Protein 1FLC (pdb70)

Solvent-accessible surface area: 68959 Å² total; per-residue (Å²): 70,137,27,25,12,0,15,1,2,3,9,34,68,80,82,41,69,16,82,9,46,8,13,38,0,19,2,57,102,80,76,96,10,25,94,38,8,80,43,71,76,16,4,2,0,42,76,28,97,36,13,10,0,0,0,1,10,2,0,4,77,98,32,116,46,31,94,110,4,0,0,15,50,46,130,1,1,92,54,12,109,22,71,40,16,0,0,0,0,0,0,0,0,0,0,35,87,62,42,59,48,68,0,37,0,44,6,76,6,0,0,1,1,1,0,3,21,9,1,48,78,30,86,21,52,2,34,35,186,101,12,44,90,4,1,28,59,0,1,71,20,0,2,71,0,0,11,53,1,42,19,0,0,0,0,64,62,10,109,76,72,43,26,170,62,8,82,82,16,92,7,64,57,1,111,128,46,16,8,92,0,1,11,10,30,30,15,168,11,94,29,83,140,115,126,36,19,133,63,1,51,0,34,1,31,3,31,95,94,48,60,120,22,82,5,83,26,0,0,0,2,1,2,19,0,32,1,35,34,89,96,25,4,41,129,66,1,26,102,33,2,10,1,0,1,28,28,54,12,14,87,20,26,9,7,17,7,10,90,14,6,23,40,72,15,129,48,40,80,81,4,36,0,44,5,51,32,26,64,10,158,47,25,129,17,0,0,47,0,3,17,58,11,1,2,0,6,25,16,0,0,0,0,4,52,126,60,126,8,12,0,2,0,1,9,0,18,31,1,170,63,85,117,29,9,124,3,2,8,107,0,0,70,47,5,72,1,1,10,10,14,79,18,151,114,92,6,112,19,94,34,73,99,17,35,4,4,117,14,0,67,97,21,3,50,2,0,33,139,101,10,54,0,1,5,39,31,7,15,5,64,72,96,17,10,2,1,82,135,26,1,60,10,1,4,8,2,37,5,4,10,28,10,142,70,122,53,6,19,83,3,3,38,23,48,1,4,1,14,11,17,20,56,0,41,32,131,88,11,73,102,0,7,1,3,15,4,0,11,34,34,96,123,27,109,34,4,10,11,21,0,36,70,71,87,94,38,73,64,31,77,59,71,46,13,129,105,10,52,102,43,4,18,77,0,6,109,91,20,41,54,45,8,98,97,28,18,127,104,23,49,20,52,5,42,32,30,96,32,20,104,78,55,106,30,86,66,40,23,88,4,123,8,65,15,13,24,11,32,5,22,41,8,42,8,8,8,1,1,44,2,4,30,10,0,33,48,0,3,56,2,10,13,7,70,5,10,50,52,35,75,45,3,54,44,58,66,14,42,1,2,4,51,7,45,65,120,110,0,67,106,32,0,35,36,44,2,11,51,28,103,118,71,52,80,75,110,145,128,69,103,27,18,8,0,13,2,0,1,10,41,72,80,84,42,73,14,81,6,39,7,8,36,0,20,3,55,102,81,73,97,12,33,94,40,8,78,43,72,76,16,5,2,0,40,76,28,95,36,12,10,0,0,0,0,10,3,0,5,78,98,33,117,45,29,92,112,4,0,0,14,49,46,129,0,1,93,53,11,110,24,72,40,16,0,0,0,0,0,0,0,0,0,1,38,86,63,40,60,48,70,0,38,0,44,7,77,6,0,0,1,1,2,0,3,21,8,1,49,78,29,85,22,50,2,32,36,188,101,12,42,89,4,2,28,58,0,0,73,20,0,1,71,0,0,10,53,1,42,18,0,0,0,0,65,62,10,108,74,71,44,26,170,60,8,83,84,17,91,6,62,56,1,111,128,45,17,7,91,0,2,11,10,29,30,17,165,13,92,27,84,140,115,123,36,19,133,63,2,53,1,38,0,30,3,30,96,93,47,60,121,22,82,4,84,26,0,0,0,2,1,4,16,0,33,2,34,34,88,95,25,3,41,130,65,1,26,100,32,1,10,2,0,1,28,29,52,14,14,84,18,21,10,4,19,9,10,93,14,8,28,42,65,15,133,44,40,79,80,4,36,0,43,6,48,32,26,62,10,159,47,26,121,17,0,1,49,0,3,16,59,11,1,3,0,5,26,15,0,0,1,0,4,52,129,61,135,8,10,0,1,0,1,8,1,19,31,1,176,62,85,118,30,9,123,3,2,8,106,0,0,80,50,6,78,0,1,10,9,14,81,18,150,114,93,6,111,18,93,32,73,100,17,35,4,3,118,15,1,68,99,20,3,48,2,0,33,138,101,11,54,0,2,6,36,32,7,15,5,64,74,91,17,8,2,1,85,134,18,2,56,8,0,2,6,1,34,5,4,8,26,10,142,71,121,54,5,17,82,4,3,45,21,55,0,5,0,10,8,14,22,48,0,38,40,117,51,14,91,96,0,2,3,2,7,5,0,6,46,34,101,125,28,110,33,4,7,10,16,0,35,65,79,115,94,38,75,64,38,77,56,72,46,14,129,105,10,51,103,45,1,16,76,0,4,111,80,18,37,52,43,3,95,94,26,20,128,102,17,51,34,51,3,41,31,27,98,32,21,100,52,65,99,29,77,75,49,19,85,8,120,6,66,16,14,22,14,31,5,22,44,7,41,10,8,8,0,0,43,2,2,28,9,0,24,62,0,0,66,3,4,11,16,71,3,22,70,49,30,73,56,4,60,46,57,48,8,36,0,0,4,41,6,42,64,121,123,0,69,106,32,6,24,37,22,0,6,51,28,103,114,70,64,55,85,118,152,137,46,111,26,22,9,0,17,3,1,1,10,42,72,80,85,42,72,13,80,9,39,8,14,36,0,21,2,55,103,79,75,98,14,34,94,40,7,81,45,71,76,16,4,2,0,42,77,28,95,36,14,10,0,0,0,1,11,3,0,4,77,97,33,116,47,29,93,113,5,0,0,15,49,46,129,1,1,94,54,12,112,24,71,40,17,0,0,0,0,0,0,0,0,0,1,35,87,64,40,58,47,67,0,36,0,44,6,75,5,1,0,1,1,2,0,3,22,9,1,50,77,29,87,22,50,2,32,36,186,100,13,42,88,4,2,27,59,0,1,72,21,0,1,71,0,0,12,54,1,42,20,0,0,0,0,66,60,11,109,74,71,44,26,168,62,8,85,84,17,92,7,62,58,1,110,128,46,16,7,90,0,1,11,10,29,29,16,167,12,94,28,84,139,115,126,36,18,131,62,2,56,1,43,0,30,4,30,95,97,47,62,120,21,80,4,82,27,0,0,0,2,1,3,19,0,32,2,36,34,88,97,23,4,41,130,64,2,27,103,34,2,10,1,0,2,26,27,51,14,14,81,20,24,11,5,18,8,9,92,13,7,23,42,66,15,130,46,39,80,82,4,34,0,43,5,50,32,26,63,10,159,46,26,124,17,0,0,50,0,3,16,58,10,1,2,0,5,26,17,0,0,1,0,4,53,132,57,128,10,13,0,1,0,1,9,1,18,31,1,175,61,86,116,29,8,124,3,2,8,107,0,0,76,48,7,77,1,1,10,10,13,79,18,152,112,94,5,109,20,94,34,72,100,18,36,4,3,118,15,0,68,100,20,3,50,2,0,34,138,104,11,55,0,2,6,37,31,7,14,4,65,74,95,18,9,2,1,84,136,17,2,56,6,1,2,9,2,36,5,4,9,24,10,143,71,121,51,5,17,84,4,3,47,23,60,0,6,0,11,10,17,22,54,0,40,36,119,88,49,49,106,0,10,4,3,13,16,1,8,48,31,97,126,28,110,34,5,7,8,15,0,30,63,77,107,94,38,74,65,39,76,69,71,44,13,128,104,10,54,103,40,2,16,75,0,7,109,83,21,40,53,44,5,96,95,24,21,128,104,19,47,30,50,4,40,25,29,96,31,25,100,60,68,104,28,79,67,47,20,86,6,119,6,71,16,13,21,10,31,5,20,38,7,42,9,7,7,1,0,37,2,2,25,10,0,25,60,0,2,72,4,5,13,16,75,4,24,69,49,19,69,54,4,59,44,57,45,20,36,1,1,5,39,6,45,62,126,122,0,70,107,31,8,23,37,30,2,9,51,28,104,116,73,63,61,98,73,111,129

Sequence (1767 aa):
EKIKICLQKQVNSSFSLHNGFGGNLYATEEKRMFELVKPKAGASVLNQSTWIGFGDSRTDKSNSAFPRSADVSAKTADKFRFLSGGSLMLSMFGPPGKVDYLYQGCGKHKVFYEGVNWSPHAAINCYRKNWTDIKLNFQKNIYELASQSHCMSLVNALDKTIPLQVTAGTAGNCNNSFLKNPALYTQEVKPSENKCGKENLAFFTLPTQFGTYECKLHLVASCYFIYDSKEVYNKRGCDNYFQVIYDSFGKVVGGLDNRVSPYTGNSGDTPTMQCDMLQLKPGRYSVRSSPRFLLMPERSYCFDMKEKGPVTAVQSIWGKGRESDYAVDQACLSTPGCMLIQKQKPYIGEADDHHGDQEMRELLSGLDYEARCISQSGWVNETSPFTEKYLLPPKFGRCPLAAKEESIPKIPDGLLIPTSGTDTTVTIDDLIIGVLFVAIVETGIGGYLLGSRKESGGGVTKESAEKGFEKIGNDIQILKSSINIAIEKLNDRISHDEQAIRDLTLEIENARSEALLGELGIIRALLVGNISIGLQESLWELASEITNRAGDLAVEVSPGCWIIDNNICDQSCQNFIFKFNETAPVPTIEKIKICLQKQVNSSFSLHNGFGGNLYATEEKRMFELVKPKAGASVLNQSTWIGFGDSRTDKSNSAFPRSADVSAKTADKFRFLSGGSLMLSMFGPPGKVDYLYQGCGKHKVFYEGVNWSPHAAINCYRKNWTDIKLNFQKNIYELASQSHCMSLVNALDKTIPLQVTAGTAGNCNNSFLKNPALYTQEVKPSENKCGKENLAFFTLPTQFGTYECKLHLVASCYFIYDSKEVYNKRGCDNYFQVIYDSFGKVVGGLDNRVSPYTGNSGDTPTMQCDMLQLKPGRYSVRSSPRFLLMPERSYCFDMKEKGPVTAVQSIWGKGRESDYAVDQACLSTPGCMLIQKQKPYIGEADDHHGDQEMRELLSGLDYEARCISQSGWVNETSPFTEKYLLPPKFGRCPLAAKEESIPKIPDGLLIPTSGTDTTVTIDDLIIGVLFVAIVETGIGGYLLGSRKESGGGVTKESAEKGFEKIGNDIQILKSSINIAIEKLNDRISHDEQAIRDLTLEIENARSEALLGELGIIRALLVGNISIGLQESLWELASEITNRAGDLAVEVSPGCWIIDNNICDQSCQNFIFKFNETAPVPTIEKIKICLQKQVNSSFSLHNGFGGNLYATEEKRMFELVKPKAGASVLNQSTWIGFGDSRTDKSNSAFPRSADVSAKTADKFRFLSGGSLMLSMFGPPGKVDYLYQGCGKHKVFYEGVNWSPHAAINCYRKNWTDIKLNFQKNIYELASQSHCMSLVNALDKTIPLQVTAGTAGNCNNSFLKNPALYTQEVKPSENKCGKENLAFFTLPTQFGTYECKLHLVASCYFIYDSKEVYNKRGCDNYFQVIYDSFGKVVGGLDNRVSPYTGNSGDTPTMQCDMLQLKPGRYSVRSSPRFLLMPERSYCFDMKEKGPVTAVQSIWGKGRESDYAVDQACLSTPGCMLIQKQKPYIGEADDHHGDQEMRELLSGLDYEARCISQSGWVNETSPFTEKYLLPPKFGRCPLAAKEESIPKIPDGLLIPTSGTDTTVTIDDLIIGVLFVAIVETGIGGYLLGSRKESGGGVTKESAEKGFEKIGNDIQILKSSINIAIEKLNDRISHDEQAIRDLTLEIENARSEALLGELGIIRALLVGNISIGLQESLWELASEITNRAGDLAVEVSPGCWIIDNNICDQSCQNFIFKFNETAPVPTI

Structure (mmCIF, N/CA/C/O backbone):
data_1FLC
#
_entry.id   1FLC
#
_cell.length_a   155.400
_cell.length_b   155.400
_cell.length_c   414.400
_cell.angle_alpha   90.00
_cell.angle_beta   90.00
_cell.angle_gamma   90.00
#
_symmetry.space_group_name_H-M   'P 43 2 2'
#
loop_
_entity.id
_entity.type
_entity.pdbx_description
1 polymer 'HAEMAGGLUTININ-ESTERASE-FUSION GLYCOPROTEIN'
2 polymer 'HAEMAGGLUTININ-ESTERASE-FUSION GLYCOPROTEIN'
3 branched beta-D-mannopyranose-(1-4)-2-acetamido-2-deoxy-beta-D-glucopyranose-(1-4)-2-acetamido-2-deoxy-beta-D-glucopyranose
4 branched alpha-D-mannopyranose-(1-4)-2-acetamido-2-deoxy-alpha-D-glucopyranose-(1-4)-2-acetamido-2-deoxy-beta-D-glucopyranose
5 branched beta-D-mannopyranose-(1-4)-2-acetamido-2-deoxy-alpha-D-glucopyranose-(1-4)-2-acetamido-2-deoxy-beta-D-glucopyranose
#
loop_
_atom_site.group_PDB
_atom_site.id
_atom_site.type_symbol
_atom_site.label_atom_id
_atom_site.label_alt_id
_atom_site.label_comp_id
_atom_site.label_asym_id
_atom_site.label_entity_id
_atom_site.label_seq_id
_atom_site.pdbx_PDB_ins_code
_atom_site.Cartn_x
_atom_site.Cartn_y
_atom_site.Cartn_z
_atom_site.occupancy
_atom_site.B_iso_or_equiv
_atom_site.auth_seq_id
_atom_site.auth_comp_id
_atom_site.auth_asym_id
_atom_site.auth_atom_id
_atom_site.pdbx_PDB_model_num
ATOM 1 N N . GLU A 1 1 ? 170.139 63.212 64.348 1.00 74.88 1 GLU A N 1
ATOM 2 C CA . GLU A 1 1 ? 169.612 64.182 65.329 1.00 88.96 1 GLU A CA 1
ATOM 3 C C . GLU A 1 1 ? 168.555 65.084 64.715 1.00 92.14 1 GLU A C 1
ATOM 4 O O . GLU A 1 1 ? 167.377 64.797 64.865 1.00 86.23 1 GLU A O 1
ATOM 10 N N . LYS A 1 2 ? 168.963 66.158 64.021 1.00 104.67 2 LYS A N 1
ATOM 11 C CA . LYS A 1 2 ? 167.995 67.091 63.402 1.00 114.45 2 LYS A CA 1
ATOM 12 C C . LYS A 1 2 ? 167.221 66.386 62.266 1.00 111.88 2 LYS A C 1
ATOM 13 O O . LYS A 1 2 ? 166.994 66.950 61.179 1.00 109.28 2 LYS A O 1
ATOM 19 N N . ILE A 1 3 ? 166.821 65.143 62.548 1.00 105.84 3 ILE A N 1
ATOM 20 C CA . ILE A 1 3 ? 166.066 64.319 61.610 1.00 101.29 3 ILE A CA 1
ATOM 21 C C . ILE A 1 3 ? 164.578 64.672 61.678 1.00 102.12 3 ILE A C 1
ATOM 22 O O . ILE A 1 3 ? 164.212 65.755 62.161 1.00 105.56 3 ILE A O 1
ATOM 27 N N . LYS A 1 4 ? 163.727 63.763 61.197 1.00 96.89 4 LYS A N 1
ATOM 28 C CA . LYS A 1 4 ? 162.279 63.983 61.193 1.00 88.45 4 LYS A CA 1
ATOM 29 C C . LYS A 1 4 ? 161.609 62.779 60.598 1.00 80.50 4 LYS A C 1
ATOM 30 O O . LYS A 1 4 ? 161.728 62.529 59.404 1.00 87.43 4 LYS A O 1
ATOM 36 N N . ILE A 1 5 ? 160.917 62.017 61.433 1.00 69.81 5 ILE A N 1
ATOM 37 C CA . ILE A 1 5 ? 160.188 60.830 60.967 1.00 64.74 5 ILE A CA 1
ATOM 38 C C . ILE A 1 5 ? 158.709 61.182 60.850 1.00 67.22 5 ILE A C 1
ATOM 39 O O . ILE A 1 5 ? 158.218 62.039 61.565 1.00 73.08 5 ILE A O 1
ATOM 44 N N . CYS A 1 6 ? 157.993 60.512 59.963 1.00 66.25 6 CYS A N 1
ATOM 45 C CA . CYS A 1 6 ? 156.613 60.846 59.760 1.00 72.28 6 CYS A CA 1
ATOM 46 C C . CYS A 1 6 ? 155.857 59.668 59.203 1.00 77.37 6 CYS A C 1
ATOM 47 O O . CYS A 1 6 ? 156.304 59.033 58.263 1.00 86.80 6 CYS A O 1
ATOM 50 N N . LEU A 1 7 ? 154.716 59.349 59.792 1.00 76.38 7 LEU A N 1
ATOM 51 C CA . LEU A 1 7 ? 153.879 58.286 59.244 1.00 70.84 7 LEU A CA 1
ATOM 52 C C . LEU A 1 7 ? 153.247 58.939 58.014 1.00 74.37 7 LEU A C 1
ATOM 53 O O . LEU A 1 7 ? 152.339 59.768 58.143 1.00 77.66 7 LEU A O 1
ATOM 58 N N . GLN A 1 8 ? 153.718 58.583 56.824 1.00 71.77 8 GLN A N 1
ATOM 59 C CA . GLN A 1 8 ? 153.210 59.221 55.613 1.00 76.38 8 GLN A CA 1
ATOM 60 C C . GLN A 1 8 ? 152.162 58.417 54.831 1.00 78.19 8 GLN A C 1
ATOM 61 O O . GLN A 1 8 ? 152.230 57.183 54.768 1.00 79.49 8 GLN A O 1
ATOM 67 N N . LYS A 1 9 ? 151.182 59.123 54.254 1.00 74.77 9 LYS A N 1
ATOM 68 C CA . LYS A 1 9 ? 150.129 58.502 53.438 1.00 63.43 9 LYS A CA 1
ATOM 69 C C . LYS A 1 9 ? 150.412 58.937 52.007 1.00 64.06 9 LYS A C 1
ATOM 70 O O . LYS A 1 9 ? 150.263 60.113 51.659 1.00 62.85 9 LYS A O 1
ATOM 76 N N . GLN A 1 10 ? 150.827 57.999 51.172 1.00 60.07 10 GLN A N 1
ATOM 77 C CA . GLN A 1 10 ? 151.174 58.382 49.813 1.00 66.08 10 GLN A CA 1
ATOM 78 C C . GLN A 1 10 ? 150.407 57.605 48.788 1.00 67.41 10 GLN A C 1
ATOM 79 O O . GLN A 1 10 ? 150.338 56.381 48.855 1.00 62.66 10 GLN A O 1
ATOM 85 N N . VAL A 1 11 ? 149.855 58.328 47.822 1.00 71.52 11 VAL A N 1
ATOM 86 C CA . VAL A 1 11 ? 149.065 57.709 46.785 1.00 73.51 11 VAL A CA 1
ATOM 87 C C . VAL A 1 11 ? 149.568 58.020 45.378 1.00 72.25 11 VAL A C 1
ATOM 88 O O . VAL A 1 11 ? 149.698 59.190 44.982 1.00 67.69 11 VAL A O 1
ATOM 92 N N . ASN A 1 12 ? 149.853 56.948 44.635 1.00 71.47 12 ASN A N 1
ATOM 93 C CA . ASN A 1 12 ? 150.361 57.041 43.265 1.00 73.11 12 ASN A CA 1
ATOM 94 C C . ASN A 1 12 ? 149.260 56.988 42.216 1.00 74.91 12 ASN A C 1
ATOM 95 O O . ASN A 1 12 ? 148.192 57.538 42.417 1.00 79.53 12 ASN A O 1
ATOM 100 N N . SER A 1 13 ? 149.515 56.327 41.092 1.00 74.04 13 SER A N 1
ATOM 101 C CA . SER A 1 13 ? 148.511 56.257 40.045 1.00 74.26 13 SER A CA 1
ATOM 102 C C . SER A 1 13 ? 147.563 55.085 40.158 1.00 76.98 13 SER A C 1
ATOM 103 O O . SER A 1 13 ? 146.413 55.184 39.748 1.00 80.35 13 SER A O 1
ATOM 106 N N . SER A 1 14 ? 148.038 53.975 40.710 1.00 80.03 14 SER A N 1
ATOM 107 C CA . SER A 1 14 ? 147.195 52.795 40.865 1.00 86.83 14 SER A CA 1
ATOM 108 C C . SER A 1 14 ? 146.053 53.053 41.871 1.00 91.58 14 SER A C 1
ATOM 109 O O . SER A 1 14 ? 145.388 52.121 42.352 1.00 91.55 14 SER A O 1
ATOM 112 N N . PHE A 1 15 ? 145.822 54.330 42.164 1.00 99.43 15 PHE A N 1
ATOM 113 C CA . PHE A 1 15 ? 144.783 54.762 43.097 1.00 106.74 15 PHE A CA 1
ATOM 114 C C . PHE A 1 15 ? 143.422 54.966 42.431 1.00 102.05 15 PHE A C 1
ATOM 115 O O . PHE A 1 15 ? 143.267 54.808 41.220 1.00 103.77 15 PHE A O 1
ATOM 123 N N . SER A 1 16 ? 142.457 55.358 43.261 1.00 94.87 16 SER A N 1
ATOM 124 C CA . SER A 1 16 ? 141.078 55.674 42.878 1.00 85.19 16 SER A CA 1
ATOM 125 C C . SER A 1 16 ? 140.508 56.353 44.117 1.00 75.84 16 SER A C 1
ATOM 126 O O . SER A 1 16 ? 140.791 55.942 45.247 1.00 75.92 16 SER A O 1
ATOM 129 N N . LEU A 1 17 ? 139.708 57.389 43.937 1.00 61.64 17 LEU A N 1
ATOM 130 C CA . LEU A 1 17 ? 139.204 58.074 45.110 1.00 52.40 17 LEU A CA 1
ATOM 131 C C . LEU A 1 17 ? 137.714 57.975 45.407 1.00 51.34 17 LEU A C 1
ATOM 132 O O . LEU A 1 17 ? 136.942 58.774 44.904 1.00 54.20 17 LEU A O 1
ATOM 137 N N . HIS A 1 18 ? 137.304 57.019 46.235 1.00 49.66 18 HIS A N 1
ATOM 138 C CA . HIS A 1 18 ? 135.887 56.880 46.604 1.00 51.74 18 HIS A CA 1
ATOM 139 C C . HIS A 1 18 ? 135.559 57.883 47.680 1.00 53.95 18 HIS A C 1
ATOM 140 O O . HIS A 1 18 ? 136.153 57.840 48.757 1.00 61.86 18 HIS A O 1
ATOM 147 N N . ASN A 1 19 ? 134.604 58.762 47.433 1.00 53.42 19 ASN A N 1
ATOM 148 C CA . ASN A 1 19 ? 134.266 59.755 48.446 1.00 54.35 19 ASN A CA 1
ATOM 149 C C . ASN A 1 19 ? 133.101 59.256 49.279 1.00 54.90 19 ASN A C 1
ATOM 150 O O . ASN A 1 19 ? 132.267 58.520 48.785 1.00 62.53 19 ASN A O 1
ATOM 155 N N . GLY A 1 20 ? 133.050 59.668 50.544 1.00 55.03 20 GLY A N 1
ATOM 156 C CA . GLY A 1 20 ? 131.994 59.232 51.439 1.00 50.77 20 GLY A CA 1
ATOM 157 C C . GLY A 1 20 ? 131.524 60.336 52.356 1.00 52.89 20 GLY A C 1
ATOM 158 O O . GLY A 1 20 ? 132.041 61.463 52.339 1.00 52.02 20 GLY A O 1
ATOM 159 N N . PHE A 1 21 ? 130.529 60.008 53.170 1.00 57.92 21 PHE A N 1
ATOM 160 C CA . PHE A 1 21 ? 129.965 60.982 54.103 1.00 63.24 21 PHE A CA 1
ATOM 161 C C . PHE A 1 21 ? 130.788 61.047 55.372 1.00 67.10 21 PHE A C 1
ATOM 162 O O . PHE A 1 21 ? 130.678 60.183 56.248 1.00 65.46 21 PHE A O 1
ATOM 170 N N . GLY A 1 22 ? 131.619 62.077 55.463 1.00 72.06 22 GLY A N 1
ATOM 171 C CA . GLY A 1 22 ? 132.456 62.247 56.633 1.00 69.11 22 GLY A CA 1
ATOM 172 C C . GLY A 1 22 ? 133.829 61.656 56.439 1.00 66.72 22 GLY A C 1
ATOM 173 O O . GLY A 1 22 ? 134.342 60.993 57.349 1.00 64.63 22 GLY A O 1
ATOM 174 N N . GLY A 1 23 ? 134.416 61.894 55.263 1.00 65.91 23 GLY A N 1
ATOM 175 C CA . GLY A 1 23 ? 135.742 61.371 54.980 1.00 64.11 23 GLY A CA 1
ATOM 176 C C . GLY A 1 23 ? 135.751 60.446 53.788 1.00 57.48 23 GLY A C 1
ATOM 177 O O . GLY A 1 23 ? 134.827 59.656 53.616 1.00 61.90 23 GLY A O 1
ATOM 178 N N . ASN A 1 24 ? 136.809 60.527 52.988 1.00 56.19 24 ASN A N 1
ATOM 179 C CA . ASN A 1 24 ? 136.916 59.730 51.783 1.00 52.63 24 ASN A CA 1
ATOM 180 C C . ASN A 1 24 ? 137.933 58.620 51.900 1.00 53.02 24 ASN A C 1
ATOM 181 O O . ASN A 1 24 ? 138.485 58.388 52.982 1.00 54.57 24 ASN A O 1
ATOM 186 N N . LEU A 1 25 ? 138.173 57.933 50.785 1.00 51.08 25 LEU A N 1
ATOM 187 C CA . LEU A 1 25 ? 139.099 56.808 50.753 1.00 45.17 25 LEU A CA 1
ATOM 188 C C . LEU A 1 25 ? 139.789 56.674 49.426 1.00 41.07 25 LEU A C 1
ATOM 189 O O . LEU A 1 25 ? 139.158 56.778 48.394 1.00 45.65 25 LEU A O 1
ATOM 194 N N . TYR A 1 26 ? 141.089 56.462 49.430 1.00 39.81 26 TYR A N 1
ATOM 195 C CA . TYR A 1 26 ? 141.739 56.257 48.164 1.00 40.49 26 TYR A CA 1
ATOM 196 C C . TYR A 1 26 ? 141.854 54.751 48.205 1.00 48.42 26 TYR A C 1
ATOM 197 O O . TYR A 1 26 ? 141.987 54.173 49.306 1.00 45.54 26 TYR A O 1
ATOM 206 N N . ALA A 1 27 ? 141.741 54.119 47.031 1.00 55.85 27 ALA A N 1
ATOM 207 C CA . ALA A 1 27 ? 141.831 52.650 46.901 1.00 60.24 27 ALA A CA 1
ATOM 208 C C . ALA A 1 27 ? 142.470 52.133 45.599 1.00 60.60 27 ALA A C 1
ATOM 209 O O . ALA A 1 27 ? 142.418 52.776 44.549 1.00 55.92 27 ALA A O 1
ATOM 211 N N . THR A 1 28 ? 143.067 50.948 45.696 1.00 62.18 28 THR A N 1
ATOM 212 C CA . THR A 1 28 ? 143.765 50.314 44.587 1.00 66.83 28 THR A CA 1
ATOM 213 C C . THR A 1 28 ? 142.829 49.502 43.725 1.00 70.89 28 THR A C 1
ATOM 214 O O . THR A 1 28 ? 143.052 49.346 42.527 1.00 73.23 28 THR A O 1
ATOM 218 N N . GLU A 1 29 ? 141.781 48.977 44.345 1.00 76.85 29 GLU A N 1
ATOM 219 C CA . GLU A 1 29 ? 140.796 48.173 43.643 1.00 83.64 29 GLU A CA 1
ATOM 220 C C . GLU A 1 29 ? 139.408 48.649 44.025 1.00 85.28 29 GLU A C 1
ATOM 221 O O . GLU A 1 29 ? 139.244 49.457 44.931 1.00 85.42 29 GLU A O 1
ATOM 227 N N . GLU A 1 30 ? 138.407 48.137 43.327 1.00 87.71 30 GLU A N 1
ATOM 228 C CA . GLU A 1 30 ? 137.023 48.509 43.588 1.00 87.62 30 GLU A CA 1
ATOM 229 C C . GLU A 1 30 ? 136.130 47.429 43.031 1.00 86.39 30 GLU A C 1
ATOM 230 O O . GLU A 1 30 ? 136.490 46.784 42.057 1.00 91.34 30 GLU A O 1
ATOM 236 N N . LYS A 1 31 ? 134.976 47.222 43.654 1.00 85.29 31 LYS A N 1
ATOM 237 C CA . LYS A 1 31 ? 134.040 46.210 43.184 1.00 84.76 31 LYS A CA 1
ATOM 238 C C . LYS A 1 31 ? 132.601 46.655 43.398 1.00 84.85 31 LYS A C 1
ATOM 239 O O . LYS A 1 31 ? 132.333 47.597 44.149 1.00 86.80 31 LYS A O 1
ATOM 245 N N . ARG A 1 32 ? 131.681 45.970 42.726 1.00 82.70 32 ARG A N 1
ATOM 246 C CA . ARG A 1 32 ? 130.259 46.283 42.804 1.00 79.57 32 ARG A CA 1
ATOM 247 C C . ARG A 1 32 ? 129.574 45.819 44.081 1.00 76.30 32 ARG A C 1
ATOM 248 O O . ARG A 1 32 ? 129.846 44.724 44.600 1.00 72.71 32 ARG A O 1
ATOM 256 N N . MET A 1 33 ? 128.666 46.663 44.563 1.00 73.09 33 MET A N 1
ATOM 257 C CA . MET A 1 33 ? 127.920 46.387 45.784 1.00 73.58 33 MET A CA 1
ATOM 258 C C . MET A 1 33 ? 127.117 45.114 45.605 1.00 74.41 33 MET A C 1
ATOM 259 O O . MET A 1 33 ? 127.046 44.274 46.510 1.00 72.86 33 MET A O 1
ATOM 264 N N . PHE A 1 34 ? 126.518 44.997 44.419 1.00 77.07 34 PHE A N 1
ATOM 265 C CA . PHE A 1 34 ? 125.697 43.845 44.017 1.00 74.48 34 PHE A CA 1
ATOM 266 C C . PHE A 1 34 ? 126.061 43.439 42.595 1.00 75.35 34 PHE A C 1
ATOM 267 O O . PHE A 1 34 ? 126.488 44.267 41.785 1.00 63.95 34 PHE A O 1
ATOM 275 N N . GLU A 1 35 ? 125.853 42.168 42.277 1.00 81.37 35 GLU A N 1
ATOM 276 C CA . GLU A 1 35 ? 126.152 41.683 40.938 1.00 82.64 35 GLU A CA 1
ATOM 277 C C . GLU A 1 35 ? 124.866 41.621 40.122 1.00 80.60 35 GLU A C 1
ATOM 278 O O . GLU A 1 35 ? 123.790 41.367 40.673 1.00 83.99 35 GLU A O 1
ATOM 284 N N . LEU A 1 36 ? 124.963 41.872 38.818 1.00 74.38 36 LEU A N 1
ATOM 285 C CA . LEU A 1 36 ? 123.778 41.797 37.960 1.00 65.20 36 LEU A CA 1
ATOM 286 C C . LEU A 1 36 ? 123.323 40.351 37.899 1.00 67.79 36 LEU A C 1
ATOM 287 O O . LEU A 1 36 ? 124.145 39.438 37.802 1.00 73.31 36 LEU A O 1
ATOM 292 N N . VAL A 1 37 ? 122.019 40.124 37.963 1.00 68.73 37 VAL A N 1
ATOM 293 C CA . VAL A 1 37 ? 121.527 38.750 37.920 1.00 65.85 37 VAL A CA 1
ATOM 294 C C . VAL A 1 37 ? 120.817 38.396 36.621 1.00 63.46 37 VAL A C 1
ATOM 295 O O . VAL A 1 37 ? 120.006 39.162 36.096 1.00 61.21 37 VAL A O 1
ATOM 299 N N . LYS A 1 38 ? 121.139 37.213 36.121 1.00 58.73 38 LYS A N 1
ATOM 300 C CA . LYS A 1 38 ? 120.566 36.687 34.899 1.00 57.19 38 LYS A CA 1
ATOM 301 C C . LYS A 1 38 ? 119.362 35.827 35.248 1.00 55.76 38 LYS A C 1
ATOM 302 O O . LYS A 1 38 ? 119.329 35.166 36.289 1.00 59.03 38 LYS A O 1
ATOM 308 N N . PRO A 1 39 ? 118.330 35.841 34.408 1.00 49.38 39 PRO A N 1
ATOM 309 C CA . PRO A 1 39 ? 117.193 34.989 34.777 1.00 44.75 39 PRO A CA 1
ATOM 310 C C . PRO A 1 39 ? 117.403 33.617 34.210 1.00 42.01 39 PRO A C 1
ATOM 311 O O . PRO A 1 39 ? 117.806 33.472 33.071 1.00 44.26 39 PRO A O 1
ATOM 315 N N . LYS A 1 40 ? 117.174 32.617 35.042 1.00 44.63 40 LYS A N 1
ATOM 316 C CA . LYS A 1 40 ? 117.310 31.243 34.632 1.00 53.06 40 LYS A CA 1
ATOM 317 C C . LYS A 1 40 ? 116.077 31.048 33.758 1.00 55.42 40 LYS A C 1
ATOM 318 O O . LYS A 1 40 ? 114.966 31.376 34.170 1.00 60.86 40 LYS A O 1
ATOM 324 N N . ALA A 1 41 ? 116.267 30.544 32.544 1.00 55.52 41 ALA A N 1
ATOM 325 C CA . ALA A 1 41 ? 115.145 30.313 31.633 1.00 55.04 41 ALA A CA 1
ATOM 326 C C . ALA A 1 41 ? 114.374 29.038 32.003 1.00 60.66 41 ALA A C 1
ATOM 327 O O . ALA A 1 41 ? 114.966 28.013 32.352 1.00 66.95 41 ALA A O 1
ATOM 329 N N . GLY A 1 42 ? 113.052 29.091 31.921 1.00 61.18 42 GLY A N 1
ATOM 330 C CA . GLY A 1 42 ? 112.276 27.917 32.275 1.00 62.76 42 GLY A CA 1
ATOM 331 C C . GLY A 1 42 ? 111.198 28.236 33.295 1.00 65.77 42 GLY A C 1
ATOM 332 O O . GLY A 1 42 ? 110.880 29.409 33.531 1.00 71.96 42 GLY A O 1
ATOM 333 N N . ALA A 1 43 ? 110.641 27.207 33.925 1.00 61.61 43 ALA A N 1
ATOM 334 C CA . ALA A 1 43 ? 109.574 27.434 34.878 1.00 53.83 43 ALA A CA 1
ATOM 335 C C . ALA A 1 43 ? 109.910 27.009 36.254 1.00 47.29 43 ALA A C 1
ATOM 336 O O . ALA A 1 43 ? 110.514 25.977 36.468 1.00 43.80 43 ALA A O 1
ATOM 338 N N . SER A 1 44 ? 109.482 27.818 37.200 1.00 47.81 44 SER A N 1
ATOM 339 C CA . SER A 1 44 ? 109.692 27.514 38.592 1.00 45.04 44 SER A CA 1
ATOM 340 C C . SER A 1 44 ? 108.516 28.068 39.392 1.00 41.45 44 SER A C 1
ATOM 341 O O . SER A 1 44 ? 107.567 28.634 38.837 1.00 41.35 44 SER A O 1
ATOM 344 N N . VAL A 1 45 ? 108.592 27.915 40.703 1.00 37.97 45 VAL A N 1
ATOM 345 C CA . VAL A 1 45 ? 107.528 28.361 41.577 1.00 43.57 45 VAL A CA 1
ATOM 346 C C . VAL A 1 45 ? 108.107 28.967 42.851 1.00 46.20 45 VAL A C 1
ATOM 347 O O . VAL A 1 45 ? 109.320 29.148 42.972 1.00 46.70 45 VAL A O 1
ATOM 351 N N . LEU A 1 46 ? 107.226 29.313 43.785 1.00 49.67 46 LEU A N 1
ATOM 352 C CA . LEU A 1 46 ? 107.625 29.807 45.105 1.00 48.26 46 LEU A CA 1
ATOM 353 C C . LEU A 1 46 ? 106.886 28.803 46.034 1.00 51.93 46 LEU A C 1
ATOM 354 O O . LEU A 1 46 ? 106.236 27.863 45.552 1.00 60.96 46 LEU A O 1
ATOM 359 N N . ASN A 1 47 ? 106.964 28.959 47.337 1.00 50.76 47 ASN A N 1
ATOM 360 C CA . ASN A 1 47 ? 106.301 28.002 48.243 1.00 53.36 47 ASN A CA 1
ATOM 361 C C . ASN A 1 47 ? 106.284 26.482 47.979 1.00 49.55 47 ASN A C 1
ATOM 362 O O . ASN A 1 47 ? 106.021 25.723 48.910 1.00 56.96 47 ASN A O 1
ATOM 367 N N . GLN A 1 48 ? 106.532 26.024 46.756 1.00 43.72 48 GLN A N 1
ATOM 368 C CA . GLN A 1 48 ? 106.600 24.580 46.480 1.00 45.52 48 GLN A CA 1
ATOM 369 C C . GLN A 1 48 ? 105.486 23.686 47.015 1.00 46.70 48 GLN A C 1
ATOM 370 O O . GLN A 1 48 ? 105.420 22.506 46.686 1.00 49.23 48 GLN A O 1
ATOM 376 N N . SER A 1 49 ? 104.626 24.226 47.856 1.00 50.56 49 SER A N 1
ATOM 377 C CA . SER A 1 49 ? 103.545 23.437 48.406 1.00 55.45 49 SER A CA 1
ATOM 378 C C . SER A 1 49 ? 102.226 24.133 48.090 1.00 57.43 49 SER A C 1
ATOM 379 O O . SER A 1 49 ? 101.150 23.678 48.483 1.00 67.14 49 SER A O 1
ATOM 382 N N . THR A 1 50 ? 102.322 25.246 47.375 1.00 53.94 50 THR A N 1
ATOM 383 C CA . THR A 1 50 ? 101.150 26.008 46.959 1.00 53.18 50 THR A CA 1
ATOM 384 C C . THR A 1 50 ? 100.954 25.866 45.441 1.00 54.96 50 THR A C 1
ATOM 385 O O . THR A 1 50 ? 100.232 26.658 44.828 1.00 61.79 50 THR A O 1
ATOM 389 N N . TRP A 1 51 ? 101.593 24.871 44.826 1.00 48.50 51 TRP A N 1
ATOM 390 C CA . TRP A 1 51 ? 101.435 24.692 43.392 1.00 47.12 51 TRP A CA 1
ATOM 391 C C . TRP A 1 51 ? 100.971 23.310 43.021 1.00 50.37 51 TRP A C 1
ATOM 392 O O . TRP A 1 51 ? 101.200 22.338 43.756 1.00 52.47 51 TRP A O 1
ATOM 403 N N . ILE A 1 52 ? 100.327 23.235 41.859 1.00 46.57 52 ILE A N 1
ATOM 404 C CA . ILE A 1 52 ? 99.774 21.986 41.362 1.00 39.13 52 ILE A CA 1
ATOM 405 C C . ILE A 1 52 ? 99.875 21.986 39.852 1.00 36.28 52 ILE A C 1
ATOM 406 O O . ILE A 1 52 ? 99.818 23.033 39.227 1.00 36.44 52 ILE A O 1
ATOM 411 N N . GLY A 1 53 ? 100.029 20.822 39.255 1.00 34.98 53 GLY A N 1
ATOM 412 C CA . GLY A 1 53 ? 100.100 20.816 37.810 1.00 41.83 53 GLY A CA 1
ATOM 413 C C . GLY A 1 53 ? 99.093 19.862 37.206 1.00 46.12 53 GLY A C 1
ATOM 414 O O . GLY A 1 53 ? 98.671 18.897 37.864 1.00 48.77 53 GLY A O 1
ATOM 415 N N . PHE A 1 54 ? 98.691 20.136 35.966 1.00 42.45 54 PHE A N 1
ATOM 416 C CA . PHE A 1 54 ? 97.771 19.250 35.273 1.00 42.05 54 PHE A CA 1
ATOM 417 C C . PHE A 1 54 ? 98.599 18.652 34.144 1.00 44.32 54 PHE A C 1
ATOM 418 O O . PHE A 1 54 ? 99.173 19.388 33.324 1.00 40.07 54 PHE A O 1
ATOM 426 N N . GLY A 1 55 ? 98.689 17.317 34.147 1.00 48.58 55 GLY A N 1
ATOM 427 C CA . GLY A 1 55 ? 99.543 16.625 33.202 1.00 53.17 55 GLY A CA 1
ATOM 428 C C . GLY A 1 55 ? 99.110 15.815 31.994 1.00 56.59 55 GLY A C 1
ATOM 429 O O . GLY A 1 55 ? 97.940 15.474 31.782 1.00 51.04 55 GLY A O 1
ATOM 430 N N . ASP A 1 56 ? 100.147 15.485 31.224 1.00 59.27 56 ASP A N 1
ATOM 431 C CA . ASP A 1 56 ? 100.092 14.751 29.972 1.00 58.43 56 ASP A CA 1
ATOM 432 C C . ASP A 1 56 ? 100.393 13.298 30.206 1.00 56.81 56 ASP A C 1
ATOM 433 O O . ASP A 1 56 ? 99.604 12.549 30.750 1.00 60.72 56 ASP A O 1
ATOM 438 N N . SER A 1 57 ? 101.568 12.920 29.735 1.00 59.89 57 SER A N 1
ATOM 439 C CA . SER A 1 57 ? 102.098 11.578 29.855 1.00 55.74 57 SER A CA 1
ATOM 440 C C . SER A 1 57 ? 103.541 11.913 30.201 1.00 52.80 57 SER A C 1
ATOM 441 O O . SER A 1 57 ? 104.193 11.187 30.956 1.00 60.72 57 SER A O 1
ATOM 444 N N . ARG A 1 58 ? 104.017 13.042 29.657 1.00 43.86 58 ARG A N 1
ATOM 445 C CA . ARG A 1 58 ? 105.383 13.523 29.885 1.00 39.92 58 ARG A CA 1
ATOM 446 C C . ARG A 1 58 ? 105.497 13.937 31.340 1.00 42.10 58 ARG A C 1
ATOM 447 O O . ARG A 1 58 ? 106.573 14.277 31.842 1.00 40.90 58 ARG A O 1
ATOM 455 N N . THR A 1 59 ? 104.360 13.904 32.015 1.00 43.34 59 THR A N 1
ATOM 456 C CA . THR A 1 59 ? 104.322 14.230 33.411 1.00 46.65 59 THR A CA 1
ATOM 457 C C . THR A 1 59 ? 103.780 13.023 34.132 1.00 52.94 59 THR A C 1
ATOM 458 O O . THR A 1 59 ? 104.007 12.905 35.324 1.00 56.20 59 THR A O 1
ATOM 462 N N . ASP A 1 60 ? 103.106 12.106 33.419 1.00 55.45 60 ASP A N 1
ATOM 463 C CA . ASP A 1 60 ? 102.525 10.886 34.042 1.00 52.75 60 ASP A CA 1
ATOM 464 C C . ASP A 1 60 ? 103.505 9.952 34.737 1.00 52.03 60 ASP A C 1
ATOM 465 O O . ASP A 1 60 ? 104.181 9.148 34.090 1.00 48.94 60 ASP A O 1
ATOM 470 N N . LYS A 1 61 ? 103.536 10.040 36.065 1.00 54.13 61 LYS A N 1
ATOM 471 C CA . LYS A 1 61 ? 104.449 9.247 36.873 1.00 61.09 61 LYS A CA 1
ATOM 472 C C . LYS A 1 61 ? 104.166 7.767 36.769 1.00 59.95 61 LYS A C 1
ATOM 473 O O . LYS A 1 61 ? 105.068 6.932 36.739 1.00 63.86 61 LYS A O 1
ATOM 479 N N . SER A 1 62 ? 102.890 7.455 36.712 1.00 57.89 62 SER A N 1
ATOM 480 C CA . SER A 1 62 ? 102.452 6.084 36.640 1.00 60.16 62 SER A CA 1
ATOM 481 C C . SER A 1 62 ? 102.420 5.610 35.202 1.00 59.97 62 SER A C 1
ATOM 482 O O . SER A 1 62 ? 101.498 4.900 34.793 1.00 60.55 62 SER A O 1
ATOM 485 N N . ASN A 1 63 ? 103.407 6.025 34.420 1.00 56.48 63 ASN A N 1
ATOM 486 C CA . ASN A 1 63 ? 103.457 5.568 33.048 1.00 56.64 63 ASN A CA 1
ATOM 487 C C . ASN A 1 63 ? 104.488 4.452 32.965 1.00 59.58 63 ASN A C 1
ATOM 488 O O . ASN A 1 63 ? 105.497 4.466 33.688 1.00 55.24 63 ASN A O 1
ATOM 493 N N . SER A 1 64 ? 104.219 3.495 32.081 1.00 65.53 64 SER A N 1
ATOM 494 C CA . SER A 1 64 ? 105.090 2.345 31.864 1.00 70.38 64 SER A CA 1
ATOM 495 C C . SER A 1 64 ? 106.566 2.737 31.886 1.00 71.51 64 SER A C 1
ATOM 496 O O . SER A 1 64 ? 107.227 2.613 32.916 1.00 75.85 64 SER A O 1
ATOM 499 N N . ALA A 1 65 ? 107.075 3.216 30.753 1.00 70.55 65 ALA A N 1
ATOM 500 C CA . ALA A 1 65 ? 108.481 3.617 30.640 1.00 67.42 65 ALA A CA 1
ATOM 501 C C . ALA A 1 65 ? 108.647 4.926 31.360 1.00 61.51 65 ALA A C 1
ATOM 502 O O . ALA A 1 65 ? 108.795 5.962 30.717 1.00 58.32 65 ALA A O 1
ATOM 504 N N . PHE A 1 66 ? 108.694 4.892 32.683 1.00 59.65 66 PHE A N 1
ATOM 505 C CA . PHE A 1 66 ? 108.734 6.161 33.327 1.00 62.56 66 PHE A CA 1
ATOM 506 C C . PHE A 1 66 ? 109.857 7.160 33.199 1.00 63.74 66 PHE A C 1
ATOM 507 O O . PHE A 1 66 ? 109.908 7.861 32.205 1.00 76.03 66 PHE A O 1
ATOM 515 N N . PRO A 1 67 ? 110.816 7.196 34.124 1.00 56.33 67 PRO A N 1
ATOM 516 C CA . PRO A 1 67 ? 111.835 8.235 33.951 1.00 50.29 67 PRO A CA 1
ATOM 517 C C . PRO A 1 67 ? 112.077 8.679 32.539 1.00 56.23 67 PRO A C 1
ATOM 518 O O . PRO A 1 67 ? 112.082 9.877 32.264 1.00 58.25 67 PRO A O 1
ATOM 522 N N . ARG A 1 68 ? 112.222 7.707 31.641 1.00 58.67 68 ARG A N 1
ATOM 523 C CA . ARG A 1 68 ? 112.449 7.969 30.217 1.00 64.83 68 ARG A CA 1
ATOM 524 C C . ARG A 1 68 ? 111.387 8.878 29.609 1.00 62.75 68 ARG A C 1
ATOM 525 O O . ARG A 1 68 ? 111.670 9.999 29.200 1.00 69.60 68 ARG A O 1
ATOM 533 N N . SER A 1 69 ? 110.164 8.379 29.551 1.00 55.75 69 SER A N 1
ATOM 534 C CA . SER A 1 69 ? 109.041 9.136 29.017 1.00 56.22 69 SER A CA 1
ATOM 535 C C . SER A 1 69 ? 108.779 10.534 29.619 1.00 55.32 69 SER A C 1
ATOM 536 O O . SER A 1 69 ? 108.152 11.366 28.963 1.00 58.76 69 SER A O 1
ATOM 539 N N . ALA A 1 70 ? 109.235 10.794 30.847 1.00 49.76 70 ALA A N 1
ATOM 540 C CA . ALA A 1 70 ? 108.993 12.079 31.516 1.00 44.00 70 ALA A CA 1
ATOM 541 C C . ALA A 1 70 ? 109.809 13.291 31.060 1.00 42.01 70 ALA A C 1
ATOM 542 O O . ALA A 1 70 ? 110.922 13.173 30.543 1.00 40.11 70 ALA A O 1
ATOM 544 N N . ASP A 1 71 ? 109.230 14.466 31.251 1.00 34.65 71 ASP A N 1
ATOM 545 C CA . ASP A 1 71 ? 109.894 15.708 30.900 1.00 36.17 71 ASP A CA 1
ATOM 546 C C . ASP A 1 71 ? 110.164 16.384 32.225 1.00 42.45 71 ASP A C 1
ATOM 547 O O . ASP A 1 71 ? 110.690 17.504 32.286 1.00 47.96 71 ASP A O 1
ATOM 552 N N . VAL A 1 72 ? 109.769 15.700 33.294 1.00 42.96 72 VAL A N 1
ATOM 553 C CA . VAL A 1 72 ? 109.958 16.226 34.634 1.00 43.23 72 VAL A CA 1
ATOM 554 C C . VAL A 1 72 ? 110.520 15.139 35.527 1.00 46.79 72 VAL A C 1
ATOM 555 O O . VAL A 1 72 ? 110.521 13.956 35.160 1.00 45.21 72 VAL A O 1
ATOM 559 N N . SER A 1 73 ? 111.012 15.558 36.691 1.00 50.69 73 SER A N 1
ATOM 560 C CA . SER A 1 73 ? 111.576 14.644 37.677 1.00 51.30 73 SER A CA 1
ATOM 561 C C . SER A 1 73 ? 110.413 13.968 38.379 1.00 53.87 73 SER A C 1
ATOM 562 O O . SER A 1 73 ? 109.245 14.252 38.073 1.00 53.13 73 SER A O 1
ATOM 565 N N . ALA A 1 74 ? 110.725 13.091 39.328 1.00 53.49 74 ALA A N 1
ATOM 566 C CA . ALA A 1 74 ? 109.668 12.411 40.065 1.00 54.75 74 ALA A CA 1
ATOM 567 C C . ALA A 1 74 ? 109.079 13.412 41.039 1.00 55.23 74 ALA A C 1
ATOM 568 O O . ALA A 1 74 ? 107.868 13.615 41.078 1.00 60.00 74 ALA A O 1
ATOM 570 N N . LYS A 1 75 ? 109.949 14.044 41.820 1.00 58.82 75 LYS A N 1
ATOM 571 C CA . LYS A 1 75 ? 109.517 15.048 42.787 1.00 62.12 75 LYS A CA 1
ATOM 572 C C . LYS A 1 75 ? 108.402 15.884 42.148 1.00 55.46 75 LYS A C 1
ATOM 573 O O . LYS A 1 75 ? 107.297 15.973 42.688 1.00 53.91 75 LYS A O 1
ATOM 579 N N . THR A 1 76 ? 108.692 16.455 40.980 1.00 48.14 76 THR A N 1
ATOM 580 C CA . THR A 1 76 ? 107.734 17.276 40.262 1.00 42.97 76 THR A CA 1
ATOM 581 C C . THR A 1 76 ? 106.493 16.488 39.866 1.00 39.24 76 THR A C 1
ATOM 582 O O . THR A 1 76 ? 105.363 16.883 40.164 1.00 40.64 76 THR A O 1
ATOM 586 N N . ALA A 1 77 ? 106.700 15.374 39.179 1.00 41.02 77 ALA A N 1
ATOM 587 C CA . ALA A 1 77 ? 105.573 14.566 38.743 1.00 41.83 77 ALA A CA 1
ATOM 588 C C . ALA A 1 77 ? 104.607 14.336 39.898 1.00 41.06 77 ALA A C 1
ATOM 589 O O . ALA A 1 77 ? 103.401 14.293 39.697 1.00 52.58 77 ALA A O 1
ATOM 591 N N . ASP A 1 78 ? 105.130 14.213 41.107 1.00 34.16 78 ASP A N 1
ATOM 592 C CA . ASP A 1 78 ? 104.276 13.982 42.256 1.00 46.94 78 ASP A CA 1
ATOM 593 C C . ASP A 1 78 ? 103.253 15.067 42.422 1.00 45.02 78 ASP A C 1
ATOM 594 O O . ASP A 1 78 ? 102.124 14.818 42.820 1.00 55.04 78 ASP A O 1
ATOM 599 N N . LYS A 1 79 ? 103.650 16.282 42.105 1.00 41.83 79 LYS A N 1
ATOM 600 C CA . LYS A 1 79 ? 102.753 17.410 42.253 1.00 43.78 79 LYS A CA 1
ATOM 601 C C . LYS A 1 79 ? 101.806 17.594 41.082 1.00 42.36 79 LYS A C 1
ATOM 602 O O . LYS A 1 79 ? 100.972 18.503 41.066 1.00 46.41 79 LYS A O 1
ATOM 608 N N . PHE A 1 80 ? 101.928 16.713 40.106 1.00 40.17 80 PHE A N 1
ATOM 609 C CA . PHE A 1 80 ? 101.098 16.794 38.930 1.00 43.77 80 PHE A CA 1
ATOM 610 C C . PHE A 1 80 ? 99.900 15.858 38.996 1.00 49.22 80 PHE A C 1
ATOM 611 O O . PHE A 1 80 ? 99.960 14.821 39.649 1.00 54.20 80 PHE A O 1
ATOM 619 N N . ARG A 1 81 ? 98.813 16.236 38.326 1.00 50.59 81 ARG A N 1
ATOM 620 C CA . ARG A 1 81 ? 97.610 15.414 38.256 1.00 56.39 81 ARG A CA 1
ATOM 621 C C . ARG A 1 81 ? 97.397 15.243 36.753 1.00 58.86 81 ARG A C 1
ATOM 622 O O . ARG A 1 81 ? 96.746 16.052 36.104 1.00 67.45 81 ARG A O 1
ATOM 630 N N . PHE A 1 82 ? 97.988 14.183 36.217 1.00 57.77 82 PHE A N 1
ATOM 631 C CA . PHE A 1 82 ? 97.972 13.870 34.796 1.00 68.47 82 PHE A CA 1
ATOM 632 C C . PHE A 1 82 ? 97.528 12.434 34.578 1.00 63.47 82 PHE A C 1
ATOM 633 O O . PHE A 1 82 ? 97.226 11.723 35.519 1.00 76.25 82 PHE A O 1
ATOM 641 N N . LEU A 1 83 ? 97.530 12.004 33.327 1.00 51.53 83 LEU A N 1
ATOM 642 C CA . LEU A 1 83 ? 97.153 10.647 32.967 1.00 45.58 83 LEU A CA 1
ATOM 643 C C . LEU A 1 83 ? 97.420 10.534 31.489 1.00 45.47 83 LEU A C 1
ATOM 644 O O . LEU A 1 83 ? 96.767 11.188 30.688 1.00 52.33 83 LEU A O 1
ATOM 649 N N . SER A 1 84 ? 98.374 9.698 31.124 1.00 44.67 84 SER A N 1
ATOM 650 C CA . SER A 1 84 ? 98.765 9.547 29.729 1.00 42.69 84 SER A CA 1
ATOM 651 C C . SER A 1 84 ? 97.647 9.660 28.725 1.00 44.23 84 SER A C 1
ATOM 652 O O . SER A 1 84 ? 96.589 9.049 28.894 1.00 49.48 84 SER A O 1
ATOM 655 N N . GLY A 1 85 ? 97.889 10.458 27.685 1.00 41.69 85 GLY A N 1
ATOM 656 C CA . GLY A 1 85 ? 96.913 10.625 26.621 1.00 41.30 85 GLY A CA 1
ATOM 657 C C . GLY A 1 85 ? 95.770 11.587 26.849 1.00 39.55 85 GLY A C 1
ATOM 658 O O . GLY A 1 85 ? 94.872 11.673 26.014 1.00 43.89 85 GLY A O 1
ATOM 659 N N . GLY A 1 86 ? 95.804 12.310 27.959 1.00 33.79 86 GLY A N 1
ATOM 660 C CA . GLY A 1 86 ? 94.747 13.253 28.257 1.00 36.13 86 GLY A CA 1
ATOM 661 C C . GLY A 1 86 ? 95.005 14.706 27.869 1.00 40.97 86 GLY A C 1
ATOM 662 O O . GLY A 1 86 ? 96.117 15.114 27.487 1.00 43.68 86 GLY A O 1
ATOM 663 N N . SER A 1 87 ? 93.952 15.507 27.978 1.00 39.95 87 SER A N 1
ATOM 664 C CA . SER A 1 87 ? 94.033 16.922 27.643 1.00 37.01 87 SER A CA 1
ATOM 665 C C . SER A 1 87 ? 92.795 17.534 28.247 1.00 32.88 87 SER A C 1
ATOM 666 O O . SER A 1 87 ? 91.719 16.938 28.157 1.00 41.34 87 SER A O 1
ATOM 669 N N . LEU A 1 88 ? 92.927 18.706 28.866 1.00 24.29 88 LEU A N 1
ATOM 670 C CA . LEU A 1 88 ? 91.746 19.354 29.432 1.00 19.12 88 LEU A CA 1
ATOM 671 C C . LEU A 1 88 ? 90.719 19.463 28.318 1.00 25.25 88 LEU A C 1
ATOM 672 O O . LEU A 1 88 ? 89.543 19.173 28.516 1.00 26.11 88 LEU A O 1
ATOM 677 N N . MET A 1 89 ? 91.156 19.854 27.129 1.00 28.83 89 MET A N 1
ATOM 678 C CA . MET A 1 89 ? 90.194 19.945 26.047 1.00 32.12 89 MET A CA 1
ATOM 679 C C . MET A 1 89 ? 89.525 18.614 25.700 1.00 26.26 89 MET A C 1
ATOM 680 O O . MET A 1 89 ? 88.350 18.586 25.315 1.00 32.36 89 MET A O 1
ATOM 685 N N . LEU A 1 90 ? 90.273 17.525 25.823 1.00 14.27 90 LEU A N 1
ATOM 686 C CA . LEU A 1 90 ? 89.756 16.221 25.470 1.00 18.39 90 LEU A CA 1
ATOM 687 C C . LEU A 1 90 ? 88.653 15.829 26.396 1.00 25.65 90 LEU A C 1
ATOM 688 O O . LEU A 1 90 ? 87.682 15.160 26.009 1.00 30.36 90 LEU A O 1
ATOM 693 N N . SER A 1 91 ? 88.814 16.256 27.638 1.00 30.15 91 SER A N 1
ATOM 694 C CA . SER A 1 91 ? 87.859 15.945 28.685 1.00 32.26 91 SER A CA 1
ATOM 695 C C . SER A 1 91 ? 86.639 16.840 28.551 1.00 28.60 91 SER A C 1
ATOM 696 O O . SER A 1 91 ? 85.513 16.465 28.923 1.00 29.60 91 SER A O 1
ATOM 699 N N . MET A 1 92 ? 86.875 18.020 27.991 1.00 26.94 92 MET A N 1
ATOM 700 C CA . MET A 1 92 ? 85.807 18.964 27.796 1.00 25.75 92 MET A CA 1
ATOM 701 C C . MET A 1 92 ? 84.789 18.399 26.845 1.00 30.39 92 MET A C 1
ATOM 702 O O . MET A 1 92 ? 83.610 18.458 27.137 1.00 34.73 92 MET A O 1
ATOM 707 N N . PHE A 1 93 ? 85.223 17.837 25.716 1.00 27.38 93 PHE A N 1
ATOM 708 C CA . PHE A 1 93 ? 84.255 17.332 24.745 1.00 22.10 93 PHE A CA 1
ATOM 709 C C . PHE A 1 93 ? 84.131 15.849 24.704 1.00 22.80 93 PHE A C 1
ATOM 710 O O . PHE A 1 93 ? 83.236 15.325 24.051 1.00 31.09 93 PHE A O 1
ATOM 718 N N . GLY A 1 94 ? 85.040 15.164 25.377 1.00 20.69 94 GLY A N 1
ATOM 719 C CA . GLY A 1 94 ? 85.005 13.715 25.373 1.00 30.16 94 GLY A CA 1
ATOM 720 C C . GLY A 1 94 ? 84.800 13.110 24.000 1.00 34.22 94 GLY A C 1
ATOM 721 O O . GLY A 1 94 ? 83.790 12.454 23.742 1.00 45.23 94 GLY A O 1
ATOM 722 N N . PRO A 1 95 ? 85.743 13.304 23.083 1.00 31.22 95 PRO A N 1
ATOM 723 C CA . PRO A 1 95 ? 85.510 12.704 21.778 1.00 34.09 95 PRO A CA 1
ATOM 724 C C . PRO A 1 95 ? 85.701 11.202 21.924 1.00 38.90 95 PRO A C 1
ATOM 725 O O . PRO A 1 95 ? 86.377 10.753 22.848 1.00 39.79 95 PRO A O 1
ATOM 729 N N . PRO A 1 96 ? 85.116 10.411 21.013 1.00 39.17 96 PRO A N 1
ATOM 730 C CA . PRO A 1 96 ? 85.178 8.948 20.994 1.00 36.31 96 PRO A CA 1
ATOM 731 C C . PRO A 1 96 ? 86.555 8.334 20.935 1.00 34.91 96 PRO A C 1
ATOM 732 O O . PRO A 1 96 ? 87.390 8.745 20.162 1.00 39.76 96 PRO A O 1
ATOM 736 N N . GLY A 1 97 ? 86.793 7.339 21.768 1.00 35.47 97 GLY A N 1
ATOM 737 C CA . GLY A 1 97 ? 88.079 6.679 21.743 1.00 41.06 97 GLY A CA 1
ATOM 738 C C . GLY A 1 97 ? 89.158 7.369 22.529 1.00 46.33 97 GLY A C 1
ATOM 739 O O . GLY A 1 97 ? 89.933 6.732 23.235 1.00 59.19 97 GLY A O 1
ATOM 740 N N . LYS A 1 98 ? 89.217 8.681 22.420 1.00 43.83 98 LYS A N 1
ATOM 741 C CA . LYS A 1 98 ? 90.231 9.419 23.142 1.00 43.97 98 LYS A CA 1
ATOM 742 C C . LYS A 1 98 ? 89.994 9.391 24.661 1.00 43.40 98 LYS A C 1
ATOM 743 O O . LYS A 1 98 ? 88.850 9.468 25.119 1.00 44.18 98 LYS A O 1
ATOM 749 N N . VAL A 1 99 ? 91.083 9.274 25.427 1.00 44.22 99 VAL A N 1
ATOM 750 C CA . VAL A 1 99 ? 91.049 9.235 26.907 1.00 44.61 99 VAL A CA 1
ATOM 751 C C . VAL A 1 99 ? 90.336 10.433 27.565 1.00 47.56 99 VAL A C 1
ATOM 752 O O . VAL A 1 99 ? 90.605 11.595 27.252 1.00 51.41 99 VAL A O 1
ATOM 756 N N . ASP A 1 100 ? 89.452 10.132 28.510 1.00 48.04 100 ASP A N 1
ATOM 757 C CA . ASP A 1 100 ? 88.655 11.147 29.197 1.00 45.38 100 ASP A CA 1
ATOM 758 C C . ASP A 1 100 ? 89.087 11.159 30.665 1.00 43.21 100 ASP A C 1
ATOM 759 O O . ASP A 1 100 ? 88.625 10.356 31.471 1.00 46.39 100 ASP A O 1
ATOM 764 N N . TYR A 1 101 ? 89.981 12.073 31.015 1.00 40.39 101 TYR A N 1
ATOM 765 C CA . TYR A 1 101 ? 90.472 12.109 32.382 1.00 38.63 101 TYR A CA 1
ATOM 766 C C . TYR A 1 101 ? 89.906 13.219 33.277 1.00 40.79 101 TYR A C 1
ATOM 767 O O . TYR A 1 101 ? 89.843 14.370 32.873 1.00 47.24 101 TYR A O 1
ATOM 776 N N . LEU A 1 102 ? 89.522 12.879 34.503 1.00 34.18 102 LEU A N 1
ATOM 777 C CA . LEU A 1 102 ? 88.960 13.879 35.399 1.00 31.95 102 LEU A CA 1
ATOM 778 C C . LEU A 1 102 ? 89.998 14.791 35.993 1.00 30.83 102 LEU A C 1
ATOM 779 O O . LEU A 1 102 ? 90.520 14.529 37.064 1.00 35.21 102 LEU A O 1
ATOM 784 N N . TYR A 1 103 ? 90.302 15.869 35.295 1.00 31.30 103 TYR A N 1
ATOM 785 C CA . TYR A 1 103 ? 91.265 16.829 35.797 1.00 30.96 103 TYR A CA 1
ATOM 786 C C . TYR A 1 103 ? 90.574 17.699 36.833 1.00 32.00 103 TYR A C 1
ATOM 787 O O . TYR A 1 103 ? 89.459 18.167 36.607 1.00 31.60 103 TYR A O 1
ATOM 796 N N . GLN A 1 104 ? 91.243 17.926 37.959 1.00 38.16 104 GLN A N 1
ATOM 797 C CA . GLN A 1 104 ? 90.705 18.771 39.014 1.00 36.22 104 GLN A CA 1
ATOM 798 C C . GLN A 1 104 ? 91.750 18.905 40.116 1.00 39.89 104 GLN A C 1
ATOM 799 O O . GLN A 1 104 ? 92.623 18.046 40.267 1.00 41.50 104 GLN A O 1
ATOM 805 N N . GLY A 1 105 ? 91.677 19.978 40.890 1.00 38.80 105 GLY A N 1
ATOM 806 C CA . GLY A 1 105 ? 92.643 20.133 41.960 1.00 37.50 105 GLY A CA 1
ATOM 807 C C . GLY A 1 105 ? 92.708 21.562 42.422 1.00 41.46 105 GLY A C 1
ATOM 808 O O . GLY A 1 105 ? 92.037 22.434 41.862 1.00 43.49 105 GLY A O 1
ATOM 809 N N . CYS A 1 106 ? 93.517 21.815 43.444 1.00 42.74 106 CYS A N 1
ATOM 810 C CA . CYS A 1 106 ? 93.641 23.168 43.962 1.00 41.20 106 CYS A CA 1
ATOM 811 C C . CYS A 1 106 ? 95.059 23.605 44.055 1.00 37.01 106 CYS A C 1
ATOM 812 O O . CYS A 1 106 ? 95.967 22.794 44.088 1.00 38.37 106 CYS A O 1
ATOM 815 N N . GLY A 1 107 ? 95.249 24.904 44.103 1.00 33.18 107 GLY A N 1
ATOM 816 C CA . GLY A 1 107 ? 96.593 25.411 44.186 1.00 36.93 107 GLY A CA 1
ATOM 817 C C . GLY A 1 107 ? 96.586 26.891 43.950 1.00 44.08 107 GLY A C 1
ATOM 818 O O . GLY A 1 107 ? 95.755 27.395 43.203 1.00 59.24 107 GLY A O 1
ATOM 819 N N . LYS A 1 108 ? 97.501 27.592 44.604 1.00 48.57 108 LYS A N 1
ATOM 820 C CA . LYS A 1 108 ? 97.620 29.038 44.462 1.00 52.20 108 LYS A CA 1
ATOM 821 C C . LYS A 1 108 ? 98.246 29.308 43.089 1.00 46.91 108 LYS A C 1
ATOM 822 O O . LYS A 1 108 ? 97.907 30.291 42.417 1.00 57.95 108 LYS A O 1
ATOM 828 N N . HIS A 1 109 ? 99.123 28.400 42.668 1.00 39.20 109 HIS A N 1
ATOM 829 C CA . HIS A 1 109 ? 99.807 28.479 41.375 1.00 37.07 109 HIS A CA 1
ATOM 830 C C . HIS A 1 109 ? 99.523 27.185 40.605 1.00 39.99 109 HIS A C 1
ATOM 831 O O . HIS A 1 109 ? 99.814 26.089 41.099 1.00 37.55 109 HIS A O 1
ATOM 838 N N . LYS A 1 110 ? 98.928 27.315 39.416 1.00 40.54 110 LYS A N 1
ATOM 839 C CA . LYS A 1 110 ? 98.603 26.160 38.582 1.00 35.24 110 LYS A CA 1
ATOM 840 C C . LYS A 1 110 ? 99.530 26.102 37.355 1.00 34.99 110 LYS A C 1
ATOM 841 O O . LYS A 1 110 ? 99.726 27.105 36.652 1.00 36.26 110 LYS A O 1
ATOM 847 N N . VAL A 1 111 ? 100.115 24.930 37.116 1.00 30.41 111 VAL A N 1
ATOM 848 C CA . VAL A 1 111 ? 101.010 24.718 35.985 1.00 25.91 111 VAL A CA 1
ATOM 849 C C . VAL A 1 111 ? 100.409 23.737 35.000 1.00 30.05 111 VAL A C 1
ATOM 850 O O . VAL A 1 111 ? 100.233 22.546 35.321 1.00 35.61 111 VAL A O 1
ATOM 854 N N . PHE A 1 112 ? 100.118 24.224 33.794 1.00 28.71 112 PHE A N 1
ATOM 855 C CA . PHE A 1 112 ? 99.532 23.372 32.775 1.00 32.00 112 PHE A CA 1
ATOM 856 C C . PHE A 1 112 ? 100.573 22.951 31.753 1.00 36.50 112 PHE A C 1
ATOM 857 O O . PHE A 1 112 ? 101.332 23.789 31.251 1.00 35.53 112 PHE A O 1
ATOM 865 N N . TYR A 1 113 ? 100.622 21.648 31.471 1.00 36.82 113 TYR A N 1
ATOM 866 C CA . TYR A 1 113 ? 101.506 21.102 30.444 1.00 34.41 113 TYR A CA 1
ATOM 867 C C . TYR A 1 113 ? 100.733 19.959 29.805 1.00 35.70 113 TYR A C 1
ATOM 868 O O . TYR A 1 113 ? 101.072 18.801 30.009 1.00 42.72 113 TYR A O 1
ATOM 877 N N . GLU A 1 114 ? 99.674 20.311 29.065 1.00 36.12 114 GLU A N 1
ATOM 878 C CA . GLU A 1 114 ? 98.796 19.363 28.350 1.00 35.17 114 GLU A CA 1
ATOM 879 C C . GLU A 1 114 ? 98.355 19.947 27.018 1.00 36.80 114 GLU A C 1
ATOM 880 O O . GLU A 1 114 ? 98.637 21.103 26.733 1.00 39.32 114 GLU A O 1
ATOM 886 N N . GLY A 1 115 ? 97.659 19.156 26.205 1.00 42.06 115 GLY A N 1
ATOM 887 C CA . GLY A 1 115 ? 97.166 19.693 24.951 1.00 45.22 115 GLY A CA 1
ATOM 888 C C . GLY A 1 115 ? 97.541 19.002 23.663 1.00 41.13 115 GLY A C 1
ATOM 889 O O . GLY A 1 115 ? 96.698 18.837 22.777 1.00 38.60 115 GLY A O 1
ATOM 890 N N . VAL A 1 116 ? 98.808 18.625 23.558 1.00 41.77 116 VAL A N 1
ATOM 891 C CA . VAL A 1 116 ? 99.327 17.940 22.379 1.00 45.15 116 VAL A CA 1
ATOM 892 C C . VAL A 1 116 ? 98.447 16.760 21.994 1.00 46.42 116 VAL A C 1
ATOM 893 O O . VAL A 1 116 ? 98.323 16.380 20.810 1.00 53.28 116 VAL A O 1
ATOM 897 N N . ASN A 1 117 ? 97.842 16.163 23.002 1.00 38.32 117 ASN A N 1
ATOM 898 C CA . ASN A 1 117 ? 97.010 15.033 22.720 1.00 38.82 117 ASN A CA 1
ATOM 899 C C . ASN A 1 117 ? 95.785 15.258 21.854 1.00 37.63 117 ASN A C 1
ATOM 900 O O . ASN A 1 117 ? 95.173 14.284 21.435 1.00 47.42 117 ASN A O 1
ATOM 905 N N . TRP A 1 118 ? 95.420 16.524 21.610 1.00 37.93 118 TRP A N 1
ATOM 906 C CA . TRP A 1 118 ? 94.331 16.882 20.666 1.00 41.13 118 TRP A CA 1
ATOM 907 C C . TRP A 1 118 ? 94.844 17.984 19.729 1.00 41.08 118 TRP A C 1
ATOM 908 O O . TRP A 1 118 ? 94.353 19.125 19.729 1.00 40.44 118 TRP A O 1
ATOM 919 N N . SER A 1 119 ? 95.850 17.615 18.943 1.00 40.09 119 SER A N 1
ATOM 920 C CA . SER A 1 119 ? 96.449 18.512 17.983 1.00 38.62 119 SER A CA 1
ATOM 921 C C . SER A 1 119 ? 95.906 18.054 16.662 1.00 37.22 119 SER A C 1
ATOM 922 O O . SER A 1 119 ? 95.309 16.992 16.568 1.00 41.98 119 SER A O 1
ATOM 925 N N . PRO A 1 120 ? 96.113 18.839 15.616 1.00 34.63 120 PRO A N 1
ATOM 926 C CA . PRO A 1 120 ? 95.628 18.493 14.275 1.00 37.15 120 PRO A CA 1
ATOM 927 C C . PRO A 1 120 ? 95.832 17.015 13.964 1.00 39.68 120 PRO A C 1
ATOM 928 O O . PRO A 1 120 ? 95.022 16.374 13.273 1.00 43.56 120 PRO A O 1
ATOM 932 N N . HIS A 1 121 ? 96.926 16.486 14.497 1.00 37.29 121 HIS A N 1
ATOM 933 C CA . HIS A 1 121 ? 97.267 15.097 14.305 1.00 38.82 121 HIS A CA 1
ATOM 934 C C . HIS A 1 121 ? 96.127 14.193 14.671 1.00 37.60 121 HIS A C 1
ATOM 935 O O . HIS A 1 121 ? 95.770 13.295 13.926 1.00 44.05 121 HIS A O 1
ATOM 942 N N . ALA A 1 122 ? 95.581 14.424 15.855 1.00 38.05 122 ALA A N 1
ATOM 943 C CA . ALA A 1 122 ? 94.474 13.624 16.371 1.00 39.95 122 ALA A CA 1
ATOM 944 C C . ALA A 1 122 ? 93.407 13.399 15.322 1.00 36.87 122 ALA A C 1
ATOM 945 O O . ALA A 1 122 ? 92.578 12.486 15.444 1.00 33.79 122 ALA A O 1
ATOM 947 N N . ALA A 1 123 ? 93.432 14.251 14.305 1.00 31.63 123 ALA A N 1
ATOM 948 C CA . ALA A 1 123 ? 92.492 14.146 13.198 1.00 34.38 123 ALA A CA 1
ATOM 949 C C . ALA A 1 123 ? 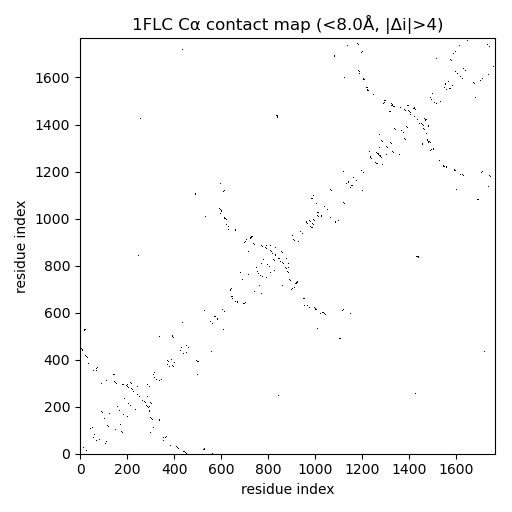91.082 13.794 13.648 1.00 36.15 123 ALA A C 1
ATOM 950 O O . ALA A 1 123 ? 90.455 12.879 13.121 1.00 41.95 123 ALA A O 1
ATOM 952 N N . ILE A 1 124 ? 90.603 14.516 14.645 1.00 27.55 124 ILE A N 1
ATOM 953 C CA . ILE A 1 124 ? 89.259 14.314 15.123 1.00 29.93 124 ILE A CA 1
ATOM 954 C C . ILE A 1 124 ? 88.452 15.310 14.346 1.00 34.14 124 ILE A C 1
ATOM 955 O O . ILE A 1 124 ? 88.934 16.407 14.091 1.00 41.09 124 ILE A O 1
ATOM 960 N N . ASN A 1 125 ? 87.225 14.957 14.002 1.00 32.54 125 ASN A N 1
ATOM 961 C CA . ASN A 1 125 ? 86.376 15.870 13.256 1.00 34.97 125 ASN A CA 1
ATOM 962 C C . ASN A 1 125 ? 84.956 15.506 13.544 1.00 35.16 125 ASN A C 1
ATOM 963 O O . ASN A 1 125 ? 84.462 14.504 13.003 1.00 41.66 125 ASN A O 1
ATOM 968 N N . CYS A 1 126 ? 84.268 16.264 14.381 1.00 22.98 126 CYS A N 1
ATOM 969 C CA . CYS A 1 126 ? 82.902 15.843 14.571 1.00 30.14 126 CYS A CA 1
ATOM 970 C C . CYS A 1 126 ? 82.048 16.950 14.121 1.00 33.16 126 CYS A C 1
ATOM 971 O O . CYS A 1 126 ? 81.377 17.628 14.878 1.00 41.95 126 CYS A O 1
ATOM 974 N N . TYR A 1 127 ? 82.115 17.114 12.818 1.00 30.17 127 TYR A N 1
ATOM 975 C CA . TYR A 1 127 ? 81.390 18.138 12.109 1.00 29.40 127 TYR A CA 1
ATOM 976 C C . TYR A 1 127 ? 82.247 19.384 12.028 1.00 27.32 127 TYR A C 1
ATOM 977 O O . TYR A 1 127 ? 81.783 20.448 11.663 1.00 27.93 127 TYR A O 1
ATOM 986 N N . ARG A 1 128 ? 83.519 19.225 12.350 1.00 26.84 128 ARG A N 1
ATOM 987 C CA . ARG A 1 128 ? 84.445 20.324 12.290 1.00 36.36 128 ARG A CA 1
ATOM 988 C C . ARG A 1 128 ? 85.843 19.804 11.897 1.00 41.48 128 ARG A C 1
ATOM 989 O O . ARG A 1 128 ? 86.417 18.971 12.596 1.00 45.92 128 ARG A O 1
ATOM 997 N N . LYS A 1 129 ? 86.370 20.292 10.772 1.00 39.44 129 LYS A N 1
ATOM 998 C CA . LYS A 1 129 ? 87.671 19.872 10.276 1.00 35.88 129 LYS A CA 1
ATOM 999 C C . LYS A 1 129 ? 88.886 20.409 11.045 1.00 36.89 129 LYS A C 1
ATOM 1000 O O . LYS A 1 129 ? 89.755 19.619 11.389 1.00 37.20 129 LYS A O 1
ATOM 1006 N N . ASN A 1 130 ? 88.963 21.726 11.306 1.00 37.49 130 ASN A N 1
ATOM 1007 C CA . ASN A 1 130 ? 90.109 22.342 12.031 1.00 38.37 130 ASN A CA 1
ATOM 1008 C C . ASN A 1 130 ? 89.684 22.861 13.410 1.00 41.18 130 ASN A C 1
ATOM 1009 O O . ASN A 1 130 ? 89.149 23.964 13.538 1.00 41.10 130 ASN A O 1
ATOM 1014 N N . TRP A 1 131 ? 89.954 22.067 14.445 1.00 41.26 131 TRP A N 1
ATOM 1015 C CA . TRP A 1 131 ? 89.579 22.403 15.825 1.00 36.46 131 TRP A CA 1
ATOM 1016 C C . TRP A 1 131 ? 90.478 23.447 16.505 1.00 36.15 131 TRP A C 1
ATOM 1017 O O . TRP A 1 131 ? 90.106 24.033 17.515 1.00 39.73 131 TRP A O 1
ATOM 1028 N N . THR A 1 132 ? 91.650 23.699 15.946 1.00 34.19 132 THR A N 1
ATOM 1029 C CA . THR A 1 132 ? 92.558 24.634 16.581 1.00 29.71 132 THR A CA 1
ATOM 1030 C C . THR A 1 132 ? 91.923 25.886 17.135 1.00 28.66 132 THR A C 1
ATOM 1031 O O . THR A 1 132 ? 92.156 26.236 18.282 1.00 24.28 132 THR A O 1
ATOM 1035 N N . ASP A 1 133 ? 91.115 26.571 16.347 1.00 34.08 133 ASP A N 1
ATOM 1036 C CA . ASP A 1 133 ? 90.567 27.791 16.890 1.00 41.66 133 ASP A CA 1
ATOM 1037 C C . ASP A 1 133 ? 89.865 27.543 18.195 1.00 36.95 133 ASP A C 1
ATOM 1038 O O . ASP A 1 133 ? 90.067 28.247 19.171 1.00 44.87 133 ASP A O 1
ATOM 1043 N N . ILE A 1 134 ? 89.013 26.540 18.218 1.00 31.36 134 ILE A N 1
ATOM 1044 C CA . ILE A 1 134 ? 88.305 26.225 19.448 1.00 18.78 134 ILE A CA 1
ATOM 1045 C C . ILE A 1 134 ? 89.313 25.944 20.554 1.00 16.93 134 ILE A C 1
ATOM 1046 O O . ILE A 1 134 ? 89.220 26.516 21.637 1.00 11.95 134 ILE A O 1
ATOM 1051 N N . LYS A 1 135 ? 90.291 25.084 20.275 1.00 19.98 135 LYS A N 1
ATOM 1052 C CA . LYS A 1 135 ? 91.320 24.767 21.268 1.00 22.50 135 LYS A CA 1
ATOM 1053 C C . LYS A 1 135 ? 91.804 26.085 21.861 1.00 16.34 135 LYS A C 1
ATOM 1054 O O . LYS A 1 135 ? 91.798 26.278 23.070 1.00 23.27 135 LYS A O 1
ATOM 1060 N N . LEU A 1 136 ? 92.211 26.989 20.988 1.00 18.44 136 LEU A N 1
ATOM 1061 C CA . LEU A 1 136 ? 92.668 28.308 21.396 1.00 15.93 136 LEU A CA 1
ATOM 1062 C C . LEU A 1 136 ? 91.732 28.940 22.407 1.00 20.15 136 LEU A C 1
ATOM 1063 O O . LEU A 1 136 ? 92.125 29.179 23.534 1.00 25.79 136 LEU A O 1
ATOM 1068 N N . ASN A 1 137 ? 90.499 29.225 22.007 1.00 22.38 137 ASN A N 1
ATOM 1069 C CA . ASN A 1 137 ? 89.549 29.823 22.922 1.00 25.62 137 ASN A CA 1
ATOM 1070 C C . ASN A 1 137 ? 89.298 28.994 24.179 1.00 31.58 137 ASN A C 1
ATOM 1071 O O . ASN A 1 137 ? 89.188 29.548 25.272 1.00 35.44 137 ASN A O 1
ATOM 1076 N N . PHE A 1 138 ? 89.188 27.682 24.048 1.00 24.57 138 PHE A N 1
ATOM 1077 C CA . PHE A 1 138 ? 88.985 26.891 25.238 1.00 21.86 138 PHE A CA 1
ATOM 1078 C C . PHE A 1 138 ? 90.149 27.158 26.190 1.00 22.20 138 PHE A C 1
ATOM 1079 O O . PHE A 1 138 ? 89.958 27.528 27.357 1.00 27.34 138 PHE A O 1
ATOM 1087 N N . GLN A 1 139 ? 91.370 26.961 25.705 1.00 22.38 139 GLN A N 1
ATOM 1088 C CA . GLN A 1 139 ? 92.537 27.202 26.556 1.00 23.34 139 GLN A CA 1
ATOM 1089 C C . GLN A 1 139 ? 92.479 28.610 27.167 1.00 23.58 139 GLN A C 1
ATOM 1090 O O . GLN A 1 139 ? 92.593 28.794 28.384 1.00 21.02 139 GLN A O 1
ATOM 1096 N N . LYS A 1 140 ? 92.248 29.597 26.317 1.00 26.34 140 LYS A N 1
ATOM 1097 C CA . LYS A 1 140 ? 92.154 30.968 26.764 1.00 27.51 140 LYS A CA 1
ATOM 1098 C C . LYS A 1 140 ? 91.299 31.119 28.029 1.00 26.80 140 LYS A C 1
ATOM 1099 O O . LYS A 1 140 ? 91.676 31.820 28.961 1.00 32.01 140 LYS A O 1
ATOM 1105 N N . ASN A 1 141 ? 90.147 30.469 28.069 1.00 27.98 141 ASN A N 1
ATOM 1106 C CA . ASN A 1 141 ? 89.294 30.599 29.235 1.00 27.87 141 ASN A CA 1
ATOM 1107 C C . ASN A 1 141 ? 89.847 29.812 30.400 1.00 31.08 141 ASN A C 1
ATOM 1108 O O . ASN A 1 141 ? 89.885 30.318 31.522 1.00 35.72 141 ASN A O 1
ATOM 1113 N N . ILE A 1 142 ? 90.266 28.572 30.156 1.00 28.42 142 ILE A N 1
ATOM 1114 C CA . ILE A 1 142 ? 90.814 27.771 31.248 1.00 26.68 142 ILE A CA 1
ATOM 1115 C C . ILE A 1 142 ? 91.856 28.619 31.984 1.00 25.48 142 ILE A C 1
ATOM 1116 O O . ILE A 1 142 ? 91.834 28.773 33.186 1.00 27.26 142 ILE A O 1
ATOM 1121 N N . TYR A 1 143 ? 92.764 29.210 31.245 1.00 21.82 143 TYR A N 1
ATOM 1122 C CA . TYR A 1 143 ? 93.764 30.032 31.884 1.00 19.93 143 TYR A CA 1
ATOM 1123 C C . TYR A 1 143 ? 93.152 31.207 32.632 1.00 21.41 143 TYR A C 1
ATOM 1124 O O . TYR A 1 143 ? 93.475 31.405 33.793 1.00 23.81 143 TYR A O 1
ATOM 1133 N N . GLU A 1 144 ? 92.268 31.975 31.992 1.00 22.65 144 GLU A N 1
ATOM 1134 C CA . GLU A 1 144 ? 91.639 33.114 32.671 1.00 29.31 144 GLU A CA 1
ATOM 1135 C C . GLU A 1 144 ? 90.976 32.656 33.976 1.00 32.54 144 GLU A C 1
ATOM 1136 O O . GLU A 1 144 ? 91.397 33.039 35.052 1.00 35.51 144 GLU A O 1
ATOM 1142 N N . LEU A 1 145 ? 89.943 31.832 33.873 1.00 27.82 145 LEU A N 1
ATOM 1143 C CA . LEU A 1 145 ? 89.269 31.340 35.049 1.00 29.96 145 LEU A CA 1
ATOM 1144 C C . LEU A 1 145 ? 90.259 30.678 36.026 1.00 30.20 145 LEU A C 1
ATOM 1145 O O . LEU A 1 145 ? 90.107 30.772 37.232 1.00 34.91 145 LEU A O 1
ATOM 1150 N N . ALA A 1 146 ? 91.273 29.999 35.521 1.00 27.86 146 ALA A N 1
ATOM 1151 C CA . ALA A 1 146 ? 92.217 29.338 36.419 1.00 26.57 146 ALA A CA 1
ATOM 1152 C C . ALA A 1 146 ? 92.998 30.341 37.237 1.00 26.44 146 ALA A C 1
ATOM 1153 O O . ALA A 1 146 ? 93.294 30.119 38.387 1.00 29.13 146 ALA A O 1
ATOM 1155 N N . SER A 1 147 ? 93.353 31.450 36.622 1.00 27.09 147 SER A N 1
ATOM 1156 C CA . SER A 1 147 ? 94.130 32.462 37.311 1.00 32.68 147 SER A CA 1
ATOM 1157 C C . SER A 1 147 ? 93.315 33.283 38.308 1.00 39.60 147 SER A C 1
ATOM 1158 O O . SER A 1 147 ? 93.820 34.265 38.847 1.00 44.11 147 SER A O 1
ATOM 1161 N N . GLN A 1 148 ? 92.066 32.885 38.555 1.00 42.60 148 GLN A N 1
ATOM 1162 C CA . GLN A 1 148 ? 91.179 33.621 39.462 1.00 42.19 148 GLN A CA 1
ATOM 1163 C C . GLN A 1 148 ? 90.479 32.685 40.427 1.00 44.57 148 GLN A C 1
ATOM 1164 O O . GLN A 1 148 ? 89.683 33.115 41.264 1.00 48.00 148 GLN A O 1
ATOM 1170 N N . SER A 1 149 ? 90.725 31.399 40.291 1.00 49.43 149 SER A N 1
ATOM 1171 C CA . SER A 1 149 ? 90.076 30.457 41.170 1.00 48.53 149 SER A CA 1
ATOM 1172 C C . SER A 1 149 ? 91.190 29.808 41.960 1.00 45.65 149 SER A C 1
ATOM 1173 O O . SER A 1 149 ? 92.374 30.000 41.671 1.00 43.42 149 SER A O 1
ATOM 1176 N N . HIS A 1 150 ? 90.829 29.045 42.973 1.00 49.06 150 HIS A N 1
ATOM 1177 C CA . HIS A 1 150 ? 91.844 28.365 43.737 1.00 41.80 150 HIS A CA 1
ATOM 1178 C C . HIS A 1 150 ? 91.731 26.906 43.361 1.00 41.10 150 HIS A C 1
ATOM 1179 O O . HIS A 1 150 ? 92.720 26.193 43.197 1.00 30.94 150 HIS A O 1
ATOM 1186 N N . CYS A 1 151 ? 90.487 26.488 43.209 1.00 42.38 151 CYS A N 1
ATOM 1187 C CA . CYS A 1 151 ? 90.163 25.133 42.843 1.00 42.93 151 CYS A CA 1
ATOM 1188 C C . CYS A 1 151 ? 89.422 25.086 41.533 1.00 40.46 151 CYS A C 1
ATOM 1189 O O . CYS A 1 151 ? 88.661 25.996 41.218 1.00 45.23 151 CYS A O 1
ATOM 1192 N N . MET A 1 152 ? 89.630 24.021 40.772 1.00 38.20 152 MET A N 1
ATOM 1193 C CA . MET A 1 152 ? 88.928 23.875 39.513 1.00 35.65 152 MET A CA 1
ATOM 1194 C C . MET A 1 152 ? 88.780 22.401 39.229 1.00 32.96 152 MET A C 1
ATOM 1195 O O . MET A 1 152 ? 89.648 21.596 39.589 1.00 26.29 152 MET A O 1
ATOM 1200 N N . SER A 1 153 ? 87.662 22.044 38.614 1.00 30.55 153 SER A N 1
ATOM 1201 C CA . SER A 1 153 ? 87.433 20.654 38.280 1.00 27.58 153 SER A CA 1
ATOM 1202 C C . SER A 1 153 ? 86.501 20.450 37.120 1.00 24.41 153 SER A C 1
ATOM 1203 O O . SER A 1 153 ? 85.543 21.187 36.900 1.00 29.98 153 SER A O 1
ATOM 1206 N N . LEU A 1 154 ? 86.779 19.401 36.389 1.00 21.37 154 LEU A N 1
ATOM 1207 C CA . LEU A 1 154 ? 85.945 19.080 35.286 1.00 26.92 154 LEU A CA 1
ATOM 1208 C C . LEU A 1 154 ? 84.658 18.608 35.941 1.00 24.64 154 LEU A C 1
ATOM 1209 O O . LEU A 1 154 ? 84.671 18.044 37.015 1.00 29.71 154 LEU A O 1
ATOM 1214 N N . VAL A 1 155 ? 83.542 18.886 35.308 1.00 21.67 155 VAL A N 1
ATOM 1215 C CA . VAL A 1 155 ? 82.268 18.444 35.800 1.00 17.82 155 VAL A CA 1
ATOM 1216 C C . VAL A 1 155 ? 81.814 17.525 34.684 1.00 19.20 155 VAL A C 1
ATOM 1217 O O . VAL A 1 155 ? 81.307 17.971 33.657 1.00 28.53 155 VAL A O 1
ATOM 1221 N N . ASN A 1 156 ? 82.030 16.234 34.888 1.00 21.07 156 ASN A N 1
ATOM 1222 C CA . ASN A 1 156 ? 81.747 15.238 33.871 1.00 32.18 156 ASN A CA 1
ATOM 1223 C C . ASN A 1 156 ? 80.314 14.899 33.581 1.00 36.12 156 ASN A C 1
ATOM 1224 O O . ASN A 1 156 ? 80.038 14.128 32.649 1.00 47.80 156 ASN A O 1
ATOM 1229 N N . ALA A 1 157 ? 79.398 15.443 34.367 1.00 33.38 157 ALA A N 1
ATOM 1230 C CA . ALA A 1 157 ? 77.990 15.186 34.096 1.00 42.46 157 ALA A CA 1
ATOM 1231 C C . ALA A 1 157 ? 77.106 16.135 34.855 1.00 43.82 157 ALA A C 1
ATOM 1232 O O . ALA A 1 157 ? 77.330 16.387 36.044 1.00 49.12 157 ALA A O 1
ATOM 1234 N N . LEU A 1 158 ? 76.109 16.690 34.180 1.00 41.38 158 LEU A N 1
ATOM 1235 C CA . LEU A 1 158 ? 75.241 17.600 34.901 1.00 46.83 158 LEU A CA 1
ATOM 1236 C C . LEU A 1 158 ? 73.772 17.319 34.699 1.00 43.89 158 LEU A C 1
ATOM 1237 O O . LEU A 1 158 ? 73.362 16.767 33.683 1.00 43.77 158 LEU A O 1
ATOM 1242 N N . ASP A 1 159 ? 72.999 17.692 35.714 1.00 46.36 159 ASP A N 1
ATOM 1243 C CA . ASP A 1 159 ? 71.569 17.466 35.727 1.00 50.09 159 ASP A CA 1
ATOM 1244 C C . ASP A 1 159 ? 70.936 18.068 34.500 1.00 44.57 159 ASP A C 1
ATOM 1245 O O . ASP A 1 159 ? 70.984 19.271 34.313 1.00 49.78 159 ASP A O 1
ATOM 1250 N N . LYS A 1 160 ? 70.329 17.242 33.664 1.00 40.16 160 LYS A N 1
ATOM 1251 C CA . LYS A 1 160 ? 69.706 17.753 32.454 1.00 39.01 160 LYS A CA 1
ATOM 1252 C C . LYS A 1 160 ? 68.396 17.045 32.134 1.00 38.13 160 LYS A C 1
ATOM 1253 O O . LYS A 1 160 ? 68.079 16.015 32.724 1.00 46.76 160 LYS A O 1
ATOM 1259 N N . THR A 1 161 ? 67.628 17.590 31.201 1.00 33.24 161 THR A N 1
ATOM 1260 C CA . THR A 1 161 ? 66.391 16.938 30.814 1.00 33.31 161 THR A CA 1
ATOM 1261 C C . THR A 1 161 ? 66.191 17.123 29.322 1.00 33.67 161 THR A C 1
ATOM 1262 O O . THR A 1 161 ? 66.079 18.238 28.827 1.00 43.67 161 THR A O 1
ATOM 1266 N N . ILE A 1 162 ? 66.180 16.008 28.611 1.00 25.62 162 ILE A N 1
ATOM 1267 C CA . ILE A 1 162 ? 65.997 16.010 27.181 1.00 19.96 162 ILE A CA 1
ATOM 1268 C C . ILE A 1 162 ? 64.562 15.613 26.813 1.00 25.99 162 ILE A C 1
ATOM 1269 O O . ILE A 1 162 ? 63.997 14.690 27.389 1.00 38.40 162 ILE A O 1
ATOM 1274 N N . PRO A 1 163 ? 63.972 16.284 25.819 1.00 24.63 163 PRO A N 1
ATOM 1275 C CA . PRO A 1 163 ? 62.614 16.057 25.322 1.00 21.87 163 PRO A CA 1
ATOM 1276 C C . PRO A 1 163 ? 62.437 14.676 24.721 1.00 24.65 163 PRO A C 1
ATOM 1277 O O . PRO A 1 163 ? 63.414 14.000 24.415 1.00 25.62 163 PRO A O 1
ATOM 1281 N N . LEU A 1 164 ? 61.191 14.260 24.523 1.00 29.39 164 LEU A N 1
ATOM 1282 C CA . LEU A 1 164 ? 60.952 12.933 23.982 1.00 31.75 164 LEU A CA 1
ATOM 1283 C C . LEU A 1 164 ? 61.055 12.778 22.489 1.00 36.85 164 LEU A C 1
ATOM 1284 O O . LEU A 1 164 ? 61.504 11.737 22.056 1.00 38.98 164 LEU A O 1
ATOM 1289 N N . GLN A 1 165 ? 60.657 13.771 21.691 1.00 41.83 165 GLN A N 1
ATOM 1290 C CA . GLN A 1 165 ? 60.772 13.612 20.233 1.00 47.20 165 GLN A CA 1
ATOM 1291 C C . GLN A 1 165 ? 62.196 13.313 19.851 1.00 46.99 165 GLN A C 1
ATOM 1292 O O . GLN A 1 165 ? 62.484 12.493 18.987 1.00 58.58 165 GLN A O 1
ATOM 1298 N N . VAL A 1 166 ? 63.104 13.997 20.497 1.00 39.68 166 VAL A N 1
ATOM 1299 C CA . VAL A 1 166 ? 64.488 13.786 20.188 1.00 41.41 166 VAL A CA 1
ATOM 1300 C C . VAL A 1 166 ? 65.057 12.509 20.790 1.00 43.42 166 VAL A C 1
ATOM 1301 O O . VAL A 1 166 ? 64.689 12.116 21.894 1.00 46.53 166 VAL A O 1
ATOM 1305 N N . THR A 1 167 ? 65.982 11.892 20.058 1.00 48.07 167 THR A N 1
ATOM 1306 C CA . THR A 1 167 ? 66.664 10.674 20.479 1.00 49.15 167 THR A CA 1
ATOM 1307 C C . THR A 1 167 ? 68.170 10.769 20.178 1.00 45.40 167 THR A C 1
ATOM 1308 O O . THR A 1 167 ? 68.573 11.322 19.167 1.00 42.31 167 THR A O 1
ATOM 1312 N N . ALA A 1 168 ? 68.995 10.225 21.064 1.00 46.44 168 ALA A N 1
ATOM 1313 C CA . ALA A 1 168 ? 70.453 10.275 20.924 1.00 44.23 168 ALA A CA 1
ATOM 1314 C C . ALA A 1 168 ? 70.913 10.072 19.501 1.00 43.39 168 ALA A C 1
ATOM 1315 O O . ALA A 1 168 ? 70.437 9.182 18.802 1.00 46.63 168 ALA A O 1
ATOM 1317 N N . GLY A 1 169 ? 71.860 10.893 19.075 1.00 42.99 169 GLY A N 1
ATOM 1318 C CA . GLY A 1 169 ? 72.345 10.774 17.717 1.00 48.48 169 GLY A CA 1
ATOM 1319 C C . GLY A 1 169 ? 73.776 10.304 17.564 1.00 49.70 169 GLY A C 1
ATOM 1320 O O . GLY A 1 169 ? 74.614 10.492 18.446 1.00 49.13 169 GLY A O 1
ATOM 1321 N N . THR A 1 170 ? 74.052 9.686 16.424 1.00 50.92 170 THR A N 1
ATOM 1322 C CA . THR A 1 170 ? 75.389 9.190 16.110 1.00 49.04 170 THR A CA 1
ATOM 1323 C C . THR A 1 170 ? 75.797 9.829 14.779 1.00 47.07 170 THR A C 1
ATOM 1324 O O . THR A 1 170 ? 74.940 10.155 13.966 1.00 55.24 170 THR A O 1
ATOM 1328 N N . ALA A 1 171 ? 77.091 9.994 14.542 1.00 34.87 171 ALA A N 1
ATOM 1329 C CA . ALA A 1 171 ? 77.530 10.640 13.324 1.00 34.28 171 ALA A CA 1
ATOM 1330 C C . ALA A 1 171 ? 78.637 9.929 12.593 1.00 35.54 171 ALA A C 1
ATOM 1331 O O . ALA A 1 171 ? 79.468 9.268 13.199 1.00 29.06 171 ALA A O 1
ATOM 1333 N N . GLY A 1 172 ? 78.651 10.097 11.276 1.00 38.31 172 GLY A N 1
ATOM 1334 C CA . GLY A 1 172 ? 79.676 9.474 10.480 1.00 36.28 172 GLY A CA 1
ATOM 1335 C C . GLY A 1 172 ? 81.041 10.015 10.824 1.00 33.55 172 GLY A C 1
ATOM 1336 O O . GLY A 1 172 ? 81.927 9.242 11.170 1.00 32.74 172 GLY A O 1
ATOM 1337 N N . ASN A 1 173 ? 81.220 11.334 10.758 1.00 33.08 173 ASN A N 1
ATOM 1338 C CA . ASN A 1 173 ? 82.518 11.915 11.059 1.00 32.40 173 ASN A CA 1
ATOM 1339 C C . ASN A 1 173 ? 82.951 11.604 12.446 1.00 39.50 173 ASN A C 1
ATOM 1340 O O . ASN A 1 173 ? 84.135 11.428 12.702 1.00 48.87 173 ASN A O 1
ATOM 1345 N N . CYS A 1 174 ? 82.008 11.533 13.366 1.00 47.65 174 CYS A N 1
ATOM 1346 C CA . CYS A 1 174 ? 82.384 11.237 14.743 1.00 56.82 174 CYS A CA 1
ATOM 1347 C C . CYS A 1 174 ? 82.557 9.747 15.024 1.00 55.70 174 CYS A C 1
ATOM 1348 O O . CYS A 1 174 ? 81.895 9.176 15.897 1.00 63.01 174 CYS A O 1
ATOM 1351 N N . ASN A 1 175 ? 83.503 9.129 14.325 1.00 53.81 175 ASN A N 1
ATOM 1352 C CA . ASN A 1 175 ? 83.689 7.685 14.419 1.00 54.40 175 ASN A CA 1
ATOM 1353 C C . ASN A 1 175 ? 82.270 7.238 14.378 1.00 54.95 175 ASN A C 1
ATOM 1354 O O . ASN A 1 175 ? 81.493 7.825 13.626 1.00 72.73 175 ASN A O 1
ATOM 1359 N N . ASN A 1 176 ? 81.826 6.268 15.126 1.00 39.07 176 ASN A N 1
ATOM 1360 C CA . ASN A 1 176 ? 80.449 6.098 14.828 1.00 40.50 176 ASN A CA 1
ATOM 1361 C C . ASN A 1 176 ? 79.478 6.384 15.877 1.00 44.30 176 ASN A C 1
ATOM 1362 O O . ASN A 1 176 ? 78.613 5.593 16.170 1.00 52.89 176 ASN A O 1
ATOM 1367 N N . SER A 1 177 ? 79.593 7.584 16.406 1.00 47.56 177 SER A N 1
ATOM 1368 C CA . SER A 1 177 ? 78.711 8.034 17.464 1.00 52.93 177 SER A CA 1
ATOM 1369 C C . SER A 1 177 ? 78.826 9.546 17.534 1.00 52.19 177 SER A C 1
ATOM 1370 O O . SER A 1 177 ? 78.613 10.227 16.533 1.00 60.48 177 SER A O 1
ATOM 1373 N N . PHE A 1 178 ? 79.154 10.074 18.710 1.00 42.71 178 PHE A N 1
ATOM 1374 C CA . PHE A 1 178 ? 79.329 11.504 18.835 1.00 38.94 178 PHE A CA 1
ATOM 1375 C C . PHE A 1 178 ? 80.165 11.914 20.007 1.00 39.70 178 PHE A C 1
ATOM 1376 O O . PHE A 1 178 ? 80.622 11.079 20.769 1.00 45.28 178 PHE A O 1
ATOM 1384 N N . LEU A 1 179 ? 80.399 13.214 20.116 1.00 38.57 179 LEU A N 1
ATOM 1385 C CA . LEU A 1 179 ? 81.175 13.754 21.205 1.00 30.34 179 LEU A CA 1
ATOM 1386 C C . LEU A 1 179 ? 80.354 13.537 22.457 1.00 33.89 179 LEU A C 1
ATOM 1387 O O . LEU A 1 179 ? 79.136 13.293 22.414 1.00 39.94 179 LEU A O 1
ATOM 1392 N N . LYS A 1 180 ? 81.018 13.643 23.590 1.00 31.61 180 LYS A N 1
ATOM 1393 C CA . LYS A 1 180 ? 80.309 13.495 24.821 1.00 33.79 180 LYS A CA 1
ATOM 1394 C C . LYS A 1 180 ? 79.793 14.853 25.245 1.00 35.35 180 LYS A C 1
ATOM 1395 O O . LYS A 1 180 ? 78.678 14.919 25.707 1.00 44.07 180 LYS A O 1
ATOM 1401 N N . ASN A 1 181 ? 80.564 15.941 25.087 1.00 38.97 181 ASN A N 1
ATOM 1402 C CA . ASN A 1 181 ? 80.026 17.217 25.538 1.00 42.52 181 ASN A CA 1
ATOM 1403 C C . ASN A 1 181 ? 79.020 17.777 24.593 1.00 47.98 181 ASN A C 1
ATOM 1404 O O . ASN A 1 181 ? 77.834 17.712 24.864 1.00 70.18 181 ASN A O 1
ATOM 1409 N N . PRO A 1 182 ? 79.437 18.393 23.501 1.00 33.08 182 PRO A N 1
ATOM 1410 C CA . PRO A 1 182 ? 78.217 18.804 22.786 1.00 23.57 182 PRO A CA 1
ATOM 1411 C C . PRO A 1 182 ? 77.573 17.434 22.430 1.00 29.84 182 PRO A C 1
ATOM 1412 O O . PRO A 1 182 ? 78.165 16.620 21.722 1.00 33.51 182 PRO A O 1
ATOM 1416 N N . ALA A 1 183 ? 76.395 17.146 22.980 1.00 26.63 183 ALA A N 1
ATOM 1417 C CA . ALA A 1 183 ? 75.736 15.867 22.744 1.00 20.69 183 ALA A CA 1
ATOM 1418 C C . ALA A 1 183 ? 74.697 15.968 21.625 1.00 29.38 183 ALA A C 1
ATOM 1419 O O . ALA A 1 183 ? 73.748 16.752 21.688 1.00 36.58 183 ALA A O 1
ATOM 1421 N N . LEU A 1 184 ? 74.868 15.167 20.594 1.00 25.67 184 LEU A N 1
ATOM 1422 C CA . LEU A 1 184 ? 73.932 15.236 19.516 1.00 25.63 184 LEU A CA 1
ATOM 1423 C C . LEU A 1 184 ? 72.658 14.540 19.893 1.00 26.46 184 LEU A C 1
ATOM 1424 O O . LEU A 1 184 ? 72.646 13.605 20.686 1.00 36.63 184 LEU A O 1
ATOM 1429 N N . TYR A 1 185 ? 71.580 14.994 19.298 1.00 21.04 185 TYR A N 1
ATOM 1430 C CA . TYR A 1 185 ? 70.284 14.432 19.577 1.00 26.46 185 TYR A CA 1
ATOM 1431 C C . TYR A 1 185 ? 69.522 14.776 18.326 1.00 29.70 185 TYR A C 1
ATOM 1432 O O . TYR A 1 185 ? 69.699 15.860 17.773 1.00 33.35 185 TYR A O 1
ATOM 1441 N N . THR A 1 186 ? 68.650 13.881 17.894 1.00 29.02 186 THR A N 1
ATOM 1442 C CA . THR A 1 186 ? 67.895 14.128 16.679 1.00 32.14 186 THR A CA 1
ATOM 1443 C C . THR A 1 186 ? 66.493 13.554 16.644 1.00 36.04 186 THR A C 1
ATOM 1444 O O . THR A 1 186 ? 66.111 12.718 17.472 1.00 41.55 186 THR A O 1
ATOM 1448 N N . GLN A 1 187 ? 65.719 14.014 15.670 1.00 38.16 187 GLN A N 1
ATOM 1449 C CA . GLN A 1 187 ? 64.379 13.500 15.516 1.00 47.48 187 GLN A CA 1
ATOM 1450 C C . GLN A 1 187 ? 64.022 13.383 14.030 1.00 51.25 187 GLN A C 1
ATOM 1451 O O . GLN A 1 187 ? 64.409 14.208 13.219 1.00 50.52 187 GLN A O 1
ATOM 1457 N N . GLU A 1 188 ? 63.330 12.308 13.675 1.00 57.66 188 GLU A N 1
ATOM 1458 C CA . GLU A 1 188 ? 62.949 12.069 12.294 1.00 57.29 188 GLU A CA 1
ATOM 1459 C C . GLU A 1 188 ? 62.140 13.224 11.768 1.00 50.69 188 GLU A C 1
ATOM 1460 O O . GLU A 1 188 ? 61.104 13.599 12.316 1.00 48.38 188 GLU A O 1
ATOM 1466 N N . VAL A 1 189 ? 62.636 13.799 10.691 1.00 46.99 189 VAL A N 1
ATOM 1467 C CA . VAL A 1 189 ? 61.953 14.900 10.048 1.00 41.26 189 VAL A CA 1
ATOM 1468 C C . VAL A 1 189 ? 62.290 14.898 8.558 1.00 48.46 189 VAL A C 1
ATOM 1469 O O . VAL A 1 189 ? 63.474 14.901 8.166 1.00 43.08 189 VAL A O 1
ATOM 1473 N N . LYS A 1 190 ? 61.238 14.861 7.739 1.00 49.40 190 LYS A N 1
ATOM 1474 C CA . LYS A 1 190 ? 61.391 14.864 6.298 1.00 51.99 190 LYS A CA 1
ATOM 1475 C C . LYS A 1 190 ? 60.510 15.953 5.733 1.00 51.38 190 LYS A C 1
ATOM 1476 O O . LYS A 1 190 ? 59.290 15.825 5.680 1.00 57.35 190 LYS A O 1
ATOM 1482 N N . PRO A 1 191 ? 61.133 17.041 5.282 1.00 48.73 191 PRO A N 1
ATOM 1483 C CA . PRO A 1 191 ? 60.484 18.221 4.707 1.00 46.76 191 PRO A CA 1
ATOM 1484 C C . PRO A 1 191 ? 59.700 17.898 3.458 1.00 47.64 191 PRO A C 1
ATOM 1485 O O . PRO A 1 191 ? 58.591 18.395 3.261 1.00 46.97 191 PRO A O 1
ATOM 1489 N N . SER A 1 192 ? 60.307 17.078 2.610 1.00 48.03 192 SER A N 1
ATOM 1490 C CA . SER A 1 192 ? 59.699 16.644 1.369 1.00 49.03 192 SER A CA 1
ATOM 1491 C C . SER A 1 192 ? 58.271 16.221 1.630 1.00 53.83 192 SER A C 1
ATOM 1492 O O . SER A 1 192 ? 57.340 16.785 1.065 1.00 58.42 192 SER A O 1
ATOM 1495 N N . GLU A 1 193 ? 58.102 15.233 2.503 1.00 53.55 193 GLU A N 1
ATOM 1496 C CA . GLU A 1 193 ? 56.775 14.731 2.845 1.00 57.08 193 GLU A CA 1
ATOM 1497 C C . GLU A 1 193 ? 56.122 15.647 3.848 1.00 53.24 193 GLU A C 1
ATOM 1498 O O . GLU A 1 193 ? 55.172 15.283 4.527 1.00 50.99 193 GLU A O 1
ATOM 1504 N N . ASN A 1 194 ? 56.645 16.856 3.910 1.00 57.56 194 ASN A N 1
ATOM 1505 C CA . ASN A 1 194 ? 56.178 17.860 4.834 1.00 66.04 194 ASN A CA 1
ATOM 1506 C C . ASN A 1 194 ? 55.982 17.395 6.274 1.00 70.77 194 ASN A C 1
ATOM 1507 O O . ASN A 1 194 ? 54.921 17.594 6.879 1.00 75.29 194 ASN A O 1
ATOM 1512 N N . LYS A 1 195 ? 57.025 16.781 6.821 1.00 66.95 195 LYS A N 1
ATOM 1513 C CA . LYS A 1 195 ? 57.003 16.328 8.189 1.00 59.16 195 LYS A CA 1
ATOM 1514 C C . LYS A 1 195 ? 58.173 16.961 8.923 1.00 56.59 195 LYS A C 1
ATOM 1515 O O . LYS A 1 195 ? 59.285 16.438 8.901 1.00 48.57 195 LYS A O 1
ATOM 1521 N N . CYS A 1 196 ? 57.904 18.108 9.546 1.00 60.63 196 CYS A N 1
ATOM 1522 C CA . CYS A 1 196 ? 58.894 18.860 10.323 1.00 67.31 196 CYS A CA 1
ATOM 1523 C C . CYS A 1 196 ? 58.659 18.498 11.761 1.00 66.62 196 CYS A C 1
ATOM 1524 O O . CYS A 1 196 ? 57.532 18.486 12.225 1.00 83.77 196 CYS A O 1
ATOM 1527 N N . GLY A 1 197 ? 59.718 18.221 12.489 1.00 60.73 197 GLY A N 1
ATOM 1528 C CA . GLY A 1 197 ? 59.536 17.799 13.868 1.00 60.47 197 GLY A CA 1
ATOM 1529 C C . GLY A 1 197 ? 58.927 18.804 14.812 1.00 55.36 197 GLY A C 1
ATOM 1530 O O . GLY A 1 197 ? 58.232 19.731 14.400 1.00 56.56 197 GLY A O 1
ATOM 1531 N N . LYS A 1 198 ? 59.171 18.603 16.097 1.00 50.56 198 LYS A N 1
ATOM 1532 C CA . LYS A 1 198 ? 58.662 19.532 17.080 1.00 50.73 198 LYS A CA 1
ATOM 1533 C C . LYS A 1 198 ? 59.860 20.303 17.611 1.00 44.73 198 LYS A C 1
ATOM 1534 O O . LYS A 1 198 ? 60.774 19.732 18.213 1.00 43.94 198 LYS A O 1
ATOM 1540 N N . GLU A 1 199 ? 59.863 21.606 17.366 1.00 40.35 199 GLU A N 1
ATOM 1541 C CA . GLU A 1 199 ? 60.946 22.441 17.839 1.00 34.69 199 GLU A CA 1
ATOM 1542 C C . GLU A 1 199 ? 61.213 21.998 19.266 1.00 30.52 199 GLU A C 1
ATOM 1543 O O . GLU A 1 199 ? 60.285 21.892 20.071 1.00 40.17 199 GLU A O 1
ATOM 1549 N N . ASN A 1 200 ? 62.464 21.714 19.595 1.00 23.11 200 ASN A N 1
ATOM 1550 C CA . ASN A 1 200 ? 62.698 21.250 20.938 1.00 30.32 200 ASN A CA 1
ATOM 1551 C C . ASN A 1 200 ? 63.209 22.258 21.916 1.00 32.49 200 ASN A C 1
ATOM 1552 O O . ASN A 1 200 ? 63.871 23.231 21.553 1.00 30.53 200 ASN A O 1
ATOM 1557 N N . LEU A 1 201 ? 62.888 21.953 23.176 1.00 31.20 201 LEU A N 1
ATOM 1558 C CA . LEU A 1 201 ? 63.235 22.728 24.360 1.00 22.75 201 LEU A CA 1
ATOM 1559 C C . LEU A 1 201 ? 63.807 21.727 25.340 1.00 18.90 201 LEU A C 1
ATOM 1560 O O . LEU A 1 201 ? 63.158 20.735 25.647 1.00 24.80 201 LEU A O 1
ATOM 1565 N N . ALA A 1 202 ? 65.010 21.973 25.834 1.00 17.41 202 ALA A N 1
ATOM 1566 C CA . ALA A 1 202 ? 65.600 21.074 26.810 1.00 18.03 202 ALA A CA 1
ATOM 1567 C C . ALA A 1 202 ? 66.281 21.911 27.867 1.00 21.94 202 ALA A C 1
ATOM 1568 O O . ALA A 1 202 ? 66.746 23.010 27.577 1.00 31.47 202 ALA A O 1
ATOM 1570 N N . PHE A 1 203 ? 66.339 21.404 29.093 1.00 22.54 203 PHE A N 1
ATOM 1571 C CA . PHE A 1 203 ? 66.965 22.147 30.179 1.00 22.12 203 PHE A CA 1
ATOM 1572 C C . PHE A 1 203 ? 68.259 21.499 30.561 1.00 26.46 203 PHE A C 1
ATOM 1573 O O . PHE A 1 203 ? 68.564 20.403 30.113 1.00 32.91 203 PHE A O 1
ATOM 1581 N N . PHE A 1 204 ? 69.013 22.205 31.391 1.00 25.15 204 PHE A N 1
ATOM 1582 C CA . PHE A 1 204 ? 70.285 21.7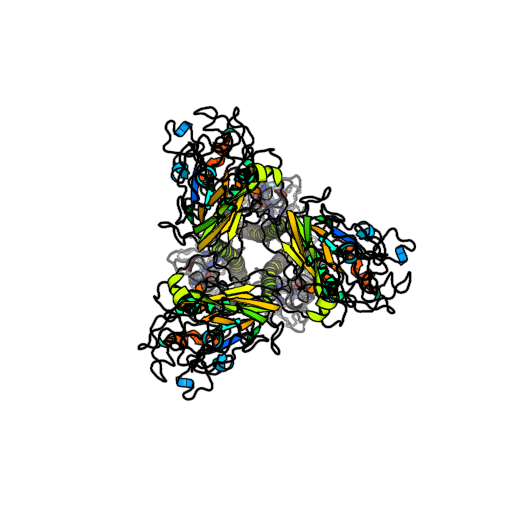33 31.918 1.00 27.30 204 PHE A CA 1
ATOM 1583 C C . PHE A 1 204 ? 70.692 22.620 33.127 1.00 29.09 204 PHE A C 1
ATOM 1584 O O . PHE A 1 204 ? 70.372 23.810 33.204 1.00 29.86 204 PHE A O 1
ATOM 1592 N N . THR A 1 205 ? 71.392 22.035 34.082 1.00 27.03 205 THR A N 1
ATOM 1593 C CA . THR A 1 205 ? 71.722 22.751 35.302 1.00 22.81 205 THR A CA 1
ATOM 1594 C C . THR A 1 205 ? 73.171 22.808 35.723 1.00 26.90 205 THR A C 1
ATOM 1595 O O . THR A 1 205 ? 73.788 21.783 36.042 1.00 36.86 205 THR A O 1
ATOM 1599 N N . LEU A 1 206 ? 73.706 24.014 35.768 1.00 19.33 206 LEU A N 1
ATOM 1600 C CA . LEU A 1 206 ? 75.075 24.163 36.192 1.00 21.00 206 LEU A CA 1
ATOM 1601 C C . LEU A 1 206 ? 74.976 24.178 37.704 1.00 26.21 206 LEU A C 1
ATOM 1602 O O . LEU A 1 206 ? 74.286 25.013 38.265 1.00 24.58 206 LEU A O 1
ATOM 1607 N N . PRO A 1 207 ? 75.656 23.236 38.379 1.00 34.55 207 PRO A N 1
ATOM 1608 C CA . PRO A 1 207 ? 75.667 23.091 39.830 1.00 34.82 207 PRO A CA 1
ATOM 1609 C C . PRO A 1 207 ? 76.463 24.104 40.556 1.00 34.02 207 PRO A C 1
ATOM 1610 O O . PRO A 1 207 ? 77.451 24.613 40.065 1.00 39.23 207 PRO A O 1
ATOM 1614 N N . THR A 1 208 ? 76.033 24.343 41.776 1.00 39.05 208 THR A N 1
ATOM 1615 C CA . THR A 1 208 ? 76.674 25.283 42.664 1.00 33.30 208 THR A CA 1
ATOM 1616 C C . THR A 1 208 ? 77.921 24.600 43.216 1.00 34.10 208 THR A C 1
ATOM 1617 O O . THR A 1 208 ? 78.911 25.242 43.551 1.00 39.62 208 THR A O 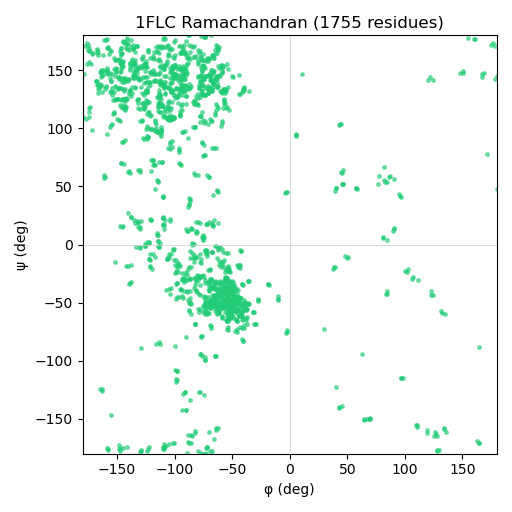1
ATOM 1621 N N . GLN A 1 209 ? 77.872 23.282 43.301 1.00 35.88 209 GLN A N 1
ATOM 1622 C CA . GLN A 1 209 ? 78.990 22.556 43.841 1.00 39.69 209 GLN A CA 1
ATOM 1623 C C . GLN A 1 209 ? 79.121 21.241 43.117 1.00 42.27 209 GLN A C 1
ATOM 1624 O O . GLN A 1 209 ? 78.144 20.752 42.548 1.00 49.75 209 GLN A O 1
ATOM 1630 N N . PHE A 1 210 ? 80.320 20.664 43.148 1.00 38.29 210 PHE A N 1
ATOM 1631 C CA . PHE A 1 210 ? 80.589 19.372 42.502 1.00 40.98 210 PHE A CA 1
ATOM 1632 C C . PHE A 1 210 ? 81.587 18.634 43.383 1.00 43.49 210 PHE A C 1
ATOM 1633 O O . PHE A 1 210 ? 82.808 18.735 43.184 1.00 40.81 210 PHE A O 1
ATOM 1641 N N . GLY A 1 211 ? 81.055 17.885 44.350 1.00 47.67 211 GLY A N 1
ATOM 1642 C CA . GLY A 1 211 ? 81.911 17.191 45.293 1.00 50.89 211 GLY A CA 1
ATOM 1643 C C . GLY A 1 211 ? 82.526 18.294 46.143 1.00 48.77 211 GLY A C 1
ATOM 1644 O O . GLY A 1 211 ? 81.895 19.340 46.358 1.00 44.17 211 GLY A O 1
ATOM 1645 N N . THR A 1 212 ? 83.745 18.076 46.626 1.00 45.40 212 THR A N 1
ATOM 1646 C CA . THR A 1 212 ? 84.428 19.076 47.428 1.00 43.74 212 THR A CA 1
ATOM 1647 C C . THR A 1 212 ? 84.319 20.449 46.785 1.00 38.32 212 THR A C 1
ATOM 1648 O O . THR A 1 212 ? 83.992 21.435 47.429 1.00 36.96 212 THR A O 1
ATOM 1652 N N . TYR A 1 213 ? 84.581 20.476 45.490 1.00 36.67 213 TYR A N 1
ATOM 1653 C CA . TYR A 1 213 ? 84.595 21.685 44.695 1.00 36.60 213 TYR A CA 1
ATOM 1654 C C . TYR A 1 213 ? 83.367 22.575 44.649 1.00 41.45 213 TYR A C 1
ATOM 1655 O O . TYR A 1 213 ? 82.240 22.128 44.401 1.00 45.69 213 TYR A O 1
ATOM 1664 N N . GLU A 1 214 ? 83.624 23.859 44.876 1.00 42.58 214 GLU A N 1
ATOM 1665 C CA . GLU A 1 214 ? 82.604 24.892 44.883 1.00 47.82 214 GLU A CA 1
ATOM 1666 C C . GLU A 1 214 ? 82.657 25.615 43.553 1.00 45.14 214 GLU A C 1
ATOM 1667 O O . GLU A 1 214 ? 83.712 26.080 43.135 1.00 48.67 214 GLU A O 1
ATOM 1673 N N . CYS A 1 215 ? 81.515 25.728 42.899 1.00 38.44 215 CYS A N 1
ATOM 1674 C CA . CYS A 1 215 ? 81.481 26.343 41.600 1.00 35.20 215 CYS A CA 1
ATOM 1675 C C . CYS A 1 215 ? 80.877 27.682 41.631 1.00 34.16 215 CYS A C 1
ATOM 1676 O O . CYS A 1 215 ? 79.677 27.790 41.810 1.00 43.54 215 CYS A O 1
ATOM 1679 N N . LYS A 1 216 ? 81.690 28.706 41.430 1.00 28.36 216 LYS A N 1
ATOM 1680 C CA . LYS A 1 216 ? 81.160 30.060 41.420 1.00 39.40 216 LYS A CA 1
ATOM 1681 C C . LYS A 1 216 ? 80.942 30.473 39.981 1.00 36.80 216 LYS A C 1
ATOM 1682 O O . LYS A 1 216 ? 80.152 31.370 39.673 1.00 44.32 216 LYS A O 1
ATOM 1688 N N . LEU A 1 217 ? 81.642 29.768 39.105 1.00 29.82 217 LEU A N 1
ATOM 1689 C CA . LEU A 1 217 ? 81.593 30.055 37.690 1.00 29.62 217 LEU A CA 1
ATOM 1690 C C . LEU A 1 217 ? 81.869 28.832 36.799 1.00 33.98 217 LEU A C 1
ATOM 1691 O O . LEU A 1 217 ? 82.849 28.115 36.995 1.00 38.86 217 LEU A O 1
ATOM 1696 N N . HIS A 1 218 ? 81.016 28.608 35.807 1.00 36.05 218 HIS A N 1
ATOM 1697 C CA . HIS A 1 218 ? 81.172 27.456 34.924 1.00 36.31 218 HIS A CA 1
ATOM 1698 C C . HIS A 1 218 ? 81.609 27.815 33.515 1.00 33.65 218 HIS A C 1
ATOM 1699 O O . HIS A 1 218 ? 81.124 28.798 32.948 1.00 41.57 218 HIS A O 1
ATOM 1706 N N . LEU A 1 219 ? 82.502 27.009 32.946 1.00 27.99 219 LEU A N 1
ATOM 1707 C CA . LEU A 1 219 ? 82.937 27.223 31.576 1.00 22.09 219 LEU A CA 1
ATOM 1708 C C . LEU A 1 219 ? 82.231 26.154 30.747 1.00 22.51 219 LEU A C 1
ATOM 1709 O O . LEU A 1 219 ? 82.568 24.966 30.817 1.00 21.86 219 LEU A O 1
ATOM 1714 N N . VAL A 1 220 ? 81.244 26.568 29.969 1.00 19.98 220 VAL A N 1
ATOM 1715 C CA . VAL A 1 220 ? 80.561 25.591 29.162 1.00 27.23 220 VAL A CA 1
ATOM 1716 C C . VAL A 1 220 ? 80.734 25.951 27.696 1.00 29.64 220 VAL A C 1
ATOM 1717 O O . VAL A 1 220 ? 81.062 27.091 27.350 1.00 29.98 220 VAL A O 1
ATOM 1721 N N . ALA A 1 221 ? 80.515 24.966 26.837 1.00 27.64 221 ALA A N 1
ATOM 1722 C CA . ALA A 1 221 ? 80.648 25.189 25.425 1.00 24.46 221 ALA A CA 1
ATOM 1723 C C . ALA A 1 221 ? 79.307 25.254 24.742 1.00 29.13 221 ALA A C 1
ATOM 1724 O O . ALA A 1 221 ? 78.558 24.271 24.734 1.00 38.27 221 ALA A O 1
ATOM 1726 N N . SER A 1 222 ? 79.007 26.412 24.164 1.00 25.94 222 SER A N 1
ATOM 1727 C CA . SER A 1 222 ? 77.767 26.578 23.430 1.00 27.19 222 SER A CA 1
ATOM 1728 C C . SER A 1 222 ? 78.089 26.267 21.974 1.00 34.85 222 SER A C 1
ATOM 1729 O O . SER A 1 222 ? 78.879 26.980 21.354 1.00 33.42 222 SER A O 1
ATOM 1732 N N . CYS A 1 223 ? 77.490 25.206 21.433 1.00 35.08 223 CYS A N 1
ATOM 1733 C CA . CYS A 1 223 ? 77.761 24.834 20.055 1.00 31.93 223 CYS A CA 1
ATOM 1734 C C . CYS A 1 223 ? 76.523 24.890 19.154 1.00 30.51 223 CYS A C 1
ATOM 1735 O O . CYS A 1 223 ? 75.396 24.893 19.658 1.00 37.41 223 CYS A O 1
ATOM 1738 N N . TYR A 1 224 ? 76.738 24.974 17.837 1.00 21.44 224 TYR A N 1
ATOM 1739 C CA . TYR A 1 224 ? 75.644 24.992 16.866 1.00 18.17 224 TYR A CA 1
ATOM 1740 C C . TYR A 1 224 ? 76.149 24.652 15.476 1.00 22.78 224 TYR A C 1
ATOM 1741 O O . TYR A 1 224 ? 77.361 24.725 15.204 1.00 20.39 224 TYR A O 1
ATOM 1750 N N . PHE A 1 225 ? 75.216 24.292 14.595 1.00 25.18 225 PHE A N 1
ATOM 1751 C CA . PHE A 1 225 ? 75.566 23.939 13.235 1.00 23.64 225 PHE A CA 1
ATOM 1752 C C . PHE A 1 225 ? 75.516 25.143 12.321 1.00 29.77 225 PHE A C 1
ATOM 1753 O O . PHE A 1 225 ? 74.558 25.931 12.318 1.00 36.68 225 PHE A O 1
ATOM 1761 N N . ILE A 1 226 ? 76.568 25.288 11.535 1.00 33.84 226 ILE A N 1
ATOM 1762 C CA . ILE A 1 226 ? 76.639 26.385 10.586 1.00 36.43 226 ILE A CA 1
ATOM 1763 C C . ILE A 1 226 ? 76.310 25.894 9.193 1.00 38.45 226 ILE A C 1
ATOM 1764 O O . ILE A 1 226 ? 77.101 25.173 8.583 1.00 36.24 226 ILE A O 1
ATOM 1769 N N . TYR A 1 227 ? 75.155 26.293 8.688 1.00 36.88 227 TYR A N 1
ATOM 1770 C CA . TYR A 1 227 ? 74.760 25.851 7.372 1.00 41.31 227 TYR A CA 1
ATOM 1771 C C . TYR A 1 227 ? 75.130 26.884 6.341 1.00 38.76 227 TYR A C 1
ATOM 1772 O O . TYR A 1 227 ? 75.202 28.050 6.661 1.00 39.94 227 TYR A O 1
ATOM 1781 N N . ASP A 1 228 ? 75.373 26.449 5.105 1.00 40.71 228 ASP A N 1
ATOM 1782 C CA . ASP A 1 228 ? 75.716 27.366 4.004 1.00 33.07 228 ASP A CA 1
ATOM 1783 C C . ASP A 1 228 ? 74.544 28.286 3.645 1.00 29.70 228 ASP A C 1
ATOM 1784 O O . ASP A 1 228 ? 74.772 29.438 3.308 1.00 32.53 228 ASP A O 1
ATOM 1789 N N . SER A 1 229 ? 73.306 27.784 3.709 1.00 25.47 229 SER A N 1
ATOM 1790 C CA . SER A 1 229 ? 72.139 28.584 3.360 1.00 22.92 229 SER A CA 1
ATOM 1791 C C . SER A 1 229 ? 70.834 27.875 3.627 1.00 23.59 229 SER A C 1
ATOM 1792 O O . SER A 1 229 ? 70.804 26.656 3.819 1.00 25.14 229 SER A O 1
ATOM 1795 N N . LYS A 1 230 ? 69.748 28.635 3.599 1.00 17.56 230 LYS A N 1
ATOM 1796 C CA . LYS A 1 230 ? 68.441 28.067 3.863 1.00 18.63 230 LYS A CA 1
ATOM 1797 C C . LYS A 1 230 ? 68.179 26.762 3.143 1.00 29.30 230 LYS A C 1
ATOM 1798 O O . LYS A 1 230 ? 68.139 25.717 3.778 1.00 35.87 230 LYS A O 1
ATOM 1804 N N . GLU A 1 231 ? 67.975 26.845 1.825 1.00 36.34 231 GLU A N 1
ATOM 1805 C CA . GLU A 1 231 ? 67.713 25.698 0.944 1.00 41.20 231 GLU A CA 1
ATOM 1806 C C . GLU A 1 231 ? 68.623 24.540 1.300 1.00 34.64 231 GLU A C 1
ATOM 1807 O O . GLU A 1 231 ? 68.170 23.393 1.406 1.00 43.45 231 GLU A O 1
ATOM 1813 N N . VAL A 1 232 ? 69.899 24.814 1.487 1.00 21.00 232 VAL A N 1
ATOM 1814 C CA . VAL A 1 232 ? 70.781 23.738 1.887 1.00 23.56 232 VAL A CA 1
ATOM 1815 C C . VAL A 1 232 ? 70.278 23.224 3.225 1.00 26.90 232 VAL A C 1
ATOM 1816 O O . VAL A 1 232 ? 70.068 22.032 3.395 1.00 41.43 232 VAL A O 1
ATOM 1820 N N . TYR A 1 233 ? 70.092 24.110 4.194 1.00 25.54 233 TYR A N 1
ATOM 1821 C CA . TYR A 1 233 ? 69.575 23.652 5.467 1.00 22.65 233 TYR A CA 1
ATOM 1822 C C . TYR A 1 233 ? 68.235 22.963 5.203 1.00 22.65 233 TYR A C 1
ATOM 1823 O O . TYR A 1 233 ? 67.999 21.859 5.679 1.00 29.34 233 TYR A O 1
ATOM 1832 N N . ASN A 1 234 ? 67.373 23.613 4.430 1.00 17.09 234 ASN A N 1
ATOM 1833 C CA . ASN A 1 234 ? 66.067 23.069 4.081 1.00 21.98 234 ASN A CA 1
ATOM 1834 C C . ASN A 1 234 ? 66.130 21.741 3.356 1.00 33.14 234 ASN A C 1
ATOM 1835 O O . ASN A 1 234 ? 65.087 21.156 3.032 1.00 42.22 234 ASN A O 1
ATOM 1840 N N . LYS A 1 235 ? 67.331 21.268 3.062 1.00 30.90 235 LYS A N 1
ATOM 1841 C CA . LYS A 1 235 ? 67.430 19.993 2.394 1.00 42.00 235 LYS A CA 1
ATOM 1842 C C . LYS A 1 235 ? 66.983 18.990 3.431 1.00 48.83 235 LYS A C 1
ATOM 1843 O O . LYS A 1 235 ? 66.055 18.230 3.180 1.00 57.51 235 LYS A O 1
ATOM 1849 N N . ARG A 1 236 ? 67.613 19.012 4.609 1.00 57.22 236 ARG A N 1
ATOM 1850 C CA . ARG A 1 236 ? 67.256 18.075 5.675 1.00 63.52 236 ARG A CA 1
ATOM 1851 C C . ARG A 1 236 ? 66.439 18.711 6.811 1.00 55.50 236 ARG A C 1
ATOM 1852 O O . ARG A 1 236 ? 65.868 18.008 7.648 1.00 53.41 236 ARG A O 1
ATOM 1860 N N . GLY A 1 237 ? 66.358 20.034 6.818 1.00 46.25 237 GLY A N 1
ATOM 1861 C CA . GLY A 1 237 ? 65.613 20.715 7.862 1.00 47.77 237 GLY A CA 1
ATOM 1862 C C . GLY A 1 237 ? 64.386 21.447 7.374 1.00 48.41 237 GLY A C 1
ATOM 1863 O O . GLY A 1 237 ? 64.323 21.819 6.215 1.00 54.40 237 GLY A O 1
ATOM 1864 N N . CYS A 1 238 ? 63.432 21.718 8.257 1.00 55.33 238 CYS A N 1
ATOM 1865 C CA . CYS A 1 238 ? 62.215 22.358 7.798 1.00 60.92 238 CYS A CA 1
ATOM 1866 C C . CYS A 1 238 ? 62.055 23.875 7.683 1.00 61.87 238 CYS A C 1
ATOM 1867 O O . CYS A 1 238 ? 61.540 24.341 6.665 1.00 76.10 238 CYS A O 1
ATOM 1870 N N . ASP A 1 239 ? 62.442 24.683 8.657 1.00 45.26 239 ASP A N 1
ATOM 1871 C CA . ASP A 1 239 ? 62.218 26.098 8.401 1.00 39.94 239 ASP A CA 1
ATOM 1872 C C . ASP A 1 239 ? 63.506 26.868 8.333 1.00 36.32 239 ASP A C 1
ATOM 1873 O O . ASP A 1 239 ? 64.046 27.083 7.264 1.00 43.34 239 ASP A O 1
ATOM 1878 N N . ASN A 1 240 ? 64.001 27.298 9.476 1.00 33.43 240 ASN A N 1
ATOM 1879 C CA . ASN A 1 240 ? 65.244 28.011 9.504 1.00 28.00 240 ASN A CA 1
ATOM 1880 C C . ASN A 1 240 ? 65.984 27.499 10.690 1.00 31.26 240 ASN A C 1
ATOM 1881 O O . ASN A 1 240 ? 65.414 27.374 11.759 1.00 36.06 240 ASN A O 1
ATOM 1886 N N . TYR A 1 241 ? 67.253 27.177 10.506 1.00 31.38 241 TYR A N 1
ATOM 1887 C CA . TYR A 1 241 ? 68.034 26.628 11.601 1.00 26.87 241 TYR A CA 1
ATOM 1888 C C . TYR A 1 241 ? 68.169 27.563 12.738 1.00 20.26 241 TYR A C 1
ATOM 1889 O O . TYR A 1 241 ? 68.124 28.747 12.533 1.00 28.52 241 TYR A O 1
ATOM 1898 N N . PHE A 1 242 ? 68.367 27.020 13.937 1.00 27.78 242 PHE A N 1
ATOM 1899 C CA . PHE A 1 242 ? 68.576 27.820 15.138 1.00 23.61 242 PHE A CA 1
ATOM 1900 C C . PHE A 1 242 ? 68.772 26.974 16.370 1.00 24.58 242 PHE A C 1
ATOM 1901 O O . PHE A 1 242 ? 68.178 25.908 16.500 1.00 30.32 242 PHE A O 1
ATOM 1909 N N . GLN A 1 243 ? 69.630 27.461 17.259 1.00 26.35 243 GLN A N 1
ATOM 1910 C CA . GLN A 1 243 ? 69.938 26.818 18.542 1.00 24.86 243 GLN A CA 1
ATOM 1911 C C . GLN A 1 243 ? 70.268 27.986 19.447 1.00 26.18 243 GLN A C 1
ATOM 1912 O O . GLN A 1 243 ? 71.131 28.803 19.131 1.00 22.05 243 GLN A O 1
ATOM 1918 N N . VAL A 1 244 ? 69.574 28.079 20.571 1.00 29.15 244 VAL A N 1
ATOM 1919 C CA . VAL A 1 244 ? 69.771 29.204 21.479 1.00 18.46 244 VAL A CA 1
ATOM 1920 C C . VAL A 1 244 ? 69.732 28.789 22.930 1.00 23.12 244 VAL A C 1
ATOM 1921 O O . VAL A 1 244 ? 68.885 27.971 23.304 1.00 30.21 244 VAL A O 1
ATOM 1925 N N . ILE A 1 245 ? 70.604 29.368 23.753 1.00 18.82 245 ILE A N 1
ATOM 1926 C CA . ILE A 1 245 ? 70.567 29.063 25.173 1.00 25.13 245 ILE A CA 1
ATOM 1927 C C . ILE A 1 245 ? 70.082 30.268 25.943 1.00 28.61 245 ILE A C 1
ATOM 1928 O O . ILE A 1 245 ? 70.698 31.333 25.923 1.00 33.68 245 ILE A O 1
ATOM 1933 N N . TYR A 1 246 ? 68.968 30.077 26.625 1.00 29.49 246 TYR A N 1
ATOM 1934 C CA . TYR A 1 246 ? 68.356 31.118 27.407 1.00 23.94 246 TYR A CA 1
ATOM 1935 C C . TYR A 1 246 ? 68.721 30.854 28.841 1.00 29.51 246 TYR A C 1
ATOM 1936 O O . TYR A 1 246 ? 69.118 29.739 29.182 1.00 29.81 246 TYR A O 1
ATOM 1945 N N . ASP A 1 247 ? 68.594 31.879 29.681 1.00 33.64 247 ASP A N 1
ATOM 1946 C CA . ASP A 1 247 ? 68.903 31.725 31.103 1.00 38.52 247 ASP A CA 1
ATOM 1947 C C . ASP A 1 247 ? 67.611 31.584 31.878 1.00 43.97 247 ASP A C 1
ATOM 1948 O O . ASP A 1 247 ? 66.574 31.394 31.240 1.00 41.88 247 ASP A O 1
ATOM 1953 N N . SER A 1 248 ? 67.660 31.628 33.218 1.00 50.47 248 SER A N 1
ATOM 1954 C CA . SER A 1 248 ? 66.448 31.463 34.056 1.00 54.77 248 SER A CA 1
ATOM 1955 C C . SER A 1 248 ? 65.256 32.239 33.493 1.00 48.17 248 SER A C 1
ATOM 1956 O O . SER A 1 248 ? 64.138 31.708 33.373 1.00 43.44 248 SER A O 1
ATOM 1959 N N . PHE A 1 249 ? 65.468 33.520 33.204 1.00 49.81 249 PHE A N 1
ATOM 1960 C CA . PHE A 1 249 ? 64.399 34.207 32.562 1.00 54.05 249 PHE A CA 1
ATOM 1961 C C . PHE A 1 249 ? 64.781 33.978 31.105 1.00 56.31 249 PHE A C 1
ATOM 1962 O O . PHE A 1 249 ? 65.873 33.503 30.826 1.00 64.43 249 PHE A O 1
ATOM 1970 N N . GLY A 1 250 ? 63.924 34.329 30.159 1.00 50.89 250 GLY A N 1
ATOM 1971 C CA . GLY A 1 250 ? 64.281 34.131 28.764 1.00 41.74 250 GLY A CA 1
ATOM 1972 C C . GLY A 1 250 ? 65.494 34.875 28.189 1.00 34.63 250 GLY A C 1
ATOM 1973 O O . GLY A 1 250 ? 65.607 35.018 26.971 1.00 42.16 250 GLY A O 1
ATOM 1974 N N . LYS A 1 251 ? 66.397 35.367 29.029 1.00 28.41 251 LYS A N 1
ATOM 1975 C CA . LYS A 1 251 ? 67.575 36.072 28.534 1.00 25.02 251 LYS A CA 1
ATOM 1976 C C . LYS A 1 251 ? 68.382 35.080 27.724 1.00 25.48 251 LYS A C 1
ATOM 1977 O O . LYS A 1 251 ? 68.448 33.900 28.074 1.00 36.52 251 LYS A O 1
ATOM 1983 N N . VAL A 1 252 ? 68.978 35.514 26.627 1.00 18.83 252 VAL A N 1
ATOM 1984 C CA . VAL A 1 252 ? 69.755 34.536 25.883 1.00 21.01 252 VAL A CA 1
ATOM 1985 C C . VAL A 1 252 ? 71.197 34.691 26.293 1.00 18.58 252 VAL A C 1
ATOM 1986 O O . VAL A 1 252 ? 71.680 35.787 26.542 1.00 17.47 252 VAL A O 1
ATOM 1990 N N . VAL A 1 253 ? 71.901 33.588 26.359 1.00 23.90 253 VAL A N 1
ATOM 1991 C CA . VAL A 1 253 ? 73.258 33.689 26.810 1.00 29.97 253 VAL A CA 1
ATOM 1992 C C . VAL A 1 253 ? 74.157 33.160 25.730 1.00 33.06 253 VAL A C 1
ATOM 1993 O O . VAL A 1 253 ? 75.387 33.286 25.822 1.00 32.55 253 VAL A O 1
ATOM 1997 N N . GLY A 1 254 ? 73.536 32.575 24.701 1.00 33.26 254 GLY A N 1
ATOM 1998 C CA . GLY A 1 254 ? 74.322 32.045 23.594 1.00 35.44 254 GLY A CA 1
ATOM 1999 C C . GLY A 1 254 ? 73.609 31.271 22.494 1.00 35.42 254 GLY A C 1
ATOM 2000 O O . GLY A 1 254 ? 72.390 30.959 22.599 1.00 35.61 254 GLY A O 1
ATOM 2001 N N . GLY A 1 255 ? 74.378 30.967 21.439 1.00 27.35 255 GLY A N 1
ATOM 2002 C CA . GLY A 1 255 ? 73.831 30.200 20.328 1.00 34.45 255 GLY A CA 1
ATOM 2003 C C . GLY A 1 255 ? 73.823 30.861 18.954 1.00 33.80 255 GLY A C 1
ATOM 2004 O O . GLY A 1 255 ? 74.570 31.822 18.684 1.00 36.41 255 GLY A O 1
ATOM 2005 N N . LEU A 1 256 ? 72.965 30.352 18.074 1.00 26.03 256 LEU A N 1
ATOM 2006 C CA . LEU A 1 256 ? 72.869 30.902 16.737 1.00 19.58 256 LEU A CA 1
ATOM 2007 C C . LEU A 1 256 ? 71.431 30.836 16.231 1.00 18.09 256 LEU A C 1
ATOM 2008 O O . LEU A 1 256 ? 70.800 29.763 16.213 1.00 23.85 256 LEU A O 1
ATOM 2013 N N . ASP A 1 257 ? 70.897 31.979 15.815 1.00 10.44 257 ASP A N 1
ATOM 2014 C CA . ASP A 1 257 ? 69.512 31.990 15.354 1.00 11.80 257 ASP A CA 1
ATOM 2015 C C . ASP A 1 257 ? 69.452 32.467 13.945 1.00 22.09 257 ASP A C 1
ATOM 2016 O O . ASP A 1 257 ? 69.490 33.671 13.680 1.00 24.52 257 ASP A O 1
ATOM 2021 N N . ASN A 1 258 ? 69.345 31.502 13.035 1.00 29.40 258 ASN A N 1
ATOM 2022 C CA . ASN A 1 258 ? 69.290 31.789 11.607 1.00 21.73 258 ASN A CA 1
ATOM 2023 C C . ASN A 1 258 ? 67.946 32.328 11.224 1.00 21.60 258 ASN A C 1
ATOM 2024 O O . ASN A 1 258 ? 67.682 32.507 10.062 1.00 27.85 258 ASN A O 1
ATOM 2029 N N . ARG A 1 259 ? 67.072 32.562 12.197 1.00 18.49 259 ARG A N 1
ATOM 2030 C CA . ARG A 1 259 ? 65.805 33.171 11.862 1.00 18.50 259 ARG A CA 1
ATOM 2031 C C . ARG A 1 259 ? 66.020 34.680 11.875 1.00 16.82 259 ARG A C 1
ATOM 2032 O O . ARG A 1 259 ? 65.089 35.397 11.547 1.00 18.12 259 ARG A O 1
ATOM 2040 N N . VAL A 1 260 ? 67.206 35.167 12.274 1.00 13.34 260 VAL A N 1
ATOM 2041 C CA . VAL A 1 260 ? 67.450 36.617 12.285 1.00 24.18 260 VAL A CA 1
ATOM 2042 C C . VAL A 1 260 ? 68.853 36.944 11.851 1.00 30.02 260 VAL A C 1
ATOM 2043 O O . VAL A 1 260 ? 69.148 38.097 11.522 1.00 39.03 260 VAL A O 1
ATOM 2047 N N . SER A 1 261 ? 69.736 35.952 11.903 1.00 27.50 261 SER A N 1
ATOM 2048 C CA . SER A 1 261 ? 71.097 36.191 11.478 1.00 26.30 261 SER A CA 1
ATOM 2049 C C . SER A 1 261 ? 71.230 35.414 10.196 1.00 26.29 261 SER A C 1
ATOM 2050 O O . SER A 1 261 ? 70.557 34.415 10.008 1.00 27.91 261 SER A O 1
ATOM 2053 N N . PRO A 1 262 ? 72.106 35.861 9.296 1.00 29.43 262 PRO A N 1
ATOM 2054 C CA . PRO A 1 262 ? 72.301 35.189 8.014 1.00 28.75 262 PRO A CA 1
ATOM 2055 C C . PRO A 1 262 ? 73.097 33.931 8.127 1.00 27.17 262 PRO A C 1
ATOM 2056 O O . PRO A 1 262 ? 73.830 33.742 9.094 1.00 27.12 262 PRO A O 1
ATOM 2060 N N . TYR A 1 263 ? 72.931 33.077 7.119 1.00 29.36 263 TYR A N 1
ATOM 2061 C CA . TYR A 1 263 ? 73.620 31.797 7.036 1.00 26.97 263 TYR A CA 1
ATOM 2062 C C . TYR A 1 263 ? 75.013 32.147 6.560 1.00 27.67 263 TYR A C 1
ATOM 2063 O O . TYR A 1 263 ? 75.164 32.962 5.670 1.00 29.96 263 TYR A O 1
ATOM 2072 N N . THR A 1 264 ? 76.032 31.536 7.141 1.00 29.75 264 THR A N 1
ATOM 2073 C CA . THR A 1 264 ? 77.383 31.873 6.758 1.00 29.27 264 THR A CA 1
ATOM 2074 C C . THR A 1 264 ? 78.273 30.684 6.466 1.00 35.30 264 THR A C 1
ATOM 2075 O O . THR A 1 264 ? 79.483 30.807 6.454 1.00 32.91 264 THR A O 1
ATOM 2079 N N . GLY A 1 265 ? 77.691 29.527 6.217 1.00 45.93 265 GLY A N 1
ATOM 2080 C CA . GLY A 1 265 ? 78.521 28.361 5.985 1.00 46.07 265 GLY A CA 1
ATOM 2081 C C . GLY A 1 265 ? 79.129 28.277 4.611 1.00 40.74 265 GLY A C 1
ATOM 2082 O O . GLY A 1 265 ? 78.724 29.001 3.709 1.00 45.10 265 GLY A O 1
ATOM 2083 N N . ASN A 1 266 ? 80.098 27.381 4.466 1.00 38.46 266 ASN A N 1
ATOM 2084 C CA . ASN A 1 266 ? 80.767 27.146 3.197 1.00 43.68 266 ASN A CA 1
ATOM 2085 C C . ASN A 1 266 ? 81.456 25.776 3.305 1.00 44.14 266 ASN A C 1
ATOM 2086 O O . ASN A 1 266 ? 82.667 25.637 3.178 1.00 47.07 266 ASN A O 1
ATOM 2091 N N . SER A 1 267 ? 80.656 24.756 3.540 1.00 43.05 267 SER A N 1
ATOM 2092 C CA . SER A 1 267 ? 81.152 23.401 3.680 1.00 39.40 267 SER A CA 1
ATOM 2093 C C . SER A 1 267 ? 80.195 22.552 2.842 1.00 43.82 267 SER A C 1
ATOM 2094 O O . SER A 1 267 ? 80.034 21.339 3.036 1.00 52.05 267 SER A O 1
ATOM 2097 N N . GLY A 1 268 ? 79.525 23.212 1.917 1.00 37.21 268 GLY A N 1
ATOM 2098 C CA . GLY A 1 268 ? 78.608 22.480 1.108 1.00 37.83 268 GLY A CA 1
ATOM 2099 C C . GLY A 1 268 ? 77.449 21.908 1.895 1.00 36.04 268 GLY A C 1
ATOM 2100 O O . GLY A 1 268 ? 77.044 22.431 2.922 1.00 36.91 268 GLY A O 1
ATOM 2101 N N . ASP A 1 269 ? 76.944 20.788 1.389 1.00 44.19 269 ASP A N 1
ATOM 2102 C CA . ASP A 1 269 ? 75.760 20.132 1.902 1.00 46.26 269 ASP A CA 1
ATOM 2103 C C . ASP A 1 269 ? 75.740 19.762 3.367 1.00 43.26 269 ASP A C 1
ATOM 2104 O O . ASP A 1 269 ? 74.671 19.681 3.972 1.00 49.13 269 ASP A O 1
ATOM 2109 N N . THR A 1 270 ? 76.882 19.524 3.976 1.00 34.02 270 THR A N 1
ATOM 2110 C CA . THR A 1 270 ? 76.785 19.198 5.399 1.00 38.60 270 THR A CA 1
ATOM 2111 C C . THR A 1 270 ? 77.307 20.390 6.223 1.00 36.84 270 THR A C 1
ATOM 2112 O O . THR A 1 270 ? 78.282 21.039 5.833 1.00 36.32 270 THR A O 1
ATOM 2116 N N . PRO A 1 271 ? 76.704 20.643 7.412 1.00 34.32 271 PRO A N 1
ATOM 2117 C CA . PRO A 1 271 ? 77.090 21.771 8.266 1.00 26.15 271 PRO A CA 1
ATOM 2118 C C . PRO A 1 271 ? 78.427 21.641 8.855 1.00 26.94 271 PRO A C 1
ATOM 2119 O O . PRO A 1 271 ? 79.137 20.686 8.594 1.00 39.06 271 PRO A O 1
ATOM 2123 N N . THR A 1 272 ? 78.784 22.652 9.623 1.00 30.47 272 THR A N 1
ATOM 2124 C CA . THR A 1 272 ? 80.055 22.693 10.341 1.00 36.03 272 THR A CA 1
ATOM 2125 C C . THR A 1 272 ? 79.669 23.085 11.771 1.00 41.17 272 THR A C 1
ATOM 2126 O O . THR A 1 272 ? 78.755 23.894 12.004 1.00 43.90 272 THR A O 1
ATOM 2130 N N . MET A 1 273 ? 80.341 22.492 12.741 1.00 35.38 273 MET A N 1
ATOM 2131 C CA . MET A 1 273 ? 79.981 22.785 14.089 1.00 29.66 273 MET A CA 1
ATOM 2132 C C . MET A 1 273 ? 80.848 23.870 14.628 1.00 34.69 273 MET A C 1
ATOM 2133 O O . MET A 1 273 ? 82.049 23.899 14.376 1.00 39.93 273 MET A O 1
ATOM 2138 N N . GLN A 1 274 ? 80.222 24.768 15.374 1.00 34.66 274 GLN A N 1
ATOM 2139 C CA . GLN A 1 274 ? 80.918 25.877 15.985 1.00 29.68 274 GLN A CA 1
ATOM 2140 C C . GLN A 1 274 ? 80.646 25.825 17.448 1.00 30.74 274 GLN A C 1
ATOM 2141 O O . GLN A 1 274 ? 79.503 25.719 17.866 1.00 37.62 274 GLN A O 1
ATOM 2147 N N . CYS A 1 275 ? 81.706 25.931 18.224 1.00 27.13 275 CYS A N 1
ATOM 2148 C CA . CYS A 1 275 ? 81.608 25.867 19.661 1.00 27.99 275 CYS A CA 1
ATOM 2149 C C . CYS A 1 275 ? 82.121 27.109 20.352 1.00 32.48 275 CYS A C 1
ATOM 2150 O O . CYS A 1 275 ? 83.320 27.371 20.344 1.00 39.50 275 CYS A O 1
ATOM 2153 N N . ASP A 1 276 ? 81.222 27.871 20.965 1.00 31.68 276 ASP A N 1
ATOM 2154 C CA . ASP A 1 276 ? 81.620 29.095 21.665 1.00 29.82 276 ASP A CA 1
ATOM 2155 C C . ASP A 1 276 ? 81.914 28.796 23.142 1.00 31.10 276 ASP A C 1
ATOM 2156 O O . ASP A 1 276 ? 81.279 27.929 23.756 1.00 36.46 276 ASP A O 1
ATOM 2161 N N . MET A 1 277 ? 82.866 29.516 23.720 1.00 24.11 277 MET A N 1
ATOM 2162 C CA . MET A 1 277 ? 83.175 29.331 25.128 1.00 24.04 277 MET A CA 1
ATOM 2163 C C . MET A 1 277 ? 82.285 30.302 25.895 1.00 31.24 277 MET A C 1
ATOM 2164 O O . MET A 1 277 ? 82.252 31.482 25.613 1.00 37.37 277 MET A O 1
ATOM 2169 N N . LEU A 1 278 ? 81.566 29.804 26.875 1.00 33.89 278 LEU A N 1
ATOM 2170 C CA . LEU A 1 278 ? 80.657 30.641 27.634 1.00 26.34 278 LEU A CA 1
ATOM 2171 C C . LEU A 1 278 ? 81.003 30.499 29.098 1.00 25.78 278 LEU A C 1
ATOM 2172 O O . LEU A 1 278 ? 81.380 29.407 29.531 1.00 27.81 278 LEU A O 1
ATOM 2177 N N . GLN A 1 279 ? 80.878 31.581 29.862 1.00 19.18 279 GLN A N 1
ATOM 2178 C CA . GLN A 1 279 ? 81.139 31.520 31.306 1.00 9.61 279 GLN A CA 1
ATOM 2179 C C . GLN A 1 279 ? 79.766 31.700 31.906 1.00 14.10 279 GLN A C 1
ATOM 2180 O O . GLN A 1 279 ? 79.133 32.723 31.687 1.00 24.57 279 GLN A O 1
ATOM 2186 N N . LEU A 1 280 ? 79.278 30.726 32.653 1.00 16.09 280 LEU A N 1
ATOM 2187 C CA . LEU A 1 280 ? 77.941 30.867 33.186 1.00 20.49 280 LEU A CA 1
ATOM 2188 C C . LEU A 1 280 ? 77.913 30.714 34.680 1.00 25.66 280 LEU A C 1
ATOM 2189 O O . LEU A 1 280 ? 78.614 29.869 35.224 1.00 21.90 280 LEU A O 1
ATOM 2194 N N . LYS A 1 281 ? 77.116 31.542 35.346 1.00 29.39 281 LYS A N 1
ATOM 2195 C CA . LYS A 1 281 ? 76.981 31.432 36.791 1.00 28.15 281 LYS A CA 1
ATOM 2196 C C . LYS A 1 281 ? 76.165 30.164 36.971 1.00 32.40 281 LYS A C 1
ATOM 2197 O O . LYS A 1 281 ? 75.504 29.709 36.048 1.00 40.97 281 LYS A O 1
ATOM 2203 N N . PRO A 1 282 ? 76.199 29.562 38.149 1.00 25.04 282 PRO A N 1
ATOM 2204 C CA . PRO A 1 282 ? 75.412 28.332 38.279 1.00 29.15 282 PRO A CA 1
ATOM 2205 C C . PRO A 1 282 ? 73.933 28.571 38.245 1.00 33.57 282 PRO A C 1
ATOM 2206 O O . PRO A 1 282 ? 73.464 29.608 38.697 1.00 29.83 282 PRO A O 1
ATOM 2210 N N . GLY A 1 283 ? 73.202 27.599 37.703 1.00 37.27 283 GLY A N 1
ATOM 2211 C CA . GLY A 1 283 ? 71.757 27.718 37.609 1.00 38.15 283 GLY A CA 1
ATOM 2212 C C . GLY A 1 283 ? 71.102 26.760 36.625 1.00 43.02 283 GLY A C 1
ATOM 2213 O O . GLY A 1 283 ? 71.732 25.814 36.104 1.00 45.05 283 GLY A O 1
ATOM 2214 N N . ARG A 1 284 ? 69.821 27.014 36.376 1.00 47.20 284 ARG A N 1
ATOM 2215 C CA . ARG A 1 284 ? 69.042 26.192 35.462 1.00 51.78 284 ARG A CA 1
ATOM 2216 C C . ARG A 1 284 ? 68.888 26.901 34.107 1.00 47.36 284 ARG A C 1
ATOM 2217 O O . ARG A 1 284 ? 68.167 27.894 33.999 1.00 52.65 284 ARG A O 1
ATOM 2225 N N . TYR A 1 285 ? 69.577 26.400 33.082 1.00 36.15 285 TYR A N 1
ATOM 2226 C CA . TYR A 1 285 ? 69.470 26.984 31.749 1.00 31.01 285 TYR A CA 1
ATOM 2227 C C . TYR A 1 285 ? 68.634 26.106 30.828 1.00 32.31 285 TYR A C 1
ATOM 2228 O O . TYR A 1 285 ? 68.410 24.923 31.101 1.00 37.98 285 TYR A O 1
ATOM 2237 N N . SER A 1 286 ? 68.166 26.686 29.730 1.00 24.62 286 SER A N 1
ATOM 2238 C CA . SER A 1 286 ? 67.391 25.914 28.782 1.00 23.10 286 SER A CA 1
ATOM 2239 C C . SER A 1 286 ? 67.904 26.232 27.402 1.00 24.83 286 SER A C 1
ATOM 2240 O O . SER A 1 286 ? 68.570 27.261 27.190 1.00 27.25 286 SER A O 1
ATOM 2243 N N . VAL A 1 287 ? 67.632 25.318 26.477 1.00 19.89 287 VAL A N 1
ATOM 2244 C CA . VAL A 1 287 ? 68.023 25.517 25.102 1.00 19.23 287 VAL A CA 1
ATOM 2245 C C . VAL A 1 287 ? 66.861 25.141 24.206 1.00 22.91 287 VAL A C 1
ATOM 2246 O O . VAL A 1 287 ? 66.052 24.272 24.523 1.00 24.27 287 VAL A O 1
ATOM 2250 N N . ARG A 1 288 ? 66.768 25.853 23.099 1.00 21.21 288 ARG A N 1
ATOM 2251 C CA . ARG A 1 288 ? 65.712 25.654 22.146 1.00 22.57 288 ARG A CA 1
ATOM 2252 C C . ARG A 1 288 ? 66.379 25.499 20.802 1.00 25.77 288 ARG A C 1
ATOM 2253 O O . ARG A 1 288 ? 67.377 26.160 20.528 1.00 34.48 288 ARG A O 1
ATOM 2261 N N . SER A 1 289 ? 65.854 24.629 19.957 1.00 24.75 289 SER A N 1
ATOM 2262 C CA . SER A 1 289 ? 66.480 24.451 18.659 1.00 25.42 289 SER A CA 1
ATOM 2263 C C . SER A 1 289 ? 65.518 23.893 17.651 1.00 28.13 289 SER A C 1
ATOM 2264 O O . SER A 1 289 ? 64.458 23.372 18.018 1.00 30.23 289 SER A O 1
ATOM 2267 N N . SER A 1 290 ? 65.900 24.002 16.380 1.00 31.23 290 SER A N 1
ATOM 2268 C CA . SER A 1 290 ? 65.086 23.502 15.282 1.00 30.83 290 SER A CA 1
ATOM 2269 C C . SER A 1 290 ? 64.971 22.026 15.532 1.00 29.55 290 SER A C 1
ATOM 2270 O O . SER A 1 290 ? 65.918 21.392 15.995 1.00 31.60 290 SER A O 1
ATOM 2273 N N . PRO A 1 291 ? 63.821 21.451 15.195 1.00 28.24 291 PRO A N 1
ATOM 2274 C CA . PRO A 1 291 ? 63.552 20.036 15.406 1.00 32.93 291 PRO A CA 1
ATOM 2275 C C . PRO A 1 291 ? 64.663 19.049 15.133 1.00 30.79 291 PRO A C 1
ATOM 2276 O O . PRO A 1 291 ? 65.137 18.422 16.052 1.00 41.67 291 PRO A O 1
ATOM 2280 N N . ARG A 1 292 ? 65.115 18.934 13.899 1.00 31.19 292 ARG A N 1
ATOM 2281 C CA . ARG A 1 292 ? 66.131 17.942 13.580 1.00 36.48 292 ARG A CA 1
ATOM 2282 C C . ARG A 1 292 ? 67.324 17.692 14.496 1.00 34.53 292 ARG A C 1
ATOM 2283 O O . ARG A 1 292 ? 67.599 16.550 14.855 1.00 38.16 292 ARG A O 1
ATOM 2291 N N . PHE A 1 293 ? 68.061 18.731 14.853 1.00 32.20 293 PHE A N 1
ATOM 2292 C CA . PHE A 1 293 ? 69.226 18.535 15.702 1.00 32.00 293 PHE A CA 1
ATOM 2293 C C . PHE A 1 293 ? 69.176 19.318 16.994 1.00 36.74 293 PHE A C 1
ATOM 2294 O O . PHE A 1 293 ? 68.620 20.425 17.049 1.00 44.07 293 PHE A O 1
ATOM 2302 N N . LEU A 1 294 ? 69.786 18.749 18.027 1.00 28.90 294 LEU A N 1
ATOM 2303 C CA . LEU A 1 294 ? 69.903 19.432 19.299 1.00 23.50 294 LEU A CA 1
ATOM 2304 C C . LEU A 1 294 ? 71.273 19.083 19.852 1.00 23.99 294 LEU A C 1
ATOM 2305 O O . LEU A 1 294 ? 71.587 17.907 20.076 1.00 25.08 294 LEU A O 1
ATOM 2310 N N . LEU A 1 295 ? 72.101 20.104 20.036 1.00 22.48 295 LEU A N 1
ATOM 2311 C CA . LEU A 1 295 ? 73.438 19.903 20.573 1.00 22.89 295 LEU A CA 1
ATOM 2312 C C . LEU A 1 295 ? 73.416 20.364 22.040 1.00 27.95 295 LEU A C 1
ATOM 2313 O O . LEU A 1 295 ? 73.751 21.516 22.353 1.00 34.47 295 LEU A O 1
ATOM 2318 N N . MET A 1 296 ? 73.037 19.453 22.930 1.00 27.77 296 MET A N 1
ATOM 2319 C CA . MET A 1 296 ? 72.897 19.733 24.349 1.00 24.10 296 MET A CA 1
ATOM 2320 C C . MET A 1 296 ? 74.207 19.747 25.118 1.00 26.16 296 MET A C 1
ATOM 2321 O O . MET A 1 296 ? 74.975 18.804 25.027 1.00 29.39 296 MET A O 1
ATOM 2326 N N . PRO A 1 297 ? 74.504 20.836 25.849 1.00 26.58 297 PRO A N 1
ATOM 2327 C CA . PRO A 1 297 ? 75.752 20.901 26.634 1.00 25.30 297 PRO A CA 1
ATOM 2328 C C . PRO A 1 297 ? 75.602 19.947 27.792 1.00 23.11 297 PRO A C 1
ATOM 2329 O O . PRO A 1 297 ? 74.580 19.956 28.444 1.00 27.64 297 PRO A O 1
ATOM 2333 N N . GLU A 1 298 ? 76.603 19.128 28.067 1.00 24.08 298 GLU A N 1
ATOM 2334 C CA . GLU A 1 298 ? 76.459 18.170 29.158 1.00 26.17 298 GLU A CA 1
ATOM 2335 C C . GLU A 1 298 ? 77.700 17.986 30.005 1.00 24.54 298 GLU A C 1
ATOM 2336 O O . GLU A 1 298 ? 77.896 16.939 30.638 1.00 30.82 298 GLU A O 1
ATOM 2342 N N . ARG A 1 299 ? 78.518 19.022 30.050 1.00 22.84 299 ARG A N 1
ATOM 2343 C CA . ARG A 1 299 ? 79.741 18.943 30.806 1.00 18.67 299 ARG A CA 1
ATOM 2344 C C . ARG A 1 299 ? 80.301 20.341 30.928 1.00 22.82 299 ARG A C 1
ATOM 2345 O O . ARG A 1 299 ? 79.847 21.262 30.228 1.00 32.88 299 ARG A O 1
ATOM 2353 N N . SER A 1 300 ? 81.299 20.506 31.792 1.00 21.28 300 SER A N 1
ATOM 2354 C CA . SER A 1 300 ? 81.907 21.821 31.968 1.00 23.91 300 SER A CA 1
ATOM 2355 C C . SER A 1 300 ? 83.041 21.786 32.954 1.00 25.29 300 SER A C 1
ATOM 2356 O O . SER A 1 300 ? 83.258 20.790 33.641 1.00 23.95 300 SER A O 1
ATOM 2359 N N . TYR A 1 301 ? 83.757 22.895 33.023 1.00 27.13 301 TYR A N 1
ATOM 2360 C CA . TYR A 1 301 ? 84.807 23.009 33.997 1.00 29.10 301 TYR A CA 1
ATOM 2361 C C . TYR A 1 301 ? 84.241 24.004 34.979 1.00 34.96 301 TYR A C 1
ATOM 2362 O O . TYR A 1 301 ? 83.643 25.011 34.609 1.00 33.02 301 TYR A O 1
ATOM 2371 N N . CYS A 1 302 ? 84.396 23.685 36.249 1.00 43.65 302 CYS A N 1
ATOM 2372 C CA . CYS A 1 302 ? 83.848 24.508 37.304 1.00 42.32 302 CYS A CA 1
ATOM 2373 C C . CYS A 1 302 ? 84.936 25.165 38.124 1.00 41.23 302 CYS A C 1
ATOM 2374 O O . CYS A 1 302 ? 85.871 24.499 38.589 1.00 42.65 302 CYS A O 1
ATOM 2377 N N . PHE A 1 303 ? 84.814 26.479 38.277 1.00 35.71 303 PHE A N 1
ATOM 2378 C CA . PHE A 1 303 ? 85.768 27.259 39.056 1.00 32.73 303 PHE A CA 1
ATOM 2379 C C . PHE A 1 303 ? 85.097 28.039 40.190 1.00 41.78 303 PHE A C 1
ATOM 2380 O O . PHE A 1 303 ? 84.017 28.637 40.014 1.00 46.07 303 PHE A O 1
ATOM 2388 N N . ASP A 1 304 ? 85.715 28.001 41.369 1.00 43.21 304 ASP A N 1
ATOM 2389 C CA . ASP A 1 304 ? 85.234 28.811 42.488 1.00 39.33 304 ASP A CA 1
ATOM 2390 C C . ASP A 1 304 ? 85.951 30.074 42.045 1.00 42.20 304 ASP A C 1
ATOM 2391 O O . ASP A 1 304 ? 86.759 30.017 41.115 1.00 51.60 304 ASP A O 1
ATOM 2396 N N . MET A 1 305 ? 85.708 31.221 42.631 1.00 31.94 305 MET A N 1
ATOM 2397 C CA . MET A 1 305 ? 86.510 32.310 42.123 1.00 32.69 305 MET A CA 1
ATOM 2398 C C . MET A 1 305 ? 87.278 32.839 43.281 1.00 40.38 305 MET A C 1
ATOM 2399 O O . MET A 1 305 ? 87.775 33.962 43.255 1.00 48.29 305 MET A O 1
ATOM 2404 N N . LYS A 1 306 ? 87.390 31.973 44.285 1.00 47.88 306 LYS A N 1
ATOM 2405 C CA . LYS A 1 306 ? 88.056 32.242 45.554 1.00 50.06 306 LYS A CA 1
ATOM 2406 C C . LYS A 1 306 ? 89.246 33.203 45.549 1.00 51.74 306 LYS A C 1
ATOM 2407 O O . LYS A 1 306 ? 89.208 34.202 46.254 1.00 65.03 306 LYS A O 1
ATOM 2413 N N . GLU A 1 307 ? 90.297 32.939 44.780 1.00 49.28 307 GLU A N 1
ATOM 2414 C CA . GLU A 1 307 ? 91.443 33.852 44.807 1.00 55.99 307 GLU A CA 1
ATOM 2415 C C . GLU A 1 307 ? 92.287 33.910 43.547 1.00 58.09 307 GLU A C 1
ATOM 2416 O O . GLU A 1 307 ? 92.262 32.985 42.719 1.00 66.95 307 GLU A O 1
ATOM 2422 N N . LYS A 1 308 ? 93.051 34.996 43.417 1.00 48.34 308 LYS A N 1
ATOM 2423 C CA . LYS A 1 308 ? 93.903 35.198 42.254 1.00 46.10 308 LYS A CA 1
ATOM 2424 C C . LYS A 1 308 ? 95.190 34.394 42.394 1.00 48.15 308 LYS A C 1
ATOM 2425 O O . LYS A 1 308 ? 95.580 34.029 43.490 1.00 54.86 308 LYS A O 1
ATOM 2431 N N . GLY A 1 309 ? 95.841 34.090 41.282 1.00 51.53 309 GLY A N 1
ATOM 2432 C CA . GLY A 1 309 ? 97.068 33.316 41.352 1.00 47.36 309 GLY A CA 1
ATOM 2433 C C . GLY A 1 309 ? 97.781 33.226 40.011 1.00 44.09 309 GLY A C 1
ATOM 2434 O O . GLY A 1 309 ? 97.202 33.538 38.960 1.00 48.00 309 GLY A O 1
ATOM 2435 N N . PRO A 1 310 ? 99.060 32.841 40.018 1.00 34.58 310 PRO A N 1
ATOM 2436 C CA . PRO A 1 310 ? 99.813 32.727 38.780 1.00 35.00 310 PRO A CA 1
ATOM 2437 C C . PRO A 1 310 ? 99.456 31.455 38.031 1.00 36.38 310 PRO A C 1
ATOM 2438 O O . PRO A 1 310 ? 98.865 30.533 38.601 1.00 34.67 310 PRO A O 1
ATOM 2442 N N . VAL A 1 311 ? 99.791 31.442 36.739 1.00 33.30 311 VAL A N 1
ATOM 2443 C CA . VAL A 1 311 ? 99.545 30.297 35.885 1.00 32.02 311 VAL A CA 1
ATOM 2444 C C . VAL A 1 311 ? 100.666 30.114 34.894 1.00 35.04 311 VAL A C 1
ATOM 2445 O O . VAL A 1 311 ? 100.999 31.026 34.148 1.00 33.77 311 VAL A O 1
ATOM 2449 N N . THR A 1 312 ? 101.264 28.935 34.903 1.00 31.73 312 THR A N 1
ATOM 2450 C CA . THR A 1 312 ? 102.316 28.660 33.960 1.00 35.81 312 THR A CA 1
ATOM 2451 C C . THR A 1 312 ? 101.742 27.674 32.955 1.00 39.95 312 THR A C 1
ATOM 2452 O O . THR A 1 312 ? 101.058 26.706 33.330 1.00 43.15 312 THR A O 1
ATOM 2456 N N . ALA A 1 313 ? 102.012 27.912 31.676 1.00 35.82 313 ALA A N 1
ATOM 2457 C CA . ALA A 1 313 ? 101.518 27.021 30.636 1.00 29.24 313 ALA A CA 1
ATOM 2458 C C . ALA A 1 313 ? 102.708 26.608 29.788 1.00 32.60 313 ALA A C 1
ATOM 2459 O O . ALA A 1 313 ? 103.413 27.447 29.227 1.00 45.30 313 ALA A O 1
ATOM 2461 N N . VAL A 1 314 ? 102.944 25.314 29.712 1.00 28.12 314 VAL A N 1
ATOM 2462 C CA . VAL A 1 314 ? 104.059 24.801 28.948 1.00 30.38 314 VAL A CA 1
ATOM 2463 C C . VAL A 1 314 ? 103.582 24.441 27.563 1.00 30.88 314 VAL A C 1
ATOM 2464 O O . VAL A 1 314 ? 102.535 23.822 27.438 1.00 39.02 314 VAL A O 1
ATOM 2468 N N . GLN A 1 315 ? 104.333 24.789 26.525 1.00 29.44 315 GLN A N 1
ATOM 2469 C CA . GLN A 1 315 ? 103.885 24.434 25.181 1.00 37.93 315 GLN A CA 1
ATOM 2470 C C . GLN A 1 315 ? 103.873 22.916 24.943 1.00 39.26 315 GLN A C 1
ATOM 2471 O O . GLN A 1 315 ? 104.787 22.185 25.351 1.00 39.53 315 GLN A O 1
ATOM 2477 N N . SER A 1 316 ? 102.814 22.447 24.281 1.00 39.91 316 SER A N 1
ATOM 2478 C CA . SER A 1 316 ? 102.629 21.025 23.999 1.00 36.10 316 SER A CA 1
ATOM 2479 C C . SER A 1 316 ? 102.633 20.618 22.525 1.00 40.20 316 SER A C 1
ATOM 2480 O O . SER A 1 316 ? 101.639 20.818 21.809 1.00 44.25 316 SER A O 1
ATOM 2483 N N . ILE A 1 317 ? 103.737 20.028 22.073 1.00 37.32 317 ILE A N 1
ATOM 2484 C CA . ILE A 1 317 ? 103.805 19.604 20.683 1.00 35.66 317 ILE A CA 1
ATOM 2485 C C . ILE A 1 317 ? 104.379 18.236 20.500 1.00 38.01 317 ILE A C 1
ATOM 2486 O O . ILE A 1 317 ? 104.944 17.644 21.398 1.00 39.28 317 ILE A O 1
ATOM 2491 N N . TRP A 1 318 ? 104.254 17.757 19.284 1.00 40.07 318 TRP A N 1
ATOM 2492 C CA . TRP A 1 318 ? 104.727 16.450 18.938 1.00 37.33 318 TRP A CA 1
ATOM 2493 C C . TRP A 1 318 ? 106.159 16.519 18.510 1.00 43.00 318 TRP A C 1
ATOM 2494 O O . TRP A 1 318 ? 106.656 17.589 18.156 1.00 47.45 318 TRP A O 1
ATOM 2505 N N . GLY A 1 319 ? 106.826 15.371 18.543 1.00 46.40 319 GLY A N 1
ATOM 2506 C CA . GLY A 1 319 ? 108.188 15.323 18.058 1.00 54.96 319 GLY A CA 1
ATOM 2507 C C . GLY A 1 319 ? 107.913 15.406 16.568 1.00 61.07 319 GLY A C 1
ATOM 2508 O O . GLY A 1 319 ? 106.736 15.457 16.176 1.00 61.07 319 GLY A O 1
ATOM 2509 N N . LYS A 1 320 ? 108.935 15.427 15.718 1.00 64.73 320 LYS A N 1
ATOM 2510 C CA . LYS A 1 320 ? 108.628 15.507 14.290 1.00 69.08 320 LYS A CA 1
ATOM 2511 C C . LYS A 1 320 ? 107.923 14.244 13.847 1.00 64.11 320 LYS A C 1
ATOM 2512 O O . LYS A 1 320 ? 108.152 13.156 14.387 1.00 63.92 320 LYS A O 1
ATOM 2518 N N . GLY A 1 321 ? 107.063 14.408 12.852 1.00 59.77 321 GLY A N 1
ATOM 2519 C CA . GLY A 1 321 ? 106.300 13.295 12.338 1.00 57.42 321 GLY A CA 1
ATOM 2520 C C . GLY A 1 321 ? 104.845 13.695 12.227 1.00 59.82 321 GLY A C 1
ATOM 2521 O O . GLY A 1 321 ? 104.279 13.679 11.133 1.00 67.84 321 GLY A O 1
ATOM 2522 N N . ARG A 1 322 ? 104.255 14.075 13.365 1.00 57.13 322 ARG A N 1
ATOM 2523 C CA . ARG A 1 322 ? 102.850 14.488 13.462 1.00 50.27 322 ARG A CA 1
ATOM 2524 C C . ARG A 1 322 ? 102.695 16.023 13.548 1.00 47.49 322 ARG A C 1
ATOM 2525 O O . ARG A 1 322 ? 103.588 16.731 14.025 1.00 44.05 322 ARG A O 1
ATOM 2533 N N . GLU A 1 323 ? 101.555 16.524 13.078 1.00 50.24 323 GLU A N 1
ATOM 2534 C CA . GLU A 1 323 ? 101.280 17.962 13.057 1.00 46.42 323 GLU A CA 1
ATOM 2535 C C . GLU A 1 323 ? 100.904 18.512 14.416 1.00 45.86 323 GLU A C 1
ATOM 2536 O O . GLU A 1 323 ? 100.016 17.975 15.073 1.00 49.85 323 GLU A O 1
ATOM 2542 N N . SER A 1 324 ? 101.555 19.591 14.840 1.00 46.29 324 SER A N 1
ATOM 2543 C CA . SER A 1 324 ? 101.226 20.192 16.142 1.00 46.27 324 SER A CA 1
ATOM 2544 C C . SER A 1 324 ? 100.518 21.559 15.988 1.00 48.38 324 SER A C 1
ATOM 2545 O O . SER A 1 324 ? 100.185 21.967 14.862 1.00 45.92 324 SER A O 1
ATOM 2548 N N . ASP A 1 325 ? 100.276 22.248 17.113 1.00 50.42 325 ASP A N 1
ATOM 2549 C CA . ASP A 1 325 ? 99.627 23.572 17.092 1.00 56.41 325 ASP A CA 1
ATOM 2550 C C . ASP A 1 325 ? 100.055 24.542 18.212 1.00 56.08 325 ASP A C 1
ATOM 2551 O O . ASP A 1 325 ? 100.544 24.139 19.284 1.00 58.60 325 ASP A O 1
ATOM 2556 N N . TYR A 1 326 ? 99.828 25.831 17.982 1.00 51.48 326 TYR A N 1
ATOM 2557 C CA . TYR A 1 326 ? 100.233 26.796 18.972 1.00 43.53 326 TYR A CA 1
ATOM 2558 C C . TYR A 1 326 ? 99.129 27.498 19.727 1.00 42.92 326 TYR A C 1
ATOM 2559 O O . TYR A 1 326 ? 99.340 28.576 20.304 1.00 41.42 326 TYR A O 1
ATOM 2568 N N . ALA A 1 327 ? 97.966 26.844 19.761 1.00 38.57 327 ALA A N 1
ATOM 2569 C CA . ALA A 1 327 ? 96.798 27.359 20.458 1.00 37.71 327 ALA A CA 1
ATOM 2570 C C . ALA A 1 327 ? 97.234 27.763 21.861 1.00 35.50 327 ALA A C 1
ATOM 2571 O O . ALA A 1 327 ? 97.036 28.905 22.298 1.00 38.46 327 ALA A O 1
ATOM 2573 N N . VAL A 1 328 ? 97.849 26.825 22.564 1.00 33.66 328 VAL A N 1
ATOM 2574 C CA . VAL A 1 328 ? 98.323 27.090 23.921 1.00 33.83 328 VAL A CA 1
ATOM 2575 C C . VAL A 1 328 ? 99.121 28.383 23.937 1.00 28.87 328 VAL A C 1
ATOM 2576 O O . VAL A 1 328 ? 98.743 29.365 24.577 1.00 22.05 328 VAL A O 1
ATOM 2580 N N . ASP A 1 329 ? 100.224 28.373 23.203 1.00 22.44 329 ASP A N 1
ATOM 2581 C CA . ASP A 1 329 ? 101.083 29.523 23.118 1.00 18.26 329 ASP A CA 1
ATOM 2582 C C . ASP A 1 329 ? 100.241 30.758 22.931 1.00 19.21 329 ASP A C 1
ATOM 2583 O O . ASP A 1 329 ? 100.223 31.678 23.759 1.00 17.07 329 ASP A O 1
ATOM 2588 N N . GLN A 1 330 ? 99.515 30.765 21.838 1.00 15.81 330 GLN A N 1
ATOM 2589 C CA . GLN A 1 330 ? 98.720 31.918 21.560 1.00 30.81 330 GLN A CA 1
ATOM 2590 C C . GLN A 1 330 ? 97.921 32.298 22.776 1.00 28.03 330 GLN A C 1
ATOM 2591 O O . GLN A 1 330 ? 98.018 33.417 23.259 1.00 28.22 330 GLN A O 1
ATOM 2597 N N . ALA A 1 331 ? 97.146 31.355 23.285 1.00 25.58 331 ALA A N 1
ATOM 2598 C CA . ALA A 1 331 ? 96.297 31.628 24.432 1.00 27.10 331 ALA A CA 1
ATOM 2599 C C . ALA A 1 331 ? 97.060 32.159 25.627 1.00 29.41 331 ALA A C 1
ATOM 2600 O O . ALA A 1 331 ? 96.712 33.193 26.148 1.00 34.56 331 ALA A O 1
ATOM 2602 N N . CYS A 1 332 ? 98.094 31.474 26.084 1.00 27.74 332 CYS A N 1
ATOM 2603 C CA . CYS A 1 332 ? 98.826 32.010 27.228 1.00 32.64 332 CYS A CA 1
ATOM 2604 C C . CYS A 1 332 ? 99.187 33.481 26.985 1.00 33.76 332 CYS A C 1
ATOM 2605 O O . CYS A 1 332 ? 98.800 34.384 27.741 1.00 34.66 332 CYS A O 1
ATOM 2608 N N . LEU A 1 333 ? 99.915 33.729 25.913 1.00 28.59 333 LEU A N 1
ATOM 2609 C CA . LEU A 1 333 ? 100.328 35.080 25.629 1.00 23.69 333 LEU A CA 1
ATOM 2610 C C . LEU A 1 333 ? 99.200 36.085 25.497 1.00 28.85 333 LEU A C 1
ATOM 2611 O O . LEU A 1 333 ? 99.428 37.290 25.498 1.00 34.57 333 LEU A O 1
ATOM 2616 N N . SER A 1 334 ? 97.977 35.620 25.379 1.00 32.17 334 SER A N 1
ATOM 2617 C CA . SER A 1 334 ? 96.900 36.571 25.215 1.00 39.39 334 SER A CA 1
ATOM 2618 C C . SER A 1 334 ? 96.027 36.673 26.441 1.00 41.37 334 SER A C 1
ATOM 2619 O O . SER A 1 334 ? 94.863 37.097 26.350 1.00 48.18 334 SER A O 1
ATOM 2622 N N . THR A 1 335 ? 96.556 36.263 27.589 1.00 35.19 335 THR A N 1
ATOM 2623 C CA . THR A 1 335 ? 95.755 36.369 28.798 1.00 38.87 335 THR A CA 1
ATOM 2624 C C . THR A 1 335 ? 96.648 36.749 29.959 1.00 39.46 335 THR A C 1
ATOM 2625 O O . THR A 1 335 ? 97.730 36.174 30.122 1.00 45.00 335 THR A O 1
ATOM 2629 N N . PRO A 1 336 ? 96.208 37.733 30.776 1.00 40.85 336 PRO A N 1
ATOM 2630 C CA . PRO A 1 336 ? 96.943 38.232 31.942 1.00 38.33 336 PRO A CA 1
ATOM 2631 C C . PRO A 1 336 ? 97.022 37.187 33.016 1.00 37.14 336 PRO A C 1
ATOM 2632 O O . PRO A 1 336 ? 96.007 36.570 33.333 1.00 37.46 336 PRO A O 1
ATOM 2636 N N . GLY A 1 337 ? 98.210 36.987 33.576 1.00 36.24 337 GLY A N 1
ATOM 2637 C CA . GLY A 1 337 ? 98.320 35.988 34.611 1.00 38.25 337 GLY A CA 1
ATOM 2638 C C . GLY A 1 337 ? 99.042 34.718 34.215 1.00 38.69 337 GLY A C 1
ATOM 2639 O O . GLY A 1 337 ? 99.604 34.061 35.089 1.00 42.34 337 GLY A O 1
ATOM 2640 N N . CYS A 1 338 ? 99.034 34.308 32.949 1.00 39.76 338 CYS A N 1
ATOM 2641 C CA . CYS A 1 338 ? 99.807 33.100 32.679 1.00 48.40 338 CYS A CA 1
ATOM 2642 C C . CYS A 1 338 ? 101.122 33.399 31.990 1.00 40.00 338 CYS A C 1
ATOM 2643 O O . CYS A 1 338 ? 101.249 34.358 31.234 1.00 44.22 338 CYS A O 1
ATOM 2646 N N . MET A 1 339 ? 102.100 32.552 32.292 1.00 31.46 339 MET A N 1
ATOM 2647 C CA . MET A 1 339 ? 103.432 32.636 31.738 1.00 25.41 339 MET A CA 1
ATOM 2648 C C . MET A 1 339 ? 103.637 31.423 30.828 1.00 28.76 339 MET A C 1
ATOM 2649 O O . MET A 1 339 ? 103.451 30.277 31.245 1.00 26.89 339 MET A O 1
ATOM 2654 N N . LEU A 1 340 ? 104.011 31.691 29.584 1.00 30.89 340 LEU A N 1
ATOM 2655 C CA . LEU A 1 340 ? 104.217 30.645 28.606 1.00 35.50 340 LEU A CA 1
ATOM 2656 C C . LEU A 1 340 ? 105.652 30.136 28.556 1.00 37.70 340 LEU A C 1
ATOM 2657 O O . LEU A 1 340 ? 106.596 30.931 28.585 1.00 40.01 340 LEU A O 1
ATOM 2662 N N . ILE A 1 341 ? 105.817 28.816 28.475 1.00 33.31 341 ILE A N 1
ATOM 2663 C CA . ILE A 1 341 ? 107.151 28.219 28.385 1.00 34.66 341 ILE A CA 1
ATOM 2664 C C . ILE A 1 341 ? 107.268 27.588 27.030 1.00 37.36 341 ILE A C 1
ATOM 2665 O O . ILE A 1 341 ? 106.473 26.711 26.707 1.00 40.26 341 ILE A O 1
ATOM 2670 N N . GLN A 1 342 ? 108.246 28.006 26.235 1.00 38.28 342 GLN A N 1
ATOM 2671 C CA . GLN A 1 342 ? 108.409 27.395 24.913 1.00 44.06 342 GLN A CA 1
ATOM 2672 C C . GLN A 1 342 ? 109.822 26.934 24.603 1.00 47.43 342 GLN A C 1
ATOM 2673 O O . GLN A 1 342 ? 110.810 27.480 25.129 1.00 52.00 342 GLN A O 1
ATOM 2679 N N . LYS A 1 343 ? 109.901 25.932 23.726 1.00 47.88 343 LYS A N 1
ATOM 2680 C CA . LYS A 1 343 ? 111.170 25.349 23.303 1.00 47.97 343 LYS A CA 1
ATOM 2681 C C . LYS A 1 343 ? 111.705 26.077 22.103 1.00 47.39 343 LYS A C 1
ATOM 2682 O O . LYS A 1 343 ? 110.930 26.539 21.272 1.00 52.04 343 LYS A O 1
ATOM 2688 N N . GLN A 1 344 ? 113.028 26.157 22.012 1.00 45.82 344 GLN A N 1
ATOM 2689 C CA . GLN A 1 344 ? 113.684 26.798 20.886 1.00 52.36 344 GLN A CA 1
ATOM 2690 C C . GLN A 1 344 ? 113.983 25.696 19.876 1.00 52.91 344 GLN A C 1
ATOM 2691 O O . GLN A 1 344 ? 113.756 25.846 18.679 1.00 59.32 344 GLN A O 1
ATOM 2697 N N . LYS A 1 345 ? 114.487 24.577 20.369 1.00 46.04 345 LYS A N 1
ATOM 2698 C CA . LYS A 1 345 ? 114.800 23.462 19.502 1.00 48.24 345 LYS A CA 1
ATOM 2699 C C . LYS A 1 345 ? 113.565 22.558 19.435 1.00 50.17 345 LYS A C 1
ATOM 2700 O O . LYS A 1 345 ? 112.646 22.692 20.242 1.00 53.05 345 LYS A O 1
ATOM 2706 N N . PRO A 1 346 ? 113.512 21.643 18.462 1.00 48.01 346 PRO A N 1
ATOM 2707 C CA . PRO A 1 346 ? 112.369 20.736 18.320 1.00 46.11 346 PRO A CA 1
ATOM 2708 C C . PRO A 1 346 ? 112.306 19.654 19.389 1.00 44.14 346 PRO A C 1
ATOM 2709 O O . PRO A 1 346 ? 113.154 19.576 20.270 1.00 47.53 346 PRO A O 1
ATOM 2713 N N . TYR A 1 347 ? 111.295 18.808 19.292 1.00 44.43 347 TYR A N 1
ATOM 2714 C CA . TYR A 1 347 ? 111.123 17.713 20.240 1.00 45.21 347 TYR A CA 1
ATOM 2715 C C . TYR A 1 347 ? 111.766 16.399 19.732 1.00 45.84 347 TYR A C 1
ATOM 2716 O O . TYR A 1 347 ? 111.578 15.996 18.579 1.00 50.69 347 TYR A O 1
ATOM 2725 N N . ILE A 1 348 ? 112.542 15.747 20.588 1.00 42.70 348 ILE A N 1
ATOM 2726 C CA . ILE A 1 348 ? 113.165 14.467 20.261 1.00 46.04 348 ILE A CA 1
ATOM 2727 C C . ILE A 1 348 ? 113.206 13.753 21.605 1.00 46.10 348 ILE A C 1
ATOM 2728 O O . ILE A 1 348 ? 113.987 14.114 22.489 1.00 50.24 348 ILE A O 1
ATOM 2733 N N . GLY A 1 349 ? 112.339 12.760 21.767 1.00 46.42 349 GLY A N 1
ATOM 2734 C CA . GLY A 1 349 ? 112.246 12.068 23.032 1.00 46.89 349 GLY A CA 1
ATOM 2735 C C . GLY A 1 349 ? 113.148 10.883 23.226 1.00 52.00 349 GLY A C 1
ATOM 2736 O O . GLY A 1 349 ? 113.579 10.254 22.269 1.00 54.42 349 GLY A O 1
ATOM 2737 N N . GLU A 1 350 ? 113.422 10.587 24.490 1.00 61.42 350 GLU A N 1
ATOM 2738 C CA . GLU A 1 350 ? 114.268 9.468 24.879 1.00 64.68 350 GLU A CA 1
ATOM 2739 C C . GLU A 1 350 ? 113.474 8.160 24.813 1.00 63.53 350 GLU A C 1
ATOM 2740 O O . GLU A 1 350 ? 113.887 7.219 24.132 1.00 69.50 350 GLU A O 1
ATOM 2746 N N . ALA A 1 351 ? 112.343 8.093 25.516 1.00 60.05 351 ALA A N 1
ATOM 2747 C CA . ALA A 1 351 ? 111.526 6.878 25.503 1.00 59.39 351 ALA A CA 1
ATOM 2748 C C . ALA A 1 351 ? 111.251 6.528 24.049 1.00 60.08 351 ALA A C 1
ATOM 2749 O O . ALA A 1 351 ? 111.464 5.399 23.613 1.00 66.01 351 ALA A O 1
ATOM 2751 N N . ASP A 1 352 ? 110.784 7.520 23.304 1.00 53.98 352 ASP A N 1
ATOM 2752 C CA . ASP A 1 352 ? 110.503 7.369 21.885 1.00 52.99 352 ASP A CA 1
ATOM 2753 C C . ASP A 1 352 ? 110.540 8.774 21.291 1.00 53.97 352 ASP A C 1
ATOM 2754 O O . ASP A 1 352 ? 110.838 9.746 21.997 1.00 52.57 352 ASP A O 1
ATOM 2759 N N . ASP A 1 353 ? 110.241 8.900 20.009 1.00 56.03 353 ASP A N 1
ATOM 2760 C CA . ASP A 1 353 ? 110.310 10.209 19.381 1.00 60.05 353 ASP A CA 1
ATOM 2761 C C . ASP A 1 353 ? 109.515 11.346 20.021 1.00 59.84 353 ASP A C 1
ATOM 2762 O O . ASP A 1 353 ? 109.833 12.516 19.799 1.00 65.10 353 ASP A O 1
ATOM 2767 N N . HIS A 1 354 ? 108.495 11.022 20.810 1.00 56.54 354 HIS A N 1
ATOM 2768 C CA . HIS A 1 354 ? 107.651 12.054 21.403 1.00 50.06 354 HIS A CA 1
ATOM 2769 C C . HIS A 1 354 ? 107.646 12.210 22.919 1.00 49.90 354 HIS A C 1
ATOM 2770 O O . HIS A 1 354 ? 106.813 12.933 23.446 1.00 47.51 354 HIS A O 1
ATOM 2777 N N . HIS A 1 355 ? 108.554 11.553 23.633 1.00 51.78 355 HIS A N 1
ATOM 2778 C CA . HIS A 1 355 ? 108.561 11.683 25.084 1.00 51.81 355 HIS A CA 1
ATOM 2779 C C . HIS A 1 355 ? 109.950 11.788 25.690 1.00 54.44 355 HIS A C 1
ATOM 2780 O O . HIS A 1 355 ? 110.818 10.972 25.397 1.00 57.95 355 HIS A O 1
ATOM 2787 N N . GLY A 1 356 ? 110.156 12.798 26.534 1.00 54.83 356 GLY A N 1
ATOM 2788 C CA . GLY A 1 356 ? 111.441 12.990 27.197 1.00 53.11 356 GLY A CA 1
ATOM 2789 C C . GLY A 1 356 ? 112.458 13.809 26.421 1.00 60.20 356 GLY A C 1
ATOM 2790 O O . GLY A 1 356 ? 113.550 13.325 26.135 1.00 65.58 356 GLY A O 1
ATOM 2791 N N . ASP A 1 357 ? 112.114 15.049 26.080 1.00 60.29 357 ASP A N 1
ATOM 2792 C CA . ASP A 1 357 ? 113.023 15.911 25.332 1.00 61.09 357 ASP A CA 1
ATOM 2793 C C . ASP A 1 357 ? 113.892 16.666 26.318 1.00 62.33 357 ASP A C 1
ATOM 2794 O O . ASP A 1 357 ? 113.404 17.181 27.319 1.00 63.04 357 ASP A O 1
ATOM 2799 N N . GLN A 1 358 ? 115.186 16.720 26.020 1.00 67.34 358 GLN A N 1
ATOM 2800 C CA . GLN A 1 358 ? 116.164 17.396 26.866 1.00 68.22 358 GLN A CA 1
ATOM 2801 C C . GLN A 1 358 ? 115.784 18.838 27.183 1.00 63.59 358 GLN A C 1
ATOM 2802 O O . GLN A 1 358 ? 115.553 19.177 28.340 1.00 61.94 358 GLN A O 1
ATOM 2808 N N . GLU A 1 359 ? 115.721 19.687 26.165 1.00 55.17 359 GLU A N 1
ATOM 2809 C CA . GLU A 1 359 ? 115.367 21.080 26.394 1.00 51.70 359 GLU A CA 1
ATOM 2810 C C . GLU A 1 359 ? 114.223 21.206 27.423 1.00 52.31 359 GLU A C 1
ATOM 2811 O O . GLU A 1 359 ? 114.395 21.775 28.502 1.00 51.54 359 GLU A O 1
ATOM 2817 N N . MET A 1 360 ? 113.061 20.658 27.092 1.00 53.04 360 MET A N 1
ATOM 2818 C CA . MET A 1 360 ? 111.916 20.732 27.976 1.00 48.39 360 MET A CA 1
ATOM 2819 C C . MET A 1 360 ? 112.297 20.400 29.394 1.00 47.39 360 MET A C 1
ATOM 2820 O O . MET A 1 360 ? 111.861 21.059 30.328 1.00 50.54 360 MET A O 1
ATOM 2825 N N . ARG A 1 361 ? 113.116 19.370 29.554 1.00 48.64 361 ARG A N 1
ATOM 2826 C CA . ARG A 1 361 ? 113.518 18.945 30.885 1.00 51.75 361 ARG A CA 1
ATOM 2827 C C . ARG A 1 361 ? 114.269 20.031 31.648 1.00 53.57 361 ARG A C 1
ATOM 2828 O O . ARG A 1 361 ? 113.917 20.344 32.792 1.00 56.11 361 ARG A O 1
ATOM 2836 N N . GLU A 1 362 ? 115.299 20.603 31.030 1.00 51.78 362 GLU A N 1
ATOM 2837 C CA . GLU A 1 362 ? 116.058 21.639 31.706 1.00 53.41 362 GLU A CA 1
ATOM 2838 C C . GLU A 1 362 ? 115.209 22.893 31.776 1.00 50.38 362 GLU A C 1
ATOM 2839 O O . GLU A 1 362 ? 115.590 23.881 32.402 1.00 59.92 362 GLU A O 1
ATOM 2845 N N . LEU A 1 363 ? 114.050 22.853 31.136 1.00 40.64 363 LEU A N 1
ATOM 2846 C CA . LEU A 1 363 ? 113.169 24.001 31.165 1.00 38.56 363 LEU A CA 1
ATOM 2847 C C . LEU A 1 363 ? 112.279 23.912 32.388 1.00 37.77 363 LEU A C 1
ATOM 2848 O O . LEU A 1 363 ? 112.179 24.851 33.179 1.00 42.54 363 LEU A O 1
ATOM 2853 N N . LEU A 1 364 ? 111.657 22.752 32.547 1.00 40.61 364 LEU A N 1
ATOM 2854 C CA . LEU A 1 364 ? 110.769 22.487 33.681 1.00 45.22 364 LEU A CA 1
ATOM 2855 C C . LEU A 1 364 ? 111.534 21.983 34.938 1.00 48.65 364 LEU A C 1
ATOM 2856 O O . LEU A 1 364 ? 110.930 21.479 35.893 1.00 54.53 364 LEU A O 1
ATOM 2861 N N . SER A 1 365 ? 112.857 22.122 34.952 1.00 48.33 365 SER A N 1
ATOM 2862 C CA . SER A 1 365 ? 113.630 21.682 36.109 1.00 48.82 365 SER A CA 1
ATOM 2863 C C . SER A 1 365 ? 113.378 22.615 37.290 1.00 43.90 365 SER A C 1
ATOM 2864 O O . SER A 1 365 ? 113.393 22.199 38.440 1.00 38.50 365 SER A O 1
ATOM 2867 N N . GLY A 1 366 ? 113.156 23.884 36.988 1.00 42.85 366 GLY A N 1
ATOM 2868 C CA . GLY A 1 366 ? 112.905 24.845 38.030 1.00 42.50 366 GLY A CA 1
ATOM 2869 C C . GLY A 1 366 ? 111.762 24.446 38.935 1.00 44.49 366 GLY A C 1
ATOM 2870 O O . GLY A 1 366 ? 111.747 24.813 40.100 1.00 50.85 366 GLY A O 1
ATOM 2871 N N . LEU A 1 367 ? 110.799 23.696 38.424 1.00 43.98 367 LEU A N 1
ATOM 2872 C CA . LEU A 1 367 ? 109.667 23.288 39.248 1.00 48.86 367 LEU A CA 1
ATOM 2873 C C . LEU A 1 367 ? 110.103 22.560 40.523 1.00 51.37 367 LEU A C 1
ATOM 2874 O O . LEU A 1 367 ? 109.294 22.262 41.404 1.00 52.39 367 LEU A O 1
ATOM 2879 N N . ASP A 1 368 ? 111.388 22.272 40.626 1.00 54.87 368 ASP A N 1
ATOM 2880 C CA . ASP A 1 368 ? 111.879 21.561 41.792 1.00 60.90 368 ASP A CA 1
ATOM 2881 C C . ASP A 1 368 ? 112.445 22.471 42.852 1.00 61.48 368 ASP A C 1
ATOM 2882 O O . ASP A 1 368 ? 112.588 22.066 43.993 1.00 65.73 368 ASP A O 1
ATOM 2887 N N . TYR A 1 369 ? 112.761 23.701 42.485 1.00 64.09 369 TYR A N 1
ATOM 2888 C CA . TYR A 1 369 ? 113.303 24.633 43.458 1.00 66.57 369 TYR A CA 1
ATOM 2889 C C . TYR A 1 369 ? 112.327 25.769 43.758 1.00 64.55 369 TYR A C 1
ATOM 2890 O O . TYR A 1 369 ? 111.297 25.907 43.100 1.00 69.14 369 TYR A O 1
ATOM 2899 N N . GLU A 1 370 ? 112.656 26.562 44.772 1.00 61.94 370 GLU A N 1
ATOM 2900 C CA . GLU A 1 370 ? 111.830 27.688 45.166 1.00 61.03 370 GLU A CA 1
ATOM 2901 C C . GLU A 1 370 ? 112.527 28.944 44.679 1.00 57.25 370 GLU A C 1
ATOM 2902 O O . GLU A 1 370 ? 113.644 29.248 45.103 1.00 63.29 370 GLU A O 1
ATOM 2908 N N . ALA A 1 371 ? 111.869 29.672 43.789 1.00 51.86 371 ALA A N 1
ATOM 2909 C CA . ALA A 1 371 ? 112.439 30.883 43.226 1.00 46.84 371 ALA A CA 1
ATOM 2910 C C . ALA A 1 371 ? 112.085 32.090 44.047 1.00 50.38 371 ALA A C 1
ATOM 2911 O O . ALA A 1 371 ? 111.149 32.040 44.850 1.00 56.97 371 ALA A O 1
ATOM 2913 N N . ARG A 1 372 ? 112.828 33.177 43.838 1.00 49.67 372 ARG A N 1
ATOM 2914 C CA . ARG A 1 372 ? 112.590 34.432 44.560 1.00 56.56 372 ARG A CA 1
ATOM 2915 C C . ARG A 1 372 ? 111.597 35.227 43.733 1.00 57.06 372 ARG A C 1
ATOM 2916 O O . ARG A 1 372 ? 110.861 36.090 44.229 1.00 60.36 372 ARG A O 1
ATOM 2924 N N . CYS A 1 373 ? 111.589 34.907 42.450 1.00 54.92 373 CYS A N 1
ATOM 2925 C CA . CYS A 1 373 ? 110.713 35.569 41.516 1.00 54.00 373 CYS A CA 1
ATOM 2926 C C . CYS A 1 373 ? 110.570 34.761 40.221 1.00 50.57 373 CYS A C 1
ATOM 2927 O O . CYS A 1 373 ? 111.484 34.040 39.803 1.00 51.88 373 CYS A O 1
ATOM 2930 N N . ILE A 1 374 ? 109.402 34.872 39.600 1.00 41.87 374 ILE A N 1
ATOM 2931 C CA . ILE A 1 374 ? 109.135 34.185 38.351 1.00 33.20 374 ILE A CA 1
ATOM 2932 C C . ILE A 1 374 ? 108.482 35.198 37.423 1.00 33.87 374 ILE A C 1
ATOM 2933 O O . ILE A 1 374 ? 107.595 35.950 37.825 1.00 26.87 374 ILE A O 1
ATOM 2938 N N . SER A 1 375 ? 108.933 35.222 36.179 1.00 37.53 375 SER A N 1
ATOM 2939 C CA . SER A 1 375 ? 108.416 36.167 35.205 1.00 38.68 375 SER A CA 1
ATOM 2940 C C . SER A 1 375 ? 108.286 35.495 33.867 1.00 37.97 375 SER A C 1
ATOM 2941 O O . SER A 1 375 ? 108.750 34.373 33.667 1.00 41.81 375 SER A O 1
ATOM 2944 N N . GLN A 1 376 ? 107.676 36.214 32.941 1.00 35.73 376 GLN A N 1
ATOM 2945 C CA . GLN A 1 376 ? 107.530 35.707 31.597 1.00 44.29 376 GLN A CA 1
ATOM 2946 C C . GLN A 1 376 ? 108.909 35.787 30.955 1.00 46.52 376 GLN A C 1
ATOM 2947 O O . GLN A 1 376 ? 109.125 35.330 29.834 1.00 49.43 376 GLN A O 1
ATOM 2953 N N . SER A 1 377 ? 109.853 36.375 31.672 1.00 46.11 377 SER A N 1
ATOM 2954 C CA . SER A 1 377 ? 111.186 36.480 31.133 1.00 46.29 377 SER A CA 1
ATOM 2955 C C . SER A 1 377 ? 112.096 35.401 31.717 1.00 49.38 377 SER A C 1
ATOM 2956 O O . SER A 1 377 ? 113.255 35.278 31.315 1.00 57.11 377 SER A O 1
ATOM 2959 N N . GLY A 1 378 ? 111.568 34.611 32.651 1.00 46.29 378 GLY A N 1
ATOM 2960 C CA . GLY A 1 378 ? 112.361 33.552 33.254 1.00 46.09 378 GLY A CA 1
ATOM 2961 C C . GLY A 1 378 ? 112.284 33.704 34.750 1.00 49.40 378 GLY A C 1
ATOM 2962 O O . GLY A 1 378 ? 111.565 34.592 35.225 1.00 52.33 378 GLY A O 1
ATOM 2963 N N . TRP A 1 379 ? 113.002 32.858 35.493 1.00 52.56 379 TRP A N 1
ATOM 2964 C CA . TRP A 1 379 ? 112.993 32.944 36.952 1.00 55.60 379 TRP A CA 1
ATOM 2965 C C . TRP A 1 379 ? 114.381 33.126 37.529 1.00 56.91 379 TRP A C 1
ATOM 2966 O O . TRP A 1 379 ? 115.387 32.929 36.858 1.00 60.42 379 TRP A O 1
ATOM 2977 N N . VAL A 1 380 ? 114.429 33.495 38.793 1.00 58.73 380 VAL A N 1
ATOM 2978 C CA . VAL A 1 380 ? 115.697 33.720 39.432 1.00 54.84 380 VAL A CA 1
ATOM 2979 C C . VAL A 1 380 ? 115.587 33.317 40.882 1.00 57.11 380 VAL A C 1
ATOM 2980 O O . VAL A 1 380 ? 114.611 33.665 41.548 1.00 54.39 380 VAL A O 1
ATOM 2984 N N . ASN A 1 381 ? 116.584 32.590 41.378 1.00 62.72 381 ASN A N 1
ATOM 2985 C CA . ASN A 1 381 ? 116.542 32.203 42.774 1.00 67.50 381 ASN A CA 1
ATOM 2986 C C . ASN A 1 381 ? 117.662 32.871 43.535 1.00 71.05 381 ASN A C 1
ATOM 2987 O O . ASN A 1 381 ? 117.766 32.698 44.746 1.00 73.86 381 ASN A O 1
ATOM 2992 N N . GLU A 1 382 ? 118.480 33.648 42.818 1.00 74.17 382 GLU A N 1
ATOM 2993 C CA . GLU A 1 382 ? 119.591 34.397 43.416 1.00 81.55 382 GLU A CA 1
ATOM 2994 C C . GLU A 1 382 ? 119.035 35.561 44.230 1.00 82.41 382 GLU A C 1
ATOM 2995 O O . GLU A 1 382 ? 117.819 35.700 44.341 1.00 90.97 382 GLU A O 1
ATOM 3001 N N . THR A 1 383 ? 119.896 36.430 44.759 1.00 77.66 383 THR A N 1
ATOM 3002 C CA . THR A 1 383 ? 119.374 37.484 45.618 1.00 72.78 383 THR A CA 1
ATOM 3003 C C . THR A 1 383 ? 119.598 38.971 45.313 1.00 66.64 383 THR A C 1
ATOM 3004 O O . THR A 1 383 ? 118.943 39.834 45.909 1.00 66.63 383 THR A O 1
ATOM 3008 N N . SER A 1 384 ? 120.484 39.291 44.383 1.00 63.38 384 SER A N 1
ATOM 3009 C CA . SER A 1 384 ? 120.704 40.701 44.080 1.00 61.75 384 SER A CA 1
ATOM 3010 C C . SER A 1 384 ? 119.419 41.366 43.605 1.00 59.55 384 SER A C 1
ATOM 3011 O O . SER A 1 384 ? 118.549 40.707 43.054 1.00 63.26 384 SER A O 1
ATOM 3014 N N . PRO A 1 385 ? 119.285 42.682 43.825 1.00 55.89 385 PRO A N 1
ATOM 3015 C CA . PRO A 1 385 ? 118.099 43.412 43.397 1.00 57.41 385 PRO A CA 1
ATOM 3016 C C . PRO A 1 385 ? 118.217 43.988 41.990 1.00 54.81 385 PRO A C 1
ATOM 3017 O O . PRO A 1 385 ? 117.417 44.829 41.613 1.00 59.33 385 PRO A O 1
ATOM 3021 N N . PHE A 1 386 ? 119.201 43.577 41.206 1.00 49.65 386 PHE A N 1
ATOM 3022 C CA . PHE A 1 386 ? 119.283 44.142 39.861 1.00 46.63 386 PHE A CA 1
ATOM 3023 C C . PHE A 1 386 ? 119.552 43.122 38.774 1.00 47.78 386 PHE A C 1
ATOM 3024 O O . PHE A 1 386 ? 120.117 42.054 39.018 1.00 53.08 386 PHE A O 1
ATOM 3032 N N . THR A 1 387 ? 119.148 43.469 37.559 1.00 47.60 387 THR A N 1
ATOM 3033 C CA . THR A 1 387 ? 119.335 42.597 36.399 1.00 50.74 387 THR A CA 1
ATOM 3034 C C . THR A 1 387 ? 119.575 43.451 35.164 1.00 52.69 387 THR A C 1
ATOM 3035 O O . THR A 1 387 ? 119.177 44.606 35.113 1.00 52.98 387 THR A O 1
ATOM 3039 N N . GLU A 1 388 ? 120.231 42.857 34.175 1.00 62.36 388 GLU A N 1
ATOM 3040 C CA . GLU A 1 388 ? 120.602 43.514 32.923 1.00 68.13 388 GLU A CA 1
ATOM 3041 C C . GLU A 1 388 ? 119.429 43.929 32.063 1.00 65.48 388 GLU A C 1
ATOM 3042 O O . GLU A 1 388 ? 119.377 45.060 31.585 1.00 62.95 388 GLU A O 1
ATOM 3048 N N . LYS A 1 389 ? 118.499 43.007 31.843 1.00 66.06 389 LYS A N 1
ATOM 3049 C CA . LYS A 1 389 ? 117.330 43.302 31.023 1.00 64.77 389 LYS A CA 1
ATOM 3050 C C . LYS A 1 389 ? 116.044 43.169 31.833 1.00 64.44 389 LYS A C 1
ATOM 3051 O O . LYS A 1 389 ? 115.952 42.341 32.759 1.00 65.48 389 LYS A O 1
ATOM 3057 N N . TYR A 1 390 ? 115.068 44.001 31.455 1.00 59.17 390 TYR A N 1
ATOM 3058 C CA . TYR A 1 390 ? 113.733 44.091 32.066 1.00 55.01 390 TYR A CA 1
ATOM 3059 C C . TYR A 1 390 ? 112.949 42.791 32.038 1.00 55.66 390 TYR A C 1
ATOM 3060 O O . TYR A 1 390 ? 112.621 42.288 30.965 1.00 51.05 390 TYR A O 1
ATOM 3069 N N . LEU A 1 391 ? 112.631 42.262 33.217 1.00 55.31 391 LEU A N 1
ATOM 3070 C CA . LEU A 1 391 ? 111.899 41.010 33.299 1.00 54.07 391 LEU A CA 1
ATOM 3071 C C . LEU A 1 391 ? 110.511 41.180 32.717 1.00 55.02 391 LEU A C 1
ATOM 3072 O O . LEU A 1 391 ? 109.891 42.217 32.892 1.00 55.08 391 LEU A O 1
ATOM 3077 N N . LEU A 1 392 ? 110.015 40.151 32.039 1.00 54.57 392 LEU A N 1
ATOM 3078 C CA . LEU A 1 392 ? 108.713 40.249 31.398 1.00 51.85 392 LEU A CA 1
ATOM 3079 C C . LEU A 1 392 ? 107.414 40.049 32.184 1.00 56.42 392 LEU A C 1
ATOM 3080 O O . LEU A 1 392 ? 107.184 39.028 32.848 1.00 51.99 392 LEU A O 1
ATOM 3085 N N . PRO A 1 393 ? 106.522 41.037 32.052 1.00 60.08 393 PRO A N 1
ATOM 3086 C CA . PRO A 1 393 ? 105.212 41.283 32.593 1.00 58.21 393 PRO A CA 1
ATOM 3087 C C . PRO A 1 393 ? 104.587 40.259 33.466 1.00 63.54 393 PRO A C 1
ATOM 3088 O O . PRO A 1 393 ? 104.584 40.434 34.682 1.00 86.45 393 PRO A O 1
ATOM 3092 N N . PRO A 1 394 ? 104.084 39.152 32.924 1.00 52.55 394 PRO A N 1
ATOM 3093 C CA . PRO A 1 394 ? 103.517 38.347 34.018 1.00 43.47 394 PRO A CA 1
ATOM 3094 C C . PRO A 1 394 ? 104.648 37.837 34.896 1.00 40.25 394 PRO A C 1
ATOM 3095 O O . PRO A 1 394 ? 105.431 36.968 34.500 1.00 44.86 394 PRO A O 1
ATOM 3099 N N . LYS A 1 395 ? 104.761 38.436 36.077 1.00 35.60 395 LYS A N 1
ATOM 3100 C CA . LYS A 1 395 ? 105.831 38.085 36.985 1.00 35.91 395 LYS A CA 1
ATOM 3101 C C . LYS A 1 395 ? 105.350 38.242 38.403 1.00 40.37 395 LYS A C 1
ATOM 3102 O O . LYS A 1 395 ? 104.583 39.153 38.715 1.00 46.96 395 LYS A O 1
ATOM 3108 N N . PHE A 1 396 ? 105.807 37.341 39.258 1.00 37.09 396 PHE A N 1
ATOM 3109 C CA . PHE A 1 396 ? 105.397 37.354 40.639 1.00 39.84 396 PHE A CA 1
ATOM 3110 C C . PHE A 1 396 ? 106.561 37.158 41.587 1.00 47.39 396 PHE A C 1
ATOM 3111 O O . PHE A 1 396 ? 107.490 36.399 41.285 1.00 48.35 396 PHE A O 1
ATOM 3119 N N . GLY A 1 397 ? 106.490 37.825 42.742 1.00 51.33 397 GLY A N 1
ATOM 3120 C CA . GLY A 1 397 ? 107.533 37.690 43.739 1.00 54.31 397 GLY A CA 1
ATOM 3121 C C . GLY A 1 397 ? 108.369 38.940 43.873 1.00 60.40 397 GLY A C 1
ATOM 3122 O O . GLY A 1 397 ? 107.902 40.044 43.533 1.00 62.03 397 GLY A O 1
ATOM 3123 N N . ARG A 1 398 ? 109.604 38.756 44.353 1.00 59.95 398 ARG A N 1
ATOM 3124 C CA . ARG A 1 398 ? 110.542 39.859 44.545 1.00 63.55 398 ARG A CA 1
ATOM 3125 C C . ARG A 1 398 ? 111.486 39.991 43.339 1.00 59.29 398 ARG A C 1
ATOM 3126 O O . ARG A 1 398 ? 112.687 39.734 43.434 1.00 56.64 398 ARG A O 1
ATOM 3134 N N . CYS A 1 399 ? 110.939 40.423 42.209 1.00 58.55 399 CYS A N 1
ATOM 3135 C CA . CYS A 1 399 ? 111.730 40.542 40.992 1.00 56.78 399 CYS A CA 1
ATOM 3136 C C . CYS A 1 399 ? 112.696 41.690 40.968 1.00 50.37 399 CYS A C 1
ATOM 3137 O O . CYS A 1 399 ? 112.352 42.829 41.295 1.00 54.34 399 CYS A O 1
ATOM 3140 N N . PRO A 1 400 ? 113.918 41.408 40.529 1.00 43.36 400 PRO A N 1
ATOM 3141 C CA . PRO A 1 400 ? 114.985 42.401 40.431 1.00 43.06 400 PRO A CA 1
ATOM 3142 C C . PRO A 1 400 ? 114.632 43.405 39.388 1.00 39.91 400 PRO A C 1
ATOM 3143 O O . PRO A 1 400 ? 113.812 43.159 38.515 1.00 40.01 400 PRO A O 1
ATOM 3147 N N . LEU A 1 401 ? 115.293 44.539 39.475 1.00 47.79 401 LEU A N 1
ATOM 3148 C CA . LEU A 1 401 ? 115.057 45.611 38.536 1.00 54.20 401 LEU A CA 1
ATOM 3149 C C . LEU A 1 401 ? 116.201 45.760 37.539 1.00 56.16 401 LEU A C 1
ATOM 3150 O O . LEU A 1 401 ? 117.355 45.348 37.792 1.00 63.04 401 LEU A O 1
ATOM 3155 N N . ALA A 1 402 ? 115.863 46.368 36.409 1.00 49.18 402 ALA A N 1
ATOM 3156 C CA . ALA A 1 402 ? 116.822 46.592 35.353 1.00 53.21 402 ALA A CA 1
ATOM 3157 C C . ALA A 1 402 ? 117.767 47.739 35.680 1.00 59.73 402 ALA A C 1
ATOM 3158 O O . ALA A 1 402 ? 117.317 48.777 36.171 1.00 66.66 402 ALA A O 1
ATOM 3160 N N . ALA A 1 403 ? 119.061 47.560 35.394 1.00 60.46 403 ALA A N 1
ATOM 3161 C CA . ALA A 1 403 ? 120.055 48.600 35.640 1.00 59.94 403 ALA A CA 1
ATOM 3162 C C . ALA A 1 403 ? 121.363 48.292 34.933 1.00 60.96 403 ALA A C 1
ATOM 3163 O O . ALA A 1 403 ? 121.834 47.145 34.937 1.00 62.76 403 ALA A O 1
ATOM 3165 N N . LYS A 1 404 ? 121.951 49.317 34.331 1.00 60.22 404 LYS A N 1
ATOM 3166 C CA . LYS A 1 404 ? 123.215 49.155 33.634 1.00 64.20 404 LYS A CA 1
ATOM 3167 C C . LYS A 1 404 ? 124.303 48.736 34.618 1.00 69.62 404 LYS A C 1
ATOM 3168 O O . LYS A 1 404 ? 124.400 49.289 35.716 1.00 73.65 404 LYS A O 1
ATOM 3174 N N . GLU A 1 405 ? 125.118 47.758 34.225 1.00 70.69 405 GLU A N 1
ATOM 3175 C CA . GLU A 1 405 ? 126.189 47.266 35.083 1.00 75.94 405 GLU A CA 1
ATOM 3176 C C . GLU A 1 405 ? 126.955 48.427 35.701 1.00 79.66 405 GLU A C 1
ATOM 3177 O O . GLU A 1 405 ? 127.186 48.465 36.915 1.00 88.01 405 GLU A O 1
ATOM 3183 N N . GLU A 1 406 ? 127.341 49.383 34.868 1.00 76.64 406 GLU A N 1
ATOM 3184 C CA . GLU A 1 406 ? 128.085 50.541 35.348 1.00 80.49 406 GLU A CA 1
ATOM 3185 C C . GLU A 1 406 ? 127.365 51.255 36.487 1.00 77.07 406 GLU A C 1
ATOM 3186 O O . GLU A 1 406 ? 127.883 51.346 37.607 1.00 83.00 406 GLU A O 1
ATOM 3192 N N . SER A 1 407 ? 126.168 51.747 36.193 1.00 66.56 407 SER A N 1
ATOM 3193 C CA . SER A 1 407 ? 125.365 52.479 37.166 1.00 64.95 407 SER A CA 1
ATOM 3194 C C . SER A 1 407 ? 125.223 51.916 38.593 1.00 59.93 407 SER A C 1
ATOM 3195 O O . SER A 1 407 ? 124.822 52.650 39.495 1.00 59.58 407 SER A O 1
ATOM 3198 N N . ILE A 1 408 ? 125.512 50.640 38.824 1.00 51.47 408 ILE A N 1
ATOM 3199 C CA . ILE A 1 408 ? 125.415 50.161 40.194 1.00 55.14 408 ILE A CA 1
ATOM 3200 C C . ILE A 1 408 ? 126.635 50.673 40.999 1.00 59.88 408 ILE A C 1
ATOM 3201 O O . ILE A 1 408 ? 127.750 50.797 40.473 1.00 60.89 408 ILE A O 1
ATOM 3206 N N . PRO A 1 409 ? 126.429 50.987 42.286 1.00 62.21 409 PRO A N 1
ATOM 3207 C CA . PRO A 1 409 ? 127.452 51.488 43.204 1.00 61.34 409 PRO A CA 1
ATOM 3208 C C . PRO A 1 409 ? 128.673 50.585 43.418 1.00 61.87 409 PRO A C 1
ATOM 3209 O O . PRO A 1 409 ? 128.579 49.344 43.380 1.00 58.04 409 PRO A O 1
ATOM 3213 N N . LYS A 1 410 ? 129.810 51.236 43.683 1.00 61.14 410 LYS A N 1
ATOM 3214 C CA . LYS A 1 410 ? 131.081 50.549 43.909 1.00 57.47 410 LYS A CA 1
ATOM 3215 C C . LYS A 1 410 ? 131.688 50.650 45.311 1.00 49.23 410 LYS A C 1
ATOM 3216 O O . LYS A 1 410 ? 131.701 51.714 45.949 1.00 47.30 410 LYS A O 1
ATOM 3222 N N . ILE A 1 411 ? 132.222 49.518 45.744 1.00 42.13 411 ILE A N 1
ATOM 3223 C CA . ILE A 1 411 ? 132.863 49.390 47.028 1.00 45.63 411 ILE A CA 1
ATOM 3224 C C . ILE A 1 411 ? 134.373 49.384 46.910 1.00 44.82 411 ILE A C 1
ATOM 3225 O O . ILE A 1 411 ? 134.950 48.660 46.113 1.00 51.79 411 ILE A O 1
ATOM 3230 N N . PRO A 1 412 ? 135.033 50.194 47.721 1.00 43.33 412 PRO A N 1
ATOM 3231 C CA . PRO A 1 412 ? 136.486 50.269 47.704 1.00 43.68 412 PRO A CA 1
ATOM 3232 C C . PRO A 1 412 ? 137.095 48.917 48.106 1.00 51.04 412 PRO A C 1
ATOM 3233 O O . PRO A 1 412 ? 136.543 48.182 48.952 1.00 53.26 412 PRO A O 1
ATOM 3237 N N . ASP A 1 413 ? 138.230 48.594 47.490 1.00 52.39 413 ASP A N 1
ATOM 3238 C CA . ASP A 1 413 ? 138.913 47.353 47.792 1.00 61.10 413 ASP A CA 1
ATOM 3239 C C . ASP A 1 413 ? 140.434 47.361 47.617 1.00 61.92 413 ASP A C 1
ATOM 3240 O O . ASP A 1 413 ? 140.974 48.098 46.802 1.00 63.27 413 ASP A O 1
ATOM 3245 N N . GLY A 1 414 ? 141.115 46.524 48.395 1.00 63.63 414 GLY A N 1
ATOM 3246 C CA . GLY A 1 414 ? 142.559 46.446 48.314 1.00 68.20 414 GLY A CA 1
ATOM 3247 C C . GLY A 1 414 ? 143.235 47.295 49.372 1.00 72.36 414 GLY A C 1
ATOM 3248 O O . GLY A 1 414 ? 143.121 47.029 50.578 1.00 75.81 414 GLY A O 1
ATOM 3249 N N . LEU A 1 415 ? 143.956 48.315 48.926 1.00 71.29 415 LEU A N 1
ATOM 3250 C CA . LEU A 1 415 ? 144.628 49.177 49.865 1.00 76.12 415 LEU A CA 1
ATOM 3251 C C . LEU A 1 415 ? 143.752 50.389 50.077 1.00 72.57 415 LEU A C 1
ATOM 3252 O O . LEU A 1 415 ? 143.335 51.018 49.123 1.00 78.16 415 LEU A O 1
ATOM 3257 N N . LEU A 1 416 ? 143.461 50.708 51.330 1.00 65.14 416 LEU A N 1
ATOM 3258 C CA . LEU A 1 416 ? 142.628 51.852 51.630 1.00 55.30 416 LEU A CA 1
ATOM 3259 C C . LEU A 1 416 ? 143.415 52.919 52.352 1.00 52.26 416 LEU A C 1
ATOM 3260 O O . LEU A 1 416 ? 144.138 52.627 53.287 1.00 60.11 416 LEU A O 1
ATOM 3265 N N . ILE A 1 417 ? 143.292 54.157 51.918 1.00 45.16 417 ILE A N 1
ATOM 3266 C CA . ILE A 1 417 ? 144.002 55.213 52.602 1.00 45.52 417 ILE A CA 1
ATOM 3267 C C . ILE A 1 417 ? 142.974 56.281 52.876 1.00 44.01 417 ILE A C 1
ATOM 3268 O O . ILE A 1 417 ? 142.405 56.852 51.955 1.00 50.34 417 ILE A O 1
ATOM 3273 N N . PRO A 1 418 ? 142.708 56.557 54.151 1.00 40.27 418 PRO A N 1
ATOM 3274 C CA . PRO A 1 418 ? 141.724 57.581 54.490 1.00 41.00 418 PRO A CA 1
ATOM 3275 C C . PRO A 1 418 ? 142.180 58.989 54.140 1.00 44.15 418 PRO A C 1
ATOM 3276 O O . PRO A 1 418 ? 143.320 59.360 54.408 1.00 43.01 418 PRO A O 1
ATOM 3280 N N . THR A 1 419 ? 141.292 59.768 53.530 1.00 52.57 419 THR A N 1
ATOM 3281 C CA . THR A 1 419 ? 141.608 61.148 53.189 1.00 64.43 419 THR A CA 1
ATOM 3282 C C . THR A 1 419 ? 141.116 61.981 54.356 1.00 72.56 419 THR A C 1
ATOM 3283 O O . THR A 1 419 ? 140.150 61.598 55.020 1.00 71.80 419 THR A O 1
ATOM 3287 N N . SER A 1 420 ? 141.749 63.120 54.609 1.00 78.49 420 SER A N 1
ATOM 3288 C CA . SER A 1 420 ? 141.301 63.941 55.724 1.00 81.22 420 SER A CA 1
ATOM 3289 C C . SER A 1 420 ? 140.256 64.945 55.262 1.00 83.47 420 SER A C 1
ATOM 3290 O O . SER A 1 420 ? 139.258 64.582 54.629 1.00 78.45 420 SER A O 1
ATOM 3293 N N . GLY A 1 421 ? 140.502 66.210 55.577 1.00 90.20 421 GLY A N 1
ATOM 3294 C CA . GLY A 1 421 ? 139.583 67.266 55.207 1.00 96.02 421 GLY A CA 1
ATOM 3295 C C . GLY A 1 421 ? 139.634 67.721 53.761 1.00 98.60 421 GLY A C 1
ATOM 3296 O O . GLY A 1 421 ? 139.548 66.916 52.830 1.00 100.55 421 GLY A O 1
ATOM 3297 N N . THR A 1 422 ? 139.792 69.027 53.584 1.00 100.07 422 THR A N 1
ATOM 3298 C CA . THR A 1 422 ? 139.810 69.642 52.268 1.00 105.34 422 THR A CA 1
ATOM 3299 C C . THR A 1 422 ? 141.065 69.433 51.425 1.00 105.94 422 THR A C 1
ATOM 3300 O O . THR A 1 422 ? 141.226 68.396 50.781 1.00 102.43 422 THR A O 1
ATOM 3304 N N . ASP A 1 423 ? 141.940 70.437 51.412 1.00 109.09 423 ASP A N 1
ATOM 3305 C CA . ASP A 1 423 ? 143.168 70.372 50.626 1.00 112.61 423 ASP A CA 1
ATOM 3306 C C . ASP A 1 423 ? 144.182 69.387 51.223 1.00 111.26 423 ASP A C 1
ATOM 3307 O O . ASP A 1 423 ? 145.383 69.427 50.894 1.00 114.04 423 ASP A O 1
ATOM 3312 N N . THR A 1 424 ? 143.673 68.501 52.090 1.00 105.01 424 THR A N 1
ATOM 3313 C CA . THR A 1 424 ? 144.471 67.453 52.732 1.00 103.00 424 THR A CA 1
ATOM 3314 C C . THR A 1 424 ? 145.374 66.795 51.685 1.00 105.30 424 THR A C 1
ATOM 3315 O O . THR A 1 424 ? 146.571 66.579 51.905 1.00 105.48 424 THR A O 1
ATOM 3319 N N . THR A 1 425 ? 144.772 66.483 50.541 1.00 107.35 425 THR A N 1
ATOM 3320 C CA . THR A 1 425 ? 145.468 65.861 49.422 1.00 107.29 425 THR A CA 1
ATOM 3321 C C . THR A 1 425 ? 146.353 66.867 48.677 1.00 105.29 425 THR A C 1
ATOM 3322 O O . THR A 1 425 ? 145.866 67.762 47.971 1.00 105.43 425 THR A O 1
ATOM 3326 N N . VAL A 1 426 ? 147.660 66.724 48.862 1.00 104.59 426 VAL A N 1
ATOM 3327 C CA . VAL A 1 426 ? 148.609 67.594 48.194 1.00 104.50 426 VAL A CA 1
ATOM 3328 C C . VAL A 1 426 ? 149.594 66.729 47.401 1.00 111.51 426 VAL A C 1
ATOM 3329 O O . VAL A 1 426 ? 150.115 65.714 47.904 1.00 104.43 426 VAL A O 1
ATOM 3333 N N . THR A 1 427 ? 149.791 67.125 46.141 1.00 122.49 427 THR A N 1
ATOM 3334 C CA . THR A 1 427 ? 150.681 66.434 45.206 1.00 134.00 427 THR A CA 1
ATOM 3335 C C . THR A 1 427 ? 152.092 67.021 45.244 1.00 145.26 427 THR A C 1
ATOM 3336 O O . THR A 1 427 ? 152.375 67.918 46.040 1.00 146.62 427 THR A O 1
ATOM 3340 N N . ILE B 2 4 ? 150.415 71.455 54.739 1.00 143.97 4 ILE B N 1
ATOM 3341 C CA . ILE B 2 4 ? 151.215 70.220 54.805 1.00 143.93 4 ILE B CA 1
ATOM 3342 C C . ILE B 2 4 ? 152.673 70.309 55.356 1.00 143.37 4 ILE B C 1
ATOM 3343 O O . ILE B 2 4 ? 153.288 71.386 55.378 1.00 142.51 4 ILE B O 1
ATOM 3348 N N . ASP B 2 5 ? 153.204 69.162 55.801 1.00 142.13 5 ASP B N 1
ATOM 3349 C CA . ASP B 2 5 ? 154.553 69.062 56.379 1.00 138.32 5 ASP B CA 1
ATOM 3350 C C . ASP B 2 5 ? 155.673 68.811 55.364 1.00 134.27 5 ASP B C 1
ATOM 3351 O O . ASP B 2 5 ? 155.994 67.660 55.059 1.00 130.25 5 ASP B O 1
ATOM 3356 N N . ASP B 2 6 ? 156.276 69.895 54.874 1.00 134.11 6 ASP B N 1
ATOM 3357 C CA . ASP B 2 6 ? 157.380 69.852 53.901 1.00 128.17 6 ASP B CA 1
ATOM 3358 C C . ASP B 2 6 ? 157.194 68.793 52.824 1.00 119.41 6 ASP B C 1
ATOM 3359 O O . ASP B 2 6 ? 156.198 68.803 52.096 1.00 116.75 6 ASP B O 1
ATOM 3364 N N . LEU B 2 7 ? 158.168 67.893 52.717 1.00 111.27 7 LEU B N 1
ATOM 3365 C CA . LEU B 2 7 ? 158.102 66.818 51.739 1.00 101.20 7 LEU B CA 1
ATOM 3366 C C . LEU B 2 7 ? 157.484 65.571 52.376 1.00 94.52 7 LEU B C 1
ATOM 3367 O O . LEU B 2 7 ? 156.930 64.720 51.679 1.00 91.36 7 LEU B O 1
ATOM 3372 N N . ILE B 2 8 ? 157.592 65.480 53.703 1.00 87.46 8 ILE B N 1
ATOM 3373 C CA . ILE B 2 8 ? 157.025 64.371 54.469 1.00 75.06 8 ILE B CA 1
ATOM 3374 C C . ILE B 2 8 ? 156.056 64.897 55.526 1.00 67.79 8 ILE B C 1
ATOM 3375 O O . ILE B 2 8 ? 156.432 65.580 56.483 1.00 60.38 8 ILE B O 1
ATOM 3380 N N . ILE B 2 9 ? 154.795 64.557 55.328 1.00 67.84 9 ILE B N 1
ATOM 3381 C CA . ILE B 2 9 ? 153.731 64.995 56.197 1.00 72.87 9 ILE B CA 1
ATOM 3382 C C . ILE B 2 9 ? 153.305 63.919 57.180 1.00 71.41 9 ILE B C 1
ATOM 3383 O O . ILE B 2 9 ? 153.758 62.781 57.101 1.00 64.77 9 ILE B O 1
ATOM 3388 N N . GLY B 2 10 ? 152.402 64.305 58.083 1.00 75.62 10 GLY B N 1
ATOM 3389 C CA . GLY B 2 10 ? 151.898 63.429 59.126 1.00 68.75 10 GLY B CA 1
ATOM 3390 C C . GLY B 2 10 ? 150.729 62.541 58.772 1.00 64.09 10 GLY B C 1
ATOM 3391 O O . GLY B 2 10 ? 150.414 62.335 57.605 1.00 68.11 10 GLY B O 1
ATOM 3392 N N . VAL B 2 11 ? 150.080 62.014 59.799 1.00 58.81 11 VAL B N 1
ATOM 3393 C CA . VAL B 2 11 ? 148.944 61.116 59.623 1.00 55.20 11 VAL B CA 1
ATOM 3394 C C . VAL B 2 11 ? 147.689 61.954 59.341 1.00 56.56 11 VAL B C 1
ATOM 3395 O O . VAL B 2 11 ? 146.566 61.453 59.313 1.00 62.32 11 VAL B O 1
ATOM 3399 N N . LEU B 2 12 ? 147.897 63.239 59.091 1.00 57.37 12 LEU B N 1
ATOM 3400 C CA . LEU B 2 12 ? 146.796 64.143 58.825 1.00 63.34 12 LEU B CA 1
ATOM 3401 C C . LEU B 2 12 ? 146.520 64.324 57.350 1.00 67.06 12 LEU B C 1
ATOM 3402 O O . LEU B 2 12 ? 145.373 64.421 56.937 1.00 72.55 12 LEU B O 1
ATOM 3407 N N . PHE B 2 13 ? 147.584 64.371 56.561 1.00 67.58 13 PHE B N 1
ATOM 3408 C CA . PHE B 2 13 ? 147.478 64.550 55.114 1.00 70.11 13 PHE B CA 1
ATOM 3409 C C . PHE B 2 13 ? 147.858 63.291 54.340 1.00 70.86 13 PHE B C 1
ATOM 3410 O O . PHE B 2 13 ? 148.275 62.285 54.924 1.00 75.30 13 PHE B O 1
ATOM 3418 N N . VAL B 2 14 ? 147.723 63.353 53.019 1.00 67.00 14 VAL B N 1
ATOM 3419 C CA . VAL B 2 14 ? 148.084 62.218 52.190 1.00 62.69 14 VAL B CA 1
ATOM 3420 C C . VAL B 2 14 ? 148.764 62.680 50.893 1.00 57.53 14 VAL B C 1
ATOM 3421 O O . VAL B 2 14 ? 148.272 63.519 50.130 1.00 58.53 14 VAL B O 1
ATOM 3425 N N . ALA B 2 15 ? 149.945 62.125 50.698 1.00 51.31 15 ALA B N 1
ATOM 3426 C CA . ALA B 2 15 ? 150.783 62.418 49.572 1.00 51.47 15 ALA B CA 1
ATOM 3427 C C . ALA B 2 15 ? 150.233 61.859 48.288 1.00 56.50 15 ALA B C 1
ATOM 3428 O O . ALA B 2 15 ? 149.900 60.673 48.210 1.00 62.96 15 ALA B O 1
ATOM 3430 N N . ILE B 2 16 ? 150.161 62.705 47.270 1.00 57.45 16 ILE B N 1
ATOM 3431 C CA . ILE B 2 16 ? 149.672 62.258 45.981 1.00 66.41 16 ILE B CA 1
ATOM 3432 C C . ILE B 2 16 ? 150.819 62.264 44.982 1.00 73.76 16 ILE B C 1
ATOM 3433 O O . ILE B 2 16 ? 151.184 63.313 44.465 1.00 75.89 16 ILE B O 1
ATOM 3438 N N . VAL B 2 17 ? 151.384 61.089 44.713 1.00 81.59 17 VAL B N 1
ATOM 3439 C CA . VAL B 2 17 ? 152.503 60.966 43.778 1.00 89.42 17 VAL B CA 1
ATOM 3440 C C . VAL B 2 17 ? 152.196 60.052 42.601 1.00 93.71 17 VAL B C 1
ATOM 3441 O O . VAL B 2 17 ? 152.695 58.934 42.498 1.00 97.21 17 VAL B O 1
ATOM 3445 N N . GLU B 2 18 ? 151.364 60.573 41.714 1.00 98.24 18 GLU B N 1
ATOM 3446 C CA . GLU B 2 18 ? 150.915 59.903 40.505 1.00 104.42 18 GLU B CA 1
ATOM 3447 C C . GLU B 2 18 ? 151.756 58.719 40.019 1.00 104.03 18 GLU B C 1
ATOM 3448 O O . GLU B 2 18 ? 151.224 57.741 39.494 1.00 109.84 18 GLU B O 1
ATOM 3454 N N . THR B 2 19 ? 153.064 58.784 40.210 1.00 98.81 19 THR B N 1
ATOM 3455 C CA . THR B 2 19 ? 153.910 57.712 39.721 1.00 97.53 19 THR B CA 1
ATOM 3456 C C . THR B 2 19 ? 154.834 57.062 40.740 1.00 96.96 19 THR B C 1
ATOM 3457 O O . THR B 2 19 ? 155.591 56.147 40.405 1.00 95.23 19 THR B O 1
ATOM 3461 N N . GLY B 2 20 ? 154.780 57.532 41.979 1.00 95.65 20 GLY B N 1
ATOM 3462 C CA . GLY B 2 20 ? 155.648 56.977 43.002 1.00 93.74 20 GLY B CA 1
ATOM 3463 C C . GLY B 2 20 ? 155.052 55.768 43.681 1.00 90.06 20 GLY B C 1
ATOM 3464 O O . GLY B 2 20 ? 154.033 55.249 43.223 1.00 87.13 20 GLY B O 1
ATOM 3465 N N . ILE B 2 21 ? 155.696 55.314 44.758 1.00 87.02 21 ILE B N 1
ATOM 3466 C CA . ILE B 2 21 ? 155.212 54.164 45.522 1.00 82.75 21 ILE B CA 1
ATOM 3467 C C . ILE B 2 21 ? 153.878 54.561 46.126 1.00 79.52 21 ILE B C 1
ATOM 3468 O O . ILE B 2 21 ? 153.522 55.744 46.133 1.00 83.68 21 ILE B O 1
ATOM 3473 N N . GLY B 2 22 ? 153.146 53.583 46.648 1.00 75.20 22 GLY B N 1
ATOM 3474 C CA . GLY B 2 22 ? 151.863 53.897 47.241 1.00 69.16 22 GLY B CA 1
ATOM 3475 C C . GLY B 2 22 ? 151.547 53.027 48.433 1.00 65.35 22 GLY B C 1
ATOM 3476 O O . GLY B 2 22 ? 151.888 51.834 48.456 1.00 64.25 22 GLY B O 1
ATOM 3477 N N . GLY B 2 23 ? 150.903 53.629 49.433 1.00 64.54 23 GLY B N 1
ATOM 3478 C CA . GLY B 2 23 ? 150.529 52.878 50.619 1.00 65.00 23 GLY B CA 1
ATOM 3479 C C . GLY B 2 23 ? 150.849 53.584 51.908 1.00 60.35 23 GLY B C 1
ATOM 3480 O O . GLY B 2 23 ? 150.963 54.820 51.963 1.00 59.37 23 GLY B O 1
ATOM 3481 N N . TYR B 2 24 ? 150.964 52.785 52.955 1.00 53.90 24 TYR B N 1
ATOM 3482 C CA . TYR B 2 24 ? 151.308 53.318 54.240 1.00 55.98 24 TYR B CA 1
ATOM 3483 C C . TYR B 2 24 ? 152.802 53.114 54.314 1.00 57.94 24 TYR B C 1
ATOM 3484 O O . TYR B 2 24 ? 153.285 52.031 53.980 1.00 56.08 24 TYR B O 1
ATOM 3493 N N . LEU B 2 25 ? 153.535 54.145 54.731 1.00 61.14 25 LEU B N 1
ATOM 3494 C CA . LEU B 2 25 ? 154.983 54.019 54.849 1.00 64.27 25 LEU B CA 1
ATOM 3495 C C . LEU B 2 25 ? 155.616 55.026 55.804 1.00 64.97 25 LEU B C 1
ATOM 3496 O O . LEU B 2 25 ? 154.962 55.977 56.255 1.00 66.16 25 LEU B O 1
ATOM 3501 N N . LEU B 2 26 ? 156.898 54.799 56.089 1.00 62.04 26 LEU B N 1
ATOM 3502 C CA . LEU B 2 26 ? 157.684 55.640 56.985 1.00 64.62 26 LEU B CA 1
ATOM 3503 C C . LEU B 2 26 ? 158.503 56.711 56.247 1.00 67.24 26 LEU B C 1
ATOM 3504 O O . LEU B 2 26 ? 159.478 56.414 55.550 1.00 72.75 26 LEU B O 1
ATOM 3509 N N . GLY B 2 27 ? 158.103 57.960 56.413 1.00 68.31 27 GLY B N 1
ATOM 3510 C CA . GLY B 2 27 ? 158.809 59.037 55.759 1.00 75.68 27 GLY B CA 1
ATOM 3511 C C . GLY B 2 27 ? 159.750 59.744 56.710 1.00 80.03 27 GLY B C 1
ATOM 3512 O O . GLY B 2 27 ? 159.310 60.450 57.619 1.00 84.50 27 GLY B O 1
ATOM 3513 N N . SER B 2 28 ? 161.049 59.561 56.493 1.00 78.73 28 SER B N 1
ATOM 3514 C CA . SER B 2 28 ? 162.075 60.179 57.326 1.00 76.52 28 SER B CA 1
ATOM 3515 C C . SER B 2 28 ? 162.905 61.232 56.580 1.00 79.22 28 SER B C 1
ATOM 3516 O O . SER B 2 28 ? 163.120 61.125 55.378 1.00 84.74 28 SER B O 1
ATOM 3519 N N . ARG B 2 29 ? 163.371 62.247 57.302 1.00 83.61 29 ARG B N 1
ATOM 3520 C CA . ARG B 2 29 ? 164.169 63.318 56.716 1.00 93.00 29 ARG B CA 1
ATOM 3521 C C . ARG B 2 29 ? 164.944 64.059 57.795 1.00 94.97 29 ARG B C 1
ATOM 3522 O O . ARG B 2 29 ? 164.390 64.407 58.819 1.00 100.36 29 ARG B O 1
ATOM 3530 N N . LYS B 2 30 ? 166.223 64.311 57.558 1.00 96.39 30 LYS B N 1
ATOM 3531 C CA . LYS B 2 30 ? 167.049 65.030 58.514 1.00 104.63 30 LYS B CA 1
ATOM 3532 C C . LYS B 2 30 ? 167.024 66.528 58.163 1.00 112.93 30 LYS B C 1
ATOM 3533 O O . LYS B 2 30 ? 166.554 66.896 57.091 1.00 115.79 30 LYS B O 1
ATOM 3539 N N . GLU B 2 31 ? 167.511 67.395 59.052 1.00 118.72 31 GLU B N 1
ATOM 3540 C CA . GLU B 2 31 ? 167.509 68.844 58.793 1.00 124.53 31 GLU B CA 1
ATOM 3541 C C . GLU B 2 31 ? 168.656 69.325 57.905 1.00 128.93 31 GLU B C 1
ATOM 3542 O O . GLU B 2 31 ? 168.538 70.360 57.233 1.00 130.13 31 GLU B O 1
ATOM 3548 N N . SER B 2 32 ? 169.761 68.575 57.924 1.00 131.02 32 SER B N 1
ATOM 3549 C CA . SER B 2 32 ? 170.949 68.858 57.108 1.00 135.60 32 SER B CA 1
ATOM 3550 C C . SER B 2 32 ? 171.057 67.768 56.026 1.00 136.08 32 SER B C 1
ATOM 3551 O O . SER B 2 32 ? 172.153 67.271 55.715 1.00 136.23 32 SER B O 1
ATOM 3554 N N . GLY B 2 33 ? 169.903 67.405 55.464 1.00 136.56 33 GLY B N 1
ATOM 3555 C CA . GLY B 2 33 ? 169.848 66.380 54.432 1.00 133.44 33 GLY B CA 1
ATOM 3556 C C . GLY B 2 33 ? 168.817 66.648 53.342 1.00 130.89 33 GLY B C 1
ATOM 3557 O O . GLY B 2 33 ? 167.722 67.166 53.607 1.00 126.02 33 GLY B O 1
ATOM 3558 N N . GLY B 2 34 ? 169.182 66.296 52.110 1.00 129.61 34 GLY B N 1
ATOM 3559 C CA . GLY B 2 34 ? 168.299 66.492 50.976 1.00 127.23 34 GLY B CA 1
ATOM 3560 C C . GLY B 2 34 ? 167.547 65.218 50.646 1.00 126.22 34 GLY B C 1
ATOM 3561 O O . GLY B 2 34 ? 166.472 65.263 50.042 1.00 126.64 34 GLY B O 1
ATOM 3562 N N . GLY B 2 35 ? 168.119 64.081 51.040 1.00 124.73 35 GLY B N 1
ATOM 3563 C CA . GLY B 2 35 ? 167.485 62.792 50.793 1.00 122.05 35 GLY B CA 1
ATOM 3564 C C . GLY B 2 35 ? 166.350 62.499 51.771 1.00 117.25 35 GLY B C 1
ATOM 3565 O O . GLY B 2 35 ? 166.582 62.270 52.965 1.00 118.49 35 GLY B O 1
ATOM 3566 N N . VAL B 2 36 ? 165.121 62.503 51.258 1.00 109.62 36 VAL B N 1
ATOM 3567 C CA . VAL B 2 36 ? 163.929 62.256 52.062 1.00 97.41 36 VAL B CA 1
ATOM 3568 C C . VAL B 2 36 ? 163.488 60.806 51.971 1.00 89.43 36 VAL B C 1
ATOM 3569 O O . VAL B 2 36 ? 162.563 60.485 51.243 1.00 93.03 36 VAL B O 1
ATOM 3573 N N . THR B 2 37 ? 164.144 59.934 52.719 1.00 80.72 37 THR B N 1
ATOM 3574 C CA . THR B 2 37 ? 163.818 58.516 52.689 1.00 79.51 37 THR B CA 1
ATOM 3575 C C . THR B 2 37 ? 162.350 58.151 52.945 1.00 77.22 37 THR B C 1
ATOM 3576 O O . THR B 2 37 ? 161.704 58.670 53.851 1.00 79.87 37 THR B O 1
ATOM 3580 N N . LYS B 2 38 ? 161.843 57.239 52.120 1.00 72.68 38 LYS B N 1
ATOM 3581 C CA . LYS B 2 38 ? 160.479 56.728 52.196 1.00 60.70 38 LYS B CA 1
ATOM 3582 C C . LYS B 2 38 ? 160.658 55.220 52.216 1.00 63.61 38 LYS B C 1
ATOM 3583 O O . LYS B 2 38 ? 161.381 54.674 51.395 1.00 67.45 38 LYS B O 1
ATOM 3589 N N . GLU B 2 39 ? 160.022 54.533 53.141 1.00 69.18 39 GLU B N 1
ATOM 3590 C CA . GLU B 2 39 ? 160.185 53.095 53.173 1.00 78.68 39 GLU B CA 1
ATOM 3591 C C . GLU B 2 39 ? 159.085 52.480 54.011 1.00 84.65 39 GLU B C 1
ATOM 3592 O O . GLU B 2 39 ? 158.637 53.089 54.977 1.00 87.64 39 GLU B O 1
ATOM 3598 N N . SER B 2 40 ? 158.632 51.286 53.650 1.00 86.02 40 SER B N 1
ATOM 3599 C CA . SER B 2 40 ? 157.565 50.669 54.419 1.00 89.61 40 SER B CA 1
ATOM 3600 C C . SER B 2 40 ? 158.087 49.766 55.501 1.00 90.51 40 SER B C 1
ATOM 3601 O O . SER B 2 40 ? 159.106 49.096 55.325 1.00 87.84 40 SER B O 1
ATOM 3604 N N . ALA B 2 41 ? 157.372 49.762 56.624 1.00 95.47 41 ALA B N 1
ATOM 3605 C CA . ALA B 2 41 ? 157.722 48.944 57.783 1.00 100.99 41 ALA B CA 1
ATOM 3606 C C . ALA B 2 41 ? 156.648 47.889 57.967 1.00 103.33 41 ALA B C 1
ATOM 3607 O O . ALA B 2 41 ? 155.853 47.933 58.906 1.00 103.90 41 ALA B O 1
ATOM 3609 N N . GLU B 2 42 ? 156.643 46.942 57.043 1.00 107.80 42 GLU B N 1
ATOM 3610 C CA . GLU B 2 42 ? 155.694 45.842 57.037 1.00 110.39 42 GLU B CA 1
ATOM 3611 C C . GLU B 2 42 ? 155.427 45.210 58.403 1.00 101.71 42 GLU B C 1
ATOM 3612 O O . GLU B 2 42 ? 154.585 44.322 58.521 1.00 104.91 42 GLU B O 1
ATOM 3618 N N . LYS B 2 43 ? 156.141 45.633 59.435 1.00 93.33 43 LYS B N 1
ATOM 3619 C CA . LYS B 2 43 ? 155.874 45.054 60.732 1.00 88.16 43 LYS B CA 1
ATOM 3620 C C . LYS B 2 43 ? 154.866 45.923 61.464 1.00 87.35 43 LYS B C 1
ATOM 3621 O O . LYS B 2 43 ? 154.088 45.416 62.271 1.00 84.24 43 LYS B O 1
ATOM 3627 N N . GLY B 2 44 ? 154.876 47.225 61.163 1.00 87.07 44 GLY B N 1
ATOM 3628 C CA . GLY B 2 44 ? 153.940 48.155 61.783 1.00 90.80 44 GLY B CA 1
ATOM 3629 C C . GLY B 2 44 ? 152.613 48.047 61.062 1.00 90.69 44 GLY B C 1
ATOM 3630 O O . GLY B 2 44 ? 151.542 48.070 61.666 1.00 87.99 44 GLY B O 1
ATOM 3631 N N . PHE B 2 45 ? 152.722 47.933 59.744 1.00 94.00 45 PHE B N 1
ATOM 3632 C CA . PHE B 2 45 ? 151.608 47.777 58.812 1.00 94.96 45 PHE B CA 1
ATOM 3633 C C . PHE B 2 45 ? 150.758 46.611 59.312 1.00 89.33 45 PHE B C 1
ATOM 3634 O O . PHE B 2 45 ? 149.532 46.646 59.258 1.00 87.27 45 PHE B O 1
ATOM 3642 N N . GLU B 2 46 ? 151.439 45.582 59.803 1.00 86.82 46 GLU B N 1
ATOM 3643 C CA . GLU B 2 46 ? 150.798 44.378 60.314 1.00 87.46 46 GLU B CA 1
ATOM 3644 C C . GLU B 2 46 ? 149.482 44.639 61.032 1.00 87.41 46 GLU B C 1
ATOM 3645 O O . GLU B 2 46 ? 148.595 43.789 61.027 1.00 89.51 46 GLU B O 1
ATOM 3651 N N . LYS B 2 47 ? 149.360 45.797 61.671 1.00 84.19 47 LYS B N 1
ATOM 3652 C CA . LYS B 2 47 ? 148.123 46.122 62.352 1.00 80.08 47 LYS B CA 1
ATOM 3653 C C . LYS B 2 47 ? 147.157 46.655 61.303 1.00 79.78 47 LYS B C 1
ATOM 3654 O O . LYS B 2 47 ? 146.166 46.004 60.980 1.00 83.03 47 LYS B O 1
ATOM 3660 N N . ILE B 2 48 ? 147.458 47.832 60.761 1.00 75.80 48 ILE B N 1
ATOM 3661 C CA . ILE B 2 48 ? 146.604 48.455 59.751 1.00 77.08 48 ILE B CA 1
ATOM 3662 C C . ILE B 2 48 ? 146.051 47.423 58.778 1.00 76.10 48 ILE B C 1
ATOM 3663 O O . ILE B 2 48 ? 144.839 47.302 58.590 1.00 76.69 48 ILE B O 1
ATOM 3668 N N . GLY B 2 49 ? 146.960 46.682 58.160 1.00 73.56 49 GLY B N 1
ATOM 3669 C CA . GLY B 2 49 ? 146.564 45.672 57.198 1.00 75.48 49 GLY B CA 1
ATOM 3670 C C . GLY B 2 49 ? 145.482 44.724 57.678 1.00 74.74 49 GLY B C 1
ATOM 3671 O O . GLY B 2 49 ? 144.519 44.480 56.966 1.00 75.65 49 GLY B O 1
ATOM 3672 N N . ASN B 2 50 ? 145.650 44.176 58.875 1.00 76.40 50 ASN B N 1
ATOM 3673 C CA . ASN B 2 50 ? 144.678 43.250 59.445 1.00 73.77 50 ASN B CA 1
ATOM 3674 C C . ASN B 2 50 ? 143.369 44.009 59.711 1.00 71.35 50 ASN B C 1
ATOM 3675 O O . ASN B 2 50 ? 142.277 43.524 59.401 1.00 68.60 50 ASN B O 1
ATOM 3680 N N . ASP B 2 51 ? 143.486 45.216 60.258 1.00 71.46 51 ASP B N 1
ATOM 3681 C CA . ASP B 2 51 ? 142.318 46.031 60.572 1.00 64.80 51 ASP B CA 1
ATOM 3682 C C . ASP B 2 51 ? 141.568 46.358 59.308 1.00 56.33 51 ASP B C 1
ATOM 3683 O O . ASP B 2 51 ? 140.349 46.359 59.285 1.00 57.44 51 ASP B O 1
ATOM 3688 N N . ILE B 2 52 ? 142.305 46.643 58.251 1.00 52.99 52 ILE B N 1
ATOM 3689 C CA . ILE B 2 52 ? 141.678 46.931 56.976 1.00 48.84 52 ILE B CA 1
ATOM 3690 C C . ILE B 2 52 ? 140.804 45.737 56.633 1.00 49.79 52 ILE B C 1
ATOM 3691 O O . ILE B 2 52 ? 139.716 45.915 56.127 1.00 48.73 52 ILE B O 1
ATOM 3696 N N . GLN B 2 53 ? 141.294 44.524 56.902 1.00 57.77 53 GLN B N 1
ATOM 3697 C CA . GLN B 2 53 ? 140.542 43.302 56.601 1.00 62.93 53 GLN B CA 1
ATOM 3698 C C . GLN B 2 53 ? 139.276 43.329 57.424 1.00 60.94 53 GLN B C 1
ATOM 3699 O O . GLN B 2 53 ? 138.171 43.278 56.889 1.00 58.04 53 GLN B O 1
ATOM 3705 N N . ILE B 2 54 ? 139.443 43.413 58.737 1.00 63.93 54 ILE B N 1
ATOM 3706 C CA . ILE B 2 54 ? 138.300 43.463 59.636 1.00 64.09 54 ILE B CA 1
ATOM 3707 C C . ILE B 2 54 ? 137.288 44.460 59.100 1.00 62.45 54 ILE B C 1
ATOM 3708 O O . ILE B 2 54 ? 136.099 44.183 59.067 1.00 65.68 54 ILE B O 1
ATOM 3713 N N . LEU B 2 55 ? 137.772 45.624 58.682 1.00 61.61 55 LEU B N 1
ATOM 3714 C CA . LEU B 2 55 ? 136.906 46.669 58.146 1.00 60.13 55 LEU B CA 1
ATOM 3715 C C . LEU B 2 55 ? 136.170 46.220 56.888 1.00 62.74 55 LEU B C 1
ATOM 3716 O O . LEU B 2 55 ? 134.939 46.254 56.823 1.00 55.16 55 LEU B O 1
ATOM 3721 N N . LYS B 2 56 ? 136.938 45.806 55.885 1.00 71.27 56 LYS B N 1
ATOM 3722 C CA . LYS B 2 56 ? 136.383 45.347 54.611 1.00 74.23 56 LYS B CA 1
ATOM 3723 C C . LYS B 2 56 ? 135.344 44.256 54.881 1.00 72.64 56 LYS B C 1
ATOM 3724 O O . LYS B 2 56 ? 134.352 44.127 54.151 1.00 61.82 56 LYS B O 1
ATOM 3730 N N . SER B 2 57 ? 135.584 43.478 55.937 1.00 75.35 57 SER B N 1
ATOM 3731 C CA . SER B 2 57 ? 134.686 42.389 56.312 1.00 81.10 57 SER B CA 1
ATOM 3732 C C . SER B 2 57 ? 133.281 42.921 56.568 1.00 79.62 57 SER B C 1
ATOM 3733 O O . SER B 2 57 ? 132.287 42.353 56.103 1.00 84.02 57 SER B O 1
ATOM 3736 N N . SER B 2 58 ? 133.207 44.012 57.312 1.00 76.77 58 SER B N 1
ATOM 3737 C CA . SER B 2 58 ? 131.926 44.608 57.624 1.00 79.26 58 SER B CA 1
ATOM 3738 C C . SER B 2 58 ? 131.039 44.862 56.400 1.00 77.12 58 SER B C 1
ATOM 3739 O O . SER B 2 58 ? 129.871 44.488 56.410 1.00 80.13 58 SER B O 1
ATOM 3742 N N . ILE B 2 59 ? 131.571 45.514 55.363 1.00 73.18 59 ILE B N 1
ATOM 3743 C CA . ILE B 2 59 ? 130.776 45.798 54.161 1.00 68.06 59 ILE B CA 1
ATOM 3744 C C . ILE B 2 59 ? 129.926 44.589 53.772 1.00 72.08 59 ILE B C 1
ATOM 3745 O O . ILE B 2 59 ? 128.704 44.676 53.738 1.00 64.14 59 ILE B O 1
ATOM 3750 N N . ASN B 2 60 ? 130.588 43.465 53.484 1.00 81.77 60 ASN B N 1
ATOM 3751 C CA . ASN B 2 60 ? 129.916 42.217 53.102 1.00 86.96 60 ASN B CA 1
ATOM 3752 C C . ASN B 2 60 ? 128.655 42.044 53.918 1.00 85.60 60 ASN B C 1
ATOM 3753 O O . ASN B 2 60 ? 127.572 41.873 53.373 1.00 87.39 60 ASN B O 1
ATOM 3758 N N . ILE B 2 61 ? 128.810 42.079 55.236 1.00 83.91 61 ILE B N 1
ATOM 3759 C CA . ILE B 2 61 ? 127.685 41.935 56.155 1.00 79.10 61 ILE B CA 1
ATOM 3760 C C . ILE B 2 61 ? 126.587 42.946 55.818 1.00 75.06 61 ILE B C 1
ATOM 3761 O O . ILE B 2 61 ? 125.528 42.589 55.311 1.00 74.31 61 ILE B O 1
ATOM 3766 N N . ALA B 2 62 ? 126.857 44.211 56.102 1.00 74.69 62 ALA B N 1
ATOM 3767 C CA . ALA B 2 62 ? 125.908 45.280 55.836 1.00 76.08 62 ALA B CA 1
ATOM 3768 C C . ALA B 2 62 ? 125.306 45.263 54.422 1.00 73.64 62 ALA B C 1
ATOM 3769 O O . ALA B 2 62 ? 124.134 45.585 54.236 1.00 72.99 62 ALA B O 1
ATOM 3771 N N . ILE B 2 63 ? 126.097 44.909 53.418 1.00 75.92 63 ILE B N 1
ATOM 3772 C CA . ILE B 2 63 ? 125.555 44.854 52.059 1.00 77.43 63 ILE B CA 1
ATOM 3773 C C . ILE B 2 63 ? 124.590 43.671 51.968 1.00 78.85 63 ILE B C 1
ATOM 3774 O O . ILE B 2 63 ? 123.463 43.800 51.494 1.00 73.37 63 ILE B O 1
ATOM 3779 N N . GLU B 2 64 ? 125.048 42.513 52.424 1.00 83.73 64 GLU B N 1
ATOM 3780 C CA . GLU B 2 64 ? 124.223 41.314 52.426 1.00 90.74 64 GLU B CA 1
ATOM 3781 C C . GLU B 2 64 ? 122.950 41.703 53.160 1.00 90.14 64 GLU B C 1
ATOM 3782 O O . GLU B 2 64 ? 121.849 41.392 52.730 1.00 87.64 64 GLU B O 1
ATOM 3788 N N . LYS B 2 65 ? 123.143 42.425 54.259 1.00 94.79 65 LYS B N 1
ATOM 3789 C CA . LYS B 2 65 ? 122.080 42.906 55.139 1.00 96.85 65 LYS B CA 1
ATOM 3790 C C . LYS B 2 65 ? 120.986 43.691 54.437 1.00 94.35 65 LYS B C 1
ATOM 3791 O O . LYS B 2 65 ? 119.899 43.849 54.982 1.00 92.70 65 LYS B O 1
ATOM 3797 N N . LEU B 2 66 ? 121.269 44.196 53.242 1.00 94.50 66 LEU B N 1
ATOM 3798 C CA . LEU B 2 66 ? 120.266 44.962 52.507 1.00 98.61 66 LEU B CA 1
ATOM 3799 C C . LEU B 2 66 ? 119.119 44.046 52.079 1.00 103.99 66 LEU B C 1
ATOM 3800 O O . LEU B 2 66 ? 119.087 43.563 50.935 1.00 99.05 66 LEU B O 1
ATOM 3805 N N . ASN B 2 67 ? 118.184 43.830 53.020 1.00 112.21 67 ASN B N 1
ATOM 3806 C CA . ASN B 2 67 ? 117.000 42.951 52.865 1.00 110.77 67 ASN B CA 1
ATOM 3807 C C . ASN B 2 67 ? 115.989 43.336 51.783 1.00 107.67 67 ASN B C 1
ATOM 3808 O O . ASN B 2 67 ? 114.771 43.295 51.991 1.00 110.05 67 ASN B O 1
ATOM 3813 N N . ASP B 2 68 ? 116.513 43.683 50.617 1.00 100.59 68 ASP B N 1
ATOM 3814 C CA . ASP B 2 68 ? 115.686 44.066 49.500 1.00 90.41 68 ASP B CA 1
ATOM 3815 C C . ASP B 2 68 ? 114.567 45.003 49.865 1.00 80.82 68 ASP B C 1
ATOM 3816 O O . ASP B 2 68 ? 113.551 44.634 50.449 1.00 74.70 68 ASP B O 1
ATOM 3821 N N . ARG B 2 69 ? 114.800 46.247 49.512 1.00 73.45 69 ARG B N 1
ATOM 3822 C CA . ARG B 2 69 ? 113.829 47.283 49.675 1.00 71.74 69 ARG B CA 1
ATOM 3823 C C . ARG B 2 69 ? 113.148 47.063 48.325 1.00 71.10 69 ARG B C 1
ATOM 3824 O O . ARG B 2 69 ? 112.698 47.995 47.650 1.00 73.17 69 ARG B O 1
ATOM 3832 N N . ILE B 2 70 ? 113.111 45.781 47.955 1.00 69.35 70 ILE B N 1
ATOM 3833 C CA . ILE B 2 70 ? 112.553 45.302 46.703 1.00 71.59 70 ILE B CA 1
ATOM 3834 C C . ILE B 2 70 ? 111.106 44.803 46.845 1.00 73.53 70 ILE B C 1
ATOM 3835 O O . ILE B 2 70 ? 110.775 43.979 47.710 1.00 68.87 70 ILE B O 1
ATOM 3840 N N . SER B 2 71 ? 110.270 45.342 45.958 1.00 77.30 71 SER B N 1
ATOM 3841 C CA . SER B 2 71 ? 108.831 45.108 45.870 1.00 73.13 71 SER B CA 1
ATOM 3842 C C . SER B 2 71 ? 108.360 43.704 45.482 1.00 68.55 71 SER B C 1
ATOM 3843 O O . SER B 2 71 ? 109.035 43.000 44.723 1.00 70.30 71 SER B O 1
ATOM 3846 N N . HIS B 2 72 ? 107.200 43.302 46.010 1.00 61.87 72 HIS B N 1
ATOM 3847 C CA . HIS B 2 72 ? 106.596 42.018 45.640 1.00 57.14 72 HIS B CA 1
ATOM 3848 C C . HIS B 2 72 ? 105.460 42.326 44.634 1.00 58.20 72 HIS B C 1
ATOM 3849 O O . HIS B 2 72 ? 104.524 43.092 44.939 1.00 54.06 72 HIS B O 1
ATOM 3856 N N . ASP B 2 73 ? 105.534 41.727 43.449 1.00 54.11 73 ASP B N 1
ATOM 3857 C CA . ASP B 2 73 ? 104.548 42.020 42.447 1.00 58.61 73 ASP B CA 1
ATOM 3858 C C . ASP B 2 73 ? 103.548 40.959 42.131 1.00 61.67 73 ASP B C 1
ATOM 3859 O O . ASP B 2 73 ? 103.799 39.777 42.301 1.00 65.04 73 ASP B O 1
ATOM 3864 N N . GLU B 2 74 ? 102.405 41.418 41.651 1.00 61.49 74 GLU B N 1
ATOM 3865 C CA . GLU B 2 74 ? 101.336 40.552 41.206 1.00 64.40 74 GLU B CA 1
ATOM 3866 C C . GLU B 2 74 ? 100.839 41.286 39.962 1.00 63.24 74 GLU B C 1
ATOM 3867 O O . GLU B 2 74 ? 99.693 41.759 39.885 1.00 69.16 74 GLU B O 1
ATOM 3873 N N . GLN B 2 75 ? 101.743 41.404 38.995 1.00 53.45 75 GLN B N 1
ATOM 3874 C CA . GLN B 2 75 ? 101.424 42.089 37.762 1.00 53.22 75 GLN B CA 1
ATOM 3875 C C . GLN B 2 75 ? 100.886 41.078 36.740 1.00 53.62 75 GLN B C 1
ATOM 3876 O O . GLN B 2 75 ? 101.678 40.388 36.100 1.00 61.00 75 GLN B O 1
ATOM 3882 N N . ALA B 2 76 ? 99.558 40.966 36.597 1.00 50.30 76 ALA B N 1
ATOM 3883 C CA . ALA B 2 76 ? 99.009 40.051 35.595 1.00 50.58 76 ALA B CA 1
ATOM 3884 C C . ALA B 2 76 ? 98.767 40.778 34.257 1.00 50.33 76 ALA B C 1
ATOM 3885 O O . ALA B 2 76 ? 98.895 40.178 33.205 1.00 53.02 76 ALA B O 1
ATOM 3887 N N . ILE B 2 77 ? 98.424 42.064 34.325 1.00 49.84 77 ILE B N 1
ATOM 3888 C CA . ILE B 2 77 ? 98.198 42.898 33.155 1.00 53.73 77 ILE B CA 1
ATOM 3889 C C . ILE B 2 77 ? 99.448 42.811 32.277 1.00 56.20 77 ILE B C 1
ATOM 3890 O O . ILE B 2 77 ? 100.542 42.538 32.768 1.00 53.77 77 ILE B O 1
ATOM 3895 N N . ARG B 2 78 ? 99.287 43.050 30.978 1.00 62.64 78 ARG B N 1
ATOM 3896 C CA . ARG B 2 78 ? 100.415 42.986 30.054 1.00 63.51 78 ARG B CA 1
ATOM 3897 C C . ARG B 2 78 ? 101.030 44.343 29.667 1.00 65.42 78 ARG B C 1
ATOM 3898 O O . ARG B 2 78 ? 102.156 44.380 29.186 1.00 60.53 78 ARG B O 1
ATOM 3906 N N . ASP B 2 79 ? 100.303 45.442 29.884 1.00 69.61 79 ASP B N 1
ATOM 3907 C CA . ASP B 2 79 ? 100.804 46.770 29.540 1.00 80.69 79 ASP B CA 1
ATOM 3908 C C . ASP B 2 79 ? 102.270 46.946 29.978 1.00 83.95 79 ASP B C 1
ATOM 3909 O O . ASP B 2 79 ? 102.705 46.398 30.998 1.00 80.97 79 ASP B O 1
ATOM 3914 N N . LEU B 2 80 ? 103.031 47.701 29.186 1.00 87.33 80 LEU B N 1
ATOM 3915 C CA . LEU B 2 80 ? 104.434 47.964 29.491 1.00 84.64 80 LEU B CA 1
ATOM 3916 C C . LEU B 2 80 ? 104.531 48.939 30.668 1.00 83.40 80 LEU B C 1
ATOM 3917 O O . LEU B 2 80 ? 103.701 49.855 30.816 1.00 82.19 80 LEU B O 1
ATOM 3922 N N . THR B 2 81 ? 105.548 48.744 31.501 1.00 78.65 81 THR B N 1
ATOM 3923 C CA . THR B 2 81 ? 105.732 49.598 32.658 1.00 72.18 81 THR B CA 1
ATOM 3924 C C . THR B 2 81 ? 107.147 50.145 32.782 1.00 69.70 81 THR B C 1
ATOM 3925 O O . THR B 2 81 ? 107.498 50.675 33.830 1.00 73.66 81 THR B O 1
ATOM 3929 N N . LEU B 2 82 ? 107.955 50.030 31.730 1.00 63.89 82 LEU B N 1
ATOM 3930 C CA . LEU B 2 82 ? 109.334 50.514 31.789 1.00 62.83 82 LEU B CA 1
ATOM 3931 C C . LEU B 2 82 ? 109.492 51.905 32.399 1.00 68.17 82 LEU B C 1
ATOM 3932 O O . LEU B 2 82 ? 110.371 52.124 33.238 1.00 70.71 82 LEU B O 1
ATOM 3937 N N . GLU B 2 83 ? 108.657 52.845 31.965 1.00 71.26 83 GLU B N 1
ATOM 3938 C CA . GLU B 2 83 ? 108.714 54.208 32.474 1.00 74.31 83 GLU B CA 1
ATOM 3939 C C . GLU B 2 83 ? 108.580 54.150 33.996 1.00 70.17 83 GLU B C 1
ATOM 3940 O O . GLU B 2 83 ? 109.109 55.001 34.708 1.00 79.84 83 GLU B O 1
ATOM 3946 N N . ILE B 2 84 ? 107.881 53.132 34.483 1.00 59.55 84 ILE B N 1
ATOM 3947 C CA . ILE B 2 84 ? 107.692 52.936 35.908 1.00 50.47 84 ILE B CA 1
ATOM 3948 C C . ILE B 2 84 ? 108.863 52.166 36.474 1.00 50.80 84 ILE B C 1
ATOM 3949 O O . ILE B 2 84 ? 109.545 52.656 37.368 1.00 56.92 84 ILE B O 1
ATOM 3954 N N . GLU B 2 85 ? 109.091 50.957 35.966 1.00 51.78 85 GLU B N 1
ATOM 3955 C CA . GLU B 2 85 ? 110.203 50.117 36.431 1.00 55.31 85 GLU B CA 1
ATOM 3956 C C . GLU B 2 85 ? 111.466 50.957 36.455 1.00 55.49 85 GLU B C 1
ATOM 3957 O O . GLU B 2 85 ? 112.227 50.923 37.412 1.00 61.56 85 GLU B O 1
ATOM 3963 N N . ASN B 2 86 ? 111.677 51.730 35.405 1.00 53.61 86 ASN B N 1
ATOM 3964 C CA . ASN B 2 86 ? 112.846 52.580 35.342 1.00 56.73 86 ASN B CA 1
ATOM 3965 C C . ASN B 2 86 ? 112.914 53.519 36.552 1.00 56.10 86 ASN B C 1
ATOM 3966 O O . ASN B 2 86 ? 113.884 53.497 37.292 1.00 61.80 86 ASN B O 1
ATOM 3971 N N . ALA B 2 87 ? 111.885 54.334 36.755 1.00 51.13 87 ALA B N 1
ATOM 3972 C CA . ALA B 2 87 ? 111.842 55.271 37.880 1.00 47.49 87 ALA B CA 1
ATOM 3973 C C . ALA B 2 87 ? 111.976 54.593 39.238 1.00 47.74 87 ALA B C 1
ATOM 3974 O O . ALA B 2 87 ? 112.497 55.171 40.197 1.00 49.58 87 ALA B O 1
ATOM 3976 N N . ARG B 2 88 ? 111.471 53.375 39.334 1.00 47.69 88 ARG B N 1
ATOM 3977 C CA . ARG B 2 88 ? 111.550 52.644 40.577 1.00 51.31 88 ARG B CA 1
ATOM 3978 C C . ARG B 2 88 ? 113.006 52.286 40.777 1.00 48.99 88 ARG B C 1
ATOM 3979 O O . ARG B 2 88 ? 113.524 52.359 41.881 1.00 54.72 88 ARG B O 1
ATOM 3987 N N . SER B 2 89 ? 113.667 51.909 39.693 1.00 46.74 89 SER B N 1
ATOM 3988 C CA . SER B 2 89 ? 115.075 51.548 39.745 1.00 51.58 89 SER B CA 1
ATOM 3989 C C . SER B 2 89 ? 115.967 52.756 40.053 1.00 56.89 89 SER B C 1
ATOM 3990 O O . SER B 2 89 ? 116.824 52.689 40.939 1.00 60.06 89 SER B O 1
ATOM 3993 N N . GLU B 2 90 ? 115.777 53.855 39.325 1.00 60.02 90 GLU B N 1
ATOM 3994 C CA . GLU B 2 90 ? 116.576 55.054 39.555 1.00 63.88 90 GLU B CA 1
ATOM 3995 C C . GLU B 2 90 ? 116.548 55.408 41.046 1.00 62.63 90 GLU B C 1
ATOM 3996 O O . GLU B 2 90 ? 117.554 55.852 41.602 1.00 66.03 90 GLU B O 1
ATOM 4002 N N . ALA B 2 91 ? 115.402 55.194 41.691 1.00 59.60 91 ALA B N 1
ATOM 4003 C CA . ALA B 2 91 ? 115.257 55.476 43.114 1.00 57.64 91 ALA B CA 1
ATOM 4004 C C . ALA B 2 91 ? 116.027 54.460 43.964 1.00 55.09 91 ALA B C 1
ATOM 4005 O O . ALA B 2 91 ? 116.911 54.826 44.722 1.00 61.27 91 ALA B O 1
ATOM 4007 N N . LEU B 2 92 ? 115.693 53.184 43.842 1.00 51.40 92 LEU B N 1
ATOM 4008 C CA . LEU B 2 92 ? 116.370 52.159 44.616 1.00 46.18 92 LEU B CA 1
ATOM 4009 C C . LEU B 2 92 ? 117.855 52.299 44.427 1.00 48.50 92 LEU B C 1
ATOM 4010 O O . LEU B 2 92 ? 118.624 51.981 45.321 1.00 53.08 92 LEU B O 1
ATOM 4015 N N . LEU B 2 93 ? 118.268 52.767 43.258 1.00 46.74 93 LEU B N 1
ATOM 4016 C CA . LEU B 2 93 ? 119.689 52.936 43.010 1.00 47.31 93 LEU B CA 1
ATOM 4017 C C . LEU B 2 93 ? 120.154 54.017 43.942 1.00 50.73 93 LEU B C 1
ATOM 4018 O O . LEU B 2 93 ? 121.115 53.841 44.693 1.00 58.40 93 LEU B O 1
ATOM 4023 N N . GLY B 2 94 ? 119.452 55.140 43.899 1.00 47.10 94 GLY B N 1
ATOM 4024 C CA . GLY B 2 94 ? 119.781 56.248 44.777 1.00 49.78 94 GLY B CA 1
ATOM 4025 C C . GLY B 2 94 ? 119.837 55.828 46.238 1.00 49.76 94 GLY B C 1
ATOM 4026 O O . GLY B 2 94 ? 120.828 56.119 46.915 1.00 48.97 94 GLY B O 1
ATOM 4027 N N . GLU B 2 95 ? 118.795 55.144 46.726 1.00 49.97 95 GLU B N 1
ATOM 4028 C CA . GLU B 2 95 ? 118.774 54.699 48.120 1.00 54.34 95 GLU B CA 1
ATOM 4029 C C . GLU B 2 95 ? 120.088 53.959 48.419 1.00 55.54 95 GLU B C 1
ATOM 4030 O O . GLU B 2 95 ? 120.733 54.223 49.443 1.00 56.78 95 GLU B O 1
ATOM 4036 N N . LEU B 2 96 ? 120.488 53.064 47.505 1.00 51.55 96 LEU B N 1
ATOM 4037 C CA . LEU B 2 96 ? 121.704 52.260 47.654 1.00 48.01 96 LEU B CA 1
ATOM 4038 C C . LEU B 2 96 ? 122.938 53.115 47.728 1.00 45.36 96 LEU B C 1
ATOM 4039 O O . LEU B 2 96 ? 123.825 52.863 48.544 1.00 54.23 96 LEU B O 1
ATOM 4044 N N . GLY B 2 97 ? 122.994 54.129 46.875 1.00 41.31 97 GLY B N 1
ATOM 4045 C CA . GLY B 2 97 ? 124.129 55.035 46.893 1.00 46.09 97 GLY B CA 1
ATOM 4046 C C . GLY B 2 97 ? 124.383 55.584 48.296 1.00 53.34 97 GLY B C 1
ATOM 4047 O O . GLY B 2 97 ? 125.460 55.409 48.879 1.00 58.73 97 GLY B O 1
ATOM 4048 N N . ILE B 2 98 ? 123.387 56.243 48.869 1.00 46.98 98 ILE B N 1
ATOM 4049 C CA . ILE B 2 98 ? 123.568 56.774 50.199 1.00 35.67 98 ILE B CA 1
ATOM 4050 C C . ILE B 2 98 ? 124.069 55.712 51.159 1.00 35.42 98 ILE B C 1
ATOM 4051 O O . ILE B 2 98 ? 125.126 55.890 51.744 1.00 35.38 98 ILE B O 1
ATOM 4056 N N . ILE B 2 99 ? 123.343 54.606 51.318 1.00 31.58 99 ILE B N 1
ATOM 4057 C CA . ILE B 2 99 ? 123.791 53.635 52.285 1.00 33.23 99 ILE B CA 1
ATOM 4058 C C . ILE B 2 99 ? 125.163 53.162 51.907 1.00 38.39 99 ILE B C 1
ATOM 4059 O O . ILE B 2 99 ? 125.871 52.584 52.733 1.00 45.17 99 ILE B O 1
ATOM 4064 N N . ARG B 2 100 ? 125.574 53.435 50.675 1.00 39.11 100 ARG B N 1
ATOM 4065 C CA . ARG B 2 100 ? 126.929 53.036 50.268 1.00 48.67 100 ARG B CA 1
ATOM 4066 C C . ARG B 2 100 ? 127.949 53.994 50.892 1.00 48.48 100 ARG B C 1
ATOM 4067 O O . ARG B 2 100 ? 128.868 53.564 51.609 1.00 55.32 100 ARG B O 1
ATOM 4075 N N . ALA B 2 101 ? 127.799 55.286 50.591 1.00 41.97 101 ALA B N 1
ATOM 4076 C CA . ALA B 2 101 ? 128.665 56.319 51.166 1.00 41.99 101 ALA B CA 1
ATOM 4077 C C . ALA B 2 101 ? 128.714 56.089 52.681 1.00 42.73 101 ALA B C 1
ATOM 4078 O O . ALA B 2 101 ? 129.766 56.190 53.310 1.00 43.31 101 ALA B O 1
ATOM 4080 N N . LEU B 2 102 ? 127.555 55.785 53.256 1.00 39.52 102 LEU B N 1
ATOM 4081 C CA . LEU B 2 102 ? 127.479 55.496 54.666 1.00 41.89 102 LEU B CA 1
ATOM 4082 C C . LEU B 2 102 ? 128.555 54.457 55.026 1.00 47.02 102 LEU B C 1
ATOM 4083 O O . LEU B 2 102 ? 129.209 54.588 56.051 1.00 54.91 102 LEU B O 1
ATOM 4088 N N . LEU B 2 103 ? 128.749 53.436 54.191 1.00 47.84 103 LEU B N 1
ATOM 4089 C CA . LEU B 2 103 ? 129.748 52.412 54.487 1.00 49.19 103 LEU B CA 1
ATOM 4090 C C . LEU B 2 103 ? 131.151 52.944 54.316 1.00 46.97 103 LEU B C 1
ATOM 4091 O O . LEU B 2 103 ? 131.999 52.778 55.186 1.00 55.38 103 LEU B O 1
ATOM 4096 N N . VAL B 2 104 ? 131.397 53.586 53.189 1.00 40.65 104 VAL B N 1
ATOM 4097 C CA . VAL B 2 104 ? 132.721 54.119 52.910 1.00 45.74 104 VAL B CA 1
ATOM 4098 C C . VAL B 2 104 ? 133.182 55.040 54.024 1.00 45.07 104 VAL B C 1
ATOM 4099 O O . VAL B 2 104 ? 134.289 54.895 54.550 1.00 50.17 104 VAL B O 1
ATOM 4103 N N . GLY B 2 105 ? 132.340 56.000 54.376 1.00 46.98 105 GLY B N 1
ATOM 4104 C CA . GLY B 2 105 ? 132.696 56.912 55.452 1.00 50.05 105 GLY B CA 1
ATOM 4105 C C . GLY B 2 105 ? 133.020 56.184 56.755 1.00 49.01 105 GLY B C 1
ATOM 4106 O O . GLY B 2 105 ? 134.032 56.459 57.373 1.00 47.85 105 GLY B O 1
ATOM 4107 N N . ASN B 2 106 ? 132.165 55.257 57.175 1.00 49.96 106 ASN B N 1
ATOM 4108 C CA . ASN B 2 106 ? 132.388 54.506 58.400 1.00 48.10 106 ASN B CA 1
ATOM 4109 C C . ASN B 2 106 ? 133.752 53.852 58.330 1.00 48.87 106 ASN B C 1
ATOM 4110 O O . ASN B 2 106 ? 134.513 53.908 59.293 1.00 52.86 106 ASN B O 1
ATOM 4115 N N . ILE B 2 107 ? 134.052 53.225 57.193 1.00 45.97 107 ILE B N 1
ATOM 4116 C CA . ILE B 2 107 ? 135.335 52.567 57.015 1.00 50.31 107 ILE B CA 1
ATOM 4117 C C . ILE B 2 107 ? 136.392 53.633 57.211 1.00 52.48 107 ILE B C 1
ATOM 4118 O O . ILE B 2 107 ? 137.211 53.556 58.132 1.00 59.02 107 ILE B O 1
ATOM 4123 N N . SER B 2 108 ? 136.363 54.630 56.337 1.00 45.92 108 SER B N 1
ATOM 4124 C CA . SER B 2 108 ? 137.292 55.741 56.412 1.00 48.04 108 SER B CA 1
ATOM 4125 C C . SER B 2 108 ? 137.540 56.126 57.889 1.00 47.05 108 SER B C 1
ATOM 4126 O O . SER B 2 108 ? 138.659 56.017 58.399 1.00 54.97 108 SER B O 1
ATOM 4129 N N . ILE B 2 109 ? 136.488 56.563 58.573 1.00 42.27 109 ILE B N 1
ATOM 4130 C CA . ILE B 2 109 ? 136.563 56.943 59.981 1.00 42.62 109 ILE B CA 1
ATOM 4131 C C . ILE B 2 109 ? 137.319 55.896 60.804 1.00 45.07 109 ILE B C 1
ATOM 4132 O O . ILE B 2 109 ? 138.305 56.209 61.455 1.00 49.06 109 ILE B O 1
ATOM 4137 N N . GLY B 2 110 ? 136.849 54.655 60.779 1.00 48.41 110 GLY B N 1
ATOM 4138 C CA . GLY B 2 110 ? 137.499 53.610 61.551 1.00 53.21 110 GLY B CA 1
ATOM 4139 C C . GLY B 2 110 ? 138.948 53.349 61.182 1.00 55.03 110 GLY B C 1
ATOM 4140 O O . GLY B 2 110 ? 139.751 52.959 62.036 1.00 63.36 110 GLY B O 1
ATOM 4141 N N . LEU B 2 111 ? 139.288 53.544 59.912 1.00 49.91 111 LEU B N 1
ATOM 4142 C CA . LEU B 2 111 ? 140.653 53.317 59.474 1.00 45.72 111 LEU B CA 1
ATOM 4143 C C . LEU B 2 111 ? 141.523 54.379 60.092 1.00 46.24 111 LEU B C 1
ATOM 4144 O O . LEU B 2 111 ? 142.508 54.073 60.756 1.00 50.65 111 LEU B O 1
ATOM 4149 N N . GLN B 2 112 ? 141.158 55.635 59.883 1.00 40.87 112 GLN B N 1
ATOM 4150 C CA . GLN B 2 112 ? 141.951 56.707 60.438 1.00 44.67 112 GLN B CA 1
ATOM 4151 C C . GLN B 2 112 ? 142.083 56.535 61.947 1.00 49.18 112 GLN B C 1
ATOM 4152 O O . GLN B 2 112 ? 143.175 56.555 62.505 1.00 50.55 112 GLN B O 1
ATOM 4158 N N . GLU B 2 113 ? 140.955 56.358 62.615 1.00 54.28 113 GLU B N 1
ATOM 4159 C CA . GLU B 2 113 ? 140.969 56.192 64.057 1.00 60.11 113 GLU B CA 1
ATOM 4160 C C . GLU B 2 113 ? 141.926 55.078 64.402 1.00 57.32 113 GLU B C 1
ATOM 4161 O O . GLU B 2 113 ? 142.402 54.991 65.522 1.00 67.59 113 GLU B O 1
ATOM 4167 N N . SER B 2 114 ? 142.203 54.226 63.425 1.00 57.11 114 SER B N 1
ATOM 4168 C CA . SER B 2 114 ? 143.087 53.090 63.628 1.00 61.38 114 SER B CA 1
ATOM 4169 C C . SER B 2 114 ? 144.532 53.449 63.378 1.00 59.47 114 SER B C 1
ATOM 4170 O O . SER B 2 114 ? 145.446 52.770 63.836 1.00 63.41 114 SER B O 1
ATOM 4173 N N . LEU B 2 115 ? 144.739 54.513 62.626 1.00 57.79 115 LEU B N 1
ATOM 4174 C CA . LEU B 2 115 ? 146.085 54.953 62.360 1.00 59.29 115 LEU B CA 1
ATOM 4175 C C . LEU B 2 115 ? 146.507 55.707 63.603 1.00 63.19 115 LEU B C 1
ATOM 4176 O O . LEU B 2 115 ? 147.666 55.715 63.960 1.00 69.77 115 LEU B O 1
ATOM 4181 N N . TRP B 2 116 ? 145.556 56.336 64.276 1.00 67.69 116 TRP B N 1
ATOM 4182 C CA . TRP B 2 116 ? 145.879 57.054 65.491 1.00 67.35 116 TRP B CA 1
ATOM 4183 C C . TRP B 2 116 ? 146.237 56.017 66.563 1.00 63.99 116 TRP B C 1
ATOM 4184 O O . TRP B 2 116 ? 146.915 56.324 67.529 1.00 67.10 116 TRP B O 1
ATOM 4195 N N . GLU B 2 117 ? 145.793 54.783 66.373 1.00 60.33 117 GLU B N 1
ATOM 4196 C CA . GLU B 2 117 ? 146.071 53.711 67.317 1.00 64.43 117 GLU B CA 1
ATOM 4197 C C . GLU B 2 117 ? 147.544 53.358 67.280 1.00 67.54 117 GLU B C 1
ATOM 4198 O O . GLU B 2 117 ? 148.103 52.888 68.272 1.00 72.15 117 GLU B O 1
ATOM 4204 N N . LEU B 2 118 ? 148.160 53.552 66.117 1.00 66.79 118 LEU B N 1
ATOM 4205 C CA . LEU B 2 118 ? 149.580 53.274 65.931 1.00 60.19 118 LEU B CA 1
ATOM 4206 C C . LEU B 2 118 ? 150.389 54.350 66.632 1.00 64.28 118 LEU B C 1
ATOM 4207 O O . LEU B 2 118 ? 151.210 54.052 67.490 1.00 69.27 118 LEU B O 1
ATOM 4212 N N . ALA B 2 119 ? 150.155 55.604 66.264 1.00 66.63 119 ALA B N 1
ATOM 4213 C CA . ALA B 2 119 ? 150.862 56.717 66.881 1.00 71.23 119 ALA B CA 1
ATOM 4214 C C . ALA B 2 119 ? 150.950 56.437 68.367 1.00 76.87 119 ALA B C 1
ATOM 4215 O O . ALA B 2 119 ? 152.020 56.119 68.876 1.00 82.58 119 ALA B O 1
ATOM 4217 N N . SER B 2 120 ? 149.823 56.537 69.061 1.00 75.61 120 SER B N 1
ATOM 4218 C CA . SER B 2 120 ? 149.798 56.286 70.497 1.00 75.47 120 SER B CA 1
ATOM 4219 C C . SER B 2 120 ? 150.758 55.168 70.865 1.00 70.54 120 SER B C 1
ATOM 4220 O O . SER B 2 120 ? 151.582 55.313 71.774 1.00 74.32 120 SER B O 1
ATOM 4223 N N . GLU B 2 121 ? 150.637 54.054 70.152 1.00 63.41 121 GLU B N 1
ATOM 4224 C CA . GLU B 2 121 ? 151.480 52.904 70.401 1.00 68.86 121 GLU B CA 1
ATOM 4225 C C . GLU B 2 121 ? 152.946 53.214 70.115 1.00 69.95 121 GLU B C 1
ATOM 4226 O O . GLU B 2 121 ? 153.826 52.847 70.897 1.00 77.98 121 GLU B O 1
ATOM 4232 N N . ILE B 2 122 ? 153.231 53.884 69.006 1.00 65.25 122 ILE B N 1
ATOM 4233 C CA . ILE B 2 122 ? 154.618 54.215 68.710 1.00 62.97 122 ILE B CA 1
ATOM 4234 C C . ILE B 2 122 ? 155.091 55.224 69.756 1.00 68.34 122 ILE B C 1
ATOM 4235 O O . ILE B 2 122 ? 156.154 55.051 70.343 1.00 74.58 122 ILE B O 1
ATOM 4240 N N . THR B 2 123 ? 154.294 56.264 69.999 1.00 68.16 123 THR B N 1
ATOM 4241 C CA . THR B 2 123 ? 154.654 57.275 70.976 1.00 67.53 123 THR B CA 1
ATOM 4242 C C . THR B 2 123 ? 154.927 56.581 72.281 1.00 68.83 123 THR B C 1
ATOM 4243 O O . THR B 2 123 ? 155.890 56.889 72.976 1.00 73.15 123 THR B O 1
ATOM 4247 N N . ASN B 2 124 ? 154.061 55.643 72.623 1.00 68.94 124 ASN B N 1
ATOM 4248 C CA . ASN B 2 124 ? 154.241 54.887 73.852 1.00 76.11 124 ASN B CA 1
ATOM 4249 C C . ASN B 2 124 ? 155.425 53.933 73.645 1.00 71.36 124 ASN B C 1
ATOM 4250 O O . ASN B 2 124 ? 155.294 52.713 73.723 1.00 69.25 124 ASN B O 1
ATOM 4255 N N . ARG B 2 125 ? 156.589 54.495 73.357 1.00 71.21 125 ARG B N 1
ATOM 4256 C CA . ARG B 2 125 ? 157.752 53.665 73.164 1.00 70.82 125 ARG B CA 1
ATOM 4257 C C . ARG B 2 125 ? 159.048 54.308 73.596 1.00 72.40 125 ARG B C 1
ATOM 4258 O O . ARG B 2 125 ? 160.098 53.836 73.198 1.00 81.30 125 ARG B O 1
ATOM 4266 N N . ALA B 2 126 ? 158.961 55.386 74.386 1.00 64.43 126 ALA B N 1
ATOM 4267 C CA . ALA B 2 126 ? 160.121 56.079 74.972 1.00 64.78 126 ALA B CA 1
ATOM 4268 C C . ALA B 2 126 ? 159.975 57.547 75.236 1.00 62.61 126 ALA B C 1
ATOM 4269 O O . ALA B 2 126 ? 159.266 58.247 74.549 1.00 60.52 126 ALA B O 1
ATOM 4271 N N . GLY B 2 127 ? 160.667 58.005 76.267 1.00 68.17 127 GLY B N 1
ATOM 4272 C CA . GLY B 2 127 ? 160.642 59.408 76.600 1.00 71.91 127 GLY B CA 1
ATOM 4273 C C . GLY B 2 127 ? 161.733 59.962 75.723 1.00 75.23 127 GLY B C 1
ATOM 4274 O O . GLY B 2 127 ? 161.880 61.174 75.552 1.00 78.10 127 GLY B O 1
ATOM 4275 N N . ASP B 2 128 ? 162.502 59.052 75.146 1.00 74.08 128 ASP B N 1
ATOM 4276 C CA . ASP B 2 128 ? 163.589 59.459 74.291 1.00 84.45 128 ASP B CA 1
ATOM 4277 C C . ASP B 2 128 ? 163.005 59.832 72.953 1.00 89.91 128 ASP B C 1
ATOM 4278 O O . ASP B 2 128 ? 163.388 60.838 72.337 1.00 96.31 128 ASP B O 1
ATOM 4283 N N . LEU B 2 129 ? 162.071 59.008 72.507 1.00 95.11 129 LEU B N 1
ATOM 4284 C CA . LEU B 2 129 ? 161.386 59.267 71.254 1.00 101.64 129 LEU B CA 1
ATOM 4285 C C . LEU B 2 129 ? 160.529 60.483 71.536 1.00 102.12 129 LEU B C 1
ATOM 4286 O O . LEU B 2 129 ? 160.801 61.576 71.050 1.00 106.07 129 LEU B O 1
ATOM 4291 N N . ALA B 2 130 ? 159.520 60.244 72.377 1.00 104.24 130 ALA B N 1
ATOM 4292 C CA . ALA B 2 130 ? 158.516 61.209 72.851 1.00 107.98 130 ALA B CA 1
ATOM 4293 C C . ALA B 2 130 ? 158.699 62.649 72.393 1.00 106.46 130 ALA B C 1
ATOM 4294 O O . ALA B 2 130 ? 158.559 63.593 73.176 1.00 117.02 130 ALA B O 1
ATOM 4296 N N . VAL B 2 131 ? 159.000 62.812 71.116 1.00 94.74 131 VAL B N 1
ATOM 4297 C CA . VAL B 2 131 ? 159.178 64.124 70.572 1.00 94.69 131 VAL B CA 1
ATOM 4298 C C . VAL B 2 131 ? 157.862 64.470 69.904 1.00 93.68 131 VAL B C 1
ATOM 4299 O O . VAL B 2 131 ? 157.455 65.630 69.902 1.00 99.80 131 VAL B O 1
ATOM 4303 N N . GLU B 2 132 ? 157.189 63.454 69.365 1.00 83.75 132 GLU B N 1
ATOM 4304 C CA . GLU B 2 132 ? 155.925 63.645 68.660 1.00 80.83 132 GLU B CA 1
ATOM 4305 C C . GLU B 2 132 ? 155.549 65.111 68.500 1.00 75.87 132 GLU B C 1
ATOM 4306 O O . GLU B 2 132 ? 154.962 65.726 69.391 1.00 77.15 132 GLU B O 1
ATOM 4312 N N . VAL B 2 133 ? 155.924 65.670 67.364 1.00 67.43 133 VAL B N 1
ATOM 4313 C CA . VAL B 2 133 ? 155.621 67.041 67.064 1.00 73.72 133 VAL B CA 1
ATOM 4314 C C . VAL B 2 133 ? 154.169 67.091 66.665 1.00 77.07 133 VAL B C 1
ATOM 4315 O O . VAL B 2 133 ? 153.284 67.206 67.501 1.00 83.47 133 VAL B O 1
ATOM 4319 N N . SER B 2 134 ? 153.936 67.009 65.364 1.00 78.40 134 SER B N 1
ATOM 4320 C CA . SER B 2 134 ? 152.594 66.994 64.807 1.00 80.85 134 SER B CA 1
ATOM 4321 C C . SER B 2 134 ? 152.120 65.531 64.923 1.00 78.00 134 SER B C 1
ATOM 4322 O O . SER B 2 134 ? 152.928 64.637 65.113 1.00 84.81 134 SER B O 1
ATOM 4325 N N . PRO B 2 135 ? 150.809 65.273 64.830 1.00 74.07 135 PRO B N 1
ATOM 4326 C CA . PRO B 2 135 ? 150.280 63.909 64.927 1.00 70.12 135 PRO B CA 1
ATOM 4327 C C . PRO B 2 135 ? 150.750 63.000 63.808 1.00 71.00 135 PRO B C 1
ATOM 4328 O O . PRO B 2 135 ? 150.470 63.252 62.638 1.00 77.06 135 PRO B O 1
ATOM 4332 N N . GLY B 2 136 ? 151.447 61.931 64.175 1.00 66.29 136 GLY B N 1
ATOM 4333 C CA . GLY B 2 136 ? 151.957 61.009 63.183 1.00 68.19 136 GLY B CA 1
ATOM 4334 C C . GLY B 2 136 ? 153.437 61.238 62.946 1.00 74.84 136 GLY B C 1
ATOM 4335 O O . GLY B 2 136 ? 154.145 60.343 62.504 1.00 78.22 136 GLY B O 1
ATOM 4336 N N . CYS B 2 137 ? 153.905 62.446 63.243 1.00 80.48 137 CYS B N 1
ATOM 4337 C CA . CYS B 2 137 ? 155.313 62.812 63.074 1.00 80.92 137 CYS B CA 1
ATOM 4338 C C . CYS B 2 137 ? 156.012 63.069 64.409 1.00 83.01 137 CYS B C 1
ATOM 4339 O O . CYS B 2 137 ? 155.448 63.666 65.324 1.00 90.14 137 CYS B O 1
ATOM 4342 N N . TRP B 2 138 ? 157.264 62.635 64.494 1.00 80.40 138 TRP B N 1
ATOM 4343 C CA . TRP B 2 138 ? 158.079 62.770 65.698 1.00 78.97 138 TRP B CA 1
ATOM 4344 C C . TRP B 2 138 ? 159.520 62.984 65.282 1.00 77.36 138 TRP B C 1
ATOM 4345 O O . TRP B 2 138 ? 159.920 62.584 64.188 1.00 80.98 138 TRP B O 1
ATOM 4356 N N . ILE B 2 139 ? 160.299 63.609 66.154 1.00 72.07 139 ILE B N 1
ATOM 4357 C CA . ILE B 2 139 ? 161.689 63.883 65.861 1.00 75.27 139 ILE B CA 1
ATOM 4358 C C . ILE B 2 139 ? 162.596 63.305 66.896 1.00 68.27 139 ILE B C 1
ATOM 4359 O O . ILE B 2 139 ? 162.750 63.891 67.936 1.00 72.96 139 ILE B O 1
ATOM 4364 N N . ILE B 2 140 ? 163.207 62.169 66.632 1.00 62.58 140 ILE B N 1
ATOM 4365 C CA . ILE B 2 140 ? 164.107 61.629 67.617 1.00 64.48 140 ILE B CA 1
ATOM 4366 C C . ILE B 2 140 ? 165.546 62.064 67.307 1.00 62.38 140 ILE B C 1
ATOM 4367 O O . ILE B 2 140 ? 165.802 62.557 66.214 1.00 60.50 140 ILE B O 1
ATOM 4372 N N . ASP B 2 141 ? 166.460 61.918 68.281 1.00 61.58 141 ASP B N 1
ATOM 4373 C CA . ASP B 2 141 ? 167.881 62.282 68.141 1.00 56.73 141 ASP B CA 1
ATOM 4374 C C . ASP B 2 141 ? 168.691 61.024 67.982 1.00 51.82 141 ASP B C 1
ATOM 4375 O O . ASP B 2 141 ? 168.870 60.271 68.918 1.00 46.56 141 ASP B O 1
ATOM 4380 N N . ASN B 2 142 ? 169.210 60.813 66.789 1.00 53.41 142 ASN B N 1
ATOM 4381 C CA . ASN B 2 142 ? 169.938 59.601 66.521 1.00 53.17 142 ASN B CA 1
ATOM 4382 C C . ASN B 2 142 ? 171.177 59.464 67.336 1.00 53.16 142 ASN B C 1
ATOM 4383 O O . ASN B 2 142 ? 171.874 58.475 67.236 1.00 58.29 142 ASN B O 1
ATOM 4388 N N . ASN B 2 143 ? 171.464 60.454 68.159 1.00 56.67 143 ASN B N 1
ATOM 4389 C CA . ASN B 2 143 ? 172.652 60.368 68.997 1.00 59.21 143 ASN B CA 1
ATOM 4390 C C . ASN B 2 143 ? 172.230 59.550 70.196 1.00 59.36 143 ASN B C 1
ATOM 4391 O O . ASN B 2 143 ? 173.049 58.879 70.804 1.00 60.62 143 ASN B O 1
ATOM 4396 N N . ILE B 2 144 ? 170.944 59.617 70.536 1.00 60.33 144 ILE B N 1
ATOM 4397 C CA . ILE B 2 144 ? 170.393 58.849 71.664 1.00 63.97 144 ILE B CA 1
ATOM 4398 C C . ILE B 2 144 ? 169.640 57.687 71.050 1.00 63.25 144 ILE B C 1
ATOM 4399 O O . ILE B 2 144 ? 169.721 56.547 71.511 1.00 61.27 144 ILE B O 1
ATOM 4404 N N . CYS B 2 145 ? 168.894 57.983 69.996 1.00 66.07 145 CYS B N 1
ATOM 4405 C CA . CYS B 2 145 ? 168.172 56.927 69.325 1.00 68.44 145 CYS B CA 1
ATOM 4406 C C . CYS B 2 145 ? 168.781 56.526 67.984 1.00 68.48 145 CYS B C 1
ATOM 4407 O O . CYS B 2 145 ? 168.339 56.968 66.927 1.00 70.60 145 CYS B O 1
ATOM 4410 N N . ASP B 2 146 ? 169.787 55.661 68.049 1.00 64.76 146 ASP B N 1
ATOM 4411 C CA . ASP B 2 146 ? 170.477 55.166 66.868 1.00 67.88 146 ASP B CA 1
ATOM 4412 C C . ASP B 2 146 ? 169.503 54.382 66.030 1.00 65.86 146 ASP B C 1
ATOM 4413 O O . ASP B 2 146 ? 168.403 54.118 66.475 1.00 66.76 146 ASP B O 1
ATOM 4418 N N . GLN B 2 147 ? 169.906 54.001 64.822 1.00 71.12 147 GLN B N 1
ATOM 4419 C CA . GLN B 2 147 ? 169.019 53.217 63.970 1.00 72.44 147 GLN B CA 1
ATOM 4420 C C . GLN B 2 147 ? 168.384 52.123 64.799 1.00 72.01 147 GLN B C 1
ATOM 4421 O O . GLN B 2 147 ? 167.165 52.027 64.877 1.00 76.10 147 GLN B O 1
ATOM 4427 N N . SER B 2 148 ? 169.216 51.305 65.425 1.00 73.84 148 SER B N 1
ATOM 4428 C CA . SER B 2 148 ? 168.711 50.233 66.261 1.00 78.53 148 SER B CA 1
ATOM 4429 C C . SER B 2 148 ? 167.371 50.562 66.909 1.00 80.03 148 SER B C 1
ATOM 4430 O O . SER B 2 148 ? 166.363 49.965 66.550 1.00 80.96 148 SER B O 1
ATOM 4433 N N . CYS B 2 149 ? 167.326 51.502 67.850 1.00 79.84 149 CYS B N 1
ATOM 4434 C CA . CYS B 2 149 ? 166.029 51.798 68.463 1.00 74.78 149 CYS B CA 1
ATOM 4435 C C . CYS B 2 149 ? 165.045 52.373 67.457 1.00 64.83 149 CYS B C 1
ATOM 4436 O O . CYS B 2 149 ? 163.857 52.118 67.558 1.00 63.06 149 CYS B O 1
ATOM 4439 N N . GLN B 2 150 ? 165.523 53.139 66.486 1.00 61.76 150 GLN B N 1
ATOM 4440 C CA . GLN B 2 150 ? 164.612 53.701 65.508 1.00 58.45 150 GLN B CA 1
ATOM 4441 C C . GLN B 2 150 ? 163.832 52.523 64.975 1.00 59.92 150 GLN B C 1
ATOM 4442 O O . GLN B 2 150 ? 162.600 52.516 64.934 1.00 60.44 150 GLN B O 1
ATOM 4448 N N . ASN B 2 151 ? 164.569 51.503 64.577 1.00 63.22 151 ASN B N 1
ATOM 4449 C CA . ASN B 2 151 ? 163.946 50.311 64.057 1.00 65.36 151 ASN B CA 1
ATOM 4450 C C . ASN B 2 151 ? 163.058 49.699 65.126 1.00 68.74 151 ASN B C 1
ATOM 4451 O O . ASN B 2 151 ? 161.971 49.258 64.833 1.00 73.05 151 ASN B O 1
ATOM 4456 N N . PHE B 2 152 ? 163.503 49.671 66.372 1.00 74.24 152 PHE B N 1
ATOM 4457 C CA . PHE B 2 152 ? 162.657 49.124 67.422 1.00 70.33 152 PHE B CA 1
ATOM 4458 C C . PHE B 2 152 ? 161.413 50.010 67.502 1.00 67.95 152 PHE B C 1
ATOM 4459 O O . PHE B 2 152 ? 160.305 49.543 67.298 1.00 65.97 152 PHE B O 1
ATOM 4467 N N . ILE B 2 153 ? 161.609 51.294 67.787 1.00 63.30 153 ILE B N 1
ATOM 4468 C CA . ILE B 2 153 ? 160.514 52.248 67.899 1.00 58.16 153 ILE B CA 1
ATOM 4469 C C . ILE B 2 153 ? 159.472 52.036 66.822 1.00 53.89 153 ILE B C 1
ATOM 4470 O O . ILE B 2 153 ? 158.312 51.834 67.116 1.00 55.08 153 ILE B O 1
ATOM 4475 N N . PHE B 2 154 ? 159.895 52.114 65.570 1.00 52.18 154 PHE B N 1
ATOM 4476 C CA . PHE B 2 154 ? 158.988 51.957 64.443 1.00 56.61 154 PHE B CA 1
ATOM 4477 C C . PHE B 2 154 ? 159.073 50.542 63.932 1.00 62.97 154 PHE B C 1
ATOM 4478 O O . PHE B 2 154 ? 158.750 49.635 64.675 1.00 65.94 154 PHE B O 1
ATOM 4486 N N . LYS B 2 155 ? 159.506 50.322 62.702 1.00 66.88 155 LYS B N 1
ATOM 4487 C CA . LYS B 2 155 ? 159.619 48.951 62.178 1.00 75.34 155 LYS B CA 1
ATOM 4488 C C . LYS B 2 155 ? 159.450 47.736 63.136 1.00 83.95 155 LYS B C 1
ATOM 4489 O O . LYS B 2 155 ? 158.745 46.805 62.800 1.00 93.58 155 LYS B O 1
ATOM 4495 N N . PHE B 2 156 ? 160.110 47.730 64.298 1.00 91.86 156 PHE B N 1
ATOM 4496 C CA . PHE B 2 156 ? 160.013 46.641 65.312 1.00 106.06 156 PHE B CA 1
ATOM 4497 C C . PHE B 2 156 ? 160.894 45.358 65.206 1.00 119.35 156 PHE B C 1
ATOM 4498 O O . PHE B 2 156 ? 160.347 44.254 65.267 1.00 125.86 156 PHE B O 1
ATOM 4506 N N . ASN B 2 157 ? 162.223 45.474 65.097 1.00 128.66 157 ASN B N 1
ATOM 4507 C CA . ASN B 2 157 ? 163.100 44.284 64.977 1.00 136.16 157 ASN B CA 1
ATOM 4508 C C . ASN B 2 157 ? 163.423 43.618 66.330 1.00 141.70 157 ASN B C 1
ATOM 4509 O O . ASN B 2 157 ? 163.971 42.515 66.373 1.00 148.72 157 ASN B O 1
ATOM 4514 N N . GLU B 2 158 ? 163.072 44.295 67.422 1.00 142.59 158 GLU B N 1
ATOM 4515 C CA . GLU B 2 158 ? 163.308 43.810 68.788 1.00 147.56 158 GLU B CA 1
ATOM 4516 C C . GLU B 2 158 ? 164.780 43.508 69.110 1.00 147.45 158 GLU B C 1
ATOM 4517 O O . GLU B 2 158 ? 165.094 42.445 69.660 1.00 150.10 158 GLU B O 1
ATOM 4523 N N . THR B 2 159 ? 165.668 44.457 68.780 1.00 144.82 159 THR B N 1
ATOM 4524 C CA . THR B 2 159 ? 167.117 44.330 69.009 1.00 142.64 159 THR B CA 1
ATOM 4525 C C . THR B 2 159 ? 167.873 45.666 69.197 1.00 142.16 159 THR B C 1
ATOM 4526 O O . THR B 2 159 ? 167.971 46.470 68.273 1.00 140.88 159 THR B O 1
ATOM 4530 N N . ALA B 2 160 ? 168.399 45.894 70.396 1.00 139.98 16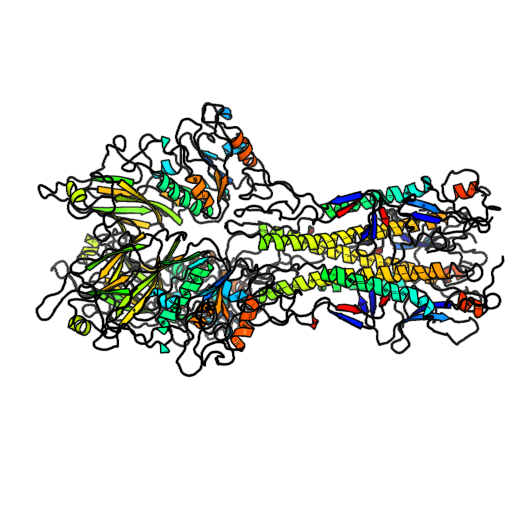0 ALA B N 1
ATOM 4531 C CA . ALA B 2 160 ? 169.172 47.095 70.688 1.00 137.02 160 ALA B CA 1
ATOM 4532 C C . ALA B 2 160 ? 168.389 48.359 71.026 1.00 132.83 160 ALA B C 1
ATOM 4533 O O . ALA B 2 160 ? 168.442 49.380 70.316 1.00 127.63 160 ALA B O 1
ATOM 4535 N N . PRO B 2 161 ? 167.703 48.304 72.174 1.00 136.83 161 PRO B N 1
ATOM 4536 C CA . PRO B 2 161 ? 166.865 49.324 72.789 1.00 138.46 161 PRO B CA 1
ATOM 4537 C C . PRO B 2 161 ? 167.652 50.298 73.661 1.00 133.85 161 PRO B C 1
ATOM 4538 O O . PRO B 2 161 ? 168.703 50.805 73.258 1.00 126.10 161 PRO B O 1
ATOM 4542 N N . VAL B 2 162 ? 167.121 50.546 74.861 1.00 133.08 162 VAL B N 1
ATOM 4543 C CA . VAL B 2 162 ? 167.711 51.479 75.825 1.00 133.23 162 VAL B CA 1
ATOM 4544 C C . VAL B 2 162 ? 166.794 51.767 77.054 1.00 133.07 162 VAL B C 1
ATOM 4545 O O . VAL B 2 162 ? 166.152 52.821 77.136 1.00 136.04 162 VAL B O 1
ATOM 4549 N N . PRO B 2 163 ? 166.721 50.839 78.029 1.00 131.20 163 PRO B N 1
ATOM 4550 C CA . PRO B 2 163 ? 165.848 51.149 79.170 1.00 130.75 163 PRO B CA 1
ATOM 4551 C C . PRO B 2 163 ? 166.652 51.879 80.228 1.00 133.21 163 PRO B C 1
ATOM 4552 O O . PRO B 2 163 ? 167.646 51.342 80.721 1.00 134.10 163 PRO B O 1
ATOM 4556 N N . THR B 2 164 ? 166.239 53.098 80.571 1.00 135.98 164 THR B N 1
ATOM 4557 C CA . THR B 2 164 ? 166.956 53.883 81.584 1.00 140.33 164 THR B CA 1
ATOM 4558 C C . THR B 2 164 ? 166.772 53.275 82.988 1.00 144.20 164 THR B C 1
ATOM 4559 O O . THR B 2 164 ? 166.993 53.943 84.012 1.00 145.33 164 THR B O 1
ATOM 4563 N N . ILE B 2 165 ? 166.378 51.998 83.015 1.00 146.65 165 ILE B N 1
ATOM 4564 C CA . ILE B 2 165 ? 166.177 51.240 84.256 1.00 149.26 165 ILE B CA 1
ATOM 4565 C C . ILE B 2 165 ? 166.440 49.757 83.943 1.00 152.82 165 ILE B C 1
ATOM 4566 O O . ILE B 2 165 ? 166.093 49.302 82.841 1.00 155.83 165 ILE B O 1
ATOM 4568 N N . GLU C 1 1 ? 158.337 61.439 92.011 1.00 102.83 1 GLU C N 1
ATOM 4569 C CA . GLU C 1 1 ? 157.110 61.256 91.176 1.00 105.59 1 GLU C CA 1
ATOM 4570 C C . GLU C 1 1 ? 157.370 60.621 89.803 1.00 114.47 1 GLU C C 1
ATOM 4571 O O . GLU C 1 1 ? 158.415 60.858 89.180 1.00 117.06 1 GLU C O 1
ATOM 4576 N N . LYS C 1 2 ? 156.386 59.836 89.349 1.00 118.04 2 LYS C N 1
ATOM 4577 C CA . LYS C 1 2 ? 156.376 59.072 88.077 1.00 116.51 2 LYS C CA 1
ATOM 4578 C C . LYS C 1 2 ? 155.032 58.316 87.989 1.00 113.25 2 LYS C C 1
ATOM 4579 O O . LYS C 1 2 ? 154.979 57.106 87.711 1.00 106.64 2 LYS C O 1
ATOM 4585 N N . ILE C 1 3 ? 153.956 59.056 88.249 1.00 113.53 3 ILE C N 1
ATOM 4586 C CA . ILE C 1 3 ? 152.601 58.521 88.221 1.00 110.67 3 ILE C CA 1
ATOM 4587 C C . ILE C 1 3 ? 152.073 58.496 86.779 1.00 109.79 3 ILE C C 1
ATOM 4588 O O . ILE C 1 3 ? 152.850 58.565 85.813 1.00 106.48 3 ILE C O 1
ATOM 4593 N N . LYS C 1 4 ? 150.750 58.389 86.647 1.00 108.33 4 LYS C N 1
ATOM 4594 C CA . LYS C 1 4 ? 150.105 58.369 85.343 1.00 103.42 4 LYS C CA 1
ATOM 4595 C C . LYS C 1 4 ? 148.595 58.320 85.482 1.00 97.77 4 LYS C C 1
ATOM 4596 O O . LYS C 1 4 ? 148.041 57.304 85.867 1.00 99.12 4 LYS C O 1
ATOM 4602 N N . ILE C 1 5 ? 147.933 59.424 85.172 1.00 94.64 5 ILE C N 1
ATOM 4603 C CA . ILE C 1 5 ? 146.492 59.460 85.267 1.00 94.85 5 ILE C CA 1
ATOM 4604 C C . ILE C 1 5 ? 145.961 59.270 83.855 1.00 98.01 5 ILE C C 1
ATOM 4605 O O . ILE C 1 5 ? 146.651 59.589 82.892 1.00 99.33 5 ILE C O 1
ATOM 4610 N N . CYS C 1 6 ? 144.753 58.724 83.730 1.00 100.66 6 CYS C N 1
ATOM 4611 C CA . CYS C 1 6 ? 144.140 58.511 82.419 1.00 98.88 6 CYS C CA 1
ATOM 4612 C C . CYS C 1 6 ? 142.621 58.477 82.475 1.00 95.89 6 CYS C C 1
ATOM 4613 O O . CYS C 1 6 ? 142.041 57.756 83.294 1.00 95.86 6 CYS C O 1
ATOM 4616 N N . LEU C 1 7 ? 141.976 59.268 81.623 1.00 89.67 7 LEU C N 1
ATOM 4617 C CA . LEU C 1 7 ? 140.534 59.219 81.578 1.00 86.46 7 LEU C CA 1
ATOM 4618 C C . LEU C 1 7 ? 140.280 57.864 80.922 1.00 87.32 7 LEU C C 1
ATOM 4619 O O . LEU C 1 7 ? 140.456 57.724 79.714 1.00 95.73 7 LEU C O 1
ATOM 4624 N N . GLN C 1 8 ? 139.882 56.864 81.699 1.00 85.71 8 GLN C N 1
ATOM 4625 C CA . GLN C 1 8 ? 139.657 55.529 81.140 1.00 83.79 8 GLN C CA 1
ATOM 4626 C C . GLN C 1 8 ? 138.199 55.129 80.819 1.00 83.86 8 GLN C C 1
ATOM 4627 O O . GLN C 1 8 ? 137.257 55.487 81.539 1.00 87.41 8 GLN C O 1
ATOM 4633 N N . LYS C 1 9 ? 138.025 54.389 79.725 1.00 75.82 9 LYS C N 1
ATOM 4634 C CA . LYS C 1 9 ? 136.707 53.899 79.308 1.00 68.49 9 LYS C CA 1
ATOM 4635 C C . LYS C 1 9 ? 136.719 52.385 79.553 1.00 64.54 9 LYS C C 1
ATOM 4636 O O . LYS C 1 9 ? 137.423 51.615 78.891 1.00 52.90 9 LYS C O 1
ATOM 4642 N N . GLN C 1 10 ? 135.938 51.941 80.514 1.00 65.86 10 GLN C N 1
ATOM 4643 C CA . GLN C 1 10 ? 135.949 50.528 80.817 1.00 68.34 10 GLN C CA 1
ATOM 4644 C C . GLN C 1 10 ? 134.586 49.915 80.743 1.00 66.51 10 GLN C C 1
ATOM 4645 O O . GLN C 1 10 ? 133.628 50.433 81.308 1.00 66.18 10 GLN C O 1
ATOM 4651 N N . VAL C 1 11 ? 134.507 48.787 80.062 1.00 66.14 11 VAL C N 1
ATOM 4652 C CA . VAL C 1 11 ? 133.233 48.115 79.923 1.00 74.80 11 VAL C CA 1
ATOM 4653 C C . VAL C 1 11 ? 133.250 46.664 80.415 1.00 77.49 11 VAL C C 1
ATOM 4654 O O . VAL C 1 11 ? 134.046 45.841 79.953 1.00 72.73 11 VAL C O 1
ATOM 4658 N N . ASN C 1 12 ? 132.362 46.374 81.370 1.00 83.60 12 ASN C N 1
ATOM 4659 C CA . ASN C 1 12 ? 132.239 45.042 81.981 1.00 84.32 12 ASN C CA 1
ATOM 4660 C C . ASN C 1 12 ? 131.246 44.151 81.255 1.00 82.88 12 ASN C C 1
ATOM 4661 O O . ASN C 1 12 ? 131.166 44.192 80.039 1.00 84.53 12 ASN C O 1
ATOM 4666 N N . SER C 1 13 ? 130.489 43.350 81.998 1.00 82.37 13 SER C N 1
ATOM 4667 C CA . SER C 1 13 ? 129.528 42.460 81.364 1.00 83.72 13 SER C CA 1
ATOM 4668 C C . SER C 1 13 ? 128.130 43.048 81.175 1.00 85.08 13 SER C C 1
ATOM 4669 O O . SER C 1 13 ? 127.425 42.682 80.236 1.00 86.49 13 SER C O 1
ATOM 4672 N N . SER C 1 14 ? 127.724 43.958 82.055 1.00 84.96 14 SER C N 1
ATOM 4673 C CA . SER C 1 14 ? 126.403 44.570 81.939 1.00 85.74 14 SER C CA 1
ATOM 4674 C C . SER C 1 14 ? 126.331 45.470 80.687 1.00 89.68 14 SER C C 1
ATOM 4675 O O . SER C 1 14 ? 125.440 46.306 80.551 1.00 91.36 14 SER C O 1
ATOM 4678 N N . PHE C 1 15 ? 127.273 45.276 79.773 1.00 93.25 15 PHE C N 1
ATOM 4679 C CA . PHE C 1 15 ? 127.354 46.038 78.535 1.00 101.24 15 PHE C CA 1
ATOM 4680 C C . PHE C 1 15 ? 126.538 45.416 77.408 1.00 100.40 15 PHE C C 1
ATOM 4681 O O . PHE C 1 15 ? 125.923 44.367 77.564 1.00 106.03 15 PHE C O 1
ATOM 4689 N N . SER C 1 16 ? 126.588 46.087 76.261 1.00 95.10 16 SER C N 1
ATOM 4690 C CA . SER C 1 16 ? 125.944 45.687 75.009 1.00 86.36 16 SER C CA 1
ATOM 4691 C C . SER C 1 16 ? 126.568 46.617 73.973 1.00 77.12 16 SER C C 1
ATOM 4692 O O . SER C 1 16 ? 126.784 47.800 74.251 1.00 69.47 16 SER C O 1
ATOM 4695 N N . LEU C 1 17 ? 126.866 46.102 72.785 1.00 72.26 17 LEU C N 1
ATOM 4696 C CA . LEU C 1 17 ? 127.524 46.941 71.796 1.00 63.14 17 LEU C CA 1
ATOM 4697 C C . LEU C 1 17 ? 126.724 47.321 70.561 1.00 58.61 17 LEU C C 1
ATOM 4698 O O . LEU C 1 17 ? 126.683 46.567 69.600 1.00 60.08 17 LEU C O 1
ATOM 4703 N N . HIS C 1 18 ? 126.104 48.498 70.589 1.00 56.10 18 HIS C N 1
ATOM 4704 C CA . HIS C 1 18 ? 125.343 48.993 69.441 1.00 57.63 18 HIS C CA 1
ATOM 4705 C C . HIS C 1 18 ? 126.317 49.632 68.466 1.00 61.77 18 HIS C C 1
ATOM 4706 O O . HIS C 1 18 ? 126.998 50.596 68.821 1.00 61.76 18 HIS C O 1
ATOM 4713 N N . ASN C 1 19 ? 126.371 49.130 67.237 1.00 64.51 19 ASN C N 1
ATOM 4714 C CA . ASN C 1 19 ? 127.283 49.691 66.244 1.00 57.47 19 ASN C CA 1
ATOM 4715 C C . ASN C 1 19 ? 126.547 50.709 65.392 1.00 52.83 19 ASN C C 1
ATOM 4716 O O . ASN C 1 19 ? 125.363 50.551 65.118 1.00 56.73 19 ASN C O 1
ATOM 4721 N N . GLY C 1 20 ? 127.265 51.747 64.976 1.00 47.70 20 GLY C N 1
ATOM 4722 C CA . GLY C 1 20 ? 126.675 52.797 64.171 1.00 42.80 20 GLY C CA 1
ATOM 4723 C C . GLY C 1 20 ? 127.540 53.266 63.019 1.00 44.65 20 GLY C C 1
ATOM 4724 O O . GLY C 1 20 ? 128.681 52.831 62.849 1.00 47.50 20 GLY C O 1
ATOM 4725 N N . PHE C 1 21 ? 126.995 54.163 62.214 1.00 44.50 21 PHE C N 1
ATOM 4726 C CA . PHE C 1 21 ? 127.726 54.666 61.065 1.00 52.68 21 PHE C CA 1
ATOM 4727 C C . PHE C 1 21 ? 128.652 55.754 61.524 1.00 57.12 21 PHE C C 1
ATOM 4728 O O . PHE C 1 21 ? 128.227 56.888 61.741 1.00 57.14 21 PHE C O 1
ATOM 4736 N N . GLY C 1 22 ? 129.922 55.407 61.678 1.00 59.97 22 GLY C N 1
ATOM 4737 C CA . GLY C 1 22 ? 130.895 56.395 62.109 1.00 59.77 22 GLY C CA 1
ATOM 4738 C C . GLY C 1 22 ? 131.160 56.369 63.600 1.00 55.89 22 GLY C C 1
ATOM 4739 O O . GLY C 1 22 ? 131.290 57.416 64.243 1.00 51.79 22 GLY C O 1
ATOM 4740 N N . GLY C 1 23 ? 131.249 55.162 64.147 1.00 52.70 23 GLY C N 1
ATOM 4741 C CA . GLY C 1 23 ? 131.495 55.028 65.563 1.00 48.51 23 GLY C CA 1
ATOM 4742 C C . GLY C 1 23 ? 130.399 54.238 66.239 1.00 45.05 23 GLY C C 1
ATOM 4743 O O . GLY C 1 23 ? 129.240 54.351 65.876 1.00 49.09 23 GLY C O 1
ATOM 4744 N N . ASN C 1 24 ? 130.771 53.443 67.230 1.00 40.84 24 ASN C N 1
ATOM 4745 C CA . ASN C 1 24 ? 129.816 52.625 67.938 1.00 42.41 24 ASN C CA 1
ATOM 4746 C C . ASN C 1 24 ? 129.551 53.085 69.355 1.00 41.40 24 ASN C C 1
ATOM 4747 O O . ASN C 1 24 ? 129.987 54.156 69.763 1.00 39.97 24 ASN C O 1
ATOM 4752 N N . LEU C 1 25 ? 128.813 52.279 70.103 1.00 41.91 25 LEU C N 1
ATOM 4753 C CA . LEU C 1 25 ? 128.457 52.655 71.455 1.00 40.17 25 LEU C CA 1
ATOM 4754 C C . LEU C 1 25 ? 128.270 51.438 72.280 1.00 45.77 25 LEU C C 1
ATOM 4755 O O . LEU C 1 25 ? 127.659 50.472 71.827 1.00 50.51 25 LEU C O 1
ATOM 4760 N N . TYR C 1 26 ? 128.797 51.468 73.495 1.00 48.89 26 TYR C N 1
ATOM 4761 C CA . TYR C 1 26 ? 128.574 50.348 74.394 1.00 53.52 26 TYR C CA 1
ATOM 4762 C C . TYR C 1 26 ? 127.491 50.917 75.299 1.00 57.52 26 TYR C C 1
ATOM 4763 O O . TYR C 1 26 ? 127.506 52.131 75.585 1.00 54.97 26 TYR C O 1
ATOM 4772 N N . ALA C 1 27 ? 126.543 50.067 75.708 1.00 62.93 27 ALA C N 1
ATOM 4773 C CA . ALA C 1 27 ? 125.440 50.507 76.563 1.00 70.89 27 ALA C CA 1
ATOM 4774 C C . ALA C 1 27 ? 124.970 49.475 77.577 1.00 73.65 27 ALA C C 1
ATOM 4775 O O . ALA C 1 27 ? 125.099 48.266 77.357 1.00 76.44 27 ALA C O 1
ATOM 4777 N N . THR C 1 28 ? 124.408 49.981 78.680 1.00 74.41 28 THR C N 1
ATOM 4778 C CA . THR C 1 28 ? 123.909 49.160 79.788 1.00 75.60 28 THR C CA 1
ATOM 4779 C C . THR C 1 28 ? 122.471 48.709 79.594 1.00 77.56 28 THR C C 1
ATOM 4780 O O . THR C 1 28 ? 122.069 47.660 80.093 1.00 73.45 28 THR C O 1
ATOM 4784 N N . GLU C 1 29 ? 121.705 49.522 78.873 1.00 82.91 29 GLU C N 1
ATOM 4785 C CA . GLU C 1 29 ? 120.309 49.228 78.572 1.00 88.33 29 GLU C CA 1
ATOM 4786 C C . GLU C 1 29 ? 120.030 49.468 77.091 1.00 89.46 29 GLU C C 1
ATOM 4787 O O . GLU C 1 29 ? 120.863 50.015 76.372 1.00 90.14 29 GLU C O 1
ATOM 4793 N N . GLU C 1 30 ? 118.853 49.058 76.640 1.00 87.20 30 GLU C N 1
ATOM 4794 C CA . GLU C 1 30 ? 118.491 49.232 75.253 1.00 83.25 30 GLU C CA 1
ATOM 4795 C C . GLU C 1 30 ? 116.990 49.177 75.188 1.00 84.45 30 GLU C C 1
ATOM 4796 O O . GLU C 1 30 ? 116.362 48.517 76.009 1.00 88.79 30 GLU C O 1
ATOM 4802 N N . LYS C 1 31 ? 116.413 49.888 74.229 1.00 85.31 31 LYS C N 1
ATOM 4803 C CA . LYS C 1 31 ? 114.965 49.869 74.043 1.00 85.56 31 LYS C CA 1
ATOM 4804 C C . LYS C 1 31 ? 114.568 49.999 72.572 1.00 83.05 31 LYS C C 1
ATOM 4805 O O . LYS C 1 31 ? 115.375 50.403 71.730 1.00 84.62 31 LYS C O 1
ATOM 4811 N N . ARG C 1 32 ? 113.317 49.659 72.279 1.00 76.79 32 ARG C N 1
ATOM 4812 C CA . ARG C 1 32 ? 112.811 49.689 70.921 1.00 70.75 32 ARG C CA 1
ATOM 4813 C C . ARG C 1 32 ? 112.548 51.087 70.386 1.00 65.03 32 ARG C C 1
ATOM 4814 O O . ARG C 1 32 ? 112.107 51.979 71.108 1.00 56.05 32 ARG C O 1
ATOM 4822 N N . MET C 1 33 ? 112.845 51.261 69.106 1.00 63.38 33 MET C N 1
ATOM 4823 C CA . MET C 1 33 ? 112.641 52.526 68.430 1.00 62.22 33 MET C CA 1
ATOM 4824 C C . MET C 1 33 ? 111.143 52.846 68.437 1.00 64.57 33 MET C C 1
ATOM 4825 O O . MET C 1 33 ? 110.754 53.994 68.633 1.00 64.54 33 MET C O 1
ATOM 4830 N N . PHE C 1 34 ? 110.314 51.821 68.227 1.00 63.46 34 PHE C N 1
ATOM 4831 C CA . PHE C 1 34 ? 108.856 51.956 68.206 1.00 59.98 34 PHE C CA 1
ATOM 4832 C C . PHE C 1 34 ? 108.266 50.787 68.929 1.00 64.17 34 PHE C C 1
ATOM 4833 O O . PHE C 1 34 ? 108.883 49.728 68.987 1.00 65.37 34 PHE C O 1
ATOM 4841 N N . GLU C 1 35 ? 107.052 50.962 69.439 1.00 69.40 35 GLU C N 1
ATOM 4842 C CA . GLU C 1 35 ? 106.375 49.887 70.158 1.00 73.53 35 GLU C CA 1
ATOM 4843 C C . GLU C 1 35 ? 105.344 49.197 69.265 1.00 68.74 35 GLU C C 1
ATOM 4844 O O . GLU C 1 35 ? 104.728 49.835 68.427 1.00 67.24 35 GLU C O 1
ATOM 4850 N N . LEU C 1 36 ? 105.173 47.891 69.429 1.00 64.63 36 LEU C N 1
ATOM 4851 C CA . LEU C 1 36 ? 104.208 47.182 68.615 1.00 56.89 36 LEU C CA 1
ATOM 4852 C C . LEU C 1 36 ? 102.848 47.713 69.026 1.00 55.97 36 LEU C C 1
ATOM 4853 O O . LEU C 1 36 ? 102.619 47.963 70.206 1.00 58.27 36 LEU C O 1
ATOM 4858 N N . VAL C 1 37 ? 101.954 47.915 68.061 1.00 54.60 37 VAL C N 1
ATOM 4859 C CA . VAL C 1 37 ? 100.613 48.419 68.365 1.00 46.91 37 VAL C CA 1
ATOM 4860 C C . VAL C 1 37 ? 99.536 47.391 68.158 1.00 50.01 37 VAL C C 1
ATOM 4861 O O . VAL C 1 37 ? 99.526 46.667 67.148 1.00 52.03 37 VAL C O 1
ATOM 4865 N N . LYS C 1 38 ? 98.620 47.363 69.125 1.00 50.91 38 LYS C N 1
ATOM 4866 C CA . LYS C 1 38 ? 97.490 46.447 69.131 1.00 54.73 38 LYS C CA 1
ATOM 4867 C C . LYS C 1 38 ? 96.273 47.121 68.506 1.00 49.66 38 LYS C C 1
ATOM 4868 O O . LYS C 1 38 ? 96.046 48.317 68.658 1.00 50.41 38 LYS C O 1
ATOM 4874 N N . PRO C 1 39 ? 95.487 46.368 67.755 1.00 44.70 39 PRO C N 1
ATOM 4875 C CA . PRO C 1 39 ? 94.357 47.096 67.216 1.00 41.16 39 PRO C CA 1
ATOM 4876 C C . PRO C 1 39 ? 93.229 47.078 68.240 1.00 42.57 39 PRO C C 1
ATOM 4877 O O . PRO C 1 39 ? 92.961 46.052 68.878 1.00 50.31 39 PRO C O 1
ATOM 4881 N N . LYS C 1 40 ? 92.599 48.229 68.427 1.00 38.25 40 LYS C N 1
ATOM 4882 C CA . LYS C 1 40 ? 91.457 48.320 69.313 1.00 42.85 40 LYS C CA 1
ATOM 4883 C C . LYS C 1 40 ? 90.314 47.634 68.544 1.00 43.78 40 LYS C C 1
ATOM 4884 O O . LYS C 1 40 ? 90.060 47.944 67.373 1.00 47.91 40 LYS C O 1
ATOM 4890 N N . ALA C 1 41 ? 89.636 46.690 69.179 1.00 42.22 41 ALA C N 1
ATOM 4891 C CA . ALA C 1 41 ? 88.539 45.992 68.503 1.00 49.71 41 ALA C CA 1
ATOM 4892 C C . ALA C 1 41 ? 87.276 46.840 68.445 1.00 49.60 41 ALA C C 1
ATOM 4893 O O . ALA C 1 41 ? 86.941 47.538 69.399 1.00 60.82 41 ALA C O 1
ATOM 4895 N N . GLY C 1 42 ? 86.565 46.777 67.329 1.00 45.69 42 GLY C N 1
ATOM 4896 C CA . GLY C 1 42 ? 85.370 47.582 67.221 1.00 49.60 42 GLY C CA 1
ATOM 4897 C C . GLY C 1 42 ? 85.385 48.459 65.986 1.00 52.51 42 GLY C C 1
ATOM 4898 O O . GLY C 1 42 ? 86.206 48.252 65.097 1.00 62.66 42 GLY C O 1
ATOM 4899 N N . ALA C 1 43 ? 84.504 49.453 65.930 1.00 45.20 43 ALA C N 1
ATOM 4900 C CA . ALA C 1 43 ? 84.419 50.298 64.758 1.00 35.21 43 ALA C CA 1
ATOM 4901 C C . ALA C 1 43 ? 84.742 51.712 65.026 1.00 31.95 43 ALA C C 1
ATOM 4902 O O . ALA C 1 43 ? 84.374 52.256 66.044 1.00 44.40 43 ALA C O 1
ATOM 4904 N N . SER C 1 44 ? 85.432 52.327 64.090 1.00 29.44 44 SER C N 1
ATOM 4905 C CA . SER C 1 44 ? 85.751 53.736 64.223 1.00 24.09 44 SER C CA 1
ATOM 4906 C C . SER C 1 44 ? 85.789 54.324 62.839 1.00 20.38 44 SER C C 1
ATOM 4907 O O . SER C 1 44 ? 85.446 53.663 61.874 1.00 26.42 44 SER C O 1
ATOM 4910 N N . VAL C 1 45 ? 86.222 55.563 62.739 1.00 19.12 45 VAL C N 1
ATOM 4911 C CA . VAL C 1 45 ? 86.244 56.236 61.455 1.00 24.12 45 VAL C CA 1
ATOM 4912 C C . VAL C 1 45 ? 87.405 57.189 61.452 1.00 34.50 45 VAL C C 1
ATOM 4913 O O . VAL C 1 45 ? 88.176 57.210 62.400 1.00 41.91 45 VAL C O 1
ATOM 4917 N N . LEU C 1 46 ? 87.528 57.965 60.378 1.00 38.12 46 LEU C N 1
ATOM 4918 C CA . LEU C 1 46 ? 88.555 59.005 60.241 1.00 35.01 46 LEU C CA 1
ATOM 4919 C C . LEU C 1 46 ? 87.686 60.271 59.989 1.00 43.72 46 LEU C C 1
ATOM 4920 O O . LEU C 1 46 ? 86.435 60.215 60.025 1.00 48.70 46 LEU C O 1
ATOM 4925 N N . ASN C 1 47 ? 88.297 61.412 59.730 1.00 47.77 47 ASN C N 1
ATOM 4926 C CA . ASN C 1 47 ? 87.505 62.650 59.526 1.00 53.83 47 ASN C CA 1
ATOM 4927 C C . ASN C 1 47 ? 86.252 62.963 60.362 1.00 48.28 47 ASN C C 1
ATOM 4928 O O . ASN C 1 47 ? 85.849 64.119 60.398 1.00 50.47 47 ASN C O 1
ATOM 4933 N N . GLN C 1 48 ? 85.621 61.986 61.004 1.00 44.08 48 GLN C N 1
ATOM 4934 C CA . GLN C 1 48 ? 84.469 62.272 61.882 1.00 51.16 48 GLN C CA 1
ATOM 4935 C C . GLN C 1 48 ? 83.343 63.142 61.331 1.00 52.18 48 GLN C C 1
ATOM 4936 O O . GLN C 1 48 ? 82.281 63.262 61.948 1.00 55.22 48 GLN C O 1
ATOM 4942 N N . SER C 1 49 ? 83.572 63.772 60.193 1.00 53.71 49 SER C N 1
ATOM 4943 C CA . SER C 1 49 ? 82.562 64.625 59.607 1.00 54.05 49 SER C CA 1
ATOM 4944 C C . SER C 1 49 ? 82.256 64.127 58.206 1.00 54.37 49 SER C C 1
ATOM 4945 O O . SER C 1 49 ? 81.446 64.699 57.493 1.00 60.51 49 SER C O 1
ATOM 4948 N N . THR C 1 50 ? 82.914 63.043 57.824 1.00 51.50 50 THR C N 1
ATOM 4949 C CA . THR C 1 50 ? 82.724 62.445 56.519 1.00 42.47 50 THR C CA 1
ATOM 4950 C C . THR C 1 50 ? 82.005 61.119 56.683 1.00 38.88 50 THR C C 1
ATOM 4951 O O . THR C 1 50 ? 82.026 60.294 55.792 1.00 46.17 50 THR C O 1
ATOM 4955 N N . TRP C 1 51 ? 81.373 60.893 57.823 1.00 35.19 51 TRP C N 1
ATOM 4956 C CA . TRP C 1 51 ? 80.681 59.626 57.996 1.00 33.90 51 TRP C CA 1
ATOM 4957 C C . TRP C 1 51 ? 79.246 59.816 58.382 1.00 35.74 51 TRP C C 1
ATOM 4958 O O . TRP C 1 51 ? 78.885 60.852 58.940 1.00 44.11 51 TRP C O 1
ATOM 4969 N N . ILE C 1 52 ? 78.440 58.804 58.090 1.00 27.20 52 ILE C N 1
ATOM 4970 C CA . ILE C 1 52 ? 77.010 58.824 58.362 1.00 23.81 52 ILE C CA 1
ATOM 4971 C C . ILE C 1 52 ? 76.512 57.416 58.693 1.00 24.77 52 ILE C C 1
ATOM 4972 O O . ILE C 1 52 ? 77.028 56.429 58.169 1.00 32.42 52 ILE C O 1
ATOM 4977 N N . GLY C 1 53 ? 75.499 57.291 59.538 1.00 18.60 53 GLY C N 1
ATOM 4978 C CA . GLY C 1 53 ? 75.094 55.949 59.853 1.00 21.56 53 GLY C CA 1
ATOM 4979 C C . GLY C 1 53 ? 73.638 55.803 59.613 1.00 28.71 53 GLY C C 1
ATOM 4980 O O . GLY C 1 53 ? 72.920 56.787 59.656 1.00 36.59 53 GLY C O 1
ATOM 4981 N N . PHE C 1 54 ? 73.203 54.578 59.356 1.00 30.49 54 PHE C N 1
ATOM 4982 C CA . PHE C 1 54 ? 71.792 54.322 59.146 1.00 37.47 54 PHE C CA 1
ATOM 4983 C C . PHE C 1 54 ? 71.399 53.450 60.325 1.00 41.98 54 PHE C C 1
ATOM 4984 O O . PHE C 1 54 ? 71.989 52.371 60.517 1.00 40.45 54 PHE C O 1
ATOM 4992 N N . GLY C 1 55 ? 70.411 53.937 61.100 1.00 46.21 55 GLY C N 1
ATOM 4993 C CA . GLY C 1 55 ? 70.007 53.279 62.332 1.00 48.30 55 GLY C CA 1
ATOM 4994 C C . GLY C 1 55 ? 68.764 52.467 62.600 1.00 46.46 55 GLY C C 1
ATOM 4995 O O . GLY C 1 55 ? 67.806 52.440 61.851 1.00 37.89 55 GLY C O 1
ATOM 4996 N N . ASP C 1 56 ? 68.827 51.828 63.763 1.00 57.08 56 ASP C N 1
ATOM 4997 C CA . ASP C 1 56 ? 67.825 50.931 64.311 1.00 61.27 56 ASP C CA 1
ATOM 4998 C C . ASP C 1 56 ? 66.970 51.669 65.289 1.00 61.43 56 ASP C C 1
ATOM 4999 O O . ASP C 1 56 ? 66.153 52.489 64.923 1.00 70.46 56 ASP C O 1
ATOM 5004 N N . SER C 1 57 ? 67.171 51.316 66.551 1.00 59.46 57 SER C N 1
ATOM 5005 C CA . SER C 1 57 ? 66.474 51.890 67.689 1.00 49.49 57 SER C CA 1
ATOM 5006 C C . SER C 1 57 ? 67.626 52.013 68.657 1.00 42.78 57 SER C C 1
ATOM 5007 O O . SER C 1 57 ? 67.677 52.947 69.469 1.00 54.17 57 SER C O 1
ATOM 5010 N N . ARG C 1 58 ? 68.552 51.052 68.553 1.00 28.31 58 ARG C N 1
ATOM 5011 C CA . ARG C 1 58 ? 69.750 51.014 69.387 1.00 23.59 58 ARG C CA 1
ATOM 5012 C C . ARG C 1 58 ? 70.616 52.202 68.994 1.00 29.51 58 ARG C C 1
ATOM 5013 O O . ARG C 1 58 ? 71.645 52.496 69.615 1.00 40.29 58 ARG C O 1
ATOM 5021 N N . THR C 1 59 ? 70.179 52.892 67.952 1.00 27.52 59 THR C N 1
ATOM 5022 C CA . THR C 1 59 ? 70.872 54.073 67.517 1.00 36.42 59 THR C CA 1
ATOM 5023 C C . THR C 1 59 ? 69.903 55.244 67.576 1.00 37.96 59 THR C C 1
ATOM 5024 O O . THR C 1 59 ? 70.342 56.387 67.635 1.00 39.05 59 THR C O 1
ATOM 5028 N N . ASP C 1 60 ? 68.594 54.968 67.593 1.00 37.23 60 ASP C N 1
ATOM 5029 C CA . ASP C 1 60 ? 67.586 56.043 67.646 1.00 36.00 60 ASP C CA 1
ATOM 5030 C C . ASP C 1 60 ? 67.673 56.971 68.859 1.00 40.33 60 ASP C C 1
ATOM 5031 O O . ASP C 1 60 ? 67.295 56.600 69.983 1.00 45.17 60 ASP C O 1
ATOM 5036 N N . LYS C 1 61 ? 68.150 58.188 68.616 1.00 40.31 61 LYS C N 1
ATOM 5037 C CA . LYS C 1 61 ? 68.328 59.168 69.680 1.00 43.40 61 LYS C CA 1
ATOM 5038 C C . LYS C 1 61 ? 67.006 59.645 70.234 1.00 44.23 61 LYS C C 1
ATOM 5039 O O . LYS C 1 61 ? 66.865 59.909 71.425 1.00 50.22 61 LYS C O 1
ATOM 5045 N N . SER C 1 62 ? 66.029 59.755 69.354 1.00 47.27 62 SER C N 1
ATOM 5046 C CA . SER C 1 62 ? 64.708 60.217 69.737 1.00 51.89 62 SER C CA 1
ATOM 5047 C C . SER C 1 62 ? 63.828 59.066 70.203 1.00 50.70 62 SER C C 1
ATOM 5048 O O . SER C 1 62 ? 62.644 59.006 69.879 1.00 53.69 62 SER C O 1
ATOM 5051 N N . ASN C 1 63 ? 64.408 58.138 70.951 1.00 47.09 63 ASN C N 1
ATOM 5052 C CA . ASN C 1 63 ? 63.634 57.019 71.446 1.00 48.89 63 ASN C CA 1
ATOM 5053 C C . ASN C 1 63 ? 63.332 57.310 72.894 1.00 57.71 63 ASN C C 1
ATOM 5054 O O . ASN C 1 63 ? 64.147 57.936 73.586 1.00 62.42 63 ASN C O 1
ATOM 5059 N N . SER C 1 64 ? 62.155 56.855 73.338 1.00 60.44 64 SER C N 1
ATOM 5060 C CA . SER C 1 64 ? 61.673 57.048 74.715 1.00 54.48 64 SER C CA 1
ATOM 5061 C C . SER C 1 64 ? 62.789 56.849 75.721 1.00 53.36 64 SER C C 1
ATOM 5062 O O . SER C 1 64 ? 63.388 57.821 76.167 1.00 54.84 64 SER C O 1
ATOM 5065 N N . ALA C 1 65 ? 63.078 55.593 76.060 1.00 52.90 65 ALA C N 1
ATOM 5066 C CA . ALA C 1 65 ? 64.126 55.254 77.033 1.00 50.32 65 ALA C CA 1
ATOM 5067 C C . ALA C 1 65 ? 65.449 55.425 76.377 1.00 42.06 65 ALA C C 1
ATOM 5068 O O . ALA C 1 65 ? 66.106 54.447 76.070 1.00 37.70 65 ALA C O 1
ATOM 5070 N N . PHE C 1 66 ? 65.893 56.656 76.218 1.00 44.32 66 PHE C N 1
ATOM 5071 C CA . PHE C 1 66 ? 67.093 56.775 75.475 1.00 49.62 66 PHE C CA 1
ATOM 5072 C C . PHE C 1 66 ? 68.436 56.238 75.904 1.00 52.36 66 PHE C C 1
ATOM 5073 O O . PHE C 1 66 ? 68.671 55.048 75.737 1.00 64.64 66 PHE C O 1
ATOM 5081 N N . PRO C 1 67 ? 69.302 57.045 76.526 1.00 41.18 67 PRO C N 1
ATOM 5082 C CA . PRO C 1 67 ? 70.598 56.453 76.845 1.00 33.34 67 PRO C CA 1
ATOM 5083 C C . PRO C 1 67 ? 70.571 54.953 77.039 1.00 39.00 67 PRO C C 1
ATOM 5084 O O . PRO C 1 67 ? 71.343 54.235 76.422 1.00 41.00 67 PRO C O 1
ATOM 5088 N N . ARG C 1 68 ? 69.624 54.481 77.844 1.00 43.63 68 ARG C N 1
ATOM 5089 C CA . ARG C 1 68 ? 69.494 53.062 78.138 1.00 49.69 68 ARG C CA 1
ATOM 5090 C C . ARG C 1 68 ? 69.411 52.239 76.880 1.00 50.66 68 ARG C C 1
ATOM 5091 O O . ARG C 1 68 ? 70.309 51.461 76.597 1.00 61.64 68 ARG C O 1
ATOM 5099 N N . SER C 1 69 ? 68.333 52.421 76.123 1.00 45.75 69 SER C N 1
ATOM 5100 C CA . SER C 1 69 ? 68.107 51.691 74.869 1.00 43.28 69 SER C CA 1
ATOM 5101 C C . SER C 1 69 ? 69.235 51.737 73.821 1.00 42.20 69 SER C C 1
ATOM 5102 O O . SER C 1 69 ? 69.311 50.855 72.974 1.00 39.79 69 SER C O 1
ATOM 5105 N N . ALA C 1 70 ? 70.097 52.755 73.875 1.00 41.11 70 ALA C N 1
ATOM 5106 C CA . ALA C 1 70 ? 71.171 52.922 72.891 1.00 38.55 70 ALA C CA 1
ATOM 5107 C C . ALA C 1 70 ? 72.387 52.016 73.007 1.00 39.49 70 ALA C C 1
ATOM 5108 O O . ALA C 1 70 ? 72.717 51.539 74.084 1.00 46.47 70 ALA C O 1
ATOM 5110 N N . ASP C 1 71 ? 73.059 51.793 71.881 1.00 35.87 71 ASP C N 1
ATOM 5111 C CA . ASP C 1 71 ? 74.258 50.965 71.845 1.00 28.88 71 ASP C CA 1
ATOM 5112 C C . ASP C 1 71 ? 75.341 51.927 71.477 1.00 29.41 71 ASP C C 1
ATOM 5113 O O . ASP C 1 71 ? 76.498 51.563 71.295 1.00 30.57 71 ASP C O 1
ATOM 5118 N N . VAL C 1 72 ? 74.954 53.181 71.361 1.00 21.62 72 VAL C N 1
ATOM 5119 C CA . VAL C 1 72 ? 75.937 54.180 71.023 1.00 32.99 72 VAL C CA 1
ATOM 5120 C C . VAL C 1 72 ? 75.717 55.388 71.889 1.00 35.33 72 VAL C C 1
ATOM 5121 O O . VAL C 1 72 ? 74.683 55.479 72.550 1.00 38.19 72 VAL C O 1
ATOM 5125 N N . SER C 1 73 ? 76.694 56.296 71.875 1.00 34.99 73 SER C N 1
ATOM 5126 C CA . SER C 1 73 ? 76.643 57.528 72.645 1.00 34.89 73 SER C CA 1
ATOM 5127 C C . SER C 1 73 ? 75.729 58.499 71.940 1.00 38.35 73 SER C C 1
ATOM 5128 O O . SER C 1 73 ? 75.212 58.179 70.877 1.00 44.40 73 SER C O 1
ATOM 5131 N N . ALA C 1 74 ? 75.539 59.690 72.510 1.00 40.68 74 ALA C N 1
ATOM 5132 C CA . ALA C 1 74 ? 74.682 60.683 71.866 1.00 37.47 74 ALA C CA 1
ATOM 5133 C C . ALA C 1 74 ? 75.460 61.240 70.697 1.00 38.02 74 ALA C C 1
ATOM 5134 O O . ALA C 1 74 ? 74.975 61.238 69.577 1.00 42.93 74 ALA C O 1
ATOM 5136 N N . LYS C 1 75 ? 76.677 61.703 70.958 1.00 39.59 75 LYS C N 1
ATOM 5137 C CA . LYS C 1 75 ? 77.517 62.255 69.907 1.00 39.55 75 LYS C CA 1
ATOM 5138 C C . LYS C 1 75 ? 77.337 61.420 68.650 1.00 40.12 75 LYS C C 1
ATOM 5139 O O . LYS C 1 75 ? 77.010 61.960 67.593 1.00 45.36 75 LYS C O 1
ATOM 5145 N N . THR C 1 76 ? 77.516 60.106 68.783 1.00 39.36 76 THR C N 1
ATOM 5146 C CA . THR C 1 76 ? 77.394 59.174 67.667 1.00 38.29 76 THR C CA 1
ATOM 5147 C C . THR C 1 76 ? 75.986 59.133 67.115 1.00 39.60 76 THR C C 1
ATOM 5148 O O . THR C 1 76 ? 75.780 59.281 65.908 1.00 46.13 76 THR C O 1
ATOM 5152 N N . ALA C 1 77 ? 75.009 58.910 67.988 1.00 36.01 77 ALA C N 1
ATOM 5153 C CA . ALA C 1 77 ? 73.620 58.852 67.541 1.00 29.64 77 ALA C CA 1
ATOM 5154 C C . ALA C 1 77 ? 73.295 60.057 66.667 1.00 29.04 77 ALA C C 1
ATOM 5155 O O . ALA C 1 77 ? 72.532 59.955 65.729 1.00 27.43 77 ALA C O 1
ATOM 5157 N N . ASP C 1 78 ? 73.885 61.201 66.975 1.00 35.75 78 ASP C N 1
ATOM 5158 C CA . ASP C 1 78 ? 73.641 62.403 66.195 1.00 44.13 78 ASP C CA 1
ATOM 5159 C C . ASP C 1 78 ? 73.965 62.194 64.718 1.00 45.62 78 ASP C C 1
ATOM 5160 O O . ASP C 1 78 ? 73.278 62.721 63.843 1.00 51.36 78 ASP C O 1
ATOM 5165 N N . LYS C 1 79 ? 75.007 61.415 64.443 1.00 41.34 79 LYS C N 1
ATOM 5166 C CA . LYS C 1 79 ? 75.439 61.191 63.079 1.00 30.61 79 LYS C CA 1
ATOM 5167 C C . LYS C 1 79 ? 74.669 60.086 62.426 1.00 29.76 79 LYS C C 1
ATOM 5168 O O . LYS C 1 79 ? 74.899 59.743 61.280 1.00 40.67 79 LYS C O 1
ATOM 5174 N N . PHE C 1 80 ? 73.724 59.526 63.147 1.00 30.46 80 PHE C N 1
ATOM 5175 C CA . PHE C 1 80 ? 72.938 58.434 62.585 1.00 35.05 80 PHE C CA 1
ATOM 5176 C C . PHE C 1 80 ? 71.579 58.896 62.056 1.00 38.63 80 PHE C C 1
ATOM 5177 O O . PHE C 1 80 ? 71.018 59.907 62.494 1.00 40.27 80 PHE C O 1
ATOM 5185 N N . ARG C 1 81 ? 71.053 58.152 61.097 1.00 45.35 81 ARG C N 1
ATOM 5186 C CA . ARG C 1 81 ? 69.760 58.470 60.527 1.00 48.09 81 ARG C CA 1
ATOM 5187 C C . ARG C 1 81 ? 69.036 57.147 60.670 1.00 46.57 81 ARG C C 1
ATOM 5188 O O . ARG C 1 81 ? 69.129 56.281 59.829 1.00 45.95 81 ARG C O 1
ATOM 5196 N N . PHE C 1 82 ? 68.344 57.017 61.798 1.00 54.84 82 PHE C N 1
ATOM 5197 C CA . PHE C 1 82 ? 67.605 55.824 62.204 1.00 58.52 82 PHE C CA 1
ATOM 5198 C C . PHE C 1 82 ? 66.183 56.191 62.637 1.00 49.16 82 PHE C C 1
ATOM 5199 O O . PHE C 1 82 ? 65.777 57.348 62.633 1.00 61.28 82 PHE C O 1
ATOM 5207 N N . LEU C 1 83 ? 65.441 55.185 63.045 1.00 25.20 83 LEU C N 1
ATOM 5208 C CA . LEU C 1 83 ? 64.085 55.363 63.517 1.00 23.50 83 LEU C CA 1
ATOM 5209 C C . LEU C 1 83 ? 63.647 54.001 64.030 1.00 28.25 83 LEU C C 1
ATOM 5210 O O . LEU C 1 83 ? 63.582 53.023 63.282 1.00 26.63 83 LEU C O 1
ATOM 5215 N N . SER C 1 84 ? 63.343 53.938 65.317 1.00 33.20 84 SER C N 1
ATOM 5216 C CA . SER C 1 84 ? 62.985 52.686 65.957 1.00 31.19 84 SER C CA 1
ATOM 5217 C C . SER C 1 84 ? 62.110 51.788 65.148 1.00 29.60 84 SER C C 1
ATOM 5218 O O . SER C 1 84 ? 61.106 52.216 64.603 1.00 33.57 84 SER C O 1
ATOM 5221 N N . GLY C 1 85 ? 62.499 50.528 65.091 1.00 29.65 85 GLY C N 1
ATOM 5222 C CA . GLY C 1 85 ? 61.709 49.550 64.377 1.00 34.38 85 GLY C CA 1
ATOM 5223 C C . GLY C 1 85 ? 61.944 49.451 62.885 1.00 36.13 85 GLY C C 1
ATOM 5224 O O . GLY C 1 85 ? 61.255 48.670 62.225 1.00 34.26 85 GLY C O 1
ATOM 5225 N N . GLY C 1 86 ? 62.915 50.208 62.367 1.00 30.93 86 GLY C N 1
ATOM 5226 C CA . GLY C 1 86 ? 63.184 50.192 60.943 1.00 35.81 86 GLY C CA 1
ATOM 5227 C C . GLY C 1 86 ? 64.266 49.243 60.457 1.00 41.35 86 GLY C C 1
ATOM 5228 O O . GLY C 1 86 ? 65.001 48.648 61.259 1.00 47.63 86 GLY C O 1
ATOM 5229 N N . SER C 1 87 ? 64.358 49.104 59.132 1.00 36.31 87 SER C N 1
ATOM 5230 C CA . SER C 1 87 ? 65.345 48.239 58.503 1.00 30.88 87 SER C CA 1
ATOM 5231 C C . SER C 1 87 ? 65.367 48.602 57.037 1.00 30.90 87 SER C C 1
ATOM 5232 O O . SER C 1 87 ? 64.302 48.738 56.446 1.00 33.04 87 SER C O 1
ATOM 5235 N N . LEU C 1 88 ? 66.553 48.760 56.441 1.00 30.59 88 LEU C N 1
ATOM 5236 C CA . LEU C 1 88 ? 66.611 49.100 55.020 1.00 25.81 88 LEU C CA 1
ATOM 5237 C C . LEU C 1 88 ? 65.746 48.095 54.298 1.00 20.84 88 LEU C C 1
ATOM 5238 O O . LEU C 1 88 ? 64.956 48.452 53.424 1.00 21.99 88 LEU C O 1
ATOM 5243 N N . MET C 1 89 ? 65.856 46.833 54.689 1.00 16.18 89 MET C N 1
ATOM 5244 C CA . MET C 1 89 ? 65.066 45.842 53.995 1.00 16.41 89 MET C CA 1
ATOM 5245 C C . MET C 1 89 ? 63.601 46.028 54.189 1.00 16.32 89 MET C C 1
ATOM 5246 O O . MET C 1 89 ? 62.829 45.714 53.304 1.00 25.10 89 MET C O 1
ATOM 5251 N N . LEU C 1 90 ? 63.203 46.531 55.342 1.00 25.52 90 LEU C N 1
ATOM 5252 C CA . LEU C 1 90 ? 61.773 46.717 55.624 1.00 28.64 90 LEU C CA 1
ATOM 5253 C C . LEU C 1 90 ? 61.185 47.792 54.745 1.00 32.12 90 LEU C C 1
ATOM 5254 O O . LEU C 1 90 ? 60.042 47.712 54.299 1.00 33.36 90 LEU C O 1
ATOM 5259 N N . SER C 1 91 ? 61.995 48.805 54.506 1.00 30.75 91 SER C N 1
ATOM 5260 C CA . SER C 1 91 ? 61.581 49.918 53.704 1.00 33.39 91 SER C CA 1
ATOM 5261 C C . SER C 1 91 ? 61.575 49.490 52.252 1.00 35.70 91 SER C C 1
ATOM 5262 O O . SER C 1 91 ? 60.807 50.038 51.450 1.00 41.25 91 SER C O 1
ATOM 5265 N N . MET C 1 92 ? 62.433 48.523 51.910 1.00 32.20 92 MET C N 1
ATOM 5266 C CA . MET C 1 92 ? 62.493 48.038 50.546 1.00 23.60 92 MET C CA 1
ATOM 5267 C C . MET C 1 92 ? 61.185 47.387 50.155 1.00 25.52 92 MET C C 1
ATOM 5268 O O . MET C 1 92 ? 60.655 47.687 49.112 1.00 38.28 92 MET C O 1
ATOM 5273 N N . PHE C 1 93 ? 60.641 46.504 50.976 1.00 21.74 93 PHE C N 1
ATOM 5274 C CA . PHE C 1 93 ? 59.385 45.860 50.603 1.00 25.71 93 PHE C CA 1
ATOM 5275 C C . PHE C 1 93 ? 58.158 46.371 51.292 1.00 29.90 93 PHE C C 1
ATOM 5276 O O . PHE C 1 93 ? 57.051 45.956 50.947 1.00 29.70 93 PHE C O 1
ATOM 5284 N N . GLY C 1 94 ? 58.348 47.231 52.286 1.00 36.35 94 GLY C N 1
ATOM 5285 C CA . GLY C 1 94 ? 57.218 47.787 53.014 1.00 41.14 94 GLY C CA 1
ATOM 5286 C C . GLY C 1 94 ? 56.169 46.756 53.396 1.00 38.21 94 GLY C C 1
ATOM 5287 O O . GLY C 1 94 ? 55.002 46.831 52.990 1.00 42.77 94 GLY C O 1
ATOM 5288 N N . PRO C 1 95 ? 56.546 45.775 54.205 1.00 32.38 95 PRO C N 1
ATOM 5289 C CA . PRO C 1 95 ? 55.505 44.810 54.542 1.00 30.77 95 PRO C CA 1
ATOM 5290 C C . PRO C 1 95 ? 54.512 45.514 55.457 1.00 36.67 95 PRO C C 1
ATOM 5291 O O . PRO C 1 95 ? 54.828 46.535 56.074 1.00 42.80 95 PRO C O 1
ATOM 5295 N N . PRO C 1 96 ? 53.297 44.979 55.552 1.00 44.66 96 PRO C N 1
ATOM 5296 C CA . PRO C 1 96 ? 52.200 45.508 56.367 1.00 48.53 96 PRO C CA 1
ATOM 5297 C C . PRO C 1 96 ? 52.452 45.604 57.856 1.00 47.37 96 PRO C C 1
ATOM 5298 O O . PRO C 1 96 ? 52.915 44.656 58.486 1.00 50.47 96 PRO C O 1
ATOM 5302 N N . GLY C 1 97 ? 52.118 46.758 58.410 1.00 43.78 97 GLY C N 1
ATOM 5303 C CA . GLY C 1 97 ? 52.283 46.960 59.830 1.00 46.11 97 GLY C CA 1
ATOM 5304 C C . GLY C 1 97 ? 53.666 47.393 60.231 1.00 44.23 97 GLY C C 1
ATOM 5305 O O . GLY C 1 97 ? 53.832 48.278 61.058 1.00 51.56 97 GLY C O 1
ATOM 5306 N N . LYS C 1 98 ? 54.667 46.775 59.634 1.00 37.44 98 LYS C N 1
ATOM 5307 C CA . LYS C 1 98 ? 56.032 47.096 59.976 1.00 40.27 98 LYS C CA 1
ATOM 5308 C C . LYS C 1 98 ? 56.414 48.498 59.538 1.00 38.16 98 LYS C C 1
ATOM 5309 O O . LYS C 1 98 ? 56.010 48.940 58.474 1.00 39.98 98 LYS C O 1
ATOM 5315 N N . VAL C 1 99 ? 57.192 49.186 60.374 1.00 36.59 99 VAL C N 1
ATOM 5316 C CA . VAL C 1 99 ? 57.642 50.563 60.116 1.00 34.05 99 VAL C CA 1
ATOM 5317 C C . VAL C 1 99 ? 58.379 50.732 58.793 1.00 32.89 99 VAL C C 1
ATOM 5318 O O . VAL C 1 99 ? 59.271 49.970 58.453 1.00 26.46 99 VAL C O 1
ATOM 5322 N N . ASP C 1 100 ? 57.994 51.768 58.059 1.00 42.17 100 ASP C N 1
ATOM 5323 C CA . ASP C 1 100 ? 58.558 52.088 56.735 1.00 43.62 100 ASP C CA 1
ATOM 5324 C C . ASP C 1 100 ? 59.301 53.441 56.820 1.00 39.59 100 ASP C C 1
ATOM 5325 O O . ASP C 1 100 ? 58.708 54.506 56.704 1.00 43.65 100 ASP C O 1
ATOM 5330 N N . TYR C 1 101 ? 60.610 53.392 57.011 1.00 32.45 101 TYR C N 1
ATOM 5331 C CA . TYR C 1 101 ? 61.358 54.618 57.199 1.00 29.32 101 TYR C CA 1
ATOM 5332 C C . TYR C 1 101 ? 62.196 55.052 56.022 1.00 31.40 101 TYR C C 1
ATOM 5333 O O . TYR C 1 101 ? 62.927 54.245 55.442 1.00 37.23 101 TYR C O 1
ATOM 5342 N N . LEU C 1 102 ? 62.124 56.338 55.685 1.00 28.73 102 LEU C N 1
ATOM 5343 C CA . LEU C 1 102 ? 62.904 56.834 54.559 1.00 24.44 102 LEU C CA 1
ATOM 5344 C C . LEU C 1 102 ? 64.385 56.983 54.838 1.00 21.52 102 LEU C C 1
ATOM 5345 O O . LEU C 1 102 ? 64.860 58.052 55.197 1.00 24.49 102 LEU C O 1
ATOM 5350 N N . TYR C 1 103 ? 65.130 55.905 54.672 1.00 16.99 103 TYR C N 1
ATOM 5351 C CA . TYR C 1 103 ? 66.556 55.984 54.894 1.00 17.09 103 TYR C CA 1
ATOM 5352 C C . TYR C 1 103 ? 67.191 56.674 53.717 1.00 20.17 103 TYR C C 1
ATOM 5353 O O . TYR C 1 103 ? 66.909 56.323 52.575 1.00 21.22 103 TYR C O 1
ATOM 5362 N N . GLN C 1 104 ? 68.059 57.643 53.974 1.00 26.46 104 GLN C N 1
ATOM 5363 C CA . GLN C 1 104 ? 68.775 58.333 52.890 1.00 22.57 104 GLN C CA 1
ATOM 5364 C C . GLN C 1 104 ? 69.835 59.272 53.459 1.00 24.07 104 GLN C C 1
ATOM 5365 O O . GLN C 1 104 ? 69.732 59.716 54.588 1.00 34.60 104 GLN C O 1
ATOM 5371 N N . GLY C 1 105 ? 70.864 59.587 52.700 1.00 22.13 105 GLY C N 1
ATOM 5372 C CA . GLY C 1 105 ? 71.858 60.468 53.264 1.00 30.04 105 GLY C CA 1
ATOM 5373 C C . GLY C 1 105 ? 73.148 60.334 52.514 1.00 30.42 105 GLY C C 1
ATOM 5374 O O . GLY C 1 105 ? 73.245 59.508 51.614 1.00 31.76 105 GLY C O 1
ATOM 5375 N N . CYS C 1 106 ? 74.143 61.133 52.885 1.00 30.05 106 CYS C N 1
ATOM 5376 C CA . CYS C 1 106 ? 75.415 61.086 52.195 1.00 35.90 106 CYS C CA 1
ATOM 5377 C C . CYS C 1 106 ? 76.567 60.926 53.124 1.00 31.29 106 CYS C C 1
ATOM 5378 O O . CYS C 1 106 ? 76.451 61.202 54.294 1.00 35.99 106 CYS C O 1
ATOM 5381 N N . GLY C 1 107 ? 77.690 60.483 52.592 1.00 32.47 107 GLY C N 1
ATOM 5382 C CA . GLY C 1 107 ? 78.862 60.314 53.415 1.00 36.21 107 GLY C CA 1
ATOM 5383 C C . GLY C 1 107 ? 79.911 59.520 52.694 1.00 36.57 107 GLY C C 1
ATOM 5384 O O . GLY C 1 107 ? 79.598 58.610 51.928 1.00 42.03 107 GLY C O 1
ATOM 5385 N N . LYS C 1 108 ? 81.163 59.883 52.925 1.00 41.70 108 LYS C N 1
ATOM 5386 C CA . LYS C 1 108 ? 82.275 59.183 52.309 1.00 49.06 108 LYS C CA 1
ATOM 5387 C C . LYS C 1 108 ? 82.360 57.773 52.932 1.00 47.00 108 LYS C C 1
ATOM 5388 O O . LYS C 1 108 ? 82.716 56.812 52.255 1.00 56.01 108 LYS C O 1
ATOM 5394 N N . HIS C 1 109 ? 81.982 57.660 54.208 1.00 43.25 109 HIS C N 1
ATOM 5395 C CA . HIS C 1 109 ? 82.009 56.406 54.972 1.00 36.74 109 HIS C CA 1
ATOM 5396 C C . HIS C 1 109 ? 80.600 56.206 55.513 1.00 35.68 109 HIS C C 1
ATOM 5397 O O . HIS C 1 109 ? 80.066 57.099 56.182 1.00 29.23 109 HIS C O 1
ATOM 5404 N N . LYS C 1 110 ? 80.003 55.051 55.201 1.00 30.11 110 LYS C N 1
ATOM 5405 C CA . LYS C 1 110 ? 78.657 54.714 55.648 1.00 26.87 110 LYS C CA 1
ATOM 5406 C C . LYS C 1 110 ? 78.671 53.563 56.636 1.00 28.64 110 LYS C C 1
ATOM 5407 O O . LYS C 1 110 ? 79.248 52.515 56.359 1.00 30.95 110 LYS C O 1
ATOM 5413 N N . VAL C 1 111 ? 78.029 53.775 57.787 1.00 26.13 111 VAL C N 1
ATOM 5414 C CA . VAL C 1 111 ? 77.964 52.774 58.844 1.00 22.00 111 VAL C CA 1
ATOM 5415 C C . VAL C 1 111 ? 76.569 52.249 59.037 1.00 23.45 111 VAL C C 1
ATOM 5416 O O . VAL C 1 111 ? 75.685 52.981 59.478 1.00 28.14 111 VAL C O 1
ATOM 5420 N N . PHE C 1 112 ? 76.380 50.973 58.7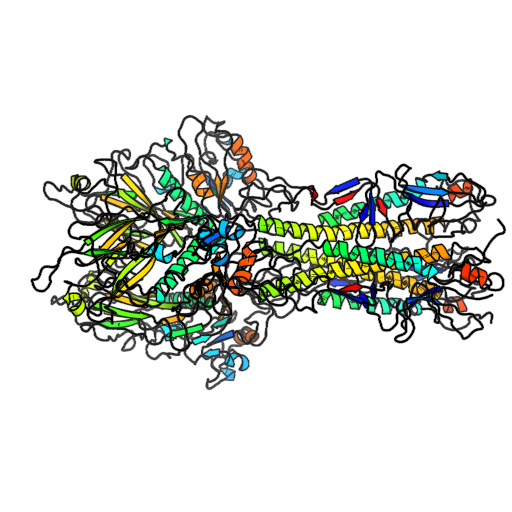42 1.00 23.42 112 PHE C N 1
ATOM 5421 C CA . PHE C 1 112 ? 75.066 50.364 58.870 1.00 27.82 112 PHE C CA 1
ATOM 5422 C C . PHE C 1 112 ? 74.962 49.511 60.121 1.00 30.98 112 PHE C C 1
ATOM 5423 O O . PHE C 1 112 ? 75.843 48.706 60.407 1.00 36.74 112 PHE C O 1
ATOM 5431 N N . TYR C 1 113 ? 73.884 49.706 60.869 1.00 34.35 113 TYR C N 1
ATOM 5432 C CA . TYR C 1 113 ? 73.615 48.934 62.077 1.00 34.81 113 TYR C CA 1
ATOM 5433 C C . TYR C 1 113 ? 72.098 48.825 62.122 1.00 35.45 113 TYR C C 1
ATOM 5434 O O . TYR C 1 113 ? 71.466 49.464 62.952 1.00 44.77 113 TYR C O 1
ATOM 5443 N N . GLU C 1 114 ? 71.528 48.041 61.201 1.00 30.81 114 GLU C N 1
ATOM 5444 C CA . GLU C 1 114 ? 70.077 47.794 61.099 1.00 23.17 114 GLU C CA 1
ATOM 5445 C C . GLU C 1 114 ? 69.844 46.365 60.649 1.00 28.14 114 GLU C C 1
ATOM 5446 O O . GLU C 1 114 ? 70.799 45.646 60.340 1.00 32.56 114 GLU C O 1
ATOM 5452 N N . GLY C 1 115 ? 68.581 45.948 60.605 1.00 31.53 115 GLY C N 1
ATOM 5453 C CA . GLY C 1 115 ? 68.300 44.608 60.126 1.00 39.67 115 GLY C CA 1
ATOM 5454 C C . GLY C 1 115 ? 67.548 43.644 61.016 1.00 42.17 115 GLY C C 1
ATOM 5455 O O . GLY C 1 115 ? 66.646 42.916 60.563 1.00 43.64 115 GLY C O 1
ATOM 5456 N N . VAL C 1 116 ? 67.926 43.620 62.285 1.00 42.27 116 VAL C N 1
ATOM 5457 C CA . VAL C 1 116 ? 67.299 42.729 63.258 1.00 38.62 116 VAL C CA 1
ATOM 5458 C C . VAL C 1 116 ? 65.784 42.849 63.181 1.00 39.13 116 VAL C C 1
ATOM 5459 O O . VAL C 1 116 ? 65.039 41.883 63.403 1.00 40.00 116 VAL C O 1
ATOM 5463 N N . ASN C 1 117 ? 65.325 44.040 62.849 1.00 35.12 117 ASN C N 1
ATOM 5464 C CA . ASN C 1 117 ? 63.913 44.234 62.802 1.00 33.80 117 ASN C CA 1
ATOM 5465 C C . ASN C 1 117 ? 63.141 43.393 61.810 1.00 33.94 117 ASN C C 1
ATOM 5466 O O . ASN C 1 117 ? 61.912 43.356 61.891 1.00 45.29 117 ASN C O 1
ATOM 5471 N N . TRP C 1 118 ? 63.838 42.746 60.864 1.00 37.51 118 TRP C N 1
ATOM 5472 C CA . TRP C 1 118 ? 63.190 41.799 59.923 1.00 43.06 118 TRP C CA 1
ATOM 5473 C C . TRP C 1 118 ? 64.006 40.505 59.936 1.00 44.43 118 TRP C C 1
ATOM 5474 O O . TRP C 1 118 ? 64.612 40.103 58.941 1.00 48.68 118 TRP C O 1
ATOM 5485 N N . SER C 1 119 ? 64.015 39.872 61.103 1.00 43.16 119 SER C N 1
ATOM 5486 C CA . SER C 1 119 ? 64.706 38.619 61.316 1.00 36.46 119 SER C CA 1
ATOM 5487 C C . SER C 1 119 ? 63.619 37.592 61.330 1.00 35.58 119 SER C C 1
ATOM 5488 O O . SER C 1 119 ? 62.441 37.948 61.417 1.00 40.84 119 SER C O 1
ATOM 5491 N N . PRO C 1 120 ? 63.982 36.306 61.257 1.00 31.30 120 PRO C N 1
ATOM 5492 C CA . PRO C 1 120 ? 63.003 35.209 61.252 1.00 36.48 120 PRO C CA 1
ATOM 5493 C C . PRO C 1 120 ? 61.851 35.430 62.244 1.00 37.26 120 PRO C C 1
ATOM 5494 O O . PRO C 1 120 ? 60.682 35.055 62.022 1.00 34.92 120 PRO C O 1
ATOM 5498 N N . HIS C 1 121 ? 62.214 36.065 63.344 1.00 39.03 121 HIS C N 1
ATOM 5499 C CA . HIS C 1 121 ? 61.276 36.389 64.379 1.00 35.54 121 HIS C CA 1
ATOM 5500 C C . HIS C 1 121 ? 60.088 37.121 63.816 1.00 35.05 121 HIS C C 1
ATOM 5501 O O . HIS C 1 121 ? 58.949 36.737 64.071 1.00 38.87 121 HIS C O 1
ATOM 5508 N N . ALA C 1 122 ? 60.370 38.189 63.065 1.00 32.40 122 ALA C N 1
ATOM 5509 C CA . ALA C 1 122 ? 59.337 39.020 62.476 1.00 34.51 122 ALA C CA 1
ATOM 5510 C C . ALA C 1 122 ? 58.220 38.170 61.885 1.00 31.59 122 ALA C C 1
ATOM 5511 O O . ALA C 1 122 ? 57.100 38.641 61.679 1.00 30.77 122 ALA C O 1
ATOM 5513 N N . ALA C 1 123 ? 58.536 36.908 61.629 1.00 31.90 123 ALA C N 1
ATOM 5514 C CA . ALA C 1 123 ? 57.567 35.973 61.082 1.00 38.09 123 ALA C CA 1
ATOM 5515 C C . ALA C 1 123 ? 56.675 36.577 60.006 1.00 44.63 123 ALA C C 1
ATOM 5516 O O . ALA C 1 123 ? 55.448 36.454 60.055 1.00 52.62 123 ALA C O 1
ATOM 5518 N N . ILE C 1 124 ? 57.299 37.250 59.046 1.00 41.81 124 ILE C N 1
ATOM 5519 C CA . ILE C 1 124 ? 56.566 37.835 57.950 1.00 29.73 124 ILE C CA 1
ATOM 5520 C C . ILE C 1 124 ? 56.621 36.760 56.902 1.00 31.99 124 ILE C C 1
ATOM 5521 O O . ILE C 1 124 ? 57.605 36.033 56.811 1.00 31.87 124 ILE C O 1
ATOM 5526 N N . ASN C 1 125 ? 55.570 36.649 56.114 1.00 36.10 125 ASN C N 1
ATOM 5527 C CA . ASN C 1 125 ? 55.551 35.662 55.051 1.00 42.53 125 ASN C CA 1
ATOM 5528 C C . ASN C 1 125 ? 54.596 36.142 53.979 1.00 46.96 125 ASN C C 1
ATOM 5529 O O . ASN C 1 125 ? 53.382 36.044 54.152 1.00 55.27 125 ASN C O 1
ATOM 5534 N N . CYS C 1 126 ? 55.087 36.671 52.876 1.00 39.61 126 CYS C N 1
ATOM 5535 C CA . CYS C 1 126 ? 54.095 37.081 51.928 1.00 44.21 126 CYS C CA 1
ATOM 5536 C C . CYS C 1 126 ? 54.331 36.275 50.717 1.00 42.01 126 CYS C C 1
ATOM 5537 O O . CYS C 1 126 ? 54.778 36.754 49.675 1.00 46.98 126 CYS C O 1
ATOM 5540 N N . TYR C 1 127 ? 54.031 34.998 50.925 1.00 33.39 127 TYR C N 1
ATOM 5541 C CA . TYR C 1 127 ? 54.131 33.959 49.931 1.00 30.15 127 TYR C CA 1
ATOM 5542 C C . TYR C 1 127 ? 55.497 33.384 50.007 1.00 34.98 127 TYR C C 1
ATOM 5543 O O . TYR C 1 127 ? 55.907 32.637 49.126 1.00 41.64 127 TYR C O 1
ATOM 5552 N N . ARG C 1 128 ? 56.208 33.736 51.073 1.00 38.47 128 ARG C N 1
ATOM 5553 C CA . ARG C 1 128 ? 57.566 33.244 51.261 1.00 47.33 128 ARG C CA 1
ATOM 5554 C C . ARG C 1 128 ? 57.798 33.025 52.752 1.00 51.34 128 ARG C C 1
ATOM 5555 O O . ARG C 1 128 ? 57.681 33.970 53.539 1.00 56.01 128 ARG C O 1
ATOM 5563 N N . LYS C 1 129 ? 58.112 31.778 53.129 1.00 51.69 129 LYS C N 1
ATOM 5564 C CA . LYS C 1 129 ? 58.355 31.394 54.540 1.00 50.73 129 LYS C CA 1
ATOM 5565 C C . LYS C 1 129 ? 59.685 31.851 55.181 1.00 46.82 129 LYS C C 1
ATOM 5566 O O . LYS C 1 129 ? 59.660 32.409 56.279 1.00 45.07 129 LYS C O 1
ATOM 5572 N N . ASN C 1 130 ? 60.823 31.607 54.508 1.00 44.66 130 ASN C N 1
ATOM 5573 C CA . ASN C 1 130 ? 62.170 31.993 54.997 1.00 42.63 130 ASN C CA 1
ATOM 5574 C C . ASN C 1 130 ? 62.800 33.099 54.125 1.00 45.04 130 ASN C C 1
ATOM 5575 O O . ASN C 1 130 ? 63.402 32.839 53.075 1.00 49.72 130 ASN C O 1
ATOM 5580 N N . TRP C 1 131 ? 62.673 34.337 54.582 1.00 42.19 131 TRP C N 1
ATOM 5581 C CA . TRP C 1 131 ? 63.186 35.498 53.857 1.00 36.07 131 TRP C CA 1
ATOM 5582 C C . TRP C 1 131 ? 64.694 35.710 53.950 1.00 34.25 131 TRP C C 1
ATOM 5583 O O . TRP C 1 131 ? 65.270 36.490 53.197 1.00 36.01 131 TRP C O 1
ATOM 5594 N N . THR C 1 132 ? 65.348 35.004 54.854 1.00 33.55 132 THR C N 1
ATOM 5595 C CA . THR C 1 132 ? 66.772 35.229 55.034 1.00 33.98 132 THR C CA 1
ATOM 5596 C C . THR C 1 132 ? 67.590 35.333 53.774 1.00 33.48 132 THR C C 1
ATOM 5597 O O . THR C 1 132 ? 68.358 36.291 53.610 1.00 28.74 132 THR C O 1
ATOM 5601 N N . ASP C 1 133 ? 67.437 34.367 52.876 1.00 36.82 133 ASP C N 1
ATOM 5602 C CA . ASP C 1 133 ? 68.244 34.433 51.679 1.00 39.31 133 ASP C CA 1
ATOM 5603 C C . ASP C 1 133 ? 68.106 35.777 51.036 1.00 32.28 133 ASP C C 1
ATOM 5604 O O . ASP C 1 133 ? 69.095 36.435 50.750 1.00 31.76 133 ASP C O 1
ATOM 5609 N N . ILE C 1 134 ? 66.872 36.193 50.815 1.00 28.18 134 ILE C N 1
ATOM 5610 C CA . ILE C 1 134 ? 66.641 37.488 50.206 1.00 25.42 134 ILE C CA 1
ATOM 5611 C C . ILE C 1 134 ? 67.335 38.578 51.001 1.00 24.37 134 ILE C C 1
ATOM 5612 O O . ILE C 1 134 ? 68.030 39.420 50.432 1.00 17.48 134 ILE C O 1
ATOM 5617 N N . LYS C 1 135 ? 67.142 38.555 52.320 1.00 22.62 135 LYS C N 1
ATOM 5618 C CA . LYS C 1 135 ? 67.764 39.543 53.182 1.00 19.62 135 LYS C CA 1
ATOM 5619 C C . LYS C 1 135 ? 69.232 39.567 52.801 1.00 16.40 135 LYS C C 1
ATOM 5620 O O . LYS C 1 135 ? 69.810 40.623 52.509 1.00 20.78 135 LYS C O 1
ATOM 5626 N N . LEU C 1 136 ? 69.825 38.383 52.777 1.00 10.77 136 LEU C N 1
ATOM 5627 C CA . LEU C 1 136 ? 71.218 38.263 52.406 1.00 19.36 136 LEU C CA 1
ATOM 5628 C C . LEU C 1 136 ? 71.554 39.072 51.154 1.00 23.20 136 LEU C C 1
ATOM 5629 O O . LEU C 1 136 ? 72.314 40.055 51.222 1.00 26.79 136 LEU C O 1
ATOM 5634 N N . ASN C 1 137 ? 70.980 38.673 50.019 1.00 23.27 137 ASN C N 1
ATOM 5635 C CA . ASN C 1 137 ? 71.246 39.359 48.749 1.00 19.87 137 ASN C CA 1
ATOM 5636 C C . ASN C 1 137 ? 70.911 40.832 48.772 1.00 22.41 137 ASN C C 1
ATOM 5637 O O . ASN C 1 137 ? 71.652 41.654 48.224 1.00 23.35 137 ASN C O 1
ATOM 5642 N N . PHE C 1 138 ? 69.808 41.188 49.409 1.00 16.31 138 PHE C N 1
ATOM 5643 C CA . PHE C 1 138 ? 69.482 42.591 49.464 1.00 13.53 138 PHE C CA 1
ATOM 5644 C C . PHE C 1 138 ? 70.654 43.325 50.096 1.00 19.61 138 PHE C C 1
ATOM 5645 O O . PHE C 1 138 ? 71.214 44.280 49.548 1.00 17.93 138 PHE C O 1
ATOM 5653 N N . GLN C 1 139 ? 71.032 42.846 51.269 1.00 27.42 139 GLN C N 1
ATOM 5654 C CA . GLN C 1 139 ? 72.094 43.482 52.011 1.00 31.20 139 GLN C CA 1
ATOM 5655 C C . GLN C 1 139 ? 73.317 43.552 51.150 1.00 30.81 139 GLN C C 1
ATOM 5656 O O . GLN C 1 139 ? 73.933 44.617 51.002 1.00 36.42 139 GLN C O 1
ATOM 5662 N N . LYS C 1 140 ? 73.632 42.416 50.543 1.00 29.90 140 LYS C N 1
ATOM 5663 C CA . LYS C 1 140 ? 74.794 42.317 49.668 1.00 35.57 140 LYS C CA 1
ATOM 5664 C C . LYS C 1 140 ? 74.888 43.477 48.680 1.00 34.98 140 LYS C C 1
ATOM 5665 O O . LYS C 1 140 ? 75.954 44.077 48.533 1.00 39.85 140 LYS C O 1
ATOM 5671 N N . ASN C 1 141 ? 73.778 43.805 48.020 1.00 28.78 141 ASN C N 1
ATOM 5672 C CA . ASN C 1 141 ? 73.799 44.899 47.068 1.00 19.71 141 ASN C CA 1
ATOM 5673 C C . ASN C 1 141 ? 73.891 46.241 47.745 1.00 22.07 141 ASN C C 1
ATOM 5674 O O . ASN C 1 141 ? 74.670 47.091 47.331 1.00 19.38 141 ASN C O 1
ATOM 5679 N N . ILE C 1 142 ? 73.096 46.446 48.788 1.00 17.61 142 ILE C N 1
ATOM 5680 C CA . ILE C 1 142 ? 73.157 47.721 49.489 1.00 16.21 142 ILE C CA 1
ATOM 5681 C C . ILE C 1 142 ? 74.619 48.048 49.788 1.00 15.12 142 ILE C C 1
ATOM 5682 O O . ILE C 1 142 ? 75.121 49.138 49.498 1.00 13.52 142 ILE C O 1
ATOM 5687 N N . TYR C 1 143 ? 75.319 47.076 50.346 1.00 9.21 143 TYR C N 1
ATOM 5688 C CA . TYR C 1 143 ? 76.690 47.322 50.671 1.00 17.46 143 TYR C CA 1
ATOM 5689 C C . TYR C 1 143 ? 77.506 47.644 49.430 1.00 22.59 143 TYR C C 1
ATOM 5690 O O . TYR C 1 143 ? 78.190 48.680 49.392 1.00 21.75 143 TYR C O 1
ATOM 5699 N N . GLU C 1 144 ? 77.416 46.799 48.402 1.00 25.18 144 GLU C N 1
ATOM 5700 C CA . GLU C 1 144 ? 78.174 47.048 47.175 1.00 28.91 144 GLU C CA 1
ATOM 5701 C C . GLU C 1 144 ? 77.910 48.461 46.657 1.00 30.99 144 GLU C C 1
ATOM 5702 O O . GLU C 1 144 ? 78.812 49.301 46.617 1.00 36.56 144 GLU C O 1
ATOM 5708 N N . LEU C 1 145 ? 76.666 48.728 46.277 1.00 28.87 145 LEU C N 1
ATOM 5709 C CA . LEU C 1 145 ? 76.306 50.042 45.768 1.00 30.68 145 LEU C CA 1
ATOM 5710 C C . LEU C 1 145 ? 76.676 51.132 46.761 1.00 27.15 145 LEU C C 1
ATOM 5711 O O . LEU C 1 145 ? 77.100 52.215 46.381 1.00 32.61 145 LEU C O 1
ATOM 5716 N N . ALA C 1 146 ? 76.514 50.847 48.038 1.00 22.39 146 ALA C N 1
ATOM 5717 C CA . ALA C 1 146 ? 76.832 51.841 49.032 1.00 24.34 146 ALA C CA 1
ATOM 5718 C C . ALA C 1 146 ? 78.302 52.187 49.022 1.00 26.24 146 ALA C C 1
ATOM 5719 O O . ALA C 1 146 ? 78.674 53.342 49.231 1.00 27.79 146 ALA C O 1
ATOM 5721 N N . SER C 1 147 ? 79.144 51.185 48.797 1.00 25.45 147 SER C N 1
ATOM 5722 C CA . SER C 1 147 ? 80.582 51.405 48.789 1.00 30.91 147 SER C CA 1
ATOM 5723 C C . SER C 1 147 ? 81.094 52.071 47.518 1.00 33.09 147 SER C C 1
ATOM 5724 O O . SER C 1 147 ? 82.309 52.224 47.333 1.00 42.26 147 SER C O 1
ATOM 5727 N N . GLN C 1 148 ? 80.173 52.482 46.652 1.00 34.02 148 GLN C N 1
ATOM 5728 C CA . GLN C 1 148 ? 80.543 53.127 45.395 1.00 40.72 148 GLN C CA 1
ATOM 5729 C C . GLN C 1 148 ? 79.795 54.414 45.147 1.00 36.32 148 GLN C C 1
ATOM 5730 O O . GLN C 1 148 ? 80.004 55.063 44.120 1.00 46.99 148 GLN C O 1
ATOM 5736 N N . SER C 1 149 ? 78.893 54.758 46.054 1.00 32.80 149 SER C N 1
ATOM 5737 C CA . SER C 1 149 ? 78.111 55.959 45.899 1.00 31.67 149 SER C CA 1
ATOM 5738 C C . SER C 1 149 ? 78.486 56.871 47.016 1.00 27.17 149 SER C C 1
ATOM 5739 O O . SER C 1 149 ? 79.139 56.464 47.957 1.00 25.49 149 SER C O 1
ATOM 5742 N N . HIS C 1 150 ? 78.095 58.124 46.921 1.00 35.69 150 HIS C N 1
ATOM 5743 C CA . HIS C 1 150 ? 78.401 59.046 47.992 1.00 32.30 150 HIS C CA 1
ATOM 5744 C C . HIS C 1 150 ? 77.076 59.244 48.723 1.00 36.28 150 HIS C C 1
ATOM 5745 O O . HIS C 1 150 ? 77.027 59.308 49.955 1.00 37.45 150 HIS C O 1
ATOM 5752 N N . CYS C 1 151 ? 76.007 59.305 47.931 1.00 36.62 151 CYS C N 1
ATOM 5753 C CA . CYS C 1 151 ? 74.656 59.480 48.420 1.00 39.52 151 CYS C CA 1
ATOM 5754 C C . CYS C 1 151 ? 73.779 58.293 48.056 1.00 35.39 151 CYS C C 1
ATOM 5755 O O . CYS C 1 151 ? 73.980 57.634 47.047 1.00 41.11 151 CYS C O 1
ATOM 5758 N N . MET C 1 152 ? 72.791 58.021 48.882 1.00 25.85 152 MET C N 1
ATOM 5759 C CA . MET C 1 152 ? 71.913 56.932 48.592 1.00 20.12 152 MET C CA 1
ATOM 5760 C C . MET C 1 152 ? 70.626 57.241 49.315 1.00 21.17 152 MET C C 1
ATOM 5761 O O . MET C 1 152 ? 70.630 57.883 50.356 1.00 25.21 152 MET C O 1
ATOM 5766 N N . SER C 1 153 ? 69.520 56.809 48.732 1.00 19.17 153 SER C N 1
ATOM 5767 C CA . SER C 1 153 ? 68.225 57.069 49.293 1.00 22.21 153 SER C CA 1
ATOM 5768 C C . SER C 1 153 ? 67.180 56.110 48.821 1.00 22.61 153 SER C C 1
ATOM 5769 O O . SER C 1 153 ? 67.178 55.672 47.687 1.00 22.73 153 SER C O 1
ATOM 5772 N N . LEU C 1 154 ? 66.250 55.821 49.704 1.00 26.18 154 LEU C N 1
ATOM 5773 C CA . LEU C 1 154 ? 65.171 54.947 49.352 1.00 21.09 154 LEU C CA 1
ATOM 5774 C C . LEU C 1 154 ? 64.333 55.791 48.428 1.00 20.32 154 LEU C C 1
ATOM 5775 O O . LEU C 1 154 ? 64.253 57.009 48.584 1.00 20.01 154 LEU C O 1
ATOM 5780 N N . VAL C 1 155 ? 63.741 55.144 47.443 1.00 17.21 155 VAL C N 1
ATOM 5781 C CA . VAL C 1 155 ? 62.860 55.822 46.508 1.00 17.51 155 VAL C CA 1
ATOM 5782 C C . VAL C 1 155 ? 61.528 55.146 46.790 1.00 17.91 155 VAL C C 1
ATOM 5783 O O . VAL C 1 155 ? 61.272 54.021 46.327 1.00 19.39 155 VAL C O 1
ATOM 5787 N N . ASN C 1 156 ? 60.691 55.834 47.562 1.00 15.55 156 ASN C N 1
ATOM 5788 C CA . ASN C 1 156 ? 59.450 55.254 48.043 1.00 21.84 156 ASN C CA 1
ATOM 5789 C C . ASN C 1 156 ? 58.334 55.178 47.091 1.00 22.93 156 ASN C C 1
ATOM 5790 O O . ASN C 1 156 ? 57.303 54.581 47.405 1.00 28.73 156 ASN C O 1
ATOM 5795 N N . ALA C 1 157 ? 58.502 55.795 45.937 1.00 29.01 157 ALA C N 1
ATOM 5796 C CA . ALA C 1 157 ? 57.436 55.745 44.938 1.00 37.91 157 ALA C CA 1
ATOM 5797 C C . ALA C 1 157 ? 57.933 56.141 43.570 1.00 41.63 157 ALA C C 1
ATOM 5798 O O . ALA C 1 157 ? 58.605 57.171 43.411 1.00 36.23 157 ALA C O 1
ATOM 5800 N N . LEU C 1 158 ? 57.614 55.337 42.567 1.00 42.31 158 LEU C N 1
ATOM 5801 C CA . LEU C 1 158 ? 58.078 55.722 41.254 1.00 49.48 158 LEU C CA 1
ATOM 5802 C C . LEU C 1 158 ? 56.972 55.711 40.217 1.00 49.93 158 LEU C C 1
ATOM 5803 O O . LEU C 1 158 ? 55.984 54.986 40.345 1.00 45.71 158 LEU C O 1
ATOM 5808 N N . ASP C 1 159 ? 57.146 56.565 39.213 1.00 51.77 159 ASP C N 1
ATOM 5809 C CA . ASP C 1 159 ? 56.193 56.717 38.132 1.00 56.24 159 ASP C CA 1
ATOM 5810 C C . ASP C 1 159 ? 55.911 55.382 37.475 1.00 55.24 159 ASP C C 1
ATOM 5811 O O . ASP C 1 159 ? 56.811 54.761 36.905 1.00 65.93 159 ASP C O 1
ATOM 5816 N N . LYS C 1 160 ? 54.666 54.938 37.531 1.00 44.30 160 LYS C N 1
ATOM 5817 C CA . LYS C 1 160 ? 54.331 53.649 36.940 1.00 45.83 160 LYS C CA 1
ATOM 5818 C C . LYS C 1 160 ? 52.966 53.691 36.269 1.00 47.94 160 LYS C C 1
ATOM 5819 O O . LYS C 1 160 ? 52.222 54.657 36.443 1.00 51.27 160 LYS C O 1
ATOM 5825 N N . THR C 1 161 ? 52.635 52.655 35.497 1.00 43.26 161 THR C N 1
ATOM 5826 C CA . THR C 1 161 ? 51.327 52.598 34.846 1.00 35.42 161 THR C CA 1
ATOM 5827 C C . THR C 1 161 ? 50.853 51.158 34.809 1.00 27.91 161 THR C C 1
ATOM 5828 O O . THR C 1 161 ? 51.485 50.277 34.231 1.00 28.88 161 THR C O 1
ATOM 5832 N N . ILE C 1 162 ? 49.740 50.924 35.475 1.00 25.10 162 ILE C N 1
ATOM 5833 C CA . ILE C 1 162 ? 49.171 49.593 35.579 1.00 22.16 162 ILE C CA 1
ATOM 5834 C C . ILE C 1 162 ? 47.968 49.467 34.666 1.00 28.89 162 ILE C C 1
ATOM 5835 O O . ILE C 1 162 ? 47.130 50.368 34.572 1.00 36.43 162 ILE C O 1
ATOM 5840 N N . PRO C 1 163 ? 47.846 48.326 34.000 1.00 33.23 163 PRO C N 1
ATOM 5841 C CA . PRO C 1 163 ? 46.759 48.015 33.068 1.00 32.24 163 PRO C CA 1
ATOM 5842 C C . PRO C 1 163 ? 45.399 48.002 33.733 1.00 33.24 163 PRO C C 1
ATOM 5843 O O . PRO C 1 163 ? 45.319 47.972 34.950 1.00 41.04 163 PRO C O 1
ATOM 5847 N N . LEU C 1 164 ? 44.329 47.993 32.943 1.00 32.62 164 LEU C N 1
ATOM 5848 C CA . LEU C 1 164 ? 43.004 47.998 33.530 1.00 32.95 164 LEU C CA 1
ATOM 5849 C C . LEU C 1 164 ? 42.469 46.648 33.954 1.00 35.54 164 LEU C C 1
ATOM 5850 O O . LEU C 1 164 ? 41.823 46.581 34.983 1.00 41.10 164 LEU C O 1
ATOM 5855 N N . GLN C 1 165 ? 42.721 45.571 33.219 1.00 35.03 165 GLN C N 1
ATOM 5856 C CA . GLN C 1 165 ? 42.151 44.287 33.654 1.00 41.81 165 GLN C CA 1
ATOM 5857 C C . GLN C 1 165 ? 42.547 43.957 35.074 1.00 45.46 165 GLN C C 1
ATOM 5858 O O . GLN C 1 165 ? 41.768 43.402 35.866 1.00 47.91 165 GLN C O 1
ATOM 5864 N N . VAL C 1 166 ? 43.783 44.289 35.389 1.00 46.56 166 VAL C N 1
ATOM 5865 C CA . VAL C 1 166 ? 44.302 44.002 36.699 1.00 53.31 166 VAL C CA 1
ATOM 5866 C C . VAL C 1 166 ? 43.850 45.003 37.747 1.00 56.16 166 VAL C C 1
ATOM 5867 O O . VAL C 1 166 ? 43.730 46.200 37.477 1.00 55.76 166 VAL C O 1
ATOM 5871 N N . THR C 1 167 ? 43.634 44.499 38.956 1.00 56.68 167 THR C N 1
ATOM 5872 C CA . THR C 1 167 ? 43.211 45.321 40.088 1.00 58.26 167 THR C CA 1
ATOM 5873 C C . THR C 1 167 ? 43.992 44.937 41.346 1.00 53.75 167 THR C C 1
ATOM 5874 O O . THR C 1 167 ? 44.288 43.761 41.550 1.00 50.57 167 THR C O 1
ATOM 5878 N N . ALA C 1 168 ? 44.291 45.923 42.192 1.00 52.29 168 ALA C N 1
ATOM 5879 C CA . ALA C 1 168 ? 45.068 45.701 43.420 1.00 53.95 168 ALA C CA 1
ATOM 5880 C C . ALA C 1 168 ? 44.698 44.416 44.146 1.00 53.07 168 ALA C C 1
ATOM 5881 O O . ALA C 1 168 ? 43.518 44.119 44.344 1.00 54.59 168 ALA C O 1
ATOM 5883 N N . GLY C 1 169 ? 45.714 43.658 44.552 1.00 53.11 169 GLY C N 1
ATOM 5884 C CA . GLY C 1 169 ? 45.464 42.395 45.220 1.00 50.91 169 GLY C CA 1
ATOM 5885 C C . GLY C 1 169 ? 45.864 42.358 46.678 1.00 53.61 169 GLY C C 1
ATOM 5886 O O . GLY C 1 169 ? 46.771 43.080 47.117 1.00 53.65 169 GLY C O 1
ATOM 5887 N N . THR C 1 170 ? 45.181 41.508 47.435 1.00 51.33 170 THR C N 1
ATOM 5888 C CA . THR C 1 170 ? 45.440 41.365 48.862 1.00 49.40 170 THR C CA 1
ATOM 5889 C C . THR C 1 170 ? 45.704 39.893 49.065 1.00 44.57 170 THR C C 1
ATOM 5890 O O . THR C 1 170 ? 45.225 39.086 48.290 1.00 46.40 170 THR C O 1
ATOM 5894 N N . ALA C 1 171 ? 46.454 39.532 50.098 1.00 42.92 171 ALA C N 1
ATOM 5895 C CA . ALA C 1 171 ? 46.762 38.123 50.321 1.00 43.49 171 ALA C CA 1
ATOM 5896 C C . ALA C 1 171 ? 46.560 37.660 51.748 1.00 44.59 171 ALA C C 1
ATOM 5897 O O . ALA C 1 171 ? 46.670 38.454 52.694 1.00 45.64 171 ALA C O 1
ATOM 5899 N N . GLY C 1 172 ? 46.273 36.368 51.896 1.00 36.91 172 GLY C N 1
ATOM 5900 C CA . GLY C 1 172 ? 46.064 35.814 53.220 1.00 38.99 172 GLY C CA 1
ATOM 5901 C C . GLY C 1 172 ? 47.332 35.879 54.046 1.00 42.07 172 GLY C C 1
ATOM 5902 O O . GLY C 1 172 ? 47.356 36.476 55.118 1.00 51.72 172 GLY C O 1
ATOM 5903 N N . ASN C 1 173 ? 48.408 35.283 53.545 1.00 47.08 173 ASN C N 1
ATOM 5904 C CA . ASN C 1 173 ? 49.659 35.288 54.281 1.00 42.44 173 ASN C CA 1
ATOM 5905 C C . ASN C 1 173 ? 50.109 36.698 54.553 1.00 48.54 173 ASN C C 1
ATOM 5906 O O . ASN C 1 173 ? 50.676 36.958 55.595 1.00 56.48 173 ASN C O 1
ATOM 5911 N N . CYS C 1 174 ? 49.858 37.623 53.641 1.00 50.69 174 CYS C N 1
ATOM 5912 C CA . CYS C 1 174 ? 50.310 38.986 53.872 1.00 58.91 174 CYS C CA 1
ATOM 5913 C C . CYS C 1 174 ? 49.358 39.774 54.756 1.00 60.98 174 CYS C C 1
ATOM 5914 O O . CYS C 1 174 ? 48.863 40.840 54.359 1.00 66.45 174 CYS C O 1
ATOM 5917 N N . ASN C 1 175 ? 49.152 39.280 55.976 1.00 57.77 175 ASN C N 1
ATOM 5918 C CA . ASN C 1 175 ? 48.201 39.885 56.893 1.00 55.72 175 ASN C CA 1
ATOM 5919 C C . ASN C 1 175 ? 47.058 40.085 55.951 1.00 53.56 175 ASN C C 1
ATOM 5920 O O . ASN C 1 175 ? 46.818 39.201 55.130 1.00 59.19 175 ASN C O 1
ATOM 5925 N N . ASN C 1 176 ? 46.322 41.168 55.958 1.00 45.45 176 ASN C N 1
ATOM 5926 C CA . ASN C 1 176 ? 45.340 41.030 54.931 1.00 41.64 176 ASN C CA 1
ATOM 5927 C C . ASN C 1 176 ? 45.381 41.956 53.791 1.00 48.67 176 ASN C C 1
ATOM 5928 O O . ASN C 1 176 ? 44.391 42.599 53.468 1.00 59.43 176 ASN C O 1
ATOM 5933 N N . SER C 1 177 ? 46.544 41.986 53.151 1.00 42.65 177 SER C N 1
ATOM 5934 C CA . SER C 1 177 ? 46.783 42.855 52.011 1.00 44.04 177 SER C CA 1
ATOM 5935 C C . SER C 1 177 ? 48.039 42.353 51.316 1.00 42.66 177 SER C C 1
ATOM 5936 O O . SER C 1 177 ? 48.121 41.185 50.929 1.00 40.91 177 SER C O 1
ATOM 5939 N N . PHE C 1 178 ? 49.018 43.233 51.145 1.00 38.98 178 PHE C N 1
ATOM 5940 C CA . PHE C 1 178 ? 50.248 42.816 50.516 1.00 33.70 178 PHE C CA 1
ATOM 5941 C C . PHE C 1 178 ? 51.391 43.744 50.769 1.00 36.17 178 PHE C C 1
ATOM 5942 O O . PHE C 1 178 ? 51.225 44.793 51.408 1.00 37.24 178 PHE C O 1
ATOM 5950 N N . LEU C 1 179 ? 52.558 43.334 50.271 1.00 30.61 179 LEU C N 1
ATOM 5951 C CA . LEU C 1 179 ? 53.774 44.104 50.428 1.00 27.37 179 LEU C CA 1
ATOM 5952 C C . LEU C 1 179 ? 53.580 45.362 49.675 1.00 31.29 179 LEU C C 1
ATOM 5953 O O . LEU C 1 179 ? 52.691 45.470 48.850 1.00 39.23 179 LEU C O 1
ATOM 5958 N N . LYS C 1 180 ? 54.421 46.329 49.957 1.00 37.17 180 LYS C N 1
ATOM 5959 C CA . LYS C 1 180 ? 54.302 47.573 49.266 1.00 39.08 180 LYS C CA 1
ATOM 5960 C C . LYS C 1 180 ? 55.199 47.490 48.058 1.00 40.35 180 LYS C C 1
ATOM 5961 O O . LYS C 1 180 ? 54.794 47.947 47.004 1.00 41.90 180 LYS C O 1
ATOM 5967 N N . ASN C 1 181 ? 56.400 46.901 48.170 1.00 47.89 181 ASN C N 1
ATOM 5968 C CA . ASN C 1 181 ? 57.247 46.896 46.979 1.00 54.50 181 ASN C CA 1
ATOM 5969 C C . ASN C 1 181 ? 56.797 45.870 46.004 1.00 57.85 181 ASN C C 1
ATOM 5970 O O . ASN C 1 181 ? 56.185 46.226 45.001 1.00 76.57 181 ASN C O 1
ATOM 5975 N N . PRO C 1 182 ? 57.125 44.591 46.211 1.00 49.57 182 PRO C N 1
ATOM 5976 C CA . PRO C 1 182 ? 56.526 43.814 45.102 1.00 42.34 182 PRO C CA 1
ATOM 5977 C C . PRO C 1 182 ? 54.996 43.998 45.323 1.00 44.70 182 PRO C C 1
ATOM 5978 O O . PRO C 1 182 ? 54.446 43.539 46.326 1.00 45.93 182 PRO C O 1
ATOM 5982 N N . ALA C 1 183 ? 54.330 44.720 44.416 1.00 45.25 183 ALA C N 1
ATOM 5983 C CA . ALA C 1 183 ? 52.906 45.024 44.545 1.00 35.90 183 ALA C CA 1
ATOM 5984 C C . ALA C 1 183 ? 52.048 44.027 43.824 1.00 36.64 183 ALA C C 1
ATOM 5985 O O . ALA C 1 183 ? 52.172 43.840 42.608 1.00 36.20 183 ALA C O 1
ATOM 5987 N N . LEU C 1 184 ? 51.167 43.380 44.570 1.00 36.07 184 LEU C N 1
ATOM 5988 C CA . LEU C 1 184 ? 50.307 42.386 43.961 1.00 34.01 184 LEU C CA 1
ATOM 5989 C C . LEU C 1 184 ? 49.221 43.068 43.193 1.00 31.46 184 LEU C C 1
ATOM 5990 O O . LEU C 1 184 ? 48.782 44.160 43.547 1.00 38.48 184 LEU C O 1
ATOM 5995 N N . TYR C 1 185 ? 48.796 42.405 42.133 1.00 28.71 185 TYR C N 1
ATOM 5996 C CA . TYR C 1 185 ? 47.766 42.919 41.254 1.00 28.57 185 TYR C CA 1
ATOM 5997 C C . TYR C 1 185 ? 47.183 41.680 40.629 1.00 31.52 185 TYR C C 1
ATOM 5998 O O . TYR C 1 185 ? 47.914 40.763 40.268 1.00 39.23 185 TYR C O 1
ATOM 6007 N N . THR C 1 186 ? 45.876 41.656 40.459 1.00 31.82 186 THR C N 1
ATOM 6008 C CA . THR C 1 186 ? 45.248 40.483 39.890 1.00 41.57 186 THR C CA 1
ATOM 6009 C C . THR C 1 186 ? 44.026 40.749 39.021 1.00 44.53 186 THR C C 1
ATOM 6010 O O . THR C 1 186 ? 43.473 41.853 38.974 1.00 44.95 186 THR C O 1
ATOM 6014 N N . GLN C 1 187 ? 43.604 39.709 38.324 1.00 49.00 187 GLN C N 1
ATOM 6015 C CA . GLN C 1 187 ? 42.426 39.815 37.498 1.00 51.10 187 GLN C CA 1
ATOM 6016 C C . GLN C 1 187 ? 41.677 38.482 37.499 1.00 54.68 187 GLN C C 1
ATOM 6017 O O . GLN C 1 187 ? 42.268 37.400 37.510 1.00 48.24 187 GLN C O 1
ATOM 6023 N N . GLU C 1 188 ? 40.354 38.581 37.548 1.00 63.65 188 GLU C N 1
ATOM 6024 C CA . GLU C 1 188 ? 39.494 37.409 37.584 1.00 63.48 188 GLU C CA 1
ATOM 6025 C C . GLU C 1 188 ? 39.772 36.532 36.394 1.00 59.48 188 GLU C C 1
ATOM 6026 O O . GLU C 1 188 ? 39.709 36.978 35.236 1.00 61.51 188 GLU C O 1
ATOM 6032 N N . VAL C 1 189 ? 40.097 35.282 36.693 1.00 55.25 189 VAL C N 1
ATOM 6033 C CA . VAL C 1 189 ? 40.363 34.300 35.651 1.00 55.29 189 VAL C CA 1
ATOM 6034 C C . VAL C 1 189 ? 40.056 32.903 36.179 1.00 58.28 189 VAL C C 1
ATOM 6035 O O . VAL C 1 189 ? 40.571 32.477 37.226 1.00 55.25 189 VAL C O 1
ATOM 6039 N N . LYS C 1 190 ? 39.184 32.214 35.449 1.00 62.15 190 LYS C N 1
ATOM 6040 C CA . LYS C 1 190 ? 38.780 30.873 35.799 1.00 65.88 190 LYS C CA 1
ATOM 6041 C C . LYS C 1 190 ? 38.954 29.998 34.582 1.00 62.61 190 LYS C C 1
ATOM 6042 O O . LYS C 1 190 ? 38.174 30.060 33.637 1.00 64.35 190 LYS C O 1
ATOM 6048 N N . PRO C 1 191 ? 39.983 29.156 34.604 1.00 60.85 191 PRO C N 1
ATOM 6049 C CA . PRO C 1 191 ? 40.336 28.220 33.533 1.00 62.41 191 PRO C CA 1
ATOM 6050 C C . PRO C 1 191 ? 39.221 27.215 33.258 1.00 64.40 191 PRO C C 1
ATOM 6051 O O . PRO C 1 191 ? 38.902 26.922 32.110 1.00 59.49 191 PRO C O 1
ATOM 6055 N N . SER C 1 192 ? 38.659 26.677 34.335 1.00 68.83 192 SER C N 1
ATOM 6056 C CA . SER C 1 192 ? 37.567 25.712 34.261 1.00 69.99 192 SER C CA 1
ATOM 6057 C C . SER C 1 192 ? 36.550 26.177 33.232 1.00 71.04 192 SER C C 1
ATOM 6058 O O . SER C 1 192 ? 36.300 25.507 32.241 1.00 71.76 192 SER C O 1
ATOM 6061 N N . GLU C 1 193 ? 35.973 27.345 33.480 1.00 75.48 193 GLU C N 1
ATOM 6062 C CA . GLU C 1 193 ? 34.980 27.931 32.588 1.00 76.37 193 GLU C CA 1
ATOM 6063 C C . GLU C 1 193 ? 35.681 28.553 31.405 1.00 68.89 193 GLU C C 1
ATOM 6064 O O . GLU C 1 193 ? 35.120 29.381 30.692 1.00 65.41 193 GLU C O 1
ATOM 6070 N N . ASN C 1 194 ? 36.918 28.137 31.205 1.00 65.99 194 ASN C N 1
ATOM 6071 C CA . ASN C 1 194 ? 37.731 28.666 30.134 1.00 70.88 194 ASN C CA 1
ATOM 6072 C C . ASN C 1 194 ? 37.741 30.196 29.962 1.00 70.09 194 ASN C C 1
ATOM 6073 O O . ASN C 1 194 ? 37.520 30.746 28.865 1.00 64.99 194 ASN C O 1
ATOM 6078 N N . LYS C 1 195 ? 38.015 30.878 31.064 1.00 68.70 195 LYS C N 1
ATOM 6079 C CA . LYS C 1 195 ? 38.114 32.317 31.041 1.00 68.77 195 LYS C CA 1
ATOM 6080 C C . LYS C 1 195 ? 39.489 32.709 31.559 1.00 67.28 195 LYS C C 1
ATOM 6081 O O . LYS C 1 195 ? 39.688 32.837 32.770 1.00 69.92 195 LYS C O 1
ATOM 6087 N N . CYS C 1 196 ? 40.434 32.863 30.627 1.00 68.77 196 CYS C N 1
ATOM 6088 C CA . CYS C 1 196 ? 41.822 33.254 30.936 1.00 72.74 196 CYS C CA 1
ATOM 6089 C C . CYS C 1 196 ? 41.906 34.739 30.686 1.00 67.67 196 CYS C C 1
ATOM 6090 O O . CYS C 1 196 ? 41.436 35.229 29.666 1.00 74.97 196 CYS C O 1
ATOM 6093 N N . GLY C 1 197 ? 42.511 35.463 31.606 1.00 67.69 197 GLY C N 1
ATOM 6094 C CA . GLY C 1 197 ? 42.549 36.906 31.457 1.00 70.03 197 GLY C CA 1
ATOM 6095 C C . GLY C 1 197 ? 43.298 37.440 30.265 1.00 63.89 197 GLY C C 1
ATOM 6096 O O . GLY C 1 197 ? 43.497 36.739 29.281 1.00 63.49 197 GLY C O 1
ATOM 6097 N N . LYS C 1 198 ? 43.682 38.708 30.346 1.00 58.46 198 LYS C N 1
ATOM 6098 C CA . LYS C 1 198 ? 44.458 39.309 29.291 1.00 50.71 198 LYS C CA 1
ATOM 6099 C C . LYS C 1 198 ? 45.877 39.464 29.824 1.00 48.29 198 LYS C C 1
ATOM 6100 O O . LYS C 1 198 ? 46.121 40.193 30.793 1.00 50.54 198 LYS C O 1
ATOM 6106 N N . GLU C 1 199 ? 46.802 38.743 29.202 1.00 45.15 199 GLU C N 1
ATOM 6107 C CA . GLU C 1 199 ? 48.207 38.798 29.573 1.00 45.94 199 GLU C CA 1
ATOM 6108 C C . GLU C 1 199 ? 48.491 40.276 29.786 1.00 39.53 199 GLU C C 1
ATOM 6109 O O . GLU C 1 199 ? 48.155 41.091 28.936 1.00 46.33 199 GLU C O 1
ATOM 6115 N N . ASN C 1 200 ? 49.089 40.642 30.911 1.00 29.99 200 ASN C N 1
ATOM 6116 C CA . ASN C 1 200 ? 49.320 42.046 31.125 1.00 24.64 200 ASN C CA 1
ATOM 6117 C C . ASN C 1 200 ? 50.699 42.536 30.844 1.00 23.48 200 ASN C C 1
ATOM 6118 O O . ASN C 1 200 ? 51.694 41.809 30.918 1.00 28.03 200 ASN C O 1
ATOM 6123 N N . LEU C 1 201 ? 50.707 43.822 30.535 1.00 17.98 201 LEU C N 1
ATOM 6124 C CA . LEU C 1 201 ? 51.888 44.587 30.232 1.00 17.89 201 LEU C CA 1
ATOM 6125 C C . LEU C 1 201 ? 51.769 45.858 31.063 1.00 20.62 201 LEU C C 1
ATOM 6126 O O . LEU C 1 201 ? 50.770 46.560 30.970 1.00 21.24 201 LEU C O 1
ATOM 6131 N N . ALA C 1 202 ? 52.772 46.162 31.872 1.00 21.74 202 ALA C N 1
ATOM 6132 C CA . ALA C 1 202 ? 52.727 47.390 32.647 1.00 23.38 202 ALA C CA 1
ATOM 6133 C C . ALA C 1 202 ? 54.110 48.008 32.618 1.00 26.99 202 ALA C C 1
ATOM 6134 O O . ALA C 1 202 ? 55.119 47.319 32.422 1.00 27.66 202 ALA C O 1
ATOM 6136 N N . PHE C 1 203 ? 54.156 49.319 32.785 1.00 30.57 203 PHE C N 1
ATOM 6137 C CA . PHE C 1 203 ? 55.426 50.025 32.741 1.00 34.80 203 PHE C CA 1
ATOM 6138 C C . PHE C 1 203 ? 55.781 50.563 34.100 1.00 36.67 203 PHE C C 1
ATOM 6139 O O . PHE C 1 203 ? 54.956 50.555 35.012 1.00 42.20 203 PHE C O 1
ATOM 6147 N N . PHE C 1 204 ? 57.018 51.031 34.215 1.00 33.05 204 PHE C N 1
ATOM 6148 C CA . PHE C 1 204 ? 57.509 51.619 35.437 1.00 30.24 204 PHE C CA 1
ATOM 6149 C C . PHE C 1 204 ? 58.799 52.406 35.128 1.00 31.29 204 PHE C C 1
ATOM 6150 O O . PHE C 1 204 ? 59.560 52.051 34.225 1.00 37.74 204 PHE C O 1
ATOM 6158 N N . THR C 1 205 ? 59.029 53.487 35.862 1.00 23.74 205 THR C N 1
ATOM 6159 C CA . THR C 1 205 ? 60.158 54.348 35.587 1.00 20.99 205 THR C CA 1
ATOM 6160 C C . THR C 1 205 ? 61.166 54.623 36.689 1.00 26.44 205 THR C C 1
ATOM 6161 O O . THR C 1 205 ? 60.833 55.288 37.671 1.00 27.65 205 THR C O 1
ATOM 6165 N N . LEU C 1 206 ? 62.399 54.161 36.515 1.00 21.07 206 LEU C N 1
ATOM 6166 C CA . LEU C 1 206 ? 63.422 54.451 37.493 1.00 17.21 206 LEU C CA 1
ATOM 6167 C C . LEU C 1 206 ? 63.879 55.867 37.143 1.00 20.85 206 LEU C C 1
ATOM 6168 O O . LEU C 1 206 ? 64.316 56.126 36.033 1.00 32.61 206 LEU C O 1
ATOM 6173 N N . PRO C 1 207 ? 63.753 56.815 38.082 1.00 22.30 207 PRO C N 1
ATOM 6174 C CA . PRO C 1 207 ? 64.133 58.220 37.902 1.00 24.61 207 PRO C CA 1
ATOM 6175 C C . PRO C 1 207 ? 65.605 58.458 37.920 1.00 29.82 207 PRO C C 1
ATOM 6176 O O . PRO C 1 207 ? 66.376 57.741 38.567 1.00 31.73 207 PRO C O 1
ATOM 6180 N N . THR C 1 208 ? 65.965 59.528 37.244 1.00 33.65 208 THR C N 1
ATOM 6181 C CA . THR C 1 208 ? 67.338 59.966 37.138 1.00 39.78 208 THR C CA 1
ATOM 6182 C C . THR C 1 208 ? 67.698 60.659 38.438 1.00 40.93 208 THR C C 1
ATOM 6183 O O . THR C 1 208 ? 68.850 60.706 38.839 1.00 46.80 208 THR C O 1
ATOM 6187 N N . GLN C 1 209 ? 66.691 61.217 39.081 1.00 44.13 209 GLN C N 1
ATOM 6188 C CA . GLN C 1 209 ? 66.909 61.944 40.312 1.00 49.87 209 GLN C CA 1
ATOM 6189 C C . GLN C 1 209 ? 65.733 61.752 41.236 1.00 49.41 209 GLN C C 1
ATOM 6190 O O . GLN C 1 209 ? 64.621 61.455 40.778 1.00 48.61 209 GLN C O 1
ATOM 6196 N N . PHE C 1 210 ? 65.982 61.916 42.534 1.00 48.60 210 PHE C N 1
ATOM 6197 C CA . PHE C 1 210 ? 64.931 61.799 43.542 1.00 48.58 210 PHE C CA 1
ATOM 6198 C C . PHE C 1 210 ? 65.231 62.854 44.605 1.00 50.15 210 PHE C C 1
ATOM 6199 O O . PHE C 1 210 ? 65.947 62.589 45.568 1.00 47.62 210 PHE C O 1
ATOM 6207 N N . GLY C 1 211 ? 64.678 64.055 44.405 1.00 50.42 211 GLY C N 1
ATOM 6208 C CA . GLY C 1 211 ? 64.925 65.154 45.313 1.00 40.40 211 GLY C CA 1
ATOM 6209 C C . GLY C 1 211 ? 66.386 65.482 45.087 1.00 36.54 211 GLY C C 1
ATOM 6210 O O . GLY C 1 211 ? 66.893 65.287 44.001 1.00 25.57 211 GLY C O 1
ATOM 6211 N N . THR C 1 212 ? 67.062 65.974 46.113 1.00 44.60 212 THR C N 1
ATOM 6212 C CA . THR C 1 212 ? 68.476 66.315 46.033 1.00 46.41 212 THR C CA 1
ATOM 6213 C C . THR C 1 212 ? 69.259 65.212 45.362 1.00 45.52 212 THR C C 1
ATOM 6214 O O . THR C 1 212 ? 70.093 65.453 44.509 1.00 47.01 212 THR C O 1
ATOM 6218 N N . TYR C 1 213 ? 68.969 63.990 45.782 1.00 45.32 213 TYR C N 1
ATOM 6219 C CA . TYR C 1 213 ? 69.644 62.795 45.321 1.00 42.63 213 TYR C CA 1
ATOM 6220 C C . TYR C 1 213 ? 69.609 62.483 43.846 1.00 45.71 213 TYR C C 1
ATOM 6221 O O . TYR C 1 213 ? 68.539 62.470 43.213 1.00 42.28 213 TYR C O 1
ATOM 6230 N N . GLU C 1 214 ? 70.808 62.205 43.330 1.00 50.17 214 GLU C N 1
ATOM 6231 C CA . GLU C 1 214 ? 71.049 61.857 41.931 1.00 51.03 214 GLU C CA 1
ATOM 6232 C C . GLU C 1 214 ? 71.183 60.342 41.822 1.00 43.22 214 GLU C C 1
ATOM 6233 O O . GLU C 1 214 ? 71.986 59.744 42.517 1.00 54.77 214 GLU C O 1
ATOM 6239 N N . CYS C 1 215 ? 70.392 59.722 40.956 1.00 38.67 215 CYS C N 1
ATOM 6240 C CA . CYS C 1 215 ? 70.409 58.265 40.779 1.00 43.80 215 CYS C CA 1
ATOM 6241 C C . CYS C 1 215 ? 71.115 57.805 39.526 1.00 43.78 215 CYS C C 1
ATOM 6242 O O . CYS C 1 215 ? 70.597 57.943 38.431 1.00 48.74 215 CYS C O 1
ATOM 6245 N N . LYS C 1 216 ? 72.291 57.238 39.677 1.00 33.94 216 LYS C N 1
ATOM 6246 C CA . LYS C 1 216 ? 73.016 56.796 38.515 1.00 29.78 216 LYS C CA 1
ATOM 6247 C C . LYS C 1 216 ? 72.730 55.343 38.405 1.00 29.00 216 LYS C C 1
ATOM 6248 O O . LYS C 1 216 ? 72.907 54.769 37.355 1.00 45.02 216 LYS C O 1
ATOM 6254 N N . LEU C 1 217 ? 72.265 54.751 39.495 1.00 19.93 217 LEU C N 1
ATOM 6255 C CA . LEU C 1 217 ? 71.999 53.316 39.535 1.00 19.31 217 LEU C CA 1
ATOM 6256 C C . LEU C 1 217 ? 70.942 52.925 40.571 1.00 18.18 217 LEU C C 1
ATOM 6257 O O . LEU C 1 217 ? 71.019 53.330 41.717 1.00 27.30 217 LEU C O 1
ATOM 6262 N N . HIS C 1 218 ? 69.966 52.119 40.176 1.00 22.51 218 HIS C N 1
ATOM 6263 C CA . HIS C 1 218 ? 68.855 51.737 41.052 1.00 24.36 218 HIS C CA 1
ATOM 6264 C C . HIS C 1 218 ? 68.868 50.284 41.452 1.00 25.13 218 HIS C C 1
ATOM 6265 O O . HIS C 1 218 ? 69.126 49.421 40.622 1.00 33.19 218 HIS C O 1
ATOM 6272 N N . LEU C 1 219 ? 68.547 50.003 42.707 1.00 21.32 219 LEU C N 1
ATOM 6273 C CA . LEU C 1 219 ? 68.506 48.627 43.159 1.00 19.42 219 LEU C CA 1
ATOM 6274 C C . LEU C 1 219 ? 67.051 48.304 43.269 1.00 18.15 219 LEU C C 1
ATOM 6275 O O . LEU C 1 219 ? 66.373 48.816 44.136 1.00 27.54 219 LEU C O 1
ATOM 6280 N N . VAL C 1 220 ? 66.552 47.471 42.387 1.00 15.48 220 VAL C N 1
ATOM 6281 C CA . VAL C 1 220 ? 65.150 47.151 42.474 1.00 19.65 220 VAL C CA 1
ATOM 6282 C C . VAL C 1 220 ? 65.017 45.663 42.641 1.00 23.76 220 VAL C C 1
ATOM 6283 O O . VAL C 1 220 ? 65.935 44.902 42.331 1.00 22.51 220 VAL C O 1
ATOM 6287 N N . ALA C 1 221 ? 63.859 45.244 43.127 1.00 24.45 221 ALA C N 1
ATOM 6288 C CA . ALA C 1 221 ? 63.638 43.836 43.333 1.00 24.30 221 ALA C CA 1
ATOM 6289 C C . ALA C 1 221 ? 62.713 43.239 42.294 1.00 25.73 221 ALA C C 1
ATOM 6290 O O . ALA C 1 221 ? 61.550 43.647 42.163 1.00 22.87 221 ALA C O 1
ATOM 6292 N N . SER C 1 222 ? 63.232 42.263 41.564 1.00 23.18 222 SER C N 1
ATOM 6293 C CA . SER C 1 222 ? 62.442 41.574 40.561 1.00 29.69 222 SER C CA 1
ATOM 6294 C C . SER C 1 222 ? 61.888 40.318 41.204 1.00 33.08 222 SER C C 1
ATOM 6295 O O . SER C 1 222 ? 62.645 39.408 41.558 1.00 38.93 222 SER C O 1
ATOM 6298 N N . CYS C 1 223 ? 60.574 40.242 41.347 1.00 34.96 223 CYS C N 1
ATOM 6299 C CA . CYS C 1 223 ? 60.003 39.075 42.001 1.00 39.04 223 CYS C CA 1
ATOM 6300 C C . CYS C 1 223 ? 59.094 38.288 41.093 1.00 35.01 223 CYS C C 1
ATOM 6301 O O . CYS C 1 223 ? 58.712 38.788 40.038 1.00 46.01 223 CYS C O 1
ATOM 6304 N N . TYR C 1 224 ? 58.764 37.061 41.492 1.00 21.70 224 TYR C N 1
ATOM 6305 C CA . TYR C 1 224 ? 57.863 36.223 40.705 1.00 21.14 224 TYR C CA 1
ATOM 6306 C C . TYR C 1 224 ? 57.410 35.034 41.523 1.00 20.74 224 TYR C C 1
ATOM 6307 O O . TYR C 1 224 ? 58.028 34.724 42.545 1.00 23.85 224 TYR C O 1
ATOM 6316 N N . PHE C 1 225 ? 56.353 34.365 41.056 1.00 17.99 225 PHE C N 1
ATOM 6317 C CA . PHE C 1 225 ? 55.799 33.214 41.745 1.00 22.67 225 PHE C CA 1
ATOM 6318 C C . PHE C 1 225 ? 56.382 31.928 41.259 1.00 24.87 225 PHE C C 1
ATOM 6319 O O . PHE C 1 225 ? 56.465 31.662 40.062 1.00 34.75 225 PHE C O 1
ATOM 6327 N N . ILE C 1 226 ? 56.779 31.109 42.210 1.00 24.65 226 ILE C N 1
ATOM 6328 C CA . ILE C 1 226 ? 57.352 29.844 41.867 1.00 29.94 226 ILE C CA 1
ATOM 6329 C C . ILE C 1 226 ? 56.329 28.748 42.056 1.00 36.22 226 ILE C C 1
ATOM 6330 O O . ILE C 1 226 ? 56.006 28.402 43.191 1.00 38.41 226 ILE C O 1
ATOM 6335 N N . TYR C 1 227 ? 55.824 28.199 40.948 1.00 41.13 227 TYR C N 1
ATOM 6336 C CA . TYR C 1 227 ? 54.836 27.109 41.026 1.00 39.88 227 TYR C CA 1
ATOM 6337 C C . TYR C 1 227 ? 55.482 25.724 40.979 1.00 37.04 227 TYR C C 1
ATOM 6338 O O . TYR C 1 227 ? 56.566 25.542 40.428 1.00 34.53 227 TYR C O 1
ATOM 6347 N N . ASP C 1 228 ? 54.812 24.742 41.556 1.00 39.23 228 ASP C N 1
ATOM 6348 C CA . ASP C 1 228 ? 55.377 23.410 41.585 1.00 39.61 228 ASP C CA 1
ATOM 6349 C C . ASP C 1 228 ? 55.359 22.834 40.193 1.00 30.76 228 ASP C C 1
ATOM 6350 O O . ASP C 1 228 ? 56.284 22.122 39.805 1.00 38.48 228 ASP C O 1
ATOM 6355 N N . SER C 1 229 ? 54.321 23.154 39.437 1.00 23.34 229 SER C N 1
ATOM 6356 C CA . SER C 1 229 ? 54.192 22.594 38.100 1.00 29.29 229 SER C CA 1
ATOM 6357 C C . SER C 1 229 ? 53.013 23.161 37.343 1.00 30.35 229 SER C C 1
ATOM 6358 O O . SER C 1 229 ? 52.139 23.797 37.924 1.00 37.07 229 SER C O 1
ATOM 6361 N N . LYS C 1 230 ? 52.980 22.899 36.044 1.00 27.63 230 LYS C N 1
ATOM 6362 C CA . LYS C 1 230 ? 51.907 23.396 35.198 1.00 30.19 230 LYS C CA 1
ATOM 6363 C C . LYS C 1 230 ? 50.512 23.207 35.766 1.00 33.96 230 LYS C C 1
ATOM 6364 O O . LYS C 1 230 ? 49.889 24.163 36.192 1.00 34.56 230 LYS C O 1
ATOM 6370 N N . GLU C 1 231 ? 50.021 21.967 35.719 1.00 34.87 231 GLU C N 1
ATOM 6371 C CA . GLU C 1 231 ? 48.704 21.593 36.254 1.00 41.91 231 GLU C CA 1
ATOM 6372 C C . GLU C 1 231 ? 48.430 22.332 37.563 1.00 39.54 231 GLU C C 1
ATOM 6373 O O . GLU C 1 231 ? 47.364 22.924 37.732 1.00 43.61 231 GLU C O 1
ATOM 6379 N N . VAL C 1 232 ? 49.379 22.300 38.493 1.00 33.99 232 VAL C N 1
ATOM 6380 C CA . VAL C 1 232 ? 49.181 23.021 39.734 1.00 30.24 232 VAL C CA 1
ATOM 6381 C C . VAL C 1 232 ? 48.959 24.455 39.330 1.00 32.81 232 VAL C C 1
ATOM 6382 O O . VAL C 1 232 ? 47.964 25.057 39.707 1.00 38.16 232 VAL C O 1
ATOM 6386 N N . TYR C 1 233 ? 49.883 25.019 38.562 1.00 32.48 233 TYR C N 1
ATOM 6387 C CA . TYR C 1 233 ? 49.688 26.400 38.170 1.00 35.29 233 TYR C CA 1
ATOM 6388 C C . TYR C 1 233 ? 48.358 26.496 37.448 1.00 35.86 233 TYR C C 1
ATOM 6389 O O . TYR C 1 233 ? 47.568 27.405 37.701 1.00 43.93 233 TYR C O 1
ATOM 6398 N N . ASN C 1 234 ? 48.112 25.538 36.562 1.00 36.11 234 ASN C N 1
ATOM 6399 C CA . ASN C 1 234 ? 46.868 25.501 35.793 1.00 39.40 234 ASN C CA 1
ATOM 6400 C C . ASN C 1 234 ? 45.629 25.336 36.657 1.00 42.11 234 ASN C C 1
ATOM 6401 O O . ASN C 1 234 ? 44.511 25.309 36.146 1.00 39.58 234 ASN C O 1
ATOM 6406 N N . LYS C 1 235 ? 45.818 25.181 37.959 1.00 42.82 235 LYS C N 1
ATOM 6407 C CA . LYS C 1 235 ? 44.664 25.055 38.821 1.00 47.89 235 LYS C CA 1
ATOM 6408 C C . LYS C 1 235 ? 43.993 26.423 38.833 1.00 50.16 235 LYS C C 1
ATOM 6409 O O . LYS C 1 235 ? 42.804 26.536 38.563 1.00 49.76 235 LYS C O 1
ATOM 6415 N N . ARG C 1 236 ? 44.764 27.469 39.116 1.00 58.78 236 ARG C N 1
ATOM 6416 C CA . ARG C 1 236 ? 44.211 28.823 39.143 1.00 67.75 236 ARG C CA 1
ATOM 6417 C C . ARG C 1 236 ? 44.629 29.669 37.945 1.00 69.20 236 ARG C C 1
ATOM 6418 O O . ARG C 1 236 ? 44.047 30.729 37.707 1.00 72.09 236 ARG C O 1
ATOM 6426 N N . GLY C 1 237 ? 45.619 29.188 37.188 1.00 69.92 237 GLY C N 1
ATOM 6427 C CA . GLY C 1 237 ? 46.114 29.922 36.027 1.00 66.87 237 GLY C CA 1
ATOM 6428 C C . GLY C 1 237 ? 45.828 29.268 34.692 1.00 61.73 237 GLY C C 1
ATOM 6429 O O . GLY C 1 237 ? 45.658 28.052 34.638 1.00 60.73 237 GLY C O 1
ATOM 6430 N N . CYS C 1 238 ? 45.823 30.045 33.608 1.00 61.72 238 CYS C N 1
ATOM 6431 C CA . CYS C 1 238 ? 45.488 29.460 32.320 1.00 64.23 238 CYS C CA 1
ATOM 6432 C C . CYS C 1 238 ? 46.505 28.787 31.418 1.00 61.32 238 CYS C C 1
ATOM 6433 O O . CYS C 1 238 ? 46.237 27.682 30.951 1.00 72.00 238 CYS C O 1
ATOM 6436 N N . ASP C 1 239 ? 47.648 29.384 31.128 1.00 48.72 239 ASP C N 1
ATOM 6437 C CA . ASP C 1 239 ? 48.541 28.624 30.260 1.00 46.40 239 ASP C CA 1
ATOM 6438 C C . ASP C 1 239 ? 49.808 28.182 30.951 1.00 41.35 239 ASP C C 1
ATOM 6439 O O . ASP C 1 239 ? 49.914 27.056 31.456 1.00 34.96 239 ASP C O 1
ATOM 6444 N N . ASN C 1 240 ? 50.783 29.072 30.947 1.00 40.43 240 ASN C N 1
ATOM 6445 C CA . ASN C 1 240 ? 52.017 28.786 31.607 1.00 38.19 240 ASN C CA 1
ATOM 6446 C C . ASN C 1 240 ? 52.412 30.055 32.300 1.00 39.90 240 ASN C C 1
ATOM 6447 O O . ASN C 1 240 ? 52.345 31.136 31.705 1.00 36.07 240 ASN C O 1
ATOM 6452 N N . TYR C 1 241 ? 52.790 29.934 33.571 1.00 37.67 241 TYR C N 1
ATOM 6453 C CA . TYR C 1 241 ? 53.173 31.110 34.331 1.00 28.91 241 TYR C CA 1
ATOM 6454 C C . TYR C 1 241 ? 54.384 31.825 33.755 1.00 25.32 241 TYR C C 1
ATOM 6455 O O . TYR C 1 241 ? 55.247 31.209 33.124 1.00 21.17 241 TYR C O 1
ATOM 6464 N N . PHE C 1 242 ? 54.449 33.129 33.990 1.00 21.46 242 PHE C N 1
ATOM 6465 C CA . PHE C 1 242 ? 55.602 33.896 33.565 1.00 22.60 242 PHE C CA 1
ATOM 6466 C C . PHE C 1 242 ? 55.480 35.364 33.959 1.00 21.25 242 PHE C C 1
ATOM 6467 O O . PHE C 1 242 ? 54.378 35.926 33.978 1.00 22.55 242 PHE C O 1
ATOM 6475 N N . GLN C 1 243 ? 56.625 35.965 34.266 1.00 20.53 243 GLN C N 1
ATOM 6476 C CA . GLN C 1 243 ? 56.718 37.367 34.628 1.00 22.95 243 GLN C CA 1
ATOM 6477 C C . GLN C 1 243 ? 58.101 37.765 34.162 1.00 29.30 243 GLN C C 1
ATOM 6478 O O . GLN C 1 243 ? 59.113 37.139 34.521 1.00 35.17 243 GLN C O 1
ATOM 6484 N N . VAL C 1 244 ? 58.145 38.807 33.348 1.00 25.25 244 VAL C N 1
ATOM 6485 C CA . VAL C 1 244 ? 59.404 39.243 32.788 1.00 22.85 244 VAL C CA 1
ATOM 6486 C C . VAL C 1 244 ? 59.552 40.742 32.715 1.00 22.55 244 VAL C C 1
ATOM 6487 O O . VAL C 1 244 ? 58.601 41.445 32.403 1.00 22.04 244 VAL C O 1
ATOM 6491 N N . ILE C 1 245 ? 60.756 41.233 32.963 1.00 18.20 245 ILE C N 1
ATOM 6492 C CA . ILE C 1 245 ? 60.966 42.655 32.897 1.00 18.37 245 ILE C CA 1
ATOM 6493 C C . ILE C 1 245 ? 61.900 42.940 31.763 1.00 26.10 245 ILE C C 1
ATOM 6494 O O . ILE C 1 245 ? 63.077 42.508 31.753 1.00 32.32 245 ILE C O 1
ATOM 6499 N N . TYR C 1 246 ? 61.364 43.700 30.819 1.00 29.23 246 TYR C N 1
ATOM 6500 C CA . TYR C 1 246 ? 62.098 44.099 29.640 1.00 28.65 246 TYR C CA 1
ATOM 6501 C C . TYR C 1 246 ? 62.594 45.509 29.819 1.00 26.44 246 TYR C C 1
ATOM 6502 O O . TYR C 1 246 ? 62.084 46.238 30.666 1.00 33.54 246 TYR C O 1
ATOM 6511 N N . ASP C 1 247 ? 63.597 45.896 29.039 1.00 30.63 247 ASP C N 1
ATOM 6512 C CA . ASP C 1 247 ? 64.127 47.243 29.141 1.00 34.09 247 ASP C CA 1
ATOM 6513 C C . ASP C 1 247 ? 63.556 48.076 28.007 1.00 38.35 247 ASP C C 1
ATOM 6514 O O . ASP C 1 247 ? 62.610 47.624 27.341 1.00 29.14 247 ASP C O 1
ATOM 6519 N N . SER C 1 248 ? 64.064 49.298 27.812 1.00 47.10 248 SER C N 1
ATOM 6520 C CA . SER C 1 248 ? 63.547 50.194 26.754 1.00 46.91 248 SER C CA 1
ATOM 6521 C C . SER C 1 248 ? 63.333 49.425 25.460 1.00 43.04 248 SER C C 1
ATOM 6522 O O . SER C 1 248 ? 62.270 49.523 24.855 1.00 38.45 248 SER C O 1
ATOM 6525 N N . PHE C 1 249 ? 64.361 48.720 24.987 1.00 43.52 249 PHE C N 1
ATOM 6526 C CA . PHE C 1 249 ? 64.112 47.906 23.855 1.00 41.43 249 PHE C CA 1
ATOM 6527 C C . PHE C 1 249 ? 63.627 46.629 24.540 1.00 43.85 249 PHE C C 1
ATOM 6528 O O . PHE C 1 249 ? 63.721 46.506 25.748 1.00 56.84 249 PHE C O 1
ATOM 6536 N N . GLY C 1 250 ? 63.136 45.654 23.799 1.00 34.99 250 GLY C N 1
ATOM 6537 C CA . GLY C 1 250 ? 62.681 44.429 24.440 1.00 27.07 250 GLY C CA 1
ATOM 6538 C C . GLY C 1 250 ? 63.715 43.542 25.140 1.00 19.88 250 GLY C C 1
ATOM 6539 O O . GLY C 1 250 ? 63.470 42.347 25.327 1.00 18.40 250 GLY C O 1
ATOM 6540 N N . LYS C 1 251 ? 64.863 44.096 25.512 1.00 14.65 251 LYS C N 1
ATOM 6541 C CA . LYS C 1 251 ? 65.886 43.315 26.196 1.00 16.39 251 LYS C CA 1
ATOM 6542 C C . LYS C 1 251 ? 65.286 42.888 27.530 1.00 24.03 251 LYS C C 1
ATOM 6543 O O . LYS C 1 251 ? 64.535 43.644 28.145 1.00 35.33 251 LYS C O 1
ATOM 6549 N N . VAL C 1 252 ? 65.568 41.682 27.995 1.00 21.25 252 VAL C N 1
ATOM 6550 C CA . VAL C 1 252 ? 64.992 41.320 29.289 1.00 22.15 252 VAL C CA 1
ATOM 6551 C C . VAL C 1 252 ? 66.038 41.562 30.346 1.00 23.41 252 VAL C C 1
ATOM 6552 O O . VAL C 1 252 ? 67.225 41.288 30.143 1.00 27.27 252 VAL C O 1
ATOM 6556 N N . VAL C 1 253 ? 65.602 42.062 31.486 1.00 24.52 253 VAL C N 1
ATOM 6557 C CA . VAL C 1 253 ? 66.564 42.360 32.507 1.00 29.55 253 VAL C CA 1
ATOM 6558 C C . VAL C 1 253 ? 66.286 41.491 33.707 1.00 34.75 253 VAL C C 1
ATOM 6559 O O . VAL C 1 253 ? 67.116 41.409 34.618 1.00 39.88 253 VAL C O 1
ATOM 6563 N N . GLY C 1 254 ? 65.124 40.823 33.694 1.00 34.42 254 GLY C N 1
ATOM 6564 C CA . GLY C 1 254 ? 64.790 39.914 34.788 1.00 33.20 254 GLY C CA 1
ATOM 6565 C C . GLY C 1 254 ? 63.441 39.208 34.756 1.00 29.46 254 GLY C C 1
ATOM 6566 O O . GLY C 1 254 ? 62.574 39.495 33.911 1.00 27.02 254 GLY C O 1
ATOM 6567 N N . GLY C 1 255 ? 63.271 38.262 35.673 1.00 23.78 255 GLY C N 1
ATOM 6568 C CA . GLY C 1 255 ? 61.989 37.594 35.775 1.00 23.54 255 GLY C CA 1
ATOM 6569 C C . GLY C 1 255 ? 62.044 36.097 35.709 1.00 23.63 255 GLY C C 1
ATOM 6570 O O . GLY C 1 255 ? 63.090 35.479 35.932 1.00 23.74 255 GLY C O 1
ATOM 6571 N N . LEU C 1 256 ? 60.896 35.504 35.420 1.00 20.16 256 LEU C N 1
ATOM 6572 C CA . LEU C 1 256 ? 60.834 34.061 35.286 1.00 19.95 256 LEU C CA 1
ATOM 6573 C C . LEU C 1 256 ? 59.829 33.699 34.191 1.00 21.20 256 LEU C C 1
ATOM 6574 O O . LEU C 1 256 ? 58.673 34.134 34.221 1.00 17.04 256 LEU C O 1
ATOM 6579 N N . ASP C 1 257 ? 60.275 32.917 33.207 1.00 22.32 257 ASP C N 1
ATOM 6580 C CA . ASP C 1 257 ? 59.386 32.551 32.121 1.00 20.95 257 ASP C CA 1
ATOM 6581 C C . ASP C 1 257 ? 59.227 31.061 32.073 1.00 26.68 257 ASP C C 1
ATOM 6582 O O . ASP C 1 257 ? 60.070 30.332 31.541 1.00 26.47 257 ASP C O 1
ATOM 6587 N N . ASN C 1 258 ? 58.122 30.602 32.631 1.00 34.22 258 ASN C N 1
ATOM 6588 C CA . ASN C 1 258 ? 57.883 29.179 32.675 1.00 36.26 258 ASN C CA 1
ATOM 6589 C C . ASN C 1 258 ? 57.472 28.658 31.320 1.00 33.22 258 ASN C C 1
ATOM 6590 O O . ASN C 1 258 ? 57.150 27.485 31.173 1.00 39.90 258 ASN C O 1
ATOM 6595 N N . ARG C 1 259 ? 57.463 29.517 30.317 1.00 29.47 259 ARG C N 1
ATOM 6596 C CA . ARG C 1 259 ? 57.127 29.019 29.003 1.00 30.14 259 ARG C CA 1
ATOM 6597 C C . ARG C 1 259 ? 58.422 28.429 28.416 1.00 33.63 259 ARG C C 1
ATOM 6598 O O . ARG C 1 259 ? 58.390 27.788 27.353 1.00 34.88 259 ARG C O 1
ATOM 6606 N N . VAL C 1 260 ? 59.562 28.650 29.079 1.00 29.14 260 VAL C N 1
ATOM 6607 C CA . VAL C 1 260 ? 60.827 28.124 28.548 1.00 36.96 260 VAL C CA 1
ATOM 6608 C C . VAL C 1 260 ? 61.722 27.535 29.592 1.00 37.04 260 VAL C C 1
ATOM 6609 O O . VAL C 1 260 ? 62.684 26.813 29.270 1.00 36.48 260 VAL C O 1
ATOM 6613 N N . SER C 1 261 ? 61.443 27.891 30.838 1.00 31.78 261 SER C N 1
ATOM 6614 C CA . SER C 1 261 ? 62.209 27.329 31.917 1.00 33.33 261 SER C CA 1
ATOM 6615 C C . SER C 1 261 ? 61.253 26.389 32.648 1.00 32.18 261 SER C C 1
ATOM 6616 O O . SER C 1 261 ? 60.043 26.594 32.615 1.00 35.15 261 SER C O 1
ATOM 6619 N N . PRO C 1 262 ? 61.781 25.350 33.311 1.00 30.32 262 PRO C N 1
ATOM 6620 C CA . PRO C 1 262 ? 60.927 24.395 34.024 1.00 34.12 262 PRO C CA 1
ATOM 6621 C C . PRO C 1 262 ? 60.411 24.945 35.309 1.00 35.91 262 PRO C C 1
ATOM 6622 O O . PRO C 1 262 ? 61.008 25.882 35.855 1.00 35.01 262 PRO C O 1
ATOM 6626 N N . TYR C 1 263 ? 59.313 24.341 35.777 1.00 32.76 263 TYR C N 1
ATOM 6627 C CA . TYR C 1 263 ? 58.668 24.701 37.039 1.00 30.25 263 TYR C CA 1
ATOM 6628 C C . TYR C 1 263 ? 59.531 24.052 38.116 1.00 30.72 263 TYR C C 1
ATOM 6629 O O . TYR C 1 263 ? 59.928 22.892 37.976 1.00 36.86 263 TYR C O 1
ATOM 6638 N N . THR C 1 264 ? 59.812 24.772 39.195 1.00 28.71 264 THR C N 1
ATOM 6639 C CA . THR C 1 264 ? 60.698 24.219 40.207 1.00 33.32 264 THR C CA 1
ATOM 6640 C C . THR C 1 264 ? 60.180 24.332 41.615 1.00 35.82 264 THR C C 1
ATOM 6641 O O . THR C 1 264 ? 60.957 24.235 42.563 1.00 38.31 264 THR C O 1
ATOM 6645 N N . GLY C 1 265 ? 58.879 24.533 41.760 1.00 35.25 265 GLY C N 1
ATOM 6646 C CA . GLY C 1 265 ? 58.323 24.696 43.092 1.00 42.48 265 GLY C CA 1
ATOM 6647 C C . GLY C 1 265 ? 58.131 23.411 43.863 1.00 46.88 265 GLY C C 1
ATOM 6648 O O . GLY C 1 265 ? 58.168 22.332 43.282 1.00 45.98 265 GLY C O 1
ATOM 6649 N N . ASN C 1 266 ? 57.927 23.538 45.173 1.00 51.63 266 ASN C N 1
ATOM 6650 C CA . ASN C 1 266 ? 57.701 22.394 46.074 1.00 52.79 266 ASN C CA 1
ATOM 6651 C C . ASN C 1 266 ? 57.054 22.961 47.350 1.00 51.86 266 ASN C C 1
ATOM 6652 O O . ASN C 1 266 ? 57.548 22.811 48.470 1.00 51.36 266 ASN C O 1
ATOM 6657 N N . SER C 1 267 ? 55.931 23.629 47.158 1.00 52.96 267 SER C N 1
ATOM 6658 C CA . SER C 1 267 ? 55.207 24.272 48.241 1.00 49.85 267 SER C CA 1
ATOM 6659 C C . SER C 1 267 ? 53.767 23.871 48.056 1.00 47.36 267 SER C C 1
ATOM 6660 O O . SER C 1 267 ? 52.835 24.530 48.543 1.00 49.48 267 SER C O 1
ATOM 6663 N N . GLY C 1 268 ? 53.593 22.787 47.314 1.00 45.32 268 GLY C N 1
ATOM 6664 C CA . GLY C 1 268 ? 52.257 22.307 47.051 1.00 44.29 268 GLY C CA 1
ATOM 6665 C C . GLY C 1 268 ? 51.432 23.283 46.235 1.00 48.60 268 GLY C C 1
ATOM 6666 O O . GLY C 1 268 ? 51.959 24.067 45.448 1.00 62.51 268 GLY C O 1
ATOM 6667 N N . ASP C 1 269 ? 50.130 23.255 46.461 1.00 40.21 269 ASP C N 1
ATOM 6668 C CA . ASP C 1 269 ? 49.191 24.074 45.727 1.00 44.20 269 ASP C CA 1
ATOM 6669 C C . ASP C 1 269 ? 49.354 25.575 45.685 1.00 47.68 269 ASP C C 1
ATOM 6670 O O . ASP C 1 269 ? 48.829 26.212 44.770 1.00 51.90 269 ASP C O 1
ATOM 6675 N N . THR C 1 270 ? 50.031 26.178 46.652 1.00 48.18 270 THR C N 1
ATOM 6676 C CA . THR C 1 270 ? 50.213 27.624 46.536 1.00 49.91 270 THR C CA 1
ATOM 6677 C C . THR C 1 270 ? 51.682 27.899 46.212 1.00 46.80 270 THR C C 1
ATOM 6678 O O . THR C 1 270 ? 52.591 27.208 46.710 1.00 45.63 270 THR C O 1
ATOM 6682 N N . PRO C 1 271 ? 51.936 28.932 45.399 1.00 40.96 271 PRO C N 1
ATOM 6683 C CA . PRO C 1 271 ? 53.302 29.280 44.997 1.00 44.00 271 PRO C CA 1
ATOM 6684 C C . PRO C 1 271 ? 54.138 29.838 46.102 1.00 44.20 271 PRO C C 1
ATOM 6685 O O . PRO C 1 271 ? 53.701 29.949 47.229 1.00 52.13 271 PRO C O 1
ATOM 6689 N N . THR C 1 272 ? 55.354 30.201 45.746 1.00 40.00 272 THR C N 1
ATOM 6690 C CA . THR C 1 272 ? 56.280 30.793 46.673 1.00 38.06 272 THR C CA 1
ATOM 6691 C C . THR C 1 272 ? 56.816 31.992 45.900 1.00 35.91 272 THR C C 1
ATOM 6692 O O . THR C 1 272 ? 56.931 31.971 44.673 1.00 46.86 272 THR C O 1
ATOM 6696 N N . MET C 1 273 ? 57.130 33.053 46.596 1.00 26.29 273 MET C N 1
ATOM 6697 C CA . MET C 1 273 ? 57.599 34.184 45.881 1.00 25.87 273 MET C CA 1
ATOM 6698 C C . MET C 1 273 ? 59.089 34.194 45.920 1.00 27.80 273 MET C C 1
ATOM 6699 O O . MET C 1 273 ? 59.679 33.773 46.892 1.00 34.14 273 MET C O 1
ATOM 6704 N N . GLN C 1 274 ? 59.694 34.662 44.843 1.00 26.32 274 GLN C N 1
ATOM 6705 C CA . GLN C 1 274 ? 61.119 34.754 44.785 1.00 25.51 274 GLN C CA 1
ATOM 6706 C C . GLN C 1 274 ? 61.425 36.164 44.343 1.00 26.53 274 GLN C C 1
ATOM 6707 O O . GLN C 1 274 ? 60.800 36.678 43.418 1.00 29.99 274 GLN C O 1
ATOM 6713 N N . CYS C 1 275 ? 62.394 36.775 45.007 1.00 22.76 275 CYS C N 1
ATOM 6714 C CA . CYS C 1 275 ? 62.788 38.129 44.719 1.00 29.25 275 CYS C CA 1
ATOM 6715 C C . CYS C 1 275 ? 64.239 38.273 44.388 1.00 30.40 275 CYS C C 1
ATOM 6716 O O . CYS C 1 275 ? 65.092 38.104 45.243 1.00 37.46 275 CYS C O 1
ATOM 6719 N N . ASP C 1 276 ? 64.530 38.604 43.143 1.00 31.35 276 ASP C N 1
ATOM 6720 C CA . ASP C 1 276 ? 65.909 38.802 42.731 1.00 28.82 276 ASP C CA 1
ATOM 6721 C C . ASP C 1 276 ? 66.338 40.260 42.906 1.00 23.89 276 ASP C C 1
ATOM 6722 O O . ASP C 1 276 ? 65.525 41.174 42.761 1.00 23.04 276 ASP C O 1
ATOM 6727 N N . MET C 1 277 ? 67.612 40.475 43.223 1.00 18.62 277 MET C N 1
ATOM 6728 C CA . MET C 1 277 ? 68.117 41.838 43.352 1.00 21.97 277 MET C CA 1
ATOM 6729 C C . MET C 1 277 ? 68.620 42.247 41.973 1.00 26.61 277 MET C C 1
ATOM 6730 O O . MET C 1 277 ? 69.432 41.546 41.378 1.00 35.59 277 MET C O 1
ATOM 6735 N N . LEU C 1 278 ? 68.168 43.385 41.471 1.00 26.63 278 LEU C N 1
ATOM 6736 C CA . LEU C 1 278 ? 68.563 43.842 40.146 1.00 27.63 278 LEU C CA 1
ATOM 6737 C C . LEU C 1 278 ? 69.162 45.215 40.221 1.00 31.05 278 LEU C C 1
ATOM 6738 O O . LEU C 1 278 ? 68.689 46.036 41.019 1.00 38.21 278 LEU C O 1
ATOM 6743 N N . GLN C 1 279 ? 70.172 45.497 39.404 1.00 23.56 279 GLN C N 1
ATOM 6744 C CA . GLN C 1 279 ? 70.736 46.851 39.427 1.00 21.06 279 GLN C CA 1
ATOM 6745 C C . GLN C 1 279 ? 70.334 47.416 38.102 1.00 20.01 279 GLN C C 1
ATOM 6746 O O . GLN C 1 279 ? 70.705 46.886 37.087 1.00 32.03 279 GLN C O 1
ATOM 6752 N N . LEU C 1 280 ? 69.570 48.488 38.094 1.00 17.63 280 LEU C N 1
ATOM 6753 C CA . LEU C 1 280 ? 69.116 49.012 36.829 1.00 17.45 280 LEU C CA 1
ATOM 6754 C C . LEU C 1 280 ? 69.479 50.450 36.624 1.00 22.64 280 LEU C C 1
ATOM 6755 O O . LEU C 1 280 ? 69.386 51.235 37.547 1.00 30.76 280 LEU C O 1
ATOM 6760 N N . LYS C 1 281 ? 69.882 50.796 35.403 1.00 28.05 281 LYS C N 1
ATOM 6761 C CA . LYS C 1 281 ? 70.207 52.182 35.083 1.00 26.20 281 LYS C CA 1
ATOM 6762 C C . LYS C 1 281 ? 68.842 52.898 35.069 1.00 22.93 281 LYS C C 1
ATOM 6763 O O . LYS C 1 281 ? 67.802 52.263 34.919 1.00 19.66 281 LYS C O 1
ATOM 6769 N N . PRO C 1 282 ? 68.815 54.223 35.253 1.00 21.84 282 PRO C N 1
ATOM 6770 C CA . PRO C 1 282 ? 67.482 54.841 35.242 1.00 21.77 282 PRO C CA 1
ATOM 6771 C C . PRO C 1 282 ? 66.864 54.790 33.875 1.00 25.59 282 PRO C C 1
ATOM 6772 O O . PRO C 1 282 ? 67.576 54.877 32.875 1.00 24.56 282 PRO C O 1
ATOM 6776 N N . GLY C 1 283 ? 65.541 54.650 33.835 1.00 28.31 283 GLY C N 1
ATOM 6777 C CA . GLY C 1 283 ? 64.834 54.609 32.569 1.00 32.36 283 GLY C CA 1
ATOM 6778 C C . GLY C 1 283 ? 63.424 54.073 32.675 1.00 37.94 283 GLY C C 1
ATOM 6779 O O . GLY C 1 283 ? 62.899 53.874 33.776 1.00 41.29 283 GLY C O 1
ATOM 6780 N N . ARG C 1 284 ? 62.803 53.830 31.522 1.00 42.48 284 ARG C N 1
ATOM 6781 C CA . ARG C 1 284 ? 61.437 53.313 31.502 1.00 45.74 284 ARG C CA 1
ATOM 6782 C C . ARG C 1 284 ? 61.436 51.807 31.206 1.00 40.93 284 ARG C C 1
ATOM 6783 O O . ARG C 1 284 ? 61.757 51.381 30.107 1.00 44.22 284 ARG C O 1
ATOM 6791 N N . TYR C 1 285 ? 61.110 50.998 32.207 1.00 33.34 285 TYR C N 1
ATOM 6792 C CA . TYR C 1 285 ? 61.057 49.545 32.027 1.00 22.16 285 TYR C CA 1
ATOM 6793 C C . TYR C 1 285 ? 59.622 49.074 31.960 1.00 26.27 285 TYR C C 1
ATOM 6794 O O . TYR C 1 285 ? 58.699 49.800 32.350 1.00 33.54 285 TYR C O 1
ATOM 6803 N N . SER C 1 286 ? 59.423 47.857 31.465 1.00 21.42 286 SER C N 1
ATOM 6804 C CA . SER C 1 286 ? 58.074 47.322 31.368 1.00 21.81 286 SER C CA 1
ATOM 6805 C C . SER C 1 286 ? 58.115 45.882 31.814 1.00 20.85 286 SER C C 1
ATOM 6806 O O . SER C 1 286 ? 59.180 45.237 31.817 1.00 25.59 286 SER C O 1
ATOM 6809 N N . VAL C 1 287 ? 56.959 45.383 32.216 1.00 12.28 287 VAL C N 1
ATOM 6810 C CA . VAL C 1 287 ? 56.894 44.017 32.658 1.00 17.48 287 VAL C CA 1
ATOM 6811 C C . VAL C 1 287 ? 55.679 43.388 32.051 1.00 20.49 287 VAL C C 1
ATOM 6812 O O . VAL C 1 287 ? 54.674 44.053 31.798 1.00 26.02 287 VAL C O 1
ATOM 6816 N N . ARG C 1 288 ? 55.788 42.096 31.800 1.00 19.40 288 ARG C N 1
ATOM 6817 C CA . ARG C 1 288 ? 54.724 41.349 31.182 1.00 24.01 288 ARG C CA 1
ATOM 6818 C C . ARG C 1 288 ? 54.526 40.120 32.019 1.00 27.02 288 ARG C C 1
ATOM 6819 O O . ARG C 1 288 ? 55.504 39.537 32.511 1.00 34.29 288 ARG C O 1
ATOM 6827 N N . SER C 1 289 ? 53.285 39.690 32.177 1.00 24.86 289 SER C N 1
ATOM 6828 C CA . SER C 1 289 ? 53.079 38.508 32.985 1.00 30.14 289 SER C CA 1
ATOM 6829 C C . SER C 1 289 ? 51.810 37.829 32.626 1.00 29.59 289 SER C C 1
ATOM 6830 O O . SER C 1 289 ? 50.988 38.401 31.928 1.00 30.86 289 SER C O 1
ATOM 6833 N N . SER C 1 290 ? 51.658 36.605 33.122 1.00 32.85 290 SER C N 1
ATOM 6834 C CA . SER C 1 290 ? 50.451 35.823 32.888 1.00 40.14 290 SER C CA 1
ATOM 6835 C C . SER C 1 290 ? 49.334 36.634 33.523 1.00 43.49 290 SER C C 1
ATOM 6836 O O . SER C 1 290 ? 49.527 37.271 34.569 1.00 41.88 290 SER C O 1
ATOM 6839 N N . PRO C 1 291 ? 48.140 36.595 32.918 1.00 45.54 291 PRO C N 1
ATOM 6840 C CA . PRO C 1 291 ? 46.970 37.334 33.387 1.00 44.59 291 PRO C CA 1
ATOM 6841 C C . PRO C 1 291 ? 46.768 37.392 34.885 1.00 43.00 291 PRO C C 1
ATOM 6842 O O . PRO C 1 291 ? 46.954 38.446 35.461 1.00 43.16 291 PRO C O 1
ATOM 6846 N N . ARG C 1 292 ? 46.438 36.269 35.518 1.00 41.50 292 ARG C N 1
ATOM 6847 C CA . ARG C 1 292 ? 46.161 36.250 36.959 1.00 43.53 292 ARG C CA 1
ATOM 6848 C C . ARG C 1 292 ? 46.953 37.126 37.925 1.00 41.57 292 ARG C C 1
ATOM 6849 O O . ARG C 1 292 ? 46.349 37.880 38.691 1.00 48.66 292 ARG C O 1
ATOM 6857 N N . PHE C 1 293 ? 48.280 37.026 37.926 1.00 34.62 293 PHE C N 1
ATOM 6858 C CA . PHE C 1 293 ? 49.065 37.821 38.861 1.00 36.69 293 PHE C CA 1
ATOM 6859 C C . PHE C 1 293 ? 50.058 38.742 38.204 1.00 34.74 293 PHE C C 1
ATOM 6860 O O . PHE C 1 293 ? 50.614 38.420 37.164 1.00 43.29 293 PHE C O 1
ATOM 6868 N N . LEU C 1 294 ? 50.307 39.868 38.853 1.00 28.70 294 LEU C N 1
ATOM 6869 C CA . LEU C 1 294 ? 51.306 40.811 38.392 1.00 27.63 294 LEU C CA 1
ATOM 6870 C C . LEU C 1 294 ? 51.985 41.402 39.626 1.00 30.28 294 LEU C C 1
ATOM 6871 O O . LEU C 1 294 ? 51.353 42.074 40.446 1.00 30.17 294 LEU C O 1
ATOM 6876 N N . LEU C 1 295 ? 53.278 41.134 39.759 1.00 29.41 295 LEU C N 1
ATOM 6877 C CA . LEU C 1 295 ? 54.035 41.646 40.886 1.00 23.31 295 LEU C CA 1
ATOM 6878 C C . LEU C 1 295 ? 54.834 42.830 40.376 1.00 24.74 295 LEU C C 1
ATOM 6879 O O . LEU C 1 295 ? 55.971 42.688 39.940 1.00 34.54 295 LEU C O 1
ATOM 6884 N N . MET C 1 296 ? 54.240 44.008 40.442 1.00 23.02 296 MET C N 1
ATOM 6885 C CA . MET C 1 296 ? 54.870 45.219 39.930 1.00 27.34 296 MET C CA 1
ATOM 6886 C C . MET C 1 296 ? 55.852 45.882 40.872 1.00 25.29 296 MET C C 1
ATOM 6887 O O . MET C 1 296 ? 55.499 46.195 41.993 1.00 28.04 296 MET C O 1
ATOM 6892 N N . PRO C 1 297 ? 57.1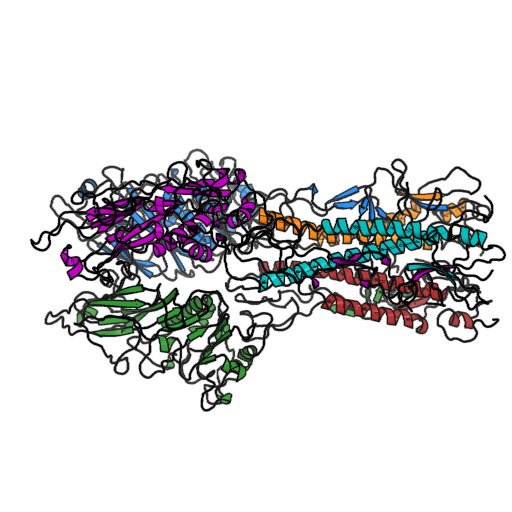02 46.090 40.440 1.00 27.61 297 PRO C N 1
ATOM 6893 C CA . PRO C 1 297 ? 58.088 46.745 41.321 1.00 28.82 297 PRO C CA 1
ATOM 6894 C C . PRO C 1 297 ? 57.662 48.185 41.516 1.00 28.89 297 PRO C C 1
ATOM 6895 O O . PRO C 1 297 ? 57.345 48.853 40.544 1.00 34.59 297 PRO C O 1
ATOM 6899 N N . GLU C 1 298 ? 57.666 48.687 42.746 1.00 29.89 298 GLU C N 1
ATOM 6900 C CA . GLU C 1 298 ? 57.215 50.065 42.960 1.00 30.90 298 GLU C CA 1
ATOM 6901 C C . GLU C 1 298 ? 58.050 50.879 43.919 1.00 29.03 298 GLU C C 1
ATOM 6902 O O . GLU C 1 298 ? 57.586 51.879 44.473 1.00 33.67 298 GLU C O 1
ATOM 6908 N N . ARG C 1 299 ? 59.298 50.480 44.066 1.00 25.83 299 ARG C N 1
ATOM 6909 C CA . ARG C 1 299 ? 60.189 51.155 44.978 1.00 23.66 299 ARG C CA 1
ATOM 6910 C C . ARG C 1 299 ? 61.629 50.713 44.727 1.00 24.29 299 ARG C C 1
ATOM 6911 O O . ARG C 1 299 ? 61.894 49.720 44.035 1.00 30.96 299 ARG C O 1
ATOM 6919 N N . SER C 1 300 ? 62.575 51.425 45.310 1.00 22.00 300 SER C N 1
ATOM 6920 C CA . SER C 1 300 ? 63.954 51.040 45.097 1.00 23.92 300 SER C CA 1
ATOM 6921 C C . SER C 1 300 ? 64.881 51.906 45.901 1.00 27.66 300 SER C C 1
ATOM 6922 O O . SER C 1 300 ? 64.464 52.901 46.519 1.00 32.09 300 SER C O 1
ATOM 6925 N N . TYR C 1 301 ? 66.151 51.535 45.871 1.00 25.56 301 TYR C N 1
ATOM 6926 C CA . TYR C 1 301 ? 67.135 52.346 46.535 1.00 30.00 301 TYR C CA 1
ATOM 6927 C C . TYR C 1 301 ? 67.905 52.928 45.384 1.00 25.27 301 TYR C C 1
ATOM 6928 O O . TYR C 1 301 ? 68.186 52.247 44.419 1.00 35.45 301 TYR C O 1
ATOM 6937 N N . CYS C 1 302 ? 68.210 54.203 45.477 1.00 28.20 302 CYS C N 1
ATOM 6938 C CA . CYS C 1 302 ? 68.877 54.900 44.406 1.00 28.69 302 CYS C CA 1
ATOM 6939 C C . CYS C 1 302 ? 70.262 55.376 44.811 1.00 32.08 302 CYS C C 1
ATOM 6940 O O . CYS C 1 302 ? 70.442 56.043 45.825 1.00 46.11 302 CYS C O 1
ATOM 6943 N N . PHE C 1 303 ? 71.252 55.023 44.011 1.00 29.61 303 PHE C N 1
ATOM 6944 C CA . PHE C 1 303 ? 72.617 55.425 44.285 1.00 30.83 303 PHE C CA 1
ATOM 6945 C C . PHE C 1 303 ? 73.218 56.226 43.149 1.00 36.79 303 PHE C C 1
ATOM 6946 O O . PHE C 1 303 ? 73.016 55.891 41.983 1.00 38.82 303 PHE C O 1
ATOM 6954 N N . ASP C 1 304 ? 73.932 57.298 43.485 1.00 38.86 304 ASP C N 1
ATOM 6955 C CA . ASP C 1 304 ? 74.660 58.059 42.475 1.00 37.17 304 ASP C CA 1
ATOM 6956 C C . ASP C 1 304 ? 75.875 57.162 42.479 1.00 39.95 304 ASP C C 1
ATOM 6957 O O . ASP C 1 304 ? 75.957 56.303 43.349 1.00 55.77 304 ASP C O 1
ATOM 6962 N N . MET C 1 305 ? 76.823 57.274 41.572 1.00 25.83 305 MET C N 1
ATOM 6963 C CA . MET C 1 305 ? 77.940 56.366 41.773 1.00 25.73 305 MET C CA 1
ATOM 6964 C C . MET C 1 305 ? 79.157 57.216 41.920 1.00 30.84 305 MET C C 1
ATOM 6965 O O . MET C 1 305 ? 80.270 56.765 41.731 1.00 40.88 305 MET C O 1
ATOM 6970 N N . LYS C 1 306 ? 78.899 58.462 42.293 1.00 31.81 306 LYS C N 1
ATOM 6971 C CA . LYS C 1 306 ? 79.893 59.494 42.497 1.00 38.07 306 LYS C CA 1
ATOM 6972 C C . LYS C 1 306 ? 81.256 59.075 42.997 1.00 44.63 306 LYS C C 1
ATOM 6973 O O . LYS C 1 306 ? 82.238 59.369 42.337 1.00 55.99 306 LYS C O 1
ATOM 6979 N N . GLU C 1 307 ? 81.356 58.419 44.154 1.00 48.82 307 GLU C N 1
ATOM 6980 C CA . GLU C 1 307 ? 82.683 58.033 44.653 1.00 59.14 307 GLU C CA 1
ATOM 6981 C C . GLU C 1 307 ? 82.760 56.777 45.530 1.00 58.85 307 GLU C C 1
ATOM 6982 O O . GLU C 1 307 ? 81.766 56.333 46.105 1.00 59.98 307 GLU C O 1
ATOM 6988 N N . LYS C 1 308 ? 83.959 56.201 45.610 1.00 59.81 308 LYS C N 1
ATOM 6989 C CA . LYS C 1 308 ? 84.201 54.994 46.400 1.00 52.41 308 LYS C CA 1
ATOM 6990 C C . LYS C 1 308 ? 84.358 55.367 47.875 1.00 54.94 308 LYS C C 1
ATOM 6991 O O . LYS C 1 308 ? 84.715 56.500 48.205 1.00 63.68 308 LYS C O 1
ATOM 6997 N N . GLY C 1 309 ? 84.089 54.428 48.771 1.00 51.70 309 GLY C N 1
ATOM 6998 C CA . GLY C 1 309 ? 84.231 54.735 50.181 1.00 47.70 309 GLY C CA 1
ATOM 6999 C C . GLY C 1 309 ? 84.109 53.498 51.048 1.00 47.94 309 GLY C C 1
ATOM 7000 O O . GLY C 1 309 ? 83.681 52.435 50.579 1.00 52.09 309 GLY C O 1
ATOM 7001 N N . PRO C 1 310 ? 84.527 53.589 52.319 1.00 38.40 310 PRO C N 1
ATOM 7002 C CA . PRO C 1 310 ? 84.432 52.439 53.218 1.00 34.06 310 PRO C CA 1
ATOM 7003 C C . PRO C 1 310 ? 83.008 52.200 53.690 1.00 36.73 310 PRO C C 1
ATOM 7004 O O . PRO C 1 310 ? 82.134 53.059 53.559 1.00 37.72 310 PRO C O 1
ATOM 7008 N N . VAL C 1 311 ? 82.777 51.015 54.226 1.00 33.60 311 VAL C N 1
ATOM 7009 C CA . VAL C 1 311 ? 81.470 50.681 54.753 1.00 37.10 311 VAL C CA 1
ATOM 7010 C C . VAL C 1 311 ? 81.592 49.764 55.960 1.00 38.46 311 VAL C C 1
ATOM 7011 O O . VAL C 1 311 ? 82.202 48.693 55.897 1.00 44.84 311 VAL C O 1
ATOM 7015 N N . THR C 1 312 ? 81.013 50.179 57.070 1.00 29.76 312 THR C N 1
ATOM 7016 C CA . THR C 1 312 ? 81.058 49.341 58.235 1.00 26.35 312 THR C CA 1
ATOM 7017 C C . THR C 1 312 ? 79.645 48.805 58.408 1.00 25.13 312 THR C C 1
ATOM 7018 O O . THR C 1 312 ? 78.656 49.524 58.207 1.00 24.31 312 THR C O 1
ATOM 7022 N N . ALA C 1 313 ? 79.535 47.540 58.771 1.00 26.06 313 ALA C N 1
ATOM 7023 C CA . ALA C 1 313 ? 78.225 46.950 58.976 1.00 24.18 313 ALA C CA 1
ATOM 7024 C C . ALA C 1 313 ? 78.301 46.241 60.302 1.00 35.93 313 ALA C C 1
ATOM 7025 O O . ALA C 1 313 ? 79.152 45.365 60.485 1.00 43.50 313 ALA C O 1
ATOM 7027 N N . VAL C 1 314 ? 77.419 46.624 61.224 1.00 39.86 314 VAL C N 1
ATOM 7028 C CA . VAL C 1 314 ? 77.365 46.044 62.568 1.00 33.33 314 VAL C CA 1
ATOM 7029 C C . VAL C 1 314 ? 76.367 44.902 62.572 1.00 29.32 314 VAL C C 1
ATOM 7030 O O . VAL C 1 314 ? 75.291 45.040 62.004 1.00 32.40 314 VAL C O 1
ATOM 7034 N N . GLN C 1 315 ? 76.690 43.779 63.197 1.00 25.97 315 GLN C N 1
ATOM 7035 C CA . GLN C 1 315 ? 75.723 42.689 63.172 1.00 31.49 315 GLN C CA 1
ATOM 7036 C C . GLN C 1 315 ? 74.474 43.027 63.968 1.00 38.19 315 GLN C C 1
ATOM 7037 O O . GLN C 1 315 ? 74.550 43.658 65.025 1.00 47.66 315 GLN C O 1
ATOM 7043 N N . SER C 1 316 ? 73.321 42.614 63.448 1.00 38.74 316 SER C N 1
ATOM 7044 C CA . SER C 1 316 ? 72.051 42.908 64.098 1.00 44.56 316 SER C CA 1
ATOM 7045 C C . SER C 1 316 ? 71.247 41.699 64.584 1.00 43.83 316 SER C C 1
ATOM 7046 O O . SER C 1 316 ? 70.641 40.978 63.775 1.00 45.68 316 SER C O 1
ATOM 7049 N N . ILE C 1 317 ? 71.214 41.486 65.897 1.00 35.14 317 ILE C N 1
ATOM 7050 C CA . ILE C 1 317 ? 70.453 40.362 66.408 1.00 32.69 317 ILE C CA 1
ATOM 7051 C C . ILE C 1 317 ? 69.649 40.663 67.641 1.00 34.38 317 ILE C C 1
ATOM 7052 O O . ILE C 1 317 ? 69.808 41.697 68.297 1.00 29.55 317 ILE C O 1
ATOM 7057 N N . TRP C 1 318 ? 68.800 39.705 67.969 1.00 31.51 318 TRP C N 1
ATOM 7058 C CA . TRP C 1 318 ? 67.942 39.825 69.107 1.00 35.86 318 TRP C CA 1
ATOM 7059 C C . TRP C 1 318 ? 68.634 39.352 70.340 1.00 43.65 318 TRP C C 1
ATOM 7060 O O . TRP C 1 318 ? 69.605 38.621 70.269 1.00 48.08 318 TRP C O 1
ATOM 7071 N N . GLY C 1 319 ? 68.143 39.776 71.489 1.00 48.58 319 GLY C N 1
ATOM 7072 C CA . GLY C 1 319 ? 68.713 39.259 72.715 1.00 59.38 319 GLY C CA 1
ATOM 7073 C C . GLY C 1 319 ? 68.117 37.859 72.698 1.00 61.13 319 GLY C C 1
ATOM 7074 O O . GLY C 1 319 ? 67.384 37.535 71.757 1.00 63.91 319 GLY C O 1
ATOM 7075 N N . LYS C 1 320 ? 68.395 37.016 73.688 1.00 64.75 320 LYS C N 1
ATOM 7076 C CA . LYS C 1 320 ? 67.807 35.681 73.627 1.00 66.92 320 LYS C CA 1
ATOM 7077 C C . LYS C 1 320 ? 66.315 35.772 73.787 1.00 59.44 320 LYS C C 1
ATOM 7078 O O . LYS C 1 320 ? 65.802 36.659 74.480 1.00 53.81 320 LYS C O 1
ATOM 7084 N N . GLY C 1 321 ? 65.634 34.834 73.139 1.00 55.66 321 GLY C N 1
ATOM 7085 C CA . GLY C 1 321 ? 64.188 34.802 73.176 1.00 59.89 321 GLY C CA 1
ATOM 7086 C C . GLY C 1 321 ? 63.639 34.643 71.775 1.00 62.14 321 GLY C C 1
ATOM 7087 O O . GLY C 1 321 ? 62.912 33.681 71.501 1.00 70.06 321 GLY C O 1
ATOM 7088 N N . ARG C 1 322 ? 64.012 35.575 70.892 1.00 59.98 322 ARG C N 1
ATOM 7089 C CA . ARG C 1 322 ? 63.575 35.586 69.498 1.00 54.07 322 ARG C CA 1
ATOM 7090 C C . ARG C 1 322 ? 64.691 35.113 68.562 1.00 50.50 322 ARG C C 1
ATOM 7091 O O . ARG C 1 322 ? 65.876 35.276 68.883 1.00 42.07 322 ARG C O 1
ATOM 7099 N N . GLU C 1 323 ? 64.300 34.527 67.420 1.00 51.72 323 GLU C N 1
ATOM 7100 C CA . GLU C 1 323 ? 65.248 34.001 66.426 1.00 47.82 323 GLU C CA 1
ATOM 7101 C C . GLU C 1 323 ? 65.933 35.079 65.589 1.00 43.62 323 GLU C C 1
ATOM 7102 O O . GLU C 1 323 ? 65.277 35.950 65.036 1.00 39.80 323 GLU C O 1
ATOM 7108 N N . SER C 1 324 ? 67.255 35.019 65.498 1.00 44.33 324 SER C N 1
ATOM 7109 C CA . SER C 1 324 ? 67.994 35.995 64.703 1.00 48.68 324 SER C CA 1
ATOM 7110 C C . SER C 1 324 ? 68.594 35.369 63.415 1.00 51.33 324 SER C C 1
ATOM 7111 O O . SER C 1 324 ? 68.337 34.192 63.111 1.00 48.46 324 SER C O 1
ATOM 7114 N N . ASP C 1 325 ? 69.370 36.160 62.658 1.00 50.14 325 ASP C N 1
ATOM 7115 C CA . ASP C 1 325 ? 70.011 35.695 61.412 1.00 49.43 325 ASP C CA 1
ATOM 7116 C C . ASP C 1 325 ? 71.365 36.361 61.073 1.00 49.10 325 ASP C C 1
ATOM 7117 O O . ASP C 1 325 ? 71.686 37.478 61.516 1.00 53.80 325 ASP C O 1
ATOM 7122 N N . TYR C 1 326 ? 72.156 35.693 60.246 1.00 47.33 326 TYR C N 1
ATOM 7123 C CA . TYR C 1 326 ? 73.449 36.251 59.930 1.00 46.20 326 TYR C CA 1
ATOM 7124 C C . TYR C 1 326 ? 73.642 36.755 58.534 1.00 42.03 326 TYR C C 1
ATOM 7125 O O . TYR C 1 326 ? 74.762 36.897 58.077 1.00 37.29 326 TYR C O 1
ATOM 7134 N N . ALA C 1 327 ? 72.527 37.080 57.891 1.00 42.84 327 ALA C N 1
ATOM 7135 C CA . ALA C 1 327 ? 72.517 37.607 56.534 1.00 33.00 327 ALA C CA 1
ATOM 7136 C C . ALA C 1 327 ? 73.507 38.736 56.453 1.00 23.93 327 ALA C C 1
ATOM 7137 O O . ALA C 1 327 ? 74.382 38.758 55.594 1.00 25.87 327 ALA C O 1
ATOM 7139 N N . VAL C 1 328 ? 73.361 39.686 57.353 1.00 19.30 328 VAL C N 1
ATOM 7140 C CA . VAL C 1 328 ? 74.268 40.831 57.378 1.00 22.91 328 VAL C CA 1
ATOM 7141 C C . VAL C 1 328 ? 75.717 40.372 57.369 1.00 20.90 328 VAL C C 1
ATOM 7142 O O . VAL C 1 328 ? 76.492 40.734 56.498 1.00 27.59 328 VAL C O 1
ATOM 7146 N N . ASP C 1 329 ? 76.065 39.566 58.361 1.00 20.17 329 ASP C N 1
ATOM 7147 C CA . ASP C 1 329 ? 77.404 39.055 58.523 1.00 20.86 329 ASP C CA 1
ATOM 7148 C C . ASP C 1 329 ? 77.863 38.449 57.215 1.00 19.37 329 ASP C C 1
ATOM 7149 O O . ASP C 1 329 ? 78.857 38.864 56.592 1.00 12.68 329 ASP C O 1
ATOM 7154 N N . GLN C 1 330 ? 77.129 37.441 56.794 1.00 21.92 330 GLN C N 1
ATOM 7155 C CA . GLN C 1 330 ? 77.472 36.778 55.555 1.00 29.10 330 GLN C CA 1
ATOM 7156 C C . GLN C 1 330 ? 77.707 37.822 54.463 1.00 28.29 330 GLN C C 1
ATOM 7157 O O . GLN C 1 330 ? 78.781 37.864 53.857 1.00 32.08 330 GLN C O 1
ATOM 7163 N N . ALA C 1 331 ? 76.712 38.675 54.231 1.00 25.07 331 ALA C N 1
ATOM 7164 C CA . ALA C 1 331 ? 76.830 39.703 53.215 1.00 27.90 331 ALA C CA 1
ATOM 7165 C C . ALA C 1 331 ? 78.075 40.582 53.386 1.00 30.32 331 ALA C C 1
ATOM 7166 O O . ALA C 1 331 ? 78.865 40.698 52.458 1.00 30.65 331 ALA C O 1
ATOM 7168 N N . CYS C 1 332 ? 78.271 41.200 54.548 1.00 26.74 332 CYS C N 1
ATOM 7169 C CA . CYS C 1 332 ? 79.443 42.036 54.693 1.00 29.25 332 CYS C CA 1
ATOM 7170 C C . CYS C 1 332 ? 80.692 41.259 54.302 1.00 28.09 332 CYS C C 1
ATOM 7171 O O . CYS C 1 332 ? 81.468 41.656 53.433 1.00 28.20 332 CYS C O 1
ATOM 7174 N N . LEU C 1 333 ? 80.883 40.125 54.925 1.00 23.55 333 LEU C N 1
ATOM 7175 C CA . LEU C 1 333 ? 82.060 39.374 54.597 1.00 31.28 333 LEU C CA 1
ATOM 7176 C C . LEU C 1 333 ? 82.202 38.981 53.142 1.00 31.48 333 LEU C C 1
ATOM 7177 O O . LEU C 1 333 ? 83.289 38.653 52.700 1.00 38.50 333 LEU C O 1
ATOM 7182 N N . SER C 1 334 ? 81.122 39.018 52.387 1.00 32.94 334 SER C N 1
ATOM 7183 C CA . SER C 1 334 ? 81.217 38.605 51.004 1.00 36.36 334 SER C CA 1
ATOM 7184 C C . SER C 1 334 ? 81.232 39.744 50.019 1.00 36.99 334 SER C C 1
ATOM 7185 O O . SER C 1 334 ? 80.887 39.559 48.868 1.00 44.27 334 SER C O 1
ATOM 7188 N N . THR C 1 335 ? 81.596 40.935 50.452 1.00 33.58 335 THR C N 1
ATOM 7189 C CA . THR C 1 335 ? 81.627 42.055 49.519 1.00 28.18 335 THR C CA 1
ATOM 7190 C C . THR C 1 335 ? 82.793 42.949 49.879 1.00 30.81 335 THR C C 1
ATOM 7191 O O . THR C 1 335 ? 82.988 43.309 51.033 1.00 43.69 335 THR C O 1
ATOM 7195 N N . PRO C 1 336 ? 83.588 43.327 48.884 1.00 28.70 336 PRO C N 1
ATOM 7196 C CA . PRO C 1 336 ? 84.763 44.180 49.068 1.00 29.38 336 PRO C CA 1
ATOM 7197 C C . PRO C 1 336 ? 84.346 45.564 49.493 1.00 32.47 336 PRO C C 1
ATOM 7198 O O . PRO C 1 336 ? 83.393 46.127 48.927 1.00 32.48 336 PRO C O 1
ATOM 7202 N N . GLY C 1 337 ? 85.045 46.102 50.489 1.00 31.66 337 GLY C N 1
ATOM 7203 C CA . GLY C 1 337 ? 84.706 47.423 50.959 1.00 33.11 337 GLY C CA 1
ATOM 7204 C C . GLY C 1 337 ? 84.003 47.492 52.302 1.00 37.20 337 GLY C C 1
ATOM 7205 O O . GLY C 1 337 ? 84.152 48.501 52.981 1.00 41.53 337 GLY C O 1
ATOM 7206 N N . CYS C 1 338 ? 83.217 46.500 52.711 1.00 35.04 338 CYS C N 1
ATOM 7207 C CA . CYS C 1 338 ? 82.619 46.677 54.030 1.00 40.58 338 CYS C CA 1
ATOM 7208 C C . CYS C 1 338 ? 83.325 45.865 55.083 1.00 36.09 338 CYS C C 1
ATOM 7209 O O . CYS C 1 338 ? 83.869 44.811 54.803 1.00 42.53 338 CYS C O 1
ATOM 7212 N N . MET C 1 339 ? 83.317 46.389 56.298 1.00 24.23 339 MET C N 1
ATOM 7213 C CA . MET C 1 339 ? 83.958 45.751 57.429 1.00 27.32 339 MET C CA 1
ATOM 7214 C C . MET C 1 339 ? 82.855 45.355 58.395 1.00 32.67 339 MET C C 1
ATOM 7215 O O . MET C 1 339 ? 82.029 46.190 58.791 1.00 38.35 339 MET C O 1
ATOM 7220 N N . LEU C 1 340 ? 82.846 44.084 58.771 1.00 31.43 340 LEU C N 1
ATOM 7221 C CA . LEU C 1 340 ? 81.827 43.558 59.662 1.00 34.77 340 LEU C CA 1
ATOM 7222 C C . LEU C 1 340 ? 82.215 43.642 61.134 1.00 40.60 340 LEU C C 1
ATOM 7223 O O . LEU C 1 340 ? 83.360 43.356 61.489 1.00 48.40 340 LEU C O 1
ATOM 7228 N N . ILE C 1 341 ? 81.266 44.035 61.989 1.00 39.28 341 ILE C N 1
ATOM 7229 C CA . ILE C 1 341 ? 81.492 44.130 63.435 1.00 30.97 341 ILE C CA 1
ATOM 7230 C C . ILE C 1 341 ? 80.620 43.082 64.104 1.00 35.29 341 ILE C C 1
ATOM 7231 O O . ILE C 1 341 ? 79.390 43.142 63.961 1.00 35.71 341 ILE C O 1
ATOM 7236 N N . GLN C 1 342 ? 81.226 42.139 64.832 1.00 31.60 342 GLN C N 1
ATOM 7237 C CA . GLN C 1 342 ? 80.423 41.117 65.509 1.00 35.82 342 GLN C CA 1
ATOM 7238 C C . GLN C 1 342 ? 80.726 40.958 66.959 1.00 34.92 342 GLN C C 1
ATOM 7239 O O . GLN C 1 342 ? 81.828 41.234 67.411 1.00 37.87 342 GLN C O 1
ATOM 7245 N N . LYS C 1 343 ? 79.720 40.490 67.682 1.00 36.73 343 LYS C N 1
ATOM 7246 C CA . LYS C 1 343 ? 79.821 40.282 69.110 1.00 41.11 343 LYS C CA 1
ATOM 7247 C C . LYS C 1 343 ? 80.254 38.866 69.364 1.00 40.16 343 LYS C C 1
ATOM 7248 O O . LYS C 1 343 ? 79.915 37.963 68.603 1.00 38.49 343 LYS C O 1
ATOM 7254 N N . GLN C 1 344 ? 80.982 38.687 70.460 1.00 42.09 344 GLN C N 1
ATOM 7255 C CA . GLN C 1 344 ? 81.454 37.381 70.881 1.00 47.87 344 GLN C CA 1
ATOM 7256 C C . GLN C 1 344 ? 80.414 36.821 71.855 1.00 49.44 344 GLN C C 1
ATOM 7257 O O . GLN C 1 344 ? 79.983 35.663 71.761 1.00 48.06 344 GLN C O 1
ATOM 7263 N N . LYS C 1 345 ? 79.993 37.670 72.785 1.00 46.86 345 LYS C N 1
ATOM 7264 C CA . LYS C 1 345 ? 79.015 37.269 73.779 1.00 44.13 345 LYS C CA 1
ATOM 7265 C C . LYS C 1 345 ? 77.635 37.599 73.252 1.00 43.58 345 LYS C C 1
ATOM 7266 O O . LYS C 1 345 ? 77.504 38.347 72.292 1.00 48.23 345 LYS C O 1
ATOM 7272 N N . PRO C 1 346 ? 76.584 37.037 73.856 1.00 41.06 346 PRO C N 1
ATOM 7273 C CA . PRO C 1 346 ? 75.210 37.296 73.407 1.00 43.56 346 PRO C CA 1
ATOM 7274 C C . PRO C 1 346 ? 74.698 38.689 73.742 1.00 45.13 346 PRO C C 1
ATOM 7275 O O . PRO C 1 346 ? 75.401 39.495 74.346 1.00 49.13 346 PRO C O 1
ATOM 7279 N N . TYR C 1 347 ? 73.461 38.959 73.351 1.00 43.63 347 TYR C N 1
ATOM 7280 C CA . TYR C 1 347 ? 72.865 40.260 73.601 1.00 44.89 347 TYR C CA 1
ATOM 7281 C C . TYR C 1 347 ? 72.060 40.219 74.901 1.00 48.78 347 TYR C C 1
ATOM 7282 O O . TYR C 1 347 ? 71.282 39.278 75.144 1.00 55.71 347 TYR C O 1
ATOM 7291 N N . ILE C 1 348 ? 72.278 41.230 75.743 1.00 46.49 348 ILE C N 1
ATOM 7292 C CA . ILE C 1 348 ? 71.534 41.403 76.998 1.00 45.76 348 ILE C CA 1
ATOM 7293 C C . ILE C 1 348 ? 71.474 42.907 77.194 1.00 38.41 348 ILE C C 1
ATOM 7294 O O . ILE C 1 348 ? 72.481 43.545 77.513 1.00 37.82 348 ILE C O 1
ATOM 7299 N N . GLY C 1 349 ? 70.283 43.459 76.979 1.00 38.18 349 GLY C N 1
ATOM 7300 C CA . GLY C 1 349 ? 70.105 44.889 77.061 1.00 36.56 349 GLY C CA 1
ATOM 7301 C C . GLY C 1 349 ? 69.729 45.477 78.387 1.00 35.48 349 GLY C C 1
ATOM 7302 O O . GLY C 1 349 ? 69.122 44.821 79.225 1.00 37.65 349 GLY C O 1
ATOM 7303 N N . GLU C 1 350 ? 70.095 46.740 78.557 1.00 36.98 350 GLU C N 1
ATOM 7304 C CA . GLU C 1 350 ? 69.816 47.487 79.770 1.00 38.34 350 GLU C CA 1
ATOM 7305 C C . GLU C 1 350 ? 68.364 47.951 79.800 1.00 41.71 350 GLU C C 1
ATOM 7306 O O . GLU C 1 350 ? 67.638 47.660 80.747 1.00 51.81 350 GLU C O 1
ATOM 7312 N N . ALA C 1 351 ? 67.934 48.675 78.776 1.00 40.68 351 ALA C N 1
ATOM 7313 C CA . ALA C 1 351 ? 66.562 49.138 78.733 1.00 42.41 351 ALA C CA 1
ATOM 7314 C C . ALA C 1 351 ? 65.656 47.928 78.911 1.00 42.09 351 ALA C C 1
ATOM 7315 O O . ALA C 1 351 ? 64.733 47.937 79.724 1.00 51.72 351 ALA C O 1
ATOM 7317 N N . ASP C 1 352 ? 65.927 46.890 78.139 1.00 36.25 352 ASP C N 1
ATOM 7318 C CA . ASP C 1 352 ? 65.172 45.660 78.221 1.00 46.03 352 ASP C CA 1
ATOM 7319 C C . ASP C 1 352 ? 66.050 44.582 77.630 1.00 48.76 352 ASP C C 1
ATOM 7320 O O . ASP C 1 352 ? 67.196 44.843 77.288 1.00 48.44 352 ASP C O 1
ATOM 7325 N N . ASP C 1 353 ? 65.539 43.369 77.505 1.00 50.65 353 ASP C N 1
ATOM 7326 C CA . ASP C 1 353 ? 66.376 42.296 76.996 1.00 56.56 353 ASP C CA 1
ATOM 7327 C C . ASP C 1 353 ? 67.040 42.492 75.649 1.00 54.43 353 ASP C C 1
ATOM 7328 O O . ASP C 1 353 ? 68.030 41.833 75.369 1.00 59.07 353 ASP C O 1
ATOM 7333 N N . HIS C 1 354 ? 66.515 43.391 74.819 1.00 52.90 354 HIS C N 1
ATOM 7334 C CA . HIS C 1 354 ? 67.047 43.600 73.476 1.00 40.54 354 HIS C CA 1
ATOM 7335 C C . HIS C 1 354 ? 67.678 44.932 73.132 1.00 39.36 354 HIS C C 1
ATOM 7336 O O . HIS C 1 354 ? 67.987 45.160 71.987 1.00 38.18 354 HIS C O 1
ATOM 7343 N N . HIS C 1 355 ? 67.878 45.818 74.097 1.00 40.12 355 HIS C N 1
ATOM 7344 C CA . HIS C 1 355 ? 68.481 47.111 73.796 1.00 38.95 355 HIS C CA 1
ATOM 7345 C C . HIS C 1 355 ? 69.508 47.578 74.805 1.00 42.63 355 HIS C C 1
ATOM 7346 O O . HIS C 1 355 ? 69.246 47.608 75.998 1.00 48.84 355 HIS C O 1
ATOM 7353 N N . GLY C 1 356 ? 70.689 47.940 74.320 1.00 43.99 356 GLY C N 1
ATOM 7354 C CA . GLY C 1 356 ? 71.737 48.431 75.196 1.00 45.10 356 GLY C CA 1
ATOM 7355 C C . GLY C 1 356 ? 72.665 47.369 75.743 1.00 51.31 356 GLY C C 1
ATOM 7356 O O . GLY C 1 356 ? 72.799 47.252 76.958 1.00 54.13 356 GLY C O 1
ATOM 7357 N N . ASP C 1 357 ? 73.304 46.600 74.858 1.00 55.74 357 ASP C N 1
ATOM 7358 C CA . ASP C 1 357 ? 74.228 45.543 75.272 1.00 56.76 357 ASP C CA 1
ATOM 7359 C C . ASP C 1 357 ? 75.619 46.132 75.460 1.00 56.64 357 ASP C C 1
ATOM 7360 O O . ASP C 1 357 ? 76.091 46.892 74.638 1.00 50.63 357 ASP C O 1
ATOM 7365 N N . GLN C 1 358 ? 76.264 45.770 76.564 1.00 64.74 358 GLN C N 1
ATOM 7366 C CA . GLN C 1 358 ? 77.592 46.270 76.887 1.00 64.24 358 GLN C CA 1
ATOM 7367 C C . GLN C 1 358 ? 78.604 46.065 75.769 1.00 60.28 358 GLN C C 1
ATOM 7368 O O . GLN C 1 358 ? 79.147 47.041 75.239 1.00 54.49 358 GLN C O 1
ATOM 7374 N N . GLU C 1 359 ? 78.853 44.804 75.408 1.00 59.76 359 GLU C N 1
ATOM 7375 C CA . GLU C 1 359 ? 79.815 44.492 74.341 1.00 53.15 359 GLU C CA 1
ATOM 7376 C C . GLU C 1 359 ? 79.655 45.468 73.174 1.00 50.46 359 GLU C C 1
ATOM 7377 O O . GLU C 1 359 ? 80.548 46.267 72.883 1.00 47.98 359 GLU C O 1
ATOM 7383 N N . MET C 1 360 ? 78.496 45.413 72.527 1.00 45.86 360 MET C N 1
ATOM 7384 C CA . MET C 1 360 ? 78.232 46.278 71.404 1.00 37.45 360 MET C CA 1
ATOM 7385 C C . MET C 1 360 ? 78.644 47.705 71.664 1.00 37.44 360 MET C C 1
ATOM 7386 O O . MET C 1 360 ? 79.169 48.362 70.766 1.00 45.03 360 MET C O 1
ATOM 7391 N N . ARG C 1 361 ? 78.415 48.187 72.884 1.00 37.74 361 ARG C N 1
ATOM 7392 C CA . ARG C 1 361 ? 78.723 49.578 73.212 1.00 37.58 361 ARG C CA 1
ATOM 7393 C C . ARG C 1 361 ? 80.194 49.854 73.145 1.00 41.05 361 ARG C C 1
ATOM 7394 O O . ARG C 1 361 ? 80.614 50.817 72.509 1.00 43.46 361 ARG C O 1
ATOM 7402 N N . GLU C 1 362 ? 80.987 49.011 73.792 1.00 44.85 362 GLU C N 1
ATOM 7403 C CA . GLU C 1 362 ? 82.427 49.219 73.773 1.00 52.57 362 GLU C CA 1
ATOM 7404 C C . GLU C 1 362 ? 82.947 48.865 72.389 1.00 53.98 362 GLU C C 1
ATOM 7405 O O . GLU C 1 362 ? 84.121 49.088 72.073 1.00 64.24 362 GLU C O 1
ATOM 7411 N N . LEU C 1 363 ? 82.078 48.306 71.556 1.00 49.40 363 LEU C N 1
ATOM 7412 C CA . LEU C 1 363 ? 82.484 47.961 70.201 1.00 42.64 363 LEU C CA 1
ATOM 7413 C C . LEU C 1 363 ? 82.319 49.195 69.309 1.00 42.13 363 LEU C C 1
ATOM 7414 O O . LEU C 1 363 ? 83.257 49.614 68.624 1.00 42.70 363 LEU C O 1
ATOM 7419 N N . LEU C 1 364 ? 81.133 49.796 69.357 1.00 34.55 364 LEU C N 1
ATOM 7420 C CA . LEU C 1 364 ? 80.839 50.972 68.564 1.00 32.63 364 LEU C CA 1
ATOM 7421 C C . LEU C 1 364 ? 81.301 52.271 69.251 1.00 35.14 364 LEU C C 1
ATOM 7422 O O . LEU C 1 364 ? 80.928 53.371 68.854 1.00 37.65 364 LEU C O 1
ATOM 7427 N N . SER C 1 365 ? 82.122 52.162 70.283 1.00 39.33 365 SER C N 1
ATOM 7428 C CA . SER C 1 365 ? 82.593 53.371 70.972 1.00 43.03 365 SER C CA 1
ATOM 7429 C C . SER C 1 365 ? 83.557 54.155 70.089 1.00 38.53 365 SER C C 1
ATOM 7430 O O . SER C 1 365 ? 83.629 55.376 70.157 1.00 31.43 365 SER C O 1
ATOM 7433 N N . GLY C 1 366 ? 84.298 53.421 69.265 1.00 36.78 366 GLY C N 1
ATOM 7434 C CA . GLY C 1 366 ? 85.267 54.026 68.379 1.00 31.63 366 GLY C CA 1
ATOM 7435 C C . GLY C 1 366 ? 84.657 55.078 67.481 1.00 34.39 366 GLY C C 1
ATOM 7436 O O . GLY C 1 366 ? 85.347 56.010 67.077 1.00 41.40 366 GLY C O 1
ATOM 7437 N N . LEU C 1 367 ? 83.369 54.950 67.176 1.00 29.69 367 LEU C N 1
ATOM 7438 C CA . LEU C 1 367 ? 82.712 55.910 66.300 1.00 30.18 367 LEU C CA 1
ATOM 7439 C C . LEU C 1 367 ? 82.811 57.317 66.846 1.00 39.82 367 LEU C C 1
ATOM 7440 O O . LEU C 1 367 ? 82.418 58.275 66.185 1.00 46.95 367 LEU C O 1
ATOM 7445 N N . ASP C 1 368 ? 83.339 57.458 68.051 1.00 46.66 368 ASP C N 1
ATOM 7446 C CA . ASP C 1 368 ? 83.454 58.783 68.632 1.00 58.87 368 ASP C CA 1
ATOM 7447 C C . ASP C 1 368 ? 84.834 59.408 68.444 1.00 61.59 368 ASP C C 1
ATOM 7448 O O . ASP C 1 368 ? 85.000 60.615 68.599 1.00 64.41 368 ASP C O 1
ATOM 7453 N N . TYR C 1 369 ? 85.827 58.604 68.102 1.00 61.45 369 TYR C N 1
ATOM 7454 C CA . TYR C 1 369 ? 87.153 59.158 67.933 1.00 61.29 369 TYR C CA 1
ATOM 7455 C C . TYR C 1 369 ? 87.587 59.057 66.486 1.00 59.02 369 TYR C C 1
ATOM 7456 O O . TYR C 1 369 ? 86.920 58.426 65.663 1.00 60.15 369 TYR C O 1
ATOM 7465 N N . GLU C 1 370 ? 88.707 59.697 66.180 1.00 55.47 370 GLU C N 1
ATOM 7466 C CA . GLU C 1 370 ? 89.263 59.665 64.843 1.00 57.32 370 GLU C CA 1
ATOM 7467 C C . GLU C 1 370 ? 90.446 58.724 64.839 1.00 58.07 370 GLU C C 1
ATOM 7468 O O . GLU C 1 370 ? 91.438 58.979 65.503 1.00 66.62 370 GLU C O 1
ATOM 7474 N N . ALA C 1 371 ? 90.346 57.641 64.085 1.00 57.33 371 ALA C N 1
ATOM 7475 C CA . ALA C 1 371 ? 91.416 56.653 64.019 1.00 54.58 371 ALA C CA 1
ATOM 7476 C C . ALA C 1 371 ? 92.452 57.003 62.970 1.00 48.34 371 ALA C C 1
ATOM 7477 O O . ALA C 1 371 ? 92.225 57.866 62.127 1.00 44.91 371 ALA C O 1
ATOM 7479 N N . ARG C 1 372 ? 93.598 56.338 63.038 1.00 47.39 372 ARG C N 1
ATOM 7480 C CA . ARG C 1 372 ? 94.652 56.560 62.057 1.00 49.75 372 ARG C CA 1
ATOM 7481 C C . ARG C 1 372 ? 94.417 55.550 60.938 1.00 46.71 372 ARG C C 1
ATOM 7482 O O . ARG C 1 372 ? 94.783 55.769 59.774 1.00 46.24 372 ARG C O 1
ATOM 7490 N N . CYS C 1 373 ? 93.783 54.445 61.313 1.00 41.49 373 CYS C N 1
ATOM 7491 C CA . CYS C 1 373 ? 93.488 53.387 60.377 1.00 41.41 373 CYS C CA 1
ATOM 7492 C C . CYS C 1 373 ? 92.356 52.506 60.879 1.00 39.68 373 CYS C C 1
ATOM 7493 O O . CYS C 1 373 ? 92.143 52.383 62.076 1.00 47.39 373 CYS C O 1
ATOM 7496 N N . ILE C 1 374 ? 91.621 51.909 59.955 1.00 36.18 374 ILE C N 1
ATOM 7497 C CA . ILE C 1 374 ? 90.517 51.028 60.301 1.00 35.18 374 ILE C CA 1
ATOM 7498 C C . ILE C 1 374 ? 90.609 49.822 59.390 1.00 32.11 374 ILE C C 1
ATOM 7499 O O . ILE C 1 374 ? 90.824 49.949 58.190 1.00 34.76 374 ILE C O 1
ATOM 7504 N N . SER C 1 375 ? 90.430 48.646 59.961 1.00 28.93 375 SER C N 1
ATOM 7505 C CA . SER C 1 375 ? 90.548 47.431 59.194 1.00 29.01 375 SER C CA 1
ATOM 7506 C C . SER C 1 375 ? 89.529 46.458 59.671 1.00 31.34 375 SER C C 1
ATOM 7507 O O . SER C 1 375 ? 88.902 46.673 60.681 1.00 41.63 375 SER C O 1
ATOM 7510 N N . GLN C 1 376 ? 89.408 45.355 58.958 1.00 35.81 376 GLN C N 1
ATOM 7511 C CA . GLN C 1 376 ? 88.469 44.313 59.323 1.00 35.01 376 GLN C CA 1
ATOM 7512 C C . GLN C 1 376 ? 89.072 43.633 60.520 1.00 45.52 376 GLN C C 1
ATOM 7513 O O . GLN C 1 376 ? 88.453 42.745 61.096 1.00 53.84 376 GLN C O 1
ATOM 7519 N N . SER C 1 377 ? 90.289 44.039 60.897 1.00 47.60 377 SER C N 1
ATOM 7520 C CA . SER C 1 377 ? 90.957 43.430 62.049 1.00 42.10 377 SER C CA 1
ATOM 7521 C C . SER C 1 377 ? 90.854 44.307 63.290 1.00 40.86 377 SER C C 1
ATOM 7522 O O . SER C 1 377 ? 91.271 43.912 64.377 1.00 45.95 377 SER C O 1
ATOM 7525 N N . GLY C 1 378 ? 90.277 45.494 63.126 1.00 42.07 378 GLY C N 1
ATOM 7526 C CA . GLY C 1 378 ? 90.093 46.404 64.246 1.00 33.02 378 GLY C CA 1
ATOM 7527 C C . GLY C 1 378 ? 90.637 47.735 63.831 1.00 32.21 378 GLY C C 1
ATOM 7528 O O . GLY C 1 378 ? 91.065 47.887 62.684 1.00 33.95 378 GLY C O 1
ATOM 7529 N N . TRP C 1 379 ? 90.619 48.700 64.740 1.00 28.37 379 TRP C N 1
ATOM 7530 C CA . TRP C 1 379 ? 91.161 50.019 64.434 1.00 34.79 379 TRP C CA 1
ATOM 7531 C C . TRP C 1 379 ? 92.249 50.430 65.402 1.00 36.91 379 TRP C C 1
ATOM 7532 O O . TRP C 1 379 ? 92.427 49.829 66.448 1.00 50.34 379 TRP C O 1
ATOM 7543 N N . VAL C 1 380 ? 92.972 51.479 65.056 1.00 32.95 380 VAL C N 1
ATOM 7544 C CA . VAL C 1 380 ? 94.078 51.928 65.874 1.00 37.35 380 VAL C CA 1
ATOM 7545 C C . VAL C 1 380 ? 94.211 53.413 65.728 1.00 42.04 380 VAL C C 1
ATOM 7546 O O . VAL C 1 380 ? 94.184 53.948 64.624 1.00 41.36 380 VAL C O 1
ATOM 7550 N N . ASN C 1 381 ? 94.371 54.088 66.852 1.00 55.60 381 ASN C N 1
ATOM 7551 C CA . ASN C 1 381 ? 94.518 55.530 66.805 1.00 64.18 381 ASN C CA 1
ATOM 7552 C C . ASN C 1 381 ? 95.902 55.946 67.259 1.00 69.31 381 ASN C C 1
ATOM 7553 O O . ASN C 1 381 ? 96.241 57.133 67.235 1.00 71.38 381 ASN C O 1
ATOM 7558 N N . GLU C 1 382 ? 96.704 54.955 67.652 1.00 76.52 382 GLU C N 1
ATOM 7559 C CA . GLU C 1 382 ? 98.085 55.192 68.086 1.00 80.54 382 GLU C CA 1
ATOM 7560 C C . GLU C 1 382 ? 98.929 55.547 66.841 1.00 78.90 382 GLU C C 1
ATOM 7561 O O . GLU C 1 382 ? 98.408 55.651 65.728 1.00 79.42 382 GLU C O 1
ATOM 7567 N N . THR C 1 383 ? 100.238 55.688 67.005 1.00 79.60 383 THR C N 1
ATOM 7568 C CA . THR C 1 383 ? 101.066 56.105 65.872 1.00 69.82 383 THR C CA 1
ATOM 7569 C C . THR C 1 383 ? 102.268 55.244 65.342 1.00 63.01 383 THR C C 1
ATOM 7570 O O . THR C 1 383 ? 102.795 55.504 64.246 1.00 55.11 383 THR C O 1
ATOM 7574 N N . SER C 1 384 ? 102.715 54.232 66.082 1.00 60.08 384 SER C N 1
ATOM 7575 C CA . SER C 1 384 ? 103.821 53.406 65.588 1.00 55.48 384 SER C CA 1
ATOM 7576 C C . SER C 1 384 ? 103.445 52.769 64.267 1.00 57.97 384 SER C C 1
ATOM 7577 O O . SER C 1 384 ? 102.270 52.520 63.995 1.00 68.41 384 SER C O 1
ATOM 7580 N N . PRO C 1 385 ? 104.437 52.492 63.426 1.00 52.76 385 PRO C N 1
ATOM 7581 C CA . PRO C 1 385 ? 104.199 51.869 62.139 1.00 46.92 385 PRO C CA 1
ATOM 7582 C C . PRO C 1 385 ? 104.208 50.341 62.172 1.00 43.97 385 PRO C C 1
ATOM 7583 O O . PRO C 1 385 ? 104.229 49.707 61.120 1.00 47.71 385 PRO C O 1
ATOM 7587 N N . PHE C 1 386 ? 104.182 49.727 63.348 1.00 37.66 386 PHE C N 1
ATOM 7588 C CA . PHE C 1 386 ? 104.194 48.265 63.363 1.00 40.36 386 PHE C CA 1
ATOM 7589 C C . PHE C 1 386 ? 103.191 47.636 64.306 1.00 42.29 386 PHE C C 1
ATOM 7590 O O . PHE C 1 386 ? 102.762 48.262 65.268 1.00 38.70 386 PHE C O 1
ATOM 7598 N N . THR C 1 387 ? 102.826 46.388 64.012 1.00 45.64 387 THR C N 1
ATOM 7599 C CA . THR C 1 387 ? 101.863 45.625 64.816 1.00 46.19 387 THR C CA 1
ATOM 7600 C C . THR C 1 387 ? 102.243 44.153 64.761 1.00 46.20 387 THR C C 1
ATOM 7601 O O . THR C 1 387 ? 102.897 43.702 63.820 1.00 51.55 387 THR C O 1
ATOM 7605 N N . GLU C 1 388 ? 101.821 43.418 65.775 1.00 45.81 388 GLU C N 1
ATOM 7606 C CA . GLU C 1 388 ? 102.108 42.001 65.906 1.00 54.32 388 GLU C CA 1
ATOM 7607 C C . GLU C 1 388 ? 101.463 41.106 64.848 1.00 53.94 388 GLU C C 1
ATOM 7608 O O . GLU C 1 388 ? 102.127 40.223 64.302 1.00 53.68 388 GLU C O 1
ATOM 7614 N N . LYS C 1 389 ? 100.171 41.302 64.588 1.00 53.21 389 LYS C N 1
ATOM 7615 C CA . LYS C 1 389 ? 99.491 40.500 63.590 1.00 56.81 389 LYS C CA 1
ATOM 7616 C C . LYS C 1 389 ? 98.966 41.368 62.449 1.00 55.53 389 LYS C C 1
ATOM 7617 O O . LYS C 1 389 ? 98.586 42.523 62.638 1.00 55.46 389 LYS C O 1
ATOM 7623 N N . TYR C 1 390 ? 98.971 40.769 61.264 1.00 55.30 390 TYR C N 1
ATOM 7624 C CA . TYR C 1 390 ? 98.523 41.369 60.014 1.00 51.03 390 TYR C CA 1
ATOM 7625 C C . TYR C 1 390 ? 97.086 41.859 60.098 1.00 52.06 390 TYR C C 1
ATOM 7626 O O . TYR C 1 390 ? 96.170 41.086 60.381 1.00 56.54 390 TYR C O 1
ATOM 7635 N N . LEU C 1 391 ? 96.886 43.147 59.851 1.00 48.15 391 LEU C N 1
ATOM 7636 C CA . LEU C 1 391 ? 95.542 43.706 59.886 1.00 50.37 391 LEU C CA 1
ATOM 7637 C C . LEU C 1 391 ? 94.687 43.186 58.725 1.00 52.19 391 LEU C C 1
ATOM 7638 O O . LEU C 1 391 ? 95.159 43.042 57.607 1.00 57.15 391 LEU C O 1
ATOM 7643 N N . LEU C 1 392 ? 93.416 42.934 58.971 1.00 44.94 392 LEU C N 1
ATOM 7644 C CA . LEU C 1 392 ? 92.598 42.380 57.925 1.00 38.97 392 LEU C CA 1
ATOM 7645 C C . LEU C 1 392 ? 92.008 43.249 56.811 1.00 50.89 392 LEU C C 1
ATOM 7646 O O . LEU C 1 392 ? 91.336 44.253 57.023 1.00 45.61 392 LEU C O 1
ATOM 7651 N N . PRO C 1 393 ? 92.224 42.798 55.583 1.00 64.02 393 PRO C N 1
ATOM 7652 C CA . PRO C 1 393 ? 91.871 43.278 54.281 1.00 63.34 393 PRO C CA 1
ATOM 7653 C C . PRO C 1 393 ? 91.044 44.505 54.143 1.00 61.52 393 PRO C C 1
ATOM 7654 O O . PRO C 1 393 ? 91.589 45.570 53.868 1.00 75.92 393 PRO C O 1
ATOM 7658 N N . PRO C 1 394 ? 89.732 44.430 54.382 1.00 47.70 394 PRO C N 1
ATOM 7659 C CA . PRO C 1 394 ? 89.173 45.770 54.130 1.00 36.27 394 PRO C CA 1
ATOM 7660 C C . PRO C 1 394 ? 89.701 46.722 55.171 1.00 31.43 394 PRO C C 1
ATOM 7661 O O . PRO C 1 394 ? 89.346 46.655 56.338 1.00 37.45 394 PRO C O 1
ATOM 7665 N N . LYS C 1 395 ? 90.616 47.582 54.754 1.00 24.82 395 LYS C N 1
ATOM 7666 C CA . LYS C 1 395 ? 91.219 48.491 55.701 1.00 28.65 395 LYS C CA 1
ATOM 7667 C C . LYS C 1 395 ? 91.569 49.772 55.005 1.00 30.88 395 LYS C C 1
ATOM 7668 O O . LYS C 1 395 ? 91.998 49.758 53.863 1.00 30.60 395 LYS C O 1
ATOM 7674 N N . PHE C 1 396 ? 91.393 50.884 55.710 1.00 33.18 396 PHE C N 1
ATOM 7675 C CA . PHE C 1 396 ? 91.652 52.203 55.140 1.00 39.14 396 PHE C CA 1
ATOM 7676 C C . PHE C 1 396 ? 92.437 53.112 56.074 1.00 41.56 396 PHE C C 1
ATOM 7677 O O . PHE C 1 396 ? 92.230 53.101 57.284 1.00 46.48 396 PHE C O 1
ATOM 7685 N N . GLY C 1 397 ? 93.302 53.931 55.498 1.00 44.20 397 GLY C N 1
ATOM 7686 C CA . GLY C 1 397 ? 94.092 54.850 56.289 1.00 48.25 397 GLY C CA 1
ATOM 7687 C C . GLY C 1 397 ? 95.552 54.463 56.307 1.00 56.45 397 GLY C C 1
ATOM 7688 O O . GLY C 1 397 ? 96.017 53.759 55.414 1.00 62.61 397 GLY C O 1
ATOM 7689 N N . ARG C 1 398 ? 96.278 54.911 57.327 1.00 58.62 398 ARG C N 1
ATOM 7690 C CA . ARG C 1 398 ? 97.702 54.609 57.460 1.00 57.59 398 ARG C CA 1
ATOM 7691 C C . ARG C 1 398 ? 97.919 53.389 58.369 1.00 56.53 398 ARG C C 1
ATOM 7692 O O . ARG C 1 398 ? 98.439 53.504 59.468 1.00 60.71 398 ARG C O 1
ATOM 7700 N N . CYS C 1 399 ? 97.531 52.212 57.905 1.00 52.05 399 CYS C N 1
ATOM 7701 C CA . CYS C 1 399 ? 97.667 51.023 58.719 1.00 54.75 399 CYS C CA 1
ATOM 7702 C C . CYS C 1 399 ? 99.092 50.551 58.939 1.00 52.72 399 CYS C C 1
ATOM 7703 O O . CYS C 1 399 ? 99.894 50.496 58.012 1.00 53.70 399 CYS C O 1
ATOM 7706 N N . PRO C 1 400 ? 99.417 50.190 60.184 1.00 48.00 400 PRO C N 1
ATOM 7707 C CA . PRO C 1 400 ? 100.725 49.696 60.585 1.00 46.36 400 PRO C CA 1
ATOM 7708 C C . PRO C 1 400 ? 100.952 48.354 59.935 1.00 51.49 400 PRO C C 1
ATOM 7709 O O . PRO C 1 400 ? 99.996 47.683 59.498 1.00 51.97 400 PRO C O 1
ATOM 7713 N N . LEU C 1 401 ? 102.221 47.959 59.903 1.00 53.04 401 LEU C N 1
ATOM 7714 C CA . LEU C 1 401 ? 102.615 46.707 59.293 1.00 56.31 401 LEU C CA 1
ATOM 7715 C C . LEU C 1 401 ? 103.006 45.671 60.323 1.00 57.64 401 LEU C C 1
ATOM 7716 O O . LEU C 1 401 ? 103.427 45.992 61.433 1.00 56.19 401 LEU C O 1
ATOM 7721 N N . ALA C 1 402 ? 102.864 44.416 59.933 1.00 61.95 402 ALA C N 1
ATOM 7722 C CA . ALA C 1 402 ? 103.198 43.303 60.800 1.00 61.89 402 ALA C CA 1
ATOM 7723 C C . ALA C 1 402 ? 104.706 43.151 60.910 1.00 62.22 402 ALA C C 1
ATOM 7724 O O . ALA C 1 402 ? 105.417 43.238 59.903 1.00 68.96 402 ALA C O 1
ATOM 7726 N N . ALA C 1 403 ? 105.185 42.922 62.131 1.00 57.98 403 ALA C N 1
ATOM 7727 C CA . ALA C 1 403 ? 106.608 42.717 62.379 1.00 57.10 403 ALA C CA 1
ATOM 7728 C C . ALA C 1 403 ? 106.855 42.096 63.736 1.00 60.64 403 ALA C C 1
ATOM 7729 O O . ALA C 1 403 ? 106.251 42.487 64.727 1.00 62.21 403 ALA C O 1
ATOM 7731 N N . LYS C 1 404 ? 107.750 41.120 63.775 1.00 62.93 404 LYS C N 1
ATOM 7732 C CA . LYS C 1 404 ? 108.082 40.453 65.022 1.00 64.52 404 LYS C CA 1
ATOM 7733 C C . LYS C 1 404 ? 108.680 41.483 65.981 1.00 62.08 404 LYS C C 1
ATOM 7734 O O . LYS C 1 404 ? 109.504 42.314 65.585 1.00 63.40 404 LYS C O 1
ATOM 7740 N N . GLU C 1 405 ? 108.250 41.440 67.237 1.00 59.01 405 GLU C N 1
ATOM 7741 C CA . GLU C 1 405 ? 108.750 42.366 68.242 1.00 59.80 405 GLU C CA 1
ATOM 7742 C C . GLU C 1 405 ? 110.265 42.471 68.187 1.00 63.41 405 GLU C C 1
ATOM 7743 O O . GLU C 1 405 ? 110.820 43.559 68.163 1.00 65.07 405 GLU C O 1
ATOM 7749 N N . GLU C 1 406 ? 110.935 41.325 68.181 1.00 66.65 406 GLU C N 1
ATOM 7750 C CA . GLU C 1 406 ? 112.391 41.288 68.125 1.00 68.21 406 GLU C CA 1
ATOM 7751 C C . GLU C 1 406 ? 112.915 42.132 66.964 1.00 66.47 406 GLU C C 1
ATOM 7752 O O . GLU C 1 406 ? 113.600 43.133 67.174 1.00 62.01 406 GLU C O 1
ATOM 7758 N N . SER C 1 407 ? 112.553 41.727 65.748 1.00 67.60 407 SER C N 1
ATOM 7759 C CA . SER C 1 407 ? 112.987 42.374 64.514 1.00 67.79 407 SER C CA 1
ATOM 7760 C C . SER C 1 407 ? 112.967 43.904 64.465 1.00 62.74 407 SER C C 1
ATOM 7761 O O . SER C 1 407 ? 113.619 44.494 63.597 1.00 63.87 407 SER C O 1
ATOM 7764 N N . ILE C 1 408 ? 112.252 44.566 65.367 1.00 56.52 408 ILE C N 1
ATOM 7765 C CA . ILE C 1 408 ? 112.259 46.029 65.298 1.00 56.17 408 ILE C CA 1
ATOM 7766 C C . ILE C 1 408 ? 113.557 46.522 65.896 1.00 56.20 408 ILE C C 1
ATOM 7767 O O . ILE C 1 408 ? 114.050 45.921 66.841 1.00 63.53 408 ILE C O 1
ATOM 7772 N N . PRO C 1 409 ? 114.122 47.624 65.356 1.00 57.55 409 PRO C N 1
ATOM 7773 C CA . PRO C 1 409 ? 115.382 48.256 65.774 1.00 59.00 409 PRO C CA 1
ATOM 7774 C C . PRO C 1 409 ? 115.450 48.727 67.209 1.00 60.54 409 PRO C C 1
ATOM 7775 O O . PRO C 1 409 ? 114.437 49.163 67.769 1.00 57.27 409 PRO C O 1
ATOM 7779 N N . LYS C 1 410 ? 116.666 48.652 67.774 1.00 59.23 410 LYS C N 1
ATOM 7780 C CA . LYS C 1 410 ? 116.936 49.035 69.164 1.00 57.33 410 LYS C CA 1
ATOM 7781 C C . LYS C 1 410 ? 117.805 50.271 69.398 1.00 52.58 410 LYS C C 1
ATOM 7782 O O . LYS C 1 410 ? 118.841 50.490 68.756 1.00 46.67 410 LYS C O 1
ATOM 7788 N N . ILE C 1 411 ? 117.370 51.059 70.370 1.00 52.90 411 ILE C N 1
ATOM 7789 C CA . ILE C 1 411 ? 118.055 52.272 70.757 1.00 53.61 411 ILE C CA 1
ATOM 7790 C C . ILE C 1 411 ? 118.834 52.089 72.042 1.00 55.99 411 ILE C C 1
ATOM 7791 O O . ILE C 1 411 ? 118.318 51.555 73.032 1.00 54.61 411 ILE C O 1
ATOM 7796 N N . PRO C 1 412 ? 120.100 52.528 72.038 1.00 54.56 412 PRO C N 1
ATOM 7797 C CA . PRO C 1 412 ? 120.976 52.430 73.203 1.00 52.05 412 PRO C CA 1
ATOM 7798 C C . PRO C 1 412 ? 120.447 53.283 74.353 1.00 58.47 412 PRO C C 1
ATOM 7799 O O . PRO C 1 412 ? 119.932 54.392 74.154 1.00 54.50 412 PRO C O 1
ATOM 7803 N N . ASP C 1 413 ? 120.591 52.762 75.566 1.00 64.04 413 ASP C N 1
ATOM 7804 C CA . ASP C 1 413 ? 120.106 53.469 76.737 1.00 67.01 413 ASP C CA 1
ATOM 7805 C C . ASP C 1 413 ? 120.869 53.194 78.024 1.00 65.81 413 ASP C C 1
ATOM 7806 O O . ASP C 1 413 ? 121.423 52.119 78.220 1.00 63.14 413 ASP C O 1
ATOM 7811 N N . GLY C 1 414 ? 120.870 54.185 78.906 1.00 68.14 414 GLY C N 1
ATOM 7812 C CA . GLY C 1 414 ? 121.552 54.044 80.177 1.00 71.96 414 GLY C CA 1
ATOM 7813 C C . GLY C 1 414 ? 122.921 54.681 80.146 1.00 74.47 414 GLY C C 1
ATOM 7814 O O . GLY C 1 414 ? 123.061 55.904 80.018 1.00 75.60 414 GLY C O 1
ATOM 7815 N N . LEU C 1 415 ? 123.948 53.853 80.284 1.00 75.88 415 LEU C N 1
ATOM 7816 C CA . LEU C 1 415 ? 125.303 54.370 80.238 1.00 77.62 415 LEU C CA 1
ATOM 7817 C C . LEU C 1 415 ? 125.848 54.150 78.847 1.00 74.57 415 LEU C C 1
ATOM 7818 O O . LEU C 1 415 ? 125.818 53.033 78.342 1.00 79.01 415 LEU C O 1
ATOM 7823 N N . LEU C 1 416 ? 126.342 55.217 78.232 1.00 66.82 416 LEU C N 1
ATOM 7824 C CA . LEU C 1 416 ? 126.855 55.134 76.879 1.00 61.17 416 LEU C CA 1
ATOM 7825 C C . LEU C 1 416 ? 128.343 55.370 76.861 1.00 59.04 416 LEU C C 1
ATOM 7826 O O . LEU C 1 416 ? 128.823 56.343 77.428 1.00 62.21 416 LEU C O 1
ATOM 7831 N N . ILE C 1 417 ? 129.085 54.479 76.222 1.00 53.33 417 ILE C N 1
ATOM 7832 C CA . ILE C 1 417 ? 130.525 54.687 76.110 1.00 54.56 417 ILE C CA 1
ATOM 7833 C C . ILE C 1 417 ? 130.874 54.605 74.633 1.00 53.31 417 ILE C C 1
ATOM 7834 O O . ILE C 1 417 ? 130.668 53.561 73.995 1.00 56.77 417 ILE C O 1
ATOM 7839 N N . PRO C 1 418 ? 131.418 55.696 74.072 1.00 47.50 418 PRO C N 1
ATOM 7840 C CA . PRO C 1 418 ? 131.762 55.699 72.651 1.00 47.96 418 PRO C CA 1
ATOM 7841 C C . PRO C 1 418 ? 132.944 54.829 72.337 1.00 45.78 418 PRO C C 1
ATOM 7842 O O . PRO C 1 418 ? 133.927 54.880 73.042 1.00 47.96 418 PRO C O 1
ATOM 7846 N N . THR C 1 419 ? 132.836 54.015 71.293 1.00 52.33 419 THR C N 1
ATOM 7847 C CA . THR C 1 419 ? 133.936 53.173 70.877 1.00 58.58 419 THR C CA 1
ATOM 7848 C C . THR C 1 419 ? 134.698 53.986 69.839 1.00 65.33 419 THR C C 1
ATOM 7849 O O . THR C 1 419 ? 134.120 54.828 69.138 1.00 60.72 419 THR C O 1
ATOM 7853 N N . SER C 1 420 ? 135.996 53.751 69.737 1.00 71.72 420 SER C N 1
ATOM 7854 C CA . SER C 1 420 ? 136.766 54.493 68.756 1.00 78.01 420 SER C CA 1
ATOM 7855 C C . SER C 1 420 ? 136.813 53.731 67.428 1.00 80.39 420 SER C C 1
ATOM 7856 O O . SER C 1 420 ? 135.769 53.340 66.879 1.00 80.92 420 SER C O 1
ATOM 7859 N N . GLY C 1 421 ? 138.026 53.523 66.925 1.00 81.07 421 GLY C N 1
ATOM 7860 C CA . GLY C 1 421 ? 138.201 52.845 65.656 1.00 81.74 421 GLY C CA 1
ATOM 7861 C C . GLY C 1 421 ? 138.077 51.339 65.677 1.00 81.03 421 GLY C C 1
ATOM 7862 O O . GLY C 1 421 ? 137.099 50.785 66.168 1.00 82.94 421 GLY C O 1
ATOM 7863 N N . THR C 1 422 ? 139.094 50.680 65.139 1.00 85.10 422 THR C N 1
ATOM 7864 C CA . THR C 1 422 ? 139.130 49.226 65.040 1.00 90.94 422 THR C CA 1
ATOM 7865 C C . THR C 1 422 ? 139.382 48.447 66.332 1.00 91.32 422 THR C C 1
ATOM 7866 O O . THR C 1 422 ? 138.462 48.220 67.109 1.00 94.67 422 THR C O 1
ATOM 7870 N N . ASP C 1 423 ? 140.622 48.016 66.549 1.00 90.85 423 ASP C N 1
ATOM 7871 C CA . ASP C 1 423 ? 140.959 47.256 67.747 1.00 95.37 423 ASP C CA 1
ATOM 7872 C C . ASP C 1 423 ? 140.963 48.118 69.011 1.00 99.61 423 ASP C C 1
ATOM 7873 O O . ASP C 1 423 ? 141.525 47.726 70.038 1.00 101.28 423 ASP C O 1
ATOM 7878 N N . THR C 1 424 ? 140.317 49.286 68.918 1.00 102.26 424 THR C N 1
ATOM 7879 C CA . THR C 1 424 ? 140.180 50.251 70.024 1.00 106.57 424 THR C CA 1
ATOM 7880 C C . THR C 1 424 ? 139.829 49.480 71.297 1.00 111.35 424 THR C C 1
ATOM 7881 O O . THR C 1 424 ? 140.405 49.708 72.368 1.00 113.66 424 THR C O 1
ATOM 7885 N N . THR C 1 425 ? 138.880 48.556 71.149 1.00 113.97 425 THR C N 1
ATOM 7886 C CA . THR C 1 425 ? 138.406 47.699 72.241 1.00 114.75 425 THR C CA 1
ATOM 7887 C C . THR C 1 425 ? 139.411 46.557 72.509 1.00 113.04 425 THR C C 1
ATOM 7888 O O . THR C 1 425 ? 139.510 45.611 71.721 1.00 110.73 425 THR C O 1
ATOM 7892 N N . VAL C 1 426 ? 140.179 46.642 73.592 1.00 113.97 426 VAL C N 1
ATOM 7893 C CA . VAL C 1 426 ? 141.131 45.575 73.892 1.00 117.16 426 VAL C CA 1
ATOM 7894 C C . VAL C 1 426 ? 140.875 44.952 75.269 1.00 126.78 426 VAL C C 1
ATOM 7895 O O . VAL C 1 426 ? 140.563 45.649 76.245 1.00 126.15 426 VAL C O 1
ATOM 7899 N N . THR C 1 427 ? 141.007 43.627 75.326 1.00 138.96 427 THR C N 1
ATOM 7900 C CA . THR C 1 427 ? 140.767 42.845 76.540 1.00 149.84 427 THR C CA 1
ATOM 7901 C C . THR C 1 427 ? 141.721 43.046 77.722 1.00 159.36 427 THR C C 1
ATOM 7902 O O . THR C 1 427 ? 142.595 43.915 77.710 1.00 162.74 427 THR C O 1
ATOM 7906 N N . ILE D 2 4 ? 146.433 48.588 72.627 1.00 154.64 4 ILE D N 1
ATOM 7907 C CA . ILE D 2 4 ? 146.253 49.548 73.741 1.00 144.57 4 ILE D CA 1
ATOM 7908 C C . ILE D 2 4 ? 147.580 50.071 74.346 1.00 144.50 4 ILE D C 1
ATOM 7909 O O . ILE D 2 4 ? 148.411 50.680 73.648 1.00 142.11 4 ILE D O 1
ATOM 7914 N N . ASP D 2 5 ? 147.759 49.847 75.648 1.00 144.02 5 ASP D N 1
ATOM 7915 C CA . ASP D 2 5 ? 148.971 50.274 76.345 1.00 140.89 5 ASP D CA 1
ATOM 7916 C C . ASP D 2 5 ? 149.066 49.741 77.782 1.00 137.81 5 ASP D C 1
ATOM 7917 O O . ASP D 2 5 ? 148.463 50.287 78.717 1.00 139.26 5 ASP D O 1
ATOM 7922 N N . ASP D 2 6 ? 149.831 48.663 77.944 1.00 134.48 6 ASP D N 1
ATOM 7923 C CA . ASP D 2 6 ? 150.029 48.044 79.253 1.00 128.21 6 ASP D CA 1
ATOM 7924 C C . ASP D 2 6 ? 148.712 47.503 79.843 1.00 121.58 6 ASP D C 1
ATOM 7925 O O . ASP D 2 6 ? 148.312 46.370 79.540 1.00 116.80 6 ASP D O 1
ATOM 7930 N N . LEU D 2 7 ? 148.040 48.316 80.665 1.00 116.70 7 LEU D N 1
ATOM 7931 C CA . LEU D 2 7 ? 146.786 47.908 81.320 1.00 111.07 7 LEU D CA 1
ATOM 7932 C C . LEU D 2 7 ? 145.829 49.075 81.630 1.00 106.59 7 LEU D C 1
ATOM 7933 O O . LEU D 2 7 ? 144.648 48.852 81.947 1.00 100.69 7 LEU D O 1
ATOM 7938 N N . ILE D 2 8 ? 146.343 50.307 81.568 1.00 103.69 8 ILE D N 1
ATOM 7939 C CA . ILE D 2 8 ? 145.529 51.500 81.846 1.00 100.53 8 ILE D CA 1
ATOM 7940 C C . ILE D 2 8 ? 145.515 52.406 80.618 1.00 100.50 8 ILE D C 1
ATOM 7941 O O . ILE D 2 8 ? 145.972 53.558 80.643 1.00 103.48 8 ILE D O 1
ATOM 7946 N N . ILE D 2 9 ? 144.947 51.855 79.552 1.00 97.57 9 ILE D N 1
ATOM 7947 C CA . ILE D 2 9 ? 144.870 52.503 78.253 1.00 94.45 9 ILE D CA 1
ATOM 7948 C C . ILE D 2 9 ? 144.269 53.893 78.191 1.00 95.27 9 ILE D C 1
ATOM 7949 O O . ILE D 2 9 ? 143.412 54.255 79.005 1.00 95.17 9 ILE D O 1
ATOM 7954 N N . GLY D 2 10 ? 144.739 54.658 77.202 1.00 92.52 10 GLY D N 1
ATOM 7955 C CA . GLY D 2 10 ? 144.273 56.020 77.006 1.00 91.34 10 GLY D CA 1
ATOM 7956 C C . GLY D 2 10 ? 142.809 56.166 76.613 1.00 84.50 10 GLY D C 1
ATOM 7957 O O . GLY D 2 10 ? 142.023 55.222 76.702 1.00 83.17 10 GLY D O 1
ATOM 7958 N N . VAL D 2 11 ? 142.440 57.367 76.176 1.00 78.32 11 VAL D N 1
ATOM 7959 C CA . VAL D 2 11 ? 141.070 57.662 75.773 1.00 63.82 11 VAL D CA 1
ATOM 7960 C C . VAL D 2 11 ? 140.880 57.161 74.333 1.00 65.38 11 VAL D C 1
ATOM 7961 O O . VAL D 2 11 ? 139.884 57.446 73.679 1.00 69.63 11 VAL D O 1
ATOM 7965 N N . LEU D 2 12 ? 141.846 56.384 73.855 1.00 65.34 12 LEU D N 1
ATOM 7966 C CA . LEU D 2 12 ? 141.809 55.845 72.498 1.00 63.39 12 LEU D CA 1
ATOM 7967 C C . LEU D 2 12 ? 141.225 54.457 72.433 1.00 59.54 12 LEU D C 1
ATOM 7968 O O . LEU D 2 12 ? 140.505 54.132 71.511 1.00 64.50 12 LEU D O 1
ATOM 7973 N N . PHE D 2 13 ? 141.553 53.638 73.418 1.00 61.72 13 PHE D N 1
ATOM 7974 C CA . PHE D 2 13 ? 141.073 52.262 73.483 1.00 63.88 13 PHE D CA 1
ATOM 7975 C C . PHE D 2 13 ? 140.055 52.074 74.605 1.00 61.97 13 PHE D C 1
ATOM 7976 O O . PHE D 2 13 ? 139.735 53.014 75.335 1.00 63.63 13 PHE D O 1
ATOM 7984 N N . VAL D 2 14 ? 139.542 50.856 74.730 1.00 56.05 14 VAL D N 1
ATOM 7985 C CA . VAL D 2 14 ? 138.583 50.552 75.783 1.00 57.45 14 VAL D CA 1
ATOM 7986 C C . VAL D 2 14 ? 138.775 49.141 76.352 1.00 60.72 14 VAL D C 1
ATOM 7987 O O . VAL D 2 14 ? 138.764 48.125 75.642 1.00 56.22 14 VAL D O 1
ATOM 7991 N N . ALA D 2 15 ? 138.957 49.116 77.667 1.00 60.97 15 ALA D N 1
ATOM 7992 C CA . ALA D 2 15 ? 139.225 47.906 78.396 1.00 58.81 15 ALA D CA 1
ATOM 7993 C C . ALA D 2 15 ? 138.033 47.017 78.469 1.00 62.00 15 ALA D C 1
ATOM 7994 O O . ALA D 2 15 ? 136.961 47.466 78.841 1.00 62.54 15 ALA D O 1
ATOM 7996 N N . ILE D 2 16 ? 138.233 45.752 78.131 1.00 64.56 16 ILE D N 1
ATOM 7997 C CA . ILE D 2 16 ? 137.164 44.776 78.180 1.00 76.17 16 ILE D CA 1
ATOM 7998 C C . ILE D 2 16 ? 137.444 43.770 79.280 1.00 83.92 16 ILE D C 1
ATOM 7999 O O . ILE D 2 16 ? 138.207 42.820 79.095 1.00 86.06 16 ILE D O 1
ATOM 8004 N N . VAL D 2 17 ? 136.808 43.981 80.427 1.00 92.69 17 VAL D N 1
ATOM 8005 C CA . VAL D 2 17 ? 136.984 43.101 81.583 1.00 99.71 17 VAL D CA 1
ATOM 8006 C C . VAL D 2 17 ? 135.688 42.419 82.021 1.00 104.87 17 VAL D C 1
ATOM 8007 O O . VAL D 2 17 ? 135.101 42.752 83.056 1.00 108.07 17 VAL D O 1
ATOM 8011 N N . GLU D 2 18 ? 135.266 41.460 81.203 1.00 107.86 18 GLU D N 1
ATOM 8012 C CA . GLU D 2 18 ? 134.063 40.658 81.411 1.00 109.41 18 GLU D CA 1
ATOM 8013 C C . GLU D 2 18 ? 133.464 40.639 82.832 1.00 105.50 18 GLU D C 1
ATOM 8014 O O . GLU D 2 18 ? 132.247 40.602 83.004 1.00 107.80 18 GLU D O 1
ATOM 8020 N N . THR D 2 19 ? 134.311 40.689 83.850 1.00 100.74 19 THR D N 1
ATOM 8021 C CA . THR D 2 19 ? 133.815 40.620 85.211 1.00 98.52 19 THR D CA 1
ATOM 8022 C C . THR D 2 19 ? 134.231 41.744 86.142 1.00 97.50 19 THR D C 1
ATOM 8023 O O . THR D 2 19 ? 133.833 41.765 87.308 1.00 94.48 19 THR D O 1
ATOM 8027 N N . GLY D 2 20 ? 135.034 42.673 85.637 1.00 98.47 20 GLY D N 1
ATOM 8028 C CA . GLY D 2 20 ? 135.485 43.775 86.473 1.00 97.08 20 GLY D CA 1
ATOM 8029 C C . GLY D 2 20 ? 134.513 44.937 86.503 1.00 90.53 20 GLY D C 1
ATOM 8030 O O . GLY D 2 20 ? 133.389 44.817 86.009 1.00 87.54 20 GLY D O 1
ATOM 8031 N N . ILE D 2 21 ? 134.941 46.053 87.098 1.00 85.94 21 ILE D N 1
ATOM 8032 C CA . ILE D 2 21 ? 134.119 47.263 87.168 1.00 79.65 21 ILE D CA 1
ATOM 8033 C C . ILE D 2 21 ? 133.875 47.747 85.745 1.00 77.89 21 ILE D C 1
ATOM 8034 O O . ILE D 2 21 ? 134.523 47.276 84.800 1.00 81.41 21 ILE D O 1
ATOM 8039 N N . GLY D 2 22 ? 132.957 48.693 85.584 1.00 70.65 22 GLY D N 1
ATOM 8040 C CA . GLY D 2 22 ? 132.685 49.189 84.249 1.00 65.31 22 GLY D CA 1
ATOM 8041 C C . GLY D 2 22 ? 132.327 50.657 84.235 1.00 61.09 22 GLY D C 1
ATOM 8042 O O . GLY D 2 22 ? 131.632 51.137 85.120 1.00 61.43 22 GLY D O 1
ATOM 8043 N N . GLY D 2 23 ? 132.804 51.379 83.233 1.00 54.11 23 GLY D N 1
ATOM 8044 C CA . GLY D 2 23 ? 132.483 52.781 83.156 1.00 50.31 23 GLY D CA 1
ATOM 8045 C C . GLY D 2 23 ? 133.680 53.624 82.822 1.00 56.72 23 GLY D C 1
ATOM 8046 O O . GLY D 2 23 ? 134.688 53.145 82.291 1.00 56.11 23 GLY D O 1
ATOM 8047 N N . TYR D 2 24 ? 133.554 54.908 83.112 1.00 61.97 24 TYR D N 1
ATOM 8048 C CA . TYR D 2 24 ? 134.645 55.832 82.871 1.00 70.05 24 TYR D CA 1
ATOM 8049 C C . TYR D 2 24 ? 135.370 55.886 84.210 1.00 75.31 24 TYR D C 1
ATOM 8050 O O . TYR D 2 24 ? 134.726 55.999 85.256 1.00 80.12 24 TYR D O 1
ATOM 8059 N N . LEU D 2 25 ? 136.694 55.788 84.194 1.00 74.99 25 LEU D N 1
ATOM 8060 C CA . LEU D 2 25 ? 137.443 55.826 85.436 1.00 73.26 25 LEU D CA 1
ATOM 8061 C C . LEU D 2 25 ? 138.896 56.219 85.245 1.00 77.24 25 LEU D C 1
ATOM 8062 O O . LEU D 2 25 ? 139.397 56.275 84.123 1.00 77.64 25 LEU D O 1
ATOM 8067 N N . LEU D 2 26 ? 139.564 56.487 86.366 1.00 80.02 26 LEU D N 1
ATOM 8068 C CA . LEU D 2 26 ? 140.968 56.897 86.387 1.00 75.70 26 LEU D CA 1
ATOM 8069 C C . LEU D 2 26 ? 141.911 55.721 86.615 1.00 77.75 26 LEU D C 1
ATOM 8070 O O . LEU D 2 26 ? 141.944 55.125 87.704 1.00 72.02 26 LEU D O 1
ATOM 8075 N N . GLY D 2 27 ? 142.677 55.397 85.573 1.00 86.58 27 GLY D N 1
ATOM 8076 C CA . GLY D 2 27 ? 143.634 54.302 85.648 1.00 94.86 27 GLY D CA 1
ATOM 8077 C C . GLY D 2 27 ? 145.054 54.802 85.882 1.00 99.80 27 GLY D C 1
ATOM 8078 O O . GLY D 2 27 ? 145.680 55.392 84.979 1.00 98.83 27 GLY D O 1
ATOM 8079 N N . SER D 2 28 ? 145.557 54.556 87.097 1.00 98.55 28 SER D N 1
ATOM 8080 C CA . SER D 2 28 ? 146.891 54.982 87.501 1.00 96.90 28 SER D CA 1
ATOM 8081 C C . SER D 2 28 ? 147.834 53.811 87.757 1.00 98.11 28 SER D C 1
ATOM 8082 O O . SER D 2 28 ? 147.417 52.749 88.228 1.00 95.37 28 SER D O 1
ATOM 8085 N N . ARG D 2 29 ? 149.109 54.025 87.447 1.00 104.10 29 ARG D N 1
ATOM 8086 C CA . ARG D 2 29 ? 150.136 53.014 87.652 1.00 113.03 29 ARG D CA 1
ATOM 8087 C C . ARG D 2 29 ? 151.529 53.653 87.694 1.00 117.29 29 ARG D C 1
ATOM 8088 O O . ARG D 2 29 ? 151.853 54.524 86.870 1.00 119.47 29 ARG D O 1
ATOM 8096 N N . LYS D 2 30 ? 152.345 53.213 88.654 1.00 118.79 30 LYS D N 1
ATOM 8097 C CA . LYS D 2 30 ? 153.709 53.720 88.815 1.00 121.51 30 LYS D CA 1
ATOM 8098 C C . LYS D 2 30 ? 154.669 52.786 88.062 1.00 123.63 30 LYS D C 1
ATOM 8099 O O . LYS D 2 30 ? 154.278 51.681 87.677 1.00 121.55 30 LYS D O 1
ATOM 8105 N N . GLU D 2 31 ? 155.909 53.225 87.840 1.00 129.09 31 GLU D N 1
ATOM 8106 C CA . GLU D 2 31 ? 156.890 52.403 87.118 1.00 134.00 31 GLU D CA 1
ATOM 8107 C C . GLU D 2 31 ? 157.541 51.314 87.968 1.00 135.32 31 GLU D C 1
ATOM 8108 O O . GLU D 2 31 ? 157.976 50.283 87.441 1.00 132.45 31 GLU D O 1
ATOM 8114 N N . SER D 2 32 ? 157.608 51.564 89.278 1.00 137.47 32 SER D N 1
ATOM 8115 C CA . SER D 2 32 ? 158.165 50.623 90.255 1.00 140.39 32 SER D CA 1
ATOM 8116 C C . SER D 2 32 ? 157.003 50.090 91.113 1.00 142.02 32 SER D C 1
ATOM 8117 O O . SER D 2 32 ? 157.122 49.942 92.334 1.00 142.81 32 SER D O 1
ATOM 8120 N N . GLY D 2 33 ? 155.879 49.813 90.453 1.00 141.34 33 GLY D N 1
ATOM 8121 C CA . GLY D 2 33 ? 154.706 49.306 91.138 1.00 139.48 33 GLY D CA 1
ATOM 8122 C C . GLY D 2 33 ? 153.938 48.273 90.325 1.00 138.76 33 GLY D C 1
ATOM 8123 O O . GLY D 2 33 ? 153.835 48.370 89.096 1.00 135.50 33 GLY D O 1
ATOM 8124 N N . GLY D 2 34 ? 153.402 47.273 91.022 1.00 138.66 34 GLY D N 1
ATOM 8125 C CA . GLY D 2 34 ? 152.628 46.226 90.376 1.00 132.64 34 GLY D CA 1
ATOM 8126 C C . GLY D 2 34 ? 151.137 46.496 90.507 1.00 131.12 34 GLY D C 1
ATOM 8127 O O . GLY D 2 34 ? 150.338 46.010 89.701 1.00 129.52 34 GLY D O 1
ATOM 8128 N N . GLY D 2 35 ? 150.765 47.272 91.526 1.00 130.15 35 GLY D N 1
ATOM 8129 C CA . GLY D 2 35 ? 149.368 47.615 91.748 1.00 125.73 35 GLY D CA 1
ATOM 8130 C C . GLY D 2 35 ? 148.895 48.706 90.796 1.00 124.30 35 GLY D C 1
ATOM 8131 O O . GLY D 2 35 ? 149.312 49.875 90.900 1.00 124.21 35 GLY D O 1
ATOM 8132 N N . VAL D 2 36 ? 148.022 48.317 89.865 1.00 119.47 36 VAL D N 1
ATOM 8133 C CA . VAL D 2 36 ? 147.472 49.231 88.863 1.00 109.21 36 VAL D CA 1
ATOM 8134 C C . VAL D 2 36 ? 146.109 49.776 89.308 1.00 103.66 36 VAL D C 1
ATOM 8135 O O . VAL D 2 36 ? 145.063 49.285 88.881 1.00 102.88 36 VAL D O 1
ATOM 8139 N N . THR D 2 37 ? 146.127 50.799 90.157 1.00 99.64 37 THR D N 1
ATOM 8140 C CA . THR D 2 37 ? 144.896 51.383 90.669 1.00 97.58 37 THR D CA 1
ATOM 8141 C C . THR D 2 37 ? 143.905 51.867 89.611 1.00 96.13 37 THR D C 1
ATOM 8142 O O . THR D 2 37 ? 144.274 52.542 88.645 1.00 91.61 37 THR D O 1
ATOM 8146 N N . LYS D 2 38 ? 142.640 51.506 89.828 1.00 93.90 38 LYS D N 1
ATOM 8147 C CA . LYS D 2 38 ? 141.514 51.874 88.970 1.00 85.78 38 LYS D CA 1
ATOM 8148 C C . LYS D 2 38 ? 140.497 52.499 89.914 1.00 83.90 38 LYS D C 1
ATOM 8149 O O . LYS D 2 38 ? 140.150 51.910 90.931 1.00 82.14 38 LYS D O 1
ATOM 8155 N N . GLU D 2 39 ? 140.010 53.682 89.599 1.00 84.21 39 GLU D N 1
ATOM 8156 C CA . GLU D 2 39 ? 139.045 54.285 90.492 1.00 92.48 39 GLU D CA 1
ATOM 8157 C C . GLU D 2 39 ? 138.293 55.386 89.761 1.00 96.79 39 GLU D C 1
ATOM 8158 O O . GLU D 2 39 ? 138.864 56.058 88.896 1.00 101.76 39 GLU D O 1
ATOM 8164 N N . SER D 2 40 ? 137.014 55.571 90.082 1.00 95.15 40 SER D N 1
ATOM 8165 C CA . SER D 2 40 ? 136.243 56.602 89.393 1.00 99.20 40 SER D CA 1
ATOM 8166 C C . SER D 2 40 ? 136.286 57.936 90.108 1.00 101.75 40 SER D C 1
ATOM 8167 O O . SER D 2 40 ? 136.273 57.984 91.344 1.00 107.14 40 SER D O 1
ATOM 8170 N N . ALA D 2 41 ? 136.338 59.012 89.320 1.00 100.09 41 ALA D N 1
ATOM 8171 C CA . ALA D 2 41 ? 136.366 60.372 89.856 1.00 99.24 41 ALA D CA 1
ATOM 8172 C C . ALA D 2 41 ? 135.043 61.052 89.529 1.00 98.28 41 ALA D C 1
ATOM 8173 O O . ALA D 2 41 ? 134.969 61.959 88.702 1.00 97.41 41 ALA D O 1
ATOM 8175 N N . GLU D 2 42 ? 134.000 60.596 90.202 1.00 100.41 42 GLU D N 1
ATOM 8176 C CA . GLU D 2 42 ? 132.664 61.112 90.007 1.00 107.90 42 GLU D CA 1
ATOM 8177 C C . GLU D 2 42 ? 132.570 62.631 89.876 1.00 100.74 42 GLU D C 1
ATOM 8178 O O . GLU D 2 42 ? 131.485 63.157 89.620 1.00 107.84 42 GLU D O 1
ATOM 8184 N N . LYS D 2 43 ? 133.676 63.345 90.060 1.00 89.20 43 LYS D N 1
ATOM 8185 C CA . LYS D 2 43 ? 133.611 64.788 89.910 1.00 86.40 43 LYS D CA 1
ATOM 8186 C C . LYS D 2 43 ? 133.977 65.189 88.478 1.00 85.54 43 LYS D C 1
ATOM 8187 O O . LYS D 2 43 ? 133.504 66.211 87.963 1.00 83.56 43 LYS D O 1
ATOM 8193 N N . GLY D 2 44 ? 134.814 64.378 87.838 1.00 84.27 44 GLY D N 1
ATOM 8194 C CA . GLY D 2 44 ? 135.192 64.637 86.456 1.00 87.76 44 GLY D CA 1
ATOM 8195 C C . GLY D 2 44 ? 134.089 64.108 85.544 1.00 90.96 44 GLY D C 1
ATOM 8196 O O . GLY D 2 44 ? 133.735 64.732 84.540 1.00 87.88 44 GLY D O 1
ATOM 8197 N N . PHE D 2 45 ? 133.564 62.938 85.915 1.00 93.37 45 PHE D N 1
ATOM 8198 C CA . PHE D 2 45 ? 132.461 62.235 85.242 1.00 96.23 45 PHE D CA 1
ATOM 8199 C C . PHE D 2 45 ? 131.309 63.249 85.086 1.00 92.57 45 PHE D C 1
ATOM 8200 O O . PHE D 2 45 ? 130.624 63.288 84.066 1.00 94.82 45 PHE D O 1
ATOM 8208 N N . GLU D 2 46 ? 131.121 64.074 86.110 1.00 89.42 46 GLU D N 1
ATOM 8209 C CA . GLU D 2 46 ? 130.068 65.076 86.131 1.00 87.67 46 GLU D CA 1
ATOM 8210 C C . GLU D 2 46 ? 129.796 65.703 84.787 1.00 84.75 46 GLU D C 1
ATOM 8211 O O . GLU D 2 46 ? 128.675 66.108 84.512 1.00 91.46 46 GLU D O 1
ATOM 8217 N N . LYS D 2 47 ? 130.816 65.810 83.952 1.00 79.73 47 LYS D N 1
ATOM 8218 C CA . LYS D 2 47 ? 130.604 66.380 82.636 1.00 81.61 47 LYS D CA 1
ATOM 8219 C C . LYS D 2 47 ? 130.062 65.281 81.732 1.00 80.97 47 LYS D C 1
ATOM 8220 O O . LYS D 2 47 ? 128.903 65.325 81.328 1.00 84.08 47 LYS D O 1
ATOM 8226 N N . ILE D 2 48 ? 130.901 64.293 81.429 1.00 79.25 48 ILE D N 1
ATOM 8227 C CA . ILE D 2 48 ? 130.510 63.172 80.572 1.00 79.60 48 ILE D CA 1
ATOM 8228 C C . ILE D 2 48 ? 129.069 62.762 80.854 1.00 80.25 48 ILE D C 1
ATOM 8229 O O . ILE D 2 48 ? 128.227 62.737 79.950 1.00 85.78 48 ILE D O 1
ATOM 8234 N N . GLY D 2 49 ? 128.800 62.444 82.118 1.00 75.85 49 GLY D N 1
ATOM 8235 C CA . GLY D 2 49 ? 127.476 62.020 82.529 1.00 73.88 49 GLY D CA 1
ATOM 8236 C C . GLY D 2 49 ? 126.351 62.912 82.047 1.00 75.11 49 GLY D C 1
ATOM 8237 O O . GLY D 2 49 ? 125.356 62.427 81.500 1.00 78.61 49 GLY D O 1
ATOM 8238 N N . ASN D 2 50 ? 126.504 64.214 82.252 1.00 71.84 50 ASN D N 1
ATOM 8239 C CA . ASN D 2 50 ? 125.497 65.175 81.840 1.00 69.14 50 ASN D CA 1
ATOM 8240 C C . ASN D 2 50 ? 125.431 65.214 80.306 1.00 70.23 50 ASN D C 1
ATOM 8241 O O . ASN D 2 50 ? 124.346 65.212 79.708 1.00 76.12 50 ASN D O 1
ATOM 8246 N N . ASP D 2 51 ? 126.591 65.223 79.665 1.00 67.72 51 ASP D N 1
ATOM 8247 C CA . ASP D 2 51 ? 126.638 65.248 78.215 1.00 65.83 51 ASP D CA 1
ATOM 8248 C C . ASP D 2 51 ? 125.978 64.009 77.655 1.00 63.54 51 ASP D C 1
ATOM 8249 O O . ASP D 2 51 ? 125.290 64.078 76.639 1.00 67.29 51 ASP D O 1
ATOM 8254 N N . ILE D 2 52 ? 126.185 62.877 78.322 1.00 56.58 52 ILE D N 1
ATOM 8255 C CA . ILE D 2 52 ? 125.567 61.635 77.896 1.00 50.32 52 ILE D CA 1
ATOM 8256 C C . ILE D 2 52 ? 124.072 61.861 77.866 1.00 52.06 52 ILE D C 1
ATOM 8257 O O . ILE D 2 52 ? 123.395 61.398 76.958 1.00 59.82 52 ILE D O 1
ATOM 8262 N N . GLN D 2 53 ? 123.556 62.570 78.862 1.00 50.70 53 GLN D N 1
ATOM 8263 C CA . GLN D 2 53 ? 122.128 62.858 78.920 1.00 57.17 53 GLN D CA 1
ATOM 8264 C C . GLN D 2 53 ? 121.736 63.703 77.728 1.00 54.45 53 GLN D C 1
ATOM 8265 O O . GLN D 2 53 ? 120.850 63.338 76.952 1.00 59.38 53 GLN D O 1
ATOM 8271 N N . ILE D 2 54 ? 122.391 64.844 77.592 1.00 50.60 54 ILE D N 1
ATOM 8272 C CA . ILE D 2 54 ? 122.115 65.714 76.467 1.00 53.61 54 ILE D CA 1
ATOM 8273 C C . ILE D 2 54 ? 122.082 64.869 75.191 1.00 56.11 54 ILE D C 1
ATOM 8274 O O . ILE D 2 54 ? 121.179 65.004 74.373 1.00 60.95 54 ILE D O 1
ATOM 8279 N N . LEU D 2 55 ? 123.064 63.988 75.037 1.00 55.15 55 LEU D N 1
ATOM 8280 C CA . LEU D 2 55 ? 123.137 63.136 73.864 1.00 59.03 55 LEU D CA 1
ATOM 8281 C C . LEU D 2 55 ? 121.918 62.231 73.741 1.00 63.39 55 LEU D C 1
ATOM 8282 O O . LEU D 2 55 ? 121.218 62.250 72.726 1.00 71.10 55 LEU D O 1
ATOM 8287 N N . LYS D 2 56 ? 121.673 61.436 74.774 1.00 60.65 56 LYS D N 1
ATOM 8288 C CA . LYS D 2 56 ? 120.536 60.524 74.790 1.00 62.72 56 LYS D CA 1
ATOM 8289 C C . LYS D 2 56 ? 119.263 61.288 74.492 1.00 62.57 56 LYS D C 1
ATOM 8290 O O . LYS D 2 56 ? 118.327 60.743 73.918 1.00 64.72 56 LYS D O 1
ATOM 8296 N N . SER D 2 57 ? 119.228 62.550 74.892 1.00 63.38 57 SER D N 1
ATOM 8297 C CA . SER D 2 57 ? 118.064 63.377 74.643 1.00 70.81 57 SER D CA 1
ATOM 8298 C C . SER D 2 57 ? 117.784 63.496 73.135 1.00 76.39 57 SER D C 1
ATOM 8299 O O . SER D 2 57 ? 116.642 63.338 72.691 1.00 82.68 57 SER D O 1
ATOM 8302 N N . SER D 2 58 ? 118.819 63.775 72.349 1.00 73.31 58 SER D N 1
ATOM 8303 C CA . SER D 2 58 ? 118.652 63.907 70.912 1.00 72.65 58 SER D CA 1
ATOM 8304 C C . SER D 2 58 ? 117.883 62.744 70.263 1.00 72.78 58 SER D C 1
ATOM 8305 O O . SER D 2 58 ? 116.951 62.979 69.491 1.00 74.12 58 SER D O 1
ATOM 8308 N N . ILE D 2 59 ? 118.272 61.502 70.558 1.00 70.38 59 ILE D N 1
ATOM 8309 C CA . ILE D 2 59 ? 117.595 60.348 69.970 1.00 73.24 59 ILE D CA 1
ATOM 8310 C C . ILE D 2 59 ? 116.092 60.553 69.971 1.00 74.79 59 ILE D C 1
ATOM 8311 O O . ILE D 2 59 ? 115.472 60.565 68.906 1.00 77.95 59 ILE D O 1
ATOM 8316 N N . ASN D 2 60 ? 115.518 60.715 71.164 1.00 77.84 60 ASN D N 1
ATOM 8317 C CA . ASN D 2 60 ? 114.073 60.925 71.326 1.00 83.01 60 ASN D CA 1
ATOM 8318 C C . ASN D 2 60 ? 113.523 61.832 70.241 1.00 79.18 60 ASN D C 1
ATOM 8319 O O . ASN D 2 60 ? 112.555 61.494 69.547 1.00 85.79 60 ASN D O 1
ATOM 8324 N N . ILE D 2 61 ? 114.145 62.993 70.109 1.00 68.86 61 ILE D N 1
ATOM 8325 C CA . ILE D 2 61 ? 113.751 63.958 69.102 1.00 68.99 61 ILE D CA 1
ATOM 8326 C C . ILE D 2 61 ? 113.751 63.299 67.725 1.00 71.18 61 ILE D C 1
ATOM 8327 O O . ILE D 2 61 ? 112.693 63.021 67.142 1.00 73.12 61 ILE D O 1
ATOM 8332 N N . ALA D 2 62 ? 114.952 63.044 67.219 1.00 69.90 62 ALA D N 1
ATOM 8333 C CA . ALA D 2 62 ? 115.111 62.433 65.920 1.00 68.81 62 ALA D CA 1
ATOM 8334 C C . ALA D 2 62 ? 114.208 61.215 65.714 1.00 68.91 62 ALA D C 1
ATOM 8335 O O . ALA D 2 62 ? 113.662 61.024 64.626 1.00 76.20 62 ALA D O 1
ATOM 8337 N N . ILE D 2 63 ? 114.041 60.388 66.736 1.00 67.31 63 ILE D N 1
ATOM 8338 C CA . ILE D 2 63 ? 113.192 59.230 66.567 1.00 72.56 63 ILE D CA 1
ATOM 8339 C C . ILE D 2 63 ? 111.777 59.695 66.407 1.00 76.55 63 ILE D C 1
ATOM 8340 O O . ILE D 2 63 ? 111.073 59.279 65.486 1.00 86.14 63 ILE D O 1
ATOM 8345 N N . GLU D 2 64 ? 111.360 60.564 67.311 1.00 80.84 64 GLU D N 1
ATOM 8346 C CA . GLU D 2 64 ? 110.017 61.107 67.260 1.00 91.51 64 GLU D CA 1
ATOM 8347 C C . GLU D 2 64 ? 109.853 61.698 65.865 1.00 93.84 64 GLU D C 1
ATOM 8348 O O . GLU D 2 64 ? 108.830 61.501 65.204 1.00 101.86 64 GLU D O 1
ATOM 8354 N N . LYS D 2 65 ? 110.899 62.391 65.423 1.00 91.43 65 LYS D N 1
ATOM 8355 C CA . LYS D 2 65 ? 110.964 63.050 64.115 1.00 91.58 65 LYS D CA 1
ATOM 8356 C C . LYS D 2 65 ? 110.662 62.183 62.893 1.00 88.40 65 LYS D C 1
ATOM 8357 O O . LYS D 2 65 ? 110.350 62.700 61.826 1.00 78.67 65 LYS D O 1
ATOM 8363 N N . LEU D 2 66 ? 110.789 60.872 63.043 1.00 90.32 66 LEU D N 1
ATOM 8364 C CA . LEU D 2 66 ? 110.503 59.952 61.951 1.00 96.64 66 LEU D CA 1
ATOM 8365 C C . LEU D 2 66 ? 109.013 60.031 61.575 1.00 102.80 66 LEU D C 1
ATOM 8366 O O . LEU D 2 66 ? 108.194 59.199 62.020 1.00 105.11 66 LEU D O 1
ATOM 8371 N N . ASN D 2 67 ? 108.692 61.034 60.745 1.00 102.21 67 ASN D N 1
ATOM 8372 C CA . ASN D 2 67 ? 107.325 61.317 60.277 1.00 99.93 67 ASN D CA 1
ATOM 8373 C C . ASN D 2 67 ? 106.634 60.241 59.424 1.00 96.32 67 ASN D C 1
ATOM 8374 O O . ASN D 2 67 ? 106.019 60.526 58.396 1.00 91.89 67 ASN D O 1
ATOM 8379 N N . ASP D 2 68 ? 106.714 59.005 59.890 1.00 95.28 68 ASP D N 1
ATOM 8380 C CA . ASP D 2 68 ? 106.100 57.893 59.205 1.00 91.82 68 ASP D CA 1
ATOM 8381 C C . ASP D 2 68 ? 106.296 57.916 57.715 1.00 84.84 68 ASP D C 1
ATOM 8382 O O . ASP D 2 68 ? 105.656 58.665 56.970 1.00 78.83 68 ASP D O 1
ATOM 8387 N N . ARG D 2 69 ? 107.217 57.070 57.302 1.00 81.32 69 ARG D N 1
ATOM 8388 C CA . ARG D 2 69 ? 107.500 56.858 55.910 1.00 77.16 69 ARG D CA 1
ATOM 8389 C C . ARG D 2 69 ? 106.431 55.762 55.689 1.00 71.43 69 ARG D C 1
ATOM 8390 O O . ARG D 2 69 ? 106.591 54.814 54.917 1.00 72.71 69 ARG D O 1
ATOM 8398 N N . ILE D 2 70 ? 105.333 55.934 56.417 1.00 65.48 70 ILE D N 1
ATOM 8399 C CA . ILE D 2 70 ? 104.202 55.020 56.421 1.00 64.84 70 ILE D CA 1
ATOM 8400 C C . ILE D 2 70 ? 103.091 55.456 55.463 1.00 64.40 70 ILE D C 1
ATOM 8401 O O . ILE D 2 70 ? 102.646 56.607 55.460 1.00 62.32 70 ILE D O 1
ATOM 8406 N N . SER D 2 71 ? 102.666 54.490 54.655 1.00 66.60 71 SER D N 1
ATOM 8407 C CA . SER D 2 71 ? 101.651 54.620 53.601 1.00 66.54 71 SER D CA 1
ATOM 8408 C C . SER D 2 71 ? 100.208 54.862 54.022 1.00 64.67 71 SER D C 1
ATOM 8409 O O . SER D 2 71 ? 99.786 54.427 55.104 1.00 64.15 71 SER D O 1
ATOM 8412 N N . HIS D 2 72 ? 99.459 55.556 53.158 1.00 56.46 72 HIS D N 1
ATOM 8413 C CA . HIS D 2 72 ? 98.047 55.818 53.413 1.00 53.28 72 HIS D CA 1
ATOM 8414 C C . HIS D 2 72 ? 97.295 54.907 52.488 1.00 55.41 72 HIS D C 1
ATOM 8415 O O . HIS D 2 72 ? 97.459 54.983 51.281 1.00 59.26 72 HIS D O 1
ATOM 8422 N N . ASP D 2 73 ? 96.447 54.062 53.054 1.00 58.99 73 ASP D N 1
ATOM 8423 C CA . ASP D 2 73 ? 95.711 53.077 52.279 1.00 63.32 73 ASP D CA 1
ATOM 8424 C C . ASP D 2 73 ? 94.242 53.285 52.102 1.00 68.77 73 ASP D C 1
ATOM 8425 O O . ASP D 2 73 ? 93.548 53.854 52.954 1.00 78.38 73 ASP D O 1
ATOM 8430 N N . GLU D 2 74 ? 93.769 52.767 50.980 1.00 67.25 74 GLU D N 1
ATOM 8431 C CA . GLU D 2 74 ? 92.360 52.788 50.650 1.00 66.45 74 GLU D CA 1
ATOM 8432 C C . GLU D 2 74 ? 92.169 51.395 50.044 1.00 58.47 74 GLU D C 1
ATOM 8433 O O . GLU D 2 74 ? 91.874 51.249 48.881 1.00 62.61 74 GLU D O 1
ATOM 8439 N N . GLN D 2 75 ? 92.383 50.370 50.858 1.00 50.33 75 GLN D N 1
ATOM 8440 C CA . GLN D 2 75 ? 92.250 48.972 50.442 1.00 48.57 75 GLN D CA 1
ATOM 8441 C C . GLN D 2 75 ? 90.858 48.433 50.749 1.00 53.56 75 GLN D C 1
ATOM 8442 O O . GLN D 2 75 ? 90.580 47.989 51.880 1.00 56.46 75 GLN D O 1
ATOM 8448 N N . ALA D 2 76 ? 89.981 48.451 49.748 1.00 54.07 76 ALA D N 1
ATOM 8449 C CA . ALA D 2 76 ? 88.609 47.997 49.959 1.00 56.22 76 ALA D CA 1
ATOM 8450 C C . ALA D 2 76 ? 88.464 46.555 49.623 1.00 53.99 76 ALA D C 1
ATOM 8451 O O . ALA D 2 76 ? 87.630 45.856 50.187 1.00 57.55 76 ALA D O 1
ATOM 8453 N N . ILE D 2 77 ? 89.283 46.128 48.680 1.00 58.36 77 ILE D N 1
ATOM 8454 C CA . ILE D 2 77 ? 89.314 44.738 48.212 1.00 60.97 77 ILE D CA 1
ATOM 8455 C C . ILE D 2 77 ? 89.627 43.852 49.396 1.00 61.18 77 ILE D C 1
ATOM 8456 O O . ILE D 2 77 ? 90.275 44.306 50.328 1.00 72.83 77 ILE D O 1
ATOM 8461 N N . ARG D 2 78 ? 89.208 42.592 49.353 1.00 58.47 78 ARG D N 1
ATOM 8462 C CA . ARG D 2 78 ? 89.421 41.693 50.497 1.00 69.34 78 ARG D CA 1
ATOM 8463 C C . ARG D 2 78 ? 90.586 40.720 50.385 1.00 75.90 78 ARG D C 1
ATOM 8464 O O . ARG D 2 78 ? 90.973 40.108 51.380 1.00 82.57 78 ARG D O 1
ATOM 8472 N N . ASP D 2 79 ? 91.138 40.563 49.186 1.00 80.54 79 ASP D N 1
ATOM 8473 C CA . ASP D 2 79 ? 92.265 39.643 48.963 1.00 79.65 79 ASP D CA 1
ATOM 8474 C C . ASP D 2 79 ? 93.388 39.874 49.970 1.00 81.88 79 ASP D C 1
ATOM 8475 O O . ASP D 2 79 ? 93.656 41.020 50.369 1.00 86.12 79 ASP D O 1
ATOM 8480 N N . LEU D 2 80 ? 94.049 38.789 50.372 1.00 81.99 80 LEU D N 1
ATOM 8481 C CA . LEU D 2 80 ? 95.155 38.872 51.335 1.00 80.19 80 LEU D CA 1
ATOM 8482 C C . LEU D 2 80 ? 96.374 39.529 50.694 1.00 79.22 80 LEU D C 1
ATOM 8483 O O . LEU D 2 80 ? 96.639 39.337 49.503 1.00 79.81 80 LEU D O 1
ATOM 8488 N N . THR D 2 81 ? 97.114 40.300 51.485 1.00 76.31 81 THR D N 1
ATOM 8489 C CA . THR D 2 81 ? 98.284 40.999 50.973 1.00 70.47 81 THR D CA 1
ATOM 8490 C C . THR D 2 81 ? 99.519 40.796 51.827 1.00 65.52 81 THR D C 1
ATOM 8491 O O . THR D 2 81 ? 100.482 41.531 51.670 1.00 64.97 81 THR D O 1
ATOM 8495 N N . LEU D 2 82 ? 99.505 39.806 52.718 1.00 61.12 82 LEU D N 1
ATOM 8496 C CA . LEU D 2 82 ? 100.649 39.567 53.605 1.00 58.22 82 LEU D CA 1
ATOM 8497 C C . LEU D 2 82 ? 102.003 39.553 52.918 1.00 57.25 82 LEU D C 1
ATOM 8498 O O . LEU D 2 82 ? 102.967 40.145 53.394 1.00 59.52 82 LEU D O 1
ATOM 8503 N N . GLU D 2 83 ? 102.078 38.852 51.798 1.00 61.45 83 GLU D N 1
ATOM 8504 C CA . GLU D 2 83 ? 103.316 38.754 51.027 1.00 60.80 83 GLU D CA 1
ATOM 8505 C C . GLU D 2 83 ? 103.770 40.163 50.684 1.00 52.41 83 GLU D C 1
ATOM 8506 O O . GLU D 2 83 ? 104.944 40.417 50.543 1.00 56.02 83 GLU D O 1
ATOM 8512 N N . ILE D 2 84 ? 102.820 41.076 50.551 1.00 45.33 84 ILE D N 1
ATOM 8513 C CA . ILE D 2 84 ? 103.124 42.456 50.246 1.00 46.64 84 ILE D CA 1
ATOM 8514 C C . ILE D 2 84 ? 103.384 43.217 51.536 1.00 49.83 84 ILE D C 1
ATOM 8515 O O . ILE D 2 84 ? 104.427 43.840 51.687 1.00 49.02 84 ILE D O 1
ATOM 8520 N N . GLU D 2 85 ? 102.421 43.193 52.456 1.00 53.26 85 GLU D N 1
ATOM 8521 C CA . GLU D 2 85 ? 102.578 43.899 53.725 1.00 62.62 85 GLU D CA 1
ATOM 8522 C C . GLU D 2 85 ? 103.925 43.489 54.291 1.00 61.88 85 GLU D C 1
ATOM 8523 O O . GLU D 2 85 ? 104.716 44.320 54.716 1.00 72.91 85 GLU D O 1
ATOM 8529 N N . ASN D 2 86 ? 104.198 42.199 54.267 1.00 59.84 86 ASN D N 1
ATOM 8530 C CA . ASN D 2 86 ? 105.453 41.710 54.791 1.00 63.31 86 ASN D CA 1
ATOM 8531 C C . ASN D 2 86 ? 106.636 42.436 54.151 1.00 63.50 86 ASN D C 1
ATOM 8532 O O . ASN D 2 86 ? 107.425 43.070 54.836 1.00 68.86 86 ASN D O 1
ATOM 8537 N N . ALA D 2 87 ? 106.749 42.354 52.834 1.00 61.53 87 ALA D N 1
ATOM 8538 C CA . ALA D 2 87 ? 107.842 43.004 52.106 1.00 59.13 87 ALA D CA 1
ATOM 8539 C C . ALA D 2 87 ? 107.928 44.516 52.333 1.00 54.93 87 ALA D C 1
ATOM 8540 O O . ALA D 2 87 ? 109.007 45.114 52.282 1.00 50.47 87 ALA D O 1
ATOM 8542 N N . ARG D 2 88 ? 106.783 45.143 52.552 1.00 51.24 88 ARG D N 1
ATOM 8543 C CA . ARG D 2 88 ? 106.765 46.568 52.775 1.00 49.64 88 ARG D CA 1
ATOM 8544 C C . ARG D 2 88 ? 107.401 46.802 54.141 1.00 46.56 88 ARG D C 1
ATOM 8545 O O . ARG D 2 88 ? 108.169 47.732 54.343 1.00 49.55 88 ARG D O 1
ATOM 8553 N N . SER D 2 89 ? 107.084 45.924 55.076 1.00 39.62 89 SER D N 1
ATOM 8554 C CA . SER D 2 89 ? 107.610 46.029 56.418 1.00 38.38 89 SER D CA 1
ATOM 8555 C C . SER D 2 89 ? 109.110 45.764 56.444 1.00 40.82 89 SER D C 1
ATOM 8556 O O . SER D 2 89 ? 109.857 46.560 57.002 1.00 35.74 89 SER D O 1
ATOM 8559 N N . GLU D 2 90 ? 109.545 44.649 55.849 1.00 49.07 90 GLU D N 1
ATOM 8560 C CA . GLU D 2 90 ? 110.968 44.293 55.807 1.00 52.97 90 GLU D CA 1
ATOM 8561 C C . GLU D 2 90 ? 111.771 45.495 55.332 1.00 49.23 90 GLU D C 1
ATOM 8562 O O . GLU D 2 90 ? 112.866 45.748 55.813 1.00 53.15 90 GLU D O 1
ATOM 8568 N N . ALA D 2 91 ? 111.213 46.248 54.396 1.00 45.76 91 ALA D N 1
ATOM 8569 C CA . ALA D 2 91 ? 111.885 47.423 53.882 1.00 43.44 91 ALA D CA 1
ATOM 8570 C C . ALA D 2 91 ? 111.895 48.549 54.907 1.00 45.00 91 ALA D C 1
ATOM 8571 O O . ALA D 2 91 ? 112.944 49.027 55.295 1.00 50.39 91 ALA D O 1
ATOM 8573 N N . LEU D 2 92 ? 110.720 48.977 55.343 1.00 47.58 92 LEU D N 1
ATOM 8574 C CA . LEU D 2 92 ? 110.627 50.052 56.326 1.00 44.61 92 LEU D CA 1
ATOM 8575 C C . LEU D 2 92 ? 111.499 49.738 57.524 1.00 40.75 92 LEU D C 1
ATOM 8576 O O . LEU D 2 92 ? 112.035 50.623 58.177 1.00 42.02 92 LEU D O 1
ATOM 8581 N N . LEU D 2 93 ? 111.609 48.462 57.838 1.00 38.08 93 LEU D N 1
ATOM 8582 C CA . LEU D 2 93 ? 112.435 48.064 58.954 1.00 35.77 93 LEU D CA 1
ATOM 8583 C C . LEU D 2 93 ? 113.842 48.441 58.573 1.00 40.34 93 LEU D C 1
ATOM 8584 O O . LEU D 2 93 ? 114.528 49.142 59.305 1.00 47.90 93 LEU D O 1
ATOM 8589 N N . GLY D 2 94 ? 114.263 47.979 57.407 1.00 36.91 94 GLY D N 1
ATOM 8590 C CA . GLY D 2 94 ? 115.590 48.304 56.941 1.00 40.12 94 GLY D CA 1
ATOM 8591 C C . GLY D 2 94 ? 115.829 49.804 56.950 1.00 36.51 94 GLY D C 1
ATOM 8592 O O . GLY D 2 94 ? 116.834 50.253 57.478 1.00 38.15 94 GLY D O 1
ATOM 8593 N N . GLU D 2 95 ? 114.915 50.590 56.386 1.00 39.40 95 GLU D N 1
ATOM 8594 C CA . GLU D 2 95 ? 115.116 52.036 56.341 1.00 48.71 95 GLU D CA 1
ATOM 8595 C C . GLU D 2 95 ? 115.425 52.530 57.732 1.00 47.96 95 GLU D C 1
ATOM 8596 O O . GLU D 2 95 ? 116.365 53.296 57.928 1.00 51.93 95 GLU D O 1
ATOM 8602 N N . LEU D 2 96 ? 114.634 52.072 58.696 1.00 47.53 96 LEU D N 1
ATOM 8603 C CA . LEU D 2 96 ? 114.798 52.465 60.091 1.00 50.94 96 LEU D CA 1
ATOM 8604 C C . LEU D 2 96 ? 116.166 52.086 60.649 1.00 52.13 96 LEU D C 1
ATOM 8605 O O . LEU D 2 96 ? 116.799 52.872 61.358 1.00 50.45 96 LEU D O 1
ATOM 8610 N N . GLY D 2 97 ? 116.613 50.878 60.333 1.00 52.74 97 GLY D N 1
ATOM 8611 C CA . GLY D 2 97 ? 117.919 50.445 60.796 1.00 57.83 97 GLY D CA 1
ATOM 8612 C C . GLY D 2 97 ? 118.999 51.460 60.440 1.00 54.93 97 GLY D C 1
ATOM 8613 O O . GLY D 2 97 ? 119.724 51.937 61.302 1.00 59.59 97 GLY D O 1
ATOM 8614 N N . ILE D 2 98 ? 119.110 51.810 59.170 1.00 47.26 98 ILE D N 1
ATOM 8615 C CA . ILE D 2 98 ? 120.118 52.765 58.789 1.00 40.56 98 ILE D CA 1
ATOM 8616 C C . ILE D 2 98 ? 120.005 54.049 59.590 1.00 41.05 98 ILE D C 1
ATOM 8617 O O . ILE D 2 98 ? 120.962 54.469 60.240 1.00 43.73 98 ILE D O 1
ATOM 8622 N N . ILE D 2 99 ? 118.846 54.684 59.562 1.00 40.10 99 ILE D N 1
ATOM 8623 C CA . ILE D 2 99 ? 118.751 55.933 60.291 1.00 43.38 99 ILE D CA 1
ATOM 8624 C C . ILE D 2 99 ? 119.051 55.687 61.766 1.00 43.58 99 ILE D C 1
ATOM 8625 O O . ILE D 2 99 ? 119.408 56.614 62.482 1.00 46.60 99 ILE D O 1
ATOM 8630 N N . ARG D 2 100 ? 118.944 54.442 62.221 1.00 41.30 100 ARG D N 1
ATOM 8631 C CA . ARG D 2 100 ? 119.260 54.146 63.627 1.00 42.77 100 ARG D CA 1
ATOM 8632 C C . ARG D 2 100 ? 120.772 54.245 63.805 1.00 43.26 100 ARG D C 1
ATOM 8633 O O . ARG D 2 100 ? 121.249 55.011 64.636 1.00 42.76 100 ARG D O 1
ATOM 8641 N N . ALA D 2 101 ? 121.513 53.452 63.030 1.00 42.25 101 ALA D N 1
ATOM 8642 C CA . ALA D 2 101 ? 122.960 53.467 63.074 1.00 40.73 101 ALA D CA 1
ATOM 8643 C C . ALA D 2 101 ? 123.398 54.928 62.955 1.00 40.67 101 ALA D C 1
ATOM 8644 O O . ALA D 2 101 ? 124.332 55.365 63.626 1.00 50.00 101 ALA D O 1
ATOM 8646 N N . LEU D 2 102 ? 122.718 55.684 62.101 1.00 34.76 102 LEU D N 1
ATOM 8647 C CA . LEU D 2 102 ? 123.047 57.085 61.931 1.00 38.04 102 LEU D CA 1
ATOM 8648 C C . LEU D 2 102 ? 123.037 57.772 63.289 1.00 44.22 102 LEU D C 1
ATOM 8649 O O . LEU D 2 102 ? 123.895 58.600 63.568 1.00 49.50 102 LEU D O 1
ATOM 8654 N N . LEU D 2 103 ? 122.076 57.432 64.142 1.00 46.15 103 LEU D N 1
ATOM 8655 C CA . LEU D 2 103 ? 122.005 58.046 65.473 1.00 46.57 103 LEU D CA 1
ATOM 8656 C C . LEU D 2 103 ? 123.123 57.554 66.384 1.00 46.38 103 LEU D C 1
ATOM 8657 O O . LEU D 2 103 ? 123.837 58.356 66.957 1.00 46.46 103 LEU D O 1
ATOM 8662 N N . VAL D 2 104 ? 123.256 56.238 66.534 1.00 45.51 104 VAL D N 1
ATOM 8663 C CA . VAL D 2 104 ? 124.300 55.667 67.370 1.00 42.79 104 VAL D CA 1
ATOM 8664 C C . VAL D 2 104 ? 125.658 56.285 67.022 1.00 43.53 104 VAL D C 1
ATOM 8665 O O . VAL D 2 104 ? 126.366 56.767 67.896 1.00 45.62 104 VAL D O 1
ATOM 8669 N N . GLY D 2 105 ? 126.019 56.266 65.744 1.00 48.07 105 GLY D N 1
ATOM 8670 C CA . GLY D 2 105 ? 127.290 56.830 65.334 1.00 52.52 105 GLY D CA 1
ATOM 8671 C C . GLY D 2 105 ? 127.447 58.273 65.782 1.00 52.15 105 GLY D C 1
ATOM 8672 O O . GLY D 2 105 ? 128.463 58.650 66.368 1.00 52.64 105 GLY D O 1
ATOM 8673 N N . ASN D 2 106 ? 126.442 59.093 65.501 1.00 50.18 106 ASN D N 1
ATOM 8674 C CA . ASN D 2 106 ? 126.497 60.497 65.884 1.00 52.02 106 ASN D CA 1
ATOM 8675 C C . ASN D 2 106 ? 126.767 60.631 67.374 1.00 55.55 106 ASN D C 1
ATOM 8676 O O . ASN D 2 106 ? 127.586 61.435 67.806 1.00 59.49 106 ASN D O 1
ATOM 8681 N N . ILE D 2 107 ? 126.050 59.847 68.161 1.00 54.00 107 ILE D N 1
ATOM 8682 C CA . ILE D 2 107 ? 126.225 59.871 69.593 1.00 51.37 107 ILE D CA 1
ATOM 8683 C C . ILE D 2 107 ? 127.673 59.524 69.840 1.00 48.47 107 ILE D C 1
ATOM 8684 O O . ILE D 2 107 ? 128.434 60.328 70.353 1.00 46.21 107 ILE D O 1
ATOM 8689 N N . SER D 2 108 ? 128.043 58.313 69.453 1.00 48.14 108 SER D N 1
ATOM 8690 C CA . SER D 2 108 ? 129.402 57.840 69.611 1.00 46.64 108 SER D CA 1
ATOM 8691 C C . SER D 2 108 ? 130.350 59.004 69.344 1.00 42.99 108 SER D C 1
ATOM 8692 O O . SER D 2 108 ? 131.072 59.435 70.223 1.00 54.31 108 SER D O 1
ATOM 8695 N N . ILE D 2 109 ? 130.314 59.530 68.129 1.00 40.37 109 ILE D N 1
ATOM 8696 C CA . ILE D 2 109 ? 131.169 60.644 67.731 1.00 36.81 109 ILE D CA 1
ATOM 8697 C C . ILE D 2 109 ? 131.159 61.763 68.763 1.00 38.14 109 ILE D C 1
ATOM 8698 O O . ILE D 2 109 ? 132.207 62.159 69.280 1.00 43.91 109 ILE D O 1
ATOM 8703 N N . GLY D 2 110 ? 129.968 62.276 69.052 1.00 36.45 110 GLY D N 1
ATOM 8704 C CA . GLY D 2 110 ? 129.845 63.363 70.006 1.00 42.25 110 GLY D CA 1
ATOM 8705 C C . GLY D 2 110 ? 130.334 63.049 71.407 1.00 44.75 110 GLY D C 1
ATOM 8706 O O . GLY D 2 110 ? 130.818 63.933 72.107 1.00 47.76 110 GLY D O 1
ATOM 8707 N N . LEU D 2 111 ? 130.189 61.794 71.826 1.00 46.00 111 LEU D N 1
ATOM 8708 C CA . LEU D 2 111 ? 130.633 61.382 73.153 1.00 44.68 111 LEU D CA 1
ATOM 8709 C C . LEU D 2 111 ? 132.149 61.425 73.196 1.00 48.03 111 LEU D C 1
ATOM 8710 O O . LEU D 2 111 ? 132.718 62.049 74.070 1.00 51.23 111 LEU D O 1
ATOM 8715 N N . GLN D 2 112 ? 132.800 60.759 72.250 1.00 46.43 112 GLN D N 1
ATOM 8716 C CA . GLN D 2 112 ? 134.247 60.746 72.219 1.00 47.06 112 GLN D CA 1
ATOM 8717 C C . GLN D 2 112 ? 134.746 62.169 72.124 1.00 49.26 112 GLN D C 1
ATOM 8718 O O . GLN D 2 112 ? 135.617 62.581 72.879 1.00 56.34 112 GLN D O 1
ATOM 8724 N N . GLU D 2 113 ? 134.196 62.927 71.190 1.00 50.04 113 GLU D N 1
ATOM 8725 C CA . GLU D 2 113 ? 134.632 64.298 71.027 1.00 60.22 113 GLU D CA 1
ATOM 8726 C C . GLU D 2 113 ? 134.503 65.017 72.344 1.00 61.58 113 GLU D C 1
ATOM 8727 O O . GLU D 2 113 ? 135.143 66.039 72.581 1.00 70.96 113 GLU D O 1
ATOM 8733 N N . SER D 2 114 ? 133.660 64.466 73.203 1.00 65.22 114 SER D N 1
ATOM 8734 C CA . SER D 2 114 ? 133.417 65.042 74.521 1.00 70.61 114 SER D CA 1
ATOM 8735 C C . SER D 2 114 ? 134.388 64.554 75.590 1.00 69.08 114 SER D C 1
ATOM 8736 O O . SER D 2 114 ? 134.521 65.160 76.645 1.00 72.07 114 SER D O 1
ATOM 8739 N N . LEU D 2 115 ? 135.036 63.431 75.325 1.00 68.87 115 LEU D N 1
ATOM 8740 C CA . LEU D 2 115 ? 136.015 62.899 76.253 1.00 64.32 115 LEU D CA 1
ATOM 8741 C C . LEU D 2 115 ? 137.298 63.668 75.973 1.00 64.70 115 LEU D C 1
ATOM 8742 O O . LEU D 2 115 ? 138.117 63.865 76.861 1.00 66.87 115 LEU D O 1
ATOM 8747 N N . TRP D 2 116 ? 137.466 64.113 74.732 1.00 65.61 116 TRP D N 1
ATOM 8748 C CA . TRP D 2 116 ? 138.633 64.899 74.374 1.00 66.91 116 TRP D CA 1
ATOM 8749 C C . TRP D 2 116 ? 138.474 66.280 75.047 1.00 65.64 116 TRP D C 1
ATOM 8750 O O . TRP D 2 116 ? 139.452 66.990 75.277 1.00 67.37 116 TRP D O 1
ATOM 8761 N N . GLU D 2 117 ? 137.240 66.650 75.375 1.00 64.81 117 GLU D N 1
ATOM 8762 C CA . GLU D 2 117 ? 136.963 67.936 76.018 1.00 71.84 117 GLU D CA 1
ATOM 8763 C C . GLU D 2 117 ? 137.515 67.940 77.430 1.00 71.21 117 GLU D C 1
ATOM 8764 O O . GLU D 2 117 ? 137.860 68.991 77.965 1.00 70.30 117 GLU D O 1
ATOM 8770 N N . LEU D 2 118 ? 137.559 66.755 78.036 1.00 72.26 118 LEU D N 1
ATOM 8771 C CA . LEU D 2 118 ? 138.073 66.577 79.392 1.00 71.38 118 LEU D CA 1
ATOM 8772 C C . LEU D 2 118 ? 139.572 66.714 79.351 1.00 76.07 118 LEU D C 1
ATOM 8773 O O . LEU D 2 118 ? 140.125 67.574 80.027 1.00 81.29 118 LEU D O 1
ATOM 8778 N N . ALA D 2 119 ? 140.229 65.857 78.571 1.00 76.13 119 ALA D N 1
ATOM 8779 C CA . ALA D 2 119 ? 141.675 65.916 78.434 1.00 77.61 119 ALA D CA 1
ATOM 8780 C C . ALA D 2 119 ? 142.098 67.383 78.375 1.00 81.22 119 ALA D C 1
ATOM 8781 O O . ALA D 2 119 ? 142.672 67.900 79.327 1.00 84.10 119 ALA D O 1
ATOM 8783 N N . SER D 2 120 ? 141.805 68.055 77.266 1.00 84.05 120 SER D N 1
ATOM 8784 C CA . SER D 2 120 ? 142.149 69.465 77.124 1.00 88.31 120 SER D CA 1
ATOM 8785 C C . SER D 2 120 ? 142.001 70.193 78.464 1.00 87.11 120 SER D C 1
ATOM 8786 O O . SER D 2 120 ? 142.916 70.896 78.909 1.00 89.21 120 SER D O 1
ATOM 8789 N N . GLU D 2 121 ? 140.839 70.023 79.095 1.00 84.98 121 GLU D N 1
ATOM 8790 C CA . GLU D 2 121 ? 140.554 70.665 80.374 1.00 80.67 121 GLU D CA 1
ATOM 8791 C C . GLU D 2 121 ? 141.497 70.186 81.471 1.00 73.40 121 GLU D C 1
ATOM 8792 O O . GLU D 2 121 ? 141.980 70.988 82.264 1.00 79.46 121 GLU D O 1
ATOM 8798 N N . ILE D 2 122 ? 141.764 68.887 81.526 1.00 64.17 122 ILE D N 1
ATOM 8799 C CA . ILE D 2 122 ? 142.666 68.362 82.547 1.00 61.97 122 ILE D CA 1
ATOM 8800 C C . ILE D 2 122 ? 144.077 68.841 82.230 1.00 63.51 122 ILE D C 1
ATOM 8801 O O . ILE D 2 122 ? 144.786 69.348 83.091 1.00 70.37 122 ILE D O 1
ATOM 8806 N N . THR D 2 123 ? 144.486 68.685 80.985 1.00 66.61 123 THR D N 1
ATOM 8807 C CA . THR D 2 123 ? 145.805 69.135 80.575 1.00 72.01 123 THR D CA 1
ATOM 8808 C C . THR D 2 123 ? 145.937 70.606 80.935 1.00 74.95 123 THR D C 1
ATOM 8809 O O . THR D 2 123 ? 146.953 71.028 81.458 1.00 73.87 123 THR D O 1
ATOM 8813 N N . ASN D 2 124 ? 144.910 71.387 80.622 1.00 82.26 124 ASN D N 1
ATOM 8814 C CA . ASN D 2 124 ? 144.915 72.806 80.942 1.00 90.11 124 ASN D CA 1
ATOM 8815 C C . ASN D 2 124 ? 144.782 72.931 82.461 1.00 93.28 124 ASN D C 1
ATOM 8816 O O . ASN D 2 124 ? 143.837 73.542 82.975 1.00 97.80 124 ASN D O 1
ATOM 8821 N N . ARG D 2 125 ? 145.715 72.331 83.186 1.00 86.82 125 ARG D N 1
ATOM 8822 C CA . ARG D 2 125 ? 145.648 72.413 84.624 1.00 86.71 125 ARG D CA 1
ATOM 8823 C C . ARG D 2 125 ? 147.004 72.480 85.285 1.00 89.55 125 ARG D C 1
ATOM 8824 O O . ARG D 2 125 ? 147.089 72.257 86.486 1.00 96.21 125 ARG D O 1
ATOM 8832 N N . ALA D 2 126 ? 148.048 72.777 84.501 1.00 90.70 126 ALA D N 1
ATOM 8833 C CA . ALA D 2 126 ? 149.441 72.923 84.986 1.00 93.40 126 ALA D CA 1
ATOM 8834 C C . ALA D 2 126 ? 150.560 72.514 84.035 1.00 92.94 126 ALA D C 1
ATOM 8835 O O . ALA D 2 126 ? 150.436 71.583 83.227 1.00 83.07 126 ALA D O 1
ATOM 8837 N N . GLY D 2 127 ? 151.673 73.229 84.155 1.00 96.06 127 GLY D N 1
ATOM 8838 C CA . GLY D 2 127 ? 152.829 72.913 83.338 1.00 96.39 127 GLY D CA 1
ATOM 8839 C C . GLY D 2 127 ? 153.527 71.792 84.079 1.00 93.29 127 GLY D C 1
ATOM 8840 O O . GLY D 2 127 ? 154.394 71.093 83.545 1.00 87.79 127 GLY D O 1
ATOM 8841 N N . ASP D 2 128 ? 153.130 71.625 85.338 1.00 93.50 128 ASP D N 1
ATOM 8842 C CA . ASP D 2 128 ? 153.709 70.587 86.174 1.00 93.45 128 ASP D CA 1
ATOM 8843 C C . ASP D 2 128 ? 153.129 69.276 85.699 1.00 94.36 128 ASP D C 1
ATOM 8844 O O . ASP D 2 128 ? 153.841 68.281 85.529 1.00 81.83 128 ASP D O 1
ATOM 8849 N N . LEU D 2 129 ? 151.822 69.300 85.469 1.00 104.82 129 LEU D N 1
ATOM 8850 C CA . LEU D 2 129 ? 151.134 68.124 84.982 1.00 114.91 129 LEU D CA 1
ATOM 8851 C C . LEU D 2 129 ? 151.672 67.965 83.576 1.00 119.57 129 LEU D C 1
ATOM 8852 O O . LEU D 2 129 ? 152.485 67.075 83.314 1.00 125.75 129 LEU D O 1
ATOM 8857 N N . ALA D 2 130 ? 151.226 68.894 82.720 1.00 115.65 130 ALA D N 1
ATOM 8858 C CA . ALA D 2 130 ? 151.552 69.002 81.298 1.00 111.83 130 ALA D CA 1
ATOM 8859 C C . ALA D 2 130 ? 152.543 67.973 80.746 1.00 108.75 130 ALA D C 1
ATOM 8860 O O . ALA D 2 130 ? 153.461 68.309 79.993 1.00 113.17 130 ALA D O 1
ATOM 8862 N N . VAL D 2 131 ? 152.342 66.715 81.113 1.00 100.89 131 VAL D N 1
ATOM 8863 C CA . VAL D 2 131 ? 153.199 65.647 80.648 1.00 98.26 131 VAL D CA 1
ATOM 8864 C C . VAL D 2 131 ? 152.478 64.982 79.487 1.00 98.36 131 VAL D C 1
ATOM 8865 O O . VAL D 2 131 ? 153.116 64.536 78.538 1.00 101.88 131 VAL D O 1
ATOM 8869 N N . GLU D 2 132 ? 151.146 64.944 79.573 1.00 97.58 132 GLU D N 1
ATOM 8870 C CA . GLU D 2 132 ? 150.290 64.326 78.560 1.00 96.45 132 GLU D CA 1
ATOM 8871 C C . GLU D 2 132 ? 151.085 63.624 77.490 1.00 91.77 132 GLU D C 1
ATOM 8872 O O . GLU D 2 132 ? 151.528 64.223 76.505 1.00 90.81 132 GLU D O 1
ATOM 8878 N N . VAL D 2 133 ? 151.279 62.340 77.713 1.00 88.40 133 VAL D N 1
ATOM 8879 C CA . VAL D 2 133 ? 152.011 61.512 76.789 1.00 88.73 133 VAL D CA 1
ATOM 8880 C C . VAL D 2 133 ? 151.094 61.238 75.621 1.00 89.63 133 VAL D C 1
ATOM 8881 O O . VAL D 2 133 ? 150.997 62.031 74.680 1.00 93.12 133 VAL D O 1
ATOM 8885 N N . SER D 2 134 ? 150.432 60.090 75.699 1.00 88.78 134 SER D N 1
ATOM 8886 C CA . SER D 2 134 ? 149.466 59.673 74.700 1.00 91.75 134 SER D CA 1
ATOM 8887 C C . SER D 2 134 ? 148.175 60.409 75.093 1.00 94.22 134 SER D C 1
ATOM 8888 O O . SER D 2 134 ? 148.046 60.869 76.233 1.00 94.67 134 SER D O 1
ATOM 8891 N N . PRO D 2 135 ? 147.207 60.534 74.164 1.00 94.01 135 PRO D N 1
ATOM 8892 C CA . PRO D 2 135 ? 145.930 61.224 74.442 1.00 88.64 135 PRO D CA 1
ATOM 8893 C C . PRO D 2 135 ? 145.092 60.529 75.515 1.00 82.27 135 PRO D C 1
ATOM 8894 O O . PRO D 2 135 ? 144.703 59.359 75.368 1.00 74.37 135 PRO D O 1
ATOM 8898 N N . GLY D 2 136 ? 144.815 61.270 76.583 1.00 79.94 136 GLY D N 1
ATOM 8899 C CA . GLY D 2 136 ? 144.045 60.723 77.684 1.00 83.15 136 GLY D CA 1
ATOM 8900 C C . GLY D 2 136 ? 144.951 60.305 78.831 1.00 87.04 136 GLY D C 1
ATOM 8901 O O . GLY D 2 136 ? 144.498 60.228 79.986 1.00 86.48 136 GLY D O 1
ATOM 8902 N N . CYS D 2 137 ? 146.225 60.050 78.503 1.00 87.41 137 CYS D N 1
ATOM 8903 C CA . CYS D 2 137 ? 147.239 59.638 79.474 1.00 87.96 137 CYS D CA 1
ATOM 8904 C C . CYS D 2 137 ? 148.336 60.687 79.687 1.00 84.78 137 CYS D C 1
ATOM 8905 O O . CYS D 2 137 ? 148.798 61.341 78.753 1.00 84.89 137 CYS D O 1
ATOM 8908 N N . TRP D 2 138 ? 148.745 60.835 80.937 1.00 80.24 138 TRP D N 1
ATOM 8909 C CA . TRP D 2 138 ? 149.747 61.814 81.313 1.00 81.36 138 TRP D CA 1
ATOM 8910 C C . TRP D 2 138 ? 150.537 61.221 82.463 1.00 80.58 138 TRP D C 1
ATOM 8911 O O . TRP D 2 138 ? 150.040 60.346 83.168 1.00 76.11 138 TRP D O 1
ATOM 8922 N N . ILE D 2 139 ? 151.764 61.701 82.640 1.00 83.37 139 ILE D N 1
ATOM 8923 C CA . ILE D 2 139 ? 152.645 61.236 83.713 1.00 86.30 139 ILE D CA 1
ATOM 8924 C C . ILE D 2 139 ? 153.149 62.373 84.607 1.00 87.20 139 ILE D C 1
ATOM 8925 O O . ILE D 2 139 ? 154.096 63.074 84.254 1.00 87.80 139 ILE D O 1
ATOM 8930 N N . ILE D 2 140 ? 152.539 62.569 85.764 1.00 88.26 140 ILE D N 1
ATOM 8931 C CA . ILE D 2 140 ? 153.026 63.629 86.621 1.00 92.27 140 ILE D CA 1
ATOM 8932 C C . ILE D 2 140 ? 154.031 63.042 87.607 1.00 96.81 140 ILE D C 1
ATOM 8933 O O . ILE D 2 140 ? 154.137 61.820 87.741 1.00 91.92 140 ILE D O 1
ATOM 8938 N N . ASP D 2 141 ? 154.798 63.924 88.250 1.00 102.86 141 ASP D N 1
ATOM 8939 C CA . ASP D 2 141 ? 155.787 63.533 89.259 1.00 104.12 141 ASP D CA 1
ATOM 8940 C C . ASP D 2 141 ? 155.207 63.864 90.645 1.00 100.98 141 ASP D C 1
ATOM 8941 O O . ASP D 2 141 ? 155.081 65.044 91.017 1.00 96.14 141 ASP D O 1
ATOM 8946 N N . ASN D 2 142 ? 154.861 62.825 91.403 1.00 97.27 142 ASN D N 1
ATOM 8947 C CA . ASN D 2 142 ? 154.273 63.020 92.716 1.00 94.70 142 ASN D CA 1
ATOM 8948 C C . ASN D 2 142 ? 155.188 63.735 93.697 1.00 94.81 142 ASN D C 1
ATOM 8949 O O . ASN D 2 142 ? 154.778 64.030 94.829 1.00 88.02 142 ASN D O 1
ATOM 8954 N N . ASN D 2 143 ? 156.423 64.005 93.267 1.00 96.73 143 ASN D N 1
ATOM 8955 C CA . ASN D 2 143 ? 157.363 64.741 94.105 1.00 98.29 143 ASN D CA 1
ATOM 8956 C C . ASN D 2 143 ? 156.953 66.208 93.990 1.00 99.22 143 ASN D C 1
ATOM 8957 O O . ASN D 2 143 ? 157.059 66.964 94.974 1.00 102.71 143 ASN D O 1
ATOM 8962 N N . ILE D 2 144 ? 156.484 66.599 92.792 1.00 94.41 144 ILE D N 1
ATOM 8963 C CA . ILE D 2 144 ? 156.010 67.969 92.550 1.00 91.63 144 ILE D CA 1
ATOM 8964 C C . ILE D 2 144 ? 154.500 67.933 92.683 1.00 92.50 144 ILE D C 1
ATOM 8965 O O . ILE D 2 144 ? 153.892 68.802 93.331 1.00 92.00 144 ILE D O 1
ATOM 8970 N N . CYS D 2 145 ? 153.898 66.918 92.068 1.00 93.34 145 CYS D N 1
ATOM 8971 C CA . CYS D 2 145 ? 152.460 66.765 92.172 1.00 97.74 145 CYS D CA 1
ATOM 8972 C C . CYS D 2 145 ? 152.019 65.649 93.135 1.00 95.59 145 CYS D C 1
ATOM 8973 O O . CYS D 2 145 ? 151.721 64.518 92.715 1.00 92.70 145 CYS D O 1
ATOM 8976 N N . ASP D 2 146 ? 151.992 65.998 94.425 1.00 91.75 146 ASP D N 1
ATOM 8977 C CA . ASP D 2 146 ? 151.559 65.106 95.490 1.00 88.80 146 ASP D CA 1
ATOM 8978 C C . ASP D 2 146 ? 150.092 64.761 95.238 1.00 90.04 146 ASP D C 1
ATOM 8979 O O . ASP D 2 146 ? 149.429 65.391 94.396 1.00 84.85 146 ASP D O 1
ATOM 8984 N N . GLN D 2 147 ? 149.579 63.774 95.970 1.00 91.43 147 GLN D N 1
ATOM 8985 C CA . GLN D 2 147 ? 148.179 63.400 95.810 1.00 93.91 147 GLN D CA 1
ATOM 8986 C C . GLN D 2 147 ? 147.329 64.672 95.717 1.00 95.68 147 GLN D C 1
ATOM 8987 O O . GLN D 2 147 ? 146.601 64.860 94.739 1.00 98.40 147 GLN D O 1
ATOM 8993 N N . SER D 2 148 ? 147.446 65.543 96.724 1.00 95.00 148 SER D N 1
ATOM 8994 C CA . SER D 2 148 ? 146.690 66.788 96.759 1.00 98.96 148 SER D CA 1
ATOM 8995 C C . SER D 2 148 ? 146.410 67.344 95.371 1.00 102.04 148 SER D C 1
ATOM 8996 O O . SER D 2 148 ? 145.252 67.354 94.941 1.00 106.98 148 SER D O 1
ATOM 8999 N N . CYS D 2 149 ? 147.434 67.800 94.650 1.00 99.86 149 CYS D N 1
ATOM 9000 C CA . CYS D 2 149 ? 147.147 68.322 93.310 1.00 100.22 149 CYS D CA 1
ATOM 9001 C C . CYS D 2 149 ? 146.642 67.234 92.351 1.00 93.53 149 CYS D C 1
ATOM 9002 O O . CYS D 2 149 ? 145.803 67.522 91.492 1.00 92.30 149 CYS D O 1
ATOM 9005 N N . GLN D 2 150 ? 147.140 66.000 92.481 1.00 85.04 150 GLN D N 1
ATOM 9006 C CA . GLN D 2 150 ? 146.660 64.935 91.607 1.00 82.19 150 GLN D CA 1
ATOM 9007 C C . GLN D 2 150 ? 145.147 64.994 91.698 1.00 83.90 150 GLN D C 1
ATOM 9008 O O . GLN D 2 150 ? 144.447 65.062 90.685 1.00 85.02 150 GLN D O 1
ATOM 9014 N N . ASN D 2 151 ? 144.649 64.987 92.928 1.00 83.62 151 ASN D N 1
ATOM 9015 C CA . ASN D 2 151 ? 143.218 65.061 93.155 1.00 88.93 151 ASN D CA 1
ATOM 9016 C C . ASN D 2 151 ? 142.662 66.353 92.556 1.00 90.30 151 ASN D C 1
ATOM 9017 O O . ASN D 2 151 ? 141.591 66.340 91.941 1.00 96.97 151 ASN D O 1
ATOM 9022 N N . PHE D 2 152 ? 143.383 67.462 92.714 1.00 87.12 152 PHE D N 1
ATOM 9023 C CA . PHE D 2 152 ? 142.928 68.720 92.134 1.00 83.14 152 PHE D CA 1
ATOM 9024 C C . PHE D 2 152 ? 142.894 68.531 90.622 1.00 80.03 152 PHE D C 1
ATOM 9025 O O . PHE D 2 152 ? 141.836 68.665 89.999 1.00 81.64 152 PHE D O 1
ATOM 9033 N N . ILE D 2 153 ? 144.057 68.207 90.056 1.00 72.73 153 ILE D N 1
ATOM 9034 C CA . ILE D 2 153 ? 144.212 67.972 88.617 1.00 71.09 153 ILE D CA 1
ATOM 9035 C C . ILE D 2 153 ? 143.074 67.170 88.031 1.00 70.72 153 ILE D C 1
ATOM 9036 O O . ILE D 2 153 ? 142.419 67.608 87.085 1.00 71.47 153 ILE D O 1
ATOM 9041 N N . PHE D 2 154 ? 142.877 65.976 88.579 1.00 68.78 154 PHE D N 1
ATOM 9042 C CA . PHE D 2 154 ? 141.817 65.087 88.141 1.00 72.65 154 PHE D CA 1
ATOM 9043 C C . PHE D 2 154 ? 140.626 65.215 89.095 1.00 79.31 154 PHE D C 1
ATOM 9044 O O . PHE D 2 154 ? 140.072 66.303 89.222 1.00 81.94 154 PHE D O 1
ATOM 9052 N N . LYS D 2 155 ? 140.233 64.152 89.778 1.00 80.14 155 LYS D N 1
ATOM 9053 C CA . LYS D 2 155 ? 139.083 64.227 90.684 1.00 89.63 155 LYS D CA 1
ATOM 9054 C C . LYS D 2 155 ? 138.455 65.607 91.030 1.00 96.52 155 LYS D C 1
ATOM 9055 O O . LYS D 2 155 ? 137.230 65.718 91.042 1.00 102.38 155 LYS D O 1
ATOM 9061 N N . PHE D 2 156 ? 139.269 66.629 91.328 1.00 106.73 156 PHE D N 1
ATOM 9062 C CA . PHE D 2 156 ? 138.811 68.008 91.649 1.00 119.09 156 PHE D CA 1
ATOM 9063 C C . PHE D 2 156 ? 138.315 68.357 93.074 1.00 131.70 156 PHE D C 1
ATOM 9064 O O . PHE D 2 156 ? 137.195 68.875 93.203 1.00 137.88 156 PHE D O 1
ATOM 9072 N N . ASN D 2 157 ? 139.120 68.128 94.124 1.00 138.38 157 ASN D N 1
ATOM 9073 C CA . ASN D 2 157 ? 138.689 68.428 95.515 1.00 145.10 157 ASN D CA 1
ATOM 9074 C C . ASN D 2 157 ? 138.875 69.904 95.910 1.00 145.00 157 ASN D C 1
ATOM 9075 O O . ASN D 2 157 ? 138.361 70.351 96.949 1.00 145.77 157 ASN D O 1
ATOM 9080 N N . GLU D 2 158 ? 139.601 70.647 95.073 1.00 144.19 158 GLU D N 1
ATOM 9081 C CA . GLU D 2 158 ? 139.874 72.076 95.289 1.00 141.50 158 GLU D CA 1
ATOM 9082 C C . GLU D 2 158 ? 140.585 72.386 96.614 1.00 135.25 158 GLU D C 1
ATOM 9083 O O . GLU D 2 158 ? 140.189 73.294 97.347 1.00 134.02 158 GLU D O 1
ATOM 9089 N N . THR D 2 159 ? 141.645 71.631 96.901 1.00 133.59 159 THR D N 1
ATOM 9090 C CA . THR D 2 159 ? 142.430 71.797 98.128 1.00 137.15 159 THR D CA 1
ATOM 9091 C C . THR D 2 159 ? 143.912 71.358 97.986 1.00 137.81 159 THR D C 1
ATOM 9092 O O . THR D 2 159 ? 144.197 70.172 97.786 1.00 136.26 159 THR D O 1
ATOM 9096 N N . ALA D 2 160 ? 144.843 72.314 98.093 1.00 137.79 160 ALA D N 1
ATOM 9097 C CA . ALA D 2 160 ? 146.298 72.043 98.000 1.00 139.94 160 ALA D CA 1
ATOM 9098 C C . ALA D 2 160 ? 146.759 71.808 96.549 1.00 139.89 160 ALA D C 1
ATOM 9099 O O . ALA D 2 160 ? 147.428 70.795 96.242 1.00 142.20 160 ALA D O 1
ATOM 9101 N N . PRO D 2 161 ? 146.398 72.768 95.649 1.00 141.52 161 PRO D N 1
ATOM 9102 C CA . PRO D 2 161 ? 146.603 72.909 94.201 1.00 138.77 161 PRO D CA 1
ATOM 9103 C C . PRO D 2 161 ? 147.690 73.780 93.597 1.00 139.05 161 PRO D C 1
ATOM 9104 O O . PRO D 2 161 ? 148.776 73.313 93.242 1.00 139.40 161 PRO D O 1
ATOM 9108 N N . VAL D 2 162 ? 147.315 75.051 93.427 1.00 143.03 162 VAL D N 1
ATOM 9109 C CA . VAL D 2 162 ? 148.160 76.058 92.801 1.00 150.24 162 VAL D CA 1
ATOM 9110 C C . VAL D 2 162 ? 147.844 77.554 93.118 1.00 150.84 162 VAL D C 1
ATOM 9111 O O . VAL D 2 162 ? 146.965 78.153 92.470 1.00 149.70 162 VAL D O 1
ATOM 9115 N N . PRO D 2 163 ? 148.546 78.164 94.122 1.00 150.75 163 PRO D N 1
ATOM 9116 C CA . PRO D 2 163 ? 148.398 79.574 94.556 1.00 148.67 163 PRO D CA 1
ATOM 9117 C C . PRO D 2 163 ? 149.291 80.645 93.856 1.00 147.24 163 PRO D C 1
ATOM 9118 O O . PRO D 2 163 ? 148.811 81.350 92.960 1.00 142.06 163 PRO D O 1
ATOM 9122 N N . THR D 2 164 ? 150.566 80.745 94.275 1.00 149.49 164 THR D N 1
ATOM 9123 C CA . THR D 2 164 ? 151.576 81.714 93.768 1.00 151.87 164 THR D CA 1
ATOM 9124 C C . THR D 2 164 ? 150.965 83.034 93.282 1.00 151.16 164 THR D C 1
ATOM 9125 O O . THR D 2 164 ? 151.110 84.062 93.948 1.00 148.93 164 THR D O 1
ATOM 9129 N N . ILE D 2 165 ? 150.288 83.014 92.133 1.00 150.89 165 ILE D N 1
ATOM 9130 C CA . ILE D 2 165 ? 149.644 84.219 91.597 1.00 146.89 165 ILE D CA 1
ATOM 9131 C C . ILE D 2 165 ? 148.787 84.830 92.702 1.00 145.77 165 ILE D C 1
ATOM 9132 O O . ILE D 2 165 ? 148.466 86.028 92.684 1.00 143.21 165 ILE D O 1
ATOM 9134 N N . GLU E 1 1 ? 154.944 87.902 76.023 1.00 103.91 1 GLU E N 1
ATOM 9135 C CA . GLU E 1 1 ? 155.708 86.953 76.875 1.00 105.91 1 GLU E CA 1
ATOM 9136 C C . GLU E 1 1 ? 154.714 85.929 77.378 1.00 109.85 1 GLU E C 1
ATOM 9137 O O . GLU E 1 1 ? 154.870 84.719 77.199 1.00 113.94 1 GLU E O 1
ATOM 9143 N N . LYS E 1 2 ? 153.660 86.445 77.984 1.00 107.75 2 LYS E N 1
ATOM 9144 C CA . LYS E 1 2 ? 152.625 85.606 78.538 1.00 106.60 2 LYS E CA 1
ATOM 9145 C C . LYS E 1 2 ? 151.315 85.889 77.808 1.00 102.47 2 LYS E C 1
ATOM 9146 O O . LYS E 1 2 ? 150.275 86.094 78.434 1.00 106.01 2 LYS E O 1
ATOM 9152 N N . ILE E 1 3 ? 151.381 85.904 76.481 1.00 93.19 3 ILE E N 1
ATOM 9153 C CA . ILE E 1 3 ? 150.219 86.149 75.653 1.00 87.38 3 ILE E CA 1
ATOM 9154 C C . ILE E 1 3 ? 149.465 84.844 75.431 1.00 85.61 3 ILE E C 1
ATOM 9155 O O . ILE E 1 3 ? 149.685 83.862 76.127 1.00 86.75 3 ILE E O 1
ATOM 9160 N N . LYS E 1 4 ? 148.573 84.841 74.451 1.00 84.76 4 LYS E N 1
ATOM 9161 C CA . LYS E 1 4 ? 147.793 83.659 74.131 1.00 79.62 4 LYS E CA 1
ATOM 9162 C C . LYS E 1 4 ? 146.969 83.905 72.880 1.00 80.77 4 LYS E C 1
ATOM 9163 O O . LYS E 1 4 ? 146.026 84.688 72.907 1.00 85.21 4 LYS E O 1
ATOM 9169 N N . ILE E 1 5 ? 147.330 83.252 71.782 1.00 76.70 5 ILE E N 1
ATOM 9170 C CA . ILE E 1 5 ? 146.584 83.411 70.544 1.00 78.09 5 ILE E CA 1
ATOM 9171 C C . ILE E 1 5 ? 145.680 82.179 70.412 1.00 80.97 5 ILE E C 1
ATOM 9172 O O . ILE E 1 5 ? 145.990 81.116 70.957 1.00 81.09 5 ILE E O 1
ATOM 9177 N N . CYS E 1 6 ? 144.558 82.325 69.708 1.00 82.76 6 CYS E N 1
ATOM 9178 C CA . CYS E 1 6 ? 143.634 81.213 69.522 1.00 82.08 6 CYS E CA 1
ATOM 9179 C C . CYS E 1 6 ? 142.788 81.354 68.272 1.00 82.06 6 CYS E C 1
ATOM 9180 O O . CYS E 1 6 ? 142.215 82.412 68.012 1.00 86.44 6 CYS E O 1
ATOM 9183 N N . LEU E 1 7 ? 142.715 80.293 67.483 1.00 79.97 7 LEU E N 1
ATOM 9184 C CA . LEU E 1 7 ? 141.864 80.359 66.321 1.00 79.95 7 LEU E CA 1
ATOM 9185 C C . LEU E 1 7 ? 140.483 80.263 66.946 1.00 76.76 7 LEU E C 1
ATOM 9186 O O . LEU E 1 7 ? 140.088 79.199 67.404 1.00 78.73 7 LEU E O 1
ATOM 9191 N N . GLN E 1 8 ? 139.754 81.369 66.986 1.00 75.28 8 GLN E N 1
ATOM 9192 C CA . GLN E 1 8 ? 138.437 81.360 67.599 1.00 76.88 8 GLN E CA 1
ATOM 9193 C C . GLN E 1 8 ? 137.231 81.277 66.648 1.00 79.46 8 GLN E C 1
ATOM 9194 O O . GLN E 1 8 ? 137.234 81.854 65.553 1.00 81.80 8 GLN E O 1
ATOM 9200 N N . LYS E 1 9 ? 136.205 80.544 67.081 1.00 75.00 9 LYS E N 1
ATOM 9201 C CA . LYS E 1 9 ? 134.970 80.394 66.314 1.00 70.03 9 LYS E CA 1
ATOM 9202 C C . LYS E 1 9 ? 133.899 81.182 67.071 1.00 68.62 9 LYS E C 1
ATOM 9203 O O . LYS E 1 9 ? 133.467 80.786 68.157 1.00 62.81 9 LYS E O 1
ATOM 9209 N N . GLN E 1 10 ? 133.457 82.293 66.504 1.00 70.95 10 GLN E N 1
ATOM 9210 C CA . GLN E 1 10 ? 132.479 83.107 67.204 1.00 74.28 10 GLN E CA 1
ATOM 9211 C C . GLN E 1 10 ? 131.225 83.343 66.413 1.00 75.15 10 GLN E C 1
ATOM 9212 O O . GLN E 1 10 ? 131.287 83.760 65.255 1.00 75.67 10 GLN E O 1
ATOM 9218 N N . VAL E 1 11 ? 130.087 83.112 67.055 1.00 71.45 11 VAL E N 1
ATOM 9219 C CA . VAL E 1 11 ? 128.824 83.292 66.383 1.00 75.15 11 VAL E CA 1
ATOM 9220 C C . VAL E 1 11 ? 127.896 84.284 67.075 1.00 73.41 11 VAL E C 1
ATOM 9221 O O . VAL E 1 11 ? 127.569 84.122 68.246 1.00 72.11 11 VAL E O 1
ATOM 9225 N N . ASN E 1 12 ? 127.497 85.320 66.328 1.00 75.07 12 ASN E N 1
ATOM 9226 C CA . ASN E 1 12 ? 126.603 86.368 66.820 1.00 74.84 12 ASN E CA 1
ATOM 9227 C C . ASN E 1 12 ? 125.114 86.061 66.572 1.00 74.88 12 ASN E C 1
ATOM 9228 O O . ASN E 1 12 ? 124.682 84.914 66.678 1.00 69.83 12 ASN E O 1
ATOM 9233 N N . SER E 1 13 ? 124.325 87.081 66.248 1.00 75.09 13 SER E N 1
ATOM 9234 C CA . SER E 1 13 ? 122.904 86.872 66.037 1.00 78.04 13 SER E CA 1
ATOM 9235 C C . SER E 1 13 ? 122.539 86.554 64.606 1.00 82.45 13 SER E C 1
ATOM 9236 O O . SER E 1 13 ? 121.566 85.844 64.366 1.00 89.28 13 SER E O 1
ATOM 9239 N N . SER E 1 14 ? 123.310 87.071 63.654 1.00 83.44 14 SER E N 1
ATOM 9240 C CA . SER E 1 14 ? 123.039 86.810 62.245 1.00 83.22 14 SER E CA 1
ATOM 9241 C C . SER E 1 14 ? 123.272 85.324 61.904 1.00 85.19 14 SER E C 1
ATOM 9242 O O . SER E 1 14 ? 123.377 84.945 60.737 1.00 85.89 14 SER E O 1
ATOM 9245 N N . PHE E 1 15 ? 123.327 84.492 62.941 1.00 89.10 15 PHE E N 1
ATOM 9246 C CA . PHE E 1 15 ? 123.530 83.052 62.808 1.00 97.36 15 PHE E CA 1
ATOM 9247 C C . PHE E 1 15 ? 122.233 82.266 62.647 1.00 96.83 15 PHE E C 1
ATOM 9248 O O . PHE E 1 15 ? 121.136 82.817 62.664 1.00 98.86 15 PHE E O 1
ATOM 9256 N N . SER E 1 16 ? 122.397 80.953 62.535 1.00 93.44 16 SER E N 1
ATOM 9257 C CA . SER E 1 16 ? 121.309 79.988 62.410 1.00 85.94 16 SER E CA 1
ATOM 9258 C C . SER E 1 16 ? 122.036 78.664 62.612 1.00 75.52 16 SER E C 1
ATOM 9259 O O . SER E 1 16 ? 123.158 78.486 62.140 1.00 70.82 16 SER E O 1
ATOM 9262 N N . LEU E 1 17 ? 121.420 77.729 63.311 1.00 64.56 17 LEU E N 1
ATOM 9263 C CA . LEU E 1 17 ? 122.112 76.477 63.547 1.00 56.91 17 LEU E CA 1
ATOM 9264 C C . LEU E 1 17 ? 121.562 75.211 62.875 1.00 60.30 17 LEU E C 1
ATOM 9265 O O . LEU E 1 17 ? 120.676 74.551 63.420 1.00 66.14 17 LEU E O 1
ATOM 9270 N N . HIS E 1 18 ? 122.106 74.852 61.713 1.00 54.69 18 HIS E N 1
ATOM 9271 C CA . HIS E 1 18 ? 121.675 73.642 61.018 1.00 50.56 18 HIS E CA 1
ATOM 9272 C C . HIS E 1 18 ? 122.346 72.439 61.662 1.00 47.54 18 HIS E C 1
ATOM 9273 O O . HIS E 1 18 ? 123.564 72.362 61.663 1.00 46.51 18 HIS E O 1
ATOM 9280 N N . ASN E 1 19 ? 121.583 71.495 62.190 1.00 46.93 19 ASN E N 1
ATOM 9281 C CA . ASN E 1 19 ? 122.215 70.332 62.795 1.00 46.21 19 ASN E CA 1
ATOM 9282 C C . ASN E 1 19 ? 122.309 69.208 61.776 1.00 46.93 19 ASN E C 1
ATOM 9283 O O . ASN E 1 19 ? 121.469 69.093 60.885 1.00 58.96 19 ASN E O 1
ATOM 9288 N N . GLY E 1 20 ? 123.332 68.378 61.916 1.00 39.15 20 GLY E N 1
ATOM 9289 C CA . GLY E 1 20 ? 123.527 67.293 60.978 1.00 40.39 20 GLY E CA 1
ATOM 9290 C C . GLY E 1 20 ? 123.997 66.014 61.633 1.00 41.69 20 GLY E C 1
ATOM 9291 O O . GLY E 1 20 ? 124.248 65.976 62.837 1.00 44.20 20 GLY E O 1
ATOM 9292 N N . PHE E 1 21 ? 124.114 64.955 60.839 1.00 44.42 21 PHE E N 1
ATOM 9293 C CA . PHE E 1 21 ? 124.538 63.669 61.368 1.00 47.68 21 PHE E CA 1
ATOM 9294 C C . PHE E 1 21 ? 126.049 63.650 61.467 1.00 49.91 21 PHE E C 1
ATOM 9295 O O . PHE E 1 21 ? 126.767 63.483 60.464 1.00 53.88 21 PHE E O 1
ATOM 9303 N N . GLY E 1 22 ? 126.523 63.850 62.689 1.00 48.74 22 GLY E N 1
ATOM 9304 C CA . GLY E 1 22 ? 127.946 63.837 62.943 1.00 49.48 22 GLY E CA 1
ATOM 9305 C C . GLY E 1 22 ? 128.559 65.210 62.935 1.00 47.07 22 GLY E C 1
ATOM 9306 O O . GLY E 1 22 ? 129.646 65.404 62.388 1.00 55.29 22 GLY E O 1
ATOM 9307 N N . GLY E 1 23 ? 127.874 66.172 63.534 1.00 42.83 23 GLY E N 1
ATOM 9308 C CA . GLY E 1 23 ? 128.429 67.511 63.566 1.00 45.55 23 GLY E CA 1
ATOM 9309 C C . GLY E 1 23 ? 127.462 68.492 62.979 1.00 46.75 23 GLY E C 1
ATOM 9310 O O . GLY E 1 23 ? 126.800 68.165 61.996 1.00 59.95 23 GLY E O 1
ATOM 9311 N N . ASN E 1 24 ? 127.384 69.685 63.567 1.00 40.47 24 ASN E N 1
ATOM 9312 C CA . ASN E 1 24 ? 126.452 70.703 63.105 1.00 44.67 24 ASN E CA 1
ATOM 9313 C C . ASN E 1 24 ? 127.117 71.865 62.429 1.00 44.44 24 ASN E C 1
ATOM 9314 O O . ASN E 1 24 ? 128.315 71.837 62.200 1.00 45.88 24 ASN E O 1
ATOM 9319 N N . LEU E 1 25 ? 126.343 72.883 62.089 1.00 45.71 25 LEU E N 1
ATOM 9320 C CA . LEU E 1 25 ? 126.887 74.017 61.362 1.00 42.69 25 LEU E CA 1
ATOM 9321 C C . LEU E 1 25 ? 126.122 75.245 61.705 1.00 48.04 25 LEU E C 1
ATOM 9322 O O . LEU E 1 25 ? 124.889 75.226 61.760 1.00 56.59 25 LEU E O 1
ATOM 9327 N N . TYR E 1 26 ? 126.833 76.328 61.943 1.00 45.60 26 TYR E N 1
ATOM 9328 C CA . TYR E 1 26 ? 126.132 77.573 62.194 1.00 52.86 26 TYR E CA 1
ATOM 9329 C C . TYR E 1 26 ? 126.258 78.259 60.830 1.00 59.28 26 TYR E C 1
ATOM 9330 O O . TYR E 1 26 ? 127.281 78.070 60.145 1.00 55.55 26 TYR E O 1
ATOM 9339 N N . ALA E 1 27 ? 125.224 79.010 60.422 1.00 61.66 27 ALA E N 1
ATOM 9340 C CA . ALA E 1 27 ? 125.233 79.695 59.127 1.00 64.35 27 ALA E CA 1
ATOM 9341 C C . ALA E 1 27 ? 124.521 81.036 59.136 1.00 65.30 27 ALA E C 1
ATOM 9342 O O . ALA E 1 27 ? 123.594 81.256 59.918 1.00 60.72 27 ALA E O 1
ATOM 9344 N N . THR E 1 28 ? 124.963 81.913 58.236 1.00 69.09 28 THR E N 1
ATOM 9345 C CA . THR E 1 28 ? 124.423 83.258 58.089 1.00 70.84 28 THR E CA 1
ATOM 9346 C C . THR E 1 28 ? 123.222 83.305 57.163 1.00 76.93 28 THR E C 1
ATOM 9347 O O . THR E 1 28 ? 122.352 84.163 57.319 1.00 81.50 28 THR E O 1
ATOM 9351 N N . GLU E 1 29 ? 123.187 82.386 56.198 1.00 80.63 29 GLU E N 1
ATOM 9352 C CA . GLU E 1 29 ? 122.093 82.294 55.238 1.00 86.29 29 GLU E CA 1
ATOM 9353 C C . GLU E 1 29 ? 121.640 80.849 55.118 1.00 86.08 29 GLU E C 1
ATOM 9354 O O . GLU E 1 29 ? 122.279 79.938 55.643 1.00 84.26 29 GLU E O 1
ATOM 9360 N N . GLU E 1 30 ? 120.533 80.643 54.422 1.00 88.14 30 GLU E N 1
ATOM 9361 C CA . GLU E 1 30 ? 119.998 79.310 54.247 1.00 87.45 30 GLU E CA 1
ATOM 9362 C C . GLU E 1 30 ? 119.100 79.341 53.040 1.00 87.34 30 GLU E C 1
ATOM 9363 O O . GLU E 1 30 ? 118.514 80.384 52.739 1.00 93.74 30 GLU E O 1
ATOM 9369 N N . LYS E 1 31 ? 119.003 78.211 52.343 1.00 83.88 31 LYS E N 1
ATOM 9370 C CA . LYS E 1 31 ? 118.137 78.119 51.172 1.00 84.29 31 LYS E CA 1
ATOM 9371 C C . LYS E 1 31 ? 117.530 76.733 51.028 1.00 80.93 31 LYS E C 1
ATOM 9372 O O . LYS E 1 31 ? 118.004 75.773 51.626 1.00 80.62 31 LYS E O 1
ATOM 9378 N N . ARG E 1 32 ? 116.475 76.643 50.226 1.00 79.34 32 ARG E N 1
ATOM 9379 C CA . ARG E 1 32 ? 115.769 75.393 50.015 1.00 74.44 32 ARG E CA 1
ATOM 9380 C C . ARG E 1 32 ? 116.518 74.408 49.125 1.00 70.31 32 ARG E C 1
ATOM 9381 O O . ARG E 1 32 ? 117.178 74.781 48.150 1.00 70.47 32 ARG E O 1
ATOM 9389 N N . MET E 1 33 ? 116.409 73.140 49.483 1.00 64.48 33 MET E N 1
ATOM 9390 C CA . MET E 1 33 ? 117.035 72.070 48.733 1.00 60.88 33 MET E CA 1
ATOM 9391 C C . MET E 1 33 ? 116.443 72.031 47.309 1.00 66.92 33 MET E C 1
ATOM 9392 O O . MET E 1 33 ? 117.154 71.795 46.330 1.00 68.77 33 MET E O 1
ATOM 9397 N N . PHE E 1 34 ? 115.136 72.263 47.204 1.00 67.77 34 PHE E N 1
ATOM 9398 C CA . PHE E 1 34 ? 114.440 72.286 45.920 1.00 66.24 34 PHE E CA 1
ATOM 9399 C C . PHE E 1 34 ? 113.463 73.434 45.927 1.00 70.57 34 PHE E C 1
ATOM 9400 O O . PHE E 1 34 ? 113.011 73.850 46.988 1.00 70.05 34 PHE E O 1
ATOM 9408 N N . GLU E 1 35 ? 113.109 73.923 44.745 1.00 74.11 35 GLU E N 1
ATOM 9409 C CA . GLU E 1 35 ? 112.144 75.014 44.648 1.00 77.33 35 GLU E CA 1
ATOM 9410 C C . GLU E 1 35 ? 110.752 74.486 44.301 1.00 74.10 35 GLU E C 1
ATOM 9411 O O . GLU E 1 35 ? 110.621 73.491 43.588 1.00 76.65 35 GLU E O 1
ATOM 9417 N N . LEU E 1 36 ? 109.711 75.131 44.816 1.00 67.17 36 LEU E N 1
ATOM 9418 C CA . LEU E 1 36 ? 108.366 74.677 44.510 1.00 63.74 36 LEU E CA 1
ATOM 9419 C C . LEU E 1 36 ? 108.140 74.926 43.018 1.00 65.86 36 LEU E C 1
ATOM 9420 O O . LEU E 1 36 ? 108.575 75.973 42.500 1.00 69.34 36 LEU E O 1
ATOM 9425 N N . VAL E 1 37 ? 107.490 73.981 42.323 1.00 62.53 37 VAL E N 1
ATOM 9426 C CA . VAL E 1 37 ? 107.237 74.153 40.891 1.00 57.01 37 VAL E CA 1
ATOM 9427 C C . VAL E 1 37 ? 105.799 74.404 40.557 1.00 53.75 37 VAL E C 1
ATOM 9428 O O . VAL E 1 37 ? 104.905 73.740 41.083 1.00 52.76 37 VAL E O 1
ATOM 9432 N N . LYS E 1 38 ? 105.600 75.363 39.659 1.00 53.66 38 LYS E N 1
ATOM 9433 C CA . LYS E 1 38 ? 104.282 75.762 39.202 1.00 59.82 38 LYS E CA 1
ATOM 9434 C C . LYS E 1 38 ? 103.923 75.001 37.925 1.00 55.89 38 LYS E C 1
ATOM 9435 O O . LYS E 1 38 ? 104.768 74.707 37.082 1.00 57.25 38 LYS E O 1
ATOM 9441 N N . PRO E 1 39 ? 102.660 74.637 37.773 1.00 49.00 39 PRO E N 1
ATOM 9442 C CA . PRO E 1 39 ? 102.420 73.927 36.526 1.00 42.19 39 PRO E CA 1
ATOM 9443 C C . PRO E 1 39 ? 102.127 74.930 35.442 1.00 37.33 39 PRO E C 1
ATOM 9444 O O . PRO E 1 39 ? 101.417 75.909 35.664 1.00 39.61 39 PRO E O 1
ATOM 9448 N N . LYS E 1 40 ? 102.701 74.697 34.277 1.00 39.98 40 LYS E N 1
ATOM 9449 C CA . LYS E 1 40 ? 102.438 75.559 33.138 1.00 48.14 40 LYS E CA 1
ATOM 9450 C C . LYS E 1 40 ? 101.026 75.152 32.684 1.00 50.29 40 LYS E C 1
ATOM 9451 O O . LYS E 1 40 ? 100.738 73.968 32.514 1.00 52.56 40 LYS E O 1
ATOM 9457 N N . ALA E 1 41 ? 100.135 76.121 32.522 1.00 52.74 41 ALA E N 1
ATOM 9458 C CA . ALA E 1 41 ? 98.777 75.821 32.094 1.00 52.46 41 ALA E CA 1
ATOM 9459 C C . ALA E 1 41 ? 98.734 75.549 30.594 1.00 56.00 41 ALA E C 1
ATOM 9460 O O . ALA E 1 41 ? 99.414 76.221 29.804 1.00 58.61 41 ALA E O 1
ATOM 9462 N N . GLY E 1 42 ? 97.928 74.563 30.201 1.00 57.06 42 GLY E N 1
ATOM 9463 C CA . GLY E 1 42 ? 97.830 74.213 28.790 1.00 57.04 42 GLY E CA 1
ATOM 9464 C C . GLY E 1 42 ? 98.069 72.733 28.517 1.00 53.78 42 GLY E C 1
ATOM 9465 O O . GLY E 1 42 ? 98.018 71.906 29.435 1.00 56.23 42 GLY E O 1
ATOM 9466 N N . ALA E 1 43 ? 98.343 72.386 27.263 1.00 46.79 43 ALA E N 1
ATOM 9467 C CA . ALA E 1 43 ? 98.559 70.989 26.925 1.00 41.94 43 ALA E CA 1
ATOM 9468 C C . ALA E 1 43 ? 99.934 70.705 26.387 1.00 35.49 43 ALA E C 1
ATOM 9469 O O . ALA E 1 43 ? 100.495 71.483 25.619 1.00 36.10 43 ALA E O 1
ATOM 9471 N N . SER E 1 44 ? 100.476 69.577 26.806 1.00 30.65 44 SER E N 1
ATOM 9472 C CA . SER E 1 44 ? 101.771 69.177 26.332 1.00 30.90 44 SER E CA 1
ATOM 9473 C C . SER E 1 44 ? 101.786 67.671 26.284 1.00 32.66 44 SER E C 1
ATOM 9474 O O . SER E 1 44 ? 100.764 67.026 26.546 1.00 42.41 44 SER E O 1
ATOM 9477 N N . VAL E 1 45 ? 102.942 67.110 25.965 1.00 26.66 45 VAL E N 1
ATOM 9478 C CA . VAL E 1 45 ? 103.070 65.674 25.828 1.00 32.04 45 VAL E CA 1
ATOM 9479 C C . VAL E 1 45 ? 104.436 65.250 26.323 1.00 38.56 45 VAL E C 1
ATOM 9480 O O . VAL E 1 45 ? 105.186 66.060 26.847 1.00 45.87 45 VAL E O 1
ATOM 9484 N N . LEU E 1 46 ? 104.745 63.971 26.171 1.00 42.48 46 LEU E N 1
ATOM 9485 C CA . LEU E 1 46 ? 106.056 63.421 26.514 1.00 43.44 46 LEU E CA 1
ATOM 9486 C C . LEU E 1 46 ? 106.488 62.803 25.154 1.00 48.41 46 LEU E C 1
ATOM 9487 O O . LEU E 1 46 ? 105.780 62.965 24.137 1.00 54.46 46 LEU E O 1
ATOM 9492 N N . ASN E 1 47 ? 107.608 62.098 25.093 1.00 49.78 47 ASN E N 1
ATOM 9493 C CA . ASN E 1 47 ? 108.062 61.497 23.813 1.00 51.89 47 ASN E CA 1
ATOM 9494 C C . ASN E 1 47 ? 107.887 62.244 22.474 1.00 47.82 47 ASN E C 1
ATOM 9495 O O . ASN E 1 47 ? 108.587 61.903 21.533 1.00 56.17 47 ASN E O 1
ATOM 9500 N N . GLN E 1 48 ? 106.980 63.216 22.352 1.00 40.09 48 GLN E N 1
ATOM 9501 C CA . GLN E 1 48 ? 106.840 63.985 21.102 1.00 44.84 48 GLN E CA 1
ATOM 9502 C C . GLN E 1 48 ? 106.704 63.202 19.787 1.00 49.45 48 GLN E C 1
ATOM 9503 O O . GLN E 1 48 ? 106.403 63.777 18.747 1.00 52.82 48 GLN E O 1
ATOM 9509 N N . SER E 1 49 ? 106.941 61.901 19.814 1.00 51.75 49 SER E N 1
ATOM 9510 C CA . SER E 1 49 ? 106.833 61.092 18.613 1.00 48.17 49 SER E CA 1
ATOM 9511 C C . SER E 1 49 ? 105.820 59.972 18.848 1.00 50.82 49 SER E C 1
ATOM 9512 O O . SER E 1 49 ? 105.577 59.139 17.986 1.00 58.04 49 SER E O 1
ATOM 9515 N N . THR E 1 50 ? 105.225 59.967 20.029 1.00 50.83 50 THR E N 1
ATOM 9516 C CA . THR E 1 50 ? 104.231 58.976 20.395 1.00 49.73 50 THR E CA 1
ATOM 9517 C C . THR E 1 50 ? 102.850 59.643 20.476 1.00 45.71 50 THR E C 1
ATOM 9518 O O . THR E 1 50 ? 101.912 59.094 21.058 1.00 45.30 50 THR E O 1
ATOM 9522 N N . TRP E 1 51 ? 102.714 60.833 19.905 1.00 38.79 51 TRP E N 1
ATOM 9523 C CA . TRP E 1 51 ? 101.421 61.510 19.959 1.00 34.35 51 TRP E CA 1
ATOM 9524 C C . TRP E 1 51 ? 100.909 61.888 18.600 1.00 35.54 51 TRP E C 1
ATOM 9525 O O . TRP E 1 51 ? 101.668 62.023 17.644 1.00 45.84 51 TRP E O 1
ATOM 9536 N N . ILE E 1 52 ? 99.605 62.067 18.526 1.00 28.00 52 ILE E N 1
ATOM 9537 C CA . ILE E 1 52 ? 98.957 62.385 17.277 1.00 29.13 52 ILE E CA 1
ATOM 9538 C C . ILE E 1 52 ? 97.720 63.207 17.581 1.00 30.34 52 ILE E C 1
ATOM 9539 O O . ILE E 1 52 ? 97.099 63.030 18.618 1.00 37.91 52 ILE E O 1
ATOM 9544 N N . GLY E 1 53 ? 97.356 64.108 16.684 1.00 30.12 53 GLY E N 1
ATOM 9545 C CA . GLY E 1 53 ? 96.184 64.910 16.945 1.00 28.17 53 GLY E CA 1
ATOM 9546 C C . GLY E 1 53 ? 95.174 64.825 15.819 1.00 33.16 53 GLY E C 1
ATOM 9547 O O . GLY E 1 53 ? 95.530 64.578 14.669 1.00 34.20 53 GLY E O 1
ATOM 9548 N N . PHE E 1 54 ? 93.905 65.018 16.151 1.00 33.68 54 PHE E N 1
ATOM 9549 C CA . PHE E 1 54 ? 92.843 64.994 15.156 1.00 36.43 54 PHE E CA 1
ATOM 9550 C C . PHE E 1 54 ? 92.346 66.430 15.112 1.00 44.72 54 PHE E C 1
ATOM 9551 O O . PHE E 1 54 ? 91.885 66.980 16.113 1.00 43.58 54 PHE E O 1
ATOM 9559 N N . GLY E 1 55 ? 92.457 67.029 13.926 1.00 53.37 55 GLY E N 1
ATOM 9560 C CA . GLY E 1 55 ? 92.141 68.435 13.758 1.00 51.49 55 GLY E CA 1
ATOM 9561 C C . GLY E 1 55 ? 90.914 69.019 13.100 1.00 51.77 55 GLY E C 1
ATOM 9562 O O . GLY E 1 55 ? 90.103 68.344 12.457 1.00 44.63 55 GLY E O 1
ATOM 9563 N N . ASP E 1 56 ? 90.849 70.342 13.279 1.00 58.35 56 ASP E N 1
ATOM 9564 C CA . ASP E 1 56 ? 89.787 71.245 12.834 1.00 56.44 56 ASP E CA 1
ATOM 9565 C C . ASP E 1 56 ? 90.201 71.940 11.572 1.00 50.84 56 ASP E C 1
ATOM 9566 O O . ASP E 1 56 ? 90.237 71.371 10.520 1.00 58.05 56 ASP E O 1
ATOM 9571 N N . SER E 1 57 ? 90.494 73.211 11.722 1.00 48.56 57 SER E N 1
ATOM 9572 C CA . SER E 1 57 ? 90.928 74.070 10.654 1.00 39.67 57 SER E CA 1
ATOM 9573 C C . SER E 1 57 ? 91.998 74.868 11.382 1.00 43.83 57 SER E C 1
ATOM 9574 O O . SER E 1 57 ? 93.022 75.254 10.795 1.00 47.02 57 SER E O 1
ATOM 9577 N N . ARG E 1 58 ? 91.739 75.093 12.681 1.00 40.87 58 ARG E N 1
ATOM 9578 C CA . ARG E 1 58 ? 92.632 75.837 13.570 1.00 36.10 58 ARG E CA 1
ATOM 9579 C C . ARG E 1 58 ? 93.884 74.996 13.738 1.00 40.31 58 ARG E C 1
ATOM 9580 O O . ARG E 1 58 ? 94.879 75.411 14.337 1.00 37.67 58 ARG E O 1
ATOM 9588 N N . THR E 1 59 ? 93.822 73.798 13.185 1.00 46.00 59 THR E N 1
ATOM 9589 C CA . THR E 1 59 ? 94.954 72.928 13.222 1.00 51.96 59 THR E CA 1
ATOM 9590 C C . THR E 1 59 ? 95.334 72.639 11.795 1.00 52.37 59 THR E C 1
ATOM 9591 O O . THR E 1 59 ? 96.483 72.292 11.550 1.00 55.29 59 THR E O 1
ATOM 9595 N N . ASP E 1 60 ? 94.399 72.816 10.849 1.00 51.33 60 ASP E N 1
ATOM 9596 C CA . ASP E 1 60 ? 94.691 72.538 9.420 1.00 53.61 60 ASP E CA 1
ATOM 9597 C C . ASP E 1 60 ? 95.850 73.328 8.792 1.00 52.98 60 ASP E C 1
ATOM 9598 O O . ASP E 1 60 ? 95.719 74.509 8.466 1.00 53.03 60 ASP E O 1
ATOM 9603 N N . LYS E 1 61 ? 96.973 72.647 8.603 1.00 54.47 61 LYS E N 1
ATOM 9604 C CA . LYS E 1 61 ? 98.176 73.260 8.047 1.00 56.08 61 LYS E CA 1
ATOM 9605 C C . LYS E 1 61 ? 97.997 73.679 6.593 1.00 56.23 61 LYS E C 1
ATOM 9606 O O . LYS E 1 61 ? 98.506 74.702 6.146 1.00 53.52 61 LYS E O 1
ATOM 9612 N N . SER E 1 62 ? 97.270 72.860 5.857 1.00 60.88 62 SER E N 1
ATOM 9613 C CA . SER E 1 62 ? 97.029 73.097 4.449 1.00 58.11 62 SER E CA 1
ATOM 9614 C C . SER E 1 62 ? 95.838 73.993 4.254 1.00 57.83 62 SER E C 1
ATOM 9615 O O . SER E 1 62 ? 95.056 73.794 3.335 1.00 60.77 62 SER E O 1
ATOM 9618 N N . ASN E 1 63 ? 95.677 74.967 5.134 1.00 63.06 63 ASN E N 1
ATOM 9619 C CA . ASN E 1 63 ? 94.546 75.879 5.002 1.00 70.26 63 ASN E CA 1
ATOM 9620 C C . ASN E 1 63 ? 95.064 77.138 4.345 1.00 75.09 63 ASN E C 1
ATOM 9621 O O . ASN E 1 63 ? 96.228 77.518 4.564 1.00 78.56 63 ASN E O 1
ATOM 9626 N N . SER E 1 64 ? 94.197 77.769 3.541 1.00 77.10 64 SER E N 1
ATOM 9627 C CA . SER E 1 64 ? 94.516 79.010 2.817 1.00 76.46 64 SER E CA 1
ATOM 9628 C C . SER E 1 64 ? 95.316 79.970 3.691 1.00 72.19 64 SER E C 1
ATOM 9629 O O . SER E 1 64 ? 96.549 79.994 3.609 1.00 75.43 64 SER E O 1
ATOM 9632 N N . ALA E 1 65 ? 94.619 80.742 4.527 1.00 67.27 65 ALA E N 1
ATOM 9633 C CA . ALA E 1 65 ? 95.268 81.707 5.433 1.00 68.24 65 ALA E CA 1
ATOM 9634 C C . ALA E 1 65 ? 95.937 80.950 6.563 1.00 62.73 65 ALA E C 1
ATOM 9635 O O . ALA E 1 65 ? 95.441 80.972 7.690 1.00 58.56 65 ALA E O 1
ATOM 9637 N N . PHE E 1 66 ? 97.089 80.344 6.306 1.00 57.22 66 PHE E N 1
ATOM 9638 C CA . PHE E 1 66 ? 97.599 79.548 7.356 1.00 58.16 66 PHE E CA 1
ATOM 9639 C C . PHE E 1 66 ? 98.052 80.077 8.685 1.00 61.65 66 PHE E C 1
ATOM 9640 O O . PHE E 1 66 ? 97.212 80.344 9.540 1.00 71.02 66 PHE E O 1
ATOM 9648 N N . PRO E 1 67 ? 99.351 80.329 8.867 1.00 56.99 67 PRO E N 1
ATOM 9649 C CA . PRO E 1 67 ? 99.717 80.783 10.210 1.00 52.75 67 PRO E CA 1
ATOM 9650 C C . PRO E 1 67 ? 98.632 81.502 10.971 1.00 54.08 67 PRO E C 1
ATOM 9651 O O . PRO E 1 67 ? 98.341 81.166 12.124 1.00 59.22 67 PRO E O 1
ATOM 9655 N N . ARG E 1 68 ? 97.996 82.446 10.294 1.00 52.41 68 ARG E N 1
ATOM 9656 C CA . ARG E 1 68 ? 96.936 83.228 10.890 1.00 61.78 68 ARG E CA 1
ATOM 9657 C C . ARG E 1 68 ? 95.820 82.363 11.459 1.00 60.44 68 ARG E C 1
ATOM 9658 O O . ARG E 1 68 ? 95.604 82.341 12.665 1.00 72.63 68 ARG E O 1
ATOM 9666 N N . SER E 1 69 ? 95.117 81.648 10.591 1.00 53.30 69 SER E N 1
ATOM 9667 C CA . SER E 1 69 ? 94.008 80.786 11.003 1.00 47.82 69 SER E CA 1
ATOM 9668 C C . SER E 1 69 ? 94.319 79.734 12.088 1.00 48.79 69 SER E C 1
ATOM 9669 O O . SER E 1 69 ? 93.403 79.267 12.761 1.00 48.74 69 SER E O 1
ATOM 9672 N N . ALA E 1 70 ? 95.591 79.363 12.253 1.00 45.62 70 ALA E N 1
ATOM 9673 C CA . ALA E 1 70 ? 95.980 78.330 13.219 1.00 45.20 70 ALA E CA 1
ATOM 9674 C C . ALA E 1 70 ? 95.983 78.712 14.686 1.00 42.55 70 ALA E C 1
ATOM 9675 O O . ALA E 1 70 ? 96.134 79.878 15.040 1.00 46.86 70 ALA E O 1
ATOM 9677 N N . ASP E 1 71 ? 95.815 77.703 15.534 1.00 39.68 71 ASP E N 1
ATOM 9678 C CA . ASP E 1 71 ? 95.837 77.882 16.975 1.00 35.63 71 ASP E CA 1
ATOM 9679 C C . ASP E 1 71 ? 97.049 77.140 17.453 1.00 40.62 71 ASP E C 1
ATOM 9680 O O . ASP E 1 71 ? 97.289 77.031 18.659 1.00 47.57 71 ASP E O 1
ATOM 9685 N N . VAL E 1 72 ? 97.797 76.599 16.494 1.00 39.10 72 VAL E N 1
ATOM 9686 C CA . VAL E 1 72 ? 99.010 75.858 16.800 1.00 38.21 72 VAL E CA 1
ATOM 9687 C C . VAL E 1 72 ? 100.116 76.267 15.842 1.00 39.15 72 VAL E C 1
ATOM 9688 O O . VAL E 1 72 ? 99.875 76.960 14.852 1.00 39.20 72 VAL E O 1
ATOM 9692 N N . SER E 1 73 ? 101.334 75.854 16.159 1.00 36.44 73 SER E N 1
ATOM 9693 C CA . SER E 1 73 ? 102.481 76.169 15.333 1.00 32.71 73 SER E CA 1
ATOM 9694 C C . SER E 1 73 ? 102.463 75.208 14.180 1.00 37.96 73 SER E C 1
ATOM 9695 O O . SER E 1 73 ? 101.561 74.368 14.083 1.00 39.79 73 SER E O 1
ATOM 9698 N N . ALA E 1 74 ? 103.477 75.296 13.321 1.00 40.81 74 ALA E N 1
ATOM 9699 C CA . ALA E 1 74 ? 103.554 74.379 12.186 1.00 45.83 74 ALA E CA 1
ATOM 9700 C C . ALA E 1 74 ? 103.995 73.044 12.730 1.00 46.22 74 ALA E C 1
ATOM 9701 O O . ALA E 1 74 ? 103.327 72.024 12.509 1.00 49.74 74 ALA E O 1
ATOM 9703 N N . LYS E 1 75 ? 105.110 73.068 13.464 1.00 50.61 75 LYS E N 1
ATOM 9704 C CA . LYS E 1 75 ? 105.662 71.851 14.061 1.00 56.19 75 LYS E CA 1
ATOM 9705 C C . LYS E 1 75 ? 104.506 70.971 14.561 1.00 51.88 75 LYS E C 1
ATOM 9706 O O . LYS E 1 75 ? 104.415 69.790 14.209 1.00 50.56 75 LYS E O 1
ATOM 9712 N N . THR E 1 76 ? 103.614 71.575 15.348 1.00 45.90 76 THR E N 1
ATOM 9713 C CA . THR E 1 76 ? 102.460 70.885 15.912 1.00 44.05 76 THR E CA 1
ATOM 9714 C C . THR E 1 76 ? 101.481 70.448 14.832 1.00 41.02 76 THR E C 1
ATOM 9715 O O . THR E 1 76 ? 101.063 69.286 14.774 1.00 41.65 76 THR E O 1
ATOM 9719 N N . ALA E 1 77 ? 101.100 71.389 13.984 1.00 34.14 77 ALA E N 1
ATOM 9720 C CA . ALA E 1 77 ? 100.154 71.070 12.929 1.00 37.34 77 ALA E CA 1
ATOM 9721 C C . ALA E 1 77 ? 100.593 69.824 12.174 1.00 42.58 77 ALA E C 1
ATOM 9722 O O . ALA E 1 77 ? 99.774 69.016 11.767 1.00 44.06 77 ALA E O 1
ATOM 9724 N N . ASP E 1 78 ? 101.894 69.662 11.995 1.00 48.38 78 ASP E N 1
ATOM 9725 C CA . ASP E 1 78 ? 102.406 68.497 11.286 1.00 51.63 78 ASP E CA 1
ATOM 9726 C C . ASP E 1 78 ? 101.951 67.195 11.904 1.00 49.77 78 ASP E C 1
ATOM 9727 O O . ASP E 1 78 ? 101.709 66.229 11.204 1.00 54.62 78 ASP E O 1
ATOM 9732 N N . LYS E 1 79 ? 101.833 67.169 13.223 1.00 46.82 79 LYS E N 1
ATOM 9733 C CA . LYS E 1 79 ? 101.456 65.949 13.916 1.00 44.97 79 LYS E CA 1
ATOM 9734 C C . LYS E 1 79 ? 99.969 65.759 13.971 1.00 39.64 79 LYS E C 1
ATOM 9735 O O . LYS E 1 79 ? 99.481 64.773 14.501 1.00 43.82 79 LYS E O 1
ATOM 9741 N N . PHE E 1 80 ? 99.247 66.710 13.408 1.00 35.34 80 PHE E N 1
ATOM 9742 C CA . PHE E 1 80 ? 97.796 66.635 13.429 1.00 39.65 80 PHE E CA 1
ATOM 9743 C C . PHE E 1 80 ? 97.225 66.041 12.145 1.00 41.64 80 PHE E C 1
ATOM 9744 O O . PHE E 1 80 ? 97.859 66.120 11.094 1.00 46.26 80 PHE E O 1
ATOM 9752 N N . ARG E 1 81 ? 96.047 65.427 12.232 1.00 43.76 81 ARG E N 1
ATOM 9753 C CA . ARG E 1 81 ? 95.393 64.858 11.058 1.00 47.10 81 ARG E CA 1
ATOM 9754 C C . ARG E 1 81 ? 94.029 65.508 11.109 1.00 50.47 81 ARG E C 1
ATOM 9755 O O . ARG E 1 81 ? 93.125 65.017 11.749 1.00 58.38 81 ARG E O 1
ATOM 9763 N N . PHE E 1 82 ? 93.922 66.650 10.442 1.00 56.04 82 PHE E N 1
ATOM 9764 C CA . PHE E 1 82 ? 92.731 67.494 10.402 1.00 66.30 82 PHE E CA 1
ATOM 9765 C C . PHE E 1 82 ? 92.366 67.837 8.953 1.00 62.68 82 PHE E C 1
ATOM 9766 O O . PHE E 1 82 ? 93.021 67.422 8.008 1.00 75.07 82 PHE E O 1
ATOM 9774 N N . LEU E 1 83 ? 91.327 68.634 8.788 1.00 40.06 83 LEU E N 1
ATOM 9775 C CA . LEU E 1 83 ? 90.886 69.066 7.481 1.00 26.55 83 LEU E CA 1
ATOM 9776 C C . LEU E 1 83 ? 89.770 70.058 7.725 1.00 24.75 83 LEU E C 1
ATOM 9777 O O . LEU E 1 83 ? 88.718 69.712 8.262 1.00 22.89 83 LEU E O 1
ATOM 9782 N N . SER E 1 84 ? 89.985 71.289 7.294 1.00 26.77 84 SER E N 1
ATOM 9783 C CA . SER E 1 84 ? 89.032 72.345 7.569 1.00 32.31 84 SER E CA 1
ATOM 9784 C C . SER E 1 84 ? 87.584 71.960 7.475 1.00 32.03 84 SER E C 1
ATOM 9785 O O . SER E 1 84 ? 87.182 71.283 6.536 1.00 36.68 84 SER E O 1
ATOM 9788 N N . GLY E 1 85 ? 86.813 72.390 8.474 1.00 30.89 85 GLY E N 1
ATOM 9789 C CA . GLY E 1 85 ? 85.385 72.135 8.488 1.00 23.44 85 GLY E CA 1
ATOM 9790 C C . GLY E 1 85 ? 84.953 70.766 8.963 1.00 28.80 85 GLY E C 1
ATOM 9791 O O . GLY E 1 85 ? 83.765 70.461 8.906 1.00 28.28 85 GLY E O 1
ATOM 9792 N N . GLY E 1 86 ? 85.897 69.950 9.435 1.00 31.93 86 GLY E N 1
ATOM 9793 C CA . GLY E 1 86 ? 85.574 68.615 9.924 1.00 32.63 86 GLY E CA 1
ATOM 9794 C C . GLY E 1 86 ? 85.294 68.443 11.424 1.00 35.45 86 GLY E C 1
ATOM 9795 O O . GLY E 1 86 ? 85.522 69.344 12.245 1.00 41.05 86 GLY E O 1
ATOM 9796 N N . SER E 1 87 ? 84.788 67.262 11.775 1.00 32.40 87 SER E N 1
ATOM 9797 C CA . SER E 1 87 ? 84.440 66.923 13.147 1.00 28.67 87 SER E CA 1
ATOM 9798 C C . SER E 1 87 ? 84.231 65.421 13.197 1.00 27.59 87 SER E C 1
ATOM 9799 O O . SER E 1 87 ? 83.514 64.891 12.374 1.00 29.79 87 SER E O 1
ATOM 9802 N N . LEU E 1 88 ? 84.843 64.733 14.153 1.00 23.95 88 LEU E N 1
ATOM 9803 C CA . LEU E 1 88 ? 84.655 63.302 14.233 1.00 17.15 88 LEU E CA 1
ATOM 9804 C C . LEU E 1 88 ? 83.162 63.066 14.177 1.00 20.62 88 LEU E C 1
ATOM 9805 O O . LEU E 1 88 ? 82.686 62.163 13.486 1.00 22.44 88 LEU E O 1
ATOM 9810 N N . MET E 1 89 ? 82.401 63.890 14.877 1.00 20.86 89 MET E N 1
ATOM 9811 C CA . MET E 1 89 ? 80.964 63.644 14.865 1.00 26.89 89 MET E CA 1
ATOM 9812 C C . MET E 1 89 ? 80.340 63.832 13.516 1.00 22.78 89 MET E C 1
ATOM 9813 O O . MET E 1 89 ? 79.351 63.190 13.187 1.00 26.42 89 MET E O 1
ATOM 9818 N N . LEU E 1 90 ? 80.905 64.735 12.740 1.00 26.71 90 LEU E N 1
ATOM 9819 C CA . LEU E 1 90 ? 80.361 65.016 11.413 1.00 29.93 90 LEU E CA 1
ATOM 9820 C C . LEU E 1 90 ? 80.574 63.838 10.488 1.00 29.47 90 LEU E C 1
ATOM 9821 O O . LEU E 1 90 ? 79.731 63.526 9.652 1.00 31.80 90 LEU E O 1
ATOM 9826 N N . SER E 1 91 ? 81.721 63.197 10.650 1.00 21.57 91 SER E N 1
ATOM 9827 C CA . SER E 1 91 ? 82.079 62.059 9.849 1.00 17.01 91 SER E CA 1
ATOM 9828 C C . SER E 1 91 ? 81.293 60.864 10.318 1.00 23.38 91 SER E C 1
ATOM 9829 O O . SER E 1 91 ? 81.062 59.937 9.550 1.00 29.58 91 SER E O 1
ATOM 9832 N N . MET E 1 92 ? 80.893 60.873 11.586 1.00 24.78 92 MET E N 1
ATOM 9833 C CA . MET E 1 92 ? 80.102 59.770 12.106 1.00 21.23 92 MET E CA 1
ATOM 9834 C C . MET E 1 92 ? 78.751 59.701 11.421 1.00 19.50 92 MET E C 1
ATOM 9835 O O . MET E 1 92 ? 78.333 58.653 10.996 1.00 25.06 92 MET E O 1
ATOM 9840 N N . PHE E 1 93 ? 78.060 60.815 11.298 1.00 15.55 93 PHE E N 1
ATOM 9841 C CA . PHE E 1 93 ? 76.752 60.745 10.680 1.00 20.91 93 PHE E CA 1
ATOM 9842 C C . PHE E 1 93 ? 76.697 61.264 9.279 1.00 21.01 93 PHE E C 1
ATOM 9843 O O . PHE E 1 93 ? 75.649 61.143 8.634 1.00 21.57 93 PHE E O 1
ATOM 9851 N N . GLY E 1 94 ? 77.789 61.870 8.822 1.00 20.07 94 GLY E N 1
ATOM 9852 C CA . GLY E 1 94 ? 77.818 62.422 7.471 1.00 31.96 94 GLY E CA 1
ATOM 9853 C C . GLY E 1 94 ? 76.575 63.215 7.079 1.00 34.80 94 GLY E C 1
ATOM 9854 O O . GLY E 1 94 ? 75.837 62.866 6.152 1.00 42.49 94 GLY E O 1
ATOM 9855 N N . PRO E 1 95 ? 76.308 64.307 7.775 1.00 31.62 95 PRO E N 1
ATOM 9856 C CA . PRO E 1 95 ? 75.111 65.011 7.353 1.00 30.54 95 PRO E CA 1
ATOM 9857 C C . PRO E 1 95 ? 75.408 65.640 5.999 1.00 36.27 95 PRO E C 1
ATOM 9858 O O . PRO E 1 95 ? 76.582 65.804 5.602 1.00 27.72 95 PRO E O 1
ATOM 9862 N N . PRO E 1 96 ? 74.346 65.983 5.260 1.00 35.19 96 PRO E N 1
ATOM 9863 C CA . PRO E 1 96 ? 74.422 66.591 3.941 1.00 28.19 96 PRO E CA 1
ATOM 9864 C C . PRO E 1 96 ? 75.137 67.923 3.885 1.00 33.35 96 PRO E C 1
ATOM 9865 O O . PRO E 1 96 ? 74.885 68.819 4.698 1.00 43.05 96 PRO E O 1
ATOM 9869 N N . GLY E 1 97 ? 76.038 68.041 2.920 1.00 29.79 97 GLY E N 1
ATOM 9870 C CA . GLY E 1 97 ? 76.756 69.278 2.710 1.00 34.50 97 GLY E CA 1
ATOM 9871 C C . GLY E 1 97 ? 77.960 69.446 3.574 1.00 37.71 97 GLY E C 1
ATOM 9872 O O . GLY E 1 97 ? 78.988 69.930 3.119 1.00 45.43 97 GLY E O 1
ATOM 9873 N N . LYS E 1 98 ? 77.840 69.041 4.825 1.00 35.06 98 LYS E N 1
ATOM 9874 C CA . LYS E 1 98 ? 78.936 69.206 5.743 1.00 32.26 98 LYS E CA 1
ATOM 9875 C C . LYS E 1 98 ? 80.093 68.295 5.378 1.00 28.43 98 LYS E C 1
ATOM 9876 O O . LYS E 1 98 ? 79.868 67.177 4.949 1.00 32.99 98 LYS E O 1
ATOM 9882 N N . VAL E 1 99 ? 81.321 68.788 5.534 1.00 25.59 99 VAL E N 1
ATOM 9883 C CA . VAL E 1 99 ? 82.536 68.020 5.213 1.00 28.14 99 VAL E CA 1
ATOM 9884 C C . VAL E 1 99 ? 82.649 66.676 5.933 1.00 31.56 99 VAL E C 1
ATOM 9885 O O . VAL E 1 99 ? 82.433 66.570 7.131 1.00 39.53 99 VAL E O 1
ATOM 9889 N N . ASP E 1 100 ? 83.007 65.644 5.186 1.00 36.01 100 ASP E N 1
ATOM 9890 C CA . ASP E 1 100 ? 83.109 64.290 5.717 1.00 37.12 100 ASP E CA 1
ATOM 9891 C C . ASP E 1 100 ? 84.580 63.867 5.577 1.00 35.00 100 ASP E C 1
ATOM 9892 O O . ASP E 1 100 ? 85.038 63.447 4.530 1.00 44.49 100 ASP E O 1
ATOM 9897 N N . TYR E 1 101 ? 85.328 63.992 6.656 1.00 32.40 101 TYR E N 1
ATOM 9898 C CA . TYR E 1 101 ? 86.735 63.661 6.608 1.00 32.49 101 TYR E CA 1
ATOM 9899 C C . TYR E 1 101 ? 87.097 62.345 7.288 1.00 34.76 101 TYR E C 1
ATOM 9900 O O . TYR E 1 101 ? 86.634 62.048 8.394 1.00 33.51 101 TYR E O 1
ATOM 9909 N N . LEU E 1 102 ? 87.936 61.553 6.621 1.00 38.54 102 LEU E N 1
ATOM 9910 C CA . LEU E 1 102 ? 88.369 60.275 7.181 1.00 36.50 102 LEU E CA 1
ATOM 9911 C C . LEU E 1 102 ? 89.432 60.423 8.280 1.00 35.34 102 LEU E C 1
ATOM 9912 O O . LEU E 1 102 ? 90.647 60.383 8.031 1.00 36.24 102 LEU E O 1
ATOM 9917 N N . TYR E 1 103 ? 88.971 60.609 9.507 1.00 27.43 103 TYR E N 1
ATOM 9918 C CA . TYR E 1 103 ? 89.884 60.722 10.614 1.00 20.72 103 TYR E CA 1
ATOM 9919 C C . TYR E 1 103 ? 90.372 59.332 10.968 1.00 26.98 103 TYR E C 1
ATOM 9920 O O . TYR E 1 103 ? 89.578 58.397 11.077 1.00 31.34 103 TYR E O 1
ATOM 9929 N N . GLN E 1 104 ? 91.673 59.181 11.153 1.00 27.26 104 GLN E N 1
ATOM 9930 C CA . GLN E 1 104 ? 92.226 57.886 11.535 1.00 26.42 104 GLN E CA 1
ATOM 9931 C C . GLN E 1 104 ? 93.704 58.008 11.826 1.00 26.73 104 GLN E C 1
ATOM 9932 O O . GLN E 1 104 ? 94.346 58.937 11.359 1.00 32.29 104 GLN E O 1
ATOM 9938 N N . GLY E 1 105 ? 94.255 57.087 12.601 1.00 25.43 105 GLY E N 1
ATOM 9939 C CA . GLY E 1 105 ? 95.666 57.202 12.905 1.00 36.12 105 GLY E CA 1
ATOM 9940 C C . GLY E 1 105 ? 96.033 56.519 14.198 1.00 39.40 105 GLY E C 1
ATOM 9941 O O . GLY E 1 105 ? 95.173 55.987 14.898 1.00 38.94 105 GLY E O 1
ATOM 9942 N N . CYS E 1 106 ? 97.316 56.546 14.525 1.00 40.12 106 CYS E N 1
ATOM 9943 C CA . CYS E 1 106 ? 97.766 55.885 15.725 1.00 44.12 106 CYS E CA 1
ATOM 9944 C C . CYS E 1 106 ? 98.580 56.770 16.625 1.00 39.28 106 CYS E C 1
ATOM 9945 O O . CYS E 1 106 ? 99.096 57.794 16.205 1.00 29.71 106 CYS E O 1
ATOM 9948 N N . GLY E 1 107 ? 98.699 56.353 17.876 1.00 40.01 107 GLY E N 1
ATOM 9949 C CA . GLY E 1 107 ? 99.463 57.115 18.829 1.00 43.97 107 GLY E CA 1
ATOM 9950 C C . GLY E 1 107 ? 99.204 56.640 20.231 1.00 47.12 107 GLY E C 1
ATOM 9951 O O . GLY E 1 107 ? 98.113 56.194 20.570 1.00 55.77 107 GLY E O 1
ATOM 9952 N N . LYS E 1 108 ? 100.230 56.721 21.053 1.00 52.79 108 LYS E N 1
ATOM 9953 C CA . LYS E 1 108 ? 100.112 56.319 22.442 1.00 55.46 108 LYS E CA 1
ATOM 9954 C C . LYS E 1 108 ? 99.300 57.413 23.157 1.00 48.56 108 LYS E C 1
ATOM 9955 O O . LYS E 1 108 ? 98.560 57.139 24.095 1.00 59.24 108 LYS E O 1
ATOM 9961 N N . HIS E 1 109 ? 99.426 58.646 22.677 1.00 39.24 109 HIS E N 1
ATOM 9962 C CA . HIS E 1 109 ? 98.718 59.801 23.241 1.00 40.32 109 HIS E CA 1
ATOM 9963 C C . HIS E 1 109 ? 97.967 60.497 22.094 1.00 40.11 109 HIS E C 1
ATOM 9964 O O . HIS E 1 109 ? 98.578 60.930 21.113 1.00 42.71 109 HIS E O 1
ATOM 9971 N N . LYS E 1 110 ? 96.648 60.597 22.227 1.00 32.54 110 LYS E N 1
ATOM 9972 C CA . LYS E 1 110 ? 95.816 61.233 21.224 1.00 31.58 110 LYS E CA 1
ATOM 9973 C C . LYS E 1 110 ? 95.283 62.589 21.724 1.00 35.45 110 LYS E C 1
ATOM 9974 O O . LYS E 1 110 ? 94.729 62.696 22.831 1.00 37.20 110 LYS E O 1
ATOM 9980 N N . VAL E 1 111 ? 95.458 63.626 20.907 1.00 33.42 111 VAL E N 1
ATOM 9981 C CA . VAL E 1 111 ? 95.001 64.970 21.239 1.00 26.93 111 VAL E CA 1
ATOM 9982 C C . VAL E 1 111 ? 93.885 65.402 20.320 1.00 30.73 111 VAL E C 1
ATOM 9983 O O . VAL E 1 111 ? 94.105 65.593 19.132 1.00 40.09 111 VAL E O 1
ATOM 9987 N N . PHE E 1 112 ? 92.695 65.581 20.863 1.00 30.33 112 PHE E N 1
ATOM 9988 C CA . PHE E 1 112 ? 91.560 65.991 20.053 1.00 31.80 112 PHE E CA 1
ATOM 9989 C C . PHE E 1 112 ? 91.281 67.484 20.217 1.00 35.94 112 PHE E C 1
ATOM 9990 O O . PHE E 1 112 ? 91.264 68.013 21.327 1.00 46.90 112 PHE E O 1
ATOM 9998 N N . TYR E 1 113 ? 91.086 68.165 19.098 1.00 36.76 113 TYR E N 1
ATOM 9999 C CA . TYR E 1 113 ? 90.727 69.580 19.091 1.00 38.48 113 TYR E CA 1
ATOM 10000 C C . TYR E 1 113 ? 89.808 69.751 17.873 1.00 38.71 113 TYR E C 1
ATOM 10001 O O . TYR E 1 113 ? 90.216 70.350 16.884 1.00 48.17 113 TYR E O 1
ATOM 10010 N N . GLU E 1 114 ? 88.591 69.192 17.956 1.00 36.79 114 GLU E N 1
ATOM 10011 C CA . GLU E 1 114 ? 87.559 69.255 16.897 1.00 34.20 114 GLU E CA 1
ATOM 10012 C C . GLU E 1 114 ? 86.193 69.351 17.536 1.00 33.63 114 GLU E C 1
ATOM 10013 O O . GLU E 1 114 ? 86.085 69.253 18.759 1.00 35.18 114 GLU E O 1
ATOM 10019 N N . GLY E 1 115 ? 85.154 69.541 16.722 1.00 34.21 115 GLY E N 1
ATOM 10020 C CA . GLY E 1 115 ? 83.816 69.583 17.279 1.00 38.90 115 GLY E CA 1
ATOM 10021 C C . GLY E 1 115 ? 82.968 70.800 17.043 1.00 36.22 115 GLY E C 1
ATOM 10022 O O . GLY E 1 115 ? 81.761 70.677 16.821 1.00 32.89 115 GLY E O 1
ATOM 10023 N N . VAL E 1 116 ? 83.587 71.970 17.107 1.00 36.49 116 VAL E N 1
ATOM 10024 C CA . VAL E 1 116 ? 82.885 73.240 16.910 1.00 33.78 116 VAL E CA 1
ATOM 10025 C C . VAL E 1 116 ? 82.100 73.224 15.626 1.00 33.70 116 VAL E C 1
ATOM 10026 O O . VAL E 1 116 ? 81.010 73.817 15.513 1.00 29.64 116 VAL E O 1
ATOM 10030 N N . ASN E 1 117 ? 82.672 72.543 14.645 1.00 34.07 117 ASN E N 1
ATOM 10031 C CA . ASN E 1 117 ? 82.029 72.472 13.359 1.00 37.96 117 ASN E CA 1
ATOM 10032 C C . ASN E 1 117 ? 80.608 71.895 13.305 1.00 41.40 117 ASN E C 1
ATOM 10033 O O . ASN E 1 117 ? 79.932 72.067 12.295 1.00 47.22 117 ASN E O 1
ATOM 10038 N N . TRP E 1 118 ? 80.163 71.215 14.374 1.00 43.06 118 TRP E N 1
ATOM 10039 C CA . TRP E 1 118 ? 78.768 70.733 14.488 1.00 38.13 118 TRP E CA 1
ATOM 10040 C C . TRP E 1 118 ? 78.214 71.160 15.855 1.00 43.12 118 TRP E C 1
ATOM 10041 O O . TRP E 1 118 ? 77.872 70.336 16.718 1.00 42.55 118 TRP E O 1
ATOM 10052 N N . SER E 1 119 ? 78.145 72.475 16.033 1.00 45.24 119 SER E N 1
ATOM 10053 C CA . SER E 1 119 ? 77.634 73.073 17.238 1.00 38.99 119 SER E CA 1
ATOM 10054 C C . SER E 1 119 ? 76.247 73.510 16.878 1.00 33.53 119 SER E C 1
ATOM 10055 O O . SER E 1 119 ? 75.883 73.517 15.712 1.00 45.04 119 SER E O 1
ATOM 10058 N N . PRO E 1 120 ? 75.441 73.883 17.864 1.00 34.19 120 PRO E N 1
ATOM 10059 C CA . PRO E 1 120 ? 74.063 74.320 17.611 1.00 36.87 120 PRO E CA 1
ATOM 10060 C C . PRO E 1 120 ? 73.967 75.209 16.363 1.00 35.49 120 PRO E C 1
ATOM 10061 O O . PRO E 1 120 ? 72.993 75.174 15.591 1.00 33.80 120 PRO E O 1
ATOM 10065 N N . HIS E 1 121 ? 75.008 75.998 16.171 1.00 33.97 121 HIS E N 1
ATOM 10066 C CA . HIS E 1 121 ? 75.073 76.892 15.045 1.00 35.18 121 HIS E CA 1
ATOM 10067 C C . HIS E 1 121 ? 74.797 76.181 13.761 1.00 31.44 121 HIS E C 1
ATOM 10068 O O . HIS E 1 121 ? 73.984 76.625 12.982 1.00 37.14 121 HIS E O 1
ATOM 10075 N N . ALA E 1 122 ? 75.515 75.085 13.542 1.00 30.84 122 ALA E N 1
ATOM 10076 C CA . ALA E 1 122 ? 75.396 74.284 12.333 1.00 28.18 122 ALA E CA 1
ATOM 10077 C C . ALA E 1 122 ? 73.960 74.094 11.958 1.00 29.56 122 ALA E C 1
ATOM 10078 O O . ALA E 1 122 ? 73.659 73.726 10.835 1.00 26.45 122 ALA E O 1
ATOM 10080 N N . ALA E 1 123 ? 73.080 74.334 12.917 1.00 31.49 123 ALA E N 1
ATOM 10081 C CA . ALA E 1 123 ? 71.651 74.220 12.692 1.00 31.98 123 ALA E CA 1
ATOM 10082 C C . ALA E 1 123 ? 71.241 73.044 11.801 1.00 34.52 123 ALA E C 1
ATOM 10083 O O . ALA E 1 123 ? 70.438 73.189 10.870 1.00 36.61 123 ALA E O 1
ATOM 10085 N N . ILE E 1 124 ? 71.814 71.880 12.092 1.00 31.30 124 ILE E N 1
ATOM 10086 C CA . ILE E 1 124 ? 71.480 70.660 11.383 1.00 20.32 124 ILE E CA 1
ATOM 10087 C C . ILE E 1 124 ? 70.326 70.048 12.160 1.00 27.77 124 ILE E C 1
ATOM 10088 O O . ILE E 1 124 ? 70.269 70.148 13.391 1.00 32.03 124 ILE E O 1
ATOM 10093 N N . ASN E 1 125 ? 69.417 69.396 11.468 1.00 27.31 125 ASN E N 1
ATOM 10094 C CA . ASN E 1 125 ? 68.295 68.795 12.162 1.00 38.12 125 ASN E CA 1
ATOM 10095 C C . ASN E 1 125 ? 67.776 67.686 11.301 1.00 42.01 125 ASN E C 1
ATOM 10096 O O . ASN E 1 125 ? 67.068 67.969 10.339 1.00 54.42 125 ASN E O 1
ATOM 10101 N N . CYS E 1 126 ? 68.089 66.430 11.586 1.00 33.79 126 CYS E N 1
ATOM 10102 C CA . CYS E 1 126 ? 67.520 65.451 10.680 1.00 32.53 126 CYS E CA 1
ATOM 10103 C C . CYS E 1 126 ? 66.629 64.610 11.490 1.00 27.70 126 CYS E C 1
ATOM 10104 O O . CYS E 1 126 ? 66.864 63.444 11.753 1.00 31.77 126 CYS E O 1
ATOM 10107 N N . TYR E 1 127 ? 65.579 65.290 11.899 1.00 22.59 127 TYR E N 1
ATOM 10108 C CA . TYR E 1 127 ? 64.528 64.733 12.698 1.00 25.43 127 TYR E CA 1
ATOM 10109 C C . TYR E 1 127 ? 64.871 64.933 14.156 1.00 29.73 127 TYR E C 1
ATOM 10110 O O . TYR E 1 127 ? 64.257 64.337 15.040 1.00 33.91 127 TYR E O 1
ATOM 10119 N N . ARG E 1 128 ? 65.852 65.790 14.408 1.00 30.85 128 ARG E N 1
ATOM 10120 C CA . ARG E 1 128 ? 66.268 66.063 15.770 1.00 31.15 128 ARG E CA 1
ATOM 10121 C C . ARG E 1 128 ? 66.713 67.528 15.849 1.00 33.41 128 ARG E C 1
ATOM 10122 O O . ARG E 1 128 ? 67.660 67.925 15.160 1.00 41.94 128 ARG E O 1
ATOM 10130 N N . LYS E 1 129 ? 66.026 68.325 16.673 1.00 24.16 129 LYS E N 1
ATOM 10131 C CA . LYS E 1 129 ? 66.344 69.743 16.835 1.00 22.52 129 LYS E CA 1
ATOM 10132 C C . LYS E 1 129 ? 67.625 70.065 17.612 1.00 29.08 129 LYS E C 1
ATOM 10133 O O . LYS E 1 129 ? 68.413 70.877 17.132 1.00 37.34 129 LYS E O 1
ATOM 10139 N N . ASN E 1 130 ? 67.837 69.450 18.793 1.00 31.82 130 ASN E N 1
ATOM 10140 C CA . ASN E 1 130 ? 69.044 69.684 19.641 1.00 36.33 130 ASN E CA 1
ATOM 10141 C C . ASN E 1 130 ? 69.964 68.465 19.711 1.00 35.82 130 ASN E C 1
ATOM 10142 O O . ASN E 1 130 ? 69.748 67.551 20.521 1.00 41.09 130 ASN E O 1
ATOM 10147 N N . TRP E 1 131 ? 71.012 68.480 18.891 1.00 33.33 131 TRP E N 1
ATOM 10148 C CA . TRP E 1 131 ? 71.957 67.370 18.816 1.00 36.46 131 TRP E CA 1
ATOM 10149 C C . TRP E 1 131 ? 72.985 67.302 19.956 1.00 39.69 131 TRP E C 1
ATOM 10150 O O . TRP E 1 131 ? 73.640 66.278 20.168 1.00 38.24 131 TRP E O 1
ATOM 10161 N N . THR E 1 132 ? 73.122 68.382 20.707 1.00 43.13 132 THR E N 1
ATOM 10162 C CA . THR E 1 132 ? 74.113 68.392 21.753 1.00 41.56 132 THR E CA 1
ATOM 10163 C C . THR E 1 132 ? 74.185 67.146 22.585 1.00 41.37 132 THR E C 1
ATOM 10164 O O . THR E 1 132 ? 75.283 66.618 22.757 1.00 46.70 132 THR E O 1
ATOM 10168 N N . ASP E 1 133 ? 73.057 66.658 23.101 1.00 35.17 133 ASP E N 1
ATOM 10169 C CA . ASP E 1 133 ? 73.165 65.473 23.929 1.00 40.05 133 ASP E CA 1
ATOM 10170 C C . ASP E 1 133 ? 73.903 64.365 23.229 1.00 40.40 133 ASP E C 1
ATOM 10171 O O . ASP E 1 133 ? 74.825 63.752 23.783 1.00 43.32 133 ASP E O 1
ATOM 10176 N N . ILE E 1 134 ? 73.492 64.096 22.002 1.00 34.12 134 ILE E N 1
ATOM 10177 C CA . ILE E 1 134 ? 74.164 63.073 21.212 1.00 23.65 134 ILE E CA 1
ATOM 10178 C C . ILE E 1 134 ? 75.671 63.398 21.095 1.00 22.34 134 ILE E C 1
ATOM 10179 O O . ILE E 1 134 ? 76.533 62.535 21.359 1.00 22.15 134 ILE E O 1
ATOM 10184 N N . LYS E 1 135 ? 75.985 64.642 20.718 1.00 18.13 135 LYS E N 1
ATOM 10185 C CA . LYS E 1 135 ? 77.379 65.030 20.596 1.00 16.06 135 LYS E CA 1
ATOM 10186 C C . LYS E 1 135 ? 78.060 64.560 21.843 1.00 19.70 135 LYS E C 1
ATOM 10187 O O . LYS E 1 135 ? 79.062 63.851 21.779 1.00 30.82 135 LYS E O 1
ATOM 10193 N N . LEU E 1 136 ? 77.487 64.937 22.979 1.00 24.00 136 LEU E N 1
ATOM 10194 C CA . LEU E 1 136 ? 78.019 64.547 24.276 1.00 24.29 136 LEU E CA 1
ATOM 10195 C C . LEU E 1 136 ? 78.373 63.072 24.323 1.00 20.15 136 LEU E C 1
ATOM 10196 O O . LEU E 1 136 ? 79.545 62.706 24.444 1.00 25.69 136 LEU E O 1
ATOM 10201 N N . ASN E 1 137 ? 77.367 62.224 24.226 1.00 14.43 137 ASN E N 1
ATOM 10202 C CA . ASN E 1 137 ? 77.630 60.808 24.293 1.00 20.05 137 ASN E CA 1
ATOM 10203 C C . ASN E 1 137 ? 78.572 60.305 23.231 1.00 22.33 137 ASN E C 1
ATOM 10204 O O . ASN E 1 137 ? 79.383 59.414 23.486 1.00 27.63 137 ASN E O 1
ATOM 10209 N N . PHE E 1 138 ? 78.479 60.847 22.030 1.00 16.77 138 PHE E N 1
ATOM 10210 C CA . PHE E 1 138 ? 79.385 60.377 21.006 1.00 21.42 138 PHE E CA 1
ATOM 10211 C C . PHE E 1 138 ? 80.815 60.639 21.472 1.00 24.82 138 PHE E C 1
ATOM 10212 O O . PHE E 1 138 ? 81.673 59.735 21.497 1.00 24.98 138 PHE E O 1
ATOM 10220 N N . GLN E 1 139 ? 81.065 61.891 21.848 1.00 22.90 139 GLN E N 1
ATOM 10221 C CA . GLN E 1 139 ? 82.393 62.290 22.297 1.00 24.01 139 GLN E CA 1
ATOM 10222 C C . GLN E 1 139 ? 82.843 61.409 23.450 1.00 23.67 139 GLN E C 1
ATOM 10223 O O . GLN E 1 139 ? 83.959 60.874 23.453 1.00 21.75 139 GLN E O 1
ATOM 10229 N N . LYS E 1 140 ? 81.947 61.235 24.412 1.00 25.18 140 LYS E N 1
ATOM 10230 C CA . LYS E 1 140 ? 82.225 60.397 25.564 1.00 31.19 140 LYS E CA 1
ATOM 10231 C C . LYS E 1 140 ? 82.831 59.049 25.171 1.00 31.50 140 LYS E C 1
ATOM 10232 O O . LYS E 1 140 ? 83.831 58.629 25.743 1.00 39.61 140 LYS E O 1
ATOM 10238 N N . ASN E 1 141 ? 82.239 58.371 24.191 1.00 28.08 141 ASN E N 1
ATOM 10239 C CA . ASN E 1 141 ? 82.762 57.076 23.771 1.00 26.36 141 ASN E CA 1
ATOM 10240 C C . ASN E 1 141 ? 84.083 57.224 23.020 1.00 26.44 141 ASN E C 1
ATOM 10241 O O . ASN E 1 141 ? 85.037 56.489 23.260 1.00 32.70 141 ASN E O 1
ATOM 10246 N N . ILE E 1 142 ? 84.146 58.168 22.099 1.00 23.50 142 ILE E N 1
ATOM 10247 C CA . ILE E 1 142 ? 85.381 58.341 21.355 1.00 26.45 142 ILE E CA 1
ATOM 10248 C C . ILE E 1 142 ? 86.526 58.403 22.337 1.00 22.10 142 ILE E C 1
ATOM 10249 O O . ILE E 1 142 ? 87.525 57.712 22.203 1.00 22.94 142 ILE E O 1
ATOM 10254 N N . TYR E 1 143 ? 86.358 59.227 23.356 1.00 19.78 143 TYR E N 1
ATOM 10255 C CA . TYR E 1 143 ? 87.410 59.382 24.322 1.00 18.26 143 TYR E CA 1
ATOM 10256 C C . TYR E 1 143 ? 87.685 58.080 25.034 1.00 19.72 143 TYR E C 1
ATOM 10257 O O . TYR E 1 143 ? 88.823 57.649 25.087 1.00 22.84 143 TYR E O 1
ATOM 10266 N N . GLU E 1 144 ? 86.651 57.431 25.545 1.00 18.17 144 GLU E N 1
ATOM 10267 C CA . GLU E 1 144 ? 86.847 56.170 26.240 1.00 22.43 144 GLU E CA 1
ATOM 10268 C C . GLU E 1 144 ? 87.605 55.193 25.352 1.00 24.36 144 GLU E C 1
ATOM 10269 O O . GLU E 1 144 ? 88.716 54.809 25.655 1.00 39.16 144 GLU E O 1
ATOM 10275 N N . LEU E 1 145 ? 87.003 54.789 24.247 1.00 23.27 145 LEU E N 1
ATOM 10276 C CA . LEU E 1 145 ? 87.643 53.853 23.347 1.00 29.43 145 LEU E CA 1
ATOM 10277 C C . LEU E 1 145 ? 89.023 54.363 22.918 1.00 25.39 145 LEU E C 1
ATOM 10278 O O . LEU E 1 145 ? 89.970 53.603 22.769 1.00 22.91 145 LEU E O 1
ATOM 10283 N N . ALA E 1 146 ? 89.144 55.661 22.719 1.00 22.58 146 ALA E N 1
ATOM 10284 C CA . ALA E 1 146 ? 90.416 56.213 22.301 1.00 23.03 146 ALA E CA 1
ATOM 10285 C C . ALA E 1 146 ? 91.508 55.980 23.323 1.00 24.19 146 ALA E C 1
ATOM 10286 O O . ALA E 1 146 ? 92.645 55.706 22.980 1.00 25.35 146 ALA E O 1
ATOM 10288 N N . SER E 1 147 ? 91.160 56.121 24.592 1.00 28.72 147 SER E N 1
ATOM 10289 C CA . SER E 1 147 ? 92.125 55.957 25.676 1.00 27.93 147 SER E CA 1
ATOM 10290 C C . SER E 1 147 ? 92.471 54.513 25.949 1.00 27.34 147 SER E C 1
ATOM 10291 O O . SER E 1 147 ? 93.174 54.232 26.902 1.00 40.98 147 SER E O 1
ATOM 10294 N N . GLN E 1 148 ? 91.988 53.604 25.113 1.00 25.30 148 GLN E N 1
ATOM 10295 C CA . GLN E 1 148 ? 92.251 52.175 25.305 1.00 36.09 148 GLN E CA 1
ATOM 10296 C C . GLN E 1 148 ? 92.751 51.493 24.031 1.00 39.13 148 GLN E C 1
ATOM 10297 O O . GLN E 1 148 ? 93.047 50.284 24.008 1.00 41.59 148 GLN E O 1
ATOM 10303 N N . SER E 1 149 ? 92.803 52.260 22.955 1.00 44.57 149 SER E N 1
ATOM 10304 C CA . SER E 1 149 ? 93.238 51.715 21.696 1.00 42.53 149 SER E CA 1
ATOM 10305 C C . SER E 1 149 ? 94.510 52.425 21.337 1.00 37.23 149 SER E C 1
ATOM 10306 O O . SER E 1 149 ? 94.856 53.447 21.921 1.00 31.29 149 SER E O 1
ATOM 10309 N N . HIS E 1 150 ? 95.230 51.880 20.380 1.00 40.27 150 HIS E N 1
ATOM 10310 C CA . HIS E 1 150 ? 96.438 52.540 19.946 1.00 36.50 150 HIS E CA 1
ATOM 10311 C C . HIS E 1 150 ? 96.135 53.240 18.618 1.00 40.05 150 HIS E C 1
ATOM 10312 O O . HIS E 1 150 ? 96.596 54.346 18.343 1.00 36.54 150 HIS E O 1
ATOM 10319 N N . CYS E 1 151 ? 95.322 52.560 17.814 1.00 42.39 151 CYS E N 1
ATOM 10320 C CA . CYS E 1 151 ? 94.877 53.016 16.510 1.00 32.68 151 CYS E CA 1
ATOM 10321 C C . CYS E 1 151 ? 93.373 53.122 16.457 1.00 31.05 151 CYS E C 1
ATOM 10322 O O . CYS E 1 151 ? 92.638 52.349 17.066 1.00 37.27 151 CYS E O 1
ATOM 10325 N N . MET E 1 152 ? 92.897 54.082 15.707 1.00 29.03 152 MET E N 1
ATOM 10326 C CA . MET E 1 152 ? 91.464 54.226 15.582 1.00 32.06 152 MET E CA 1
ATOM 10327 C C . MET E 1 152 ? 91.208 54.834 14.210 1.00 30.21 152 MET E C 1
ATOM 10328 O O . MET E 1 152 ? 92.049 55.573 13.679 1.00 34.39 152 MET E O 1
ATOM 10333 N N . SER E 1 153 ? 90.068 54.498 13.625 1.00 25.73 153 SER E N 1
ATOM 10334 C CA . SER E 1 153 ? 89.748 55.012 12.326 1.00 24.74 153 SER E CA 1
ATOM 10335 C C . SER E 1 153 ? 88.272 54.968 12.045 1.00 26.22 153 SER E C 1
ATOM 10336 O O . SER E 1 153 ? 87.534 54.080 12.495 1.00 28.84 153 SER E O 1
ATOM 10339 N N . LEU E 1 154 ? 87.837 55.945 11.279 1.00 21.93 154 LEU E N 1
ATOM 10340 C CA . LEU E 1 154 ? 86.458 55.991 10.912 1.00 19.79 154 LEU E CA 1
ATOM 10341 C C . LEU E 1 154 ? 86.319 54.876 9.895 1.00 20.56 154 LEU E C 1
ATOM 10342 O O . LEU E 1 154 ? 87.236 54.587 9.130 1.00 27.30 154 LEU E O 1
ATOM 10347 N N . VAL E 1 155 ? 85.180 54.220 9.904 1.00 16.75 155 VAL E N 1
ATOM 10348 C CA . VAL E 1 155 ? 84.916 53.161 8.940 1.00 14.65 155 VAL E CA 1
ATOM 10349 C C . VAL E 1 155 ? 83.757 53.724 8.132 1.00 18.36 155 VAL E C 1
ATOM 10350 O O . VAL E 1 155 ? 82.596 53.649 8.535 1.00 23.45 155 VAL E O 1
ATOM 10354 N N . ASN E 1 156 ? 84.095 54.292 6.987 1.00 21.64 156 ASN E N 1
ATOM 10355 C CA . ASN E 1 156 ? 83.130 54.996 6.165 1.00 25.28 156 ASN E CA 1
ATOM 10356 C C . ASN E 1 156 ? 82.102 54.197 5.442 1.00 30.47 156 ASN E C 1
ATOM 10357 O O . ASN E 1 156 ? 81.156 54.760 4.865 1.00 32.81 156 ASN E O 1
ATOM 10362 N N . ALA E 1 157 ? 82.272 52.886 5.454 1.00 31.84 157 ALA E N 1
ATOM 10363 C CA . ALA E 1 157 ? 81.291 52.051 4.786 1.00 33.93 157 ALA E CA 1
ATOM 10364 C C . ALA E 1 157 ? 81.450 50.628 5.234 1.00 38.71 157 ALA E C 1
ATOM 10365 O O . ALA E 1 157 ? 82.582 50.139 5.385 1.00 42.49 157 ALA E O 1
ATOM 10367 N N . LEU E 1 158 ? 80.332 49.958 5.485 1.00 37.98 158 LEU E N 1
ATOM 10368 C CA . LEU E 1 158 ? 80.453 48.571 5.892 1.00 46.33 158 LEU E CA 1
ATOM 10369 C C . LEU E 1 158 ? 79.487 47.668 5.164 1.00 43.11 158 LEU E C 1
ATOM 10370 O O . LEU E 1 158 ? 78.408 48.102 4.735 1.00 39.89 158 LEU E O 1
ATOM 10375 N N . ASP E 1 159 ? 79.925 46.419 5.005 1.00 42.69 159 ASP E N 1
ATOM 10376 C CA . ASP E 1 159 ? 79.172 45.396 4.301 1.00 50.85 159 ASP E CA 1
ATOM 10377 C C . ASP E 1 159 ? 77.762 45.281 4.864 1.00 49.98 159 ASP E C 1
ATOM 10378 O O . ASP E 1 159 ? 77.584 44.917 6.030 1.00 61.82 159 ASP E O 1
ATOM 10383 N N . LYS E 1 160 ? 76.757 45.585 4.048 1.00 40.31 160 LYS E N 1
ATOM 10384 C CA . LYS E 1 160 ? 75.382 45.524 4.526 1.00 36.47 160 LYS E CA 1
ATOM 10385 C C . LYS E 1 160 ? 74.435 44.937 3.500 1.00 32.51 160 LYS E C 1
ATOM 10386 O O . LYS E 1 160 ? 74.808 44.770 2.354 1.00 40.79 160 LYS E O 1
ATOM 10392 N N . THR E 1 161 ? 73.217 44.599 3.914 1.00 26.79 161 THR E N 1
ATOM 10393 C CA . THR E 1 161 ? 72.249 44.088 2.970 1.00 27.78 161 THR E CA 1
ATOM 10394 C C . THR E 1 161 ? 70.868 44.604 3.317 1.00 27.07 161 THR E C 1
ATOM 10395 O O . THR E 1 161 ? 70.334 44.321 4.383 1.00 29.94 161 THR E O 1
ATOM 10399 N N . ILE E 1 162 ? 70.309 45.382 2.396 1.00 25.44 162 ILE E N 1
ATOM 10400 C CA . ILE E 1 162 ? 69.012 45.976 2.586 1.00 24.84 162 ILE E CA 1
ATOM 10401 C C . ILE E 1 162 ? 67.963 45.228 1.781 1.00 30.66 162 ILE E C 1
ATOM 10402 O O . ILE E 1 162 ? 68.176 44.844 0.623 1.00 33.48 162 ILE E O 1
ATOM 10407 N N . PRO E 1 163 ? 66.798 45.025 2.390 1.00 31.00 163 PRO E N 1
ATOM 10408 C CA . PRO E 1 163 ? 65.656 44.335 1.793 1.00 33.04 163 PRO E CA 1
ATOM 10409 C C . PRO E 1 163 ? 65.130 45.042 0.542 1.00 35.14 163 PRO E C 1
ATOM 10410 O O . PRO E 1 163 ? 65.504 46.167 0.245 1.00 43.38 163 PRO E O 1
ATOM 10414 N N . LEU E 1 164 ? 64.239 44.397 -0.184 1.00 32.67 164 LEU E N 1
ATOM 10415 C CA . LEU E 1 164 ? 63.716 45.022 -1.374 1.00 36.23 164 LEU E CA 1
ATOM 10416 C C . LEU E 1 164 ? 62.516 45.931 -1.174 1.00 39.15 164 LEU E C 1
ATOM 10417 O O . LEU E 1 164 ? 62.465 46.966 -1.810 1.00 46.59 164 LEU E O 1
ATOM 10422 N N . GLN E 1 165 ? 61.549 45.593 -0.319 1.00 39.69 165 GLN E N 1
ATOM 10423 C CA . GLN E 1 165 ? 60.394 46.496 -0.166 1.00 42.59 165 GLN E CA 1
ATOM 10424 C C . GLN E 1 165 ? 60.858 47.902 0.106 1.00 48.24 165 GLN E C 1
ATOM 10425 O O . GLN E 1 165 ? 60.288 48.857 -0.399 1.00 58.43 165 GLN E O 1
ATOM 10431 N N . VAL E 1 166 ? 61.896 48.028 0.916 1.00 51.15 166 VAL E N 1
ATOM 10432 C CA . VAL E 1 166 ? 62.418 49.328 1.284 1.00 49.49 166 VAL E CA 1
ATOM 10433 C C . VAL E 1 166 ? 63.312 49.956 0.222 1.00 48.44 166 VAL E C 1
ATOM 10434 O O . VAL E 1 166 ? 64.107 49.278 -0.438 1.00 46.41 166 VAL E O 1
ATOM 10438 N N . THR E 1 167 ? 63.206 51.274 0.104 1.00 49.26 167 THR E N 1
ATOM 10439 C CA . THR E 1 167 ? 63.988 52.023 -0.863 1.00 47.93 167 THR E CA 1
ATOM 10440 C C . THR E 1 167 ? 64.516 53.285 -0.172 1.00 47.54 167 THR E C 1
ATOM 10441 O O . THR E 1 167 ? 63.839 53.863 0.696 1.00 46.49 167 THR E O 1
ATOM 10445 N N . ALA E 1 168 ? 65.722 53.702 -0.557 1.00 43.47 168 ALA E N 1
ATOM 10446 C CA . ALA E 1 168 ? 66.382 54.889 0.010 1.00 38.22 168 ALA E CA 1
ATOM 10447 C C . ALA E 1 168 ? 65.454 56.053 0.270 1.00 35.14 168 ALA E C 1
ATOM 10448 O O . ALA E 1 168 ? 64.675 56.416 -0.588 1.00 40.58 168 ALA E O 1
ATOM 10450 N N . GLY E 1 169 ? 65.558 56.656 1.450 1.00 43.36 169 GLY E N 1
ATOM 10451 C CA . GLY E 1 169 ? 64.683 57.769 1.787 1.00 44.31 169 GLY E CA 1
ATOM 10452 C C . GLY E 1 169 ? 65.335 59.130 1.873 1.00 42.10 169 GLY E C 1
ATOM 10453 O O . GLY E 1 169 ? 66.522 59.251 2.119 1.00 41.53 169 GLY E O 1
ATOM 10454 N N . THR E 1 170 ? 64.538 60.162 1.657 1.00 42.18 170 THR E N 1
ATOM 10455 C CA . THR E 1 170 ? 65.024 61.531 1.711 1.00 49.34 170 THR E CA 1
ATOM 10456 C C . THR E 1 170 ? 64.083 62.244 2.672 1.00 47.00 170 THR E C 1
ATOM 10457 O O . THR E 1 170 ? 62.929 61.849 2.800 1.00 47.25 170 THR E O 1
ATOM 10461 N N . ALA E 1 171 ? 64.572 63.293 3.329 1.00 43.31 171 ALA E N 1
ATOM 10462 C CA . ALA E 1 171 ? 63.763 64.019 4.288 1.00 39.84 171 ALA E CA 1
ATOM 10463 C C . ALA E 1 171 ? 63.809 65.521 4.140 1.00 40.80 171 ALA E C 1
ATOM 10464 O O . ALA E 1 171 ? 64.820 66.088 3.715 1.00 41.17 171 ALA E O 1
ATOM 10466 N N . GLY E 1 172 ? 62.698 66.156 4.509 1.00 37.96 172 GLY E N 1
ATOM 10467 C CA . GLY E 1 172 ? 62.606 67.599 4.438 1.00 34.84 172 GLY E CA 1
ATOM 10468 C C . GLY E 1 172 ? 63.607 68.262 5.364 1.00 35.66 172 GLY E C 1
ATOM 10469 O O . GLY E 1 172 ? 64.422 69.080 4.926 1.00 34.30 172 GLY E O 1
ATOM 10470 N N . ASN E 1 173 ? 63.574 67.915 6.651 1.00 37.02 173 ASN E N 1
ATOM 10471 C CA . ASN E 1 173 ? 64.495 68.530 7.580 1.00 28.87 173 ASN E CA 1
ATOM 10472 C C . ASN E 1 173 ? 65.894 68.292 7.165 1.00 29.73 173 ASN E C 1
ATOM 10473 O O . ASN E 1 173 ? 66.718 69.182 7.310 1.00 34.54 173 ASN E O 1
ATOM 10478 N N . CYS E 1 174 ? 66.173 67.104 6.642 1.00 34.41 174 CYS E N 1
ATOM 10479 C CA . CYS E 1 174 ? 67.535 66.788 6.228 1.00 43.53 174 CYS E CA 1
ATOM 10480 C C . CYS E 1 174 ? 67.907 67.368 4.870 1.00 47.07 174 CYS E C 1
ATOM 10481 O O . CYS E 1 174 ? 68.303 66.631 3.962 1.00 53.28 174 CYS E O 1
ATOM 10484 N N . ASN E 1 175 ? 67.849 68.701 4.759 1.00 50.16 175 ASN E N 1
ATOM 10485 C CA . ASN E 1 175 ? 68.089 69.382 3.492 1.00 44.99 175 ASN E CA 1
ATOM 10486 C C . ASN E 1 175 ? 67.316 68.481 2.593 1.00 44.64 175 ASN E C 1
ATOM 10487 O O . ASN E 1 175 ? 66.253 68.010 3.000 1.00 57.19 175 ASN E O 1
ATOM 10492 N N . ASN E 1 176 ? 67.734 68.152 1.403 1.00 34.76 176 ASN E N 1
ATOM 10493 C CA . ASN E 1 176 ? 66.732 67.298 0.844 1.00 33.41 176 ASN E CA 1
ATOM 10494 C C . ASN E 1 176 ? 67.062 65.896 0.573 1.00 40.77 176 ASN E C 1
ATOM 10495 O O . ASN E 1 176 ? 66.864 65.385 -0.522 1.00 48.75 176 ASN E O 1
ATOM 10500 N N . SER E 1 177 ? 67.532 65.256 1.626 1.00 37.01 177 SER E N 1
ATOM 10501 C CA . SER E 1 177 ? 67.950 63.874 1.552 1.00 37.96 177 SER E CA 1
ATOM 10502 C C . SER E 1 177 ? 68.028 63.324 2.978 1.00 35.24 177 SER E C 1
ATOM 10503 O O . SER E 1 177 ? 67.056 63.392 3.732 1.00 32.92 177 SER E O 1
ATOM 10506 N N . PHE E 1 178 ? 69.176 62.770 3.348 1.00 31.50 178 PHE E N 1
ATOM 10507 C CA . PHE E 1 178 ? 69.332 62.264 4.688 1.00 31.99 178 PHE E CA 1
ATOM 10508 C C . PHE E 1 178 ? 70.767 62.113 5.122 1.00 36.14 178 PHE E C 1
ATOM 10509 O O . PHE E 1 178 ? 71.705 62.365 4.355 1.00 32.64 178 PHE E O 1
ATOM 10517 N N . LEU E 1 179 ? 70.927 61.728 6.382 1.00 33.86 179 LEU E N 1
ATOM 10518 C CA . LEU E 1 179 ? 72.236 61.554 6.949 1.00 30.28 179 LEU E CA 1
ATOM 10519 C C . LEU E 1 179 ? 72.842 60.398 6.234 1.00 32.61 179 LEU E C 1
ATOM 10520 O O . LEU E 1 179 ? 72.147 59.612 5.596 1.00 29.99 179 LEU E O 1
ATOM 10525 N N . LYS E 1 180 ? 74.149 60.295 6.346 1.00 36.12 180 LYS E N 1
ATOM 10526 C CA . LYS E 1 180 ? 74.820 59.200 5.736 1.00 36.00 180 LYS E CA 1
ATOM 10527 C C . LYS E 1 180 ? 74.853 58.060 6.734 1.00 41.76 180 LYS E C 1
ATOM 10528 O O . LYS E 1 180 ? 74.629 56.933 6.315 1.00 47.39 180 LYS E O 1
ATOM 10534 N N . ASN E 1 181 ? 75.104 58.311 8.037 1.00 43.27 181 ASN E N 1
ATOM 10535 C CA . ASN E 1 181 ? 75.163 57.165 8.942 1.00 43.83 181 ASN E CA 1
ATOM 10536 C C . ASN E 1 181 ? 73.820 56.653 9.265 1.00 45.46 181 ASN E C 1
ATOM 10537 O O . ASN E 1 181 ? 73.440 55.618 8.751 1.00 66.12 181 ASN E O 1
ATOM 10542 N N . PRO E 1 182 ? 73.081 57.291 10.159 1.00 34.80 182 PRO E N 1
ATOM 10543 C CA . PRO E 1 182 ? 71.788 56.572 10.258 1.00 32.29 182 PRO E CA 1
ATOM 10544 C C . PRO E 1 182 ? 71.164 56.771 8.851 1.00 39.57 182 PRO E C 1
ATOM 10545 O O . PRO E 1 182 ? 70.856 57.909 8.469 1.00 48.57 182 PRO E O 1
ATOM 10549 N N . ALA E 1 183 ? 71.027 55.687 8.072 1.00 35.78 183 ALA E N 1
ATOM 10550 C CA . ALA E 1 183 ? 70.522 55.758 6.694 1.00 27.56 183 ALA E CA 1
ATOM 10551 C C . ALA E 1 183 ? 69.036 55.500 6.587 1.00 29.89 183 ALA E C 1
ATOM 10552 O O . ALA E 1 183 ? 68.561 54.419 6.934 1.00 34.13 183 ALA E O 1
ATOM 10554 N N . LEU E 1 184 ? 68.299 56.480 6.085 1.00 29.41 184 LEU E N 1
ATOM 10555 C CA . LEU E 1 184 ? 66.869 56.322 6.006 1.00 25.28 184 LEU E CA 1
ATOM 10556 C C . LEU E 1 184 ? 66.541 55.428 4.869 1.00 26.66 184 LEU E C 1
ATOM 10557 O O . LEU E 1 184 ? 67.245 55.394 3.873 1.00 33.13 184 LEU E O 1
ATOM 10562 N N . TYR E 1 185 ? 65.455 54.705 5.029 1.00 22.81 185 TYR E N 1
ATOM 10563 C CA . TYR E 1 185 ? 64.992 53.769 4.035 1.00 19.45 185 TYR E CA 1
ATOM 10564 C C . TYR E 1 185 ? 63.521 53.685 4.318 1.00 25.26 185 TYR E C 1
ATOM 10565 O O . TYR E 1 185 ? 63.102 53.653 5.487 1.00 31.87 185 TYR E O 1
ATOM 10574 N N . THR E 1 186 ? 62.719 53.617 3.268 1.00 28.46 186 THR E N 1
ATOM 10575 C CA . THR E 1 186 ? 61.283 53.538 3.475 1.00 36.88 186 THR E CA 1
ATOM 10576 C C . THR E 1 186 ? 60.543 52.708 2.449 1.00 40.56 186 THR E C 1
ATOM 10577 O O . THR E 1 186 ? 61.099 52.315 1.416 1.00 41.75 186 THR E O 1
ATOM 10581 N N . GLN E 1 187 ? 59.279 52.441 2.746 1.00 41.52 187 GLN E N 1
ATOM 10582 C CA . GLN E 1 187 ? 58.442 51.695 1.831 1.00 43.82 187 GLN E CA 1
ATOM 10583 C C . GLN E 1 187 ? 57.013 52.231 1.879 1.00 48.09 187 GLN E C 1
ATOM 10584 O O . GLN E 1 187 ? 56.501 52.609 2.935 1.00 54.49 187 GLN E O 1
ATOM 10590 N N . GLU E 1 188 ? 56.385 52.321 0.714 1.00 49.56 188 GLU E N 1
ATOM 10591 C CA . GLU E 1 188 ? 55.034 52.842 0.642 1.00 51.22 188 GLU E CA 1
ATOM 10592 C C . GLU E 1 188 ? 54.112 52.034 1.538 1.00 48.70 188 GLU E C 1
ATOM 10593 O O . GLU E 1 188 ? 54.046 50.797 1.436 1.00 45.67 188 GLU E O 1
ATOM 10599 N N . VAL E 1 189 ? 53.422 52.743 2.429 1.00 46.68 189 VAL E N 1
ATOM 10600 C CA . VAL E 1 189 ? 52.459 52.114 3.319 1.00 42.71 189 VAL E CA 1
ATOM 10601 C C . VAL E 1 189 ? 51.366 53.114 3.695 1.00 43.42 189 VAL E C 1
ATOM 10602 O O . VAL E 1 189 ? 51.648 54.224 4.159 1.00 40.93 189 VAL E O 1
ATOM 10606 N N . LYS E 1 190 ? 50.121 52.724 3.455 1.00 43.53 190 LYS E N 1
ATOM 10607 C CA . LYS E 1 190 ? 49.010 53.576 3.784 1.00 52.18 190 LYS E CA 1
ATOM 10608 C C . LYS E 1 190 ? 48.015 52.767 4.576 1.00 54.85 190 LYS E C 1
ATOM 10609 O O . LYS E 1 190 ? 47.295 51.936 4.037 1.00 56.86 190 LYS E O 1
ATOM 10615 N N . PRO E 1 191 ? 47.949 53.028 5.880 1.00 55.11 191 PRO E N 1
ATOM 10616 C CA . PRO E 1 191 ? 47.071 52.355 6.838 1.00 52.17 191 PRO E CA 1
ATOM 10617 C C . PRO E 1 191 ? 45.625 52.517 6.502 1.00 52.30 191 PRO E C 1
ATOM 10618 O O . PRO E 1 191 ? 44.863 51.567 6.615 1.00 57.63 191 PRO E O 1
ATOM 10622 N N . SER E 1 192 ? 45.257 53.732 6.104 1.00 55.70 192 SER E N 1
ATOM 10623 C CA . SER E 1 192 ? 43.878 54.079 5.741 1.00 57.29 192 SER E CA 1
ATOM 10624 C C . SER E 1 192 ? 43.311 53.032 4.812 1.00 59.29 192 SER E C 1
ATOM 10625 O O . SER E 1 192 ? 42.285 52.416 5.097 1.00 56.50 192 SER E O 1
ATOM 10628 N N . GLU E 1 193 ? 44.007 52.834 3.697 1.00 61.36 193 GLU E N 1
ATOM 10629 C CA . GLU E 1 193 ? 43.604 51.850 2.706 1.00 66.04 193 GLU E CA 1
ATOM 10630 C C . GLU E 1 193 ? 44.077 50.487 3.149 1.00 60.86 193 GLU E C 1
ATOM 10631 O O . GLU E 1 193 ? 44.179 49.563 2.363 1.00 64.34 193 GLU E O 1
ATOM 10637 N N . ASN E 1 194 ? 44.359 50.376 4.429 1.00 60.84 194 ASN E N 1
ATOM 10638 C CA . ASN E 1 194 ? 44.858 49.155 5.001 1.00 62.88 194 ASN E CA 1
ATOM 10639 C C . ASN E 1 194 ? 45.972 48.454 4.239 1.00 64.14 194 ASN E C 1
ATOM 10640 O O . ASN E 1 194 ? 45.896 47.261 3.944 1.00 65.55 194 ASN E O 1
ATOM 10645 N N . LYS E 1 195 ? 47.020 49.205 3.934 1.00 63.38 195 LYS E N 1
ATOM 10646 C CA . LYS E 1 195 ? 48.164 48.649 3.257 1.00 64.26 195 LYS E CA 1
ATOM 10647 C C . LYS E 1 195 ? 49.384 48.911 4.093 1.00 62.86 195 LYS E C 1
ATOM 10648 O O . LYS E 1 195 ? 49.995 49.978 3.985 1.00 65.76 195 LYS E O 1
ATOM 10654 N N . CYS E 1 196 ? 49.720 47.933 4.933 1.00 61.76 196 CYS E N 1
ATOM 10655 C CA . CYS E 1 196 ? 50.881 48.009 5.823 1.00 66.23 196 CYS E CA 1
ATOM 10656 C C . CYS E 1 196 ? 51.983 47.250 5.143 1.00 59.87 196 CYS E C 1
ATOM 10657 O O . CYS E 1 196 ? 51.764 46.146 4.665 1.00 68.04 196 CYS E O 1
ATOM 10660 N N . GLY E 1 197 ? 53.172 47.820 5.108 1.00 50.50 197 GLY E N 1
ATOM 10661 C CA . GLY E 1 197 ? 54.262 47.164 4.404 1.00 48.18 197 GLY E CA 1
ATOM 10662 C C . GLY E 1 197 ? 54.696 45.819 4.923 1.00 49.54 197 GLY E C 1
ATOM 10663 O O . GLY E 1 197 ? 53.929 45.116 5.581 1.00 55.04 197 GLY E O 1
ATOM 10664 N N . LYS E 1 198 ? 55.924 45.437 4.597 1.00 48.27 198 LYS E N 1
ATOM 10665 C CA . LYS E 1 198 ? 56.442 44.179 5.094 1.00 54.01 198 LYS E CA 1
ATOM 10666 C C . LYS E 1 198 ? 57.497 44.505 6.128 1.00 53.87 198 LYS E C 1
ATOM 10667 O O . LYS E 1 198 ? 58.529 45.101 5.798 1.00 54.88 198 LYS E O 1
ATOM 10673 N N . GLU E 1 199 ? 57.229 44.139 7.377 1.00 47.62 199 GLU E N 1
ATOM 10674 C CA . GLU E 1 199 ? 58.189 44.371 8.436 1.00 48.20 199 GLU E CA 1
ATOM 10675 C C . GLU E 1 199 ? 59.568 44.020 7.847 1.00 39.77 199 GLU E C 1
ATOM 10676 O O . GLU E 1 199 ? 59.734 42.964 7.226 1.00 43.42 199 GLU E O 1
ATOM 10682 N N . ASN E 1 200 ? 60.551 44.898 8.011 1.00 23.27 200 ASN E N 1
ATOM 10683 C CA . ASN E 1 200 ? 61.830 44.596 7.429 1.00 23.52 200 ASN E CA 1
ATOM 10684 C C . ASN E 1 200 ? 62.882 44.091 8.350 1.00 21.02 200 ASN E C 1
ATOM 10685 O O . ASN E 1 200 ? 62.902 44.365 9.532 1.00 29.36 200 ASN E O 1
ATOM 10690 N N . LEU E 1 201 ? 63.771 43.340 7.731 1.00 18.02 201 LEU E N 1
ATOM 10691 C CA . LEU E 1 201 ? 64.896 42.698 8.357 1.00 18.60 201 LEU E CA 1
ATOM 10692 C C . LEU E 1 201 ? 66.088 43.014 7.464 1.00 19.21 201 LEU E C 1
ATOM 10693 O O . LEU E 1 201 ? 66.063 42.734 6.288 1.00 27.12 201 LEU E O 1
ATOM 10698 N N . ALA E 1 202 ? 67.136 43.599 8.007 1.00 16.15 202 ALA E N 1
ATOM 10699 C CA . ALA E 1 202 ? 68.296 43.885 7.192 1.00 19.55 202 ALA E CA 1
ATOM 10700 C C . ALA E 1 202 ? 69.531 43.555 8.007 1.00 22.38 202 ALA E C 1
ATOM 10701 O O . ALA E 1 202 ? 69.505 43.615 9.224 1.00 32.29 202 ALA E O 1
ATOM 10703 N N . PHE E 1 203 ? 70.611 43.200 7.334 1.00 21.44 203 PHE E N 1
ATOM 10704 C CA . PHE E 1 203 ? 71.818 42.849 8.029 1.00 25.95 203 PHE E CA 1
ATOM 10705 C C . PHE E 1 203 ? 72.876 43.902 7.827 1.00 29.71 203 PHE E C 1
ATOM 10706 O O . PHE E 1 203 ? 72.721 44.788 6.999 1.00 38.85 203 PHE E O 1
ATOM 10714 N N . PHE E 1 204 ? 73.957 43.782 8.592 1.00 25.19 204 PHE E N 1
ATOM 10715 C CA . PHE E 1 204 ? 75.091 44.677 8.487 1.00 21.14 204 PHE E CA 1
ATOM 10716 C C . PHE E 1 204 ? 76.277 44.038 9.198 1.00 20.96 204 PHE E C 1
ATOM 10717 O O . PHE E 1 204 ? 76.103 43.272 10.138 1.00 19.89 204 PHE E O 1
ATOM 10725 N N . THR E 1 205 ? 77.477 44.336 8.726 1.00 17.48 205 THR E N 1
ATOM 10726 C CA . THR E 1 205 ? 78.669 43.698 9.259 1.00 21.51 205 THR E CA 1
ATOM 10727 C C . THR E 1 205 ? 79.809 44.583 9.759 1.00 27.07 205 THR E C 1
ATOM 10728 O O . THR E 1 205 ? 80.446 45.319 8.989 1.00 31.31 205 THR E O 1
ATOM 10732 N N . LEU E 1 206 ? 80.095 44.495 11.045 1.00 20.95 206 LEU E N 1
ATOM 10733 C CA . LEU E 1 206 ? 81.197 45.266 11.570 1.00 18.19 206 LEU E CA 1
ATOM 10734 C C . LEU E 1 206 ? 82.398 44.385 11.269 1.00 19.58 206 LEU E C 1
ATOM 10735 O O . LEU E 1 206 ? 82.440 43.210 11.646 1.00 27.40 206 LEU E O 1
ATOM 10740 N N . PRO E 1 207 ? 83.368 44.929 10.535 1.00 15.53 207 PRO E N 1
ATOM 10741 C CA . PRO E 1 207 ? 84.592 44.247 10.138 1.00 20.77 207 PRO E CA 1
ATOM 10742 C C . PRO E 1 207 ? 85.623 44.084 11.220 1.00 31.54 207 PRO E C 1
ATOM 10743 O O . PRO E 1 207 ? 85.734 44.895 12.133 1.00 35.18 207 PRO E O 1
ATOM 10747 N N . THR E 1 208 ? 86.405 43.030 11.064 1.00 38.80 208 THR E N 1
ATOM 10748 C CA . THR E 1 208 ? 87.467 42.698 11.979 1.00 41.75 208 THR E CA 1
ATOM 10749 C C . THR E 1 208 ? 88.642 43.632 11.686 1.00 43.65 208 THR E C 1
ATOM 10750 O O . THR E 1 208 ? 89.475 43.927 12.548 1.00 53.20 208 THR E O 1
ATOM 10754 N N . GLN E 1 209 ? 88.708 44.080 10.445 1.00 39.79 209 GLN E N 1
ATOM 10755 C CA . GLN E 1 209 ? 89.786 44.947 10.030 1.00 45.92 209 GLN E CA 1
ATOM 10756 C C . GLN E 1 209 ? 89.304 45.947 9.004 1.00 39.93 209 GLN E C 1
ATOM 10757 O O . GLN E 1 209 ? 88.324 45.716 8.329 1.00 45.08 209 GLN E O 1
ATOM 10763 N N . PHE E 1 210 ? 90.004 47.059 8.881 1.00 35.82 210 PHE E N 1
ATOM 10764 C CA . PHE E 1 210 ? 89.644 48.107 7.906 1.00 38.83 210 PHE E CA 1
ATOM 10765 C C . PHE E 1 210 ? 90.963 48.740 7.406 1.00 43.57 210 PHE E C 1
ATOM 10766 O O . PHE E 1 210 ? 91.463 49.735 7.953 1.00 42.64 210 PHE E O 1
ATOM 10774 N N . GLY E 1 211 ? 91.526 48.149 6.353 1.00 44.55 211 GLY E N 1
ATOM 10775 C CA . GLY E 1 211 ? 92.798 48.627 5.857 1.00 40.63 211 GLY E CA 1
ATOM 10776 C C . GLY E 1 211 ? 93.794 48.228 6.928 1.00 46.56 211 GLY E C 1
ATOM 10777 O O . GLY E 1 211 ? 93.586 47.220 7.609 1.00 56.42 211 GLY E O 1
ATOM 10778 N N . THR E 1 212 ? 94.863 48.994 7.093 1.00 43.60 212 THR E N 1
ATOM 10779 C CA . THR E 1 212 ? 95.861 48.689 8.107 1.00 51.37 212 THR E CA 1
ATOM 10780 C C . THR E 1 212 ? 95.230 48.384 9.466 1.00 52.24 212 THR E C 1
ATOM 10781 O O . THR E 1 212 ? 95.613 47.420 10.169 1.00 54.63 212 THR E O 1
ATOM 10785 N N . TYR E 1 213 ? 94.258 49.227 9.808 1.00 43.44 213 TYR E N 1
ATOM 10786 C CA . TYR E 1 213 ? 93.568 49.176 11.078 1.00 43.47 213 TYR E CA 1
ATOM 10787 C C . TYR E 1 213 ? 92.844 47.898 11.479 1.00 46.95 213 TYR E C 1
ATOM 10788 O O . TYR E 1 213 ? 92.059 47.328 10.710 1.00 45.09 213 TYR E O 1
ATOM 10797 N N . GLU E 1 214 ? 93.125 47.470 12.709 1.00 48.78 214 GLU E N 1
ATOM 10798 C CA . GLU E 1 214 ? 92.533 46.272 13.296 1.00 50.89 214 GLU E CA 1
ATOM 10799 C C . GLU E 1 214 ? 91.400 46.723 14.218 1.00 45.89 214 GLU E C 1
ATOM 10800 O O . GLU E 1 214 ? 91.591 47.587 15.067 1.00 51.86 214 GLU E O 1
ATOM 10806 N N . CYS E 1 215 ? 90.218 46.151 14.044 1.00 40.30 215 CYS E N 1
ATOM 10807 C CA . CYS E 1 215 ? 89.082 46.547 14.857 1.00 39.49 215 CYS E CA 1
ATOM 10808 C C . CYS E 1 215 ? 88.722 45.520 15.872 1.00 42.61 215 CYS E C 1
ATOM 10809 O O . CYS E 1 215 ? 88.173 44.476 15.525 1.00 51.27 215 CYS E O 1
ATOM 10812 N N . LYS E 1 216 ? 89.005 45.808 17.130 1.00 39.70 216 LYS E N 1
ATOM 10813 C CA . LYS E 1 216 ? 88.660 44.867 18.174 1.00 42.20 216 LYS E CA 1
ATOM 10814 C C . LYS E 1 216 ? 87.306 45.293 18.728 1.00 37.01 216 LYS E C 1
ATOM 10815 O O . LYS E 1 216 ? 86.584 44.507 19.342 1.00 45.00 216 LYS E O 1
ATOM 10821 N N . LEU E 1 217 ? 86.951 46.543 18.462 1.00 24.09 217 LEU E N 1
ATOM 10822 C CA . LEU E 1 217 ? 85.719 47.097 18.978 1.00 25.35 217 LEU E CA 1
ATOM 10823 C C . LEU E 1 217 ? 85.190 48.235 18.104 1.00 26.46 217 LEU E C 1
ATOM 10824 O O . LEU E 1 217 ? 85.943 49.136 17.712 1.00 27.90 217 LEU E O 1
ATOM 10829 N N . HIS E 1 218 ? 83.889 48.207 17.825 1.00 24.30 218 HIS E N 1
ATOM 10830 C CA . HIS E 1 218 ? 83.264 49.217 16.978 1.00 24.76 218 HIS E CA 1
ATOM 10831 C C . HIS E 1 218 ? 82.293 50.128 17.708 1.00 28.35 218 HIS E C 1
ATOM 10832 O O . HIS E 1 218 ? 81.502 49.662 18.538 1.00 34.43 218 HIS E O 1
ATOM 10839 N N . LEU E 1 219 ? 82.327 51.416 17.383 1.00 21.84 219 LEU E N 1
ATOM 10840 C CA . LEU E 1 219 ? 81.405 52.349 18.004 1.00 19.61 219 LEU E CA 1
ATOM 10841 C C . LEU E 1 219 ? 80.390 52.656 16.948 1.00 19.27 219 LEU E C 1
ATOM 10842 O O . LEU E 1 219 ? 80.688 53.364 15.988 1.00 23.78 219 LEU E O 1
ATOM 10847 N N . VAL E 1 220 ? 79.187 52.143 17.108 1.00 17.05 220 VAL E N 1
ATOM 10848 C CA . VAL E 1 220 ? 78.184 52.429 16.105 1.00 21.47 220 VAL E CA 1
ATOM 10849 C C . VAL E 1 220 ? 77.036 53.155 16.740 1.00 21.53 220 VAL E C 1
ATOM 10850 O O . VAL E 1 220 ? 76.875 53.122 17.942 1.00 28.93 220 VAL E O 1
ATOM 10854 N N . ALA E 1 221 ? 76.227 53.803 15.921 1.00 18.93 221 ALA E N 1
ATOM 10855 C CA . ALA E 1 221 ? 75.111 54.537 16.444 1.00 16.96 221 ALA E CA 1
ATOM 10856 C C . ALA E 1 221 ? 73.804 53.850 16.180 1.00 20.42 221 ALA E C 1
ATOM 10857 O O . ALA E 1 221 ? 73.430 53.667 15.039 1.00 24.24 221 ALA E O 1
ATOM 10859 N N . SER E 1 222 ? 73.097 53.475 17.236 1.00 20.90 222 SER E N 1
ATOM 10860 C CA . SER E 1 222 ? 71.800 52.828 17.088 1.00 21.37 222 SER E CA 1
ATOM 10861 C C . SER E 1 222 ? 70.724 53.905 17.191 1.00 25.58 222 SER E C 1
ATOM 10862 O O . SER E 1 222 ? 70.528 54.500 18.252 1.00 24.10 222 SER E O 1
ATOM 10865 N N . CYS E 1 223 ? 70.023 54.165 16.092 1.00 25.90 223 CYS E N 1
ATOM 10866 C CA . CYS E 1 223 ? 69.017 55.204 16.117 1.00 26.31 223 CYS E CA 1
ATOM 10867 C C . CYS E 1 223 ? 67.604 54.697 15.946 1.00 25.73 223 CYS E C 1
ATOM 10868 O O . CYS E 1 223 ? 67.412 53.553 15.559 1.00 34.95 223 CYS E O 1
ATOM 10871 N N . TYR E 1 224 ? 66.615 55.528 16.271 1.00 16.46 224 TYR E N 1
ATOM 10872 C CA . TYR E 1 224 ? 65.206 55.162 16.114 1.00 14.24 224 TYR E CA 1
ATOM 10873 C C . TYR E 1 224 ? 64.339 56.390 16.254 1.00 17.24 224 TYR E C 1
ATOM 10874 O O . TYR E 1 224 ? 64.779 57.427 16.785 1.00 12.67 224 TYR E O 1
ATOM 10883 N N . PHE E 1 225 ? 63.105 56.250 15.785 1.00 15.47 225 PHE E N 1
ATOM 10884 C CA . PHE E 1 225 ? 62.157 57.338 15.806 1.00 20.95 225 PHE E CA 1
ATOM 10885 C C . PHE E 1 225 ? 61.325 57.297 17.058 1.00 28.37 225 PHE E C 1
ATOM 10886 O O . PHE E 1 225 ? 60.800 56.256 17.461 1.00 38.39 225 PHE E O 1
ATOM 10894 N N . ILE E 1 226 ? 61.188 58.456 17.671 1.00 32.05 226 ILE E N 1
ATOM 10895 C CA . ILE E 1 226 ? 60.403 58.561 18.879 1.00 31.76 226 ILE E CA 1
ATOM 10896 C C . ILE E 1 226 ? 59.069 59.215 18.578 1.00 31.85 226 ILE E C 1
ATOM 10897 O O . ILE E 1 226 ? 59.000 60.429 18.328 1.00 27.98 226 ILE E O 1
ATOM 10902 N N . TYR E 1 227 ? 58.011 58.420 18.622 1.00 30.46 227 TYR E N 1
ATOM 10903 C CA . TYR E 1 227 ? 56.689 58.951 18.344 1.00 31.23 227 TYR E CA 1
ATOM 10904 C C . TYR E 1 227 ? 55.977 59.346 19.614 1.00 32.66 227 TYR E C 1
ATOM 10905 O O . TYR E 1 227 ? 56.225 58.772 20.667 1.00 41.77 227 TYR E O 1
ATOM 10914 N N . ASP E 1 228 ? 55.085 60.327 19.523 1.00 36.82 228 ASP E N 1
ATOM 10915 C CA . ASP E 1 228 ? 54.325 60.783 20.696 1.00 33.54 228 ASP E CA 1
ATOM 10916 C C . ASP E 1 228 ? 53.386 59.692 21.213 1.00 28.53 228 ASP E C 1
ATOM 10917 O O . ASP E 1 228 ? 53.207 59.547 22.402 1.00 32.18 228 ASP E O 1
ATOM 10922 N N . SER E 1 229 ? 52.792 58.916 20.318 1.00 32.60 229 SER E N 1
ATOM 10923 C CA . SER E 1 229 ? 51.861 57.874 20.722 1.00 34.15 229 SER E CA 1
ATOM 10924 C C . SER E 1 229 ? 51.414 57.031 19.543 1.00 37.63 229 SER E C 1
ATOM 10925 O O . SER E 1 229 ? 51.641 57.382 18.384 1.00 40.65 229 SER E O 1
ATOM 10928 N N . LYS E 1 230 ? 50.744 55.929 19.846 1.00 32.25 230 LYS E N 1
ATOM 10929 C CA . LYS E 1 230 ? 50.266 55.030 18.812 1.00 29.68 230 LYS E CA 1
ATOM 10930 C C . LYS E 1 230 ? 49.561 55.711 17.669 1.00 36.39 230 LYS E C 1
ATOM 10931 O O . LYS E 1 230 ? 50.099 55.797 16.570 1.00 41.19 230 LYS E O 1
ATOM 10937 N N . GLU E 1 231 ? 48.332 56.156 17.932 1.00 37.73 231 GLU E N 1
ATOM 10938 C CA . GLU E 1 231 ? 47.513 56.862 16.943 1.00 44.38 231 GLU E CA 1
ATOM 10939 C C . GLU E 1 231 ? 48.365 57.818 16.128 1.00 35.94 231 GLU E C 1
ATOM 10940 O O . GLU E 1 231 ? 48.272 57.837 14.910 1.00 47.62 231 GLU E O 1
ATOM 10946 N N . VAL E 1 232 ? 49.194 58.610 16.779 1.00 22.27 232 VAL E N 1
ATOM 10947 C CA . VAL E 1 232 ? 50.038 59.506 16.024 1.00 23.48 232 VAL E CA 1
ATOM 10948 C C . VAL E 1 232 ? 50.906 58.666 15.126 1.00 28.04 232 VAL E C 1
ATOM 10949 O O . VAL E 1 232 ? 51.028 58.928 13.928 1.00 35.43 232 VAL E O 1
ATOM 10953 N N . TYR E 1 233 ? 51.545 57.661 15.701 1.00 25.40 233 TYR E N 1
ATOM 10954 C CA . TYR E 1 233 ? 52.376 56.808 14.875 1.00 29.79 233 TYR E CA 1
ATOM 10955 C C . TYR E 1 233 ? 51.473 56.171 13.839 1.00 29.85 233 TYR E C 1
ATOM 10956 O O . TYR E 1 233 ? 51.803 56.134 12.664 1.00 37.79 233 TYR E O 1
ATOM 10965 N N . ASN E 1 234 ? 50.320 55.691 14.281 1.00 28.83 234 ASN E N 1
ATOM 10966 C CA . ASN E 1 234 ? 49.352 55.071 13.385 1.00 32.27 234 ASN E CA 1
ATOM 10967 C C . ASN E 1 234 ? 48.844 56.005 12.304 1.00 39.08 234 ASN E C 1
ATOM 10968 O O . ASN E 1 234 ? 48.033 55.613 11.469 1.00 47.89 234 ASN E O 1
ATOM 10973 N N . LYS E 1 235 ? 49.282 57.251 12.323 1.00 38.15 235 LYS E N 1
ATOM 10974 C CA . LYS E 1 235 ? 48.829 58.173 11.303 1.00 42.99 235 LYS E CA 1
ATOM 10975 C C . LYS E 1 235 ? 49.500 57.733 10.031 1.00 42.28 235 LYS E C 1
ATOM 10976 O O . LYS E 1 235 ? 48.852 57.518 9.034 1.00 52.66 235 LYS E O 1
ATOM 10982 N N . ARG E 1 236 ? 50.808 57.572 10.075 1.00 46.35 236 ARG E N 1
ATOM 10983 C CA . ARG E 1 236 ? 51.529 57.129 8.899 1.00 58.36 236 ARG E CA 1
ATOM 10984 C C . ARG E 1 236 ? 51.996 55.665 9.002 1.00 58.31 236 ARG E C 1
ATOM 10985 O O . ARG E 1 236 ? 52.395 55.061 8.008 1.00 65.07 236 ARG E O 1
ATOM 10993 N N . GLY E 1 237 ? 51.918 55.083 10.192 1.00 55.97 237 GLY E N 1
ATOM 10994 C CA . GLY E 1 237 ? 52.369 53.708 10.365 1.00 56.77 237 GLY E CA 1
ATOM 10995 C C . GLY E 1 237 ? 51.269 52.722 10.701 1.00 53.08 237 GLY E C 1
ATOM 10996 O O . GLY E 1 237 ? 50.227 53.108 11.221 1.00 48.64 237 GLY E O 1
ATOM 10997 N N . CYS E 1 238 ? 51.508 51.436 10.471 1.00 53.09 238 CYS E N 1
ATOM 10998 C CA . CYS E 1 238 ? 50.448 50.493 10.711 1.00 58.60 238 CYS E CA 1
ATOM 10999 C C . CYS E 1 238 ? 50.221 49.837 12.047 1.00 56.42 238 CYS E C 1
ATOM 11000 O O . CYS E 1 238 ? 49.081 49.795 12.486 1.00 70.39 238 CYS E O 1
ATOM 11003 N N . ASP E 1 239 ? 51.211 49.295 12.725 1.00 44.77 239 ASP E N 1
ATOM 11004 C CA . ASP E 1 239 ? 50.800 48.718 13.997 1.00 40.52 239 ASP E CA 1
ATOM 11005 C C . ASP E 1 239 ? 51.377 49.446 15.165 1.00 40.68 239 ASP E C 1
ATOM 11006 O O . ASP E 1 239 ? 50.730 50.308 15.751 1.00 40.80 239 ASP E O 1
ATOM 11011 N N . ASN E 1 240 ? 52.601 49.090 15.515 1.00 41.21 240 ASN E N 1
ATOM 11012 C CA . ASN E 1 240 ? 53.287 49.750 16.600 1.00 36.86 240 ASN E CA 1
ATOM 11013 C C . ASN E 1 240 ? 54.724 49.912 16.164 1.00 34.34 240 ASN E C 1
ATOM 11014 O O . ASN E 1 240 ? 55.344 48.968 15.667 1.00 33.25 240 ASN E O 1
ATOM 11019 N N . TYR E 1 241 ? 55.252 51.113 16.326 1.00 26.91 241 TYR E N 1
ATOM 11020 C CA . TYR E 1 241 ? 56.620 51.351 15.916 1.00 22.80 241 TYR E CA 1
ATOM 11021 C C . TYR E 1 241 ? 57.637 50.475 16.622 1.00 17.88 241 TYR E C 1
ATOM 11022 O O . TYR E 1 241 ? 57.420 50.018 17.738 1.00 22.46 241 TYR E O 1
ATOM 11031 N N . PHE E 1 242 ? 58.763 50.261 15.963 1.00 15.41 242 PHE E N 1
ATOM 11032 C CA . PHE E 1 242 ? 59.825 49.476 16.545 1.00 17.57 242 PHE E CA 1
ATOM 11033 C C . PHE E 1 242 ? 61.024 49.306 15.614 1.00 15.97 242 PHE E C 1
ATOM 11034 O O . PHE E 1 242 ? 60.872 49.179 14.417 1.00 26.77 242 PHE E O 1
ATOM 11042 N N . GLN E 1 243 ? 62.218 49.329 16.193 1.00 15.65 243 GLN E N 1
ATOM 11043 C CA . GLN E 1 243 ? 63.450 49.167 15.476 1.00 17.98 243 GLN E CA 1
ATOM 11044 C C . GLN E 1 243 ? 64.338 48.509 16.501 1.00 24.82 243 GLN E C 1
ATOM 11045 O O . GLN E 1 243 ? 64.505 49.028 17.610 1.00 29.59 243 GLN E O 1
ATOM 11051 N N . VAL E 1 244 ? 64.904 47.365 16.133 1.00 19.91 244 VAL E N 1
ATOM 11052 C CA . VAL E 1 244 ? 65.751 46.616 17.039 1.00 15.52 244 VAL E CA 1
ATOM 11053 C C . VAL E 1 244 ? 66.979 46.016 16.390 1.00 20.39 244 VAL E C 1
ATOM 11054 O O . VAL E 1 244 ? 66.893 45.527 15.273 1.00 28.79 244 VAL E O 1
ATOM 11058 N N . ILE E 1 245 ? 68.105 46.004 17.096 1.00 20.08 245 ILE E N 1
ATOM 11059 C CA . ILE E 1 245 ? 69.292 45.406 16.535 1.00 20.65 245 ILE E CA 1
ATOM 11060 C C . ILE E 1 245 ? 69.640 44.195 17.356 1.00 24.96 245 ILE E C 1
ATOM 11061 O O . ILE E 1 245 ? 69.923 44.283 18.553 1.00 24.69 245 ILE E O 1
ATOM 11066 N N . TYR E 1 246 ? 69.625 43.063 16.673 1.00 24.21 246 TYR E N 1
ATOM 11067 C CA . TYR E 1 246 ? 69.925 41.790 17.266 1.00 18.21 246 TYR E CA 1
ATOM 11068 C C . TYR E 1 246 ? 71.345 41.440 16.925 1.00 20.37 246 TYR E C 1
ATOM 11069 O O . TYR E 1 246 ? 71.922 42.032 16.014 1.00 27.12 246 TYR E O 1
ATOM 11078 N N . ASP E 1 247 ? 71.920 40.486 17.647 1.00 20.39 247 ASP E N 1
ATOM 11079 C CA . ASP E 1 247 ? 73.286 40.074 17.358 1.00 28.47 247 ASP E CA 1
ATOM 11080 C C . ASP E 1 247 ? 73.246 38.738 16.659 1.00 35.93 247 ASP E C 1
ATOM 11081 O O . ASP E 1 247 ? 72.148 38.318 16.284 1.00 25.37 247 ASP E O 1
ATOM 11086 N N . SER E 1 248 ? 74.406 38.088 16.452 1.00 44.92 248 SER E N 1
ATOM 11087 C CA . SER E 1 248 ? 74.473 36.793 15.728 1.00 47.54 248 SER E CA 1
ATOM 11088 C C . SER E 1 248 ? 73.345 35.866 16.137 1.00 42.87 248 SER E C 1
ATOM 11089 O O . SER E 1 248 ? 72.668 35.273 15.301 1.00 49.08 248 SER E O 1
ATOM 11092 N N . PHE E 1 249 ? 73.185 35.676 17.437 1.00 46.39 249 PHE E N 1
ATOM 11093 C CA . PHE E 1 249 ? 72.048 34.929 17.834 1.00 48.69 249 PHE E CA 1
ATOM 11094 C C . PHE E 1 249 ? 71.029 36.056 17.989 1.00 50.62 249 PHE E C 1
ATOM 11095 O O . PHE E 1 249 ? 71.375 37.222 17.904 1.00 61.28 249 PHE E O 1
ATOM 11103 N N . GLY E 1 250 ? 69.779 35.733 18.261 1.00 45.66 250 GLY E N 1
ATOM 11104 C CA . GLY E 1 250 ? 68.780 36.775 18.399 1.00 38.28 250 GLY E CA 1
ATOM 11105 C C . GLY E 1 250 ? 68.895 37.711 19.579 1.00 30.94 250 GLY E C 1
ATOM 11106 O O . GLY E 1 250 ? 67.906 38.354 19.930 1.00 40.00 250 GLY E O 1
ATOM 11107 N N . LYS E 1 251 ? 70.069 37.789 20.207 1.00 24.37 251 LYS E N 1
ATOM 11108 C CA . LYS E 1 251 ? 70.265 38.680 21.357 1.00 21.18 251 LYS E CA 1
ATOM 11109 C C . LYS E 1 251 ? 70.065 40.094 20.883 1.00 24.94 251 LYS E C 1
ATOM 11110 O O . LYS E 1 251 ? 70.498 40.465 19.779 1.00 35.29 251 LYS E O 1
ATOM 11116 N N . VAL E 1 252 ? 69.406 40.912 21.670 1.00 15.84 252 VAL E N 1
ATOM 11117 C CA . VAL E 1 252 ? 69.264 42.284 21.187 1.00 24.47 252 VAL E CA 1
ATOM 11118 C C . VAL E 1 252 ? 70.392 43.150 21.723 1.00 25.27 252 VAL E C 1
ATOM 11119 O O . VAL E 1 252 ? 70.805 43.004 22.861 1.00 40.41 252 VAL E O 1
ATOM 11123 N N . VAL E 1 253 ? 70.887 44.069 20.926 1.00 18.80 253 VAL E N 1
ATOM 11124 C CA . VAL E 1 253 ? 71.968 44.851 21.426 1.00 19.17 253 VAL E CA 1
ATOM 11125 C C . VAL E 1 253 ? 71.553 46.310 21.462 1.00 22.52 253 VAL E C 1
ATOM 11126 O O . VAL E 1 253 ? 72.242 47.164 22.032 1.00 24.21 253 VAL E O 1
ATOM 11130 N N . GLY E 1 254 ? 70.394 46.587 20.883 1.00 18.46 254 GLY E N 1
ATOM 11131 C CA . GLY E 1 254 ? 69.920 47.957 20.884 1.00 22.87 254 GLY E CA 1
ATOM 11132 C C . GLY E 1 254 ? 68.623 48.238 20.131 1.00 26.81 254 GLY E C 1
ATOM 11133 O O . GLY E 1 254 ? 68.060 47.346 19.459 1.00 31.19 254 GLY E O 1
ATOM 11134 N N . GLY E 1 255 ? 68.139 49.480 20.273 1.00 26.74 255 GLY E N 1
ATOM 11135 C CA . GLY E 1 255 ? 66.930 49.920 19.586 1.00 18.85 255 GLY E CA 1
ATOM 11136 C C . GLY E 1 255 ? 65.767 50.366 20.431 1.00 13.93 255 GLY E C 1
ATOM 11137 O O . GLY E 1 255 ? 65.908 50.666 21.618 1.00 21.70 255 GLY E O 1
ATOM 11138 N N . LEU E 1 256 ? 64.595 50.396 19.822 1.00 11.79 256 LEU E N 1
ATOM 11139 C CA . LEU E 1 256 ? 63.404 50.779 20.551 1.00 19.27 256 LEU E CA 1
ATOM 11140 C C . LEU E 1 256 ? 62.207 49.940 20.119 1.00 18.89 256 LEU E C 1
ATOM 11141 O O . LEU E 1 256 ? 61.904 49.891 18.959 1.00 27.10 256 LEU E O 1
ATOM 11146 N N . ASP E 1 257 ? 61.512 49.292 21.040 1.00 18.48 257 ASP E N 1
ATOM 11147 C CA . ASP E 1 257 ? 60.396 48.474 20.631 1.00 14.17 257 ASP E CA 1
ATOM 11148 C C . ASP E 1 257 ? 59.149 48.956 21.278 1.00 15.94 257 ASP E C 1
ATOM 11149 O O . ASP E 1 257 ? 58.869 48.645 22.428 1.00 20.21 257 ASP E O 1
ATOM 11154 N N . ASN E 1 258 ? 58.381 49.711 20.527 1.00 13.27 258 ASN E N 1
ATOM 11155 C CA . ASN E 1 258 ? 57.178 50.257 21.086 1.00 14.20 258 ASN E CA 1
ATOM 11156 C C . ASN E 1 258 ? 56.122 49.245 21.236 1.00 17.64 258 ASN E C 1
ATOM 11157 O O . ASN E 1 258 ? 55.009 49.577 21.582 1.00 36.48 258 ASN E O 1
ATOM 11162 N N . ARG E 1 259 ? 56.444 47.993 20.979 1.00 24.15 259 ARG E N 1
ATOM 11163 C CA . ARG E 1 259 ? 55.425 46.944 21.175 1.00 30.99 259 ARG E CA 1
ATOM 11164 C C . ARG E 1 259 ? 55.447 46.513 22.665 1.00 31.77 259 ARG E C 1
ATOM 11165 O O . ARG E 1 259 ? 54.596 45.733 23.117 1.00 26.90 259 ARG E O 1
ATOM 11173 N N . VAL E 1 260 ? 56.428 47.011 23.418 1.00 27.67 260 VAL E N 1
ATOM 11174 C CA . VAL E 1 260 ? 56.538 46.639 24.821 1.00 29.74 260 VAL E CA 1
ATOM 11175 C C . VAL E 1 260 ? 56.922 47.794 25.689 1.00 31.68 260 VAL E C 1
ATOM 11176 O O . VAL E 1 260 ? 56.784 47.729 26.906 1.00 40.34 260 VAL E O 1
ATOM 11180 N N . SER E 1 261 ? 57.457 48.834 25.080 1.00 24.35 261 SER E N 1
ATOM 11181 C CA . SER E 1 261 ? 57.823 49.983 25.859 1.00 23.40 261 SER E CA 1
ATOM 11182 C C . SER E 1 261 ? 56.844 51.052 25.429 1.00 26.22 261 SER E C 1
ATOM 11183 O O . SER E 1 261 ? 56.348 51.028 24.311 1.00 32.65 261 SER E O 1
ATOM 11186 N N . PRO E 1 262 ? 56.545 52.007 26.309 1.00 27.67 262 PRO E N 1
ATOM 11187 C CA . PRO E 1 262 ? 55.607 53.074 25.980 1.00 28.12 262 PRO E CA 1
ATOM 11188 C C . PRO E 1 262 ? 56.189 54.113 25.041 1.00 27.76 262 PRO E C 1
ATOM 11189 O O . PRO E 1 262 ? 57.415 54.248 24.940 1.00 30.07 262 PRO E O 1
ATOM 11193 N N . TYR E 1 263 ? 55.289 54.839 24.370 1.00 25.35 263 TYR E N 1
ATOM 11194 C CA . TYR E 1 263 ? 55.628 55.917 23.429 1.00 23.64 263 TYR E CA 1
ATOM 11195 C C . TYR E 1 263 ? 55.959 57.084 24.300 1.00 25.50 263 TYR E C 1
ATOM 11196 O O . TYR E 1 263 ? 55.210 57.376 25.221 1.00 31.45 263 TYR E O 1
ATOM 11205 N N . THR E 1 264 ? 57.045 57.780 24.012 1.00 26.91 264 THR E N 1
ATOM 11206 C CA . THR E 1 264 ? 57.425 58.887 24.885 1.00 39.51 264 THR E CA 1
ATOM 11207 C C . THR E 1 264 ? 57.699 60.195 24.177 1.00 41.76 264 THR E C 1
ATOM 11208 O O . THR E 1 264 ? 58.371 61.073 24.716 1.00 46.59 264 THR E O 1
ATOM 11212 N N . GLY E 1 265 ? 57.186 60.339 22.972 1.00 40.33 265 GLY E N 1
ATOM 11213 C CA . GLY E 1 265 ? 57.483 61.548 22.229 1.00 39.52 265 GLY E CA 1
ATOM 11214 C C . GLY E 1 265 ? 56.674 62.741 22.631 1.00 37.73 265 GLY E C 1
ATOM 11215 O O . GLY E 1 265 ? 55.682 62.598 23.346 1.00 38.31 265 GLY E O 1
ATOM 11216 N N . ASN E 1 266 ? 57.108 63.906 22.157 1.00 34.03 266 ASN E N 1
ATOM 11217 C CA . ASN E 1 266 ? 56.421 65.159 22.422 1.00 30.31 266 ASN E CA 1
ATOM 11218 C C . ASN E 1 266 ? 56.865 66.187 21.387 1.00 33.88 266 ASN E C 1
ATOM 11219 O O . ASN E 1 266 ? 57.358 67.263 21.716 1.00 30.91 266 ASN E O 1
ATOM 11224 N N . SER E 1 267 ? 56.648 65.850 20.128 1.00 33.46 267 SER E N 1
ATOM 11225 C CA . SER E 1 267 ? 57.087 66.671 19.039 1.00 32.09 267 SER E CA 1
ATOM 11226 C C . SER E 1 267 ? 55.924 66.735 18.113 1.00 38.80 267 SER E C 1
ATOM 11227 O O . SER E 1 267 ? 56.057 67.060 16.932 1.00 48.88 267 SER E O 1
ATOM 11230 N N . GLY E 1 268 ? 54.768 66.401 18.651 1.00 36.82 268 GLY E N 1
ATOM 11231 C CA . GLY E 1 268 ? 53.582 66.405 17.825 1.00 45.76 268 GLY E CA 1
ATOM 11232 C C . GLY E 1 268 ? 53.587 65.332 16.747 1.00 53.64 268 GLY E C 1
ATOM 11233 O O . GLY E 1 268 ? 54.200 64.265 16.909 1.00 64.44 268 GLY E O 1
ATOM 11234 N N . ASP E 1 269 ? 52.926 65.633 15.630 1.00 48.48 269 ASP E N 1
ATOM 11235 C CA . ASP E 1 269 ? 52.789 64.709 14.508 1.00 36.75 269 ASP E CA 1
ATOM 11236 C C . ASP E 1 269 ? 54.022 64.103 13.879 1.00 33.78 269 ASP E C 1
ATOM 11237 O O . ASP E 1 269 ? 53.919 63.011 13.336 1.00 38.29 269 ASP E O 1
ATOM 11242 N N . THR E 1 270 ? 55.170 64.771 13.907 1.00 27.71 270 THR E N 1
ATOM 11243 C CA . THR E 1 270 ? 56.348 64.121 13.347 1.00 37.62 270 THR E CA 1
ATOM 11244 C C . THR E 1 270 ? 57.272 63.615 14.472 1.00 36.79 270 THR E C 1
ATOM 11245 O O . THR E 1 270 ? 57.442 64.277 15.499 1.00 40.93 270 THR E O 1
ATOM 11249 N N . PRO E 1 271 ? 57.910 62.452 14.273 1.00 35.03 271 PRO E N 1
ATOM 11250 C CA . PRO E 1 271 ? 58.793 61.884 15.284 1.00 38.91 271 PRO E CA 1
ATOM 11251 C C . PRO E 1 271 ? 60.055 62.674 15.520 1.00 36.60 271 PRO E C 1
ATOM 11252 O O . PRO E 1 271 ? 60.258 63.734 14.940 1.00 41.19 271 PRO E O 1
ATOM 11256 N N . THR E 1 272 ? 60.889 62.142 16.401 1.00 33.79 272 THR E N 1
ATOM 11257 C CA . THR E 1 272 ? 62.162 62.746 16.725 1.00 34.78 272 THR E CA 1
ATOM 11258 C C . THR E 1 272 ? 63.122 61.575 16.662 1.00 31.24 272 THR E C 1
ATOM 11259 O O . THR E 1 272 ? 62.775 60.444 16.995 1.00 34.17 272 THR E O 1
ATOM 11263 N N . MET E 1 273 ? 64.328 61.824 16.207 1.00 26.09 273 MET E N 1
ATOM 11264 C CA . MET E 1 273 ? 65.237 60.730 16.101 1.00 23.01 273 MET E CA 1
ATOM 11265 C C . MET E 1 273 ? 66.096 60.660 17.327 1.00 26.98 273 MET E C 1
ATOM 11266 O O . MET E 1 273 ? 66.498 61.703 17.857 1.00 30.94 273 MET E O 1
ATOM 11271 N N . GLN E 1 274 ? 66.366 59.438 17.783 1.00 23.75 274 GLN E N 1
ATOM 11272 C CA . GLN E 1 274 ? 67.217 59.267 18.937 1.00 26.11 274 GLN E CA 1
ATOM 11273 C C . GLN E 1 274 ? 68.336 58.359 18.543 1.00 26.52 274 GLN E C 1
ATOM 11274 O O . GLN E 1 274 ? 68.088 57.325 17.953 1.00 35.10 274 GLN E O 1
ATOM 11280 N N . CYS E 1 275 ? 69.558 58.739 18.883 1.00 23.85 275 CYS E N 1
ATOM 11281 C CA . CYS E 1 275 ? 70.717 57.956 18.532 1.00 25.87 275 CYS E CA 1
ATOM 11282 C C . CYS E 1 275 ? 71.544 57.505 19.707 1.00 27.43 275 CYS E C 1
ATOM 11283 O O . CYS E 1 275 ? 72.196 58.312 20.345 1.00 35.67 275 CYS E O 1
ATOM 11286 N N . ASP E 1 276 ? 71.540 56.215 19.993 1.00 25.73 276 ASP E N 1
ATOM 11287 C CA . ASP E 1 276 ? 72.322 55.715 21.119 1.00 29.58 276 ASP E CA 1
ATOM 11288 C C . ASP E 1 276 ? 73.723 55.327 20.670 1.00 25.83 276 ASP E C 1
ATOM 11289 O O . ASP E 1 276 ? 73.914 54.938 19.535 1.00 27.01 276 ASP E O 1
ATOM 11294 N N . MET E 1 277 ? 74.699 55.438 21.558 1.00 20.65 277 MET E N 1
ATOM 11295 C CA . MET E 1 277 ? 76.053 55.028 21.221 1.00 21.01 277 MET E CA 1
ATOM 11296 C C . MET E 1 277 ? 76.143 53.564 21.658 1.00 20.85 277 MET E C 1
ATOM 11297 O O . MET E 1 277 ? 75.764 53.216 22.766 1.00 29.81 277 MET E O 1
ATOM 11302 N N . LEU E 1 278 ? 76.651 52.710 20.797 1.00 16.95 278 LEU E N 1
ATOM 11303 C CA . LEU E 1 278 ? 76.759 51.303 21.093 1.00 16.28 278 LEU E CA 1
ATOM 11304 C C . LEU E 1 278 ? 78.189 50.860 20.839 1.00 25.04 278 LEU E C 1
ATOM 11305 O O . LEU E 1 278 ? 78.840 51.339 19.900 1.00 29.82 278 LEU E O 1
ATOM 11310 N N . GLN E 1 279 ? 78.704 49.948 21.648 1.00 26.27 279 GLN E N 1
ATOM 11311 C CA . GLN E 1 279 ? 80.063 49.446 21.389 1.00 23.65 279 GLN E CA 1
ATOM 11312 C C . GLN E 1 279 ? 79.818 48.018 20.960 1.00 23.38 279 GLN E C 1
ATOM 11313 O O . GLN E 1 279 ? 79.226 47.255 21.720 1.00 30.37 279 GLN E O 1
ATOM 11319 N N . LEU E 1 280 ? 80.239 47.641 19.759 1.00 15.32 280 LEU E N 1
ATOM 11320 C CA . LEU E 1 280 ? 79.953 46.290 19.310 1.00 15.68 280 LEU E CA 1
ATOM 11321 C C . LEU E 1 280 ? 81.182 45.577 18.861 1.00 22.96 280 LEU E C 1
ATOM 11322 O O . LEU E 1 280 ? 82.029 46.163 18.200 1.00 21.56 280 LEU E O 1
ATOM 11327 N N . LYS E 1 281 ? 81.278 44.301 19.221 1.00 30.73 281 LYS E N 1
ATOM 11328 C CA . LYS E 1 281 ? 82.428 43.501 18.819 1.00 27.16 281 LYS E CA 1
ATOM 11329 C C . LYS E 1 281 ? 82.214 43.302 17.329 1.00 26.75 281 LYS E C 1
ATOM 11330 O O . LYS E 1 281 ? 81.098 43.447 16.848 1.00 34.69 281 LYS E O 1
ATOM 11336 N N . PRO E 1 282 ? 83.263 42.977 16.568 1.00 22.14 282 PRO E N 1
ATOM 11337 C CA . PRO E 1 282 ? 83.003 42.811 15.132 1.00 18.82 282 PRO E CA 1
ATOM 11338 C C . PRO E 1 282 ? 82.170 41.598 14.847 1.00 21.23 282 PRO E C 1
ATOM 11339 O O . PRO E 1 282 ? 82.299 40.602 15.558 1.00 22.91 282 PRO E O 1
ATOM 11343 N N . GLY E 1 283 ? 81.321 41.689 13.822 1.00 21.72 283 GLY E N 1
ATOM 11344 C CA . GLY E 1 283 ? 80.472 40.569 13.462 1.00 34.67 283 GLY E CA 1
ATOM 11345 C C . GLY E 1 283 ? 79.323 40.925 12.538 1.00 39.71 283 GLY E C 1
ATOM 11346 O O . GLY E 1 283 ? 79.270 42.045 12.004 1.00 42.51 283 GLY E O 1
ATOM 11347 N N . ARG E 1 284 ? 78.410 39.968 12.337 1.00 37.88 284 ARG E N 1
ATOM 11348 C CA . ARG E 1 284 ? 77.252 40.185 11.478 1.00 43.09 284 ARG E CA 1
ATOM 11349 C C . ARG E 1 284 ? 75.993 40.462 12.333 1.00 38.13 284 ARG E C 1
ATOM 11350 O O . ARG E 1 284 ? 75.472 39.568 12.992 1.00 41.91 284 ARG E O 1
ATOM 11358 N N . TYR E 1 285 ? 75.510 41.703 12.332 1.00 29.63 285 TYR E N 1
ATOM 11359 C CA . TYR E 1 285 ? 74.318 42.047 13.107 1.00 17.80 285 TYR E CA 1
ATOM 11360 C C . TYR E 1 285 ? 73.163 42.219 12.179 1.00 15.71 285 TYR E C 1
ATOM 11361 O O . TYR E 1 285 ? 73.352 42.377 10.967 1.00 21.82 285 TYR E O 1
ATOM 11370 N N . SER E 1 286 ? 71.966 42.200 12.744 1.00 5.38 286 SER E N 1
ATOM 11371 C CA . SER E 1 286 ? 70.764 42.390 11.944 1.00 16.34 286 SER E CA 1
ATOM 11372 C C . SER E 1 286 ? 69.828 43.358 12.649 1.00 18.02 286 SER E C 1
ATOM 11373 O O . SER E 1 286 ? 69.919 43.558 13.867 1.00 28.70 286 SER E O 1
ATOM 11376 N N . VAL E 1 287 ? 68.947 43.981 11.877 1.00 14.55 287 VAL E N 1
ATOM 11377 C CA . VAL E 1 287 ? 68.004 44.897 12.458 1.00 16.34 287 VAL E CA 1
ATOM 11378 C C . VAL E 1 287 ? 66.633 44.618 11.873 1.00 22.46 287 VAL E C 1
ATOM 11379 O O . VAL E 1 287 ? 66.496 44.155 10.745 1.00 30.24 287 VAL E O 1
ATOM 11383 N N . ARG E 1 288 ? 65.618 44.873 12.674 1.00 20.84 288 ARG E N 1
ATOM 11384 C CA . ARG E 1 288 ? 64.268 44.613 12.284 1.00 20.12 288 ARG E CA 1
ATOM 11385 C C . ARG E 1 288 ? 63.513 45.859 12.622 1.00 22.83 288 ARG E C 1
ATOM 11386 O O . ARG E 1 288 ? 63.774 46.478 13.643 1.00 37.59 288 ARG E O 1
ATOM 11394 N N . SER E 1 289 ? 62.567 46.241 11.789 1.00 20.52 289 SER E N 1
ATOM 11395 C CA . SER E 1 289 ? 61.809 47.440 12.085 1.00 24.43 289 SER E CA 1
ATOM 11396 C C . SER E 1 289 ? 60.451 47.431 11.443 1.00 25.16 289 SER E C 1
ATOM 11397 O O . SER E 1 289 ? 60.169 46.608 10.579 1.00 28.93 289 SER E O 1
ATOM 11400 N N . SER E 1 290 ? 59.603 48.344 11.890 1.00 29.79 290 SER E N 1
ATOM 11401 C CA . SER E 1 290 ? 58.260 48.435 11.366 1.00 33.27 290 SER E CA 1
ATOM 11402 C C . SER E 1 290 ? 58.463 48.809 9.922 1.00 34.75 290 SER E C 1
ATOM 11403 O O . SER E 1 290 ? 59.359 49.602 9.606 1.00 35.88 290 SER E O 1
ATOM 11406 N N . PRO E 1 291 ? 57.598 48.294 9.035 1.00 37.55 291 PRO E N 1
ATOM 11407 C CA . PRO E 1 291 ? 57.675 48.541 7.605 1.00 36.37 291 PRO E CA 1
ATOM 11408 C C . PRO E 1 291 ? 58.098 49.935 7.165 1.00 38.28 291 PRO E C 1
ATOM 11409 O O . PRO E 1 291 ? 59.197 50.095 6.651 1.00 36.17 291 PRO E O 1
ATOM 11413 N N . ARG E 1 292 ? 57.267 50.945 7.394 1.00 37.52 292 ARG E N 1
ATOM 11414 C CA . ARG E 1 292 ? 57.588 52.281 6.907 1.00 37.20 292 ARG E CA 1
ATOM 11415 C C . ARG E 1 292 ? 59.023 52.829 6.951 1.00 36.18 292 ARG E C 1
ATOM 11416 O O . ARG E 1 292 ? 59.535 53.338 5.955 1.00 42.70 292 ARG E O 1
ATOM 11424 N N . PHE E 1 293 ? 59.690 52.747 8.086 1.00 32.60 293 PHE E N 1
ATOM 11425 C CA . PHE E 1 293 ? 61.013 53.325 8.142 1.00 25.71 293 PHE E CA 1
ATOM 11426 C C . PHE E 1 293 ? 62.024 52.330 8.603 1.00 23.56 293 PHE E C 1
ATOM 11427 O O . PHE E 1 293 ? 61.711 51.456 9.408 1.00 27.03 293 PHE E O 1
ATOM 11435 N N . LEU E 1 294 ? 63.250 52.494 8.126 1.00 18.77 294 LEU E N 1
ATOM 11436 C CA . LEU E 1 294 ? 64.349 51.659 8.585 1.00 21.20 294 LEU E CA 1
ATOM 11437 C C . LEU E 1 294 ? 65.582 52.558 8.652 1.00 20.52 294 LEU E C 1
ATOM 11438 O O . LEU E 1 294 ? 65.989 53.142 7.643 1.00 18.13 294 LEU E O 1
ATOM 11443 N N . LEU E 1 295 ? 66.152 52.691 9.844 1.00 17.55 295 LEU E N 1
ATOM 11444 C CA . LEU E 1 295 ? 67.328 53.523 10.021 1.00 19.42 295 LEU E CA 1
ATOM 11445 C C . LEU E 1 295 ? 68.525 52.602 10.142 1.00 23.71 295 LEU E C 1
ATOM 11446 O O . LEU E 1 295 ? 68.931 52.212 11.229 1.00 38.81 295 LEU E O 1
ATOM 11451 N N . MET E 1 296 ? 69.104 52.269 9.011 1.00 21.38 296 MET E N 1
ATOM 11452 C CA . MET E 1 296 ? 70.212 51.345 8.973 1.00 22.36 296 MET E CA 1
ATOM 11453 C C . MET E 1 296 ? 71.568 51.925 9.282 1.00 23.31 296 MET E C 1
ATOM 11454 O O . MET E 1 296 ? 71.946 52.884 8.660 1.00 26.39 296 MET E O 1
ATOM 11459 N N . PRO E 1 297 ? 72.300 51.377 10.273 1.00 25.74 297 PRO E N 1
ATOM 11460 C CA . PRO E 1 297 ? 73.650 51.886 10.606 1.00 21.70 297 PRO E CA 1
ATOM 11461 C C . PRO E 1 297 ? 74.591 51.551 9.458 1.00 21.04 297 PRO E C 1
ATOM 11462 O O . PRO E 1 297 ? 74.624 50.418 8.999 1.00 22.69 297 PRO E O 1
ATOM 11466 N N . GLU E 1 298 ? 75.377 52.517 9.004 1.00 24.39 298 GLU E N 1
ATOM 11467 C CA . GLU E 1 298 ? 76.237 52.254 7.869 1.00 25.69 298 GLU E CA 1
ATOM 11468 C C . GLU E 1 298 ? 77.610 52.814 7.988 1.00 24.94 298 GLU E C 1
ATOM 11469 O O . GLU E 1 298 ? 78.297 53.011 6.986 1.00 35.75 298 GLU E O 1
ATOM 11475 N N . ARG E 1 299 ? 78.035 53.034 9.216 1.00 25.31 299 ARG E N 1
ATOM 11476 C CA . ARG E 1 299 ? 79.354 53.592 9.451 1.00 22.45 299 ARG E CA 1
ATOM 11477 C C . ARG E 1 299 ? 79.727 53.429 10.919 1.00 22.18 299 ARG E C 1
ATOM 11478 O O . ARG E 1 299 ? 78.869 53.160 11.773 1.00 31.41 299 ARG E O 1
ATOM 11486 N N . SER E 1 300 ? 80.996 53.626 11.228 1.00 19.28 300 SER E N 1
ATOM 11487 C CA . SER E 1 300 ? 81.415 53.500 12.604 1.00 22.68 300 SER E CA 1
ATOM 11488 C C . SER E 1 300 ? 82.871 53.879 12.803 1.00 27.74 300 SER E C 1
ATOM 11489 O O . SER E 1 300 ? 83.628 54.086 11.838 1.00 35.15 300 SER E O 1
ATOM 11492 N N . TYR E 1 301 ? 83.272 53.953 14.067 1.00 22.35 301 TYR E N 1
ATOM 11493 C CA . TYR E 1 301 ? 84.656 54.237 14.357 1.00 21.02 301 TYR E CA 1
ATOM 11494 C C . TYR E 1 301 ? 85.144 52.924 14.878 1.00 26.96 301 TYR E C 1
ATOM 11495 O O . TYR E 1 301 ? 84.477 52.255 15.671 1.00 30.95 301 TYR E O 1
ATOM 11504 N N . CYS E 1 302 ? 86.305 52.531 14.400 1.00 32.22 302 CYS E N 1
ATOM 11505 C CA . CYS E 1 302 ? 86.841 51.248 14.766 1.00 33.26 302 CYS E CA 1
ATOM 11506 C C . CYS E 1 302 ? 88.084 51.387 15.620 1.00 33.67 302 CYS E C 1
ATOM 11507 O O . CYS E 1 302 ? 89.010 52.123 15.264 1.00 41.59 302 CYS E O 1
ATOM 11510 N N . PHE E 1 303 ? 88.099 50.691 16.755 1.00 27.37 303 PHE E N 1
ATOM 11511 C CA . PHE E 1 303 ? 89.255 50.735 17.632 1.00 25.91 303 PHE E CA 1
ATOM 11512 C C . PHE E 1 303 ? 89.821 49.344 17.873 1.00 31.56 303 PHE E C 1
ATOM 11513 O O . PHE E 1 303 ? 89.063 48.372 18.004 1.00 38.26 303 PHE E O 1
ATOM 11521 N N . ASP E 1 304 ? 91.149 49.237 17.884 1.00 33.10 304 ASP E N 1
ATOM 11522 C CA . ASP E 1 304 ? 91.784 47.977 18.247 1.00 34.46 304 ASP E CA 1
ATOM 11523 C C . ASP E 1 304 ? 91.763 48.242 19.738 1.00 40.99 304 ASP E C 1
ATOM 11524 O O . ASP E 1 304 ? 91.436 49.352 20.138 1.00 57.23 304 ASP E O 1
ATOM 11529 N N . MET E 1 305 ? 92.081 47.314 20.606 1.00 31.92 305 MET E N 1
ATOM 11530 C CA . MET E 1 305 ? 92.060 47.767 21.984 1.00 29.01 305 MET E CA 1
ATOM 11531 C C . MET E 1 305 ? 93.446 47.555 22.522 1.00 33.24 305 MET E C 1
ATOM 11532 O O . MET E 1 305 ? 93.656 47.498 23.718 1.00 44.73 305 MET E O 1
ATOM 11537 N N . LYS E 1 306 ? 94.386 47.468 21.588 1.00 34.59 306 LYS E N 1
ATOM 11538 C CA . LYS E 1 306 ? 95.797 47.229 21.838 1.00 42.95 306 LYS E CA 1
ATOM 11539 C C . LYS E 1 306 ? 96.394 47.748 23.115 1.00 45.68 306 LYS E C 1
ATOM 11540 O O . LYS E 1 306 ? 96.941 46.970 23.877 1.00 56.21 306 LYS E O 1
ATOM 11546 N N . GLU E 1 307 ? 96.320 49.047 23.365 1.00 47.10 307 GLU E N 1
ATOM 11547 C CA . GLU E 1 307 ? 96.914 49.569 24.601 1.00 60.08 307 GLU E CA 1
ATOM 11548 C C . GLU E 1 307 ? 96.286 50.835 25.203 1.00 61.45 307 GLU E C 1
ATOM 11549 O O . GLU E 1 307 ? 95.602 51.589 24.517 1.00 66.92 307 GLU E O 1
ATOM 11555 N N . LYS E 1 308 ? 96.518 51.053 26.499 1.00 56.93 308 LYS E N 1
ATOM 11556 C CA . LYS E 1 308 ? 95.986 52.225 27.192 1.00 47.06 308 LYS E CA 1
ATOM 11557 C C . LYS E 1 308 ? 96.847 53.453 26.891 1.00 45.02 308 LYS E C 1
ATOM 11558 O O . LYS E 1 308 ? 98.003 53.333 26.500 1.00 54.81 308 LYS E O 1
ATOM 11564 N N . GLY E 1 309 ? 96.296 54.640 27.070 1.00 41.47 309 GLY E N 1
ATOM 11565 C CA . GLY E 1 309 ? 97.083 55.833 26.811 1.00 36.58 309 GLY E CA 1
ATOM 11566 C C . GLY E 1 309 ? 96.350 57.099 27.211 1.00 35.37 309 GLY E C 1
ATOM 11567 O O . GLY E 1 309 ? 95.142 57.071 27.465 1.00 40.91 309 GLY E O 1
ATOM 11568 N N . PRO E 1 310 ? 97.051 58.232 27.282 1.00 29.32 310 PRO E N 1
ATOM 11569 C CA . PRO E 1 310 ? 96.421 59.489 27.662 1.00 29.40 310 PRO E CA 1
ATOM 11570 C C . PRO E 1 310 ? 95.641 60.093 26.531 1.00 33.18 310 PRO E C 1
ATOM 11571 O O . PRO E 1 310 ? 95.846 59.736 25.369 1.00 40.77 310 PRO E O 1
ATOM 11575 N N . VAL E 1 311 ? 94.742 61.010 26.876 1.00 32.11 311 VAL E N 1
ATOM 11576 C CA . VAL E 1 311 ? 93.945 61.699 25.874 1.00 34.24 311 VAL E CA 1
ATOM 11577 C C . VAL E 1 311 ? 93.703 63.135 26.276 1.00 36.99 311 VAL E C 1
ATOM 11578 O O . VAL E 1 311 ? 93.207 63.400 27.367 1.00 40.32 311 VAL E O 1
ATOM 11582 N N . THR E 1 312 ? 94.058 64.065 25.401 1.00 32.32 312 THR E N 1
ATOM 11583 C CA . THR E 1 312 ? 93.835 65.463 25.699 1.00 21.01 312 THR E CA 1
ATOM 11584 C C . THR E 1 312 ? 92.717 65.894 24.783 1.00 21.15 312 THR E C 1
ATOM 11585 O O . THR E 1 312 ? 92.686 65.536 23.611 1.00 30.63 312 THR E O 1
ATOM 11589 N N . ALA E 1 313 ? 91.794 66.661 25.313 1.00 20.96 313 ALA E N 1
ATOM 11590 C CA . ALA E 1 313 ? 90.700 67.155 24.509 1.00 22.34 313 ALA E CA 1
ATOM 11591 C C . ALA E 1 313 ? 90.635 68.671 24.704 1.00 30.86 313 ALA E C 1
ATOM 11592 O O . ALA E 1 313 ? 90.488 69.149 25.831 1.00 43.64 313 ALA E O 1
ATOM 11594 N N . VAL E 1 314 ? 90.758 69.424 23.614 1.00 28.65 314 VAL E N 1
ATOM 11595 C CA . VAL E 1 314 ? 90.727 70.877 23.664 1.00 24.37 314 VAL E CA 1
ATOM 11596 C C . VAL E 1 314 ? 89.316 71.341 23.422 1.00 23.91 314 VAL E C 1
ATOM 11597 O O . VAL E 1 314 ? 88.649 70.816 22.547 1.00 34.07 314 VAL E O 1
ATOM 11601 N N . GLN E 1 315 ? 88.845 72.330 24.163 1.00 24.62 315 GLN E N 1
ATOM 11602 C CA . GLN E 1 315 ? 87.466 72.762 23.948 1.00 30.99 315 GLN E CA 1
ATOM 11603 C C . GLN E 1 315 ? 87.298 73.444 22.614 1.00 33.27 315 GLN E C 1
ATOM 11604 O O . GLN E 1 315 ? 88.168 74.180 22.175 1.00 40.72 315 GLN E O 1
ATOM 11610 N N . SER E 1 316 ? 86.175 73.179 21.962 1.00 38.26 316 SER E N 1
ATOM 11611 C CA . SER E 1 316 ? 85.909 73.742 20.640 1.00 42.24 316 SER E CA 1
ATOM 11612 C C . SER E 1 316 ? 84.705 74.666 20.533 1.00 42.14 316 SER E C 1
ATOM 11613 O O . SER E 1 316 ? 83.556 74.192 20.510 1.00 45.45 316 SER E O 1
ATOM 11616 N N . ILE E 1 317 ? 84.953 75.972 20.439 1.00 33.29 317 ILE E N 1
ATOM 11617 C CA . ILE E 1 317 ? 83.827 76.878 20.315 1.00 26.99 317 ILE E CA 1
ATOM 11618 C C . ILE E 1 317 ? 84.027 77.937 19.290 1.00 29.49 317 ILE E C 1
ATOM 11619 O O . ILE E 1 317 ? 85.108 78.127 18.741 1.00 23.04 317 ILE E O 1
ATOM 11624 N N . TRP E 1 318 ? 82.949 78.656 19.060 1.00 34.61 318 TRP E N 1
ATOM 11625 C CA . TRP E 1 318 ? 82.954 79.711 18.084 1.00 41.45 318 TRP E CA 1
ATOM 11626 C C . TRP E 1 318 ? 83.379 81.011 18.713 1.00 46.37 318 TRP E C 1
ATOM 11627 O O . TRP E 1 318 ? 83.316 81.165 19.925 1.00 51.88 318 TRP E O 1
ATOM 11638 N N . GLY E 1 319 ? 83.814 81.949 17.889 1.00 43.21 319 GLY E N 1
ATOM 11639 C CA . GLY E 1 319 ? 84.130 83.257 18.413 1.00 54.85 319 GLY E CA 1
ATOM 11640 C C . GLY E 1 319 ? 82.716 83.776 18.654 1.00 62.80 319 GLY E C 1
ATOM 11641 O O . GLY E 1 319 ? 81.748 83.062 18.364 1.00 63.55 319 GLY E O 1
ATOM 11642 N N . LYS E 1 320 ? 82.546 84.987 19.172 1.00 68.98 320 LYS E N 1
ATOM 11643 C CA . LYS E 1 320 ? 81.178 85.448 19.408 1.00 68.60 320 LYS E CA 1
ATOM 11644 C C . LYS E 1 320 ? 80.481 85.639 18.085 1.00 58.14 320 LYS E C 1
ATOM 11645 O O . LYS E 1 320 ? 81.095 86.007 17.082 1.00 51.36 320 LYS E O 1
ATOM 11651 N N . GLY E 1 321 ? 79.183 85.380 18.108 1.00 52.77 321 GLY E N 1
ATOM 11652 C CA . GLY E 1 321 ? 78.380 85.509 16.919 1.00 52.28 321 GLY E CA 1
ATOM 11653 C C . GLY E 1 321 ? 77.479 84.303 16.795 1.00 55.50 321 GLY E C 1
ATOM 11654 O O . GLY E 1 321 ? 76.256 84.435 16.795 1.00 65.18 321 GLY E O 1
ATOM 11655 N N . ARG E 1 322 ? 78.093 83.125 16.704 1.00 54.38 322 ARG E N 1
ATOM 11656 C CA . ARG E 1 322 ? 77.386 81.851 16.577 1.00 49.92 322 ARG E CA 1
ATOM 11657 C C . ARG E 1 322 ? 77.348 81.087 17.924 1.00 51.70 322 ARG E C 1
ATOM 11658 O O . ARG E 1 322 ? 78.253 81.231 18.759 1.00 54.98 322 ARG E O 1
ATOM 11666 N N . GLU E 1 323 ? 76.297 80.283 18.122 1.00 50.93 323 GLU E N 1
ATOM 11667 C CA . GLU E 1 323 ? 76.084 79.485 19.356 1.00 45.88 323 GLU E CA 1
ATOM 11668 C C . GLU E 1 323 ? 77.017 78.269 19.494 1.00 45.34 323 GLU E C 1
ATOM 11669 O O . GLU E 1 323 ? 77.107 77.462 18.571 1.00 48.60 323 GLU E O 1
ATOM 11675 N N . SER E 1 324 ? 77.692 78.122 20.640 1.00 42.59 324 SER E N 1
ATOM 11676 C CA . SER E 1 324 ? 78.598 76.996 20.821 1.00 37.24 324 SER E CA 1
ATOM 11677 C C . SER E 1 324 ? 78.027 76.018 21.834 1.00 41.73 324 SER E C 1
ATOM 11678 O O . SER E 1 324 ? 76.884 76.194 22.280 1.00 37.40 324 SER E O 1
ATOM 11681 N N . ASP E 1 325 ? 78.802 74.973 22.166 1.00 46.14 325 ASP E N 1
ATOM 11682 C CA . ASP E 1 325 ? 78.383 73.958 23.168 1.00 49.50 325 ASP E CA 1
ATOM 11683 C C . ASP E 1 325 ? 79.526 73.326 24.000 1.00 46.50 325 ASP E C 1
ATOM 11684 O O . ASP E 1 325 ? 80.704 73.300 23.591 1.00 45.01 325 ASP E O 1
ATOM 11689 N N . TYR E 1 326 ? 79.169 72.778 25.156 1.00 40.61 326 TYR E N 1
ATOM 11690 C CA . TYR E 1 326 ? 80.184 72.199 25.996 1.00 32.80 326 TYR E CA 1
ATOM 11691 C C . TYR E 1 326 ? 80.183 70.690 26.130 1.00 35.04 326 TYR E C 1
ATOM 11692 O O . TYR E 1 326 ? 80.736 70.140 27.091 1.00 33.28 326 TYR E O 1
ATOM 11701 N N . ALA E 1 327 ? 79.597 70.033 25.125 1.00 34.03 327 ALA E N 1
ATOM 11702 C CA . ALA E 1 327 ? 79.542 68.578 25.051 1.00 27.29 327 ALA E CA 1
ATOM 11703 C C . ALA E 1 327 ? 80.958 68.040 25.292 1.00 30.94 327 ALA E C 1
ATOM 11704 O O . ALA E 1 327 ? 81.179 67.212 26.178 1.00 33.65 327 ALA E O 1
ATOM 11706 N N . VAL E 1 328 ? 81.920 68.517 24.510 1.00 27.77 328 VAL E N 1
ATOM 11707 C CA . VAL E 1 328 ? 83.315 68.094 24.676 1.00 33.68 328 VAL E CA 1
ATOM 11708 C C . VAL E 1 328 ? 83.750 68.194 26.144 1.00 35.98 328 VAL E C 1
ATOM 11709 O O . VAL E 1 328 ? 84.119 67.203 26.780 1.00 37.83 328 VAL E O 1
ATOM 11713 N N . ASP E 1 329 ? 83.709 69.411 26.666 1.00 31.18 329 ASP E N 1
ATOM 11714 C CA . ASP E 1 329 ? 84.071 69.667 28.041 1.00 26.92 329 ASP E CA 1
ATOM 11715 C C . ASP E 1 329 ? 83.398 68.636 28.914 1.00 23.46 329 ASP E C 1
ATOM 11716 O O . ASP E 1 329 ? 84.066 67.824 29.560 1.00 22.66 329 ASP E O 1
ATOM 11721 N N . GLN E 1 330 ? 82.073 68.664 28.923 1.00 15.90 330 GLN E N 1
ATOM 11722 C CA . GLN E 1 330 ? 81.351 67.714 29.722 1.00 21.12 330 GLN E CA 1
ATOM 11723 C C . GLN E 1 330 ? 81.920 66.302 29.547 1.00 19.54 330 GLN E C 1
ATOM 11724 O O . GLN E 1 330 ? 82.327 65.651 30.497 1.00 24.10 330 GLN E O 1
ATOM 11730 N N . ALA E 1 331 ? 81.980 65.834 28.321 1.00 21.77 331 ALA E N 1
ATOM 11731 C CA . ALA E 1 331 ? 82.483 64.500 28.078 1.00 24.38 331 ALA E CA 1
ATOM 11732 C C . ALA E 1 331 ? 83.870 64.269 28.606 1.00 29.11 331 ALA E C 1
ATOM 11733 O O . ALA E 1 331 ? 84.078 63.312 29.318 1.00 38.08 331 ALA E O 1
ATOM 11735 N N . CYS E 1 332 ? 84.836 65.114 28.263 1.00 30.47 332 CYS E N 1
ATOM 11736 C CA . CYS E 1 332 ? 86.185 64.885 28.780 1.00 29.43 332 CYS E CA 1
ATOM 11737 C C . CYS E 1 332 ? 86.129 64.697 30.296 1.00 29.36 332 CYS E C 1
ATOM 11738 O O . CYS E 1 332 ? 86.498 63.651 30.846 1.00 31.85 332 CYS E O 1
ATOM 11741 N N . LEU E 1 333 ? 85.628 65.709 30.977 1.00 27.56 333 LEU E N 1
ATOM 11742 C CA . LEU E 1 333 ? 85.552 65.635 32.417 1.00 27.51 333 LEU E CA 1
ATOM 11743 C C . LEU E 1 333 ? 84.837 64.421 32.944 1.00 29.69 333 LEU E C 1
ATOM 11744 O O . LEU E 1 333 ? 85.019 64.063 34.090 1.00 41.57 333 LEU E O 1
ATOM 11749 N N . SER E 1 334 ? 84.047 63.760 32.120 1.00 29.99 334 SER E N 1
ATOM 117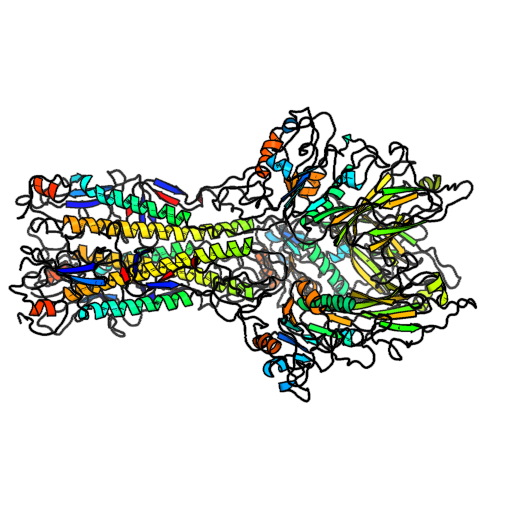50 C CA . SER E 1 334 ? 83.309 62.619 32.615 1.00 32.30 334 SER E CA 1
ATOM 11751 C C . SER E 1 334 ? 83.857 61.301 32.209 1.00 32.51 334 SER E C 1
ATOM 11752 O O . SER E 1 334 ? 83.139 60.309 32.219 1.00 38.95 334 SER E O 1
ATOM 11755 N N . THR E 1 335 ? 85.120 61.270 31.827 1.00 32.93 335 THR E N 1
ATOM 11756 C CA . THR E 1 335 ? 85.702 59.993 31.426 1.00 37.32 335 THR E CA 1
ATOM 11757 C C . THR E 1 335 ? 87.154 59.940 31.864 1.00 35.22 335 THR E C 1
ATOM 11758 O O . THR E 1 335 ? 87.935 60.879 31.666 1.00 36.11 335 THR E O 1
ATOM 11762 N N . PRO E 1 336 ? 87.540 58.819 32.454 1.00 30.61 336 PRO E N 1
ATOM 11763 C CA . PRO E 1 336 ? 88.897 58.612 32.942 1.00 31.09 336 PRO E CA 1
ATOM 11764 C C . PRO E 1 336 ? 89.885 58.538 31.796 1.00 32.83 336 PRO E C 1
ATOM 11765 O O . PRO E 1 336 ? 89.649 57.834 30.826 1.00 39.51 336 PRO E O 1
ATOM 11769 N N . GLY E 1 337 ? 90.988 59.264 31.901 1.00 35.45 337 GLY E N 1
ATOM 11770 C CA . GLY E 1 337 ? 91.978 59.199 30.857 1.00 34.98 337 GLY E CA 1
ATOM 11771 C C . GLY E 1 337 ? 92.105 60.462 30.062 1.00 38.06 337 GLY E C 1
ATOM 11772 O O . GLY E 1 337 ? 93.183 60.754 29.556 1.00 41.93 337 GLY E O 1
ATOM 11773 N N . CYS E 1 338 ? 91.039 61.230 29.902 1.00 39.13 338 CYS E N 1
ATOM 11774 C CA . CYS E 1 338 ? 91.267 62.432 29.115 1.00 47.13 338 CYS E CA 1
ATOM 11775 C C . CYS E 1 338 ? 91.376 63.664 29.966 1.00 43.92 338 CYS E C 1
ATOM 11776 O O . CYS E 1 338 ? 90.759 63.760 31.009 1.00 49.80 338 CYS E O 1
ATOM 11779 N N . MET E 1 339 ? 92.178 64.603 29.483 1.00 37.12 339 MET E N 1
ATOM 11780 C CA . MET E 1 339 ? 92.434 65.860 30.140 1.00 23.41 339 MET E CA 1
ATOM 11781 C C . MET E 1 339 ? 91.838 66.948 29.272 1.00 24.28 339 MET E C 1
ATOM 11782 O O . MET E 1 339 ? 92.160 67.051 28.081 1.00 32.90 339 MET E O 1
ATOM 11787 N N . LEU E 1 340 ? 90.975 67.760 29.869 1.00 26.36 340 LEU E N 1
ATOM 11788 C CA . LEU E 1 340 ? 90.297 68.834 29.158 1.00 29.33 340 LEU E CA 1
ATOM 11789 C C . LEU E 1 340 ? 91.047 70.155 29.177 1.00 31.11 340 LEU E C 1
ATOM 11790 O O . LEU E 1 340 ? 91.556 70.554 30.214 1.00 42.96 340 LEU E O 1
ATOM 11795 N N . ILE E 1 341 ? 91.122 70.832 28.035 1.00 28.33 341 ILE E N 1
ATOM 11796 C CA . ILE E 1 341 ? 91.786 72.137 27.965 1.00 25.61 341 ILE E CA 1
ATOM 11797 C C . ILE E 1 341 ? 90.739 73.187 27.687 1.00 29.23 341 ILE E C 1
ATOM 11798 O O . ILE E 1 341 ? 90.099 73.117 26.641 1.00 39.63 341 ILE E O 1
ATOM 11803 N N . GLN E 1 342 ? 90.569 74.160 28.584 1.00 29.16 342 GLN E N 1
ATOM 11804 C CA . GLN E 1 342 ? 89.597 75.224 28.344 1.00 31.17 342 GLN E CA 1
ATOM 11805 C C . GLN E 1 342 ? 90.133 76.642 28.436 1.00 33.60 342 GLN E C 1
ATOM 11806 O O . GLN E 1 342 ? 91.111 76.922 29.134 1.00 38.85 342 GLN E O 1
ATOM 11812 N N . LYS E 1 343 ? 89.463 77.533 27.722 1.00 33.28 343 LYS E N 1
ATOM 11813 C CA . LYS E 1 343 ? 89.825 78.930 27.701 1.00 40.84 343 LYS E CA 1
ATOM 11814 C C . LYS E 1 343 ? 89.068 79.646 28.793 1.00 45.70 343 LYS E C 1
ATOM 11815 O O . LYS E 1 343 ? 87.949 79.260 29.149 1.00 51.28 343 LYS E O 1
ATOM 11821 N N . GLN E 1 344 ? 89.682 80.707 29.298 1.00 43.82 344 GLN E N 1
ATOM 11822 C CA . GLN E 1 344 ? 89.083 81.531 30.324 1.00 48.05 344 GLN E CA 1
ATOM 11823 C C . GLN E 1 344 ? 88.422 82.704 29.610 1.00 45.60 344 GLN E C 1
ATOM 11824 O O . GLN E 1 344 ? 87.286 83.075 29.894 1.00 53.06 344 GLN E O 1
ATOM 11830 N N . LYS E 1 345 ? 89.144 83.279 28.662 1.00 41.12 345 LYS E N 1
ATOM 11831 C CA . LYS E 1 345 ? 88.630 84.396 27.903 1.00 45.62 345 LYS E CA 1
ATOM 11832 C C . LYS E 1 345 ? 87.926 83.849 26.661 1.00 45.96 345 LYS E C 1
ATOM 11833 O O . LYS E 1 345 ? 88.070 82.677 26.326 1.00 50.53 345 LYS E O 1
ATOM 11839 N N . PRO E 1 346 ? 87.130 84.678 25.978 1.00 39.78 346 PRO E N 1
ATOM 11840 C CA . PRO E 1 346 ? 86.417 84.243 24.778 1.00 41.71 346 PRO E CA 1
ATOM 11841 C C . PRO E 1 346 ? 87.323 84.099 23.567 1.00 48.08 346 PRO E C 1
ATOM 11842 O O . PRO E 1 346 ? 88.528 84.378 23.637 1.00 49.90 346 PRO E O 1
ATOM 11846 N N . TYR E 1 347 ? 86.725 83.684 22.451 1.00 48.72 347 TYR E N 1
ATOM 11847 C CA . TYR E 1 347 ? 87.473 83.479 21.215 1.00 51.35 347 TYR E CA 1
ATOM 11848 C C . TYR E 1 347 ? 87.431 84.732 20.331 1.00 53.61 347 TYR E C 1
ATOM 11849 O O . TYR E 1 347 ? 86.380 85.341 20.143 1.00 58.21 347 TYR E O 1
ATOM 11858 N N . ILE E 1 348 ? 88.584 85.128 19.813 1.00 50.40 348 ILE E N 1
ATOM 11859 C CA . ILE E 1 348 ? 88.675 86.274 18.920 1.00 45.30 348 ILE E CA 1
ATOM 11860 C C . ILE E 1 348 ? 89.860 85.896 18.044 1.00 46.78 348 ILE E C 1
ATOM 11861 O O . ILE E 1 348 ? 91.020 85.882 18.491 1.00 53.84 348 ILE E O 1
ATOM 11866 N N . GLY E 1 349 ? 89.565 85.554 16.797 1.00 42.47 349 GLY E N 1
ATOM 11867 C CA . GLY E 1 349 ? 90.616 85.123 15.904 1.00 43.73 349 GLY E CA 1
ATOM 11868 C C . GLY E 1 349 ? 91.321 86.195 15.112 1.00 46.91 349 GLY E C 1
ATOM 11869 O O . GLY E 1 349 ? 90.790 87.273 14.875 1.00 47.82 349 GLY E O 1
ATOM 11870 N N . GLU E 1 350 ? 92.541 85.873 14.705 1.00 52.03 350 GLU E N 1
ATOM 11871 C CA . GLU E 1 350 ? 93.376 86.754 13.903 1.00 55.26 350 GLU E CA 1
ATOM 11872 C C . GLU E 1 350 ? 92.922 86.699 12.442 1.00 59.51 350 GLU E C 1
ATOM 11873 O O . GLU E 1 350 ? 92.568 87.730 11.866 1.00 67.38 350 GLU E O 1
ATOM 11879 N N . ALA E 1 351 ? 92.929 85.506 11.845 1.00 63.35 351 ALA E N 1
ATOM 11880 C CA . ALA E 1 351 ? 92.496 85.346 10.451 1.00 62.00 351 ALA E CA 1
ATOM 11881 C C . ALA E 1 351 ? 91.138 86.014 10.297 1.00 61.84 351 ALA E C 1
ATOM 11882 O O . ALA E 1 351 ? 90.933 86.835 9.407 1.00 68.91 351 ALA E O 1
ATOM 11884 N N . ASP E 1 352 ? 90.217 85.650 11.177 1.00 57.16 352 ASP E N 1
ATOM 11885 C CA . ASP E 1 352 ? 88.882 86.228 11.199 1.00 58.15 352 ASP E CA 1
ATOM 11886 C C . ASP E 1 352 ? 88.342 86.004 12.603 1.00 61.76 352 ASP E C 1
ATOM 11887 O O . ASP E 1 352 ? 89.056 85.468 13.469 1.00 67.21 352 ASP E O 1
ATOM 11892 N N . ASP E 1 353 ? 87.094 86.385 12.847 1.00 58.23 353 ASP E N 1
ATOM 11893 C CA . ASP E 1 353 ? 86.550 86.243 14.196 1.00 56.76 353 ASP E CA 1
ATOM 11894 C C . ASP E 1 353 ? 86.629 84.877 14.858 1.00 52.41 353 ASP E C 1
ATOM 11895 O O . ASP E 1 353 ? 86.594 84.795 16.089 1.00 55.82 353 ASP E O 1
ATOM 11900 N N . HIS E 1 354 ? 86.750 83.819 14.060 1.00 49.15 354 HIS E N 1
ATOM 11901 C CA . HIS E 1 354 ? 86.771 82.471 14.594 1.00 43.88 354 HIS E CA 1
ATOM 11902 C C . HIS E 1 354 ? 88.036 81.657 14.464 1.00 46.63 354 HIS E C 1
ATOM 11903 O O . HIS E 1 354 ? 88.005 80.486 14.782 1.00 50.65 354 HIS E O 1
ATOM 11910 N N . HIS E 1 355 ? 89.148 82.235 14.021 1.00 44.77 355 HIS E N 1
ATOM 11911 C CA . HIS E 1 355 ? 90.365 81.433 13.899 1.00 49.99 355 HIS E CA 1
ATOM 11912 C C . HIS E 1 355 ? 91.620 82.122 14.384 1.00 51.53 355 HIS E C 1
ATOM 11913 O O . HIS E 1 355 ? 91.877 83.250 14.000 1.00 58.50 355 HIS E O 1
ATOM 11920 N N . GLY E 1 356 ? 92.393 81.443 15.231 1.00 47.94 356 GLY E N 1
ATOM 11921 C CA . GLY E 1 356 ? 93.638 82.008 15.723 1.00 47.40 356 GLY E CA 1
ATOM 11922 C C . GLY E 1 356 ? 93.502 82.883 16.950 1.00 56.58 356 GLY E C 1
ATOM 11923 O O . GLY E 1 356 ? 93.876 84.063 16.923 1.00 60.44 356 GLY E O 1
ATOM 11924 N N . ASP E 1 357 ? 92.964 82.311 18.028 1.00 60.68 357 ASP E N 1
ATOM 11925 C CA . ASP E 1 357 ? 92.798 83.038 19.289 1.00 63.20 357 ASP E CA 1
ATOM 11926 C C . ASP E 1 357 ? 94.073 82.908 20.128 1.00 66.69 357 ASP E C 1
ATOM 11927 O O . ASP E 1 357 ? 94.633 81.815 20.266 1.00 65.92 357 ASP E O 1
ATOM 11932 N N . GLN E 1 358 ? 94.515 84.037 20.684 1.00 70.16 358 GLN E N 1
ATOM 11933 C CA . GLN E 1 358 ? 95.733 84.097 21.481 1.00 69.32 358 GLN E CA 1
ATOM 11934 C C . GLN E 1 358 ? 95.747 83.076 22.590 1.00 64.96 358 GLN E C 1
ATOM 11935 O O . GLN E 1 358 ? 96.600 82.180 22.600 1.00 68.85 358 GLN E O 1
ATOM 11941 N N . GLU E 1 359 ? 94.802 83.195 23.519 1.00 55.76 359 GLU E N 1
ATOM 11942 C CA . GLU E 1 359 ? 94.758 82.255 24.637 1.00 54.22 359 GLU E CA 1
ATOM 11943 C C . GLU E 1 359 ? 95.030 80.811 24.181 1.00 51.93 359 GLU E C 1
ATOM 11944 O O . GLU E 1 359 ? 96.020 80.182 24.581 1.00 48.49 359 GLU E O 1
ATOM 11950 N N . MET E 1 360 ? 94.161 80.301 23.319 1.00 48.66 360 MET E N 1
ATOM 11951 C CA . MET E 1 360 ? 94.300 78.948 22.824 1.00 41.53 360 MET E CA 1
ATOM 11952 C C . MET E 1 360 ? 95.698 78.631 22.371 1.00 42.72 360 MET E C 1
ATOM 11953 O O . MET E 1 360 ? 96.196 77.541 22.590 1.00 44.14 360 MET E O 1
ATOM 11958 N N . ARG E 1 361 ? 96.328 79.589 21.717 1.00 45.76 361 ARG E N 1
ATOM 11959 C CA . ARG E 1 361 ? 97.675 79.383 21.211 1.00 47.24 361 ARG E CA 1
ATOM 11960 C C . ARG E 1 361 ? 98.695 79.124 22.307 1.00 50.31 361 ARG E C 1
ATOM 11961 O O . ARG E 1 361 ? 99.454 78.146 22.232 1.00 47.63 361 ARG E O 1
ATOM 11969 N N . GLU E 1 362 ? 98.717 80.006 23.308 1.00 56.48 362 GLU E N 1
ATOM 11970 C CA . GLU E 1 362 ? 99.649 79.858 24.414 1.00 61.21 362 GLU E CA 1
ATOM 11971 C C . GLU E 1 362 ? 99.200 78.682 25.266 1.00 56.56 362 GLU E C 1
ATOM 11972 O O . GLU E 1 362 ? 99.900 78.260 26.188 1.00 68.64 362 GLU E O 1
ATOM 11978 N N . LEU E 1 363 ? 98.028 78.151 24.956 1.00 45.71 363 LEU E N 1
ATOM 11979 C CA . LEU E 1 363 ? 97.538 77.015 25.697 1.00 41.11 363 LEU E CA 1
ATOM 11980 C C . LEU E 1 363 ? 98.099 75.765 25.043 1.00 42.56 363 LEU E C 1
ATOM 11981 O O . LEU E 1 363 ? 98.688 74.911 25.712 1.00 44.96 363 LEU E O 1
ATOM 11986 N N . LEU E 1 364 ? 97.947 75.679 23.723 1.00 44.13 364 LEU E N 1
ATOM 11987 C CA . LEU E 1 364 ? 98.418 74.525 22.973 1.00 42.24 364 LEU E CA 1
ATOM 11988 C C . LEU E 1 364 ? 99.877 74.647 22.568 1.00 40.52 364 LEU E C 1
ATOM 11989 O O . LEU E 1 364 ? 100.361 73.872 21.753 1.00 42.86 364 LEU E O 1
ATOM 11994 N N . SER E 1 365 ? 100.590 75.599 23.148 1.00 37.39 365 SER E N 1
ATOM 11995 C CA . SER E 1 365 ? 102.007 75.763 22.810 1.00 43.43 365 SER E CA 1
ATOM 11996 C C . SER E 1 365 ? 102.833 74.600 23.352 1.00 41.92 365 SER E C 1
ATOM 11997 O O . SER E 1 365 ? 103.846 74.189 22.771 1.00 37.46 365 SER E O 1
ATOM 12000 N N . GLY E 1 366 ? 102.383 74.069 24.475 1.00 38.16 366 GLY E N 1
ATOM 12001 C CA . GLY E 1 366 ? 103.102 72.980 25.081 1.00 38.35 366 GLY E CA 1
ATOM 12002 C C . GLY E 1 366 ? 103.312 71.824 24.143 1.00 40.01 366 GLY E C 1
ATOM 12003 O O . GLY E 1 366 ? 104.315 71.120 24.239 1.00 42.40 366 GLY E O 1
ATOM 12004 N N . LEU E 1 367 ? 102.381 71.633 23.216 1.00 43.30 367 LEU E N 1
ATOM 12005 C CA . LEU E 1 367 ? 102.466 70.509 22.287 1.00 44.19 367 LEU E CA 1
ATOM 12006 C C . LEU E 1 367 ? 103.785 70.465 21.554 1.00 48.35 367 LEU E C 1
ATOM 12007 O O . LEU E 1 367 ? 104.084 69.501 20.844 1.00 50.41 367 LEU E O 1
ATOM 12012 N N . ASP E 1 368 ? 104.582 71.508 21.742 1.00 48.43 368 ASP E N 1
ATOM 12013 C CA . ASP E 1 368 ? 105.851 71.576 21.061 1.00 56.93 368 ASP E CA 1
ATOM 12014 C C . ASP E 1 368 ? 107.005 71.114 21.906 1.00 58.53 368 ASP E C 1
ATOM 12015 O O . ASP E 1 368 ? 108.068 70.812 21.385 1.00 64.63 368 ASP E O 1
ATOM 12020 N N . TYR E 1 369 ? 106.812 71.041 23.209 1.00 57.48 369 TYR E N 1
ATOM 12021 C CA . TYR E 1 369 ? 107.905 70.601 24.050 1.00 57.88 369 TYR E CA 1
ATOM 12022 C C . TYR E 1 369 ? 107.589 69.271 24.688 1.00 54.31 369 TYR E C 1
ATOM 12023 O O . TYR E 1 369 ? 106.474 68.787 24.595 1.00 53.46 369 TYR E O 1
ATOM 12032 N N . GLU E 1 370 ? 108.594 68.677 25.316 1.00 58.09 370 GLU E N 1
ATOM 12033 C CA . GLU E 1 370 ? 108.439 67.405 25.998 1.00 63.43 370 GLU E CA 1
ATOM 12034 C C . GLU E 1 370 ? 108.370 67.698 27.480 1.00 64.38 370 GLU E C 1
ATOM 12035 O O . GLU E 1 370 ? 109.328 68.223 28.060 1.00 71.53 370 GLU E O 1
ATOM 12041 N N . ALA E 1 371 ? 107.235 67.365 28.086 1.00 59.82 371 ALA E N 1
ATOM 12042 C CA . ALA E 1 371 ? 107.020 67.588 29.513 1.00 59.59 371 ALA E CA 1
ATOM 12043 C C . ALA E 1 371 ? 107.494 66.414 30.381 1.00 57.82 371 ALA E C 1
ATOM 12044 O O . ALA E 1 371 ? 107.690 65.300 29.888 1.00 55.07 371 ALA E O 1
ATOM 12046 N N . ARG E 1 372 ? 107.683 66.677 31.674 1.00 56.76 372 ARG E N 1
ATOM 12047 C CA . ARG E 1 372 ? 108.121 65.646 32.605 1.00 55.20 372 ARG E CA 1
ATOM 12048 C C . ARG E 1 372 ? 106.856 65.019 33.117 1.00 49.04 372 ARG E C 1
ATOM 12049 O O . ARG E 1 372 ? 106.846 63.858 33.527 1.00 53.84 372 ARG E O 1
ATOM 12057 N N . CYS E 1 373 ? 105.784 65.803 33.079 1.00 41.28 373 CYS E N 1
ATOM 12058 C CA . CYS E 1 373 ? 104.499 65.330 33.530 1.00 42.87 373 CYS E CA 1
ATOM 12059 C C . CYS E 1 373 ? 103.376 66.207 32.995 1.00 42.66 373 CYS E C 1
ATOM 12060 O O . CYS E 1 373 ? 103.558 67.407 32.750 1.00 38.88 373 CYS E O 1
ATOM 12063 N N . ILE E 1 374 ? 102.214 65.586 32.807 1.00 40.19 374 ILE E N 1
ATOM 12064 C CA . ILE E 1 374 ? 101.025 66.277 32.320 1.00 28.95 374 ILE E CA 1
ATOM 12065 C C . ILE E 1 374 ? 99.847 65.841 33.181 1.00 29.39 374 ILE E C 1
ATOM 12066 O O . ILE E 1 374 ? 99.651 64.648 33.474 1.00 27.65 374 ILE E O 1
ATOM 12071 N N . SER E 1 375 ? 99.053 66.813 33.582 1.00 28.01 375 SER E N 1
ATOM 12072 C CA . SER E 1 375 ? 97.916 66.535 34.435 1.00 28.65 375 SER E CA 1
ATOM 12073 C C . SER E 1 375 ? 96.748 67.394 34.025 1.00 28.46 375 SER E C 1
ATOM 12074 O O . SER E 1 375 ? 96.875 68.302 33.215 1.00 27.70 375 SER E O 1
ATOM 12077 N N . GLN E 1 376 ? 95.611 67.117 34.632 1.00 30.46 376 GLN E N 1
ATOM 12078 C CA . GLN E 1 376 ? 94.418 67.878 34.356 1.00 31.12 376 GLN E CA 1
ATOM 12079 C C . GLN E 1 376 ? 94.624 69.216 35.021 1.00 36.62 376 GLN E C 1
ATOM 12080 O O . GLN E 1 376 ? 93.798 70.108 34.890 1.00 34.51 376 GLN E O 1
ATOM 12086 N N . SER E 1 377 ? 95.726 69.355 35.751 1.00 43.28 377 SER E N 1
ATOM 12087 C CA . SER E 1 377 ? 95.998 70.619 36.434 1.00 49.06 377 SER E CA 1
ATOM 12088 C C . SER E 1 377 ? 97.031 71.458 35.667 1.00 46.55 377 SER E C 1
ATOM 12089 O O . SER E 1 377 ? 97.315 72.600 36.020 1.00 48.66 377 SER E O 1
ATOM 12092 N N . GLY E 1 378 ? 97.559 70.898 34.588 1.00 43.82 378 GLY E N 1
ATOM 12093 C CA . GLY E 1 378 ? 98.538 71.612 33.795 1.00 39.24 378 GLY E CA 1
ATOM 12094 C C . GLY E 1 378 ? 99.736 70.709 33.633 1.00 38.97 378 GLY E C 1
ATOM 12095 O O . GLY E 1 378 ? 99.730 69.567 34.088 1.00 39.76 378 GLY E O 1
ATOM 12096 N N . TRP E 1 379 ? 100.769 71.204 32.972 1.00 43.44 379 TRP E N 1
ATOM 12097 C CA . TRP E 1 379 ? 101.980 70.411 32.787 1.00 50.37 379 TRP E CA 1
ATOM 12098 C C . TRP E 1 379 ? 103.223 71.122 33.329 1.00 54.36 379 TRP E C 1
ATOM 12099 O O . TRP E 1 379 ? 103.221 72.322 33.636 1.00 55.00 379 TRP E O 1
ATOM 12110 N N . VAL E 1 380 ? 104.299 70.367 33.437 1.00 54.59 380 VAL E N 1
ATOM 12111 C CA . VAL E 1 380 ? 105.517 70.919 33.976 1.00 54.32 380 VAL E CA 1
ATOM 12112 C C . VAL E 1 380 ? 106.674 70.231 33.316 1.00 56.58 380 VAL E C 1
ATOM 12113 O O . VAL E 1 380 ? 106.691 69.003 33.207 1.00 52.31 380 VAL E O 1
ATOM 12117 N N . ASN E 1 381 ? 107.649 71.022 32.898 1.00 62.42 381 ASN E N 1
ATOM 12118 C CA . ASN E 1 381 ? 108.811 70.442 32.273 1.00 70.10 381 ASN E CA 1
ATOM 12119 C C . ASN E 1 381 ? 110.043 70.641 33.133 1.00 73.35 381 ASN E C 1
ATOM 12120 O O . ASN E 1 381 ? 111.124 70.155 32.785 1.00 75.22 381 ASN E O 1
ATOM 12125 N N . GLU E 1 382 ? 109.863 71.329 34.267 1.00 73.81 382 GLU E N 1
ATOM 12126 C CA . GLU E 1 382 ? 110.952 71.588 35.217 1.00 77.69 382 GLU E CA 1
ATOM 12127 C C . GLU E 1 382 ? 111.286 70.287 35.937 1.00 77.55 382 GLU E C 1
ATOM 12128 O O . GLU E 1 382 ? 110.699 69.245 35.630 1.00 82.14 382 GLU E O 1
ATOM 12134 N N . THR E 1 383 ? 112.186 70.335 36.915 1.00 73.77 383 THR E N 1
ATOM 12135 C CA . THR E 1 383 ? 112.592 69.092 37.574 1.00 69.94 383 THR E CA 1
ATOM 12136 C C . THR E 1 383 ? 112.428 68.837 39.113 1.00 65.63 383 THR E C 1
ATOM 12137 O O . THR E 1 383 ? 112.562 67.697 39.580 1.00 63.94 383 THR E O 1
ATOM 12141 N N . SER E 1 384 ? 112.143 69.862 39.908 1.00 58.84 384 SER E N 1
ATOM 12142 C CA . SER E 1 384 ? 111.947 69.625 41.335 1.00 52.32 384 SER E CA 1
ATOM 12143 C C . SER E 1 384 ? 110.811 68.633 41.566 1.00 53.76 384 SER E C 1
ATOM 12144 O O . SER E 1 384 ? 109.896 68.514 40.754 1.00 62.35 384 SER E O 1
ATOM 12147 N N . PRO E 1 385 ? 110.851 67.906 42.682 1.00 50.61 385 PRO E N 1
ATOM 12148 C CA . PRO E 1 385 ? 109.810 66.937 43.009 1.00 50.88 385 PRO E CA 1
ATOM 12149 C C . PRO E 1 385 ? 108.645 67.511 43.814 1.00 48.15 385 PRO E C 1
ATOM 12150 O O . PRO E 1 385 ? 107.821 66.750 44.321 1.00 49.35 385 PRO E O 1
ATOM 12154 N N . PHE E 1 386 ? 108.549 68.830 43.940 1.00 42.20 386 PHE E N 1
ATOM 12155 C CA . PHE E 1 386 ? 107.441 69.367 44.725 1.00 46.11 386 PHE E CA 1
ATOM 12156 C C . PHE E 1 386 ? 106.714 70.533 44.084 1.00 48.96 386 PHE E C 1
ATOM 12157 O O . PHE E 1 386 ? 107.291 71.268 43.282 1.00 53.34 386 PHE E O 1
ATOM 12165 N N . THR E 1 387 ? 105.450 70.709 44.463 1.00 46.72 387 THR E N 1
ATOM 12166 C CA . THR E 1 387 ? 104.628 71.791 43.940 1.00 46.69 387 THR E CA 1
ATOM 12167 C C . THR E 1 387 ? 103.695 72.267 45.037 1.00 47.72 387 THR E C 1
ATOM 12168 O O . THR E 1 387 ? 103.404 71.529 45.973 1.00 48.82 387 THR E O 1
ATOM 12172 N N . GLU E 1 388 ? 103.234 73.505 44.903 1.00 52.25 388 GLU E N 1
ATOM 12173 C CA . GLU E 1 388 ? 102.332 74.147 45.863 1.00 60.37 388 GLU E CA 1
ATOM 12174 C C . GLU E 1 388 ? 100.944 73.522 45.954 1.00 60.91 388 GLU E C 1
ATOM 12175 O O . GLU E 1 388 ? 100.452 73.267 47.053 1.00 67.44 388 GLU E O 1
ATOM 12181 N N . LYS E 1 389 ? 100.293 73.293 44.817 1.00 59.43 389 LYS E N 1
ATOM 12182 C CA . LYS E 1 389 ? 98.977 72.686 44.849 1.00 58.50 389 LYS E CA 1
ATOM 12183 C C . LYS E 1 389 ? 98.971 71.331 44.147 1.00 55.27 389 LYS E C 1
ATOM 12184 O O . LYS E 1 389 ? 99.700 71.106 43.181 1.00 54.16 389 LYS E O 1
ATOM 12190 N N . TYR E 1 390 ? 98.131 70.441 44.665 1.00 52.54 390 TYR E N 1
ATOM 12191 C CA . TYR E 1 390 ? 97.937 69.077 44.177 1.00 49.88 390 TYR E CA 1
ATOM 12192 C C . TYR E 1 390 ? 97.532 69.040 42.722 1.00 55.77 390 TYR E C 1
ATOM 12193 O O . TYR E 1 390 ? 96.494 69.599 42.344 1.00 58.51 390 TYR E O 1
ATOM 12202 N N . LEU E 1 391 ? 98.343 68.365 41.912 1.00 53.35 391 LEU E N 1
ATOM 12203 C CA . LEU E 1 391 ? 98.056 68.230 40.488 1.00 50.34 391 LEU E CA 1
ATOM 12204 C C . LEU E 1 391 ? 96.796 67.385 40.228 1.00 52.08 391 LEU E C 1
ATOM 12205 O O . LEU E 1 391 ? 96.580 66.363 40.864 1.00 51.55 391 LEU E O 1
ATOM 12210 N N . LEU E 1 392 ? 95.975 67.793 39.273 1.00 47.65 392 LEU E N 1
ATOM 12211 C CA . LEU E 1 392 ? 94.742 67.075 39.031 1.00 43.23 392 LEU E CA 1
ATOM 12212 C C . LEU E 1 392 ? 94.705 65.762 38.258 1.00 48.22 392 LEU E C 1
ATOM 12213 O O . LEU E 1 392 ? 95.144 65.646 37.126 1.00 38.63 392 LEU E O 1
ATOM 12218 N N . PRO E 1 393 ? 94.099 64.763 38.881 1.00 55.65 393 PRO E N 1
ATOM 12219 C CA . PRO E 1 393 ? 93.842 63.386 38.552 1.00 56.72 393 PRO E CA 1
ATOM 12220 C C . PRO E 1 393 ? 94.269 62.847 37.228 1.00 58.28 393 PRO E C 1
ATOM 12221 O O . PRO E 1 393 ? 95.251 62.115 37.164 1.00 73.09 393 PRO E O 1
ATOM 12225 N N . PRO E 1 394 ? 93.590 63.202 36.132 1.00 49.50 394 PRO E N 1
ATOM 12226 C CA . PRO E 1 394 ? 94.222 62.507 35.003 1.00 36.84 394 PRO E CA 1
ATOM 12227 C C . PRO E 1 394 ? 95.588 63.133 34.792 1.00 35.60 394 PRO E C 1
ATOM 12228 O O . PRO E 1 394 ? 95.727 64.282 34.371 1.00 34.36 394 PRO E O 1
ATOM 12232 N N . LYS E 1 395 ? 96.612 62.383 35.157 1.00 30.84 395 LYS E N 1
ATOM 12233 C CA . LYS E 1 395 ? 97.947 62.894 35.016 1.00 28.82 395 LYS E CA 1
ATOM 12234 C C . LYS E 1 395 ? 98.893 61.759 34.736 1.00 33.06 395 LYS E C 1
ATOM 12235 O O . LYS E 1 395 ? 98.734 60.660 35.269 1.00 33.96 395 LYS E O 1
ATOM 12241 N N . PHE E 1 396 ? 99.883 62.034 33.898 1.00 34.95 396 PHE E N 1
ATOM 12242 C CA . PHE E 1 396 ? 100.829 61.009 33.517 1.00 43.30 396 PHE E CA 1
ATOM 12243 C C . PHE E 1 396 ? 102.262 61.494 33.548 1.00 50.63 396 PHE E C 1
ATOM 12244 O O . PHE E 1 396 ? 102.555 62.643 33.171 1.00 46.00 396 PHE E O 1
ATOM 12252 N N . GLY E 1 397 ? 103.150 60.587 33.959 1.00 52.46 397 GLY E N 1
ATOM 12253 C CA . GLY E 1 397 ? 104.568 60.889 34.009 1.00 56.84 397 GLY E CA 1
ATOM 12254 C C . GLY E 1 397 ? 105.093 60.974 35.425 1.00 58.72 397 GLY E C 1
ATOM 12255 O O . GLY E 1 397 ? 104.522 60.387 36.340 1.00 58.16 397 GLY E O 1
ATOM 12256 N N . ARG E 1 398 ? 106.179 61.717 35.601 1.00 61.34 398 ARG E N 1
ATOM 12257 C CA . ARG E 1 398 ? 106.793 61.898 36.909 1.00 65.68 398 ARG E CA 1
ATOM 12258 C C . ARG E 1 398 ? 106.279 63.186 37.597 1.00 68.73 398 ARG E C 1
ATOM 12259 O O . ARG E 1 398 ? 107.029 64.152 37.796 1.00 71.00 398 ARG E O 1
ATOM 12267 N N . CYS E 1 399 ? 105.005 63.198 37.978 1.00 64.99 399 CYS E N 1
ATOM 12268 C CA . CYS E 1 399 ? 104.421 64.392 38.599 1.00 59.27 399 CYS E CA 1
ATOM 12269 C C . CYS E 1 399 ? 104.907 64.707 39.997 1.00 48.89 399 CYS E C 1
ATOM 12270 O O . CYS E 1 399 ? 104.968 63.832 40.849 1.00 50.62 399 CYS E O 1
ATOM 12273 N N . PRO E 1 400 ? 105.240 65.980 40.248 1.00 39.81 400 PRO E N 1
ATOM 12274 C CA . PRO E 1 400 ? 105.714 66.465 41.533 1.00 38.41 400 PRO E CA 1
ATOM 12275 C C . PRO E 1 400 ? 104.589 66.331 42.514 1.00 45.43 400 PRO E C 1
ATOM 12276 O O . PRO E 1 400 ? 103.409 66.232 42.124 1.00 49.47 400 PRO E O 1
ATOM 12280 N N . LEU E 1 401 ? 104.965 66.348 43.789 1.00 49.22 401 LEU E N 1
ATOM 12281 C CA . LEU E 1 401 ? 104.012 66.210 44.877 1.00 48.31 401 LEU E CA 1
ATOM 12282 C C . LEU E 1 401 ? 103.790 67.524 45.583 1.00 48.35 401 LEU E C 1
ATOM 12283 O O . LEU E 1 401 ? 104.635 68.423 45.543 1.00 48.10 401 LEU E O 1
ATOM 12288 N N . ALA E 1 402 ? 102.636 67.623 46.228 1.00 48.80 402 ALA E N 1
ATOM 12289 C CA . ALA E 1 402 ? 102.255 68.819 46.960 1.00 54.50 402 ALA E CA 1
ATOM 12290 C C . ALA E 1 402 ? 102.991 68.906 48.293 1.00 58.21 402 ALA E C 1
ATOM 12291 O O . ALA E 1 402 ? 103.134 67.910 48.997 1.00 62.98 402 ALA E O 1
ATOM 12293 N N . ALA E 1 403 ? 103.452 70.103 48.640 1.00 57.62 403 ALA E N 1
ATOM 12294 C CA . ALA E 1 403 ? 104.160 70.317 49.893 1.00 55.12 403 ALA E CA 1
ATOM 12295 C C . ALA E 1 403 ? 104.293 71.801 50.180 1.00 59.44 403 ALA E C 1
ATOM 12296 O O . ALA E 1 403 ? 104.599 72.601 49.280 1.00 56.85 403 ALA E O 1
ATOM 12298 N N . LYS E 1 404 ? 104.072 72.164 51.440 1.00 59.26 404 LYS E N 1
ATOM 12299 C CA . LYS E 1 404 ? 104.161 73.557 51.865 1.00 56.65 404 LYS E CA 1
ATOM 12300 C C . LYS E 1 404 ? 105.587 74.048 51.670 1.00 58.85 404 LYS E C 1
ATOM 12301 O O . LYS E 1 404 ? 106.542 73.344 51.993 1.00 56.97 404 LYS E O 1
ATOM 12307 N N . GLU E 1 405 ? 105.730 75.252 51.127 1.00 63.14 405 GLU E N 1
ATOM 12308 C CA . GLU E 1 405 ? 107.049 75.828 50.882 1.00 68.81 405 GLU E CA 1
ATOM 12309 C C . GLU E 1 405 ? 107.940 75.650 52.089 1.00 75.53 405 GLU E C 1
ATOM 12310 O O . GLU E 1 405 ? 109.066 75.189 51.975 1.00 82.33 405 GLU E O 1
ATOM 12316 N N . GLU E 1 406 ? 107.433 76.031 53.252 1.00 78.64 406 GLU E N 1
ATOM 12317 C CA . GLU E 1 406 ? 108.184 75.895 54.494 1.00 82.59 406 GLU E CA 1
ATOM 12318 C C . GLU E 1 406 ? 108.735 74.473 54.687 1.00 79.74 406 GLU E C 1
ATOM 12319 O O . GLU E 1 406 ? 109.954 74.267 54.740 1.00 80.55 406 GLU E O 1
ATOM 12325 N N . SER E 1 407 ? 107.820 73.505 54.784 1.00 75.91 407 SER E N 1
ATOM 12326 C CA . SER E 1 407 ? 108.149 72.095 54.999 1.00 69.63 407 SER E CA 1
ATOM 12327 C C . SER E 1 407 ? 109.300 71.498 54.185 1.00 63.94 407 SER E C 1
ATOM 12328 O O . SER E 1 407 ? 109.828 70.455 54.551 1.00 63.04 407 SER E O 1
ATOM 12331 N N . ILE E 1 408 ? 109.703 72.126 53.089 1.00 57.85 408 ILE E N 1
ATOM 12332 C CA . ILE E 1 408 ? 110.816 71.544 52.346 1.00 57.66 408 ILE E CA 1
ATOM 12333 C C . ILE E 1 408 ? 112.116 71.864 53.091 1.00 54.72 408 ILE E C 1
ATOM 12334 O O . ILE E 1 408 ? 112.245 72.923 53.693 1.00 54.66 408 ILE E O 1
ATOM 12339 N N . PRO E 1 409 ? 113.085 70.934 53.070 1.00 54.00 409 PRO E N 1
ATOM 12340 C CA . PRO E 1 409 ? 114.398 71.036 53.715 1.00 51.91 409 PRO E CA 1
ATOM 12341 C C . PRO E 1 409 ? 115.260 72.205 53.273 1.00 53.87 409 PRO E C 1
ATOM 12342 O O . PRO E 1 409 ? 115.216 72.641 52.111 1.00 51.82 409 PRO E O 1
ATOM 12346 N N . LYS E 1 410 ? 116.064 72.686 54.224 1.00 55.42 410 LYS E N 1
ATOM 12347 C CA . LYS E 1 410 ? 116.971 73.826 54.024 1.00 59.02 410 LYS E CA 1
ATOM 12348 C C . LYS E 1 410 ? 118.483 73.554 54.056 1.00 60.04 410 LYS E C 1
ATOM 12349 O O . LYS E 1 410 ? 119.017 72.828 54.910 1.00 60.54 410 LYS E O 1
ATOM 12355 N N . ILE E 1 411 ? 119.165 74.184 53.113 1.00 57.49 411 ILE E N 1
ATOM 12356 C CA . ILE E 1 411 ? 120.596 74.046 52.991 1.00 57.82 411 ILE E CA 1
ATOM 12357 C C . ILE E 1 411 ? 121.324 75.270 53.535 1.00 62.84 411 ILE E C 1
ATOM 12358 O O . ILE E 1 411 ? 120.955 76.417 53.226 1.00 68.22 411 ILE E O 1
ATOM 12363 N N . PRO E 1 412 ? 122.362 75.040 54.367 1.00 59.02 412 PRO E N 1
ATOM 12364 C CA . PRO E 1 412 ? 123.158 76.117 54.954 1.00 55.22 412 PRO E CA 1
ATOM 12365 C C . PRO E 1 412 ? 123.886 76.901 53.865 1.00 59.45 412 PRO E C 1
ATOM 12366 O O . PRO E 1 412 ? 124.337 76.341 52.855 1.00 54.16 412 PRO E O 1
ATOM 12370 N N . ASP E 1 413 ? 123.996 78.205 54.071 1.00 65.30 413 ASP E N 1
ATOM 12371 C CA . ASP E 1 413 ? 124.642 79.043 53.080 1.00 73.57 413 ASP E CA 1
ATOM 12372 C C . ASP E 1 413 ? 125.284 80.289 53.650 1.00 75.71 413 ASP E C 1
ATOM 12373 O O . ASP E 1 413 ? 124.820 80.824 54.661 1.00 79.46 413 ASP E O 1
ATOM 12378 N N . GLY E 1 414 ? 126.338 80.758 52.977 1.00 72.43 414 GLY E N 1
ATOM 12379 C CA . GLY E 1 414 ? 127.044 81.954 53.410 1.00 72.81 414 GLY E CA 1
ATOM 12380 C C . GLY E 1 414 ? 128.272 81.626 54.237 1.00 71.93 414 GLY E C 1
ATOM 12381 O O . GLY E 1 414 ? 129.237 81.046 53.742 1.00 72.15 414 GLY E O 1
ATOM 12382 N N . LEU E 1 415 ? 128.251 82.008 55.504 1.00 71.76 415 LEU E N 1
ATOM 12383 C CA . LEU E 1 415 ? 129.374 81.701 56.364 1.00 75.77 415 LEU E CA 1
ATOM 12384 C C . LEU E 1 415 ? 129.048 80.464 57.158 1.00 75.03 415 LEU E C 1
ATOM 12385 O O . LEU E 1 415 ? 128.015 80.402 57.828 1.00 83.25 415 LEU E O 1
ATOM 12390 N N . LEU E 1 416 ? 129.936 79.483 57.098 1.00 65.92 416 LEU E N 1
ATOM 12391 C CA . LEU E 1 416 ? 129.709 78.235 57.806 1.00 61.62 416 LEU E CA 1
ATOM 12392 C C . LEU E 1 416 ? 130.704 78.035 58.929 1.00 56.02 416 LEU E C 1
ATOM 12393 O O . LEU E 1 416 ? 131.895 78.176 58.721 1.00 54.86 416 LEU E O 1
ATOM 12398 N N . ILE E 1 417 ? 130.224 77.715 60.125 1.00 52.45 417 ILE E N 1
ATOM 12399 C CA . ILE E 1 417 ? 131.128 77.458 61.255 1.00 50.21 417 ILE E CA 1
ATOM 12400 C C . ILE E 1 417 ? 130.753 76.103 61.840 1.00 47.60 417 ILE E C 1
ATOM 12401 O O . ILE E 1 417 ? 129.640 75.890 62.335 1.00 53.34 417 ILE E O 1
ATOM 12406 N N . PRO E 1 418 ? 131.693 75.168 61.810 1.00 43.74 418 PRO E N 1
ATOM 12407 C CA . PRO E 1 418 ? 131.406 73.835 62.321 1.00 43.17 418 PRO E CA 1
ATOM 12408 C C . PRO E 1 418 ? 131.284 73.813 63.786 1.00 43.64 418 PRO E C 1
ATOM 12409 O O . PRO E 1 418 ? 132.059 74.424 64.453 1.00 44.38 418 PRO E O 1
ATOM 12413 N N . THR E 1 419 ? 130.284 73.116 64.287 1.00 54.75 419 THR E N 1
ATOM 12414 C CA . THR E 1 419 ? 130.104 72.980 65.717 1.00 65.71 419 THR E CA 1
ATOM 12415 C C . THR E 1 419 ? 130.808 71.685 66.075 1.00 69.42 419 THR E C 1
ATOM 12416 O O . THR E 1 419 ? 130.907 70.777 65.249 1.00 70.07 419 THR E O 1
ATOM 12420 N N . SER E 1 420 ? 131.302 71.589 67.299 1.00 73.86 420 SER E N 1
ATOM 12421 C CA . SER E 1 420 ? 131.964 70.363 67.707 1.00 76.43 420 SER E CA 1
ATOM 12422 C C . SER E 1 420 ? 130.971 69.407 68.379 1.00 82.27 420 SER E C 1
ATOM 12423 O O . SER E 1 420 ? 129.892 69.127 67.827 1.00 82.37 420 SER E O 1
ATOM 12426 N N . GLY E 1 421 ? 131.337 68.921 69.567 1.00 82.69 421 GLY E N 1
ATOM 12427 C CA . GLY E 1 421 ? 130.495 67.990 70.297 1.00 89.89 421 GLY E CA 1
ATOM 12428 C C . GLY E 1 421 ? 129.265 68.566 70.974 1.00 96.84 421 GLY E C 1
ATOM 12429 O O . GLY E 1 421 ? 128.462 69.288 70.357 1.00 103.52 421 GLY E O 1
ATOM 12430 N N . THR E 1 422 ? 129.122 68.245 72.257 1.00 97.40 422 THR E N 1
ATOM 12431 C CA . THR E 1 422 ? 127.979 68.687 73.056 1.00 100.74 422 THR E CA 1
ATOM 12432 C C . THR E 1 422 ? 127.947 70.160 73.473 1.00 103.98 422 THR E C 1
ATOM 12433 O O . THR E 1 422 ? 127.491 71.016 72.705 1.00 109.02 422 THR E O 1
ATOM 12437 N N . ASP E 1 423 ? 128.406 70.451 74.690 1.00 103.32 423 ASP E N 1
ATOM 12438 C CA . ASP E 1 423 ? 128.413 71.824 75.189 1.00 104.88 423 ASP E CA 1
ATOM 12439 C C . ASP E 1 423 ? 129.502 72.696 74.522 1.00 104.47 423 ASP E C 1
ATOM 12440 O O . ASP E 1 423 ? 129.854 73.768 75.010 1.00 110.48 423 ASP E O 1
ATOM 12445 N N . THR E 1 424 ? 130.013 72.223 73.388 1.00 98.43 424 THR E N 1
ATOM 12446 C CA . THR E 1 424 ? 131.012 72.938 72.592 1.00 95.87 424 THR E CA 1
ATOM 12447 C C . THR E 1 424 ? 130.619 74.414 72.495 1.00 96.24 424 THR E C 1
ATOM 12448 O O . THR E 1 424 ? 131.446 75.300 72.684 1.00 95.63 424 THR E O 1
ATOM 12452 N N . THR E 1 425 ? 129.344 74.658 72.199 1.00 98.49 425 THR E N 1
ATOM 12453 C CA . THR E 1 425 ? 128.801 76.008 72.059 1.00 100.57 425 THR E CA 1
ATOM 12454 C C . THR E 1 425 ? 128.590 76.684 73.400 1.00 97.47 425 THR E C 1
ATOM 12455 O O . THR E 1 425 ? 127.731 76.270 74.187 1.00 96.08 425 THR E O 1
ATOM 12459 N N . VAL E 1 426 ? 129.362 77.746 73.633 1.00 96.17 426 VAL E N 1
ATOM 12460 C CA . VAL E 1 426 ? 129.277 78.498 74.886 1.00 95.46 426 VAL E CA 1
ATOM 12461 C C . VAL E 1 426 ? 129.311 80.020 74.695 1.00 100.03 426 VAL E C 1
ATOM 12462 O O . VAL E 1 426 ? 129.766 80.526 73.659 1.00 91.62 426 VAL E O 1
ATOM 12466 N N . THR E 1 427 ? 128.815 80.728 75.711 1.00 111.76 427 THR E N 1
ATOM 12467 C CA . THR E 1 427 ? 128.719 82.189 75.718 1.00 126.04 427 THR E CA 1
ATOM 12468 C C . THR E 1 427 ? 130.032 82.934 75.968 1.00 135.10 427 THR E C 1
ATOM 12469 O O . THR E 1 427 ? 131.093 82.331 76.121 1.00 137.13 427 THR E O 1
ATOM 12473 N N . ILE F 2 4 ? 134.793 74.819 79.323 1.00 139.11 4 ILE F N 1
ATOM 12474 C CA . ILE F 2 4 ? 135.469 75.792 78.463 1.00 134.34 4 ILE F CA 1
ATOM 12475 C C . ILE F 2 4 ? 136.625 76.481 79.198 1.00 134.76 4 ILE F C 1
ATOM 12476 O O . ILE F 2 4 ? 137.387 75.832 79.922 1.00 134.70 4 ILE F O 1
ATOM 12481 N N . ASP F 2 5 ? 136.753 77.794 79.008 1.00 133.94 5 ASP F N 1
ATOM 12482 C CA . ASP F 2 5 ? 137.817 78.563 79.651 1.00 128.47 5 ASP F CA 1
ATOM 12483 C C . ASP F 2 5 ? 137.535 80.056 79.835 1.00 118.14 5 ASP F C 1
ATOM 12484 O O . ASP F 2 5 ? 136.403 80.492 80.065 1.00 118.56 5 ASP F O 1
ATOM 12489 N N . ASP F 2 6 ? 138.607 80.825 79.732 1.00 106.05 6 ASP F N 1
ATOM 12490 C CA . ASP F 2 6 ? 138.567 82.259 79.882 1.00 99.14 6 ASP F CA 1
ATOM 12491 C C . ASP F 2 6 ? 137.864 82.932 78.729 1.00 93.35 6 ASP F C 1
ATOM 12492 O O . ASP F 2 6 ? 137.128 82.305 77.980 1.00 90.98 6 ASP F O 1
ATOM 12497 N N . LEU F 2 7 ? 138.121 84.221 78.587 1.00 91.76 7 LEU F N 1
ATOM 12498 C CA . LEU F 2 7 ? 137.499 85.013 77.547 1.00 95.47 7 LEU F CA 1
ATOM 12499 C C . LEU F 2 7 ? 137.837 84.540 76.143 1.00 92.71 7 LEU F C 1
ATOM 12500 O O . LEU F 2 7 ? 137.156 84.885 75.169 1.00 95.62 7 LEU F O 1
ATOM 12505 N N . ILE F 2 8 ? 138.889 83.747 76.030 1.00 85.00 8 ILE F N 1
ATOM 12506 C CA . ILE F 2 8 ? 139.250 83.246 74.725 1.00 77.37 8 ILE F CA 1
ATOM 12507 C C . ILE F 2 8 ? 139.486 81.747 74.785 1.00 74.66 8 ILE F C 1
ATOM 12508 O O . ILE F 2 8 ? 140.378 81.269 75.485 1.00 71.88 8 ILE F O 1
ATOM 12513 N N . ILE F 2 9 ? 138.656 81.018 74.044 1.00 71.65 9 ILE F N 1
ATOM 12514 C CA . ILE F 2 9 ? 138.711 79.562 73.998 1.00 75.85 9 ILE F CA 1
ATOM 12515 C C . ILE F 2 9 ? 139.433 79.025 72.765 1.00 75.96 9 ILE F C 1
ATOM 12516 O O . ILE F 2 9 ? 139.831 79.805 71.892 1.00 76.15 9 ILE F O 1
ATOM 12521 N N . GLY F 2 10 ? 139.585 77.695 72.701 1.00 76.78 10 GLY F N 1
ATOM 12522 C CA . GLY F 2 10 ? 140.271 77.045 71.589 1.00 73.25 10 GLY F CA 1
ATOM 12523 C C . GLY F 2 10 ? 139.438 76.674 70.374 1.00 67.51 10 GLY F C 1
ATOM 12524 O O . GLY F 2 10 ? 138.326 77.158 70.190 1.00 77.72 10 GLY F O 1
ATOM 12525 N N . VAL F 2 11 ? 139.986 75.806 69.533 1.00 60.33 11 VAL F N 1
ATOM 12526 C CA . VAL F 2 11 ? 139.310 75.358 68.319 1.00 55.92 11 VAL F CA 1
ATOM 12527 C C . VAL F 2 11 ? 138.310 74.244 68.681 1.00 54.76 11 VAL F C 1
ATOM 12528 O O . VAL F 2 11 ? 137.725 73.601 67.833 1.00 58.96 11 VAL F O 1
ATOM 12532 N N . LEU F 2 12 ? 138.095 74.052 69.967 1.00 56.74 12 LEU F N 1
ATOM 12533 C CA . LEU F 2 12 ? 137.182 73.030 70.439 1.00 58.40 12 LEU F CA 1
ATOM 12534 C C . LEU F 2 12 ? 135.788 73.554 70.698 1.00 60.37 12 LEU F C 1
ATOM 12535 O O . LEU F 2 12 ? 134.811 72.867 70.425 1.00 66.95 12 LEU F O 1
ATOM 12540 N N . PHE F 2 13 ? 135.706 74.768 71.235 1.00 60.38 13 PHE F N 1
ATOM 12541 C CA . PHE F 2 13 ? 134.430 75.401 71.557 1.00 63.56 13 PHE F CA 1
ATOM 12542 C C . PHE F 2 13 ? 134.104 76.556 70.604 1.00 64.37 13 PHE F C 1
ATOM 12543 O O . PHE F 2 13 ? 134.902 76.899 69.715 1.00 66.80 13 PHE F O 1
ATOM 12551 N N . VAL F 2 14 ? 132.926 77.152 70.794 1.00 59.54 14 VAL F N 1
ATOM 12552 C CA . VAL F 2 14 ? 132.526 78.284 69.978 1.00 56.67 14 VAL F CA 1
ATOM 12553 C C . VAL F 2 14 ? 131.759 79.322 70.799 1.00 55.71 14 VAL F C 1
ATOM 12554 O O . VAL F 2 14 ? 130.761 79.043 71.485 1.00 47.63 14 VAL F O 1
ATOM 12558 N N . ALA F 2 15 ? 132.293 80.532 70.715 1.00 59.78 15 ALA F N 1
ATOM 12559 C CA . ALA F 2 15 ? 131.791 81.676 71.436 1.00 62.00 15 ALA F CA 1
ATOM 12560 C C . ALA F 2 15 ? 130.476 82.154 70.889 1.00 62.98 15 ALA F C 1
ATOM 12561 O O . ALA F 2 15 ? 130.337 82.363 69.680 1.00 60.60 15 ALA F O 1
ATOM 12563 N N . ILE F 2 16 ? 129.521 82.337 71.792 1.00 62.90 16 ILE F N 1
ATOM 12564 C CA . ILE F 2 16 ? 128.217 82.815 71.407 1.00 72.50 16 ILE F CA 1
ATOM 12565 C C . ILE F 2 16 ? 128.010 84.218 71.951 1.00 79.74 16 ILE F C 1
ATOM 12566 O O . ILE F 2 16 ? 127.669 84.397 73.121 1.00 82.47 16 ILE F O 1
ATOM 12571 N N . VAL F 2 17 ? 128.219 85.211 71.093 1.00 86.36 17 VAL F N 1
ATOM 12572 C CA . VAL F 2 17 ? 128.054 86.610 71.481 1.00 92.76 17 VAL F CA 1
ATOM 12573 C C . VAL F 2 17 ? 126.975 87.339 70.669 1.00 97.57 17 VAL F C 1
ATOM 12574 O O . VAL F 2 17 ? 127.255 88.182 69.809 1.00 97.27 17 VAL F O 1
ATOM 12578 N N . GLU F 2 18 ? 125.733 86.984 70.979 1.00 102.30 18 GLU F N 1
ATOM 12579 C CA . GLU F 2 18 ? 124.530 87.528 70.364 1.00 104.45 18 GLU F CA 1
ATOM 12580 C C . GLU F 2 18 ? 124.682 88.863 69.630 1.00 101.33 18 GLU F C 1
ATOM 12581 O O . GLU F 2 18 ? 124.028 89.094 68.614 1.00 103.13 18 GLU F O 1
ATOM 12587 N N . THR F 2 19 ? 125.555 89.733 70.123 1.00 98.38 19 THR F N 1
ATOM 12588 C CA . THR F 2 19 ? 125.707 91.045 69.514 1.00 99.26 19 THR F CA 1
ATOM 12589 C C . THR F 2 19 ? 127.118 91.436 69.104 1.00 94.34 19 THR F C 1
ATOM 12590 O O . THR F 2 19 ? 127.337 92.523 68.571 1.00 94.47 19 THR F O 1
ATOM 12594 N N . GLY F 2 20 ? 128.080 90.564 69.351 1.00 89.74 20 GLY F N 1
ATOM 12595 C CA . GLY F 2 20 ? 129.438 90.900 68.984 1.00 85.16 20 GLY F CA 1
ATOM 12596 C C . GLY F 2 20 ? 129.778 90.504 67.562 1.00 80.03 20 GLY F C 1
ATOM 12597 O O . GLY F 2 20 ? 128.902 90.132 66.794 1.00 74.34 20 GLY F O 1
ATOM 12598 N N . ILE F 2 21 ? 131.061 90.595 67.217 1.00 80.70 21 ILE F N 1
ATOM 12599 C CA . ILE F 2 21 ? 131.556 90.221 65.894 1.00 76.16 21 ILE F CA 1
ATOM 12600 C C . ILE F 2 21 ? 131.306 88.749 65.721 1.00 75.68 21 ILE F C 1
ATOM 12601 O O . ILE F 2 21 ? 130.982 88.047 66.677 1.00 79.02 21 ILE F O 1
ATOM 12606 N N . GLY F 2 22 ? 131.485 88.264 64.508 1.00 72.79 22 GLY F N 1
ATOM 12607 C CA . GLY F 2 22 ? 131.248 86.857 64.302 1.00 69.09 22 GLY F CA 1
ATOM 12608 C C . GLY F 2 22 ? 132.122 86.299 63.221 1.00 67.02 22 GLY F C 1
ATOM 12609 O O . GLY F 2 22 ? 132.405 86.980 62.233 1.00 70.39 22 GLY F O 1
ATOM 12610 N N . GLY F 2 23 ? 132.557 85.059 63.412 1.00 61.40 23 GLY F N 1
ATOM 12611 C CA . GLY F 2 23 ? 133.388 84.418 62.414 1.00 57.30 23 GLY F CA 1
ATOM 12612 C C . GLY F 2 23 ? 134.579 83.724 63.011 1.00 57.40 23 GLY F C 1
ATOM 12613 O O . GLY F 2 23 ? 134.584 83.357 64.187 1.00 52.81 23 GLY F O 1
ATOM 12614 N N . TYR F 2 24 ? 135.585 83.516 62.175 1.00 61.18 24 TYR F N 1
ATOM 12615 C CA . TYR F 2 24 ? 136.812 82.896 62.626 1.00 65.42 24 TYR F CA 1
ATOM 12616 C C . TYR F 2 24 ? 137.726 84.072 62.941 1.00 71.98 24 TYR F C 1
ATOM 12617 O O . TYR F 2 24 ? 137.841 85.002 62.140 1.00 75.04 24 TYR F O 1
ATOM 12626 N N . LEU F 2 25 ? 138.367 84.045 64.103 1.00 77.05 25 LEU F N 1
ATOM 12627 C CA . LEU F 2 25 ? 139.250 85.137 64.481 1.00 77.00 25 LEU F CA 1
ATOM 12628 C C . LEU F 2 25 ? 140.288 84.736 65.523 1.00 77.58 25 LEU F C 1
ATOM 12629 O O . LEU F 2 25 ? 140.216 83.652 66.120 1.00 74.35 25 LEU F O 1
ATOM 12634 N N . LEU F 2 26 ? 141.247 85.638 65.732 1.00 79.15 26 LEU F N 1
ATOM 12635 C CA . LEU F 2 26 ? 142.343 85.437 66.678 1.00 79.65 26 LEU F CA 1
ATOM 12636 C C . LEU F 2 26 ? 142.072 86.067 68.051 1.00 80.66 26 LEU F C 1
ATOM 12637 O O . LEU F 2 26 ? 142.043 87.292 68.203 1.00 76.59 26 LEU F O 1
ATOM 12642 N N . GLY F 2 27 ? 141.881 85.209 69.047 1.00 84.28 27 GLY F N 1
ATOM 12643 C CA . GLY F 2 27 ? 141.612 85.675 70.392 1.00 88.46 27 GLY F CA 1
ATOM 12644 C C . GLY F 2 27 ? 142.853 85.629 71.257 1.00 92.16 27 GLY F C 1
ATOM 12645 O O . GLY F 2 27 ? 143.311 84.549 71.635 1.00 96.39 27 GLY F O 1
ATOM 12646 N N . SER F 2 28 ? 143.385 86.808 71.573 1.00 92.49 28 SER F N 1
ATOM 12647 C CA . SER F 2 28 ? 144.587 86.943 72.391 1.00 90.54 28 SER F CA 1
ATOM 12648 C C . SER F 2 28 ? 144.327 87.601 73.751 1.00 89.44 28 SER F C 1
ATOM 12649 O O . SER F 2 28 ? 143.477 88.482 73.877 1.00 86.49 28 SER F O 1
ATOM 12652 N N . ARG F 2 29 ? 145.080 87.176 74.762 1.00 93.50 29 ARG F N 1
ATOM 12653 C CA . ARG F 2 29 ? 144.943 87.723 76.109 1.00 97.74 29 ARG F CA 1
ATOM 12654 C C . ARG F 2 29 ? 146.200 87.447 76.921 1.00 98.17 29 ARG F C 1
ATOM 12655 O O . ARG F 2 29 ? 146.723 86.336 76.896 1.00 103.29 29 ARG F O 1
ATOM 12663 N N . LYS F 2 30 ? 146.673 88.459 77.643 1.00 98.27 30 LYS F N 1
ATOM 12664 C CA . LYS F 2 30 ? 147.872 88.327 78.472 1.00 104.39 30 LYS F CA 1
ATOM 12665 C C . LYS F 2 30 ? 147.453 87.943 79.899 1.00 109.42 30 LYS F C 1
ATOM 12666 O O . LYS F 2 30 ? 146.269 88.031 80.221 1.00 111.92 30 LYS F O 1
ATOM 12672 N N . GLU F 2 31 ? 148.391 87.507 80.746 1.00 116.20 31 GLU F N 1
ATOM 12673 C CA . GLU F 2 31 ? 148.049 87.121 82.126 1.00 124.51 31 GLU F CA 1
ATOM 12674 C C . GLU F 2 31 ? 147.872 88.296 83.096 1.00 128.30 31 GLU F C 1
ATOM 12675 O O . GLU F 2 31 ? 147.139 88.189 84.088 1.00 124.72 31 GLU F O 1
ATOM 12681 N N . SER F 2 32 ? 148.555 89.405 82.800 1.00 133.13 32 SER F N 1
ATOM 12682 C CA . SER F 2 32 ? 148.486 90.653 83.581 1.00 136.74 32 SER F CA 1
ATOM 12683 C C . SER F 2 32 ? 147.747 91.714 82.734 1.00 137.38 32 SER F C 1
ATOM 12684 O O . SER F 2 32 ? 148.141 92.892 82.685 1.00 138.16 32 SER F O 1
ATOM 12687 N N . GLY F 2 33 ? 146.679 91.272 82.063 1.00 136.92 33 GLY F N 1
ATOM 12688 C CA . GLY F 2 33 ? 145.893 92.149 81.211 1.00 130.34 33 GLY F CA 1
ATOM 12689 C C . GLY F 2 33 ? 144.408 91.838 81.248 1.00 126.32 33 GLY F C 1
ATOM 12690 O O . GLY F 2 33 ? 144.000 90.672 81.340 1.00 118.78 33 GLY F O 1
ATOM 12691 N N . GLY F 2 34 ? 143.606 92.900 81.185 1.00 125.96 34 GLY F N 1
ATOM 12692 C CA . GLY F 2 34 ? 142.161 92.763 81.210 1.00 124.01 34 GLY F CA 1
ATOM 12693 C C . GLY F 2 34 ? 141.583 92.846 79.811 1.00 122.51 34 GLY F C 1
ATOM 12694 O O . GLY F 2 34 ? 140.490 92.334 79.544 1.00 122.96 34 GLY F O 1
ATOM 12695 N N . GLY F 2 35 ? 142.319 93.499 78.916 1.00 120.72 35 GLY F N 1
ATOM 12696 C CA . GLY F 2 35 ? 141.871 93.628 77.541 1.00 118.72 35 GLY F CA 1
ATOM 12697 C C . GLY F 2 35 ? 142.088 92.342 76.759 1.00 116.96 35 GLY F C 1
ATOM 12698 O O . GLY F 2 35 ? 143.231 91.952 76.479 1.00 121.09 35 GLY F O 1
ATOM 12699 N N . VAL F 2 36 ? 140.987 91.680 76.408 1.00 110.52 36 VAL F N 1
ATOM 12700 C CA . VAL F 2 36 ? 141.036 90.425 75.654 1.00 100.64 36 VAL F CA 1
ATOM 12701 C C . VAL F 2 36 ? 140.848 90.695 74.155 1.00 95.84 36 VAL F C 1
ATOM 12702 O O . VAL F 2 36 ? 139.745 90.569 73.633 1.00 96.04 36 VAL F O 1
ATOM 12706 N N . THR F 2 37 ? 141.926 91.060 73.466 1.00 89.33 37 THR F N 1
ATOM 12707 C CA . THR F 2 37 ? 141.854 91.364 72.042 1.00 83.74 37 THR F CA 1
ATOM 12708 C C . THR F 2 37 ? 141.307 90.253 71.148 1.00 80.89 37 THR F C 1
ATOM 12709 O O . THR F 2 37 ? 141.691 89.088 71.251 1.00 80.72 37 THR F O 1
ATOM 12713 N N . LYS F 2 38 ? 140.399 90.646 70.263 1.00 78.23 38 LYS F N 1
ATOM 12714 C CA . LYS F 2 38 ? 139.772 89.751 69.301 1.00 71.60 38 LYS F CA 1
ATOM 12715 C C . LYS F 2 38 ? 140.018 90.428 67.960 1.00 75.27 38 LYS F C 1
ATOM 12716 O O . LYS F 2 38 ? 139.775 91.622 67.812 1.00 72.87 38 LYS F O 1
ATOM 12722 N N . GLU F 2 39 ? 140.511 89.687 66.981 1.00 82.76 39 GLU F N 1
ATOM 12723 C CA . GLU F 2 39 ? 140.764 90.295 65.686 1.00 88.53 39 GLU F CA 1
ATOM 12724 C C . GLU F 2 39 ? 140.936 89.223 64.613 1.00 89.05 39 GLU F C 1
ATOM 12725 O O . GLU F 2 39 ? 141.474 88.150 64.878 1.00 85.96 39 GLU F O 1
ATOM 12731 N N . SER F 2 40 ? 140.463 89.505 63.404 1.00 89.14 40 SER F N 1
ATOM 12732 C CA . SER F 2 40 ? 140.572 88.521 62.349 1.00 92.99 40 SER F CA 1
ATOM 12733 C C . SER F 2 40 ? 141.841 88.669 61.556 1.00 96.77 40 SER F C 1
ATOM 12734 O O . SER F 2 40 ? 142.289 89.785 61.289 1.00 97.22 40 SER F O 1
ATOM 12737 N N . ALA F 2 41 ? 142.408 87.525 61.178 1.00 100.46 41 ALA F N 1
ATOM 12738 C CA . ALA F 2 41 ? 143.634 87.476 60.386 1.00 101.00 41 ALA F CA 1
ATOM 12739 C C . ALA F 2 41 ? 143.291 86.958 58.996 1.00 101.97 41 ALA F C 1
ATOM 12740 O O . ALA F 2 41 ? 143.637 85.834 58.630 1.00 101.68 41 ALA F O 1
ATOM 12742 N N . GLU F 2 42 ? 142.604 87.798 58.233 1.00 103.50 42 GLU F N 1
ATOM 12743 C CA . GLU F 2 42 ? 142.184 87.473 56.884 1.00 105.97 42 GLU F CA 1
ATOM 12744 C C . GLU F 2 42 ? 143.241 86.774 56.025 1.00 98.52 42 GLU F C 1
ATOM 12745 O O . GLU F 2 42 ? 142.953 86.393 54.891 1.00 101.65 42 GLU F O 1
ATOM 12751 N N . LYS F 2 43 ? 144.460 86.612 56.533 1.00 89.16 43 LYS F N 1
ATOM 12752 C CA . LYS F 2 43 ? 145.462 85.912 55.751 1.00 84.70 43 LYS F CA 1
ATOM 12753 C C . LYS F 2 43 ? 145.466 84.426 56.109 1.00 86.18 43 LYS F C 1
ATOM 12754 O O . LYS F 2 43 ? 145.779 83.585 55.265 1.00 84.69 43 LYS F O 1
ATOM 12760 N N . GLY F 2 44 ? 145.109 84.108 57.355 1.00 86.82 44 GLY F N 1
ATOM 12761 C CA . GLY F 2 44 ? 145.031 82.717 57.794 1.00 88.79 44 GLY F CA 1
ATOM 12762 C C . GLY F 2 44 ? 143.701 82.135 57.340 1.00 90.75 44 GLY F C 1
ATOM 12763 O O . GLY F 2 44 ? 143.630 80.982 56.924 1.00 85.50 44 GLY F O 1
ATOM 12764 N N . PHE F 2 45 ? 142.658 82.966 57.442 1.00 97.11 45 PHE F N 1
ATOM 12765 C CA . PHE F 2 45 ? 141.272 82.685 57.026 1.00 100.51 45 PHE F CA 1
ATOM 12766 C C . PHE F 2 45 ? 141.329 82.187 55.566 1.00 97.19 45 PHE F C 1
ATOM 12767 O O . PHE F 2 45 ? 140.603 81.266 55.179 1.00 100.19 45 PHE F O 1
ATOM 12775 N N . GLU F 2 46 ? 142.211 82.802 54.776 1.00 91.30 46 GLU F N 1
ATOM 12776 C CA . GLU F 2 46 ? 142.393 82.481 53.364 1.00 87.23 46 GLU F CA 1
ATOM 12777 C C . GLU F 2 46 ? 142.243 81.002 53.038 1.00 82.69 46 GLU F C 1
ATOM 12778 O O . GLU F 2 46 ? 141.821 80.643 51.942 1.00 89.44 46 GLU F O 1
ATOM 12784 N N . LYS F 2 47 ? 142.603 80.138 53.976 1.00 75.91 47 LYS F N 1
ATOM 12785 C CA . LYS F 2 47 ? 142.455 78.708 53.756 1.00 73.12 47 LYS F CA 1
ATOM 12786 C C . LYS F 2 47 ? 141.009 78.339 54.055 1.00 70.92 47 LYS F C 1
ATOM 12787 O O . LYS F 2 47 ? 140.259 77.993 53.156 1.00 73.14 47 LYS F O 1
ATOM 12793 N N . ILE F 2 48 ? 140.623 78.420 55.323 1.00 70.83 48 ILE F N 1
ATOM 12794 C CA . ILE F 2 48 ? 139.257 78.106 55.735 1.00 77.28 48 ILE F CA 1
ATOM 12795 C C . ILE F 2 48 ? 138.244 78.599 54.705 1.00 77.69 48 ILE F C 1
ATOM 12796 O O . ILE F 2 48 ? 137.435 77.826 54.190 1.00 78.93 48 ILE F O 1
ATOM 12801 N N . GLY F 2 49 ? 138.295 79.897 54.424 1.00 78.01 49 GLY F N 1
ATOM 12802 C CA . GLY F 2 49 ? 137.379 80.502 53.476 1.00 78.86 49 GLY F CA 1
ATOM 12803 C C . GLY F 2 49 ? 137.261 79.760 52.165 1.00 77.92 49 GLY F C 1
ATOM 12804 O O . GLY F 2 49 ? 136.157 79.482 51.710 1.00 81.04 49 GLY F O 1
ATOM 12805 N N . ASN F 2 50 ? 138.403 79.450 51.557 1.00 77.63 50 ASN F N 1
ATOM 12806 C CA . ASN F 2 50 ? 138.442 78.732 50.290 1.00 77.46 50 ASN F CA 1
ATOM 12807 C C . ASN F 2 50 ? 137.892 77.301 50.494 1.00 76.31 50 ASN F C 1
ATOM 12808 O O . ASN F 2 50 ? 137.083 76.803 49.691 1.00 77.50 50 ASN F O 1
ATOM 12813 N N . ASP F 2 51 ? 138.311 76.652 51.577 1.00 68.91 51 ASP F N 1
ATOM 12814 C CA . ASP F 2 51 ? 137.841 75.308 51.873 1.00 61.20 51 ASP F CA 1
ATOM 12815 C C . ASP F 2 51 ? 136.340 75.314 52.079 1.00 55.67 51 ASP F C 1
ATOM 12816 O O . ASP F 2 51 ? 135.647 74.393 51.672 1.00 56.90 51 ASP F O 1
ATOM 12821 N N . ILE F 2 52 ? 135.837 76.362 52.710 1.00 53.33 52 ILE F N 1
ATOM 12822 C CA . ILE F 2 52 ? 134.414 76.472 52.926 1.00 53.41 52 ILE F CA 1
ATOM 12823 C C . ILE F 2 52 ? 133.740 76.407 51.564 1.00 56.05 52 ILE F C 1
ATOM 12824 O O . ILE F 2 52 ? 132.707 75.769 51.399 1.00 58.77 52 ILE F O 1
ATOM 12829 N N . GLN F 2 53 ? 134.331 77.080 50.584 1.00 60.77 53 GLN F N 1
ATOM 12830 C CA . GLN F 2 53 ? 133.777 77.101 49.236 1.00 66.75 53 GLN F CA 1
ATOM 12831 C C . GLN F 2 53 ? 133.763 75.683 48.711 1.00 66.37 53 GLN F C 1
ATOM 12832 O O . GLN F 2 53 ? 132.713 75.140 48.351 1.00 69.96 53 GLN F O 1
ATOM 12838 N N . ILE F 2 54 ? 134.945 75.086 48.669 1.00 61.23 54 ILE F N 1
ATOM 12839 C CA . ILE F 2 54 ? 135.068 73.722 48.199 1.00 61.56 54 ILE F CA 1
ATOM 12840 C C . ILE F 2 54 ? 133.951 72.891 48.823 1.00 62.24 54 ILE F C 1
ATOM 12841 O O . ILE F 2 54 ? 133.254 72.146 48.131 1.00 60.22 54 ILE F O 1
ATOM 12846 N N . LEU F 2 55 ? 133.780 73.042 50.133 1.00 64.25 55 LEU F N 1
ATOM 12847 C CA . LEU F 2 55 ? 132.775 72.287 50.869 1.00 66.40 55 LEU F CA 1
ATOM 12848 C C . LEU F 2 55 ? 131.378 72.571 50.367 1.00 67.23 55 LEU F C 1
ATOM 12849 O O . LEU F 2 55 ? 130.658 71.653 49.992 1.00 64.80 55 LEU F O 1
ATOM 12854 N N . LYS F 2 56 ? 131.004 73.848 50.364 1.00 71.05 56 LYS F N 1
ATOM 12855 C CA . LYS F 2 56 ? 129.686 74.282 49.909 1.00 71.23 56 LYS F CA 1
ATOM 12856 C C . LYS F 2 56 ? 129.451 73.761 48.500 1.00 74.30 56 LYS F C 1
ATOM 12857 O O . LYS F 2 56 ? 128.314 73.470 48.109 1.00 77.13 56 LYS F O 1
ATOM 12863 N N . SER F 2 57 ? 130.531 73.647 47.735 1.00 72.63 57 SER F N 1
ATOM 12864 C CA . SER F 2 57 ? 130.434 73.147 46.374 1.00 73.71 57 SER F CA 1
ATOM 12865 C C . SER F 2 57 ? 129.819 71.747 46.348 1.00 71.25 57 SER F C 1
ATOM 12866 O O . SER F 2 57 ? 128.895 71.469 45.576 1.00 69.23 57 SER F O 1
ATOM 12869 N N . SER F 2 58 ? 130.333 70.871 47.202 1.00 72.18 58 SER F N 1
ATOM 12870 C CA . SER F 2 58 ? 129.841 69.507 47.267 1.00 73.85 58 SER F CA 1
ATOM 12871 C C . SER F 2 58 ? 128.313 69.404 47.361 1.00 74.31 58 SER F C 1
ATOM 12872 O O . SER F 2 58 ? 127.700 68.642 46.617 1.00 77.05 58 SER F O 1
ATOM 12875 N N . ILE F 2 59 ? 127.693 70.154 48.268 1.00 72.34 59 ILE F N 1
ATOM 12876 C CA . ILE F 2 59 ? 126.244 70.074 48.423 1.00 71.75 59 ILE F CA 1
ATOM 12877 C C . ILE F 2 59 ? 125.562 70.057 47.063 1.00 74.77 59 ILE F C 1
ATOM 12878 O O . ILE F 2 59 ? 124.861 69.090 46.721 1.00 73.72 59 ILE F O 1
ATOM 12883 N N . ASN F 2 60 ? 125.778 71.124 46.292 1.00 79.17 60 ASN F N 1
ATOM 12884 C CA . ASN F 2 60 ? 125.187 71.257 44.957 1.00 84.12 60 ASN F CA 1
ATOM 12885 C C . ASN F 2 60 ? 125.181 69.925 44.242 1.00 80.65 60 ASN F C 1
ATOM 12886 O O . ASN F 2 60 ? 124.140 69.449 43.777 1.00 81.55 60 ASN F O 1
ATOM 12891 N N . ILE F 2 61 ? 126.363 69.334 44.156 1.00 74.06 61 ILE F N 1
ATOM 12892 C CA . ILE F 2 61 ? 126.521 68.043 43.512 1.00 71.19 61 ILE F CA 1
ATOM 12893 C C . ILE F 2 61 ? 125.550 67.034 44.134 1.00 72.31 61 ILE F C 1
ATOM 12894 O O . ILE F 2 61 ? 124.545 66.666 43.529 1.00 73.85 61 ILE F O 1
ATOM 12899 N N . ALA F 2 62 ? 125.851 66.605 45.351 1.00 71.91 62 ALA F N 1
ATOM 12900 C CA . ALA F 2 62 ? 125.032 65.627 46.026 1.00 72.96 62 ALA F CA 1
ATOM 12901 C C . ALA F 2 62 ? 123.543 65.946 45.956 1.00 74.95 62 ALA F C 1
ATOM 12902 O O . ALA F 2 62 ? 122.725 65.032 45.816 1.00 77.40 62 ALA F O 1
ATOM 12904 N N . ILE F 2 63 ? 123.179 67.224 46.049 1.00 74.19 63 ILE F N 1
ATOM 12905 C CA . ILE F 2 63 ? 121.765 67.571 45.996 1.00 78.33 63 ILE F CA 1
ATOM 12906 C C . ILE F 2 63 ? 121.265 67.320 44.600 1.00 85.40 63 ILE F C 1
ATOM 12907 O O . ILE F 2 63 ? 120.235 66.674 44.407 1.00 91.66 63 ILE F O 1
ATOM 12912 N N . GLU F 2 64 ? 121.993 67.845 43.623 1.00 89.94 64 GLU F N 1
ATOM 12913 C CA . GLU F 2 64 ? 121.637 67.636 42.225 1.00 97.85 64 GLU F CA 1
ATOM 12914 C C . GLU F 2 64 ? 121.509 66.112 42.019 1.00 99.75 64 GLU F C 1
ATOM 12915 O O . GLU F 2 64 ? 120.565 65.621 41.379 1.00 100.47 64 GLU F O 1
ATOM 12921 N N . LYS F 2 65 ? 122.468 65.392 42.606 1.00 100.53 65 LYS F N 1
ATOM 12922 C CA . LYS F 2 65 ? 122.578 63.936 42.560 1.00 99.82 65 LYS F CA 1
ATOM 12923 C C . LYS F 2 65 ? 121.321 63.181 42.988 1.00 102.01 65 LYS F C 1
ATOM 12924 O O . LYS F 2 65 ? 121.162 62.007 42.653 1.00 99.47 65 LYS F O 1
ATOM 12930 N N . LEU F 2 66 ? 120.443 63.838 43.743 1.00 105.32 66 LEU F N 1
ATOM 12931 C CA . LEU F 2 66 ? 119.206 63.198 44.195 1.00 106.93 66 LEU F CA 1
ATOM 12932 C C . LEU F 2 66 ? 118.304 62.891 42.990 1.00 108.80 66 LEU F C 1
ATOM 12933 O O . LEU F 2 66 ? 117.382 63.666 42.670 1.00 106.80 66 LEU F O 1
ATOM 12938 N N . ASN F 2 67 ? 118.591 61.749 42.348 1.00 108.47 67 ASN F N 1
ATOM 12939 C CA . ASN F 2 67 ? 117.893 61.268 41.142 1.00 107.39 67 ASN F CA 1
ATOM 12940 C C . ASN F 2 67 ? 116.404 60.941 41.286 1.00 104.12 67 ASN F C 1
ATOM 12941 O O . ASN F 2 67 ? 115.924 59.914 40.800 1.00 105.28 67 ASN F O 1
ATOM 12946 N N . ASP F 2 68 ? 115.676 61.844 41.932 1.00 101.59 68 ASP F N 1
ATOM 12947 C CA . ASP F 2 68 ? 114.251 61.684 42.136 1.00 92.70 68 ASP F CA 1
ATOM 12948 C C . ASP F 2 68 ? 113.861 60.294 42.565 1.00 83.64 68 ASP F C 1
ATOM 12949 O O . ASP F 2 68 ? 113.836 59.332 41.778 1.00 74.08 68 ASP F O 1
ATOM 12954 N N . ARG F 2 69 ? 113.570 60.215 43.851 1.00 79.14 69 ARG F N 1
ATOM 12955 C CA . ARG F 2 69 ? 113.089 58.998 44.458 1.00 78.90 69 ARG F CA 1
ATOM 12956 C C . ARG F 2 69 ? 111.590 59.246 44.193 1.00 75.12 69 ARG F C 1
ATOM 12957 O O . ARG F 2 69 ? 110.688 58.859 44.956 1.00 71.15 69 ARG F O 1
ATOM 12965 N N . ILE F 2 70 ? 111.377 59.919 43.059 1.00 73.62 70 ILE F N 1
ATOM 12966 C CA . ILE F 2 70 ? 110.069 60.328 42.558 1.00 70.80 70 ILE F CA 1
ATOM 12967 C C . ILE F 2 70 ? 109.438 59.326 41.574 1.00 68.87 70 ILE F C 1
ATOM 12968 O O . ILE F 2 70 ? 110.039 58.896 40.583 1.00 65.58 70 ILE F O 1
ATOM 12973 N N . SER F 2 71 ? 108.198 58.980 41.891 1.00 72.20 71 SER F N 1
ATOM 12974 C CA . SER F 2 71 ? 107.377 58.015 41.174 1.00 71.66 71 SER F CA 1
ATOM 12975 C C . SER F 2 71 ? 106.914 58.378 39.768 1.00 67.96 71 SER F C 1
ATOM 12976 O O . SER F 2 71 ? 106.712 59.550 39.451 1.00 66.00 71 SER F O 1
ATOM 12979 N N . HIS F 2 72 ? 106.739 57.362 38.926 1.00 68.35 72 HIS F N 1
ATOM 12980 C CA . HIS F 2 72 ? 106.233 57.585 37.570 1.00 61.38 72 HIS F CA 1
ATOM 12981 C C . HIS F 2 72 ? 104.785 57.127 37.589 1.00 63.28 72 HIS F C 1
ATOM 12982 O O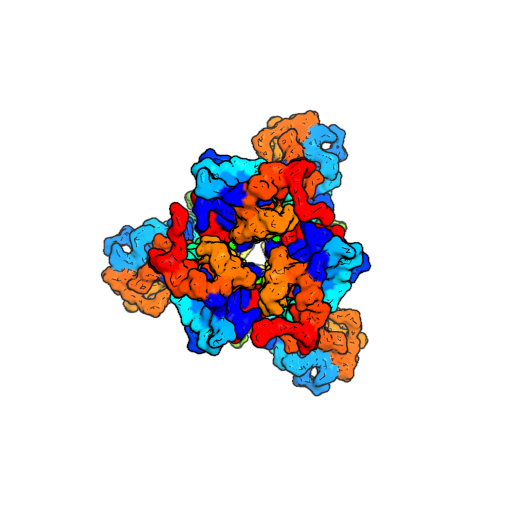 . HIS F 2 72 ? 104.483 55.976 37.916 1.00 63.43 72 HIS F O 1
ATOM 12989 N N . ASP F 2 73 ? 103.888 58.027 37.219 1.00 68.30 73 ASP F N 1
ATOM 12990 C CA . ASP F 2 73 ? 102.461 57.725 37.262 1.00 73.63 73 ASP F CA 1
ATOM 12991 C C . ASP F 2 73 ? 101.722 57.549 35.956 1.00 69.93 73 ASP F C 1
ATOM 12992 O O . ASP F 2 73 ? 102.056 58.162 34.942 1.00 73.31 73 ASP F O 1
ATOM 12997 N N . GLU F 2 74 ? 100.681 56.727 36.023 1.00 61.14 74 GLU F N 1
ATOM 12998 C CA . GLU F 2 74 ? 99.799 56.470 34.907 1.00 55.35 74 GLU F CA 1
ATOM 12999 C C . GLU F 2 74 ? 98.438 56.468 35.587 1.00 51.35 74 GLU F C 1
ATOM 13000 O O . GLU F 2 74 ? 97.743 55.459 35.615 1.00 58.08 74 GLU F O 1
ATOM 13006 N N . GLN F 2 75 ? 98.085 57.612 36.169 1.00 42.35 75 GLN F N 1
ATOM 13007 C CA . GLN F 2 75 ? 96.814 57.794 36.878 1.00 39.98 75 GLN F CA 1
ATOM 13008 C C . GLN F 2 75 ? 95.743 58.343 35.945 1.00 43.38 75 GLN F C 1
ATOM 13009 O O . GLN F 2 75 ? 95.651 59.558 35.728 1.00 42.23 75 GLN F O 1
ATOM 13015 N N . ALA F 2 76 ? 94.922 57.457 35.399 1.00 42.11 76 ALA F N 1
ATOM 13016 C CA . ALA F 2 76 ? 93.889 57.894 34.475 1.00 47.49 76 ALA F CA 1
ATOM 13017 C C . ALA F 2 76 ? 92.587 58.145 35.199 1.00 48.95 76 ALA F C 1
ATOM 13018 O O . ALA F 2 76 ? 91.793 58.992 34.799 1.00 54.93 76 ALA F O 1
ATOM 13020 N N . ILE F 2 77 ? 92.374 57.390 36.265 1.00 50.39 77 ILE F N 1
ATOM 13021 C CA . ILE F 2 77 ? 91.178 57.513 37.096 1.00 53.03 77 ILE F CA 1
ATOM 13022 C C . ILE F 2 77 ? 91.103 58.949 37.597 1.00 53.21 77 ILE F C 1
ATOM 13023 O O . ILE F 2 77 ? 92.132 59.609 37.732 1.00 60.25 77 ILE F O 1
ATOM 13028 N N . ARG F 2 78 ? 89.901 59.428 37.888 1.00 52.94 78 ARG F N 1
ATOM 13029 C CA . ARG F 2 78 ? 89.736 60.807 38.334 1.00 58.21 78 ARG F CA 1
ATOM 13030 C C . ARG F 2 78 ? 89.608 61.023 39.851 1.00 68.73 78 ARG F C 1
ATOM 13031 O O . ARG F 2 78 ? 89.702 62.164 40.326 1.00 72.84 78 ARG F O 1
ATOM 13039 N N . ASP F 2 79 ? 89.389 59.944 40.609 1.00 75.80 79 ASP F N 1
ATOM 13040 C CA . ASP F 2 79 ? 89.248 60.032 42.069 1.00 78.47 79 ASP F CA 1
ATOM 13041 C C . ASP F 2 79 ? 90.382 60.837 42.712 1.00 80.98 79 ASP F C 1
ATOM 13042 O O . ASP F 2 79 ? 91.520 60.773 42.256 1.00 83.14 79 ASP F O 1
ATOM 13047 N N . LEU F 2 80 ? 90.070 61.591 43.767 1.00 81.58 80 LEU F N 1
ATOM 13048 C CA . LEU F 2 80 ? 91.077 62.393 44.469 1.00 79.57 80 LEU F CA 1
ATOM 13049 C C . LEU F 2 80 ? 92.017 61.486 45.251 1.00 77.80 80 LEU F C 1
ATOM 13050 O O . LEU F 2 80 ? 91.602 60.448 45.772 1.00 77.02 80 LEU F O 1
ATOM 13055 N N . THR F 2 81 ? 93.283 61.878 45.336 1.00 75.25 81 THR F N 1
ATOM 13056 C CA . THR F 2 81 ? 94.272 61.074 46.035 1.00 69.46 81 THR F CA 1
ATOM 13057 C C . THR F 2 81 ? 95.097 61.901 47.007 1.00 67.78 81 THR F C 1
ATOM 13058 O O . THR F 2 81 ? 96.131 61.442 47.463 1.00 71.83 81 THR F O 1
ATOM 13062 N N . LEU F 2 82 ? 94.658 63.112 47.329 1.00 64.46 82 LEU F N 1
ATOM 13063 C CA . LEU F 2 82 ? 95.428 63.961 48.235 1.00 62.76 82 LEU F CA 1
ATOM 13064 C C . LEU F 2 82 ? 95.929 63.262 49.488 1.00 64.25 82 LEU F C 1
ATOM 13065 O O . LEU F 2 82 ? 97.086 63.434 49.878 1.00 64.78 82 LEU F O 1
ATOM 13070 N N . GLU F 2 83 ? 95.046 62.498 50.129 1.00 66.59 83 GLU F N 1
ATOM 13071 C CA . GLU F 2 83 ? 95.388 61.766 51.350 1.00 65.71 83 GLU F CA 1
ATOM 13072 C C . GLU F 2 83 ? 96.587 60.881 51.066 1.00 60.87 83 GLU F C 1
ATOM 13073 O O . GLU F 2 83 ? 97.380 60.608 51.943 1.00 65.57 83 GLU F O 1
ATOM 13079 N N . ILE F 2 84 ? 96.718 60.449 49.821 1.00 58.08 84 ILE F N 1
ATOM 13080 C CA . ILE F 2 84 ? 97.832 59.615 49.393 1.00 52.05 84 ILE F CA 1
ATOM 13081 C C . ILE F 2 84 ? 98.993 60.487 48.971 1.00 51.90 84 ILE F C 1
ATOM 13082 O O . ILE F 2 84 ? 100.074 60.336 49.490 1.00 57.74 84 ILE F O 1
ATOM 13087 N N . GLU F 2 85 ? 98.772 61.381 48.010 1.00 53.35 85 GLU F N 1
ATOM 13088 C CA . GLU F 2 85 ? 99.827 62.278 47.544 1.00 60.43 85 GLU F CA 1
ATOM 13089 C C . GLU F 2 85 ? 100.468 62.904 48.777 1.00 59.17 85 GLU F C 1
ATOM 13090 O O . GLU F 2 85 ? 101.688 62.950 48.913 1.00 58.85 85 GLU F O 1
ATOM 13096 N N . ASN F 2 86 ? 99.633 63.376 49.689 1.00 59.98 86 ASN F N 1
ATOM 13097 C CA . ASN F 2 86 ? 100.138 63.987 50.896 1.00 60.44 86 ASN F CA 1
ATOM 13098 C C . ASN F 2 86 ? 101.105 63.039 51.624 1.00 56.07 86 ASN F C 1
ATOM 13099 O O . ASN F 2 86 ? 102.272 63.383 51.834 1.00 60.95 86 ASN F O 1
ATOM 13104 N N . ALA F 2 87 ? 100.631 61.853 52.000 1.00 47.20 87 ALA F N 1
ATOM 13105 C CA . ALA F 2 87 ? 101.474 60.863 52.688 1.00 48.01 87 ALA F CA 1
ATOM 13106 C C . ALA F 2 87 ? 102.757 60.481 51.935 1.00 47.69 87 ALA F C 1
ATOM 13107 O O . ALA F 2 87 ? 103.789 60.160 52.525 1.00 51.12 87 ALA F O 1
ATOM 13109 N N . ARG F 2 88 ? 102.680 60.491 50.620 1.00 52.37 88 ARG F N 1
ATOM 13110 C CA . ARG F 2 88 ? 103.827 60.157 49.817 1.00 55.22 88 ARG F CA 1
ATOM 13111 C C . ARG F 2 88 ? 104.806 61.295 49.966 1.00 53.62 88 ARG F C 1
ATOM 13112 O O . ARG F 2 88 ? 106.003 61.070 50.047 1.00 61.18 88 ARG F O 1
ATOM 13120 N N . SER F 2 89 ? 104.291 62.519 50.013 1.00 49.44 89 SER F N 1
ATOM 13121 C CA . SER F 2 89 ? 105.138 63.695 50.149 1.00 47.21 89 SER F CA 1
ATOM 13122 C C . SER F 2 89 ? 105.780 63.767 51.536 1.00 51.20 89 SER F C 1
ATOM 13123 O O . SER F 2 89 ? 106.989 63.988 51.659 1.00 55.12 89 SER F O 1
ATOM 13126 N N . GLU F 2 90 ? 104.971 63.571 52.575 1.00 52.68 90 GLU F N 1
ATOM 13127 C CA . GLU F 2 90 ? 105.479 63.626 53.933 1.00 55.41 90 GLU F CA 1
ATOM 13128 C C . GLU F 2 90 ? 106.663 62.687 54.030 1.00 53.53 90 GLU F C 1
ATOM 13129 O O . GLU F 2 90 ? 107.655 62.988 54.690 1.00 66.43 90 GLU F O 1
ATOM 13135 N N . ALA F 2 91 ? 106.579 61.554 53.353 1.00 44.33 91 ALA F N 1
ATOM 13136 C CA . ALA F 2 91 ? 107.673 60.591 53.384 1.00 40.78 91 ALA F CA 1
ATOM 13137 C C . ALA F 2 91 ? 108.902 61.093 52.630 1.00 40.45 91 ALA F C 1
ATOM 13138 O O . ALA F 2 91 ? 109.973 61.208 53.192 1.00 46.47 91 ALA F O 1
ATOM 13140 N N . LEU F 2 92 ? 108.748 61.391 51.351 1.00 42.41 92 LEU F N 1
ATOM 13141 C CA . LEU F 2 92 ? 109.856 61.889 50.534 1.00 41.66 92 LEU F CA 1
ATOM 13142 C C . LEU F 2 92 ? 110.504 63.072 51.207 1.00 40.79 92 LEU F C 1
ATOM 13143 O O . LEU F 2 92 ? 111.693 63.309 51.057 1.00 42.52 92 LEU F O 1
ATOM 13148 N N . LEU F 2 93 ? 109.705 63.844 51.927 1.00 43.22 93 LEU F N 1
ATOM 13149 C CA . LEU F 2 93 ? 110.249 64.992 52.626 1.00 41.96 93 LEU F CA 1
ATOM 13150 C C . LEU F 2 93 ? 111.191 64.437 53.665 1.00 44.71 93 LEU F C 1
ATOM 13151 O O . LEU F 2 93 ? 112.372 64.814 53.725 1.00 48.38 93 LEU F O 1
ATOM 13156 N N . GLY F 2 94 ? 110.663 63.522 54.470 1.00 42.79 94 GLY F N 1
ATOM 13157 C CA . GLY F 2 94 ? 111.473 62.875 55.484 1.00 47.27 94 GLY F CA 1
ATOM 13158 C C . GLY F 2 94 ? 112.761 62.291 54.908 1.00 51.46 94 GLY F C 1
ATOM 13159 O O . GLY F 2 94 ? 113.841 62.548 55.423 1.00 53.71 94 GLY F O 1
ATOM 13160 N N . GLU F 2 95 ? 112.665 61.513 53.832 1.00 54.21 95 GLU F N 1
ATOM 13161 C CA . GLU F 2 95 ? 113.859 60.918 53.231 1.00 52.44 95 GLU F CA 1
ATOM 13162 C C . GLU F 2 95 ? 114.887 62.020 52.973 1.00 47.05 95 GLU F C 1
ATOM 13163 O O . GLU F 2 95 ? 116.059 61.885 53.317 1.00 46.00 95 GLU F O 1
ATOM 13169 N N . LEU F 2 96 ? 114.428 63.120 52.387 1.00 44.38 96 LEU F N 1
ATOM 13170 C CA . LEU F 2 96 ? 115.292 64.243 52.060 1.00 45.30 96 LEU F CA 1
ATOM 13171 C C . LEU F 2 96 ? 115.954 64.818 53.282 1.00 43.29 96 LEU F C 1
ATOM 13172 O O . LEU F 2 96 ? 117.151 65.123 53.273 1.00 41.19 96 LEU F O 1
ATOM 13177 N N . GLY F 2 97 ? 115.168 64.992 54.330 1.00 40.12 97 GLY F N 1
ATOM 13178 C CA . GLY F 2 97 ? 115.742 65.507 55.556 1.00 50.19 97 GLY F CA 1
ATOM 13179 C C . GLY F 2 97 ? 116.999 64.740 55.976 1.00 49.27 97 GLY F C 1
ATOM 13180 O O . GLY F 2 97 ? 118.078 65.312 56.119 1.00 52.17 97 GLY F O 1
ATOM 13181 N N . ILE F 2 98 ? 116.877 63.435 56.162 1.00 44.79 98 ILE F N 1
ATOM 13182 C CA . ILE F 2 98 ? 118.023 62.666 56.577 1.00 38.63 98 ILE F CA 1
ATOM 13183 C C . ILE F 2 98 ? 119.197 62.907 55.664 1.00 37.07 98 ILE F C 1
ATOM 13184 O O . ILE F 2 98 ? 120.259 63.311 56.117 1.00 42.29 98 ILE F O 1
ATOM 13189 N N . ILE F 2 99 ? 119.025 62.680 54.372 1.00 37.92 99 ILE F N 1
ATOM 13190 C CA . ILE F 2 99 ? 120.170 62.871 53.493 1.00 42.94 99 ILE F CA 1
ATOM 13191 C C . ILE F 2 99 ? 120.657 64.315 53.599 1.00 41.98 99 ILE F C 1
ATOM 13192 O O . ILE F 2 99 ? 121.796 64.627 53.224 1.00 43.73 99 ILE F O 1
ATOM 13197 N N . ARG F 2 100 ? 119.813 65.192 54.136 1.00 36.18 100 ARG F N 1
ATOM 13198 C CA . ARG F 2 100 ? 120.236 66.578 54.298 1.00 40.11 100 ARG F CA 1
ATOM 13199 C C . ARG F 2 100 ? 121.226 66.661 55.451 1.00 35.28 100 ARG F C 1
ATOM 13200 O O . ARG F 2 100 ? 122.338 67.162 55.302 1.00 39.87 100 ARG F O 1
ATOM 13208 N N . ALA F 2 101 ? 120.789 66.190 56.611 1.00 34.10 101 ALA F N 1
ATOM 13209 C CA . ALA F 2 101 ? 121.622 66.153 57.805 1.00 33.59 101 ALA F CA 1
ATOM 13210 C C . ALA F 2 101 ? 122.930 65.466 57.416 1.00 38.48 101 ALA F C 1
ATOM 13211 O O . ALA F 2 101 ? 124.014 65.881 57.821 1.00 50.51 101 ALA F O 1
ATOM 13213 N N . LEU F 2 102 ? 122.824 64.402 56.633 1.00 36.00 102 LEU F N 1
ATOM 13214 C CA . LEU F 2 102 ? 124.007 63.701 56.178 1.00 39.96 102 LEU F CA 1
ATOM 13215 C C . LEU F 2 102 ? 124.991 64.699 55.555 1.00 44.17 102 LEU F C 1
ATOM 13216 O O . LEU F 2 102 ? 126.192 64.604 55.773 1.00 46.21 102 LEU F O 1
ATOM 13221 N N . LEU F 2 103 ? 124.489 65.660 54.784 1.00 47.80 103 LEU F N 1
ATOM 13222 C CA . LEU F 2 103 ? 125.367 66.653 54.154 1.00 51.88 103 LEU F CA 1
ATOM 13223 C C . LEU F 2 103 ? 125.942 67.618 55.178 1.00 51.38 103 LEU F C 1
ATOM 13224 O O . LEU F 2 103 ? 127.151 67.805 55.247 1.00 56.72 103 LEU F O 1
ATOM 13229 N N . VAL F 2 104 ? 125.073 68.250 55.958 1.00 52.09 104 VAL F N 1
ATOM 13230 C CA . VAL F 2 104 ? 125.522 69.197 56.978 1.00 53.83 104 VAL F CA 1
ATOM 13231 C C . VAL F 2 104 ? 126.613 68.579 57.860 1.00 53.48 104 VAL F C 1
ATOM 13232 O O . VAL F 2 104 ? 127.655 69.187 58.068 1.00 55.35 104 VAL F O 1
ATOM 13236 N N . GLY F 2 105 ? 126.367 67.376 58.375 1.00 53.49 105 GLY F N 1
ATOM 13237 C CA . GLY F 2 105 ? 127.344 66.712 59.216 1.00 49.82 105 GLY F CA 1
ATOM 13238 C C . GLY F 2 105 ? 128.675 66.554 58.508 1.00 49.41 105 GLY F C 1
ATOM 13239 O O . GLY F 2 105 ? 129.723 66.897 59.051 1.00 49.04 105 GLY F O 1
ATOM 13240 N N . ASN F 2 106 ? 128.640 66.038 57.286 1.00 49.19 106 ASN F N 1
ATOM 13241 C CA . ASN F 2 106 ? 129.857 65.832 56.509 1.00 44.68 106 ASN F CA 1
ATOM 13242 C C . ASN F 2 106 ? 130.619 67.132 56.381 1.00 44.18 106 ASN F C 1
ATOM 13243 O O . ASN F 2 106 ? 131.828 67.163 56.548 1.00 47.00 106 ASN F O 1
ATOM 13248 N N . ILE F 2 107 ? 129.903 68.202 56.060 1.00 46.16 107 ILE F N 1
ATOM 13249 C CA . ILE F 2 107 ? 130.518 69.511 55.929 1.00 50.31 107 ILE F CA 1
ATOM 13250 C C . ILE F 2 107 ? 131.158 69.823 57.274 1.00 52.57 107 ILE F C 1
ATOM 13251 O O . ILE F 2 107 ? 132.370 69.993 57.373 1.00 55.29 107 ILE F O 1
ATOM 13256 N N . SER F 2 108 ? 130.322 69.891 58.306 1.00 50.68 108 SER F N 1
ATOM 13257 C CA . SER F 2 108 ? 130.772 70.150 59.667 1.00 48.39 108 SER F CA 1
ATOM 13258 C C . SER F 2 108 ? 132.087 69.412 59.880 1.00 43.15 108 SER F C 1
ATOM 13259 O O . SER F 2 108 ? 133.128 70.030 60.070 1.00 47.52 108 SER F O 1
ATOM 13262 N N . ILE F 2 109 ? 132.036 68.087 59.829 1.00 37.31 109 ILE F N 1
ATOM 13263 C CA . ILE F 2 109 ? 133.227 67.256 59.997 1.00 37.12 109 ILE F CA 1
ATOM 13264 C C . ILE F 2 109 ? 134.432 67.759 59.195 1.00 39.26 109 ILE F C 1
ATOM 13265 O O . ILE F 2 109 ? 135.500 67.999 59.733 1.00 47.41 109 ILE F O 1
ATOM 13270 N N . GLY F 2 110 ? 134.260 67.902 57.897 1.00 42.64 110 GLY F N 1
ATOM 13271 C CA . GLY F 2 110 ? 135.361 68.352 57.078 1.00 42.27 110 GLY F CA 1
ATOM 13272 C C . GLY F 2 110 ? 135.859 69.739 57.390 1.00 41.89 110 GLY F C 1
ATOM 13273 O O . GLY F 2 110 ? 137.037 70.017 57.215 1.00 49.32 110 GLY F O 1
ATOM 13274 N N . LEU F 2 111 ? 134.968 70.616 57.827 1.00 41.37 111 LEU F N 1
ATOM 13275 C CA . LEU F 2 111 ? 135.366 71.976 58.151 1.00 41.45 111 LEU F CA 1
ATOM 13276 C C . LEU F 2 111 ? 136.263 71.939 59.373 1.00 45.27 111 LEU F C 1
ATOM 13277 O O . LEU F 2 111 ? 137.356 72.489 59.358 1.00 45.56 111 LEU F O 1
ATOM 13282 N N . GLN F 2 112 ? 135.805 71.282 60.434 1.00 44.08 112 GLN F N 1
ATOM 13283 C CA . GLN F 2 112 ? 136.588 71.207 61.655 1.00 43.09 112 GLN F CA 1
ATOM 13284 C C . GLN F 2 112 ? 137.918 70.574 61.358 1.00 43.23 112 GLN F C 1
ATOM 13285 O O . GLN F 2 112 ? 138.979 71.120 61.692 1.00 44.34 112 GLN F O 1
ATOM 13291 N N . GLU F 2 113 ? 137.862 69.413 60.726 1.00 50.05 113 GLU F N 1
ATOM 13292 C CA . GLU F 2 113 ? 139.082 68.709 60.379 1.00 58.75 113 GLU F CA 1
ATOM 13293 C C . GLU F 2 113 ? 140.001 69.669 59.636 1.00 57.31 113 GLU F C 1
ATOM 13294 O O . GLU F 2 113 ? 141.211 69.493 59.618 1.00 61.90 113 GLU F O 1
ATOM 13300 N N . SER F 2 114 ? 139.412 70.692 59.035 1.00 56.42 114 SER F N 1
ATOM 13301 C CA . SER F 2 114 ? 140.173 71.661 58.283 1.00 63.24 114 SER F CA 1
ATOM 13302 C C . SER F 2 114 ? 140.706 72.755 59.176 1.00 66.55 114 SER F C 1
ATOM 13303 O O . SER F 2 114 ? 141.635 73.466 58.795 1.00 76.77 114 SER F O 1
ATOM 13306 N N . LEU F 2 115 ? 140.104 72.904 60.353 1.00 62.45 115 LEU F N 1
ATOM 13307 C CA . LEU F 2 115 ? 140.551 73.920 61.281 1.00 58.63 115 LEU F CA 1
ATOM 13308 C C . LEU F 2 115 ? 141.742 73.319 61.966 1.00 59.61 115 LEU F C 1
ATOM 13309 O O . LEU F 2 115 ? 142.671 74.022 62.338 1.00 65.38 115 LEU F O 1
ATOM 13314 N N . TRP F 2 116 ? 141.731 72.004 62.111 1.00 57.90 116 TRP F N 1
ATOM 13315 C CA . TRP F 2 116 ? 142.862 71.338 62.722 1.00 61.54 116 TRP F CA 1
ATOM 13316 C C . TRP F 2 116 ? 144.066 71.424 61.760 1.00 66.50 116 TRP F C 1
ATOM 13317 O O . TRP F 2 116 ? 145.224 71.327 62.171 1.00 67.87 116 TRP F O 1
ATOM 13328 N N . GLU F 2 117 ? 143.782 71.632 60.476 1.00 72.04 117 GLU F N 1
ATOM 13329 C CA . GLU F 2 117 ? 144.824 71.736 59.450 1.00 74.18 117 GLU F CA 1
ATOM 13330 C C . GLU F 2 117 ? 145.630 73.004 59.649 1.00 73.11 117 GLU F C 1
ATOM 13331 O O . GLU F 2 117 ? 146.803 73.064 59.290 1.00 76.13 117 GLU F O 1
ATOM 13337 N N . LEU F 2 118 ? 144.977 74.025 60.196 1.00 70.47 118 LEU F N 1
ATOM 13338 C CA . LEU F 2 118 ? 145.619 75.309 60.451 1.00 70.37 118 LEU F CA 1
ATOM 13339 C C . LEU F 2 118 ? 146.560 75.164 61.638 1.00 70.24 118 LEU F C 1
ATOM 13340 O O . LEU F 2 118 ? 147.749 75.484 61.544 1.00 67.45 118 LEU F O 1
ATOM 13345 N N . ALA F 2 119 ? 146.013 74.682 62.754 1.00 71.98 119 ALA F N 1
ATOM 13346 C CA . ALA F 2 119 ? 146.785 74.500 63.968 1.00 69.45 119 ALA F CA 1
ATOM 13347 C C . ALA F 2 119 ? 148.103 73.892 63.571 1.00 72.05 119 ALA F C 1
ATOM 13348 O O . ALA F 2 119 ? 149.136 74.557 63.605 1.00 76.18 119 ALA F O 1
ATOM 13350 N N . SER F 2 120 ? 148.062 72.629 63.173 1.00 73.96 120 SER F N 1
ATOM 13351 C CA . SER F 2 120 ? 149.272 71.934 62.743 1.00 76.61 120 SER F CA 1
ATOM 13352 C C . SER F 2 120 ? 150.208 72.885 61.990 1.00 72.53 120 SER F C 1
ATOM 13353 O O . SER F 2 120 ? 151.394 72.986 62.305 1.00 70.99 120 SER F O 1
ATOM 13356 N N . GLU F 2 121 ? 149.656 73.575 60.995 1.00 70.27 121 GLU F N 1
ATOM 13357 C CA . GLU F 2 121 ? 150.420 74.501 60.193 1.00 71.68 121 GLU F CA 1
ATOM 13358 C C . GLU F 2 121 ? 150.929 75.656 61.040 1.00 68.19 121 GLU F C 1
ATOM 13359 O O . GLU F 2 121 ? 152.075 76.053 60.895 1.00 76.94 121 GLU F O 1
ATOM 13365 N N . ILE F 2 122 ? 150.098 76.210 61.915 1.00 60.47 122 ILE F N 1
ATOM 13366 C CA . ILE F 2 122 ? 150.570 77.309 62.748 1.00 60.55 122 ILE F CA 1
ATOM 13367 C C . ILE F 2 122 ? 151.614 76.776 63.734 1.00 61.80 122 ILE F C 1
ATOM 13368 O O . ILE F 2 122 ? 152.682 77.366 63.909 1.00 67.02 122 ILE F O 1
ATOM 13373 N N . THR F 2 123 ? 151.298 75.654 64.373 1.00 61.25 123 THR F N 1
ATOM 13374 C CA . THR F 2 123 ? 152.213 75.036 65.317 1.00 65.49 123 THR F CA 1
ATOM 13375 C C . THR F 2 123 ? 153.519 74.795 64.592 1.00 73.11 123 THR F C 1
ATOM 13376 O O . THR F 2 123 ? 154.584 75.060 65.119 1.00 78.54 123 THR F O 1
ATOM 13380 N N . ASN F 2 124 ? 153.435 74.262 63.382 1.00 81.00 124 ASN F N 1
ATOM 13381 C CA . ASN F 2 124 ? 154.633 74.017 62.590 1.00 86.31 124 ASN F CA 1
ATOM 13382 C C . ASN F 2 124 ? 155.198 75.379 62.151 1.00 84.16 124 ASN F C 1
ATOM 13383 O O . ASN F 2 124 ? 155.329 75.657 60.958 1.00 93.22 124 ASN F O 1
ATOM 13388 N N . ARG F 2 125 ? 155.516 76.241 63.105 1.00 73.84 125 ARG F N 1
ATOM 13389 C CA . ARG F 2 125 ? 156.055 77.521 62.735 1.00 74.39 125 ARG F CA 1
ATOM 13390 C C . ARG F 2 125 ? 157.083 78.047 63.703 1.00 78.40 125 ARG F C 1
ATOM 13391 O O . ARG F 2 125 ? 157.393 79.226 63.657 1.00 82.88 125 ARG F O 1
ATOM 13399 N N . ALA F 2 126 ? 157.594 77.176 64.581 1.00 79.96 126 ALA F N 1
ATOM 13400 C CA . ALA F 2 126 ? 158.656 77.499 65.556 1.00 79.37 126 ALA F CA 1
ATOM 13401 C C . ALA F 2 126 ? 158.657 76.720 66.851 1.00 76.72 126 ALA F C 1
ATOM 13402 O O . ALA F 2 126 ? 157.625 76.326 67.358 1.00 68.41 126 ALA F O 1
ATOM 13404 N N . GLY F 2 127 ? 159.853 76.497 67.377 1.00 81.87 127 GLY F N 1
ATOM 13405 C CA . GLY F 2 127 ? 159.982 75.810 68.648 1.00 80.12 127 GLY F CA 1
ATOM 13406 C C . GLY F 2 127 ? 159.803 76.907 69.679 1.00 78.50 127 GLY F C 1
ATOM 13407 O O . GLY F 2 127 ? 159.634 76.670 70.863 1.00 71.61 127 GLY F O 1
ATOM 13408 N N . ASP F 2 128 ? 159.839 78.144 69.208 1.00 84.92 128 ASP F N 1
ATOM 13409 C CA . ASP F 2 128 ? 159.676 79.286 70.090 1.00 85.68 128 ASP F CA 1
ATOM 13410 C C . ASP F 2 128 ? 158.195 79.401 70.388 1.00 90.99 128 ASP F C 1
ATOM 13411 O O . ASP F 2 128 ? 157.780 79.613 71.528 1.00 90.35 128 ASP F O 1
ATOM 13416 N N . LEU F 2 129 ? 157.397 79.244 69.342 1.00 101.74 129 LEU F N 1
ATOM 13417 C CA . LEU F 2 129 ? 155.956 79.289 69.491 1.00 110.65 129 LEU F CA 1
ATOM 13418 C C . LEU F 2 129 ? 155.631 78.038 70.287 1.00 114.84 129 LEU F C 1
ATOM 13419 O O . LEU F 2 129 ? 155.306 78.104 71.466 1.00 124.06 129 LEU F O 1
ATOM 13424 N N . ALA F 2 130 ? 155.793 76.909 69.595 1.00 108.59 130 ALA F N 1
ATOM 13425 C CA . ALA F 2 130 ? 155.555 75.544 70.062 1.00 109.42 130 ALA F CA 1
ATOM 13426 C C . ALA F 2 130 ? 155.141 75.402 71.517 1.00 108.43 130 ALA F C 1
ATOM 13427 O O . ALA F 2 130 ? 155.637 74.534 72.241 1.00 117.20 130 ALA F O 1
ATOM 13429 N N . VAL F 2 131 ? 154.215 76.247 71.939 1.00 99.02 131 VAL F N 1
ATOM 13430 C CA . VAL F 2 131 ? 153.723 76.189 73.292 1.00 92.74 131 VAL F CA 1
ATOM 13431 C C . VAL F 2 131 ? 152.414 75.412 73.258 1.00 88.64 131 VAL F C 1
ATOM 13432 O O . VAL F 2 131 ? 152.099 74.682 74.195 1.00 93.53 131 VAL F O 1
ATOM 13436 N N . GLU F 2 132 ? 151.680 75.560 72.153 1.00 85.91 132 GLU F N 1
ATOM 13437 C CA . GLU F 2 132 ? 150.386 74.909 71.951 1.00 80.53 132 GLU F CA 1
ATOM 13438 C C . GLU F 2 132 ? 149.934 74.176 73.181 1.00 76.25 132 GLU F C 1
ATOM 13439 O O . GLU F 2 132 ? 150.316 73.035 73.436 1.00 76.45 132 GLU F O 1
ATOM 13445 N N . VAL F 2 133 ? 149.128 74.868 73.960 1.00 74.12 133 VAL F N 1
ATOM 13446 C CA . VAL F 2 133 ? 148.594 74.315 75.175 1.00 77.09 133 VAL F CA 1
ATOM 13447 C C . VAL F 2 133 ? 147.474 73.395 74.785 1.00 79.82 133 VAL F C 1
ATOM 13448 O O . VAL F 2 133 ? 147.686 72.222 74.497 1.00 88.31 133 VAL F O 1
ATOM 13452 N N . SER F 2 134 ? 146.271 73.950 74.794 1.00 77.93 134 SER F N 1
ATOM 13453 C CA . SER F 2 134 ? 145.077 73.229 74.402 1.00 78.58 134 SER F CA 1
ATOM 13454 C C . SER F 2 134 ? 145.051 73.352 72.877 1.00 81.77 134 SER F C 1
ATOM 13455 O O . SER F 2 134 ? 145.717 74.230 72.313 1.00 88.25 134 SER F O 1
ATOM 13458 N N . PRO F 2 135 ? 144.289 72.484 72.185 1.00 80.48 135 PRO F N 1
ATOM 13459 C CA . PRO F 2 135 ? 144.203 72.524 70.714 1.00 75.91 135 PRO F CA 1
ATOM 13460 C C . PRO F 2 135 ? 143.614 73.809 70.167 1.00 70.61 135 PRO F C 1
ATOM 13461 O O . PRO F 2 135 ? 142.457 74.128 70.433 1.00 72.64 135 PRO F O 1
ATOM 13465 N N . GLY F 2 136 ? 144.413 74.533 69.394 1.00 63.81 136 GLY F N 1
ATOM 13466 C CA . GLY F 2 136 ? 143.943 75.785 68.841 1.00 69.82 136 GLY F CA 1
ATOM 13467 C C . GLY F 2 136 ? 144.497 76.975 69.595 1.00 70.35 136 GLY F C 1
ATOM 13468 O O . GLY F 2 136 ? 144.547 78.091 69.070 1.00 74.38 136 GLY F O 1
ATOM 13469 N N . CYS F 2 137 ? 144.916 76.723 70.833 1.00 71.83 137 CYS F N 1
ATOM 13470 C CA . CYS F 2 137 ? 145.484 77.748 71.698 1.00 72.89 137 CYS F CA 1
ATOM 13471 C C . CYS F 2 137 ? 146.938 77.463 72.031 1.00 74.10 137 CYS F C 1
ATOM 13472 O O . CYS F 2 137 ? 147.335 76.315 72.267 1.00 76.13 137 CYS F O 1
ATOM 13475 N N . TRP F 2 138 ? 147.723 78.534 72.057 1.00 73.44 138 TRP F N 1
ATOM 13476 C CA . TRP F 2 138 ? 149.159 78.472 72.312 1.00 76.36 138 TRP F CA 1
ATOM 13477 C C . TRP F 2 138 ? 149.567 79.735 73.061 1.00 72.34 138 TRP F C 1
ATOM 13478 O O . TRP F 2 138 ? 148.905 80.769 72.967 1.00 66.75 138 TRP F O 1
ATOM 13489 N N . ILE F 2 139 ? 150.663 79.644 73.802 1.00 72.03 139 ILE F N 1
ATOM 13490 C CA . ILE F 2 139 ? 151.169 80.769 74.578 1.00 73.72 139 ILE F CA 1
ATOM 13491 C C . ILE F 2 139 ? 152.606 81.098 74.231 1.00 71.76 139 ILE F C 1
ATOM 13492 O O . ILE F 2 139 ? 153.529 80.436 74.688 1.00 76.81 139 ILE F O 1
ATOM 13497 N N . ILE F 2 140 ? 152.819 82.125 73.438 1.00 67.89 140 ILE F N 1
ATOM 13498 C CA . ILE F 2 140 ? 154.183 82.448 73.123 1.00 71.11 140 ILE F CA 1
ATOM 13499 C C . ILE F 2 140 ? 154.653 83.539 74.080 1.00 71.82 140 ILE F C 1
ATOM 13500 O O . ILE F 2 140 ? 153.840 84.142 74.773 1.00 67.46 140 ILE F O 1
ATOM 13505 N N . ASP F 2 141 ? 155.969 83.748 74.143 1.00 73.81 141 ASP F N 1
ATOM 13506 C CA . ASP F 2 141 ? 156.565 84.782 74.982 1.00 71.80 141 ASP F CA 1
ATOM 13507 C C . ASP F 2 141 ? 156.992 85.947 74.100 1.00 71.99 141 ASP F C 1
ATOM 13508 O O . ASP F 2 141 ? 157.936 85.827 73.313 1.00 76.67 141 ASP F O 1
ATOM 13513 N N . ASN F 2 142 ? 156.308 87.076 74.242 1.00 67.17 142 ASN F N 1
ATOM 13514 C CA . ASN F 2 142 ? 156.599 88.243 73.421 1.00 72.37 142 ASN F CA 1
ATOM 13515 C C . ASN F 2 142 ? 157.970 88.836 73.641 1.00 72.48 142 ASN F C 1
ATOM 13516 O O . ASN F 2 142 ? 158.347 89.815 73.001 1.00 79.46 142 ASN F O 1
ATOM 13521 N N . ASN F 2 143 ? 158.718 88.257 74.560 1.00 72.02 143 ASN F N 1
ATOM 13522 C CA . ASN F 2 143 ? 160.074 88.720 74.770 1.00 78.25 143 ASN F CA 1
ATOM 13523 C C . ASN F 2 143 ? 160.923 88.051 73.679 1.00 82.50 143 ASN F C 1
ATOM 13524 O O . ASN F 2 143 ? 161.904 88.638 73.207 1.00 86.31 143 ASN F O 1
ATOM 13529 N N . ILE F 2 144 ? 160.541 86.827 73.285 1.00 80.78 144 ILE F N 1
ATOM 13530 C CA . ILE F 2 144 ? 161.235 86.104 72.223 1.00 75.52 144 ILE F CA 1
ATOM 13531 C C . ILE F 2 144 ? 160.406 86.319 70.985 1.00 76.99 144 ILE F C 1
ATOM 13532 O O . ILE F 2 144 ? 160.942 86.650 69.929 1.00 78.93 144 ILE F O 1
ATOM 13537 N N . CYS F 2 145 ? 159.094 86.142 71.112 1.00 78.77 145 CYS F N 1
ATOM 13538 C CA . CYS F 2 145 ? 158.236 86.363 69.967 1.00 81.88 145 CYS F CA 1
ATOM 13539 C C . CYS F 2 145 ? 157.490 87.689 70.008 1.00 77.72 145 CYS F C 1
ATOM 13540 O O . CYS F 2 145 ? 156.337 87.768 70.423 1.00 80.04 145 CYS F O 1
ATOM 13543 N N . ASP F 2 146 ? 158.178 88.731 69.560 1.00 74.45 146 ASP F N 1
ATOM 13544 C CA . ASP F 2 146 ? 157.615 90.071 69.469 1.00 78.00 146 ASP F CA 1
ATOM 13545 C C . ASP F 2 146 ? 156.449 90.040 68.472 1.00 85.21 146 ASP F C 1
ATOM 13546 O O . ASP F 2 146 ? 156.257 89.044 67.757 1.00 86.85 146 ASP F O 1
ATOM 13551 N N . GLN F 2 147 ? 155.685 91.133 68.400 1.00 88.19 147 GLN F N 1
ATOM 13552 C CA . GLN F 2 147 ? 154.553 91.196 67.466 1.00 82.81 147 GLN F CA 1
ATOM 13553 C C . GLN F 2 147 ? 155.003 90.647 66.126 1.00 80.28 147 GLN F C 1
ATOM 13554 O O . GLN F 2 147 ? 154.421 89.692 65.612 1.00 78.57 147 GLN F O 1
ATOM 13560 N N . SER F 2 148 ? 156.060 91.242 65.582 1.00 79.88 148 SER F N 1
ATOM 13561 C CA . SER F 2 148 ? 156.596 90.815 64.307 1.00 80.45 148 SER F CA 1
ATOM 13562 C C . SER F 2 148 ? 156.369 89.339 64.054 1.00 79.72 148 SER F C 1
ATOM 13563 O O . SER F 2 148 ? 155.580 88.997 63.177 1.00 80.83 148 SER F O 1
ATOM 13566 N N . CYS F 2 149 ? 157.024 88.452 64.805 1.00 77.73 149 CYS F N 1
ATOM 13567 C CA . CYS F 2 149 ? 156.795 87.032 64.540 1.00 77.76 149 CYS F CA 1
ATOM 13568 C C . CYS F 2 149 ? 155.382 86.598 64.891 1.00 72.98 149 CYS F C 1
ATOM 13569 O O . CYS F 2 149 ? 154.847 85.700 64.257 1.00 77.46 149 CYS F O 1
ATOM 13572 N N . GLN F 2 150 ? 154.764 87.219 65.888 1.00 67.43 150 GLN F N 1
ATOM 13573 C CA . GLN F 2 150 ? 153.396 86.838 66.214 1.00 65.08 150 GLN F CA 1
ATOM 13574 C C . GLN F 2 150 ? 152.638 86.959 64.920 1.00 66.35 150 GLN F C 1
ATOM 13575 O O . GLN F 2 150 ? 151.939 86.038 64.501 1.00 66.05 150 GLN F O 1
ATOM 13581 N N . ASN F 2 151 ? 152.797 88.112 64.281 1.00 66.85 151 ASN F N 1
ATOM 13582 C CA . ASN F 2 151 ? 152.146 88.363 63.010 1.00 71.67 151 ASN F CA 1
ATOM 13583 C C . ASN F 2 151 ? 152.611 87.332 61.985 1.00 73.45 151 ASN F C 1
ATOM 13584 O O . ASN F 2 151 ? 151.808 86.816 61.223 1.00 80.35 151 ASN F O 1
ATOM 13589 N N . PHE F 2 152 ? 153.897 87.014 61.962 1.00 69.75 152 PHE F N 1
ATOM 13590 C CA . PHE F 2 152 ? 154.366 85.999 61.035 1.00 66.72 152 PHE F CA 1
ATOM 13591 C C . PHE F 2 152 ? 153.677 84.680 61.402 1.00 67.07 152 PHE F C 1
ATOM 13592 O O . PHE F 2 152 ? 152.965 84.104 60.592 1.00 70.55 152 PHE F O 1
ATOM 13600 N N . ILE F 2 153 ? 153.886 84.221 62.632 1.00 65.59 153 ILE F N 1
ATOM 13601 C CA . ILE F 2 153 ? 153.297 82.977 63.134 1.00 63.57 153 ILE F CA 1
ATOM 13602 C C . ILE F 2 153 ? 151.850 82.804 62.723 1.00 63.56 153 ILE F C 1
ATOM 13603 O O . ILE F 2 153 ? 151.481 81.794 62.132 1.00 67.92 153 ILE F O 1
ATOM 13608 N N . PHE F 2 154 ? 151.025 83.779 63.082 1.00 58.19 154 PHE F N 1
ATOM 13609 C CA . PHE F 2 154 ? 149.612 83.746 62.746 1.00 59.29 154 PHE F CA 1
ATOM 13610 C C . PHE F 2 154 ? 149.375 84.616 61.503 1.00 68.01 154 PHE F C 1
ATOM 13611 O O . PHE F 2 154 ? 149.905 84.307 60.444 1.00 70.68 154 PHE F O 1
ATOM 13619 N N . LYS F 2 155 ? 148.614 85.697 61.606 1.00 77.11 155 LYS F N 1
ATOM 13620 C CA . LYS F 2 155 ? 148.348 86.574 60.450 1.00 88.54 155 LYS F CA 1
ATOM 13621 C C . LYS F 2 155 ? 149.163 86.377 59.138 1.00 96.45 155 LYS F C 1
ATOM 13622 O O . LYS F 2 155 ? 148.570 86.376 58.065 1.00 102.37 155 LYS F O 1
ATOM 13628 N N . PHE F 2 156 ? 150.493 86.240 59.220 1.00 103.35 156 PHE F N 1
ATOM 13629 C CA . PHE F 2 156 ? 151.392 86.012 58.063 1.00 109.74 156 PHE F CA 1
ATOM 13630 C C . PHE F 2 156 ? 151.887 87.197 57.205 1.00 118.91 156 PHE F C 1
ATOM 13631 O O . PHE F 2 156 ? 151.744 87.144 55.982 1.00 123.62 156 PHE F O 1
ATOM 13639 N N . ASN F 2 157 ? 152.491 88.230 57.801 1.00 125.28 157 ASN F N 1
ATOM 13640 C CA . ASN F 2 157 ? 152.971 89.401 57.027 1.00 133.99 157 ASN F CA 1
ATOM 13641 C C . ASN F 2 157 ? 154.334 89.165 56.341 1.00 136.60 157 ASN F C 1
ATOM 13642 O O . ASN F 2 157 ? 154.766 89.970 55.503 1.00 141.04 157 ASN F O 1
ATOM 13647 N N . GLU F 2 158 ? 154.997 88.062 56.692 1.00 139.58 158 GLU F N 1
ATOM 13648 C CA . GLU F 2 158 ? 156.311 87.699 56.134 1.00 141.15 158 GLU F CA 1
ATOM 13649 C C . GLU F 2 158 ? 157.409 88.756 56.325 1.00 138.59 158 GLU F C 1
ATOM 13650 O O . GLU F 2 158 ? 158.125 89.094 55.378 1.00 137.68 158 GLU F O 1
ATOM 13656 N N . THR F 2 159 ? 157.535 89.254 57.561 1.00 138.48 159 THR F N 1
ATOM 13657 C CA . THR F 2 159 ? 158.521 90.275 57.925 1.00 140.43 159 THR F CA 1
ATOM 13658 C C . THR F 2 159 ? 158.954 90.244 59.417 1.00 139.72 159 THR F C 1
ATOM 13659 O O . THR F 2 159 ? 158.156 90.513 60.311 1.00 135.11 159 THR F O 1
ATOM 13663 N N . ALA F 2 160 ? 160.213 89.893 59.676 1.00 142.97 160 ALA F N 1
ATOM 13664 C CA . ALA F 2 160 ? 160.768 89.867 61.038 1.00 146.37 160 ALA F CA 1
ATOM 13665 C C . ALA F 2 160 ? 160.456 88.708 62.014 1.00 143.59 160 ALA F C 1
ATOM 13666 O O . ALA F 2 160 ? 159.863 88.933 63.045 1.00 147.25 160 ALA F O 1
ATOM 13668 N N . PRO F 2 161 ? 160.767 87.451 61.699 1.00 140.22 161 PRO F N 1
ATOM 13669 C CA . PRO F 2 161 ? 160.485 86.346 62.640 1.00 138.81 161 PRO F CA 1
ATOM 13670 C C . PRO F 2 161 ? 161.608 85.310 63.040 1.00 138.03 161 PRO F C 1
ATOM 13671 O O . PRO F 2 161 ? 162.304 85.456 64.064 1.00 133.87 161 PRO F O 1
ATOM 13675 N N . VAL F 2 162 ? 161.676 84.244 62.219 1.00 137.02 162 VAL F N 1
ATOM 13676 C CA . VAL F 2 162 ? 162.559 83.034 62.227 1.00 130.85 162 VAL F CA 1
ATOM 13677 C C . VAL F 2 162 ? 163.504 82.617 63.385 1.00 128.92 162 VAL F C 1
ATOM 13678 O O . VAL F 2 162 ? 163.994 83.439 64.167 1.00 128.85 162 VAL F O 1
ATOM 13682 N N . PRO F 2 163 ? 163.662 81.290 63.556 1.00 125.70 163 PRO F N 1
ATOM 13683 C CA . PRO F 2 163 ? 164.456 80.486 64.492 1.00 125.12 163 PRO F CA 1
ATOM 13684 C C . PRO F 2 163 ? 165.691 79.724 63.930 1.00 125.93 163 PRO F C 1
ATOM 13685 O O . PRO F 2 163 ? 166.215 78.832 64.611 1.00 126.19 163 PRO F O 1
ATOM 13689 N N . THR F 2 164 ? 166.132 80.042 62.704 1.00 127.06 164 THR F N 1
ATOM 13690 C CA . THR F 2 164 ? 167.323 79.409 62.088 1.00 125.50 164 THR F CA 1
ATOM 13691 C C . THR F 2 164 ? 167.537 79.568 60.577 1.00 126.63 164 THR F C 1
ATOM 13692 O O . THR F 2 164 ? 168.243 80.474 60.149 1.00 131.17 164 THR F O 1
ATOM 13696 N N . ILE F 2 165 ? 166.948 78.651 59.801 1.00 125.69 165 ILE F N 1
ATOM 13697 C CA . ILE F 2 165 ? 167.006 78.576 58.328 1.00 127.56 165 ILE F CA 1
ATOM 13698 C C . ILE F 2 165 ? 167.625 77.244 57.935 1.00 130.35 165 ILE F C 1
ATOM 13699 O O . ILE F 2 165 ? 167.644 76.314 58.741 1.00 138.87 165 ILE F O 1
#

CATH classification: 2.20.70.20

Secondary structure (DSSP, 8-state):
----EEEEEEE-SS--EE--TTS-EEEEEEEESS---PPBPS--BSSSSSEEEEE-SSS-TT-SSHHHH-SS-HHHHHTEEE-TT--HHHHHH--SSS-----EEE-SEEEE---GGGSGGG---SS-S--HHHHHHHHHHHHHHHTT-SEEEEE----EE--SS-EE---SSSTTS--SSSB-EE---BTTTTB----EEEEEEE-SEETTEE-SEEEEEEEEEE-S-HHHHHHH-SS--EEEEE-SSS-EEEEEETTTS-----STTS-EEEEEEEEE-SEEEEEEE-TTB--B---EEEE-------EEEE-----TTS----HHHHHHHTSTTEEEE--SS----SSBTTB--HHHHHHGGGGGSB-SEEETTEEE-S--SEESSPPPSSEEES--EE--TTTS-EEEEEEEEE--SSTTEE-/--SSS--TTSEEE-TTS--EEEEEE--TT-S---EE--TTTHHHHHHHHHHHHHHHHHHHHT----PPPEEE-S-S--HHHHHHHHHHHHHHHHHHHHHHHHHHHHHHHHHHHHHHHHHHTT-TTT----STTEE---TTTS-HHHHHHHTT----S-----/----EEEEEEE-SS--EE--TT--EEEEEEEESS---PPBSS--BSSSSSEEEEE-SSS-TT-SSHHHH-SS-HHHHHTEEE-TT--HHHHHH--SSS-----EEE-SEEEE---GGGSGGG---SS-S--HHHHHHHHHHHHHHHTT-SEEEEE----EE--SS-EE--BSSSTTB--SSSB-EE---BTTTTB----EEEEEEE-SEETTEE-SEEEEEEEEEE-S-HHHHHHH-SS--EEEEE-SSS-EEEEEETTTS-----STTS-EEEEEEEEE-SEEEEEEE-SSB--B---EEEE-------EEEE-----TTS----HHHHHHHTSTTEEEE--SS---EEEETTEEEHHHHHHGGGGGSB-SEEETTEEE-S--SEESSPPPSSEEES--EE--TTTS-EEEEEEEEE--SSTTEE-/--TTS--TTSEEE-TTS--EEEEE---TT-----EE--TTTHHHHHHHHHHHHHHHHHHHHT-------EEE-S-S--HHHHHHHHHHHHHHHHHHHHHHHHHHHHHHHHHHHHHHHHHHTT-TTT----STTEE---TTTS-HHHHHHHTT---SSS----/----EEEEEEE-SS--EE--TTS-EEEEEEEESS---PPBSS--BSSSSSEEEEE-SSS-TT-SSHHHH-SS-HHHHHTEEE-TT--HHHHHH--SSS-----EEE-SEEEE---GGGSGGG---SS-S--HHHHHHHHHHHHHHHTT-SEEEEE----EE--SS-EE--BSSSTTB--SSSB-EE---BTTTTB----EEEEEEE-SEETTEE-SEEEEEEEEEE-S-HHHHHHH-SS--EEEEE-SSS-EEEEEETTTS-----STTS-EEEEEEEEE-SEEEEEEE-TTB--B---EEEE-------EEEE-----TTS----HHHHHHHTSTTEEEE--SS----SSBTTB--HHHHHHGGGGGSB-SEEETTEEE-S--SEESSPPPSSEEES--EE--TTTS-EEEEEEEEE--SSTTEE-/--SSS--SSSEEE-TTS--EEEEE---TT-----EE--TTTHHHHHHHHHHHHHHHHHHHHT-------EEE-S-S--HHHHHHHHHHHHHHHHHHHHHHHHHHHHHHHHHHHHHHHHHHTT-TTT----STTEE---TTTS-HHHHHHHTT---SS--S--

B-factor: mean 59.09, std 29.48, range [2.0, 181.54]

Nearest PDB structures (foldseek):
  1flc-assembly1_D  TM=1.006E+00  e=4.925E-27  Influenza C virus (C/Johannesburg/1/66)
  6yi5-assembly1_D  TM=8.680E-01  e=1.460E-21  Influenza C virus (C/Johannesburg/1/66)
  5e5w-assembly1_B  TM=8.808E-01  e=6.811E-11  Influenza D virus (D/swine/Oklahoma/1334/2011)
  4bgz-assembly1_F  TM=5.491E-01  e=9.997E-03  Influenza A virus (A/turkey/Turkey/1/2005(H5N1))
  8vue-assembly1_B  TM=4.917E-01  e=7.117E-02  Influenza A virus

Foldseek 3Di:
DPDDDDPDDDDDDCWDWACDDAFIKIFNDKDFPFFFDDFQFFDAAAPLVQEAEEDEVLLVCPHDPHPQQHLEDVSLSVRYHYDYQDAPVCLQFVAPPGDRDKDKDFGQEYEYEGDQSPFLQVQQAFLARHCLVVLLQVLLVCQQLVQQFGIKIKFNFWDKFWDDQKAWAFDVSRVTHGISFQTKIFHDADCVVDRWADWDKMKTWFDCADVVGGFQKWKWKEKDWQDCADVLCVRRHPGFWWKFKAFPPRHTQDTDDCVPDPGHDDPPNGTHMDIDIGMDGTGMMMMTTGHGIGRHGTITMGGDSHGGHAYEYEDDHFAPDGDGDCSNVVSQVVHARYAYRYDPDGAQGRVGRGGHRDRSNSNHHNHVDRFQKQASQHTHNDDDQEHQDAGHDNMDHRHHYHDDSVPGDMDHDDDIDIAHDDVSDDD/DPPPDDFLPDDDDDPPDDDDDWDWDDDPPDDDTDTGHLVQLCVQLVVVLVVLVVVCVVVVVVPPPPPDDDDDPDDDDQCVPVVVVVVVVVVVVVVVVVVSVVVSVVVSSVVLLVSQVVLCVQDPQFVQCDDHRDTDHDCVQVPVQVVCCSPSNPPPDHDDPD/DDDDDDPDDDDDDCWDWACDDAFIKIFNDKDFPFDFDDFQFFDAAAPLVQEAEEDEVLLVCPHDPHPQQHLEDVSLSVRYHYDYQDAPVCLQFVAPPGDRDKDKDFGQEYEYEGDQSPFLQVQQAQLAGHCLVVLLQVLLVCQQLVQQFGIKIKFNFWDKFWDDQKAFAFDVSSVTHGISFQTKIFHDADCVVDRWADWDKMKTWADCADVVGGFQKWKWKEKDWQDCADVLCVRRHHGFWWKFKAFPPRHTQDIDGCVPDPRHDDPPNGTGMDIDIGMDGTGMMMMTIGHGIGRHGTITMGGDSHGGHAYEYEDDHFAPDGDGDCSNVVSQVVHARYAYRYDPDGQQGRVGRGGHRPRSNSNNHNHVDRFQKQASQHTHRDDDQEHQDAGHDNMDHRHHYHDDSVPGDMDHDDDIDIQHDDVSPDD/DDDQQDALPDDDDDPPDDDDDWDWDDDPPDDDTDTGHLVQLCVQLVVVLVVLVVVCVVVVVVPPPPPDDDDDPDDDDQCVPVVVVVVVVVVVVVVVVVVSVVVSVVVSSVVLLVSQVVLCVQDPQFVQCDDHRDTDHDCVVVPVQQVCCSPSNPPGPHDDPD/DPDDDDPDDDDDDCWDWACDDAFIKIFNDKDFPFFFDDFQFFDAAAPLVQEAEEDEVLLVCPHDPHPFQHLEDVSLSVRYHYDYQDAPVCLQFVAPPGDRDKDKDFGQEYEYEGDQSPFLQVQQAQQARHCLVVLLQVLLVCQQLVQQFGIKIKFNFWDKFWDDQKAWAFDVSSVTHGISFQTKIFHDADCVVDRFADWDKMKTWADCADVVGGFQKWKWKEKDWADCAQVLCVRRHPDFWWKFKAFPPRHTQDTDGCVPDGRHDDPPNGTHMDIDIGMDGTGMMMMIIGHGIGGHGTITMGGDSPGGHAYEYEDDHFAPDGDGDCSNVVSQVVHARYAYRYDPDGAQGRVGRGGHRDRSNSNHHNHPDRFQKQASQHTHRDDDQEHQDAGHPNMDHSHHYHDDSVPGDMDHDDDIDIAHDDVSDDD/DDDPDDFLPDDDDDVPDDDDDWDWDDDPPDDDTDTGHLVQLCVQLVVVLVVLVVVCVVVVVVPPPPPDDDDDPDDDDQCVPVVVVVVVVVVVVVVVVVVSVVVSVVVSSVVVLVSQVVLCVQDPQFVQCDDHRDTDHDCVQVPVQVVCCSHSNPPDDDDDDD

InterPro domains:
  IPR001364 Haemagglutinin, influenzavirus A/B [MF_04072] (15-653)
  IPR003860 Haemagglutinin-esterase glycoprotein, haemagglutinin domain [PF02710] (151-304)
  IPR007142 Haemagglutinin-esterase glycoprotein, core [PF03996] (39-419)
  IPR008980 Viral capsid/haemagglutinin protein [SSF49818] (165-319)
  IPR014831 Haemagglutinin stalk, influenza C [PF08720] (447-621)

Radius of gyration: 44.18 Å; Cα contacts (8 Å, |Δi|>4): 4536; chains: 6; bounding box: 138×91×100 Å

Organism: Influenza C virus (strain C/Johannesburg/1/1966) (NCBI:txid100673)